Protein 2M4E (pdb70)

Radius of gyration: 12.44 Å; Cα contacts (8 Å, |Δi|>4): 88; chains: 1; bounding box: 30×35×30 Å

Solvent-accessible surface area: 5943 Å² total; per-residue (Å²): 248,107,184,80,47,158,54,100,76,48,98,80,0,8,98,64,0,16,92,34,0,11,104,41,0,128,142,129,62,130,111,43,68,182,38,122,80,76,73,71,4,78,17,2,5,98,26,0,26,113,39,175,85,20,56,100,32,80,141,100,112,68,72,37,66,44,4,77,95,84,0,0,76,21,2,13,71,54,38,126,128,26,67,37,26,201

Nearest PDB structures (foldseek):
  2m4e-assembly1_A  TM=9.504E-01  e=1.041E-12  Vibrio vulnificus CMCP6
  8fck-assembly1_G  TM=4.228E-01  e=3.966E+00  Xenopus laevis
  8tqv-assembly1_A  TM=3.261E-01  e=3.319E+00  Mycobacterium tuberculosis H37Rv
  4rgv-assembly1_A  TM=2.758E-01  e=1.833E+00  Methanocaldococcus jannaschii DSM 2661
  2m4e-assembly1_A  TM=9.273E-01  e=1.649E-11  Vibrio vulnificus CMCP6

Foldseek 3Di:
DDCPVVADDLVLLLVVLLVVLQVVCVVVPDHFDPPVPLSSLVVSLVSCCVVVLFPDDDPVQSDSVSSSVRSNVSSLVVPPVSDHSD

Secondary structure (DSSP, 8-state):
----S----HHHHHHHHHHHHHHHHHHHH------SSHHHHHHHHHHHHHTTSSPPPPTTS-SHHHHHHHHHHHHHHHSTT-----

Sequence (86 aa):
MSKTAKLNNEEKLVKKALEIGGKMAKMQGFDLPQSPQPVRVKAVYLFLVDAKQIAPLPDSKLDGANIKHRLALWIHAALPDNDPLKMSKTAKLNNEEKLVKKALEIGGKMAKMQGFDLPQSPQPVRVKAVYLFLVDAKQIAPLPDSKLDGANIKHRLALWIHAALPDNDPLKMSKTAKLNNEEKLVKKALEIGGKMAKMQGFDLPQSPQPVRVKAVYLFLVDAKQIAPLPDSKLDGANIKHRLALWIHAALPDNDPLKMSKTAKLNNEEKLVKKALEIGGKMAKMQGFDLPQSPQPVRVKAVYLFLVDAKQIAPLPDSKLDGANIKHRLALWIHAALPDNDPLKMSKTAKLNNEEKLVKKALEIGGKMAKMQGFDLPQSPQPVRVKAVYLFLVDAKQIAPLPDSKLDGANIKHRLALWIHAALPDNDPLKMSKTAKLNNEEKLVKKALEIGGKMAKMQGFDLPQSPQPVRVKAVYLFLVDAKQIAPLPDSKLDGANIKHRLALWIHAALPDNDPLKMSKTAKLNNEEKLVKKALEIGGKMAKMQGFDLPQSPQPVRVKAVYLFLVDAKQIAPLPDSKLDGANIKHRLALWIHAALPDNDPLKMSKTAKLNNEEKLVKKALEIGGKMAKMQGFDLPQSPQPVRVKAVYLFLVDAKQIAPLPDSKLDGANIKHRLALWIHAALPDNDPLKMSKTAKLNNEEKLVKKALEIGGKMAKMQGFDLPQSPQPVRVKAVYLFLVDAKQIAPLPDSKLDGANIKHRLALWIHAALPDNDPLKMSKTAKLNNEEKLVKKALEIGGKMAKMQGFDLPQSPQPVRVKAVYLFLVDAKQIAPLPDSKLDGANIKHRLALWIHAALPDNDPLKMSKTAKLNNEEKLVKKALEIGGKMAKMQGFDLPQSPQPVRVKAVYLFLVDAKQIAPLPDSKLDGANIKHRLALWIHAALPDNDPLKMSKTAKLNNEEKLVKKALEIGGKMAKMQGFDLPQSPQPVRVKAVYLFLVDAKQIAPLPDSKLDGANIKHRLALWIHAALPDNDPLKMSKTAKLNNEEKLVKKALEIGGKMAKMQGFDLPQSPQPVRVKAVYLFLVDAKQIAPLPDSKLDGANIKHRLALWIHAALPDNDPLKMSKTAKLNNEEKLVKKALEIGGKMAKMQGFDLPQSPQPVRVKAVYLFLVDAKQIAPLPDSKLDGANIKHRLALWIHAALPDNDPLKMSKTAKLNNEEKLVKKALEIGGKMAKMQGFDLPQSPQPVRVKAVYLFLVDAKQIAPLPDSKLDGANIKHRLALWIHAALPDNDPLKMSKTAKLNNEEKLVKKALEIGGKMAKMQGFDLPQSPQPVRVKAVYLFLVDAKQIAPLPDSKLDGANIKHRLALWIHAALPDNDPLKMSKTAKLNNEEKLVKKALEIGGKMAKMQGFDLPQSPQPVRVKAVYLFLVDAKQIAPLPDSKLDGANIKHRLALWIHAALPDNDPLKMSKTAKLNNEEKLVKKALEIGGKMAKMQGFDLPQSPQPVRVKAVYLFLVDAKQIAPLPDSKLDGANIKHRLALWIHAALPDNDPLKMSKTAKLNNEEKLVKKALEIGGKMAKMQGFDLPQSPQPVRVKAVYLFLVDAKQIAPLPDSKLDGANIKHRLALWIHAALPDNDPLKMSKTAKLNNEEKLVKKALEIGGKMAKMQGFDLPQSPQPVRVKAVYLFLVDAKQIAPLPDSKLDGANIKHRLALWIHAALPDNDPLK

Structure (mmCIF, N/CA/C/O backbone):
data_2M4E
#
_entry.id   2M4E
#
loop_
_atom_site.group_PDB
_atom_site.id
_atom_site.type_symbol
_atom_site.label_atom_id
_atom_site.label_alt_id
_atom_site.label_comp_id
_atom_site.label_asym_id
_atom_site.label_entity_id
_atom_site.label_seq_id
_atom_site.pdbx_PDB_ins_code
_atom_site.Cartn_x
_atom_site.Cartn_y
_atom_site.Cartn_z
_atom_site.occupancy
_atom_site.B_iso_or_equiv
_atom_site.auth_seq_id
_atom_site.auth_comp_id
_atom_site.auth_asym_id
_atom_site.auth_atom_id
_atom_site.pdbx_PDB_model_num
ATOM 1 N N . MET A 1 25 ? 2.373 -1.318 -0.106 1.00 0.00 1 MET A N 1
ATOM 2 C CA . MET A 1 25 ? 2.591 -0.349 -1.202 1.00 0.00 1 MET A CA 1
ATOM 3 C C . MET A 1 25 ? 3.521 0.778 -0.723 1.00 0.00 1 MET A C 1
ATOM 4 O O . MET A 1 25 ? 3.089 1.667 0.031 1.00 0.00 1 MET A O 1
ATOM 18 N N . SER A 1 26 ? 4.799 0.721 -1.131 1.00 0.00 2 SER A N 1
ATOM 19 C CA . SER A 1 26 ? 5.752 1.821 -0.907 1.00 0.00 2 SER A CA 1
ATOM 20 C C . SER A 1 26 ? 5.512 2.930 -1.951 1.00 0.00 2 SER A C 1
ATOM 21 O O . SER A 1 26 ? 5.071 2.643 -3.077 1.00 0.00 2 SER A O 1
ATOM 29 N N . LYS A 1 27 ? 5.763 4.194 -1.560 1.00 0.00 3 LYS A N 1
ATOM 30 C CA . LYS A 1 27 ? 5.526 5.369 -2.421 1.00 0.00 3 LYS A CA 1
ATOM 31 C C . LYS A 1 27 ? 6.486 5.363 -3.633 1.00 0.00 3 LYS A C 1
ATOM 32 O O . LYS A 1 27 ? 7.707 5.499 -3.473 1.00 0.00 3 LYS A O 1
ATOM 51 N N . THR A 1 28 ? 5.906 5.183 -4.830 1.00 0.00 4 THR A N 1
ATOM 52 C CA . THR A 1 28 ? 6.649 5.035 -6.086 1.00 0.00 4 THR A CA 1
ATOM 53 C C . THR A 1 28 ? 7.333 6.358 -6.514 1.00 0.00 4 THR A C 1
ATOM 54 O O . THR A 1 28 ? 6.664 7.399 -6.640 1.00 0.00 4 THR A O 1
ATOM 65 N N . ALA A 1 29 ? 8.679 6.285 -6.681 1.00 0.00 5 ALA A N 1
ATOM 66 C CA . ALA A 1 29 ? 9.527 7.351 -7.262 1.00 0.00 5 ALA A CA 1
ATOM 67 C C . ALA A 1 29 ? 9.654 8.598 -6.364 1.00 0.00 5 ALA A C 1
ATOM 68 O O . ALA A 1 29 ? 8.986 8.712 -5.331 1.00 0.00 5 ALA A O 1
ATOM 75 N N . LYS A 1 30 ? 10.543 9.533 -6.777 1.00 0.00 6 LYS A N 1
ATOM 76 C CA . LYS A 1 30 ? 10.759 10.828 -6.089 1.00 0.00 6 LYS A CA 1
ATOM 77 C C . LYS A 1 30 ? 10.086 11.969 -6.876 1.00 0.00 6 LYS A C 1
ATOM 78 O O . LYS A 1 30 ? 9.839 11.846 -8.083 1.00 0.00 6 LYS A O 1
ATOM 97 N N . LEU A 1 31 ? 9.806 13.075 -6.170 1.00 0.00 7 LEU A N 1
ATOM 98 C CA . LEU A 1 31 ? 9.108 14.256 -6.713 1.00 0.00 7 LEU A CA 1
ATOM 99 C C . LEU A 1 31 ? 10.020 15.478 -6.484 1.00 0.00 7 LEU A C 1
ATOM 100 O O . LEU A 1 31 ? 10.148 15.963 -5.350 1.00 0.00 7 LEU A O 1
ATOM 116 N N . ASN A 1 32 ? 10.705 15.928 -7.559 1.00 0.00 8 ASN A N 1
ATOM 117 C CA . ASN A 1 32 ? 11.743 16.977 -7.479 1.00 0.00 8 ASN A CA 1
ATOM 118 C C . ASN A 1 32 ? 11.124 18.381 -7.659 1.00 0.00 8 ASN A C 1
ATOM 119 O O . ASN A 1 32 ? 10.683 18.988 -6.673 1.00 0.00 8 ASN A O 1
ATOM 130 N N . ASN A 1 33 ? 11.066 18.893 -8.910 1.00 0.00 9 ASN A N 1
ATOM 131 C CA . ASN A 1 33 ? 10.468 20.212 -9.198 1.00 0.00 9 ASN A CA 1
ATOM 132 C C . ASN A 1 33 ? 8.955 20.044 -9.365 1.00 0.00 9 ASN A C 1
ATOM 133 O O . ASN A 1 33 ? 8.484 19.687 -10.455 1.00 0.00 9 ASN A O 1
ATOM 144 N N . GLU A 1 34 ? 8.217 20.279 -8.258 1.00 0.00 10 GLU A N 1
ATOM 145 C CA . GLU A 1 34 ? 6.742 20.178 -8.199 1.00 0.00 10 GLU A CA 1
ATOM 146 C C . GLU A 1 34 ? 6.076 20.973 -9.331 1.00 0.00 10 GLU A C 1
ATOM 147 O O . GLU A 1 34 ? 5.080 20.527 -9.891 1.00 0.00 10 GLU A O 1
ATOM 159 N N . GLU A 1 35 ? 6.690 22.123 -9.671 1.00 0.00 11 GLU A N 1
ATOM 160 C CA . GLU A 1 35 ? 6.195 23.068 -10.693 1.00 0.00 11 GLU A CA 1
ATOM 161 C C . GLU A 1 35 ? 5.839 22.368 -12.026 1.00 0.00 11 GLU A C 1
ATOM 162 O O . GLU A 1 35 ? 4.799 22.655 -12.621 1.00 0.00 11 GLU A O 1
ATOM 174 N N . LYS A 1 36 ? 6.698 21.421 -12.461 1.00 0.00 12 LYS A N 1
ATOM 175 C CA . LYS A 1 36 ? 6.518 20.695 -13.740 1.00 0.00 12 LYS A CA 1
ATOM 176 C C . LYS A 1 36 ? 5.312 19.750 -13.666 1.00 0.00 12 LYS A C 1
ATOM 177 O O . LYS A 1 36 ? 4.574 19.581 -14.644 1.00 0.00 12 LYS A O 1
ATOM 196 N N . LEU A 1 37 ? 5.121 19.155 -12.480 1.00 0.00 13 LEU A N 1
ATOM 197 C CA . LEU A 1 37 ? 4.006 18.234 -12.207 1.00 0.00 13 LEU A CA 1
ATOM 198 C C . LEU A 1 37 ? 2.663 18.991 -12.138 1.00 0.00 13 LEU A C 1
ATOM 199 O O . LEU A 1 37 ? 1.630 18.483 -12.589 1.00 0.00 13 LEU A O 1
ATOM 215 N N . VAL A 1 38 ? 2.707 20.211 -11.584 1.00 0.00 14 VAL A N 1
ATOM 216 C CA . VAL A 1 38 ? 1.547 21.120 -11.526 1.00 0.00 14 VAL A CA 1
ATOM 217 C C . VAL A 1 38 ? 1.092 21.469 -12.953 1.00 0.00 14 VAL A C 1
ATOM 218 O O . VAL A 1 38 ? -0.082 21.316 -13.286 1.00 0.00 14 VAL A O 1
ATOM 231 N N . LYS A 1 39 ? 2.066 21.894 -13.786 1.00 0.00 15 LYS A N 1
ATOM 232 C CA . LYS A 1 39 ? 1.849 22.236 -15.206 1.00 0.00 15 LYS A CA 1
ATOM 233 C C . LYS A 1 39 ? 1.275 21.053 -15.996 1.00 0.00 15 LYS A C 1
ATOM 234 O O . LYS A 1 39 ? 0.364 21.228 -16.802 1.00 0.00 15 LYS A O 1
ATOM 253 N N . LYS A 1 40 ? 1.813 19.848 -15.740 1.00 0.00 16 LYS A N 1
ATOM 254 C CA . LYS A 1 40 ? 1.381 18.621 -16.432 1.00 0.00 16 LYS A CA 1
ATOM 255 C C . LYS A 1 40 ? -0.036 18.232 -15.998 1.00 0.00 16 LYS A C 1
ATOM 256 O O . LYS A 1 40 ? -0.780 17.637 -16.766 1.00 0.00 16 LYS A O 1
ATOM 275 N N . ALA A 1 41 ? -0.399 18.588 -14.763 1.00 0.00 17 ALA A N 1
ATOM 276 C CA . ALA A 1 41 ? -1.759 18.391 -14.245 1.00 0.00 17 ALA A CA 1
ATOM 277 C C . ALA A 1 41 ? -2.725 19.439 -14.832 1.00 0.00 17 ALA A C 1
ATOM 278 O O . ALA A 1 41 ? -3.915 19.168 -14.971 1.00 0.00 17 ALA A O 1
ATOM 285 N N . LEU A 1 42 ? -2.194 20.634 -15.187 1.00 0.00 18 LEU A N 1
ATOM 286 C CA . LEU A 1 42 ? -2.964 21.665 -15.928 1.00 0.00 18 LEU A CA 1
ATOM 287 C C . LEU A 1 42 ? -3.239 21.164 -17.357 1.00 0.00 18 LEU A C 1
ATOM 288 O O . LEU A 1 42 ? -4.298 21.429 -17.928 1.00 0.00 18 LEU A O 1
ATOM 304 N N . GLU A 1 43 ? -2.260 20.419 -17.908 1.00 0.00 19 GLU A N 1
ATOM 305 C CA . GLU A 1 43 ? -2.350 19.813 -19.247 1.00 0.00 19 GLU A CA 1
ATOM 306 C C . GLU A 1 43 ? -3.398 18.686 -19.272 1.00 0.00 19 GLU A C 1
ATOM 307 O O . GLU A 1 43 ? -4.361 18.763 -20.028 1.00 0.00 19 GLU A O 1
ATOM 319 N N . ILE A 1 44 ? -3.206 17.661 -18.419 1.00 0.00 20 ILE A N 1
ATOM 320 C CA . ILE A 1 44 ? -4.063 16.462 -18.396 1.00 0.00 20 ILE A CA 1
ATOM 321 C C . ILE A 1 44 ? -5.451 16.824 -17.845 1.00 0.00 20 ILE A C 1
ATOM 322 O O . ILE A 1 44 ? -6.454 16.529 -18.474 1.00 0.00 20 ILE A O 1
ATOM 338 N N . GLY A 1 45 ? -5.480 17.507 -16.693 1.00 0.00 21 GLY A N 1
ATOM 339 C CA . GLY A 1 45 ? -6.734 17.943 -16.065 1.00 0.00 21 GLY A CA 1
ATOM 340 C C . GLY A 1 45 ? -7.503 18.952 -16.919 1.00 0.00 21 GLY A C 1
ATOM 341 O O . GLY A 1 45 ? -8.738 18.922 -16.960 1.00 0.00 21 GLY A O 1
ATOM 345 N N . GLY A 1 46 ? -6.757 19.833 -17.616 1.00 0.00 22 GLY A N 1
ATOM 346 C CA . GLY A 1 46 ? -7.351 20.837 -18.505 1.00 0.00 22 GLY A CA 1
ATOM 347 C C . GLY A 1 46 ? -7.989 20.235 -19.755 1.00 0.00 22 GLY A C 1
ATOM 348 O O . GLY A 1 46 ? -9.142 20.556 -20.088 1.00 0.00 22 GLY A O 1
ATOM 352 N N . LYS A 1 47 ? -7.241 19.335 -20.431 1.00 0.00 23 LYS A N 1
ATOM 353 C CA . LYS A 1 47 ? -7.703 18.680 -21.672 1.00 0.00 23 LYS A CA 1
ATOM 354 C C . LYS A 1 47 ? -8.841 17.694 -21.366 1.00 0.00 23 LYS A C 1
ATOM 355 O O . LYS A 1 47 ? -9.769 17.570 -22.154 1.00 0.00 23 LYS A O 1
ATOM 374 N N . MET A 1 48 ? -8.756 17.006 -20.199 1.00 0.00 24 MET A N 1
ATOM 375 C CA . MET A 1 48 ? -9.796 16.064 -19.758 1.00 0.00 24 MET A CA 1
ATOM 376 C C . MET A 1 48 ? -11.100 16.823 -19.537 1.00 0.00 24 MET A C 1
ATOM 377 O O . MET A 1 48 ? -12.101 16.456 -20.113 1.00 0.00 24 MET A O 1
ATOM 391 N N . ALA A 1 49 ? -11.044 17.920 -18.744 1.00 0.00 25 ALA A N 1
ATOM 392 C CA . ALA A 1 49 ? -12.210 18.803 -18.478 1.00 0.00 25 ALA A CA 1
ATOM 393 C C . ALA A 1 49 ? -12.879 19.238 -19.789 1.00 0.00 25 ALA A C 1
ATOM 394 O O . ALA A 1 49 ? -14.095 19.089 -19.964 1.00 0.00 25 ALA A O 1
ATOM 401 N N . LYS A 1 50 ? -12.035 19.690 -20.725 1.00 0.00 26 LYS A N 1
ATOM 402 C CA . LYS A 1 50 ? -12.466 20.170 -22.042 1.00 0.00 26 LYS A CA 1
ATOM 403 C C . LYS A 1 50 ? -13.261 19.073 -22.791 1.00 0.00 26 LYS A C 1
ATOM 404 O O . LYS A 1 50 ? -14.435 19.285 -23.133 1.00 0.00 26 LYS A O 1
ATOM 423 N N . MET A 1 51 ? -12.633 17.880 -22.926 1.00 0.00 27 MET A N 1
ATOM 424 C CA . MET A 1 51 ? -13.235 16.687 -23.582 1.00 0.00 27 MET A CA 1
ATOM 425 C C . MET A 1 51 ? -14.479 16.144 -22.831 1.00 0.00 27 MET A C 1
ATOM 426 O O . MET A 1 51 ? -15.354 15.535 -23.449 1.00 0.00 27 MET A O 1
ATOM 440 N N . GLN A 1 52 ? -14.529 16.340 -21.500 1.00 0.00 28 GLN A N 1
ATOM 441 C CA . GLN A 1 52 ? -15.682 15.932 -20.657 1.00 0.00 28 GLN A CA 1
ATOM 442 C C . GLN A 1 52 ? -16.864 16.892 -20.896 1.00 0.00 28 GLN A C 1
ATOM 443 O O . GLN A 1 52 ? -18.019 16.566 -20.617 1.00 0.00 28 GLN A O 1
ATOM 457 N N . GLY A 1 53 ? -16.549 18.090 -21.407 1.00 0.00 29 GLY A N 1
ATOM 458 C CA . GLY A 1 53 ? -17.557 19.034 -21.904 1.00 0.00 29 GLY A CA 1
ATOM 459 C C . GLY A 1 53 ? -17.483 20.363 -21.192 1.00 0.00 29 GLY A C 1
ATOM 460 O O . GLY A 1 53 ? -18.512 20.979 -20.898 1.00 0.00 29 GLY A O 1
ATOM 464 N N . PHE A 1 54 ? -16.248 20.813 -20.916 1.00 0.00 30 PHE A N 1
ATOM 465 C CA . PHE A 1 54 ? -15.993 22.037 -20.108 1.00 0.00 30 PHE A CA 1
ATOM 466 C C . PHE A 1 54 ? -14.935 22.907 -20.801 1.00 0.00 30 PHE A C 1
ATOM 467 O O . PHE A 1 54 ? -14.508 22.600 -21.915 1.00 0.00 30 PHE A O 1
ATOM 484 N N . ASP A 1 55 ? -14.538 24.001 -20.140 1.00 0.00 31 ASP A N 1
ATOM 485 C CA . ASP A 1 55 ? -13.443 24.862 -20.588 1.00 0.00 31 ASP A CA 1
ATOM 486 C C . ASP A 1 55 ? -12.910 25.634 -19.379 1.00 0.00 31 ASP A C 1
ATOM 487 O O . ASP A 1 55 ? -13.569 26.562 -18.882 1.00 0.00 31 ASP A O 1
ATOM 496 N N . LEU A 1 56 ? -11.746 25.209 -18.871 1.00 0.00 32 LEU A N 1
ATOM 497 C CA . LEU A 1 56 ? -11.044 25.921 -17.801 1.00 0.00 32 LEU A CA 1
ATOM 498 C C . LEU A 1 56 ? -10.461 27.234 -18.381 1.00 0.00 32 LEU A C 1
ATOM 499 O O . LEU A 1 56 ? -9.898 27.215 -19.488 1.00 0.00 32 LEU A O 1
ATOM 515 N N . PRO A 1 57 ? -10.597 28.390 -17.666 1.00 0.00 33 PRO A N 1
ATOM 516 C CA . PRO A 1 57 ? -10.253 29.717 -18.226 1.00 0.00 33 PRO A CA 1
ATOM 517 C C . PRO A 1 57 ? -8.723 29.975 -18.269 1.00 0.00 33 PRO A C 1
ATOM 518 O O . PRO A 1 57 ? -7.986 29.539 -17.380 1.00 0.00 33 PRO A O 1
ATOM 529 N N . GLN A 1 58 ? -8.257 30.661 -19.333 1.00 0.00 34 GLN A N 1
ATOM 530 C CA . GLN A 1 58 ? -6.861 31.121 -19.451 1.00 0.00 34 GLN A CA 1
ATOM 531 C C . GLN A 1 58 ? -6.714 32.427 -18.636 1.00 0.00 34 GLN A C 1
ATOM 532 O O . GLN A 1 58 ? -6.789 33.541 -19.168 1.00 0.00 34 GLN A O 1
ATOM 546 N N . SER A 1 59 ? -6.594 32.247 -17.317 1.00 0.00 35 SER A N 1
ATOM 547 C CA . SER A 1 59 ? -6.533 33.329 -16.320 1.00 0.00 35 SER A CA 1
ATOM 548 C C . SER A 1 59 ? -5.208 33.181 -15.526 1.00 0.00 35 SER A C 1
ATOM 549 O O . SER A 1 59 ? -4.735 32.056 -15.424 1.00 0.00 35 SER A O 1
ATOM 557 N N . PRO A 1 60 ? -4.652 34.280 -14.870 1.00 0.00 36 PRO A N 1
ATOM 558 C CA . PRO A 1 60 ? -3.230 34.406 -14.416 1.00 0.00 36 PRO A CA 1
ATOM 559 C C . PRO A 1 60 ? -2.385 33.094 -14.379 1.00 0.00 36 PRO A C 1
ATOM 560 O O . PRO A 1 60 ? -1.634 32.846 -15.323 1.00 0.00 36 PRO A O 1
ATOM 571 N N . GLN A 1 61 ? -2.578 32.251 -13.326 1.00 0.00 37 GLN A N 1
ATOM 572 C CA . GLN A 1 61 ? -1.984 30.886 -13.207 1.00 0.00 37 GLN A CA 1
ATOM 573 C C . GLN A 1 61 ? -2.608 30.104 -12.008 1.00 0.00 37 GLN A C 1
ATOM 574 O O . GLN A 1 61 ? -3.188 29.041 -12.239 1.00 0.00 37 GLN A O 1
ATOM 588 N N . PRO A 1 62 ? -2.522 30.597 -10.702 1.00 0.00 38 PRO A N 1
ATOM 589 C CA . PRO A 1 62 ? -2.962 29.792 -9.516 1.00 0.00 38 PRO A CA 1
ATOM 590 C C . PRO A 1 62 ? -4.488 29.544 -9.509 1.00 0.00 38 PRO A C 1
ATOM 591 O O . PRO A 1 62 ? -4.981 28.606 -8.874 1.00 0.00 38 PRO A O 1
ATOM 602 N N . VAL A 1 63 ? -5.210 30.412 -10.230 1.00 0.00 39 VAL A N 1
ATOM 603 C CA . VAL A 1 63 ? -6.654 30.274 -10.488 1.00 0.00 39 VAL A CA 1
ATOM 604 C C . VAL A 1 63 ? -6.962 29.040 -11.371 1.00 0.00 39 VAL A C 1
ATOM 605 O O . VAL A 1 63 ? -7.948 28.338 -11.136 1.00 0.00 39 VAL A O 1
ATOM 618 N N . ARG A 1 64 ? -6.100 28.790 -12.382 1.00 0.00 40 ARG A N 1
ATOM 619 C CA . ARG A 1 64 ? -6.232 27.630 -13.301 1.00 0.00 40 ARG A CA 1
ATOM 620 C C . ARG A 1 64 ? -5.868 26.339 -12.565 1.00 0.00 40 ARG A C 1
ATOM 621 O O . ARG A 1 64 ? -6.476 25.297 -12.779 1.00 0.00 40 ARG A O 1
ATOM 642 N N . VAL A 1 65 ? -4.852 26.458 -11.701 1.00 0.00 41 VAL A N 1
ATOM 643 C CA . VAL A 1 65 ? -4.377 25.381 -10.818 1.00 0.00 41 VAL A CA 1
ATOM 644 C C . VAL A 1 65 ? -5.519 24.898 -9.897 1.00 0.00 41 VAL A C 1
ATOM 645 O O . VAL A 1 65 ? -5.765 23.690 -9.754 1.00 0.00 41 VAL A O 1
ATOM 658 N N . LYS A 1 66 ? -6.252 25.869 -9.334 1.00 0.00 42 LYS A N 1
ATOM 659 C CA . LYS A 1 66 ? -7.380 25.611 -8.417 1.00 0.00 42 LYS A CA 1
ATOM 660 C C . LYS A 1 66 ? -8.595 25.060 -9.212 1.00 0.00 42 LYS A C 1
ATOM 661 O O . LYS A 1 66 ? -9.331 24.202 -8.716 1.00 0.00 42 LYS A O 1
ATOM 680 N N . ALA A 1 67 ? -8.784 25.560 -10.451 1.00 0.00 43 ALA A N 1
ATOM 681 C CA . ALA A 1 67 ? -9.849 25.080 -11.377 1.00 0.00 43 ALA A CA 1
ATOM 682 C C . ALA A 1 67 ? -9.686 23.577 -11.714 1.00 0.00 43 ALA A C 1
ATOM 683 O O . ALA A 1 67 ? -10.655 22.795 -11.647 1.00 0.00 43 ALA A O 1
ATOM 690 N N . VAL A 1 68 ? -8.437 23.199 -12.062 1.00 0.00 44 VAL A N 1
ATOM 691 C CA . VAL A 1 68 ? -8.043 21.803 -12.348 1.00 0.00 44 VAL A CA 1
ATOM 692 C C . VAL A 1 68 ? -8.308 20.920 -11.121 1.00 0.00 44 VAL A C 1
ATOM 693 O O . VAL A 1 68 ? -8.892 19.847 -11.244 1.00 0.00 44 VAL A O 1
ATOM 706 N N . TYR A 1 69 ? -7.892 21.423 -9.945 1.00 0.00 45 TYR A N 1
ATOM 707 C CA . TYR A 1 69 ? -8.111 20.768 -8.641 1.00 0.00 45 TYR A CA 1
ATOM 708 C C . TYR A 1 69 ? -9.598 20.405 -8.422 1.00 0.00 45 TYR A C 1
ATOM 709 O O . TYR A 1 69 ? -9.903 19.249 -8.131 1.00 0.00 45 TYR A O 1
ATOM 727 N N . LEU A 1 70 ? -10.503 21.401 -8.578 1.00 0.00 46 LEU A N 1
ATOM 728 C CA . LEU A 1 70 ? -11.968 21.214 -8.382 1.00 0.00 46 LEU A CA 1
ATOM 729 C C . LEU A 1 70 ? -12.511 20.125 -9.316 1.00 0.00 46 LEU A C 1
ATOM 730 O O . LEU A 1 70 ? -13.283 19.250 -8.894 1.00 0.00 46 LEU A O 1
ATOM 746 N N . PHE A 1 71 ? -12.076 20.189 -10.585 1.00 0.00 47 PHE A N 1
ATOM 747 C CA . PHE A 1 71 ? -12.423 19.187 -11.606 1.00 0.00 47 PHE A CA 1
ATOM 748 C C . PHE A 1 71 ? -11.947 17.768 -11.185 1.00 0.00 47 PHE A C 1
ATOM 749 O O . PHE A 1 71 ? -12.688 16.796 -11.329 1.00 0.00 47 PHE A O 1
ATOM 766 N N . LEU A 1 72 ? -10.709 17.670 -10.675 1.00 0.00 48 LEU A N 1
ATOM 767 C CA . LEU A 1 72 ? -10.100 16.384 -10.264 1.00 0.00 48 LEU A CA 1
ATOM 768 C C . LEU A 1 72 ? -10.760 15.800 -8.995 1.00 0.00 48 LEU A C 1
ATOM 769 O O . LEU A 1 72 ? -10.864 14.583 -8.870 1.00 0.00 48 LEU A O 1
ATOM 785 N N . VAL A 1 73 ? -11.193 16.662 -8.060 1.00 0.00 49 VAL A N 1
ATOM 786 C CA . VAL A 1 73 ? -11.903 16.215 -6.836 1.00 0.00 49 VAL A CA 1
ATOM 787 C C . VAL A 1 73 ? -13.301 15.678 -7.225 1.00 0.00 49 VAL A C 1
ATOM 788 O O . VAL A 1 73 ? -13.777 14.673 -6.684 1.00 0.00 49 VAL A O 1
ATOM 801 N N . ASP A 1 74 ? -13.919 16.357 -8.214 1.00 0.00 50 ASP A N 1
ATOM 802 C CA . ASP A 1 74 ? -15.205 15.944 -8.819 1.00 0.00 50 ASP A CA 1
ATOM 803 C C . ASP A 1 74 ? -15.055 14.586 -9.525 1.00 0.00 50 ASP A C 1
ATOM 804 O O . ASP A 1 74 ? -15.909 13.699 -9.408 1.00 0.00 50 ASP A O 1
ATOM 813 N N . ALA A 1 75 ? -13.925 14.443 -10.232 1.00 0.00 51 ALA A N 1
ATOM 814 C CA . ALA A 1 75 ? -13.598 13.253 -11.034 1.00 0.00 51 ALA A CA 1
ATOM 815 C C . ALA A 1 75 ? -13.002 12.127 -10.157 1.00 0.00 51 ALA A C 1
ATOM 816 O O . ALA A 1 75 ? -12.624 11.069 -10.677 1.00 0.00 51 ALA A O 1
ATOM 823 N N . LYS A 1 76 ? -12.892 12.401 -8.828 1.00 0.00 52 LYS A N 1
ATOM 824 C CA . LYS A 1 76 ? -12.416 11.444 -7.791 1.00 0.00 52 LYS A CA 1
ATOM 825 C C . LYS A 1 76 ? -10.950 11.018 -8.030 1.00 0.00 52 LYS A C 1
ATOM 826 O O . LYS A 1 76 ? -10.488 9.976 -7.547 1.00 0.00 52 LYS A O 1
ATOM 845 N N . GLN A 1 77 ? -10.234 11.876 -8.768 1.00 0.00 53 GLN A N 1
ATOM 846 C CA . GLN A 1 77 ? -8.806 11.748 -9.047 1.00 0.00 53 GLN A CA 1
ATOM 847 C C . GLN A 1 77 ? -7.980 12.077 -7.789 1.00 0.00 53 GLN A C 1
ATOM 848 O O . GLN A 1 77 ? -6.941 11.457 -7.544 1.00 0.00 53 GLN A O 1
ATOM 862 N N . ILE A 1 78 ? -8.462 13.063 -7.001 1.00 0.00 54 ILE A N 1
ATOM 863 C CA . ILE A 1 78 ? -7.860 13.464 -5.705 1.00 0.00 54 ILE A CA 1
ATOM 864 C C . ILE A 1 78 ? -8.969 13.715 -4.659 1.00 0.00 54 ILE A C 1
ATOM 865 O O . ILE A 1 78 ? -10.138 13.910 -5.018 1.00 0.00 54 ILE A O 1
ATOM 881 N N . ALA A 1 79 ? -8.575 13.704 -3.369 1.00 0.00 55 ALA A N 1
ATOM 882 C CA . ALA A 1 79 ? -9.479 13.925 -2.220 1.00 0.00 55 ALA A CA 1
ATOM 883 C C . ALA A 1 79 ? -9.565 15.437 -1.881 1.00 0.00 55 ALA A C 1
ATOM 884 O O . ALA A 1 79 ? -8.555 16.153 -2.021 1.00 0.00 55 ALA A O 1
ATOM 891 N N . PRO A 1 80 ? -10.760 15.946 -1.428 1.00 0.00 56 PRO A N 1
ATOM 892 C CA . PRO A 1 80 ? -10.950 17.381 -1.112 1.00 0.00 56 PRO A CA 1
ATOM 893 C C . PRO A 1 80 ? -10.173 17.827 0.145 1.00 0.00 56 PRO A C 1
ATOM 894 O O . PRO A 1 80 ? -10.328 17.261 1.235 1.00 0.00 56 PRO A O 1
ATOM 905 N N . LEU A 1 81 ? -9.305 18.820 -0.048 1.00 0.00 57 LEU A N 1
ATOM 906 C CA . LEU A 1 81 ? -8.640 19.550 1.037 1.00 0.00 57 LEU A CA 1
ATOM 907 C C . LEU A 1 81 ? -9.675 20.401 1.822 1.00 0.00 57 LEU A C 1
ATOM 908 O O . LEU A 1 81 ? -10.620 20.925 1.212 1.00 0.00 57 LEU A O 1
ATOM 924 N N . PRO A 1 82 ? -9.533 20.542 3.181 1.00 0.00 58 PRO A N 1
ATOM 925 C CA . PRO A 1 82 ? -10.379 21.474 3.978 1.00 0.00 58 PRO A CA 1
ATOM 926 C C . PRO A 1 82 ? -10.081 22.945 3.619 1.00 0.00 58 PRO A C 1
ATOM 927 O O . PRO A 1 82 ? -9.074 23.227 2.970 1.00 0.00 58 PRO A O 1
ATOM 938 N N . ASP A 1 83 ? -10.940 23.878 4.068 1.00 0.00 59 ASP A N 1
ATOM 939 C CA . ASP A 1 83 ? -10.764 25.329 3.796 1.00 0.00 59 ASP A CA 1
ATOM 940 C C . ASP A 1 83 ? -9.468 25.886 4.429 1.00 0.00 59 ASP A C 1
ATOM 941 O O . ASP A 1 83 ? -8.943 26.913 3.981 1.00 0.00 59 ASP A O 1
ATOM 950 N N . SER A 1 84 ? -8.960 25.188 5.463 1.00 0.00 60 SER A N 1
ATOM 951 C CA . SER A 1 84 ? -7.665 25.504 6.093 1.00 0.00 60 SER A CA 1
ATOM 952 C C . SER A 1 84 ? -6.487 25.119 5.158 1.00 0.00 60 SER A C 1
ATOM 953 O O . SER A 1 84 ? -5.480 25.833 5.091 1.00 0.00 60 SER A O 1
ATOM 961 N N . LYS A 1 85 ? -6.629 23.983 4.433 1.00 0.00 61 LYS A N 1
ATOM 962 C CA . LYS A 1 85 ? -5.610 23.508 3.468 1.00 0.00 61 LYS A CA 1
ATOM 963 C C . LYS A 1 85 ? -6.035 23.831 2.025 1.00 0.00 61 LYS A C 1
ATOM 964 O O . LYS A 1 85 ? -5.478 23.290 1.073 1.00 0.00 61 LYS A O 1
ATOM 983 N N . LEU A 1 86 ? -7.031 24.714 1.864 1.00 0.00 62 LEU A N 1
ATOM 984 C CA . LEU A 1 86 ? -7.420 25.238 0.544 1.00 0.00 62 LEU A CA 1
ATOM 985 C C . LEU A 1 86 ? -6.543 26.474 0.289 1.00 0.00 62 LEU A C 1
ATOM 986 O O . LEU A 1 86 ? -6.950 27.622 0.503 1.00 0.00 62 LEU A O 1
ATOM 1002 N N . ASP A 1 87 ? -5.307 26.183 -0.109 1.00 0.00 63 ASP A N 1
ATOM 1003 C CA . ASP A 1 87 ? -4.222 27.156 -0.265 1.00 0.00 63 ASP A CA 1
ATOM 1004 C C . ASP A 1 87 ? -3.397 26.779 -1.495 1.00 0.00 63 ASP A C 1
ATOM 1005 O O . ASP A 1 87 ? -3.242 25.589 -1.771 1.00 0.00 63 ASP A O 1
ATOM 1014 N N . GLY A 1 88 ? -2.827 27.800 -2.174 1.00 0.00 64 GLY A N 1
ATOM 1015 C CA . GLY A 1 88 ? -2.111 27.627 -3.445 1.00 0.00 64 GLY A CA 1
ATOM 1016 C C . GLY A 1 88 ? -1.061 26.515 -3.437 1.00 0.00 64 GLY A C 1
ATOM 1017 O O . GLY A 1 88 ? -0.981 25.737 -4.385 1.00 0.00 64 GLY A O 1
ATOM 1021 N N . ALA A 1 89 ? -0.296 26.417 -2.330 1.00 0.00 65 ALA A N 1
ATOM 1022 C CA . ALA A 1 89 ? 0.740 25.378 -2.156 1.00 0.00 65 ALA A CA 1
ATOM 1023 C C . ALA A 1 89 ? 0.117 23.968 -2.108 1.00 0.00 65 ALA A C 1
ATOM 1024 O O . ALA A 1 89 ? 0.553 23.061 -2.824 1.00 0.00 65 ALA A O 1
ATOM 1031 N N . ASN A 1 90 ? -0.927 23.820 -1.278 1.00 0.00 66 ASN A N 1
ATOM 1032 C CA . ASN A 1 90 ? -1.616 22.529 -1.050 1.00 0.00 66 ASN A CA 1
ATOM 1033 C C . ASN A 1 90 ? -2.331 22.032 -2.325 1.00 0.00 66 ASN A C 1
ATOM 1034 O O . ASN A 1 90 ? -2.379 20.819 -2.585 1.00 0.00 66 ASN A O 1
ATOM 1045 N N . ILE A 1 91 ? -2.884 22.984 -3.107 1.00 0.00 67 ILE A N 1
ATOM 1046 C CA . ILE A 1 91 ? -3.556 22.698 -4.388 1.00 0.00 67 ILE A CA 1
ATOM 1047 C C . ILE A 1 91 ? -2.543 22.109 -5.392 1.00 0.00 67 ILE A C 1
ATOM 1048 O O . ILE A 1 91 ? -2.769 21.044 -5.975 1.00 0.00 67 ILE A O 1
ATOM 1064 N N . LYS A 1 92 ? -1.407 22.817 -5.538 1.00 0.00 68 LYS A N 1
ATOM 1065 C CA . LYS A 1 92 ? -0.303 22.429 -6.439 1.00 0.00 68 LYS A CA 1
ATOM 1066 C C . LYS A 1 92 ? 0.286 21.067 -6.046 1.00 0.00 68 LYS A C 1
ATOM 1067 O O . LYS A 1 92 ? 0.690 20.284 -6.906 1.00 0.00 68 LYS A O 1
ATOM 1086 N N . HIS A 1 93 ? 0.292 20.804 -4.732 1.00 0.00 69 HIS A N 1
ATOM 1087 C CA . HIS A 1 93 ? 0.817 19.558 -4.159 1.00 0.00 69 HIS A CA 1
ATOM 1088 C C . HIS A 1 93 ? -0.117 18.377 -4.500 1.00 0.00 69 HIS A C 1
ATOM 1089 O O . HIS A 1 93 ? 0.348 17.283 -4.820 1.00 0.00 69 HIS A O 1
ATOM 1104 N N . ARG A 1 94 ? -1.439 18.636 -4.452 1.00 0.00 70 ARG A N 1
ATOM 1105 C CA . ARG A 1 94 ? -2.475 17.658 -4.858 1.00 0.00 70 ARG A CA 1
ATOM 1106 C C . ARG A 1 94 ? -2.285 17.247 -6.323 1.00 0.00 70 ARG A C 1
ATOM 1107 O O . ARG A 1 94 ? -2.237 16.054 -6.644 1.00 0.00 70 ARG A O 1
ATOM 1128 N N . LEU A 1 95 ? -2.149 18.265 -7.182 1.00 0.00 71 LEU A N 1
ATOM 1129 C CA . LEU A 1 95 ? -1.961 18.085 -8.628 1.00 0.00 71 LEU A CA 1
ATOM 1130 C C . LEU A 1 95 ? -0.648 17.328 -8.929 1.00 0.00 71 LEU A C 1
ATOM 1131 O O . LEU A 1 95 ? -0.584 16.494 -9.848 1.00 0.00 71 LEU A O 1
ATOM 1147 N N . ALA A 1 96 ? 0.379 17.626 -8.112 1.00 0.00 72 ALA A N 1
ATOM 1148 C CA . ALA A 1 96 ? 1.722 17.043 -8.241 1.00 0.00 72 ALA A CA 1
ATOM 1149 C C . ALA A 1 96 ? 1.715 15.522 -8.032 1.00 0.00 72 ALA A C 1
ATOM 1150 O O . ALA A 1 96 ? 2.107 14.767 -8.924 1.00 0.00 72 ALA A O 1
ATOM 1157 N N . LEU A 1 97 ? 1.255 15.076 -6.844 1.00 0.00 73 LEU A N 1
ATOM 1158 C CA . LEU A 1 97 ? 1.232 13.634 -6.496 1.00 0.00 73 LEU A CA 1
ATOM 1159 C C . LEU A 1 97 ? 0.203 12.874 -7.341 1.00 0.00 73 LEU A C 1
ATOM 1160 O O . LEU A 1 97 ? 0.367 11.666 -7.574 1.00 0.00 73 LEU A O 1
ATOM 1176 N N . TRP A 1 98 ? -0.843 13.595 -7.803 1.00 0.00 74 TRP A N 1
ATOM 1177 C CA . TRP A 1 98 ? -1.843 13.037 -8.721 1.00 0.00 74 TRP A CA 1
ATOM 1178 C C . TRP A 1 98 ? -1.169 12.542 -10.012 1.00 0.00 74 TRP A C 1
ATOM 1179 O O . TRP A 1 98 ? -1.252 11.361 -10.342 1.00 0.00 74 TRP A O 1
ATOM 1200 N N . ILE A 1 99 ? -0.504 13.471 -10.724 1.00 0.00 75 ILE A N 1
ATOM 1201 C CA . ILE A 1 99 ? 0.106 13.182 -12.034 1.00 0.00 75 ILE A CA 1
ATOM 1202 C C . ILE A 1 99 ? 1.358 12.292 -11.879 1.00 0.00 75 ILE A C 1
ATOM 1203 O O . ILE A 1 99 ? 1.700 11.530 -12.784 1.00 0.00 75 ILE A O 1
ATOM 1219 N N . HIS A 1 100 ? 2.002 12.366 -10.698 1.00 0.00 76 HIS A N 1
ATOM 1220 C CA . HIS A 1 100 ? 3.161 11.514 -10.358 1.00 0.00 76 HIS A CA 1
ATOM 1221 C C . HIS A 1 100 ? 2.719 10.039 -10.272 1.00 0.00 76 HIS A C 1
ATOM 1222 O O . HIS A 1 100 ? 3.465 9.133 -10.638 1.00 0.00 76 HIS A O 1
ATOM 1237 N N . ALA A 1 101 ? 1.492 9.826 -9.766 1.00 0.00 77 ALA A N 1
ATOM 1238 C CA . ALA A 1 101 ? 0.844 8.500 -9.744 1.00 0.00 77 ALA A CA 1
ATOM 1239 C C . ALA A 1 101 ? 0.205 8.153 -11.111 1.00 0.00 77 ALA A C 1
ATOM 1240 O O . ALA A 1 101 ? 0.210 6.987 -11.527 1.00 0.00 77 ALA A O 1
ATOM 1247 N N . ALA A 1 102 ? -0.325 9.182 -11.802 1.00 0.00 78 ALA A N 1
ATOM 1248 C CA . ALA A 1 102 ? -1.115 9.018 -13.049 1.00 0.00 78 ALA A CA 1
ATOM 1249 C C . ALA A 1 102 ? -0.254 8.504 -14.208 1.00 0.00 78 ALA A C 1
ATOM 1250 O O . ALA A 1 102 ? -0.720 7.696 -15.025 1.00 0.00 78 ALA A O 1
ATOM 1257 N N . LEU A 1 103 ? 0.997 8.992 -14.282 1.00 0.00 79 LEU A N 1
ATOM 1258 C CA . LEU A 1 103 ? 1.997 8.466 -15.221 1.00 0.00 79 LEU A CA 1
ATOM 1259 C C . LEU A 1 103 ? 2.327 7.004 -14.827 1.00 0.00 79 LEU A C 1
ATOM 1260 O O . LEU A 1 103 ? 2.644 6.756 -13.658 1.00 0.00 79 LEU A O 1
ATOM 1276 N N . PRO A 1 104 ? 2.243 6.016 -15.780 1.00 0.00 80 PRO A N 1
ATOM 1277 C CA . PRO A 1 104 ? 2.401 4.568 -15.452 1.00 0.00 80 PRO A CA 1
ATOM 1278 C C . PRO A 1 104 ? 3.838 4.214 -15.002 1.00 0.00 80 PRO A C 1
ATOM 1279 O O . PRO A 1 104 ? 4.051 3.267 -14.235 1.00 0.00 80 PRO A O 1
ATOM 1290 N N . ASP A 1 105 ? 4.808 5.001 -15.492 1.00 0.00 81 ASP A N 1
ATOM 1291 C CA . ASP A 1 105 ? 6.234 4.868 -15.133 1.00 0.00 81 ASP A CA 1
ATOM 1292 C C . ASP A 1 105 ? 6.558 5.682 -13.867 1.00 0.00 81 ASP A C 1
ATOM 1293 O O . ASP A 1 105 ? 7.671 5.585 -13.334 1.00 0.00 81 ASP A O 1
ATOM 1302 N N . ASN A 1 106 ? 5.565 6.490 -13.414 1.00 0.00 82 ASN A N 1
ATOM 1303 C CA . ASN A 1 106 ? 5.651 7.340 -12.201 1.00 0.00 82 ASN A CA 1
ATOM 1304 C C . ASN A 1 106 ? 6.832 8.330 -12.297 1.00 0.00 82 ASN A C 1
ATOM 1305 O O . ASN A 1 106 ? 7.505 8.637 -11.306 1.00 0.00 82 ASN A O 1
ATOM 1316 N N . ASP A 1 107 ? 7.017 8.850 -13.525 1.00 0.00 83 ASP A N 1
ATOM 1317 C CA . ASP A 1 107 ? 8.146 9.721 -13.928 1.00 0.00 83 ASP A CA 1
ATOM 1318 C C . ASP A 1 107 ? 8.204 11.014 -13.061 1.00 0.00 83 ASP A C 1
ATOM 1319 O O . ASP A 1 107 ? 7.147 11.539 -12.701 1.00 0.00 83 ASP A O 1
ATOM 1328 N N . PRO A 1 108 ? 9.430 11.523 -12.669 1.00 0.00 84 PRO A N 1
ATOM 1329 C CA . PRO A 1 108 ? 9.571 12.759 -11.844 1.00 0.00 84 PRO A CA 1
ATOM 1330 C C . PRO A 1 108 ? 9.438 14.064 -12.666 1.00 0.00 84 PRO A C 1
ATOM 1331 O O . PRO A 1 108 ? 9.483 15.165 -12.099 1.00 0.00 84 PRO A O 1
ATOM 1342 N N . LEU A 1 109 ? 9.289 13.907 -14.004 1.00 0.00 85 LEU A N 1
ATOM 1343 C CA . LEU A 1 109 ? 9.156 15.008 -14.992 1.00 0.00 85 LEU A CA 1
ATOM 1344 C C . LEU A 1 109 ? 10.432 15.843 -15.141 1.00 0.00 85 LEU A C 1
ATOM 1345 O O . LEU A 1 109 ? 10.414 16.863 -15.821 1.00 0.00 85 LEU A O 1
ATOM 1361 N N . LYS A 1 110 ? 11.530 15.367 -14.554 1.00 0.00 86 LYS A N 1
ATOM 1362 C CA . LYS A 1 110 ? 12.827 16.061 -14.550 1.00 0.00 86 LYS A CA 1
ATOM 1363 C C . LYS A 1 110 ? 13.361 16.253 -16.004 1.00 0.00 86 LYS A C 1
ATOM 1364 O O . LYS A 1 110 ? 13.727 15.248 -16.648 1.00 0.00 86 LYS A O 1
ATOM 1384 N N . MET A 1 25 ? -2.263 3.757 -8.288 1.00 0.00 1 MET A N 2
ATOM 1385 C CA . MET A 1 25 ? -1.292 2.627 -8.296 1.00 0.00 1 MET A CA 2
ATOM 1386 C C . MET A 1 25 ? 0.108 3.073 -7.817 1.00 0.00 1 MET A C 2
ATOM 1387 O O . MET A 1 25 ? 0.923 2.230 -7.420 1.00 0.00 1 MET A O 2
ATOM 1401 N N . SER A 1 26 ? 0.384 4.393 -7.855 1.00 0.00 2 SER A N 2
ATOM 1402 C CA . SER A 1 26 ? 1.704 4.951 -7.500 1.00 0.00 2 SER A CA 2
ATOM 1403 C C . SER A 1 26 ? 1.563 6.236 -6.670 1.00 0.00 2 SER A C 2
ATOM 1404 O O . SER A 1 26 ? 0.802 7.134 -7.021 1.00 0.00 2 SER A O 2
ATOM 1412 N N . LYS A 1 27 ? 2.307 6.293 -5.561 1.00 0.00 3 LYS A N 2
ATOM 1413 C CA . LYS A 1 27 ? 2.494 7.501 -4.743 1.00 0.00 3 LYS A CA 2
ATOM 1414 C C . LYS A 1 27 ? 4.006 7.655 -4.485 1.00 0.00 3 LYS A C 2
ATOM 1415 O O . LYS A 1 27 ? 4.440 7.867 -3.349 1.00 0.00 3 LYS A O 2
ATOM 1434 N N . THR A 1 28 ? 4.792 7.537 -5.580 1.00 0.00 4 THR A N 2
ATOM 1435 C CA . THR A 1 28 ? 6.270 7.646 -5.552 1.00 0.00 4 THR A CA 2
ATOM 1436 C C . THR A 1 28 ? 6.740 9.002 -4.970 1.00 0.00 4 THR A C 2
ATOM 1437 O O . THR A 1 28 ? 6.059 10.026 -5.125 1.00 0.00 4 THR A O 2
ATOM 1448 N N . ALA A 1 29 ? 7.907 8.982 -4.300 1.00 0.00 5 ALA A N 2
ATOM 1449 C CA . ALA A 1 29 ? 8.412 10.124 -3.511 1.00 0.00 5 ALA A CA 2
ATOM 1450 C C . ALA A 1 29 ? 9.338 11.056 -4.316 1.00 0.00 5 ALA A C 2
ATOM 1451 O O . ALA A 1 29 ? 9.757 12.092 -3.790 1.00 0.00 5 ALA A O 2
ATOM 1458 N N . LYS A 1 30 ? 9.656 10.699 -5.581 1.00 0.00 6 LYS A N 2
ATOM 1459 C CA . LYS A 1 30 ? 10.531 11.524 -6.455 1.00 0.00 6 LYS A CA 2
ATOM 1460 C C . LYS A 1 30 ? 9.715 12.701 -7.057 1.00 0.00 6 LYS A C 2
ATOM 1461 O O . LYS A 1 30 ? 9.478 12.780 -8.270 1.00 0.00 6 LYS A O 2
ATOM 1480 N N . LEU A 1 31 ? 9.262 13.605 -6.172 1.00 0.00 7 LEU A N 2
ATOM 1481 C CA . LEU A 1 31 ? 8.336 14.709 -6.506 1.00 0.00 7 LEU A CA 2
ATOM 1482 C C . LEU A 1 31 ? 9.145 16.025 -6.661 1.00 0.00 7 LEU A C 2
ATOM 1483 O O . LEU A 1 31 ? 8.645 17.129 -6.387 1.00 0.00 7 LEU A O 2
ATOM 1499 N N . ASN A 1 32 ? 10.403 15.875 -7.121 1.00 0.00 8 ASN A N 2
ATOM 1500 C CA . ASN A 1 32 ? 11.380 16.973 -7.229 1.00 0.00 8 ASN A CA 2
ATOM 1501 C C . ASN A 1 32 ? 10.876 18.057 -8.210 1.00 0.00 8 ASN A C 2
ATOM 1502 O O . ASN A 1 32 ? 10.557 17.748 -9.369 1.00 0.00 8 ASN A O 2
ATOM 1513 N N . ASN A 1 33 ? 10.800 19.305 -7.703 1.00 0.00 9 ASN A N 2
ATOM 1514 C CA . ASN A 1 33 ? 10.283 20.487 -8.418 1.00 0.00 9 ASN A CA 2
ATOM 1515 C C . ASN A 1 33 ? 8.789 20.284 -8.742 1.00 0.00 9 ASN A C 2
ATOM 1516 O O . ASN A 1 33 ? 8.419 20.017 -9.897 1.00 0.00 9 ASN A O 2
ATOM 1527 N N . GLU A 1 34 ? 7.959 20.427 -7.689 1.00 0.00 10 GLU A N 2
ATOM 1528 C CA . GLU A 1 34 ? 6.496 20.229 -7.727 1.00 0.00 10 GLU A CA 2
ATOM 1529 C C . GLU A 1 34 ? 5.825 21.021 -8.866 1.00 0.00 10 GLU A C 2
ATOM 1530 O O . GLU A 1 34 ? 4.951 20.489 -9.552 1.00 0.00 10 GLU A O 2
ATOM 1542 N N . GLU A 1 35 ? 6.304 22.267 -9.076 1.00 0.00 11 GLU A N 2
ATOM 1543 C CA . GLU A 1 35 ? 5.807 23.215 -10.108 1.00 0.00 11 GLU A CA 2
ATOM 1544 C C . GLU A 1 35 ? 5.619 22.571 -11.495 1.00 0.00 11 GLU A C 2
ATOM 1545 O O . GLU A 1 35 ? 4.587 22.780 -12.131 1.00 0.00 11 GLU A O 2
ATOM 1557 N N . LYS A 1 36 ? 6.617 21.790 -11.938 1.00 0.00 12 LYS A N 2
ATOM 1558 C CA . LYS A 1 36 ? 6.578 21.098 -13.253 1.00 0.00 12 LYS A CA 2
ATOM 1559 C C . LYS A 1 36 ? 5.387 20.125 -13.340 1.00 0.00 12 LYS A C 2
ATOM 1560 O O . LYS A 1 36 ? 4.652 20.105 -14.341 1.00 0.00 12 LYS A O 2
ATOM 1579 N N . LEU A 1 37 ? 5.208 19.331 -12.269 1.00 0.00 13 LEU A N 2
ATOM 1580 C CA . LEU A 1 37 ? 4.131 18.326 -12.186 1.00 0.00 13 LEU A CA 2
ATOM 1581 C C . LEU A 1 37 ? 2.745 19.002 -12.175 1.00 0.00 13 LEU A C 2
ATOM 1582 O O . LEU A 1 37 ? 1.786 18.504 -12.781 1.00 0.00 13 LEU A O 2
ATOM 1598 N N . VAL A 1 38 ? 2.671 20.152 -11.495 1.00 0.00 14 VAL A N 2
ATOM 1599 C CA . VAL A 1 38 ? 1.469 21.001 -11.448 1.00 0.00 14 VAL A CA 2
ATOM 1600 C C . VAL A 1 38 ? 1.081 21.471 -12.855 1.00 0.00 14 VAL A C 2
ATOM 1601 O O . VAL A 1 38 ? -0.080 21.366 -13.242 1.00 0.00 14 VAL A O 2
ATOM 1614 N N . LYS A 1 39 ? 2.082 21.956 -13.616 1.00 0.00 15 LYS A N 2
ATOM 1615 C CA . LYS A 1 39 ? 1.890 22.447 -14.993 1.00 0.00 15 LYS A CA 2
ATOM 1616 C C . LYS A 1 39 ? 1.418 21.316 -15.930 1.00 0.00 15 LYS A C 2
ATOM 1617 O O . LYS A 1 39 ? 0.582 21.545 -16.810 1.00 0.00 15 LYS A O 2
ATOM 1636 N N . LYS A 1 40 ? 1.929 20.092 -15.700 1.00 0.00 16 LYS A N 2
ATOM 1637 C CA . LYS A 1 40 ? 1.508 18.896 -16.459 1.00 0.00 16 LYS A CA 2
ATOM 1638 C C . LYS A 1 40 ? 0.088 18.469 -16.062 1.00 0.00 16 LYS A C 2
ATOM 1639 O O . LYS A 1 40 ? -0.640 17.907 -16.865 1.00 0.00 16 LYS A O 2
ATOM 1658 N N . ALA A 1 41 ? -0.294 18.763 -14.815 1.00 0.00 17 ALA A N 2
ATOM 1659 C CA . ALA A 1 41 ? -1.656 18.517 -14.321 1.00 0.00 17 ALA A CA 2
ATOM 1660 C C . ALA A 1 41 ? -2.621 19.567 -14.898 1.00 0.00 17 ALA A C 2
ATOM 1661 O O . ALA A 1 41 ? -3.808 19.302 -15.041 1.00 0.00 17 ALA A O 2
ATOM 1668 N N . LEU A 1 42 ? -2.089 20.764 -15.247 1.00 0.00 18 LEU A N 2
ATOM 1669 C CA . LEU A 1 42 ? -2.869 21.805 -15.949 1.00 0.00 18 LEU A CA 2
ATOM 1670 C C . LEU A 1 42 ? -3.110 21.373 -17.404 1.00 0.00 18 LEU A C 2
ATOM 1671 O O . LEU A 1 42 ? -4.182 21.613 -17.961 1.00 0.00 18 LEU A O 2
ATOM 1687 N N . GLU A 1 43 ? -2.080 20.736 -18.006 1.00 0.00 19 GLU A N 2
ATOM 1688 C CA . GLU A 1 43 ? -2.149 20.208 -19.383 1.00 0.00 19 GLU A CA 2
ATOM 1689 C C . GLU A 1 43 ? -3.154 19.045 -19.485 1.00 0.00 19 GLU A C 2
ATOM 1690 O O . GLU A 1 43 ? -4.153 19.136 -20.211 1.00 0.00 19 GLU A O 2
ATOM 1702 N N . ILE A 1 44 ? -2.875 17.970 -18.727 1.00 0.00 20 ILE A N 2
ATOM 1703 C CA . ILE A 1 44 ? -3.673 16.738 -18.732 1.00 0.00 20 ILE A CA 2
ATOM 1704 C C . ILE A 1 44 ? -5.055 17.009 -18.127 1.00 0.00 20 ILE A C 2
ATOM 1705 O O . ILE A 1 44 ? -6.051 16.765 -18.776 1.00 0.00 20 ILE A O 2
ATOM 1721 N N . GLY A 1 45 ? -5.091 17.574 -16.909 1.00 0.00 21 GLY A N 2
ATOM 1722 C CA . GLY A 1 45 ? -6.354 17.872 -16.214 1.00 0.00 21 GLY A CA 2
ATOM 1723 C C . GLY A 1 45 ? -7.213 18.893 -16.961 1.00 0.00 21 GLY A C 2
ATOM 1724 O O . GLY A 1 45 ? -8.446 18.816 -16.922 1.00 0.00 21 GLY A O 2
ATOM 1728 N N . GLY A 1 46 ? -6.545 19.849 -17.644 1.00 0.00 22 GLY A N 2
ATOM 1729 C CA . GLY A 1 46 ? -7.233 20.839 -18.477 1.00 0.00 22 GLY A CA 2
ATOM 1730 C C . GLY A 1 46 ? -7.968 20.208 -19.660 1.00 0.00 22 GLY A C 2
ATOM 1731 O O . GLY A 1 46 ? -9.187 20.411 -19.823 1.00 0.00 22 GLY A O 2
ATOM 1735 N N . LYS A 1 47 ? -7.232 19.410 -20.469 1.00 0.00 23 LYS A N 2
ATOM 1736 C CA . LYS A 1 47 ? -7.805 18.747 -21.665 1.00 0.00 23 LYS A CA 2
ATOM 1737 C C . LYS A 1 47 ? -8.833 17.672 -21.259 1.00 0.00 23 LYS A C 2
ATOM 1738 O O . LYS A 1 47 ? -9.821 17.471 -21.958 1.00 0.00 23 LYS A O 2
ATOM 1757 N N . MET A 1 48 ? -8.578 16.993 -20.120 1.00 0.00 24 MET A N 2
ATOM 1758 C CA . MET A 1 48 ? -9.464 15.946 -19.573 1.00 0.00 24 MET A CA 2
ATOM 1759 C C . MET A 1 48 ? -10.834 16.538 -19.251 1.00 0.00 24 MET A C 2
ATOM 1760 O O . MET A 1 48 ? -11.848 16.012 -19.701 1.00 0.00 24 MET A O 2
ATOM 1774 N N . AL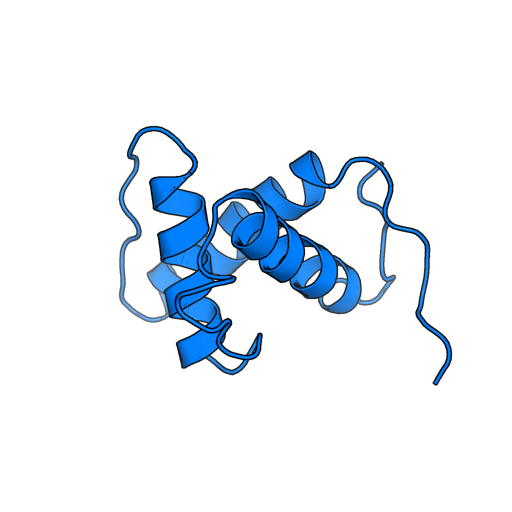A A 1 49 ? -10.825 17.661 -18.502 1.00 0.00 25 ALA A N 2
ATOM 1775 C CA . ALA A 1 49 ? -12.037 18.420 -18.154 1.00 0.00 25 ALA A CA 2
ATOM 1776 C C . ALA A 1 49 ? -12.811 18.812 -19.400 1.00 0.00 25 ALA A C 2
ATOM 1777 O O . ALA A 1 49 ? -14.016 18.559 -19.503 1.00 0.00 25 ALA A O 2
ATOM 1784 N N . LYS A 1 50 ? -12.076 19.388 -20.352 1.00 0.00 26 LYS A N 2
ATOM 1785 C CA . LYS A 1 50 ? -12.615 19.861 -21.621 1.00 0.00 26 LYS A CA 2
ATOM 1786 C C . LYS A 1 50 ? -13.430 18.748 -22.322 1.00 0.00 26 LYS A C 2
ATOM 1787 O O . LYS A 1 50 ? -14.630 18.935 -22.591 1.00 0.00 26 LYS A O 2
ATOM 1806 N N . MET A 1 51 ? -12.792 17.566 -22.465 1.00 0.00 27 MET A N 2
ATOM 1807 C CA . MET A 1 51 ? -13.399 16.353 -23.067 1.00 0.00 27 MET A CA 2
ATOM 1808 C C . MET A 1 51 ? -14.586 15.801 -22.235 1.00 0.00 27 MET A C 2
ATOM 1809 O O . MET A 1 51 ? -15.545 15.258 -22.808 1.00 0.00 27 MET A O 2
ATOM 1823 N N . GLN A 1 52 ? -14.512 15.935 -20.890 1.00 0.00 28 GLN A N 2
ATOM 1824 C CA . GLN A 1 52 ? -15.598 15.512 -19.970 1.00 0.00 28 GLN A CA 2
ATOM 1825 C C . GLN A 1 52 ? -16.847 16.407 -20.144 1.00 0.00 28 GLN A C 2
ATOM 1826 O O . GLN A 1 52 ? -17.967 15.979 -19.849 1.00 0.00 28 GLN A O 2
ATOM 1840 N N . GLY A 1 53 ? -16.631 17.644 -20.618 1.00 0.00 29 GLY A N 2
ATOM 1841 C CA . GLY A 1 53 ? -17.720 18.591 -20.914 1.00 0.00 29 GLY A CA 2
ATOM 1842 C C . GLY A 1 53 ? -17.510 19.930 -20.239 1.00 0.00 29 GLY A C 2
ATOM 1843 O O . GLY A 1 53 ? -18.469 20.584 -19.821 1.00 0.00 29 GLY A O 2
ATOM 1847 N N . PHE A 1 54 ? -16.240 20.353 -20.155 1.00 0.00 30 PHE A N 2
ATOM 1848 C CA . PHE A 1 54 ? -15.832 21.587 -19.432 1.00 0.00 30 PHE A CA 2
ATOM 1849 C C . PHE A 1 54 ? -14.891 22.405 -20.332 1.00 0.00 30 PHE A C 2
ATOM 1850 O O . PHE A 1 54 ? -14.795 22.135 -21.536 1.00 0.00 30 PHE A O 2
ATOM 1867 N N . ASP A 1 55 ? -14.239 23.430 -19.755 1.00 0.00 31 ASP A N 2
ATOM 1868 C CA . ASP A 1 55 ? -13.153 24.186 -20.408 1.00 0.00 31 ASP A CA 2
ATOM 1869 C C . ASP A 1 55 ? -12.329 24.937 -19.342 1.00 0.00 31 ASP A C 2
ATOM 1870 O O . ASP A 1 55 ? -12.735 25.991 -18.838 1.00 0.00 31 ASP A O 2
ATOM 1879 N N . LEU A 1 56 ? -11.193 24.333 -18.943 1.00 0.00 32 LEU A N 2
ATOM 1880 C CA . LEU A 1 56 ? -10.249 24.961 -18.007 1.00 0.00 32 LEU A CA 2
ATOM 1881 C C . LEU A 1 56 ? -9.308 25.894 -18.804 1.00 0.00 32 LEU A C 2
ATOM 1882 O O . LEU A 1 56 ? -8.562 25.412 -19.670 1.00 0.00 32 LEU A O 2
ATOM 1898 N N . PRO A 1 57 ? -9.349 27.245 -18.544 1.00 0.00 33 PRO A N 2
ATOM 1899 C CA . PRO A 1 57 ? -8.634 28.242 -19.370 1.00 0.00 33 PRO A CA 2
ATOM 1900 C C . PRO A 1 57 ? -7.126 28.333 -19.058 1.00 0.00 33 PRO A C 2
ATOM 1901 O O . PRO A 1 57 ? -6.610 27.641 -18.176 1.00 0.00 33 PRO A O 2
ATOM 1912 N N . GLN A 1 58 ? -6.428 29.207 -19.813 1.00 0.00 34 GLN A N 2
ATOM 1913 C CA . GLN A 1 58 ? -4.997 29.515 -19.606 1.00 0.00 34 GLN A CA 2
ATOM 1914 C C . GLN A 1 58 ? -4.833 30.896 -18.935 1.00 0.00 34 GLN A C 2
ATOM 1915 O O . GLN A 1 58 ? -3.829 31.588 -19.131 1.00 0.00 34 GLN A O 2
ATOM 1929 N N . SER A 1 59 ? -5.833 31.245 -18.111 1.00 0.00 35 SER A N 2
ATOM 1930 C CA . SER A 1 59 ? -5.855 32.469 -17.271 1.00 0.00 35 SER A CA 2
ATOM 1931 C C . SER A 1 59 ? -4.636 32.500 -16.294 1.00 0.00 35 SER A C 2
ATOM 1932 O O . SER A 1 59 ? -4.197 31.423 -15.889 1.00 0.00 35 SER A O 2
ATOM 1940 N N . PRO A 1 60 ? -4.161 33.724 -15.817 1.00 0.00 36 PRO A N 2
ATOM 1941 C CA . PRO A 1 60 ? -2.787 34.003 -15.306 1.00 0.00 36 PRO A CA 2
ATOM 1942 C C . PRO A 1 60 ? -1.881 32.769 -15.028 1.00 0.00 36 PRO A C 2
ATOM 1943 O O . PRO A 1 60 ? -0.957 32.497 -15.808 1.00 0.00 36 PRO A O 2
ATOM 1954 N N . GLN A 1 61 ? -2.185 32.017 -13.947 1.00 0.00 37 GLN A N 2
ATOM 1955 C CA . GLN A 1 61 ? -1.444 30.790 -13.567 1.00 0.00 37 GLN A CA 2
ATOM 1956 C C . GLN A 1 61 ? -2.184 30.073 -12.396 1.00 0.00 37 GLN A C 2
ATOM 1957 O O . GLN A 1 61 ? -2.658 28.949 -12.594 1.00 0.00 37 GLN A O 2
ATOM 1971 N N . PRO A 1 62 ? -2.348 30.708 -11.168 1.00 0.00 38 PRO A N 2
ATOM 1972 C CA . PRO A 1 62 ? -2.838 29.976 -9.967 1.00 0.00 38 PRO A CA 2
ATOM 1973 C C . PRO A 1 62 ? -4.352 29.665 -10.026 1.00 0.00 38 PRO A C 2
ATOM 1974 O O . PRO A 1 62 ? -4.827 28.734 -9.365 1.00 0.00 38 PRO A O 2
ATOM 1985 N N . VAL A 1 63 ? -5.086 30.453 -10.829 1.00 0.00 39 VAL A N 2
ATOM 1986 C CA . VAL A 1 63 ? -6.513 30.217 -11.125 1.00 0.00 39 VAL A CA 2
ATOM 1987 C C . VAL A 1 63 ? -6.710 28.877 -11.860 1.00 0.00 39 VAL A C 2
ATOM 1988 O O . VAL A 1 63 ? -7.695 28.177 -11.612 1.00 0.00 39 VAL A O 2
ATOM 2001 N N . ARG A 1 64 ? -5.757 28.530 -12.756 1.00 0.00 40 ARG A N 2
ATOM 2002 C CA . ARG A 1 64 ? -5.764 27.237 -13.475 1.00 0.00 40 ARG A CA 2
ATOM 2003 C C . ARG A 1 64 ? -5.550 26.092 -12.484 1.00 0.00 40 ARG A C 2
ATOM 2004 O O . ARG A 1 64 ? -6.235 25.083 -12.540 1.00 0.00 40 ARG A O 2
ATOM 2025 N N . VAL A 1 65 ? -4.571 26.298 -11.588 1.00 0.00 41 VAL A N 2
ATOM 2026 C CA . VAL A 1 65 ? -4.158 25.321 -10.563 1.00 0.00 41 VAL A CA 2
ATOM 2027 C C . VAL A 1 65 ? -5.366 24.877 -9.698 1.00 0.00 41 VAL A C 2
ATOM 2028 O O . VAL A 1 65 ? -5.642 23.672 -9.561 1.00 0.00 41 VAL A O 2
ATOM 2041 N N . LYS A 1 66 ? -6.123 25.868 -9.202 1.00 0.00 42 LYS A N 2
ATOM 2042 C CA . LYS A 1 66 ? -7.304 25.628 -8.354 1.00 0.00 42 LYS A CA 2
ATOM 2043 C C . LYS A 1 66 ? -8.480 25.067 -9.204 1.00 0.00 42 LYS A C 2
ATOM 2044 O O . LYS A 1 66 ? -9.243 24.222 -8.722 1.00 0.00 42 LYS A O 2
ATOM 2063 N N . ALA A 1 67 ? -8.608 25.538 -10.465 1.00 0.00 43 ALA A N 2
ATOM 2064 C CA . ALA A 1 67 ? -9.645 25.050 -11.412 1.00 0.00 43 ALA A CA 2
ATOM 2065 C C . ALA A 1 67 ? -9.489 23.539 -11.719 1.00 0.00 43 ALA A C 2
ATOM 2066 O O . ALA A 1 67 ? -10.481 22.789 -11.739 1.00 0.00 43 ALA A O 2
ATOM 2073 N N . VAL A 1 68 ? -8.235 23.112 -11.934 1.00 0.00 44 VAL A N 2
ATOM 2074 C CA . VAL A 1 68 ? -7.891 21.710 -12.213 1.00 0.00 44 VAL A CA 2
ATOM 2075 C C . VAL A 1 68 ? -8.160 20.852 -10.971 1.00 0.00 44 VAL A C 2
ATOM 2076 O O . VAL A 1 68 ? -8.705 19.760 -11.094 1.00 0.00 44 VAL A O 2
ATOM 2089 N N . TYR A 1 69 ? -7.794 21.381 -9.790 1.00 0.00 45 TYR A N 2
ATOM 2090 C CA . TYR A 1 69 ? -8.119 20.767 -8.486 1.00 0.00 45 TYR A CA 2
ATOM 2091 C C . TYR A 1 69 ? -9.626 20.452 -8.364 1.00 0.00 45 TYR A C 2
ATOM 2092 O O . TYR A 1 69 ? -9.992 19.313 -8.059 1.00 0.00 45 TYR A O 2
ATOM 2110 N N . LEU A 1 70 ? -10.473 21.479 -8.615 1.00 0.00 46 LEU A N 2
ATOM 2111 C CA . LEU A 1 70 ? -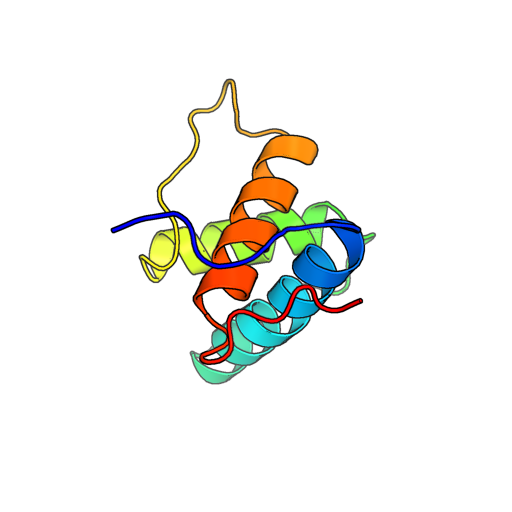11.949 21.353 -8.535 1.00 0.00 46 LEU A CA 2
ATOM 2112 C C . LEU A 1 70 ? -12.454 20.233 -9.448 1.00 0.00 46 LEU A C 2
ATOM 2113 O O . LEU A 1 70 ? -13.248 19.387 -9.015 1.00 0.00 46 LEU A O 2
ATOM 2129 N N . PHE A 1 71 ? -11.956 20.241 -10.700 1.00 0.00 47 PHE A N 2
ATOM 2130 C CA . PHE A 1 71 ? -12.263 19.201 -11.692 1.00 0.00 47 PHE A CA 2
ATOM 2131 C C . PHE A 1 71 ? -11.881 17.803 -11.161 1.00 0.00 47 PHE A C 2
ATOM 2132 O O . PHE A 1 71 ? -12.701 16.903 -11.191 1.00 0.00 47 PHE A O 2
ATOM 2149 N N . LEU A 1 72 ? -10.637 17.646 -10.683 1.00 0.00 48 LEU A N 2
ATOM 2150 C CA . LEU A 1 72 ? -10.090 16.339 -10.274 1.00 0.00 48 LEU A CA 2
ATOM 2151 C C . LEU A 1 72 ? -10.844 15.736 -9.066 1.00 0.00 48 LEU A C 2
ATOM 2152 O O . LEU A 1 72 ? -11.077 14.530 -9.019 1.00 0.00 48 LEU A O 2
ATOM 2168 N N . VAL A 1 73 ? -11.228 16.580 -8.095 1.00 0.00 49 VAL A N 2
ATOM 2169 C CA . VAL A 1 73 ? -12.021 16.136 -6.924 1.00 0.00 49 VAL A CA 2
ATOM 2170 C C . VAL A 1 73 ? -13.439 15.718 -7.383 1.00 0.00 49 VAL A C 2
ATOM 2171 O O . VAL A 1 73 ? -13.988 14.708 -6.922 1.00 0.00 49 VAL A O 2
ATOM 2184 N N . ASP A 1 74 ? -13.989 16.497 -8.328 1.00 0.00 50 ASP A N 2
ATOM 2185 C CA . ASP A 1 74 ? -15.311 16.253 -8.942 1.00 0.00 50 ASP A CA 2
ATOM 2186 C C . ASP A 1 74 ? -15.304 14.973 -9.816 1.00 0.00 50 ASP A C 2
ATOM 2187 O O . ASP A 1 74 ? -16.300 14.243 -9.874 1.00 0.00 50 ASP A O 2
ATOM 2196 N N . ALA A 1 75 ? -14.153 14.698 -10.448 1.00 0.00 51 ALA A N 2
ATOM 2197 C CA . ALA A 1 75 ? -13.991 13.610 -11.430 1.00 0.00 51 ALA A CA 2
ATOM 2198 C C . ALA A 1 75 ? -13.394 12.346 -10.787 1.00 0.00 51 ALA A C 2
ATOM 2199 O O . ALA A 1 75 ? -12.874 11.475 -11.504 1.00 0.00 51 ALA A O 2
ATOM 2206 N N . LYS A 1 76 ? -13.458 12.266 -9.430 1.00 0.00 52 LYS A N 2
ATOM 2207 C CA . LYS A 1 76 ? -13.073 11.064 -8.640 1.00 0.00 52 LYS A CA 2
ATOM 2208 C C . LYS A 1 76 ? -11.557 10.740 -8.735 1.00 0.00 52 LYS A C 2
ATOM 2209 O O . LYS A 1 76 ? -11.123 9.650 -8.347 1.00 0.00 52 LYS A O 2
ATOM 2228 N N . GLN A 1 77 ? -10.765 11.728 -9.185 1.00 0.00 53 GLN A N 2
ATOM 2229 C CA . GLN A 1 77 ? -9.313 11.586 -9.423 1.00 0.00 53 GLN A CA 2
ATOM 2230 C C . GLN A 1 77 ? -8.508 11.730 -8.117 1.00 0.00 53 GLN A C 2
ATOM 2231 O O . GLN A 1 77 ? -7.579 10.953 -7.867 1.00 0.00 53 GLN A O 2
ATOM 2245 N N . ILE A 1 78 ? -8.863 12.743 -7.289 1.00 0.00 54 ILE A N 2
ATOM 2246 C CA . ILE A 1 78 ? -8.176 13.030 -5.994 1.00 0.00 54 ILE A CA 2
ATOM 2247 C C . ILE A 1 78 ? -9.191 13.309 -4.867 1.00 0.00 54 ILE A C 2
ATOM 2248 O O . ILE A 1 78 ? -10.406 13.386 -5.097 1.00 0.00 54 ILE A O 2
ATOM 2264 N N . ALA A 1 79 ? -8.637 13.476 -3.649 1.00 0.00 55 ALA A N 2
ATOM 2265 C CA . ALA A 1 79 ? -9.372 13.844 -2.432 1.00 0.00 55 ALA A CA 2
ATOM 2266 C C . ALA A 1 79 ? -9.419 15.381 -2.286 1.00 0.00 55 ALA A C 2
ATOM 2267 O O . ALA A 1 79 ? -8.505 16.070 -2.765 1.00 0.00 55 ALA A O 2
ATOM 2274 N N . PRO A 1 80 ? -10.486 15.957 -1.640 1.00 0.00 56 PRO A N 2
ATOM 2275 C CA . PRO A 1 80 ? -10.538 17.403 -1.343 1.00 0.00 56 PRO A CA 2
ATOM 2276 C C . PRO A 1 80 ? -9.632 17.792 -0.154 1.00 0.00 56 PRO A C 2
ATOM 2277 O O . PRO A 1 80 ? -9.317 16.968 0.716 1.00 0.00 56 PRO A O 2
ATOM 2288 N N . LEU A 1 81 ? -9.191 19.043 -0.171 1.00 0.00 57 LEU A N 2
ATOM 2289 C CA . LEU A 1 81 ? -8.456 19.676 0.926 1.00 0.00 57 LEU A CA 2
ATOM 2290 C C . LEU A 1 81 ? -9.434 20.395 1.876 1.00 0.00 57 LEU A C 2
ATOM 2291 O O . LEU A 1 81 ? -10.536 20.780 1.450 1.00 0.00 57 LEU A O 2
ATOM 2307 N N . PRO A 1 82 ? -9.052 20.587 3.181 1.00 0.00 58 PRO A N 2
ATOM 2308 C CA . PRO A 1 82 ? -9.776 21.510 4.084 1.00 0.00 58 PRO A CA 2
ATOM 2309 C C . PRO A 1 82 ? -9.652 22.982 3.608 1.00 0.00 58 PRO A C 2
ATOM 2310 O O . PRO A 1 82 ? -8.706 23.325 2.894 1.00 0.00 58 PRO A O 2
ATOM 2321 N N . ASP A 1 83 ? -10.608 23.827 4.020 1.00 0.00 59 ASP A N 2
ATOM 2322 C CA . ASP A 1 83 ? -10.637 25.270 3.676 1.00 0.00 59 ASP A CA 2
ATOM 2323 C C . ASP A 1 83 ? -9.433 26.013 4.292 1.00 0.00 59 ASP A C 2
ATOM 2324 O O . ASP A 1 83 ? -8.959 27.017 3.745 1.00 0.00 59 ASP A O 2
ATOM 2333 N N . SER A 1 84 ? -8.947 25.482 5.425 1.00 0.00 60 SER A N 2
ATOM 2334 C CA . SER A 1 84 ? -7.765 25.995 6.130 1.00 0.00 60 SER A CA 2
ATOM 2335 C C . SER A 1 84 ? -6.472 25.726 5.334 1.00 0.00 60 SER A C 2
ATOM 2336 O O . SER A 1 84 ? -5.479 26.433 5.502 1.00 0.00 60 SER A O 2
ATOM 2344 N N . LYS A 1 85 ? -6.496 24.680 4.478 1.00 0.00 61 LYS A N 2
ATOM 2345 C CA . LYS A 1 85 ? -5.362 24.305 3.599 1.00 0.00 61 LYS A CA 2
ATOM 2346 C C . LYS A 1 85 ? -5.791 24.354 2.125 1.00 0.00 61 LYS A C 2
ATOM 2347 O O . LYS A 1 85 ? -5.296 23.596 1.290 1.00 0.00 61 LYS A O 2
ATOM 2366 N N . LEU A 1 86 ? -6.694 25.299 1.809 1.00 0.00 62 LEU A N 2
ATOM 2367 C CA . LEU A 1 86 ? -7.112 25.589 0.417 1.00 0.00 62 LEU A CA 2
ATOM 2368 C C . LEU A 1 86 ? -6.185 26.701 -0.129 1.00 0.00 62 LEU A C 2
ATOM 2369 O O . LEU A 1 86 ? -6.625 27.730 -0.647 1.00 0.00 62 LEU A O 2
ATOM 2385 N N . ASP A 1 87 ? -4.884 26.433 0.017 1.00 0.00 63 ASP A N 2
ATOM 2386 C CA . ASP A 1 87 ? -3.772 27.329 -0.335 1.00 0.00 63 ASP A CA 2
ATOM 2387 C C . ASP A 1 87 ? -3.127 26.821 -1.625 1.00 0.00 63 ASP A C 2
ATOM 2388 O O . ASP A 1 87 ? -3.117 25.620 -1.854 1.00 0.00 63 ASP A O 2
ATOM 2397 N N . GLY A 1 88 ? -2.552 27.752 -2.415 1.00 0.00 64 GLY A N 2
ATOM 2398 C CA . GLY A 1 88 ? -1.969 27.462 -3.731 1.00 0.00 64 GLY A CA 2
ATOM 2399 C C . GLY A 1 88 ? -1.000 26.283 -3.735 1.00 0.00 64 GLY A C 2
ATOM 2400 O O . GLY A 1 88 ? -1.143 25.386 -4.555 1.00 0.00 64 GLY A O 2
ATOM 2404 N N . ALA A 1 89 ? -0.062 26.258 -2.774 1.00 0.00 65 ALA A N 2
ATOM 2405 C CA . ALA A 1 89 ? 0.973 25.199 -2.679 1.00 0.00 65 ALA A CA 2
ATOM 2406 C C . ALA A 1 89 ? 0.362 23.839 -2.281 1.00 0.00 65 ALA A C 2
ATOM 2407 O O . ALA A 1 89 ? 0.854 22.787 -2.697 1.00 0.00 65 ALA A O 2
ATOM 2414 N N . ASN A 1 90 ? -0.708 23.875 -1.464 1.00 0.00 66 ASN A N 2
ATOM 2415 C CA . ASN A 1 90 ? -1.447 22.654 -1.046 1.00 0.00 66 ASN A CA 2
ATOM 2416 C C . ASN A 1 90 ? -2.258 22.079 -2.223 1.00 0.00 66 ASN A C 2
ATOM 2417 O O . ASN A 1 90 ? -2.366 20.851 -2.375 1.00 0.00 66 ASN A O 2
ATOM 2428 N N . ILE A 1 91 ? -2.823 22.987 -3.051 1.00 0.00 67 ILE A N 2
ATOM 2429 C CA . ILE A 1 91 ? -3.565 22.627 -4.272 1.00 0.00 67 ILE A CA 2
ATOM 2430 C C . ILE A 1 91 ? -2.598 21.940 -5.252 1.00 0.00 67 ILE A C 2
ATOM 2431 O O . ILE A 1 91 ? -2.894 20.874 -5.808 1.00 0.00 67 ILE A O 2
ATOM 2447 N N . LYS A 1 92 ? -1.419 22.569 -5.391 1.00 0.00 68 LYS A N 2
ATOM 2448 C CA . LYS A 1 92 ? -0.309 22.074 -6.211 1.00 0.00 68 LYS A CA 2
ATOM 2449 C C . LYS A 1 92 ? 0.120 20.656 -5.800 1.00 0.00 68 LYS A C 2
ATOM 2450 O O . LYS A 1 92 ? 0.468 19.850 -6.655 1.00 0.00 68 LYS A O 2
ATOM 2469 N N . HIS A 1 93 ? 0.085 20.385 -4.486 1.00 0.00 69 HIS A N 2
ATOM 2470 C CA . HIS A 1 93 ? 0.491 19.091 -3.914 1.00 0.00 69 HIS A CA 2
ATOM 2471 C C . HIS A 1 93 ? -0.467 17.970 -4.372 1.00 0.00 69 HIS A C 2
ATOM 2472 O O . HIS A 1 93 ? -0.025 16.893 -4.777 1.00 0.00 69 HIS A O 2
ATOM 2487 N N . ARG A 1 94 ? -1.783 18.262 -4.334 1.00 0.00 70 ARG A N 2
ATOM 2488 C CA . ARG A 1 94 ? -2.836 17.353 -4.850 1.00 0.00 70 ARG A CA 2
ATOM 2489 C C . ARG A 1 94 ? -2.613 17.037 -6.345 1.00 0.00 70 ARG A C 2
ATOM 2490 O O . ARG A 1 94 ? -2.627 15.863 -6.753 1.00 0.00 70 ARG A O 2
ATOM 2511 N N . LEU A 1 95 ? -2.372 18.104 -7.133 1.00 0.00 71 LEU A N 2
ATOM 2512 C CA . LEU A 1 95 ? -2.143 18.000 -8.588 1.00 0.00 71 LEU A CA 2
ATOM 2513 C C . LEU A 1 95 ? -0.868 17.194 -8.902 1.00 0.00 71 LEU A C 2
ATOM 2514 O O . LEU A 1 95 ? -0.843 16.390 -9.842 1.00 0.00 71 LEU A O 2
ATOM 2530 N N . ALA A 1 96 ? 0.168 17.425 -8.081 1.00 0.00 72 ALA A N 2
ATOM 2531 C CA . ALA A 1 96 ? 1.503 16.848 -8.262 1.00 0.00 72 ALA A CA 2
ATOM 2532 C C . ALA A 1 96 ? 1.486 15.334 -8.060 1.00 0.00 72 ALA A C 2
ATOM 2533 O O . ALA A 1 96 ? 2.016 14.597 -8.888 1.00 0.00 72 ALA A O 2
ATOM 2540 N N . LEU A 1 97 ? 0.861 14.881 -6.957 1.00 0.00 73 LEU A N 2
ATOM 2541 C CA . LEU A 1 97 ? 0.735 13.441 -6.649 1.00 0.00 73 LEU A CA 2
ATOM 2542 C C . LEU A 1 97 ? -0.211 12.727 -7.625 1.00 0.00 73 LEU A C 2
ATOM 2543 O O . LEU A 1 97 ? -0.008 11.534 -7.924 1.00 0.00 73 LEU A O 2
ATOM 2559 N N . TRP A 1 98 ? -1.248 13.449 -8.100 1.00 0.00 74 TRP A N 2
ATOM 2560 C CA . TRP A 1 98 ? -2.189 12.918 -9.102 1.00 0.00 74 TRP A CA 2
ATOM 2561 C C . TRP A 1 98 ? -1.454 12.533 -10.396 1.00 0.00 74 TRP A C 2
ATOM 2562 O O . TRP A 1 98 ? -1.544 11.393 -10.848 1.00 0.00 74 TRP A O 2
ATOM 2583 N N . ILE A 1 99 ? -0.741 13.509 -10.976 1.00 0.00 75 ILE A N 2
ATOM 2584 C CA . ILE A 1 99 ? -0.039 13.334 -12.254 1.00 0.00 75 ILE A CA 2
ATOM 2585 C C . ILE A 1 99 ? 1.197 12.422 -12.079 1.00 0.00 75 ILE A C 2
ATOM 2586 O O . ILE A 1 99 ? 1.575 11.714 -13.003 1.00 0.00 75 ILE A O 2
ATOM 2602 N N . HIS A 1 100 ? 1.784 12.413 -10.861 1.00 0.00 76 HIS A N 2
ATOM 2603 C CA . HIS A 1 100 ? 2.933 11.543 -10.529 1.00 0.00 76 HIS A CA 2
ATOM 2604 C C . HIS A 1 100 ? 2.488 10.066 -10.514 1.00 0.00 76 HIS A C 2
ATOM 2605 O O . HIS A 1 100 ? 3.282 9.159 -10.799 1.00 0.00 76 HIS A O 2
ATOM 2620 N N . ALA A 1 101 ? 1.211 9.858 -10.147 1.00 0.00 77 ALA A N 2
ATOM 2621 C CA . ALA A 1 101 ? 0.535 8.560 -10.273 1.00 0.00 77 ALA A CA 2
ATOM 2622 C C . ALA A 1 101 ? 0.134 8.281 -11.736 1.00 0.00 77 ALA A C 2
ATOM 2623 O O . ALA A 1 101 ? 0.307 7.164 -12.233 1.00 0.00 77 ALA A O 2
ATOM 2630 N N . ALA A 1 102 ? -0.396 9.321 -12.406 1.00 0.00 78 ALA A N 2
ATOM 2631 C CA . ALA A 1 102 ? -0.993 9.213 -13.756 1.00 0.00 78 ALA A CA 2
ATOM 2632 C C . ALA A 1 102 ? 0.048 8.838 -14.830 1.00 0.00 78 ALA A C 2
ATOM 2633 O O . ALA A 1 102 ? -0.289 8.185 -15.817 1.00 0.00 78 ALA A O 2
ATOM 2640 N N . LEU A 1 103 ? 1.306 9.261 -14.622 1.00 0.00 79 LEU A N 2
ATOM 2641 C CA . LEU A 1 103 ? 2.431 8.897 -15.501 1.00 0.00 79 LEU A CA 2
ATOM 2642 C C . LEU A 1 103 ? 2.843 7.435 -15.224 1.00 0.00 79 LEU A C 2
ATOM 2643 O O . LEU A 1 103 ? 3.216 7.130 -14.088 1.00 0.00 79 LEU A O 2
ATOM 2659 N N . PRO A 1 104 ? 2.737 6.508 -16.248 1.00 0.00 80 PRO A N 2
ATOM 2660 C CA . PRO A 1 104 ? 3.097 5.068 -16.104 1.00 0.00 80 PRO A CA 2
ATOM 2661 C C . PRO A 1 104 ? 4.484 4.821 -15.481 1.00 0.00 80 PRO A C 2
ATOM 2662 O O . PRO A 1 104 ? 4.649 3.945 -14.628 1.00 0.00 80 PRO A O 2
ATOM 2673 N N . ASP A 1 105 ? 5.467 5.618 -15.926 1.00 0.00 81 ASP A N 2
ATOM 2674 C CA . ASP A 1 105 ? 6.882 5.492 -15.505 1.00 0.00 81 ASP A CA 2
ATOM 2675 C C . ASP A 1 105 ? 7.173 6.314 -14.230 1.00 0.00 81 ASP A C 2
ATOM 2676 O O . ASP A 1 105 ? 8.291 6.272 -13.709 1.00 0.00 81 ASP A O 2
ATOM 2685 N N . ASN A 1 106 ? 6.149 7.066 -13.760 1.00 0.00 82 ASN A N 2
ATOM 2686 C CA . ASN A 1 106 ? 6.167 7.834 -12.486 1.00 0.00 82 ASN A CA 2
ATOM 2687 C C . ASN A 1 106 ? 7.181 8.999 -12.548 1.00 0.00 82 ASN A C 2
ATOM 2688 O O . ASN A 1 106 ? 7.787 9.358 -11.529 1.00 0.00 82 ASN A O 2
ATOM 2699 N N . ASP A 1 107 ? 7.289 9.619 -13.740 1.00 0.00 83 ASP A N 2
ATOM 2700 C CA . ASP A 1 107 ? 8.328 10.627 -14.065 1.00 0.00 83 ASP A CA 2
ATOM 2701 C C . ASP A 1 107 ? 8.340 11.841 -13.097 1.00 0.00 83 ASP A C 2
ATOM 2702 O O . ASP A 1 107 ? 7.277 12.315 -12.685 1.00 0.00 83 ASP A O 2
ATOM 2711 N N . PRO A 1 108 ? 9.565 12.356 -12.729 1.00 0.00 84 PRO A N 2
ATOM 2712 C CA . PRO A 1 108 ? 9.717 13.644 -12.002 1.00 0.00 84 PRO A CA 2
ATOM 2713 C C . PRO A 1 108 ? 9.679 14.870 -12.947 1.00 0.00 84 PRO A C 2
ATOM 2714 O O . PRO A 1 108 ? 9.823 16.006 -12.489 1.00 0.00 84 PRO A O 2
ATOM 2725 N N . LEU A 1 109 ? 9.496 14.602 -14.270 1.00 0.00 85 LEU A N 2
ATOM 2726 C CA . LEU A 1 109 ? 9.460 15.618 -15.355 1.00 0.00 85 LEU A CA 2
ATOM 2727 C C . LEU A 1 109 ? 10.812 16.327 -15.539 1.00 0.00 85 LEU A C 2
ATOM 2728 O O . LEU A 1 109 ? 10.883 17.458 -16.041 1.00 0.00 85 LEU A O 2
ATOM 2744 N N . LYS A 1 110 ? 11.885 15.637 -15.150 1.00 0.00 86 LYS A N 2
ATOM 2745 C CA . LYS A 1 110 ? 13.265 16.112 -15.327 1.00 0.00 86 LYS A CA 2
ATOM 2746 C C . LYS A 1 110 ? 13.673 15.903 -16.810 1.00 0.00 86 LYS A C 2
ATOM 2747 O O . LYS A 1 110 ? 14.020 16.888 -17.489 1.00 0.00 86 LYS A O 2
ATOM 2767 N N . MET A 1 25 ? -0.283 3.085 -11.125 1.00 0.00 1 MET A N 3
ATOM 2768 C CA . MET A 1 25 ? -0.393 4.059 -10.011 1.00 0.00 1 MET A CA 3
ATOM 2769 C C . MET A 1 25 ? 0.985 4.192 -9.332 1.00 0.00 1 MET A C 3
ATOM 2770 O O . MET A 1 25 ? 1.311 3.442 -8.397 1.00 0.00 1 MET A O 3
ATOM 2784 N N . SER A 1 26 ? 1.818 5.119 -9.852 1.00 0.00 2 SER A N 3
ATOM 2785 C CA . SER A 1 26 ? 3.187 5.338 -9.356 1.00 0.00 2 SER A CA 3
ATOM 2786 C C . SER A 1 26 ? 3.164 6.341 -8.185 1.00 0.00 2 SER A C 3
ATOM 2787 O O . SER A 1 26 ? 3.549 7.513 -8.318 1.00 0.00 2 SER A O 3
ATOM 2795 N N . LYS A 1 27 ? 2.697 5.854 -7.022 1.00 0.00 3 LYS A N 3
ATOM 2796 C CA . LYS A 1 27 ? 2.491 6.674 -5.809 1.00 0.00 3 LYS A CA 3
ATOM 2797 C C . LYS A 1 27 ? 3.803 6.732 -4.962 1.00 0.00 3 LYS A C 3
ATOM 2798 O O . LYS A 1 27 ? 3.778 6.760 -3.727 1.00 0.00 3 LYS A O 3
ATOM 2817 N N . THR A 1 28 ? 4.957 6.788 -5.663 1.00 0.00 4 THR A N 3
ATOM 2818 C CA . THR A 1 28 ? 6.284 6.944 -5.040 1.00 0.00 4 THR A CA 3
ATOM 2819 C C . THR A 1 28 ? 6.467 8.389 -4.510 1.00 0.00 4 THR A C 3
ATOM 2820 O O . THR A 1 28 ? 5.702 9.300 -4.869 1.00 0.00 4 THR A O 3
ATOM 2831 N N . ALA A 1 29 ? 7.468 8.578 -3.635 1.00 0.00 5 ALA A N 3
ATOM 2832 C CA . ALA A 1 29 ? 7.774 9.880 -3.002 1.00 0.00 5 ALA A CA 3
ATOM 2833 C C . ALA A 1 29 ? 8.876 10.659 -3.759 1.00 0.00 5 ALA A C 3
ATOM 2834 O O . ALA A 1 29 ? 9.402 11.652 -3.239 1.00 0.00 5 ALA A O 3
ATOM 2841 N N . LYS A 1 30 ? 9.216 10.217 -4.993 1.00 0.00 6 LYS A N 3
ATOM 2842 C CA . LYS A 1 30 ? 10.225 10.892 -5.852 1.00 0.00 6 LYS A CA 3
ATOM 2843 C C . LYS A 1 30 ? 9.603 12.117 -6.575 1.00 0.00 6 LYS A C 3
ATOM 2844 O O . LYS A 1 30 ? 9.573 12.174 -7.813 1.00 0.00 6 LYS A O 3
ATOM 2863 N N . LEU A 1 31 ? 9.082 13.087 -5.801 1.00 0.00 7 LEU A N 3
ATOM 2864 C CA . LEU A 1 31 ? 8.439 14.297 -6.352 1.00 0.00 7 LEU A CA 3
ATOM 2865 C C . LEU A 1 31 ? 9.537 15.322 -6.739 1.00 0.00 7 LEU A C 3
ATOM 2866 O O . LEU A 1 31 ? 9.902 16.204 -5.951 1.00 0.00 7 LEU A O 3
ATOM 2882 N N . ASN A 1 32 ? 10.117 15.116 -7.936 1.00 0.00 8 ASN A N 3
ATOM 2883 C CA . ASN A 1 32 ? 11.230 15.927 -8.459 1.00 0.00 8 ASN A CA 3
ATOM 2884 C C . ASN A 1 32 ? 10.693 17.217 -9.120 1.00 0.00 8 ASN A C 3
ATOM 2885 O O . ASN A 1 32 ? 10.132 17.166 -10.220 1.00 0.00 8 ASN A O 3
ATOM 2896 N N . ASN A 1 33 ? 10.874 18.354 -8.412 1.00 0.00 9 ASN A N 3
ATOM 2897 C CA . ASN A 1 33 ? 10.443 19.710 -8.840 1.00 0.00 9 ASN A CA 3
ATOM 2898 C C . ASN A 1 33 ? 8.930 19.763 -9.121 1.00 0.00 9 ASN A C 3
ATOM 2899 O O . ASN A 1 33 ? 8.493 19.543 -10.263 1.00 0.00 9 ASN A O 3
ATOM 2910 N N . GLU A 1 34 ? 8.159 20.070 -8.058 1.00 0.00 10 GLU A N 3
ATOM 2911 C CA . GLU A 1 34 ? 6.676 20.116 -8.062 1.00 0.00 10 GLU A CA 3
ATOM 2912 C C . GLU A 1 34 ? 6.105 20.902 -9.260 1.00 0.00 10 GLU A C 3
ATOM 2913 O O . GLU A 1 34 ? 5.115 20.474 -9.853 1.00 0.00 10 GLU A O 3
ATOM 2925 N N . GLU A 1 35 ? 6.781 22.014 -9.620 1.00 0.00 11 GLU A N 3
ATOM 2926 C CA . GLU A 1 35 ? 6.360 22.947 -10.696 1.00 0.00 11 GLU A CA 3
ATOM 2927 C C . GLU A 1 35 ? 5.993 22.231 -12.013 1.00 0.00 11 GLU A C 3
ATOM 2928 O O . GLU A 1 35 ? 4.918 22.473 -12.568 1.00 0.00 11 GLU A O 3
ATOM 2940 N N . LYS A 1 36 ? 6.881 21.329 -12.482 1.00 0.00 12 LYS A N 3
ATOM 2941 C CA . LYS A 1 36 ? 6.688 20.604 -13.763 1.00 0.00 12 LYS A CA 3
ATOM 2942 C C . LYS A 1 36 ? 5.438 19.722 -13.709 1.00 0.00 12 LYS A C 3
ATOM 2943 O O . LYS A 1 36 ? 4.708 19.594 -14.696 1.00 0.00 12 LYS A O 3
ATOM 2962 N N . LEU A 1 37 ? 5.208 19.128 -12.529 1.00 0.00 13 LEU A N 3
ATOM 2963 C CA . LEU A 1 37 ? 4.066 18.238 -12.293 1.00 0.00 13 LEU A CA 3
ATOM 2964 C C . LEU A 1 37 ? 2.743 19.023 -12.200 1.00 0.00 13 LEU A C 3
ATOM 2965 O O . LEU A 1 37 ? 1.701 18.538 -12.646 1.00 0.00 13 LEU A O 3
ATOM 2981 N N . VAL A 1 38 ? 2.800 20.227 -11.602 1.00 0.00 14 VAL A N 3
ATOM 2982 C CA . VAL A 1 38 ? 1.638 21.140 -11.520 1.00 0.00 14 VAL A CA 3
ATOM 2983 C C . VAL A 1 38 ? 1.177 21.503 -12.938 1.00 0.00 14 VAL A C 3
ATOM 2984 O O . VAL A 1 38 ? 0.006 21.342 -13.276 1.00 0.00 14 VAL A O 3
ATOM 2997 N N . LYS A 1 39 ? 2.150 21.937 -13.761 1.00 0.00 15 LYS A N 3
ATOM 2998 C CA . LYS A 1 39 ? 1.943 22.293 -15.178 1.00 0.00 15 LYS A CA 3
ATOM 2999 C C . LYS A 1 39 ? 1.399 21.098 -15.978 1.00 0.00 15 LYS A C 3
ATOM 3000 O O . LYS A 1 39 ? 0.505 21.255 -16.808 1.00 0.00 15 LYS A O 3
ATOM 3019 N N . LYS A 1 40 ? 1.941 19.901 -15.683 1.00 0.00 16 LYS A N 3
ATOM 3020 C CA . LYS A 1 40 ? 1.552 18.654 -16.363 1.00 0.00 16 LYS A CA 3
ATOM 3021 C C . LYS A 1 40 ? 0.127 18.233 -15.961 1.00 0.00 16 LYS A C 3
ATOM 3022 O O . LYS A 1 40 ? -0.581 17.595 -16.735 1.00 0.00 16 LYS A O 3
ATOM 3041 N N . ALA A 1 41 ? -0.277 18.610 -14.743 1.00 0.00 17 ALA A N 3
ATOM 3042 C CA . ALA A 1 41 ? -1.637 18.376 -14.244 1.00 0.00 17 ALA A CA 3
ATOM 3043 C C . ALA A 1 41 ? -2.611 19.411 -14.827 1.00 0.00 17 ALA A C 3
ATOM 3044 O O . ALA A 1 41 ? -3.799 19.135 -14.954 1.00 0.00 17 ALA A O 3
ATOM 3051 N N . LEU A 1 42 ? -2.091 20.608 -15.184 1.00 0.00 18 LEU A N 3
ATOM 3052 C CA . LEU A 1 42 ? -2.875 21.630 -15.912 1.00 0.00 18 LEU A CA 3
ATOM 3053 C C . LEU A 1 42 ? -3.131 21.147 -17.348 1.00 0.00 18 LEU A C 3
ATOM 3054 O O . LEU A 1 42 ? -4.193 21.403 -17.918 1.00 0.00 18 LEU A O 3
ATOM 3070 N N . GLU A 1 43 ? -2.128 20.437 -17.908 1.00 0.00 19 GLU A N 3
ATOM 3071 C CA . GLU A 1 43 ? -2.215 19.822 -19.240 1.00 0.00 19 GLU A CA 3
ATOM 3072 C C . GLU A 1 43 ? -3.269 18.697 -19.256 1.00 0.00 19 GLU A C 3
ATOM 3073 O O . GLU A 1 43 ? -4.269 18.792 -19.964 1.00 0.00 19 GLU A O 3
ATOM 3085 N N . ILE A 1 44 ? -3.044 17.655 -18.432 1.00 0.00 20 ILE A N 3
ATOM 3086 C CA . ILE A 1 44 ? -3.866 16.430 -18.438 1.00 0.00 20 ILE A CA 3
ATOM 3087 C C . ILE A 1 44 ? -5.243 16.703 -17.809 1.00 0.00 20 ILE A C 3
ATOM 3088 O O . ILE A 1 44 ? -6.265 16.361 -18.393 1.00 0.00 20 ILE A O 3
ATOM 3104 N N . GLY A 1 45 ? -5.249 17.350 -16.639 1.00 0.00 21 GLY A N 3
ATOM 3105 C CA . GLY A 1 45 ? -6.490 17.729 -15.959 1.00 0.00 21 GLY A CA 3
ATOM 3106 C C . GLY A 1 45 ? -7.295 18.752 -16.752 1.00 0.00 21 GLY A C 3
ATOM 3107 O O . GLY A 1 45 ? -8.527 18.697 -16.768 1.00 0.00 21 GLY A O 3
ATOM 3111 N N . GLY A 1 46 ? -6.584 19.679 -17.427 1.00 0.00 22 GLY A N 3
ATOM 3112 C CA . GLY A 1 46 ? -7.220 20.717 -18.239 1.00 0.00 22 GLY A CA 3
ATOM 3113 C C . GLY A 1 46 ? -7.845 20.174 -19.523 1.00 0.00 22 GLY A C 3
ATOM 3114 O O . GLY A 1 46 ? -8.949 20.587 -19.892 1.00 0.00 22 GLY A O 3
ATOM 3118 N N . LYS A 1 47 ? -7.140 19.236 -20.201 1.00 0.00 23 LYS A N 3
ATOM 3119 C CA . LYS A 1 47 ? -7.623 18.644 -21.475 1.00 0.00 23 LYS A CA 3
ATOM 3120 C C . LYS A 1 47 ? -8.778 17.672 -21.199 1.00 0.00 23 LYS A C 3
ATOM 3121 O O . LYS A 1 47 ? -9.721 17.594 -21.982 1.00 0.00 23 LYS A O 3
ATOM 3140 N N . MET A 1 48 ? -8.677 16.922 -20.078 1.00 0.00 24 MET A N 3
ATOM 3141 C CA . MET A 1 48 ? -9.712 15.964 -19.675 1.00 0.00 24 MET A CA 3
ATOM 3142 C C . MET A 1 48 ? -10.995 16.716 -19.333 1.00 0.00 24 MET A C 3
ATOM 3143 O O . MET A 1 48 ? -12.049 16.366 -19.836 1.00 0.00 24 MET A O 3
ATOM 3157 N N . ALA A 1 49 ? -10.863 17.775 -18.505 1.00 0.00 25 ALA A N 3
ATOM 3158 C CA . ALA A 1 49 ? -11.979 18.666 -18.133 1.00 0.00 25 ALA A CA 3
ATOM 3159 C C . ALA A 1 49 ? -12.671 19.210 -19.379 1.00 0.00 25 ALA A C 3
ATOM 3160 O O . ALA A 1 49 ? -13.889 19.086 -19.519 1.00 0.00 25 ALA A O 3
ATOM 3167 N N . LYS A 1 50 ? -11.845 19.763 -20.282 1.00 0.00 26 LYS A N 3
ATOM 3168 C CA . LYS A 1 50 ? -12.258 20.312 -21.584 1.00 0.00 26 LYS A CA 3
ATOM 3169 C C . LYS A 1 50 ? -13.209 19.349 -22.315 1.00 0.00 26 LYS A C 3
ATOM 3170 O O . LYS A 1 50 ? -14.375 19.697 -22.562 1.00 0.00 26 LYS A O 3
ATOM 3189 N N . MET A 1 51 ? -12.710 18.109 -22.538 1.00 0.00 27 MET A N 3
ATOM 3190 C CA . MET A 1 51 ? -13.443 17.029 -23.237 1.00 0.00 27 MET A CA 3
ATOM 3191 C C . MET A 1 51 ? -14.708 16.583 -22.463 1.00 0.00 27 MET A C 3
ATOM 3192 O O . MET A 1 51 ? -15.719 16.227 -23.077 1.00 0.00 27 MET A O 3
ATOM 3206 N N . GLN A 1 52 ? -14.638 16.602 -21.117 1.00 0.00 28 GLN A N 3
ATOM 3207 C CA . GLN A 1 52 ? -15.787 16.273 -20.233 1.00 0.00 28 GLN A CA 3
ATOM 3208 C C . GLN A 1 52 ? -16.873 17.367 -20.327 1.00 0.00 28 GLN A C 3
ATOM 3209 O O . GLN A 1 52 ? -18.037 17.129 -19.994 1.00 0.00 28 GLN A O 3
ATOM 3223 N N . GLY A 1 53 ? -16.462 18.567 -20.773 1.00 0.00 29 GLY A N 3
ATOM 3224 C CA . GLY A 1 53 ? -17.373 19.682 -21.052 1.00 0.00 29 GLY A CA 3
ATOM 3225 C C . GLY A 1 53 ? -17.035 20.904 -20.215 1.00 0.00 29 GLY A C 3
ATOM 3226 O O . GLY A 1 53 ? -17.934 21.650 -19.804 1.00 0.00 29 GLY A O 3
ATOM 3230 N N . PHE A 1 54 ? -15.722 21.124 -19.970 1.00 0.00 30 PHE A N 3
ATOM 3231 C CA . PHE A 1 54 ? -15.246 22.157 -19.010 1.00 0.00 30 PHE A CA 3
ATOM 3232 C C . PHE A 1 54 ? -14.000 22.871 -19.553 1.00 0.00 30 PHE A C 3
ATOM 3233 O O . PHE A 1 54 ? -12.864 22.483 -19.251 1.00 0.00 30 PHE A O 3
ATOM 3250 N N . ASP A 1 55 ? -14.218 23.887 -20.395 1.00 0.00 31 ASP A N 3
ATOM 3251 C CA . ASP A 1 55 ? -13.152 24.787 -20.862 1.00 0.00 31 ASP A CA 3
ATOM 3252 C C . ASP A 1 55 ? -12.678 25.660 -19.676 1.00 0.00 31 ASP A C 3
ATOM 3253 O O . ASP A 1 55 ? -13.276 26.700 -19.360 1.00 0.00 31 ASP A O 3
ATOM 3262 N N . LEU A 1 56 ? -11.644 25.161 -18.968 1.00 0.00 32 LEU A N 3
ATOM 3263 C CA . LEU A 1 56 ? -11.111 25.803 -17.754 1.00 0.00 32 LEU A CA 3
ATOM 3264 C C . LEU A 1 56 ? -10.434 27.153 -18.087 1.00 0.00 32 LEU A C 3
ATOM 3265 O O . LEU A 1 56 ? -9.790 27.264 -19.141 1.00 0.00 32 LEU A O 3
ATOM 3281 N N . PRO A 1 57 ? -10.585 28.202 -17.201 1.00 0.00 33 PRO A N 3
ATOM 3282 C CA . PRO A 1 57 ? -9.959 29.532 -17.413 1.00 0.00 33 PRO A CA 3
ATOM 3283 C C . PRO A 1 57 ? -8.418 29.438 -17.491 1.00 0.00 33 PRO A C 3
ATOM 3284 O O . PRO A 1 57 ? -7.801 28.679 -16.728 1.00 0.00 33 PRO A O 3
ATOM 3295 N N . GLN A 1 58 ? -7.808 30.203 -18.416 1.00 0.00 34 GLN A N 3
ATOM 3296 C CA . GLN A 1 58 ? -6.388 30.037 -18.787 1.00 0.00 34 GLN A CA 3
ATOM 3297 C C . GLN A 1 58 ? -5.596 31.345 -18.599 1.00 0.00 34 GLN A C 3
ATOM 3298 O O . GLN A 1 58 ? -4.570 31.341 -17.903 1.00 0.00 34 GLN A O 3
ATOM 3312 N N . SER A 1 59 ? -6.107 32.450 -19.195 1.00 0.00 35 SER A N 3
ATOM 3313 C CA . SER A 1 59 ? -5.321 33.691 -19.440 1.00 0.00 35 SER A CA 3
ATOM 3314 C C . SER A 1 59 ? -4.540 34.259 -18.203 1.00 0.00 35 SER A C 3
ATOM 3315 O O . SER A 1 59 ? -3.336 34.521 -18.350 1.00 0.00 35 SER A O 3
ATOM 3323 N N . PRO A 1 60 ? -5.144 34.452 -16.970 1.00 0.00 36 PRO A N 3
ATOM 3324 C CA . PRO A 1 60 ? -4.397 35.054 -15.832 1.00 0.00 36 PRO A CA 3
ATOM 3325 C C . PRO A 1 60 ? -3.317 34.107 -15.245 1.00 0.00 36 PRO A C 3
ATOM 3326 O O . PRO A 1 60 ? -2.327 34.600 -14.703 1.00 0.00 36 PRO A O 3
ATOM 3337 N N . GLN A 1 61 ? -3.562 32.758 -15.360 1.00 0.00 37 GLN A N 3
ATOM 3338 C CA . GLN A 1 61 ? -2.650 31.618 -14.973 1.00 0.00 37 GLN A CA 3
ATOM 3339 C C . GLN A 1 61 ? -3.004 30.882 -13.627 1.00 0.00 37 GLN A C 3
ATOM 3340 O O . GLN A 1 61 ? -3.228 29.665 -13.678 1.00 0.00 37 GLN A O 3
ATOM 3354 N N . PRO A 1 62 ? -3.075 31.548 -12.396 1.00 0.00 38 PRO A N 3
ATOM 3355 C CA . PRO A 1 62 ? -3.292 30.813 -11.105 1.00 0.00 38 PRO A CA 3
ATOM 3356 C C . PRO A 1 62 ? -4.660 30.089 -11.042 1.00 0.00 38 PRO A C 3
ATOM 3357 O O . PRO A 1 62 ? -4.819 29.080 -10.342 1.00 0.00 38 PRO A O 3
ATOM 3368 N N . VAL A 1 63 ? -5.623 30.618 -11.809 1.00 0.00 39 VAL A N 3
ATOM 3369 C CA . VAL A 1 63 ? -6.995 30.088 -11.878 1.00 0.00 39 VAL A CA 3
ATOM 3370 C C . VAL A 1 63 ? -7.028 28.663 -12.465 1.00 0.00 39 VAL A C 3
ATOM 3371 O O . VAL A 1 63 ? -7.924 27.888 -12.132 1.00 0.00 39 VAL A O 3
ATOM 3384 N N . ARG A 1 64 ? -6.034 28.344 -13.335 1.00 0.00 40 ARG A N 3
ATOM 3385 C CA . ARG A 1 64 ? -5.898 27.007 -13.949 1.00 0.00 40 ARG A CA 3
ATOM 3386 C C . ARG A 1 64 ? -5.712 25.956 -12.854 1.00 0.00 40 ARG A C 3
ATOM 3387 O O . ARG A 1 64 ? -6.405 24.951 -12.829 1.00 0.00 40 ARG A O 3
ATOM 3408 N N . VAL A 1 65 ? -4.791 26.261 -11.934 1.00 0.00 41 VAL A N 3
ATOM 3409 C CA . VAL A 1 65 ? -4.370 25.365 -10.846 1.00 0.00 41 VAL A CA 3
ATOM 3410 C C . VAL A 1 65 ? -5.578 24.950 -9.963 1.00 0.00 41 VAL A C 3
ATOM 3411 O O . VAL A 1 65 ? -5.847 23.749 -9.767 1.00 0.00 41 VAL A O 3
ATOM 3424 N N . LYS A 1 66 ? -6.339 25.958 -9.525 1.00 0.00 42 LYS A N 3
ATOM 3425 C CA . LYS A 1 66 ? -7.500 25.774 -8.633 1.00 0.00 42 LYS A CA 3
ATOM 3426 C C . LYS A 1 66 ? -8.661 25.058 -9.390 1.00 0.00 42 LYS A C 3
ATOM 3427 O O . LYS A 1 66 ? -9.343 24.187 -8.824 1.00 0.00 42 LYS A O 3
ATOM 3446 N N . ALA A 1 67 ? -8.855 25.425 -10.671 1.00 0.00 43 ALA A N 3
ATOM 3447 C CA . ALA A 1 67 ? -9.923 24.860 -11.536 1.00 0.00 43 ALA A CA 3
ATOM 3448 C C . ALA A 1 67 ? -9.707 23.357 -11.804 1.00 0.00 43 ALA A C 3
ATOM 3449 O O . ALA A 1 67 ? -10.652 22.554 -11.722 1.00 0.00 43 ALA A O 3
ATOM 3456 N N . VAL A 1 68 ? -8.449 23.001 -12.125 1.00 0.00 44 VAL A N 3
ATOM 3457 C CA . VAL A 1 68 ? -8.026 21.608 -12.357 1.00 0.00 44 VAL A CA 3
ATOM 3458 C C . VAL A 1 68 ? -8.265 20.772 -11.094 1.00 0.00 44 VAL A C 3
ATOM 3459 O O . VAL A 1 68 ? -8.822 19.685 -11.182 1.00 0.00 44 VAL A O 3
ATOM 3472 N N . TYR A 1 69 ? -7.870 21.326 -9.933 1.00 0.00 45 TYR A N 3
ATOM 3473 C CA . TYR A 1 69 ? -8.112 20.721 -8.611 1.00 0.00 45 TYR A CA 3
ATOM 3474 C C . TYR A 1 69 ? -9.595 20.329 -8.417 1.00 0.00 45 TYR A C 3
ATOM 3475 O O . TYR A 1 69 ? -9.884 19.171 -8.100 1.00 0.00 45 TYR A O 3
ATOM 3493 N N . LEU A 1 70 ? -10.511 21.305 -8.623 1.00 0.00 46 LEU A N 3
ATOM 3494 C CA . LEU A 1 70 ? -11.973 21.090 -8.478 1.00 0.00 46 LEU A CA 3
ATOM 3495 C C . LEU A 1 70 ? -12.451 19.927 -9.358 1.00 0.00 46 LEU A C 3
ATOM 3496 O O . LEU A 1 70 ? -13.134 19.001 -8.880 1.00 0.00 46 LEU A O 3
ATOM 3512 N N . PHE A 1 71 ? -12.041 19.981 -10.637 1.00 0.00 47 PHE A N 3
ATOM 3513 C CA . PHE A 1 71 ? -12.356 18.952 -11.634 1.00 0.00 47 PHE A CA 3
ATOM 3514 C C . PHE A 1 71 ? -11.884 17.557 -11.164 1.00 0.00 47 PHE A C 3
ATOM 3515 O O . PHE A 1 71 ? -12.656 16.605 -11.215 1.00 0.00 47 PHE A O 3
ATOM 3532 N N . LEU A 1 72 ? -10.623 17.468 -10.709 1.00 0.00 48 LEU A N 3
ATOM 3533 C CA . LEU A 1 72 ? -9.994 16.198 -10.299 1.00 0.00 48 LEU A CA 3
ATOM 3534 C C . LEU A 1 72 ? -10.703 15.577 -9.085 1.00 0.00 48 LEU A C 3
ATOM 3535 O O . LEU A 1 72 ? -10.826 14.358 -9.003 1.00 0.00 48 LEU A O 3
ATOM 3551 N N . VAL A 1 73 ? -11.162 16.420 -8.147 1.00 0.00 49 VAL A N 3
ATOM 3552 C CA . VAL A 1 73 ? -11.892 15.943 -6.957 1.00 0.00 49 VAL A CA 3
ATOM 3553 C C . VAL A 1 73 ? -13.250 15.328 -7.372 1.00 0.00 49 VAL A C 3
ATOM 3554 O O . VAL A 1 73 ? -13.601 14.222 -6.942 1.00 0.00 49 VAL A O 3
ATOM 3567 N N . ASP A 1 74 ? -13.983 16.038 -8.248 1.00 0.00 50 ASP A N 3
ATOM 3568 C CA . ASP A 1 74 ? -15.283 15.567 -8.784 1.00 0.00 50 ASP A CA 3
ATOM 3569 C C . ASP A 1 74 ? -15.121 14.370 -9.749 1.00 0.00 50 ASP A C 3
ATOM 3570 O O . ASP A 1 74 ? -16.029 13.541 -9.875 1.00 0.00 50 ASP A O 3
ATOM 3579 N N . ALA A 1 75 ? -13.951 14.274 -10.401 1.00 0.00 51 ALA A N 3
ATOM 3580 C CA . ALA A 1 75 ? -13.608 13.157 -11.312 1.00 0.00 51 ALA A CA 3
ATOM 3581 C C . ALA A 1 75 ? -13.029 11.959 -10.521 1.00 0.00 51 ALA A C 3
ATOM 3582 O O . ALA A 1 75 ? -12.635 10.946 -11.122 1.00 0.00 51 ALA A O 3
ATOM 3589 N N . LYS A 1 76 ? -12.968 12.115 -9.171 1.00 0.00 52 LYS A N 3
ATOM 3590 C CA . LYS A 1 76 ? -12.541 11.074 -8.201 1.00 0.00 52 LYS A CA 3
ATOM 3591 C C . LYS A 1 76 ? -11.062 10.664 -8.404 1.00 0.00 52 LYS A C 3
ATOM 3592 O O . LYS A 1 76 ? -10.634 9.575 -8.003 1.00 0.00 52 LYS A O 3
ATOM 3611 N N . GLN A 1 77 ? -10.299 11.590 -9.007 1.00 0.00 53 GLN A N 3
ATOM 3612 C CA . GLN A 1 77 ? -8.859 11.464 -9.248 1.00 0.00 53 GLN A CA 3
ATOM 3613 C C . GLN A 1 77 ? -8.079 11.714 -7.942 1.00 0.00 53 GLN A C 3
ATOM 3614 O O . GLN A 1 77 ? -7.177 10.945 -7.588 1.00 0.00 53 GLN A O 3
ATOM 3628 N N . ILE A 1 78 ? -8.445 12.811 -7.235 1.00 0.00 54 ILE A N 3
ATOM 3629 C CA . ILE A 1 78 ? -7.895 13.154 -5.902 1.00 0.00 54 ILE A CA 3
ATOM 3630 C C . ILE A 1 78 ? -9.028 13.441 -4.912 1.00 0.00 54 ILE A C 3
ATOM 3631 O O . ILE A 1 78 ? -10.125 13.827 -5.308 1.00 0.00 54 ILE A O 3
ATOM 3647 N N . ALA A 1 79 ? -8.728 13.254 -3.622 1.00 0.00 55 ALA A N 3
ATOM 3648 C CA . ALA A 1 79 ? -9.587 13.704 -2.521 1.00 0.00 55 ALA A CA 3
ATOM 3649 C C . ALA A 1 79 ? -9.430 15.245 -2.350 1.00 0.00 55 ALA A C 3
ATOM 3650 O O . ALA A 1 79 ? -8.424 15.810 -2.814 1.00 0.00 55 ALA A O 3
ATOM 3657 N N . PRO A 1 80 ? -10.415 15.963 -1.723 1.00 0.00 56 PRO A N 3
ATOM 3658 C CA . PRO A 1 80 ? -10.311 17.421 -1.511 1.00 0.00 56 PRO A CA 3
ATOM 3659 C C . PRO A 1 80 ? -9.396 17.800 -0.325 1.00 0.00 56 PRO A C 3
ATOM 3660 O O . PRO A 1 80 ? -8.941 16.951 0.442 1.00 0.00 56 PRO A O 3
ATOM 3671 N N . LEU A 1 81 ? -9.100 19.094 -0.253 1.00 0.00 57 LEU A N 3
ATOM 3672 C CA . LEU A 1 81 ? -8.478 19.755 0.894 1.00 0.00 57 LEU A CA 3
ATOM 3673 C C . LEU A 1 81 ? -9.583 20.374 1.767 1.00 0.00 57 LEU A C 3
ATOM 3674 O O . LEU A 1 81 ? -10.608 20.817 1.224 1.00 0.00 57 LEU A O 3
ATOM 3690 N N . PRO A 1 82 ? -9.408 20.429 3.125 1.00 0.00 58 PRO A N 3
ATOM 3691 C CA . PRO A 1 82 ? -10.326 21.190 4.006 1.00 0.00 58 PRO A CA 3
ATOM 3692 C C . PRO A 1 82 ? -10.135 22.708 3.821 1.00 0.00 58 PRO A C 3
ATOM 3693 O O . PRO A 1 82 ? -9.156 23.140 3.199 1.00 0.00 58 PRO A O 3
ATOM 3704 N N . ASP A 1 83 ? -11.063 23.513 4.373 1.00 0.00 59 ASP A N 3
ATOM 3705 C CA . ASP A 1 83 ? -11.048 24.989 4.212 1.00 0.00 59 ASP A CA 3
ATOM 3706 C C . ASP A 1 83 ? -9.742 25.608 4.771 1.00 0.00 59 ASP A C 3
ATOM 3707 O O . ASP A 1 83 ? -9.213 26.574 4.209 1.00 0.00 59 ASP A O 3
ATOM 3716 N N . SER A 1 84 ? -9.226 25.012 5.863 1.00 0.00 60 SER A N 3
ATOM 3717 C CA . SER A 1 84 ? -7.972 25.441 6.515 1.00 0.00 60 SER A CA 3
ATOM 3718 C C . SER A 1 84 ? -6.734 25.191 5.615 1.00 0.00 60 SER A C 3
ATOM 3719 O O . SER A 1 84 ? -5.759 25.949 5.671 1.00 0.00 60 SER A O 3
ATOM 3727 N N . LYS A 1 85 ? -6.786 24.121 4.786 1.00 0.00 61 LYS A N 3
ATOM 3728 C CA . LYS A 1 85 ? -5.675 23.743 3.872 1.00 0.00 61 LYS A CA 3
ATOM 3729 C C . LYS A 1 85 ? -6.026 24.030 2.413 1.00 0.00 61 LYS A C 3
ATOM 3730 O O . LYS A 1 85 ? -5.339 23.567 1.500 1.00 0.00 61 LYS A O 3
ATOM 3749 N N . LEU A 1 86 ? -7.076 24.830 2.202 1.00 0.00 62 LEU A N 3
ATOM 3750 C CA . LEU A 1 86 ? -7.455 25.314 0.868 1.00 0.00 62 LEU A CA 3
ATOM 3751 C C . LEU A 1 86 ? -6.604 26.562 0.583 1.00 0.00 62 LEU A C 3
ATOM 3752 O O . LEU A 1 86 ? -7.036 27.700 0.783 1.00 0.00 62 LEU A O 3
ATOM 3768 N N . ASP A 1 87 ? -5.359 26.295 0.186 1.00 0.00 63 ASP A N 3
ATOM 3769 C CA . ASP A 1 87 ? -4.318 27.299 -0.075 1.00 0.00 63 ASP A CA 3
ATOM 3770 C C . ASP A 1 87 ? -3.645 26.963 -1.413 1.00 0.00 63 ASP A C 3
ATOM 3771 O O . ASP A 1 87 ? -3.510 25.792 -1.736 1.00 0.00 63 ASP A O 3
ATOM 3780 N N . GLY A 1 88 ? -3.204 28.004 -2.150 1.00 0.00 64 GLY A N 3
ATOM 3781 C CA . GLY A 1 88 ? -2.678 27.869 -3.518 1.00 0.00 64 GLY A CA 3
ATOM 3782 C C . GLY A 1 88 ? -1.545 26.850 -3.661 1.00 0.00 64 GLY A C 3
ATOM 3783 O O . GLY A 1 88 ? -1.551 26.049 -4.597 1.00 0.00 64 GLY A O 3
ATOM 3787 N N . ALA A 1 89 ? -0.600 26.857 -2.704 1.00 0.00 65 ALA A N 3
ATOM 3788 C CA . ALA A 1 89 ? 0.556 25.928 -2.701 1.00 0.00 65 ALA A CA 3
ATOM 3789 C C . ALA A 1 89 ? 0.095 24.480 -2.432 1.00 0.00 65 ALA A C 3
ATOM 3790 O O . ALA A 1 89 ? 0.632 23.528 -3.011 1.00 0.00 65 ALA A O 3
ATOM 3797 N N . ASN A 1 90 ? -0.912 24.339 -1.546 1.00 0.00 66 ASN A N 3
ATOM 3798 C CA . ASN A 1 90 ? -1.532 23.035 -1.213 1.00 0.00 66 ASN A CA 3
ATOM 3799 C C . ASN A 1 90 ? -2.243 22.436 -2.439 1.00 0.00 66 ASN A C 3
ATOM 3800 O O . ASN A 1 90 ? -2.146 21.228 -2.687 1.00 0.00 66 ASN A O 3
ATOM 3811 N N . ILE A 1 91 ? -2.956 23.303 -3.194 1.00 0.00 67 ILE A N 3
ATOM 3812 C CA . ILE A 1 91 ? -3.613 22.936 -4.464 1.00 0.00 67 ILE A CA 3
ATOM 3813 C C . ILE A 1 91 ? -2.572 22.348 -5.455 1.00 0.00 67 ILE A C 3
ATOM 3814 O O . ILE A 1 91 ? -2.766 21.250 -5.992 1.00 0.00 67 ILE A O 3
ATOM 3830 N N . LYS A 1 92 ? -1.453 23.089 -5.637 1.00 0.00 68 LYS A N 3
ATOM 3831 C CA . LYS A 1 92 ? -0.339 22.706 -6.537 1.00 0.00 68 LYS A CA 3
ATOM 3832 C C . LYS A 1 92 ? 0.233 21.331 -6.154 1.00 0.00 68 LYS A C 3
ATOM 3833 O O . LYS A 1 92 ? 0.560 20.514 -7.021 1.00 0.00 68 LYS A O 3
ATOM 3852 N N . HIS A 1 93 ? 0.315 21.094 -4.839 1.00 0.00 69 HIS A N 3
ATOM 3853 C CA . HIS A 1 93 ? 0.852 19.852 -4.266 1.00 0.00 69 HIS A CA 3
ATOM 3854 C C . HIS A 1 93 ? -0.088 18.651 -4.542 1.00 0.00 69 HIS A C 3
ATOM 3855 O O . HIS A 1 93 ? 0.388 17.538 -4.780 1.00 0.00 69 HIS A O 3
ATOM 3870 N N . ARG A 1 94 ? -1.419 18.899 -4.543 1.00 0.00 70 ARG A N 3
ATOM 3871 C CA . ARG A 1 94 ? -2.437 17.861 -4.875 1.00 0.00 70 ARG A CA 3
ATOM 3872 C C . ARG A 1 94 ? -2.317 17.448 -6.348 1.00 0.00 70 ARG A C 3
ATOM 3873 O O . ARG A 1 94 ? -2.363 16.258 -6.674 1.00 0.00 70 ARG A O 3
ATOM 3894 N N . LEU A 1 95 ? -2.162 18.465 -7.214 1.00 0.00 71 LEU A N 3
ATOM 3895 C CA . LEU A 1 95 ? -2.022 18.282 -8.669 1.00 0.00 71 LEU A CA 3
ATOM 3896 C C . LEU A 1 95 ? -0.737 17.502 -9.000 1.00 0.00 71 LEU A C 3
ATOM 3897 O O . LEU A 1 95 ? -0.731 16.619 -9.871 1.00 0.00 71 LEU A O 3
ATOM 3913 N N . ALA A 1 96 ? 0.331 17.856 -8.270 1.00 0.00 72 ALA A N 3
ATOM 3914 C CA . ALA A 1 96 ? 1.665 17.273 -8.423 1.00 0.00 72 ALA A CA 3
ATOM 3915 C C . ALA A 1 96 ? 1.661 15.770 -8.106 1.00 0.00 72 ALA A C 3
ATOM 3916 O O . ALA A 1 96 ? 2.143 14.967 -8.900 1.00 0.00 72 ALA A O 3
ATOM 3923 N N . LEU A 1 97 ? 1.096 15.414 -6.939 1.00 0.00 73 LEU A N 3
ATOM 3924 C CA . LEU A 1 97 ? 1.018 14.015 -6.470 1.00 0.00 73 LEU A CA 3
ATOM 3925 C C . LEU A 1 97 ? 0.056 13.179 -7.333 1.00 0.00 73 LEU A C 3
ATOM 3926 O O . LEU A 1 97 ? 0.295 11.970 -7.544 1.00 0.00 73 LEU A O 3
ATOM 3942 N N . TRP A 1 98 ? -1.017 13.838 -7.829 1.00 0.00 74 TRP A N 3
ATOM 3943 C CA . TRP A 1 98 ? -1.989 13.205 -8.734 1.00 0.00 74 TRP A CA 3
ATOM 3944 C C . TRP A 1 98 ? -1.283 12.692 -9.989 1.00 0.00 74 TRP A C 3
ATOM 3945 O O . TRP A 1 98 ? -1.263 11.484 -10.246 1.00 0.00 74 TRP A O 3
ATOM 3966 N N . ILE A 1 99 ? -0.699 13.639 -10.749 1.00 0.00 75 ILE A N 3
ATOM 3967 C CA . ILE A 1 99 ? -0.057 13.340 -12.028 1.00 0.00 75 ILE A CA 3
ATOM 3968 C C . ILE A 1 99 ? 1.164 12.436 -11.803 1.00 0.00 75 ILE A C 3
ATOM 3969 O O . ILE A 1 99 ? 1.444 11.595 -12.624 1.00 0.00 75 ILE A O 3
ATOM 3985 N N . HIS A 1 100 ? 1.817 12.565 -10.630 1.00 0.00 76 HIS A N 3
ATOM 3986 C CA . HIS A 1 100 ? 2.968 11.722 -10.241 1.00 0.00 76 HIS A CA 3
ATOM 3987 C C . HIS A 1 100 ? 2.570 10.232 -10.228 1.00 0.00 76 HIS A C 3
ATOM 3988 O O . HIS A 1 100 ? 3.332 9.361 -10.666 1.00 0.00 76 HIS A O 3
ATOM 4003 N N . ALA A 1 101 ? 1.350 9.976 -9.723 1.00 0.00 77 ALA A N 3
ATOM 4004 C CA . ALA A 1 101 ? 0.746 8.634 -9.689 1.00 0.00 77 ALA A CA 3
ATOM 4005 C C . ALA A 1 101 ? 0.058 8.278 -11.028 1.00 0.00 77 ALA A C 3
ATOM 4006 O O . ALA A 1 101 ? -0.077 7.097 -11.366 1.00 0.00 77 ALA A O 3
ATOM 4013 N N . ALA A 1 102 ? -0.361 9.312 -11.781 1.00 0.00 78 ALA A N 3
ATOM 4014 C CA . ALA A 1 102 ? -1.093 9.155 -13.062 1.00 0.00 78 ALA A CA 3
ATOM 4015 C C . ALA A 1 102 ? -0.133 8.896 -14.248 1.00 0.00 78 ALA A C 3
ATOM 4016 O O . ALA A 1 102 ? -0.575 8.432 -15.310 1.00 0.00 78 ALA A O 3
ATOM 4023 N N . LEU A 1 103 ? 1.165 9.216 -14.057 1.00 0.00 79 LEU A N 3
ATOM 4024 C CA . LEU A 1 103 ? 2.238 8.909 -15.023 1.00 0.00 79 LEU A CA 3
ATOM 4025 C C . LEU A 1 103 ? 2.537 7.391 -14.991 1.00 0.00 79 LEU A C 3
ATOM 4026 O O . LEU A 1 103 ? 3.036 6.901 -13.966 1.00 0.00 79 LEU A O 3
ATOM 4042 N N . PRO A 1 104 ? 2.223 6.625 -16.098 1.00 0.00 80 PRO A N 3
ATOM 4043 C CA . PRO A 1 104 ? 2.315 5.131 -16.129 1.00 0.00 80 PRO A CA 3
ATOM 4044 C C . PRO A 1 104 ? 3.703 4.569 -15.739 1.00 0.00 80 PRO A C 3
ATOM 4045 O O . PRO A 1 104 ? 3.799 3.525 -15.078 1.00 0.00 80 PRO A O 3
ATOM 4056 N N . ASP A 1 105 ? 4.767 5.283 -16.147 1.00 0.00 81 ASP A N 3
ATOM 4057 C CA . ASP A 1 105 ? 6.174 4.879 -15.888 1.00 0.00 81 ASP A CA 3
ATOM 4058 C C . ASP A 1 105 ? 6.875 5.857 -14.928 1.00 0.00 81 ASP A C 3
ATOM 4059 O O . ASP A 1 105 ? 8.080 5.718 -14.685 1.00 0.00 81 ASP A O 3
ATOM 4068 N N . ASN A 1 106 ? 6.098 6.817 -14.376 1.00 0.00 82 ASN A N 3
ATOM 4069 C CA . ASN A 1 106 ? 6.616 7.953 -13.581 1.00 0.00 82 ASN A CA 3
ATOM 4070 C C . ASN A 1 106 ? 7.601 8.768 -14.448 1.00 0.00 82 ASN A C 3
ATOM 4071 O O . ASN A 1 106 ? 8.821 8.722 -14.252 1.00 0.00 82 ASN A O 3
ATOM 4082 N N . ASP A 1 107 ? 7.031 9.457 -15.450 1.00 0.00 83 ASP A N 3
ATOM 4083 C CA . ASP A 1 107 ? 7.774 10.221 -16.476 1.00 0.00 83 ASP A CA 3
ATOM 4084 C C . ASP A 1 107 ? 8.683 11.305 -15.845 1.00 0.00 83 ASP A C 3
ATOM 4085 O O . ASP A 1 107 ? 8.350 11.842 -14.782 1.00 0.00 83 ASP A O 3
ATOM 4094 N N . PRO A 1 108 ? 9.847 11.646 -16.498 1.00 0.00 84 PRO A N 3
ATOM 4095 C CA . PRO A 1 108 ? 10.793 12.670 -15.978 1.00 0.00 84 PRO A CA 3
ATOM 4096 C C . PRO A 1 108 ? 10.247 14.116 -16.091 1.00 0.00 84 PRO A C 3
ATOM 4097 O O . PRO A 1 108 ? 10.842 15.044 -15.531 1.00 0.00 84 PRO A O 3
ATOM 4108 N N . LEU A 1 109 ? 9.125 14.278 -16.839 1.00 0.00 85 LEU A N 3
ATOM 4109 C CA . LEU A 1 109 ? 8.412 15.572 -17.035 1.00 0.00 85 LEU A CA 3
ATOM 4110 C C . LEU A 1 109 ? 9.326 16.644 -17.674 1.00 0.00 85 LEU A C 3
ATOM 4111 O O . LEU A 1 109 ? 9.128 17.847 -17.479 1.00 0.00 85 LEU A O 3
ATOM 4127 N N . LYS A 1 110 ? 10.306 16.175 -18.457 1.00 0.00 86 LYS A N 3
ATOM 4128 C CA . LYS A 1 110 ? 11.285 17.016 -19.150 1.00 0.00 86 LYS A CA 3
ATOM 4129 C C . LYS A 1 110 ? 10.734 17.471 -20.524 1.00 0.00 86 LYS A C 3
ATOM 4130 O O . LYS A 1 110 ? 10.447 16.598 -21.366 1.00 0.00 86 LYS A O 3
ATOM 4150 N N . MET A 1 25 ? 3.157 5.459 -11.491 1.00 0.00 1 MET A N 4
ATOM 4151 C CA . MET A 1 25 ? 2.271 5.241 -10.326 1.00 0.00 1 MET A CA 4
ATOM 4152 C C . MET A 1 25 ? 3.125 4.914 -9.083 1.00 0.00 1 MET A C 4
ATOM 4153 O O . MET A 1 25 ? 3.355 3.746 -8.758 1.00 0.00 1 MET A O 4
ATOM 4167 N N . SER A 1 26 ? 3.655 5.975 -8.447 1.00 0.00 2 SER A N 4
ATOM 4168 C CA . SER A 1 26 ? 4.464 5.891 -7.211 1.00 0.00 2 SER A CA 4
ATOM 4169 C C . SER A 1 26 ? 4.454 7.258 -6.505 1.00 0.00 2 SER A C 4
ATOM 4170 O O . SER A 1 26 ? 4.226 8.306 -7.133 1.00 0.00 2 SER A O 4
ATOM 4178 N N . LYS A 1 27 ? 4.707 7.228 -5.190 1.00 0.00 3 LYS A N 4
ATOM 4179 C CA . LYS A 1 27 ? 4.820 8.420 -4.334 1.00 0.00 3 LYS A CA 4
ATOM 4180 C C . LYS A 1 27 ? 6.170 8.385 -3.597 1.00 0.00 3 LYS A C 4
ATOM 4181 O O . LYS A 1 27 ? 6.745 7.304 -3.396 1.00 0.00 3 LYS A O 4
ATOM 4200 N N . THR A 1 28 ? 6.667 9.583 -3.230 1.00 0.00 4 THR A N 4
ATOM 4201 C CA . THR A 1 28 ? 7.946 9.774 -2.495 1.00 0.00 4 THR A CA 4
ATOM 4202 C C . THR A 1 28 ? 9.154 9.256 -3.327 1.00 0.00 4 THR A C 4
ATOM 4203 O O . THR A 1 28 ? 10.191 8.842 -2.801 1.00 0.00 4 THR A O 4
ATOM 4214 N N . ALA A 1 29 ? 8.990 9.309 -4.659 1.00 0.00 5 ALA A N 4
ATOM 4215 C CA . ALA A 1 29 ? 10.046 8.991 -5.634 1.00 0.00 5 ALA A CA 4
ATOM 4216 C C . ALA A 1 29 ? 10.574 10.317 -6.245 1.00 0.00 5 ALA A C 4
ATOM 4217 O O . ALA A 1 29 ? 10.582 11.347 -5.551 1.00 0.00 5 ALA A O 4
ATOM 4224 N N . LYS A 1 30 ? 11.029 10.303 -7.521 1.00 0.00 6 LYS A N 4
ATOM 4225 C CA . LYS A 1 30 ? 11.521 11.520 -8.210 1.00 0.00 6 LYS A CA 4
ATOM 4226 C C . LYS A 1 30 ? 10.362 12.510 -8.477 1.00 0.00 6 LYS A C 4
ATOM 4227 O O . LYS A 1 30 ? 9.654 12.416 -9.484 1.00 0.00 6 LYS A O 4
ATOM 4246 N N . LEU A 1 31 ? 10.153 13.399 -7.494 1.00 0.00 7 LEU A N 4
ATOM 4247 C CA . LEU A 1 31 ? 9.254 14.561 -7.580 1.00 0.00 7 LEU A CA 4
ATOM 4248 C C . LEU A 1 31 ? 10.070 15.745 -7.042 1.00 0.00 7 LEU A C 4
ATOM 4249 O O . LEU A 1 31 ? 10.129 15.973 -5.825 1.00 0.00 7 LEU A O 4
ATOM 4265 N N . ASN A 1 32 ? 10.791 16.420 -7.954 1.00 0.00 8 ASN A N 4
ATOM 4266 C CA . ASN A 1 32 ? 11.727 17.502 -7.597 1.00 0.00 8 ASN A CA 4
ATOM 4267 C C . ASN A 1 32 ? 10.994 18.853 -7.617 1.00 0.00 8 ASN A C 4
ATOM 4268 O O . ASN A 1 32 ? 10.652 19.405 -6.562 1.00 0.00 8 ASN A O 4
ATOM 4279 N N . ASN A 1 33 ? 10.747 19.374 -8.832 1.00 0.00 9 ASN A N 4
ATOM 4280 C CA . ASN A 1 33 ? 10.050 20.654 -9.027 1.00 0.00 9 ASN A CA 4
ATOM 4281 C C . ASN A 1 33 ? 8.547 20.375 -9.115 1.00 0.00 9 ASN A C 4
ATOM 4282 O O . ASN A 1 33 ? 8.031 20.068 -10.202 1.00 0.00 9 ASN A O 4
ATOM 4293 N N . GLU A 1 34 ? 7.869 20.448 -7.946 1.00 0.00 10 GLU A N 4
ATOM 4294 C CA . GLU A 1 34 ? 6.417 20.183 -7.808 1.00 0.00 10 GLU A CA 4
ATOM 4295 C C . GLU A 1 34 ? 5.612 20.986 -8.841 1.00 0.00 10 GLU A C 4
ATOM 4296 O O . GLU A 1 34 ? 4.688 20.463 -9.461 1.00 0.00 10 GLU A O 4
ATOM 4308 N N . GLU A 1 35 ? 6.056 22.241 -9.046 1.00 0.00 11 GLU A N 4
ATOM 4309 C CA . GLU A 1 35 ? 5.450 23.212 -9.976 1.00 0.00 11 GLU A CA 4
ATOM 4310 C C . GLU A 1 35 ? 5.263 22.637 -11.398 1.00 0.00 11 GLU A C 4
ATOM 4311 O O . GLU A 1 35 ? 4.237 22.869 -12.036 1.00 0.00 11 GLU A O 4
ATOM 4323 N N . LYS A 1 36 ? 6.267 21.879 -11.874 1.00 0.00 12 LYS A N 4
ATOM 4324 C CA . LYS A 1 36 ? 6.253 21.292 -13.228 1.00 0.00 12 LYS A CA 4
ATOM 4325 C C . LYS A 1 36 ? 5.213 20.168 -13.339 1.00 0.00 12 LYS A C 4
ATOM 4326 O O . LYS A 1 36 ? 4.534 20.039 -14.366 1.00 0.00 12 LYS A O 4
ATOM 4345 N N . LEU A 1 37 ? 5.095 19.359 -12.269 1.00 0.00 13 LEU A N 4
ATOM 4346 C CA . LEU A 1 37 ? 4.079 18.292 -12.184 1.00 0.00 13 LEU A CA 4
ATOM 4347 C C . LEU A 1 37 ? 2.666 18.901 -12.170 1.00 0.00 13 LEU A C 4
ATOM 4348 O O . LEU A 1 37 ? 1.731 18.351 -12.755 1.00 0.00 13 LEU A O 4
ATOM 4364 N N . VAL A 1 38 ? 2.545 20.053 -11.510 1.00 0.00 14 VAL A N 4
ATOM 4365 C CA . VAL A 1 38 ? 1.310 20.850 -11.488 1.00 0.00 14 VAL A CA 4
ATOM 4366 C C . VAL A 1 38 ? 0.922 21.277 -12.911 1.00 0.00 14 VAL A C 4
ATOM 4367 O O . VAL A 1 38 ? -0.230 21.126 -13.306 1.00 0.00 14 VAL A O 4
ATOM 4380 N N . LYS A 1 39 ? 1.917 21.766 -13.683 1.00 0.00 15 LYS A N 4
ATOM 4381 C CA . LYS A 1 39 ? 1.725 22.184 -15.093 1.00 0.00 15 LYS A CA 4
ATOM 4382 C C . LYS A 1 39 ? 1.277 21.004 -15.969 1.00 0.00 15 LYS A C 4
ATOM 4383 O O . LYS A 1 39 ? 0.430 21.163 -16.851 1.00 0.00 15 LYS A O 4
ATOM 4402 N N . LYS A 1 40 ? 1.846 19.822 -15.692 1.00 0.00 16 LYS A N 4
ATOM 4403 C CA . LYS A 1 40 ? 1.485 18.563 -16.377 1.00 0.00 16 LYS A CA 4
ATOM 4404 C C . LYS A 1 40 ? 0.049 18.148 -16.015 1.00 0.00 16 LYS A C 4
ATOM 4405 O O . LYS A 1 40 ? -0.671 17.589 -16.837 1.00 0.00 16 LYS A O 4
ATOM 4424 N N . ALA A 1 41 ? -0.351 18.440 -14.771 1.00 0.00 17 ALA A N 4
ATOM 4425 C CA . ALA A 1 41 ? -1.717 18.202 -14.280 1.00 0.00 17 ALA A CA 4
ATOM 4426 C C . ALA A 1 41 ? -2.693 19.233 -14.878 1.00 0.00 17 ALA A C 4
ATOM 4427 O O . ALA A 1 41 ? -3.890 18.970 -14.963 1.00 0.00 17 ALA A O 4
ATOM 4434 N N . LEU A 1 42 ? -2.168 20.412 -15.285 1.00 0.00 18 LEU A N 4
ATOM 4435 C CA . LEU A 1 42 ? -2.964 21.427 -16.007 1.00 0.00 18 LEU A CA 4
ATOM 4436 C C . LEU A 1 42 ? -3.198 20.966 -17.450 1.00 0.00 18 LEU A C 4
ATOM 4437 O O . LEU A 1 42 ? -4.255 21.229 -18.025 1.00 0.00 18 LEU A O 4
ATOM 4453 N N . GLU A 1 43 ? -2.195 20.271 -18.019 1.00 0.00 19 GLU A N 4
ATOM 4454 C CA . GLU A 1 43 ? -2.293 19.684 -19.363 1.00 0.00 19 GLU A CA 4
ATOM 4455 C C . GLU A 1 43 ? -3.308 18.527 -19.380 1.00 0.00 19 GLU A C 4
ATOM 4456 O O . GLU A 1 43 ? -4.283 18.575 -20.119 1.00 0.00 19 GLU A O 4
ATOM 4468 N N . ILE A 1 44 ? -3.078 17.510 -18.533 1.00 0.00 20 ILE A N 4
ATOM 4469 C CA . ILE A 1 44 ? -3.910 16.292 -18.484 1.00 0.00 20 ILE A CA 4
ATOM 4470 C C . ILE A 1 44 ? -5.295 16.612 -17.891 1.00 0.00 20 ILE A C 4
ATOM 4471 O O . ILE A 1 44 ? -6.311 16.333 -18.516 1.00 0.00 20 ILE A O 4
ATOM 4487 N N . GLY A 1 45 ? -5.313 17.231 -16.705 1.00 0.00 21 GLY A N 4
ATOM 4488 C CA . GLY A 1 45 ? -6.563 17.601 -16.031 1.00 0.00 21 GLY A CA 4
ATOM 4489 C C . GLY A 1 45 ? -7.348 18.662 -16.792 1.00 0.00 21 GLY A C 4
ATOM 4490 O O . GLY A 1 45 ? -8.578 18.645 -16.795 1.00 0.00 21 GLY A O 4
ATOM 4494 N N . GLY A 1 46 ? -6.624 19.583 -17.455 1.00 0.00 22 GLY A N 4
ATOM 4495 C CA . GLY A 1 46 ? -7.246 20.631 -18.259 1.00 0.00 22 GLY A CA 4
ATOM 4496 C C . GLY A 1 46 ? -7.838 20.111 -19.565 1.00 0.00 22 GLY A C 4
ATOM 4497 O O . GLY A 1 46 ? -8.914 20.557 -19.967 1.00 0.00 22 GLY A O 4
ATOM 4501 N N . LYS A 1 47 ? -7.143 19.149 -20.227 1.00 0.00 23 LYS A N 4
ATOM 4502 C CA . LYS A 1 47 ? -7.626 18.566 -21.503 1.00 0.00 23 LYS A CA 4
ATOM 4503 C C . LYS A 1 47 ? -8.787 17.602 -21.235 1.00 0.00 23 LYS A C 4
ATOM 4504 O O . LYS A 1 47 ? -9.717 17.520 -22.029 1.00 0.00 23 LYS A O 4
ATOM 4523 N N . MET A 1 48 ? -8.710 16.871 -20.105 1.00 0.00 24 MET A N 4
ATOM 4524 C CA . MET A 1 48 ? -9.771 15.948 -19.686 1.00 0.00 24 MET A CA 4
ATOM 4525 C C . MET A 1 48 ? -11.032 16.745 -19.343 1.00 0.00 24 MET A C 4
ATOM 4526 O O . MET A 1 48 ? -12.118 16.370 -19.757 1.00 0.00 24 MET A O 4
ATOM 4540 N N . ALA A 1 49 ? -10.849 17.869 -18.617 1.00 0.00 25 ALA A N 4
ATOM 4541 C CA . ALA A 1 49 ? -11.939 18.820 -18.319 1.00 0.00 25 ALA A CA 4
ATOM 4542 C C . ALA A 1 49 ? -12.534 19.367 -19.617 1.00 0.00 25 ALA A C 4
ATOM 4543 O O . ALA A 1 49 ? -13.758 19.408 -19.785 1.00 0.00 25 ALA A O 4
ATOM 4550 N N . LYS A 1 50 ? -11.643 19.726 -20.558 1.00 0.00 26 LYS A N 4
ATOM 4551 C CA . LYS A 1 50 ? -12.032 20.336 -21.834 1.00 0.00 26 LYS A CA 4
ATOM 4552 C C . LYS A 1 50 ? -12.978 19.392 -22.596 1.00 0.00 26 LYS A C 4
ATOM 4553 O O . LYS A 1 50 ? -14.089 19.784 -22.973 1.00 0.00 26 LYS A O 4
ATOM 4572 N N . MET A 1 51 ? -12.539 18.123 -22.723 1.00 0.00 27 MET A N 4
ATOM 4573 C CA . MET A 1 51 ? -13.308 17.049 -23.376 1.00 0.00 27 MET A CA 4
ATOM 4574 C C . MET A 1 51 ? -14.603 16.708 -22.592 1.00 0.00 27 MET A C 4
ATOM 4575 O O . MET A 1 51 ? -15.629 16.391 -23.201 1.00 0.00 27 MET A O 4
ATOM 4589 N N . GLN A 1 52 ? -14.551 16.799 -21.242 1.00 0.00 28 GLN A N 4
ATOM 4590 C CA . GLN A 1 52 ? -15.739 16.604 -20.361 1.00 0.00 28 GLN A CA 4
ATOM 4591 C C . GLN A 1 52 ? -16.774 17.735 -20.563 1.00 0.00 28 GLN A C 4
ATOM 4592 O O . GLN A 1 52 ? -17.937 17.601 -20.171 1.00 0.00 28 GLN A O 4
ATOM 4606 N N . GLY A 1 53 ? -16.329 18.847 -21.163 1.00 0.00 29 GLY A N 4
ATOM 4607 C CA . GLY A 1 53 ? -17.226 19.915 -21.616 1.00 0.00 29 GLY A CA 4
ATOM 4608 C C . GLY A 1 53 ? -16.925 21.223 -20.932 1.00 0.00 29 GLY A C 4
ATOM 4609 O O . GLY A 1 53 ? -17.837 21.952 -20.520 1.00 0.00 29 GLY A O 4
ATOM 4613 N N . PHE A 1 54 ? -15.623 21.525 -20.799 1.00 0.00 30 PHE A N 4
ATOM 4614 C CA . PHE A 1 54 ? -15.142 22.718 -20.071 1.00 0.00 30 PHE A CA 4
ATOM 4615 C C . PHE A 1 54 ? -14.008 23.389 -20.860 1.00 0.00 30 PHE A C 4
ATOM 4616 O O . PHE A 1 54 ? -13.725 23.014 -22.003 1.00 0.00 30 PHE A O 4
ATOM 4633 N N . ASP A 1 55 ? -13.437 24.430 -20.246 1.00 0.00 31 ASP A N 4
ATOM 4634 C CA . ASP A 1 55 ? -12.148 25.022 -20.605 1.00 0.00 31 ASP A CA 4
ATOM 4635 C C . ASP A 1 55 ? -11.825 26.022 -19.494 1.00 0.00 31 ASP A C 4
ATOM 4636 O O . ASP A 1 55 ? -12.529 27.031 -19.334 1.00 0.00 31 ASP A O 4
ATOM 4645 N N . LEU A 1 56 ? -10.795 25.711 -18.709 1.00 0.00 32 LEU A N 4
ATOM 4646 C CA . LEU A 1 56 ? -10.513 26.381 -17.430 1.00 0.00 32 LEU A CA 4
ATOM 4647 C C . LEU A 1 56 ? -9.964 27.809 -17.659 1.00 0.00 32 LEU A C 4
ATOM 4648 O O . LEU A 1 56 ? -9.183 27.998 -18.595 1.00 0.00 32 LEU A O 4
ATOM 4664 N N . PRO A 1 57 ? -10.376 28.822 -16.797 1.00 0.00 33 PRO A N 4
ATOM 4665 C CA . PRO A 1 57 ? -10.109 30.278 -17.023 1.00 0.00 33 PRO A CA 4
ATOM 4666 C C . PRO A 1 57 ? -8.640 30.583 -17.391 1.00 0.00 33 PRO A C 4
ATOM 4667 O O . PRO A 1 57 ? -7.756 30.605 -16.537 1.00 0.00 33 PRO A O 4
ATOM 4678 N N . GLN A 1 58 ? -8.407 30.804 -18.693 1.00 0.00 34 GLN A N 4
ATOM 4679 C CA . GLN A 1 58 ? -7.059 30.816 -19.295 1.00 0.00 34 GLN A CA 4
ATOM 4680 C C . GLN A 1 58 ? -6.407 32.212 -19.293 1.00 0.00 34 GLN A C 4
ATOM 4681 O O . GLN A 1 58 ? -5.208 32.331 -19.582 1.00 0.00 34 GLN A O 4
ATOM 4695 N N . SER A 1 59 ? -7.186 33.261 -18.968 1.00 0.00 35 SER A N 4
ATOM 4696 C CA . SER A 1 59 ? -6.700 34.656 -19.023 1.00 0.00 35 SER A CA 4
ATOM 4697 C C . SER A 1 59 ? -5.760 35.041 -17.832 1.00 0.00 35 SER A C 4
ATOM 4698 O O . SER A 1 59 ? -4.729 35.679 -18.081 1.00 0.00 35 SER A O 4
ATOM 4706 N N . PRO A 1 60 ? -6.064 34.691 -16.518 1.00 0.00 36 PRO A N 4
ATOM 4707 C CA . PRO A 1 60 ? -5.116 34.960 -15.404 1.00 0.00 36 PRO A CA 4
ATOM 4708 C C . PRO A 1 60 ? -3.851 34.085 -15.488 1.00 0.00 36 PRO A C 4
ATOM 4709 O O . PRO A 1 60 ? -2.742 34.588 -15.279 1.00 0.00 36 PRO A O 4
ATOM 4720 N N . GLN A 1 61 ? -4.086 32.772 -15.791 1.00 0.00 37 GLN A N 4
ATOM 4721 C CA . GLN A 1 61 ? -3.097 31.649 -15.854 1.00 0.00 37 GLN A CA 4
ATOM 4722 C C . GLN A 1 61 ? -3.115 30.745 -14.566 1.00 0.00 37 GLN A C 4
ATOM 4723 O O . GLN A 1 61 ? -3.580 29.602 -14.662 1.00 0.00 37 GLN A O 4
ATOM 4737 N N . PRO A 1 62 ? -2.668 31.211 -13.323 1.00 0.00 38 PRO A N 4
ATOM 4738 C CA . PRO A 1 62 ? -2.496 30.301 -12.136 1.00 0.00 38 PRO A CA 4
ATOM 4739 C C . PRO A 1 62 ? -3.825 29.791 -11.536 1.00 0.00 38 PRO A C 4
ATOM 4740 O O . PRO A 1 62 ? -3.824 28.859 -10.728 1.00 0.00 38 PRO A O 4
ATOM 4751 N N . VAL A 1 63 ? -4.953 30.411 -11.922 1.00 0.00 39 VAL A N 4
ATOM 4752 C CA . VAL A 1 63 ? -6.297 30.005 -11.441 1.00 0.00 39 VAL A CA 4
ATOM 4753 C C . VAL A 1 63 ? -6.676 28.597 -11.940 1.00 0.00 39 VAL A C 4
ATOM 4754 O O . VAL A 1 63 ? -7.494 27.913 -11.322 1.00 0.00 39 VAL A O 4
ATOM 4767 N N . ARG A 1 64 ? -6.054 28.185 -13.067 1.00 0.00 40 ARG A N 4
ATOM 4768 C CA . ARG A 1 64 ? -6.290 26.870 -13.687 1.00 0.00 40 ARG A CA 4
ATOM 4769 C C . ARG A 1 64 ? -5.778 25.733 -12.795 1.00 0.00 40 ARG A C 4
ATOM 4770 O O . ARG A 1 64 ? -6.258 24.620 -12.904 1.00 0.00 40 ARG A O 4
ATOM 4791 N N . VAL A 1 65 ? -4.791 26.037 -11.934 1.00 0.00 41 VAL A N 4
ATOM 4792 C CA . VAL A 1 65 ? -4.309 25.105 -10.885 1.00 0.00 41 VAL A CA 4
ATOM 4793 C C . VAL A 1 65 ? -5.478 24.640 -9.984 1.00 0.00 41 VAL A C 4
ATOM 4794 O O . VAL A 1 65 ? -5.770 23.436 -9.874 1.00 0.00 41 VAL A O 4
ATOM 4807 N N . LYS A 1 66 ? -6.183 25.618 -9.402 1.00 0.00 42 LYS A N 4
ATOM 4808 C CA . LYS A 1 66 ? -7.314 25.366 -8.485 1.00 0.00 42 LYS A CA 4
ATOM 4809 C C . LYS A 1 66 ? -8.530 24.827 -9.277 1.00 0.00 42 LYS A C 4
ATOM 4810 O O . LYS A 1 66 ? -9.322 24.034 -8.756 1.00 0.00 42 LYS A O 4
ATOM 4829 N N . ALA A 1 67 ? -8.648 25.249 -10.545 1.00 0.00 43 ALA A N 4
ATOM 4830 C CA . ALA A 1 67 ? -9.716 24.792 -11.459 1.00 0.00 43 ALA A CA 4
ATOM 4831 C C . ALA A 1 67 ? -9.587 23.283 -11.780 1.00 0.00 43 ALA A C 4
ATOM 4832 O O . ALA A 1 67 ? -10.586 22.544 -11.775 1.00 0.00 43 ALA A O 4
ATOM 4839 N N . VAL A 1 68 ? -8.332 22.846 -12.047 1.00 0.00 44 VAL A N 4
ATOM 4840 C CA . VAL A 1 68 ? -7.995 21.426 -12.296 1.00 0.00 44 VAL A CA 4
ATOM 4841 C C . VAL A 1 68 ? -8.309 20.601 -11.049 1.00 0.00 44 VAL A C 4
ATOM 4842 O O . VAL A 1 68 ? -8.920 19.550 -11.150 1.00 0.00 44 VAL A O 4
ATOM 4855 N N . TYR A 1 69 ? -7.908 21.130 -9.878 1.00 0.00 45 TYR A N 4
ATOM 4856 C CA . TYR A 1 69 ? -8.216 20.534 -8.560 1.00 0.00 45 TYR A CA 4
ATOM 4857 C C . TYR A 1 69 ? -9.723 20.239 -8.408 1.00 0.00 45 TYR A C 4
ATOM 4858 O O . TYR A 1 69 ? -10.094 19.108 -8.099 1.00 0.00 45 TYR A O 4
ATOM 4876 N N . LEU A 1 70 ? -10.572 21.264 -8.652 1.00 0.00 46 LEU A N 4
ATOM 4877 C CA . LEU A 1 70 ? -12.046 21.143 -8.519 1.00 0.00 46 LEU A CA 4
ATOM 4878 C C . LEU A 1 70 ? -12.590 20.046 -9.443 1.00 0.00 46 LEU A C 4
ATOM 4879 O O . LEU A 1 70 ? -13.407 19.216 -9.028 1.00 0.00 46 LEU A O 4
ATOM 4895 N N . PHE A 1 71 ? -12.099 20.044 -10.693 1.00 0.00 47 PHE A N 4
ATOM 4896 C CA . PHE A 1 71 ? -12.448 19.035 -11.702 1.00 0.00 47 PHE A CA 4
ATOM 4897 C C . PHE A 1 71 ? -12.035 17.610 -11.242 1.00 0.00 47 PHE A C 4
ATOM 4898 O O . PHE A 1 71 ? -12.803 16.664 -11.395 1.00 0.00 47 PHE A O 4
ATOM 4915 N N . LEU A 1 72 ? -10.817 17.476 -10.699 1.00 0.00 48 LEU A N 4
ATOM 4916 C CA . LEU A 1 72 ? -10.266 16.175 -10.273 1.00 0.00 48 LEU A CA 4
ATOM 4917 C C . LEU A 1 72 ? -11.015 15.608 -9.044 1.00 0.00 48 LEU A C 4
ATOM 4918 O O . LEU A 1 72 ? -11.270 14.413 -8.987 1.00 0.00 48 LEU A O 4
ATOM 4934 N N . VAL A 1 73 ? -11.367 16.469 -8.073 1.00 0.00 49 VAL A N 4
ATOM 4935 C CA . VAL A 1 73 ? -12.128 16.050 -6.871 1.00 0.00 49 VAL A CA 4
ATOM 4936 C C . VAL A 1 73 ? -13.558 15.628 -7.292 1.00 0.00 49 VAL A C 4
ATOM 4937 O O . VAL A 1 73 ? -14.115 14.645 -6.780 1.00 0.00 49 VAL A O 4
ATOM 4950 N N . ASP A 1 74 ? -14.110 16.376 -8.270 1.00 0.00 50 ASP A N 4
ATOM 4951 C CA . ASP A 1 74 ? -15.413 16.079 -8.912 1.00 0.00 50 ASP A CA 4
ATOM 4952 C C . ASP A 1 74 ? -15.369 14.713 -9.617 1.00 0.00 50 ASP A C 4
ATOM 4953 O O . ASP A 1 74 ? -16.289 13.898 -9.493 1.00 0.00 50 ASP A O 4
ATOM 4962 N N . ALA A 1 75 ? -14.254 14.467 -10.314 1.00 0.00 51 ALA A N 4
ATOM 4963 C CA . ALA A 1 75 ? -14.029 13.238 -11.095 1.00 0.00 51 ALA A CA 4
ATOM 4964 C C . ALA A 1 75 ? -13.483 12.096 -10.208 1.00 0.00 51 ALA A C 4
ATOM 4965 O O . ALA A 1 75 ? -13.160 11.014 -10.718 1.00 0.00 51 ALA A O 4
ATOM 4972 N N . LYS A 1 76 ? -13.358 12.371 -8.879 1.00 0.00 52 LYS A N 4
ATOM 4973 C CA . LYS A 1 76 ? -12.915 11.396 -7.849 1.00 0.00 52 LYS A CA 4
ATOM 4974 C C . LYS A 1 76 ? -11.473 10.893 -8.100 1.00 0.00 52 LYS A C 4
ATOM 4975 O O . LYS A 1 76 ? -11.080 9.821 -7.636 1.00 0.00 52 LYS A O 4
ATOM 4994 N N . GLN A 1 77 ? -10.699 11.709 -8.827 1.00 0.00 53 GLN A N 4
ATOM 4995 C CA . GLN A 1 77 ? -9.270 11.493 -9.088 1.00 0.00 53 GLN A CA 4
ATOM 4996 C C . GLN A 1 77 ? -8.442 11.735 -7.810 1.00 0.00 53 GLN A C 4
ATOM 4997 O O . GLN A 1 77 ? -7.542 10.952 -7.480 1.00 0.00 53 GLN A O 4
ATOM 5011 N N . ILE A 1 78 ? -8.764 12.833 -7.092 1.00 0.00 54 ILE A N 4
ATOM 5012 C CA . ILE A 1 78 ? -8.110 13.197 -5.812 1.00 0.00 54 ILE A CA 4
ATOM 5013 C C . ILE A 1 78 ? -9.158 13.504 -4.734 1.00 0.00 54 ILE A C 4
ATOM 5014 O O . ILE A 1 78 ? -10.329 13.766 -5.036 1.00 0.00 54 ILE A O 4
ATOM 5030 N N . ALA A 1 79 ? -8.695 13.474 -3.477 1.00 0.00 55 ALA A N 4
ATOM 5031 C CA . ALA A 1 79 ? -9.464 13.887 -2.301 1.00 0.00 55 ALA A CA 4
ATOM 5032 C C . ALA A 1 79 ? -9.334 15.418 -2.123 1.00 0.00 55 ALA A C 4
ATOM 5033 O O . ALA A 1 79 ? -8.321 15.997 -2.540 1.00 0.00 55 ALA A O 4
ATOM 5040 N N . PRO A 1 80 ? -10.343 16.108 -1.521 1.00 0.00 56 PRO A N 4
ATOM 5041 C CA . PRO A 1 80 ? -10.267 17.560 -1.278 1.00 0.00 56 PRO A CA 4
ATOM 5042 C C . PRO A 1 80 ? -9.370 17.916 -0.075 1.00 0.00 56 PRO A C 4
ATOM 5043 O O . PRO A 1 80 ? -9.123 17.089 0.816 1.00 0.00 56 PRO A O 4
ATOM 5054 N N . LEU A 1 81 ? -8.857 19.144 -0.092 1.00 0.00 57 LEU A N 4
ATOM 5055 C CA . LEU A 1 81 ? -8.166 19.753 1.045 1.00 0.00 57 LEU A CA 4
ATOM 5056 C C . LEU A 1 81 ? -9.201 20.397 1.989 1.00 0.00 57 LEU A C 4
ATOM 5057 O O . LEU A 1 81 ? -10.219 20.920 1.508 1.00 0.00 57 LEU A O 4
ATOM 5073 N N . PRO A 1 82 ? -8.976 20.370 3.343 1.00 0.00 58 PRO A N 4
ATOM 5074 C CA . PRO A 1 82 ? -9.779 21.185 4.289 1.00 0.00 58 PRO A CA 4
ATOM 5075 C C . PRO A 1 82 ? -9.591 22.696 4.019 1.00 0.00 58 PRO A C 4
ATOM 5076 O O . PRO A 1 82 ? -8.622 23.096 3.368 1.00 0.00 58 PRO A O 4
ATOM 5087 N N . ASP A 1 83 ? -10.519 23.520 4.531 1.00 0.00 59 ASP A N 4
ATOM 5088 C CA . ASP A 1 83 ? -10.548 24.983 4.284 1.00 0.00 59 ASP A CA 4
ATOM 5089 C C . ASP A 1 83 ? -9.224 25.678 4.676 1.00 0.00 59 ASP A C 4
ATOM 5090 O O . ASP A 1 83 ? -8.756 26.582 3.975 1.00 0.00 59 ASP A O 4
ATOM 5099 N N . SER A 1 84 ? -8.631 25.221 5.788 1.00 0.00 60 SER A N 4
ATOM 5100 C CA . SER A 1 84 ? -7.337 25.723 6.290 1.00 0.00 60 SER A CA 4
ATOM 5101 C C . SER A 1 84 ? -6.188 25.407 5.301 1.00 0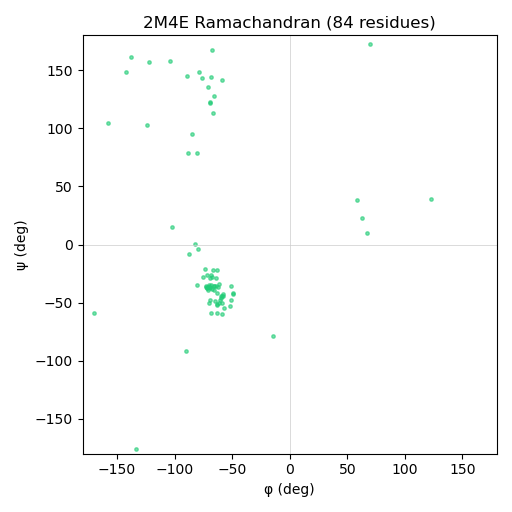.00 60 SER A C 4
ATOM 5102 O O . SER A 1 84 ? -5.266 26.213 5.130 1.00 0.00 60 SER A O 4
ATOM 5110 N N . LYS A 1 85 ? -6.269 24.234 4.640 1.00 0.00 61 LYS A N 4
ATOM 5111 C CA . LYS A 1 85 ? -5.255 23.781 3.660 1.00 0.00 61 LYS A CA 4
ATOM 5112 C C . LYS A 1 85 ? -5.687 24.091 2.222 1.00 0.00 61 LYS A C 4
ATOM 5113 O O . LYS A 1 85 ? -5.000 23.709 1.274 1.00 0.00 61 LYS A O 4
ATOM 5132 N N . LEU A 1 86 ? -6.815 24.801 2.062 1.00 0.00 62 LEU A N 4
ATOM 5133 C CA . LEU A 1 86 ? -7.317 25.205 0.737 1.00 0.00 62 LEU A CA 4
ATOM 5134 C C . LEU A 1 86 ? -6.592 26.500 0.328 1.00 0.00 62 LEU A C 4
ATOM 5135 O O . LEU A 1 86 ? -7.120 27.610 0.453 1.00 0.00 62 LEU A O 4
ATOM 5151 N N . ASP A 1 87 ? -5.337 26.315 -0.089 1.00 0.00 63 ASP A N 4
ATOM 5152 C CA . ASP A 1 87 ? -4.445 27.382 -0.575 1.00 0.00 63 ASP A CA 4
ATOM 5153 C C . ASP A 1 87 ? -3.787 26.893 -1.863 1.00 0.00 63 ASP A C 4
ATOM 5154 O O . ASP A 1 87 ? -3.521 25.706 -1.979 1.00 0.00 63 ASP A O 4
ATOM 5163 N N . GLY A 1 88 ? -3.479 27.824 -2.784 1.00 0.00 64 GLY A N 4
ATOM 5164 C CA . GLY A 1 88 ? -2.964 27.497 -4.121 1.00 0.00 64 GLY A CA 4
ATOM 5165 C C . GLY A 1 88 ? -1.730 26.603 -4.147 1.00 0.00 64 GLY A C 4
ATOM 5166 O O . GLY A 1 88 ? -1.641 25.704 -4.977 1.00 0.00 64 GLY A O 4
ATOM 5170 N N . ALA A 1 89 ? -0.806 26.827 -3.206 1.00 0.00 65 ALA A N 4
ATOM 5171 C CA . ALA A 1 89 ? 0.440 26.045 -3.094 1.00 0.00 65 ALA A CA 4
ATOM 5172 C C . ALA A 1 89 ? 0.170 24.612 -2.564 1.00 0.00 65 ALA A C 4
ATOM 5173 O O . ALA A 1 89 ? 0.929 23.679 -2.850 1.00 0.00 65 ALA A O 4
ATOM 5180 N N . ASN A 1 90 ? -0.923 24.456 -1.790 1.00 0.00 66 ASN A N 4
ATOM 5181 C CA . ASN A 1 90 ? -1.361 23.146 -1.253 1.00 0.00 66 ASN A CA 4
ATOM 5182 C C . ASN A 1 90 ? -2.187 22.378 -2.308 1.00 0.00 66 ASN A C 4
ATOM 5183 O O . ASN A 1 90 ? -2.171 21.137 -2.350 1.00 0.00 66 ASN A O 4
ATOM 5194 N N . ILE A 1 91 ? -2.922 23.141 -3.146 1.00 0.00 67 ILE A N 4
ATOM 5195 C CA . ILE A 1 91 ? -3.630 22.624 -4.333 1.00 0.00 67 ILE A CA 4
ATOM 5196 C C . ILE A 1 91 ? -2.611 21.939 -5.267 1.00 0.00 67 ILE A C 4
ATOM 5197 O O . ILE A 1 91 ? -2.843 20.834 -5.775 1.00 0.00 67 ILE A O 4
ATOM 5213 N N . LYS A 1 92 ? -1.466 22.623 -5.432 1.00 0.00 68 LYS A N 4
ATOM 5214 C CA . LYS A 1 92 ? -0.330 22.158 -6.238 1.00 0.00 68 LYS A CA 4
ATOM 5215 C C . LYS A 1 92 ? 0.200 20.794 -5.764 1.00 0.00 68 LYS A C 4
ATOM 5216 O O . LYS A 1 92 ? 0.600 19.962 -6.583 1.00 0.00 68 LYS A O 4
ATOM 5235 N N . HIS A 1 93 ? 0.161 20.569 -4.442 1.00 0.00 69 HIS A N 4
ATOM 5236 C CA . HIS A 1 93 ? 0.606 19.303 -3.835 1.00 0.00 69 HIS A CA 4
ATOM 5237 C C . HIS A 1 93 ? -0.320 18.141 -4.279 1.00 0.00 69 HIS A C 4
ATOM 5238 O O . HIS A 1 93 ? 0.160 17.086 -4.706 1.00 0.00 69 HIS A O 4
ATOM 5253 N N . ARG A 1 94 ? -1.649 18.380 -4.215 1.00 0.00 70 ARG A N 4
ATOM 5254 C CA . ARG A 1 94 ? -2.677 17.418 -4.695 1.00 0.00 70 ARG A CA 4
ATOM 5255 C C . ARG A 1 94 ? -2.428 17.025 -6.166 1.00 0.00 70 ARG A C 4
ATOM 5256 O O . ARG A 1 94 ? -2.372 15.834 -6.500 1.00 0.00 70 ARG A O 4
ATOM 5277 N N . LEU A 1 95 ? -2.253 18.055 -7.016 1.00 0.00 71 LEU A N 4
ATOM 5278 C CA . LEU A 1 95 ? -2.061 17.886 -8.469 1.00 0.00 71 LEU A CA 4
ATOM 5279 C C . LEU A 1 95 ? -0.765 17.119 -8.791 1.00 0.00 71 LEU A C 4
ATOM 5280 O O . LEU A 1 95 ? -0.738 16.292 -9.704 1.00 0.00 71 LEU A O 4
ATOM 5296 N N . ALA A 1 96 ? 0.296 17.407 -8.012 1.00 0.00 72 ALA A N 4
ATOM 5297 C CA . ALA A 1 96 ? 1.642 16.843 -8.227 1.00 0.00 72 ALA A CA 4
ATOM 5298 C C . ALA A 1 96 ? 1.679 15.337 -7.958 1.00 0.00 72 ALA A C 4
ATOM 5299 O O . ALA A 1 96 ? 2.205 14.571 -8.768 1.00 0.00 72 ALA A O 4
ATOM 5306 N N . LEU A 1 97 ? 1.120 14.918 -6.807 1.00 0.00 73 LEU A N 4
ATOM 5307 C CA . LEU A 1 97 ? 1.068 13.488 -6.435 1.00 0.00 73 LEU A CA 4
ATOM 5308 C C . LEU A 1 97 ? 0.057 12.719 -7.302 1.00 0.00 73 LEU A C 4
ATOM 5309 O O . LEU A 1 97 ? 0.246 11.520 -7.549 1.00 0.00 73 LEU A O 4
ATOM 5325 N N . TRP A 1 98 ? -1.009 13.419 -7.758 1.00 0.00 74 TRP A N 4
ATOM 5326 C CA . TRP A 1 98 ? -1.993 12.841 -8.693 1.00 0.00 74 TRP A CA 4
ATOM 5327 C C . TRP A 1 98 ? -1.307 12.436 -10.003 1.00 0.00 74 TRP A C 4
ATOM 5328 O O . TRP A 1 98 ? -1.404 11.289 -10.438 1.00 0.00 74 TRP A O 4
ATOM 5349 N N . ILE A 1 99 ? -0.623 13.411 -10.617 1.00 0.00 75 ILE A N 4
ATOM 5350 C CA . ILE A 1 99 ? -0.010 13.238 -11.934 1.00 0.00 75 ILE A CA 4
ATOM 5351 C C . ILE A 1 99 ? 1.248 12.359 -11.836 1.00 0.00 75 ILE A C 4
ATOM 5352 O O . ILE A 1 99 ? 1.618 11.714 -12.803 1.00 0.00 75 ILE A O 4
ATOM 5368 N N . HIS A 1 100 ? 1.886 12.319 -10.649 1.00 0.00 76 HIS A N 4
ATOM 5369 C CA . HIS A 1 100 ? 3.027 11.415 -10.396 1.00 0.00 76 HIS A CA 4
ATOM 5370 C C . HIS A 1 100 ? 2.518 9.958 -10.367 1.00 0.00 76 HIS A C 4
ATOM 5371 O O . HIS A 1 100 ? 3.177 9.041 -10.861 1.00 0.00 76 HIS A O 4
ATOM 5386 N N . ALA A 1 101 ? 1.305 9.782 -9.809 1.00 0.00 77 ALA A N 4
ATOM 5387 C CA . ALA A 1 101 ? 0.572 8.505 -9.840 1.00 0.00 77 ALA A CA 4
ATOM 5388 C C . ALA A 1 101 ? 0.017 8.200 -11.254 1.00 0.00 77 ALA A C 4
ATOM 5389 O O . ALA A 1 101 ? -0.083 7.031 -11.650 1.00 0.00 77 ALA A O 4
ATOM 5396 N N . ALA A 1 102 ? -0.331 9.254 -12.009 1.00 0.00 78 ALA A N 4
ATOM 5397 C CA . ALA A 1 102 ? -0.909 9.125 -13.366 1.00 0.00 78 ALA A CA 4
ATOM 5398 C C . ALA A 1 102 ? 0.185 8.843 -14.420 1.00 0.00 78 ALA A C 4
ATOM 5399 O O . ALA A 1 102 ? -0.098 8.262 -15.474 1.00 0.00 78 ALA A O 4
ATOM 5406 N N . LEU A 1 103 ? 1.428 9.269 -14.128 1.00 0.00 79 LEU A N 4
ATOM 5407 C CA . LEU A 1 103 ? 2.607 8.944 -14.945 1.00 0.00 79 LEU A CA 4
ATOM 5408 C C . LEU A 1 103 ? 3.080 7.519 -14.577 1.00 0.00 79 LEU A C 4
ATOM 5409 O O . LEU A 1 103 ? 3.577 7.309 -13.462 1.00 0.00 79 LEU A O 4
ATOM 5425 N N . PRO A 1 104 ? 2.907 6.509 -15.498 1.00 0.00 80 PRO A N 4
ATOM 5426 C CA . PRO A 1 104 ? 3.164 5.074 -15.191 1.00 0.00 80 PRO A CA 4
ATOM 5427 C C . PRO A 1 104 ? 4.656 4.779 -14.916 1.00 0.00 80 PRO A C 4
ATOM 5428 O O . PRO A 1 104 ? 4.989 3.891 -14.124 1.00 0.00 80 PRO A O 4
ATOM 5439 N N . ASP A 1 105 ? 5.539 5.546 -15.575 1.00 0.00 81 ASP A N 4
ATOM 5440 C CA . ASP A 1 105 ? 7.005 5.442 -15.408 1.00 0.00 81 ASP A CA 4
ATOM 5441 C C . ASP A 1 105 ? 7.495 6.371 -14.281 1.00 0.00 81 ASP A C 4
ATOM 5442 O O . ASP A 1 105 ? 8.649 6.264 -13.847 1.00 0.00 81 ASP A O 4
ATOM 5451 N N . ASN A 1 106 ? 6.594 7.272 -13.824 1.00 0.00 82 ASN A N 4
ATOM 5452 C CA . ASN A 1 106 ? 6.879 8.287 -12.787 1.00 0.00 82 ASN A CA 4
ATOM 5453 C C . ASN A 1 106 ? 7.976 9.249 -13.252 1.00 0.00 82 ASN A C 4
ATOM 5454 O O . ASN A 1 106 ? 8.945 9.506 -12.525 1.00 0.00 82 ASN A O 4
ATOM 5465 N N . ASP A 1 107 ? 7.799 9.762 -14.482 1.00 0.00 83 ASP A N 4
ATOM 5466 C CA . ASP A 1 107 ? 8.705 10.745 -15.113 1.00 0.00 83 ASP A CA 4
ATOM 5467 C C . ASP A 1 107 ? 9.011 11.923 -14.145 1.00 0.00 83 ASP A C 4
ATOM 5468 O O . ASP A 1 107 ? 8.091 12.408 -13.480 1.00 0.00 83 ASP A O 4
ATOM 5477 N N . PRO A 1 108 ? 10.313 12.345 -13.979 1.00 0.00 84 PRO A N 4
ATOM 5478 C CA . PRO A 1 108 ? 10.692 13.430 -13.032 1.00 0.00 84 PRO A CA 4
ATOM 5479 C C . PRO A 1 108 ? 10.333 14.841 -13.550 1.00 0.00 84 PRO A C 4
ATOM 5480 O O . PRO A 1 108 ? 10.395 15.817 -12.786 1.00 0.00 84 PRO A O 4
ATOM 5491 N N . LEU A 1 109 ? 9.939 14.915 -14.839 1.00 0.00 85 LEU A N 4
ATOM 5492 C CA . LEU A 1 109 ? 9.693 16.170 -15.564 1.00 0.00 85 LEU A CA 4
ATOM 5493 C C . LEU A 1 109 ? 10.942 17.071 -15.537 1.00 0.00 85 LEU A C 4
ATOM 5494 O O . LEU A 1 109 ? 10.898 18.220 -15.084 1.00 0.00 85 LEU A O 4
ATOM 5510 N N . LYS A 1 110 ? 12.063 16.510 -15.989 1.00 0.00 86 LYS A N 4
ATOM 5511 C CA . LYS A 1 110 ? 13.315 17.256 -16.149 1.00 0.00 86 LYS A CA 4
ATOM 5512 C C . LYS A 1 110 ? 13.231 18.155 -17.403 1.00 0.00 86 LYS A C 4
ATOM 5513 O O . LYS A 1 110 ? 13.384 19.391 -17.275 1.00 0.00 86 LYS A O 4
ATOM 5533 N N . MET A 1 25 ? 3.615 -1.111 -5.912 1.00 0.00 1 MET A N 5
ATOM 5534 C CA . MET A 1 25 ? 4.503 0.024 -5.573 1.00 0.00 1 MET A CA 5
ATOM 5535 C C . MET A 1 25 ? 4.355 1.140 -6.636 1.00 0.00 1 MET A C 5
ATOM 5536 O O . MET A 1 25 ? 4.873 1.014 -7.752 1.00 0.00 1 MET A O 5
ATOM 5550 N N . SER A 1 26 ? 3.604 2.208 -6.301 1.00 0.00 2 SER A N 5
ATOM 5551 C CA . SER A 1 26 ? 3.368 3.348 -7.214 1.00 0.00 2 SER A CA 5
ATOM 5552 C C . SER A 1 26 ? 4.282 4.532 -6.833 1.00 0.00 2 SER A C 5
ATOM 5553 O O . SER A 1 26 ? 5.239 4.854 -7.556 1.00 0.00 2 SER A O 5
ATOM 5561 N N . LYS A 1 27 ? 4.002 5.150 -5.664 1.00 0.00 3 LYS A N 5
ATOM 5562 C CA . LYS A 1 27 ? 4.719 6.343 -5.188 1.00 0.00 3 LYS A CA 5
ATOM 5563 C C . LYS A 1 27 ? 6.014 5.913 -4.485 1.00 0.00 3 LYS A C 5
ATOM 5564 O O . LYS A 1 27 ? 6.032 5.671 -3.270 1.00 0.00 3 LYS A O 5
ATOM 5583 N N . THR A 1 28 ? 7.080 5.756 -5.280 1.00 0.00 4 THR A N 5
ATOM 5584 C CA . THR A 1 28 ? 8.402 5.324 -4.788 1.00 0.00 4 THR A CA 5
ATOM 5585 C C . THR A 1 28 ? 9.533 6.164 -5.419 1.00 0.00 4 THR A C 5
ATOM 5586 O O . THR A 1 28 ? 10.647 6.211 -4.889 1.00 0.00 4 THR A O 5
ATOM 5597 N N . ALA A 1 29 ? 9.232 6.814 -6.557 1.00 0.00 5 ALA A N 5
ATOM 5598 C CA . ALA A 1 29 ? 10.202 7.647 -7.288 1.00 0.00 5 ALA A CA 5
ATOM 5599 C C . ALA A 1 29 ? 10.188 9.095 -6.775 1.00 0.00 5 ALA A C 5
ATOM 5600 O O . ALA A 1 29 ? 9.249 9.516 -6.091 1.00 0.00 5 ALA A O 5
ATOM 5607 N N . LYS A 1 30 ? 11.233 9.843 -7.145 1.00 0.00 6 LYS A N 5
ATOM 5608 C CA . LYS A 1 30 ? 11.512 11.187 -6.604 1.00 0.00 6 LYS A CA 5
ATOM 5609 C C . LYS A 1 30 ? 10.522 12.256 -7.128 1.00 0.00 6 LYS A C 5
ATOM 5610 O O . LYS A 1 30 ? 10.145 12.254 -8.310 1.00 0.00 6 LYS A O 5
ATOM 5629 N N . LEU A 1 31 ? 10.084 13.141 -6.207 1.00 0.00 7 LEU A N 5
ATOM 5630 C CA . LEU A 1 31 ? 9.287 14.345 -6.518 1.00 0.00 7 LEU A CA 5
ATOM 5631 C C . LEU A 1 31 ? 10.170 15.560 -6.187 1.00 0.00 7 LEU A C 5
ATOM 5632 O O . LEU A 1 31 ? 10.377 15.882 -5.006 1.00 0.00 7 LEU A O 5
ATOM 5648 N N . ASN A 1 32 ? 10.732 16.192 -7.231 1.00 0.00 8 ASN A N 5
ATOM 5649 C CA . ASN A 1 32 ? 11.678 17.312 -7.074 1.00 0.00 8 ASN A CA 5
ATOM 5650 C C . ASN A 1 32 ? 10.976 18.640 -7.398 1.00 0.00 8 ASN A C 5
ATOM 5651 O O . ASN A 1 32 ? 10.462 19.316 -6.496 1.00 0.00 8 ASN A O 5
ATOM 5662 N N . ASN A 1 33 ? 10.918 18.994 -8.699 1.00 0.00 9 ASN A N 5
ATOM 5663 C CA . ASN A 1 33 ? 10.338 20.262 -9.150 1.00 0.00 9 ASN A CA 5
ATOM 5664 C C . ASN A 1 33 ? 8.826 20.082 -9.318 1.00 0.00 9 ASN A C 5
ATOM 5665 O O . ASN A 1 33 ? 8.352 19.694 -10.393 1.00 0.00 9 ASN A O 5
ATOM 5676 N N . GLU A 1 34 ? 8.094 20.328 -8.207 1.00 0.00 10 GLU A N 5
ATOM 5677 C CA . GLU A 1 34 ? 6.626 20.198 -8.123 1.00 0.00 10 GLU A CA 5
ATOM 5678 C C . GLU A 1 34 ? 5.927 20.973 -9.248 1.00 0.00 10 GLU A C 5
ATOM 5679 O O . GLU A 1 34 ? 4.912 20.520 -9.760 1.00 0.00 10 GLU A O 5
ATOM 5691 N N . GLU A 1 35 ? 6.521 22.117 -9.633 1.00 0.00 11 GLU A N 5
ATOM 5692 C CA . GLU A 1 35 ? 6.020 23.004 -10.696 1.00 0.00 11 GLU A CA 5
ATOM 5693 C C . GLU A 1 35 ? 5.700 22.240 -12.003 1.00 0.00 11 GLU A C 5
ATOM 5694 O O . GLU A 1 35 ? 4.664 22.482 -12.616 1.00 0.00 11 GLU A O 5
ATOM 5706 N N . LYS A 1 36 ? 6.584 21.298 -12.401 1.00 0.00 12 LYS A N 5
ATOM 5707 C CA . LYS A 1 36 ? 6.411 20.505 -13.647 1.00 0.00 12 LYS A CA 5
ATOM 5708 C C . LYS A 1 36 ? 5.240 19.526 -13.527 1.00 0.00 12 LYS A C 5
ATOM 5709 O O . LYS A 1 36 ? 4.546 19.236 -14.512 1.00 0.00 12 LYS A O 5
ATOM 5728 N N . LEU A 1 37 ? 5.036 19.029 -12.308 1.00 0.00 13 LEU A N 5
ATOM 5729 C CA . LEU A 1 37 ? 3.921 18.141 -11.984 1.00 0.00 13 LEU A CA 5
ATOM 5730 C C . LEU A 1 37 ? 2.586 18.911 -12.033 1.00 0.00 13 LEU A C 5
ATOM 5731 O O . LEU A 1 37 ? 1.579 18.400 -12.531 1.00 0.00 13 LEU A O 5
ATOM 5747 N N . VAL A 1 38 ? 2.614 20.151 -11.520 1.00 0.00 14 VAL A N 5
ATOM 5748 C CA . VAL A 1 38 ? 1.472 21.075 -11.549 1.00 0.00 14 VAL A CA 5
ATOM 5749 C C . VAL A 1 38 ? 1.076 21.370 -13.006 1.00 0.00 14 VAL A C 5
ATOM 5750 O O . VAL A 1 38 ? -0.088 21.222 -13.368 1.00 0.00 14 VAL A O 5
ATOM 5763 N N . LYS A 1 39 ? 2.084 21.736 -13.828 1.00 0.00 15 LYS A N 5
ATOM 5764 C CA . LYS A 1 39 ? 1.908 22.066 -15.255 1.00 0.00 15 LYS A CA 5
ATOM 5765 C C . LYS A 1 39 ? 1.277 20.903 -16.034 1.00 0.00 15 LYS A C 5
ATOM 5766 O O . LYS A 1 39 ? 0.281 21.095 -16.726 1.00 0.00 15 LYS A O 5
ATOM 5785 N N . LYS A 1 40 ? 1.850 19.696 -15.888 1.00 0.00 16 LYS A N 5
ATOM 5786 C CA . LYS A 1 40 ? 1.343 18.493 -16.575 1.00 0.00 16 LYS A CA 5
ATOM 5787 C C . LYS A 1 40 ? -0.056 18.108 -16.058 1.00 0.00 16 LYS A C 5
ATOM 5788 O O . LYS A 1 40 ? -0.851 17.551 -16.795 1.00 0.00 16 LYS A O 5
ATOM 5807 N N . ALA A 1 41 ? -0.350 18.436 -14.796 1.00 0.00 17 ALA A N 5
ATOM 5808 C CA . ALA A 1 41 ? -1.691 18.236 -14.217 1.00 0.00 17 ALA A CA 5
ATOM 5809 C C . ALA A 1 41 ? -2.692 19.275 -14.762 1.00 0.00 17 ALA A C 5
ATOM 5810 O O . ALA A 1 41 ? -3.885 18.997 -14.838 1.00 0.00 17 ALA A O 5
ATOM 5817 N N . LEU A 1 42 ? -2.189 20.470 -15.145 1.00 0.00 18 LEU A N 5
ATOM 5818 C CA . LEU A 1 42 ? -3.004 21.503 -15.828 1.00 0.00 18 LEU A CA 5
ATOM 5819 C C . LEU A 1 42 ? -3.291 21.070 -17.272 1.00 0.00 18 LEU A C 5
ATOM 5820 O O . LEU A 1 42 ? -4.337 21.400 -17.829 1.00 0.00 18 LEU A O 5
ATOM 5836 N N . GLU A 1 43 ? -2.322 20.346 -17.868 1.00 0.00 19 GLU A N 5
ATOM 5837 C CA . GLU A 1 43 ? -2.404 19.855 -19.256 1.00 0.00 19 GLU A CA 5
ATOM 5838 C C . GLU A 1 43 ? -3.371 18.669 -19.365 1.00 0.00 19 GLU A C 5
ATOM 5839 O O . GLU A 1 43 ? -4.234 18.662 -20.235 1.00 0.00 19 GLU A O 5
ATOM 5851 N N . ILE A 1 44 ? -3.219 17.681 -18.461 1.00 0.00 20 ILE A N 5
ATOM 5852 C CA . ILE A 1 44 ? -4.059 16.470 -18.445 1.00 0.00 20 ILE A CA 5
ATOM 5853 C C . ILE A 1 44 ? -5.436 16.814 -17.851 1.00 0.00 20 ILE A C 5
ATOM 5854 O O . ILE A 1 44 ? -6.452 16.539 -18.466 1.00 0.00 20 ILE A O 5
ATOM 5870 N N . GLY A 1 45 ? -5.445 17.448 -16.670 1.00 0.00 21 GLY A N 5
ATOM 5871 C CA . GLY A 1 45 ? -6.688 17.888 -16.021 1.00 0.00 21 GLY A CA 5
ATOM 5872 C C . GLY A 1 45 ? -7.456 18.917 -16.852 1.00 0.00 21 GLY A C 5
ATOM 5873 O O . GLY A 1 45 ? -8.688 18.933 -16.842 1.00 0.00 21 GLY A O 5
ATOM 5877 N N . GLY A 1 46 ? -6.709 19.765 -17.583 1.00 0.00 22 GLY A N 5
ATOM 5878 C CA . GLY A 1 46 ? -7.303 20.780 -18.457 1.00 0.00 22 GLY A CA 5
ATOM 5879 C C . GLY A 1 46 ? -7.903 20.188 -19.731 1.00 0.00 22 GLY A C 5
ATOM 5880 O O . GLY A 1 46 ? -9.017 20.563 -20.118 1.00 0.00 22 GLY A O 5
ATOM 5884 N N . LYS A 1 47 ? -7.163 19.251 -20.385 1.00 0.00 23 LYS A N 5
ATOM 5885 C CA . LYS A 1 47 ? -7.639 18.598 -21.636 1.00 0.00 23 LYS A CA 5
ATOM 5886 C C . LYS A 1 47 ? -8.835 17.682 -21.326 1.00 0.00 23 LYS A C 5
ATOM 5887 O O . LYS A 1 47 ? -9.761 17.586 -22.121 1.00 0.00 23 LYS A O 5
ATOM 5906 N N . MET A 1 48 ? -8.789 17.013 -20.153 1.00 0.00 24 MET A N 5
ATOM 5907 C CA . MET A 1 48 ? -9.846 16.094 -19.720 1.00 0.00 24 MET A CA 5
ATOM 5908 C C . MET A 1 48 ? -11.113 16.879 -19.402 1.00 0.00 24 MET A C 5
ATOM 5909 O O . MET A 1 48 ? -12.169 16.513 -19.876 1.00 0.00 24 MET A O 5
ATOM 5923 N N . ALA A 1 49 ? -10.975 17.985 -18.633 1.00 0.00 25 ALA A N 5
ATOM 5924 C CA . ALA A 1 49 ? -12.095 18.907 -18.329 1.00 0.00 25 ALA A CA 5
ATOM 5925 C C . ALA A 1 49 ? -12.751 19.391 -19.628 1.00 0.00 25 ALA A C 5
ATOM 5926 O O . ALA A 1 49 ? -13.975 19.332 -19.778 1.00 0.00 25 ALA A O 5
ATOM 5933 N N . LYS A 1 50 ? -11.891 19.788 -20.579 1.00 0.00 26 LYS A N 5
ATOM 5934 C CA . LYS A 1 50 ? -12.296 20.262 -21.905 1.00 0.00 26 LYS A CA 5
ATOM 5935 C C . LYS A 1 50 ? -13.222 19.236 -22.584 1.00 0.00 26 LYS A C 5
ATOM 5936 O O . LYS A 1 50 ? -14.395 19.553 -22.868 1.00 0.00 26 LYS A O 5
ATOM 5955 N N . MET A 1 51 ? -12.697 17.988 -22.722 1.00 0.00 27 MET A N 5
ATOM 5956 C CA . MET A 1 51 ? -13.398 16.852 -23.367 1.00 0.00 27 MET A CA 5
ATOM 5957 C C . MET A 1 51 ? -14.713 16.490 -22.643 1.00 0.00 27 MET A C 5
ATOM 5958 O O . MET A 1 51 ? -15.722 16.208 -23.296 1.00 0.00 27 MET A O 5
ATOM 5972 N N . GLN A 1 52 ? -14.684 16.510 -21.292 1.00 0.00 28 GLN A N 5
ATOM 5973 C CA . GLN A 1 52 ? -15.859 16.206 -20.439 1.00 0.00 28 GLN A CA 5
ATOM 5974 C C . GLN A 1 52 ? -16.966 17.266 -20.645 1.00 0.00 28 GLN A C 5
ATOM 5975 O O . GLN A 1 52 ? -18.148 17.002 -20.406 1.00 0.00 28 GLN A O 5
ATOM 5989 N N . GLY A 1 53 ? -16.554 18.465 -21.084 1.00 0.00 29 GLY A N 5
ATOM 5990 C CA . GLY A 1 53 ? -17.480 19.512 -21.527 1.00 0.00 29 GLY A CA 5
ATOM 5991 C C . GLY A 1 53 ? -17.329 20.768 -20.713 1.00 0.00 29 GLY A C 5
ATOM 5992 O O . GLY A 1 53 ? -18.322 21.346 -20.245 1.00 0.00 29 GLY A O 5
ATOM 5996 N N . PHE A 1 54 ? -16.066 21.205 -20.540 1.00 0.00 30 PHE A N 5
ATOM 5997 C CA . PHE A 1 54 ? -15.734 22.365 -19.670 1.00 0.00 30 PHE A CA 5
ATOM 5998 C C . PHE A 1 54 ? -14.668 23.242 -20.339 1.00 0.00 30 PHE A C 5
ATOM 5999 O O . PHE A 1 54 ? -13.976 22.799 -21.243 1.00 0.00 30 PHE A O 5
ATOM 6016 N N . ASP A 1 55 ? -14.555 24.495 -19.884 1.00 0.00 31 ASP A N 5
ATOM 6017 C CA . ASP A 1 55 ? -13.442 25.392 -20.237 1.00 0.00 31 ASP A CA 5
ATOM 6018 C C . ASP A 1 55 ? -13.106 26.228 -18.990 1.00 0.00 31 ASP A C 5
ATOM 6019 O O . ASP A 1 55 ? -13.904 27.057 -18.537 1.00 0.00 31 ASP A O 5
ATOM 6028 N N . LEU A 1 56 ? -11.951 25.919 -18.386 1.00 0.00 32 LEU A N 5
ATOM 6029 C CA . LEU A 1 56 ? -11.494 26.543 -17.137 1.00 0.00 32 LEU A CA 5
ATOM 6030 C C . LEU A 1 56 ? -10.898 27.945 -17.435 1.00 0.00 32 LEU A C 5
ATOM 6031 O O . LEU A 1 56 ? -10.313 28.134 -18.511 1.00 0.00 32 LEU A O 5
ATOM 6047 N N . PRO A 1 57 ? -11.048 28.951 -16.505 1.00 0.00 33 PRO A N 5
ATOM 6048 C CA . PRO A 1 57 ? -10.500 30.316 -16.710 1.00 0.00 33 PRO A CA 5
ATOM 6049 C C . PRO A 1 57 ? -8.951 30.304 -16.778 1.00 0.00 33 PRO A C 5
ATOM 6050 O O . PRO A 1 57 ? -8.278 29.909 -15.822 1.00 0.00 33 PRO A O 5
ATOM 6061 N N . GLN A 1 58 ? -8.412 30.683 -17.945 1.00 0.00 34 GLN A N 5
ATOM 6062 C CA . GLN A 1 58 ? -6.960 30.658 -18.224 1.00 0.00 34 GLN A CA 5
ATOM 6063 C C . GLN A 1 58 ? -6.323 32.059 -18.097 1.00 0.00 34 GLN A C 5
ATOM 6064 O O . GLN A 1 58 ? -5.089 32.180 -18.143 1.00 0.00 34 GLN A O 5
ATOM 6078 N N . SER A 1 59 ? -7.164 33.098 -17.901 1.00 0.00 35 SER A N 5
ATOM 6079 C CA . SER A 1 59 ? -6.743 34.512 -18.036 1.00 0.00 35 SER A CA 5
ATOM 6080 C C . SER A 1 59 ? -5.709 34.975 -16.947 1.00 0.00 35 SER A C 5
ATOM 6081 O O . SER A 1 59 ? -4.569 35.302 -17.320 1.00 0.00 35 SER A O 5
ATOM 6089 N N . PRO A 1 60 ? -6.026 35.011 -15.597 1.00 0.00 36 PRO A N 5
ATOM 6090 C CA . PRO A 1 60 ? -5.061 35.537 -14.595 1.00 0.00 36 PRO A CA 5
ATOM 6091 C C . PRO A 1 60 ? -3.904 34.552 -14.295 1.00 0.00 36 PRO A C 5
ATOM 6092 O O . PRO A 1 60 ? -2.830 34.998 -13.884 1.00 0.00 36 PRO A O 5
ATOM 6103 N N . GLN A 1 61 ? -4.174 33.218 -14.486 1.00 0.00 37 GLN A N 5
ATOM 6104 C CA . GLN A 1 61 ? -3.200 32.068 -14.420 1.00 0.00 37 GLN A CA 5
ATOM 6105 C C . GLN A 1 61 ? -3.278 31.198 -13.111 1.00 0.00 37 GLN A C 5
ATOM 6106 O O . GLN A 1 61 ? -3.475 29.982 -13.234 1.00 0.00 37 GLN A O 5
ATOM 6120 N N . PRO A 1 62 ? -3.114 31.740 -11.834 1.00 0.00 38 PRO A N 5
ATOM 6121 C CA . PRO A 1 62 ? -3.197 30.902 -10.592 1.00 0.00 38 PRO A CA 5
ATOM 6122 C C . PRO A 1 62 ? -4.538 30.137 -10.439 1.00 0.00 38 PRO A C 5
ATOM 6123 O O . PRO A 1 62 ? -4.582 29.045 -9.858 1.00 0.00 38 PRO A O 5
ATOM 6134 N N . VAL A 1 63 ? -5.612 30.725 -10.987 1.00 0.00 39 VAL A N 5
ATOM 6135 C CA . VAL A 1 63 ? -6.970 30.156 -10.927 1.00 0.00 39 VAL A CA 5
ATOM 6136 C C . VAL A 1 63 ? -7.081 28.839 -11.723 1.00 0.00 39 VAL A C 5
ATOM 6137 O O . VAL A 1 63 ? -7.954 28.033 -11.432 1.00 0.00 39 VAL A O 5
ATOM 6150 N N . ARG A 1 64 ? -6.191 28.657 -12.733 1.00 0.00 40 ARG A N 5
ATOM 6151 C CA . ARG A 1 64 ? -6.126 27.424 -13.555 1.00 0.00 40 ARG A CA 5
ATOM 6152 C C . ARG A 1 64 ? -5.837 26.219 -12.659 1.00 0.00 40 ARG A C 5
ATOM 6153 O O . ARG A 1 64 ? -6.487 25.188 -12.764 1.00 0.00 40 ARG A O 5
ATOM 6174 N N . VAL A 1 65 ? -4.864 26.414 -11.759 1.00 0.00 41 VAL A N 5
ATOM 6175 C CA . VAL A 1 65 ? -4.392 25.395 -10.809 1.00 0.00 41 VAL A CA 5
ATOM 6176 C C . VAL A 1 65 ? -5.546 24.928 -9.895 1.00 0.00 41 VAL A C 5
ATOM 6177 O O . VAL A 1 65 ? -5.810 23.720 -9.758 1.00 0.00 41 VAL A O 5
ATOM 6190 N N . LYS A 1 66 ? -6.264 25.912 -9.341 1.00 0.00 42 LYS A N 5
ATOM 6191 C CA . LYS A 1 66 ? -7.371 25.680 -8.399 1.00 0.00 42 LYS A CA 5
ATOM 6192 C C . LYS A 1 66 ? -8.600 25.083 -9.142 1.00 0.00 42 LYS A C 5
ATOM 6193 O O . LYS A 1 66 ? -9.308 24.238 -8.593 1.00 0.00 42 LYS A O 5
ATOM 6212 N N . ALA A 1 67 ? -8.801 25.507 -10.399 1.00 0.00 43 ALA A N 5
ATOM 6213 C CA . ALA A 1 67 ? -9.929 25.054 -11.251 1.00 0.00 43 ALA A CA 5
ATOM 6214 C C . ALA A 1 67 ? -9.756 23.582 -11.674 1.00 0.00 43 ALA A C 5
ATOM 6215 O O . ALA A 1 67 ? -10.725 22.804 -11.675 1.00 0.00 43 ALA A O 5
ATOM 6222 N N . VAL A 1 68 ? -8.511 23.223 -12.039 1.00 0.00 44 VAL A N 5
ATOM 6223 C CA . VAL A 1 68 ? -8.126 21.839 -12.381 1.00 0.00 44 VAL A CA 5
ATOM 6224 C C . VAL A 1 68 ? -8.336 20.934 -11.165 1.00 0.00 44 VAL A C 5
ATOM 6225 O O . VAL A 1 68 ? -8.895 19.852 -11.297 1.00 0.00 44 VAL A O 5
ATOM 6238 N N . TYR A 1 69 ? -7.905 21.419 -9.989 1.00 0.00 45 TYR A N 5
ATOM 6239 C CA . TYR A 1 69 ? -8.121 20.747 -8.701 1.00 0.00 45 TYR A CA 5
ATOM 6240 C C . TYR A 1 69 ? -9.614 20.412 -8.477 1.00 0.00 45 TYR A C 5
ATOM 6241 O O . TYR A 1 69 ? -9.943 19.264 -8.169 1.00 0.00 45 TYR A O 5
ATOM 6259 N N . LEU A 1 70 ? -10.495 21.428 -8.646 1.00 0.00 46 LEU A N 5
ATOM 6260 C CA . LEU A 1 70 ? -11.961 21.267 -8.462 1.00 0.00 46 LEU A CA 5
ATOM 6261 C C . LEU A 1 70 ? -12.511 20.184 -9.404 1.00 0.00 46 LEU A C 5
ATOM 6262 O O . LEU A 1 70 ? -13.315 19.336 -8.990 1.00 0.00 46 LEU A O 5
ATOM 6278 N N . PHE A 1 71 ? -12.026 20.209 -10.658 1.00 0.00 47 PHE A N 5
ATOM 6279 C CA . PHE A 1 71 ? -12.371 19.202 -11.670 1.00 0.00 47 PHE A CA 5
ATOM 6280 C C . PHE A 1 71 ? -11.946 17.796 -11.203 1.00 0.00 47 PHE A C 5
ATOM 6281 O O . PHE A 1 71 ? -12.750 16.883 -11.231 1.00 0.00 47 PHE A O 5
ATOM 6298 N N . LEU A 1 72 ? -10.681 17.651 -10.781 1.00 0.00 48 LEU A N 5
ATOM 6299 C CA . LEU A 1 72 ? -10.094 16.353 -10.397 1.00 0.00 48 LEU A CA 5
ATOM 6300 C C . LEU A 1 72 ? -10.805 15.731 -9.172 1.00 0.00 48 LEU A C 5
ATOM 6301 O O . LEU A 1 72 ? -10.993 14.521 -9.117 1.00 0.00 48 LEU A O 5
ATOM 6317 N N . VAL A 1 73 ? -11.202 16.568 -8.200 1.00 0.00 49 VAL A N 5
ATOM 6318 C CA . VAL A 1 73 ? -11.929 16.105 -6.998 1.00 0.00 49 VAL A CA 5
ATOM 6319 C C . VAL A 1 73 ? -13.349 15.624 -7.390 1.00 0.00 49 VAL A C 5
ATOM 6320 O O . VAL A 1 73 ? -13.820 14.577 -6.922 1.00 0.00 49 VAL A O 5
ATOM 6333 N N . ASP A 1 74 ? -13.997 16.395 -8.290 1.00 0.00 50 ASP A N 5
ATOM 6334 C CA . ASP A 1 74 ? -15.334 16.069 -8.845 1.00 0.00 50 ASP A CA 5
ATOM 6335 C C . ASP A 1 74 ? -15.278 14.786 -9.701 1.00 0.00 50 ASP A C 5
ATOM 6336 O O . ASP A 1 74 ? -16.176 13.939 -9.645 1.00 0.00 50 ASP A O 5
ATOM 6345 N N . ALA A 1 75 ? -14.173 14.643 -10.443 1.00 0.00 51 ALA A N 5
ATOM 6346 C CA . ALA A 1 75 ? -13.950 13.551 -11.402 1.00 0.00 51 ALA A CA 5
ATOM 6347 C C . ALA A 1 75 ? -13.306 12.328 -10.715 1.00 0.00 51 ALA A C 5
ATOM 6348 O O . ALA A 1 75 ? -12.897 11.378 -11.399 1.00 0.00 51 ALA A O 5
ATOM 6355 N N . LYS A 1 76 ? -13.191 12.385 -9.359 1.00 0.00 52 LYS A N 5
ATOM 6356 C CA . LYS A 1 76 ? -12.739 11.256 -8.500 1.00 0.00 52 LYS A CA 5
ATOM 6357 C C . LYS A 1 76 ? -11.277 10.844 -8.788 1.00 0.00 52 LYS A C 5
ATOM 6358 O O . LYS A 1 76 ? -10.860 9.722 -8.491 1.00 0.00 52 LYS A O 5
ATOM 6377 N N . GLN A 1 77 ? -10.516 11.789 -9.357 1.00 0.00 53 GLN A N 5
ATOM 6378 C CA . GLN A 1 77 ? -9.079 11.651 -9.620 1.00 0.00 53 GLN A CA 5
ATOM 6379 C C . GLN A 1 77 ? -8.284 11.788 -8.308 1.00 0.00 53 GLN A C 5
ATOM 6380 O O . GLN A 1 77 ? -7.322 11.055 -8.069 1.00 0.00 53 GLN A O 5
ATOM 6394 N N . ILE A 1 78 ? -8.713 12.754 -7.464 1.00 0.00 54 ILE A N 5
ATOM 6395 C CA . ILE A 1 78 ? -8.134 13.003 -6.122 1.00 0.00 54 ILE A CA 5
ATOM 6396 C C . ILE A 1 78 ? -9.255 13.269 -5.099 1.00 0.00 54 ILE A C 5
ATOM 6397 O O . ILE A 1 78 ? -10.413 13.504 -5.466 1.00 0.00 54 ILE A O 5
ATOM 6413 N N . ALA A 1 79 ? -8.873 13.216 -3.814 1.00 0.00 55 ALA A N 5
ATOM 6414 C CA . ALA A 1 79 ? -9.712 13.630 -2.681 1.00 0.00 55 ALA A CA 5
ATOM 6415 C C . ALA A 1 79 ? -9.430 15.125 -2.379 1.00 0.00 55 ALA A C 5
ATOM 6416 O O . ALA A 1 79 ? -8.337 15.618 -2.705 1.00 0.00 55 ALA A O 5
ATOM 6423 N N . PRO A 1 80 ? -10.398 15.881 -1.762 1.00 0.00 56 PRO A N 5
ATOM 6424 C CA . PRO A 1 80 ? -10.222 17.329 -1.494 1.00 0.00 56 PRO A CA 5
ATOM 6425 C C . PRO A 1 80 ? -9.242 17.625 -0.338 1.00 0.00 56 PRO A C 5
ATOM 6426 O O . PRO A 1 80 ? -8.649 16.721 0.256 1.00 0.00 56 PRO A O 5
ATOM 6437 N N . LEU A 1 81 ? -9.076 18.918 -0.069 1.00 0.00 57 LEU A N 5
ATOM 6438 C CA . LEU A 1 81 ? -8.292 19.457 1.046 1.00 0.00 57 LEU A CA 5
ATOM 6439 C C . LEU A 1 81 ? -9.257 20.022 2.108 1.00 0.00 57 LEU A C 5
ATOM 6440 O O . LEU A 1 81 ? -10.418 20.319 1.784 1.00 0.00 57 LEU A O 5
ATOM 6456 N N . PRO A 1 82 ? -8.816 20.160 3.401 1.00 0.00 58 PRO A N 5
ATOM 6457 C CA . PRO A 1 82 ? -9.560 20.957 4.404 1.00 0.00 58 PRO A CA 5
ATOM 6458 C C . PRO A 1 82 ? -9.516 22.461 4.057 1.00 0.00 58 PRO A C 5
ATOM 6459 O O . PRO A 1 82 ? -8.629 22.905 3.318 1.00 0.00 58 PRO A O 5
ATOM 6470 N N . ASP A 1 83 ? -10.469 23.226 4.613 1.00 0.00 59 ASP A N 5
ATOM 6471 C CA . ASP A 1 83 ? -10.627 24.671 4.330 1.00 0.00 59 ASP A CA 5
ATOM 6472 C C . ASP A 1 83 ? -9.354 25.457 4.698 1.00 0.00 59 ASP A C 5
ATOM 6473 O O . ASP A 1 83 ? -8.985 26.409 4.009 1.00 0.00 59 ASP A O 5
ATOM 6482 N N . SER A 1 84 ? -8.679 25.011 5.774 1.00 0.00 60 SER A N 5
ATOM 6483 C CA . SER A 1 84 ? -7.402 25.582 6.233 1.00 0.00 60 SER A CA 5
ATOM 6484 C C . SER A 1 84 ? -6.300 25.423 5.156 1.00 0.00 60 SER A C 5
ATOM 6485 O O . SER A 1 84 ? -5.542 26.360 4.884 1.00 0.00 60 SER A O 5
ATOM 6493 N N . LYS A 1 85 ? -6.239 24.225 4.535 1.00 0.00 61 LYS A N 5
ATOM 6494 C CA . LYS A 1 85 ? -5.214 23.880 3.525 1.00 0.00 61 LYS A CA 5
ATOM 6495 C C . LYS A 1 85 ? -5.739 24.104 2.105 1.00 0.00 61 LYS A C 5
ATOM 6496 O O . LYS A 1 85 ? -5.124 23.666 1.137 1.00 0.00 61 LYS A O 5
ATOM 6515 N N . LEU A 1 86 ? -6.875 24.802 1.978 1.00 0.00 62 LEU A N 5
ATOM 6516 C CA . LEU A 1 86 ? -7.381 25.234 0.661 1.00 0.00 62 LEU A CA 5
ATOM 6517 C C . LEU A 1 86 ? -6.634 26.527 0.287 1.00 0.00 62 LEU A C 5
ATOM 6518 O O . LEU A 1 86 ? -7.134 27.641 0.470 1.00 0.00 62 LEU A O 5
ATOM 6534 N N . ASP A 1 87 ? -5.393 26.325 -0.162 1.00 0.00 63 ASP A N 5
ATOM 6535 C CA . ASP A 1 87 ? -4.429 27.376 -0.517 1.00 0.00 63 ASP A CA 5
ATOM 6536 C C . ASP A 1 87 ? -3.654 26.908 -1.748 1.00 0.00 63 ASP A C 5
ATOM 6537 O O . ASP A 1 87 ? -3.362 25.723 -1.852 1.00 0.00 63 ASP A O 5
ATOM 6546 N N . GLY A 1 88 ? -3.283 27.860 -2.626 1.00 0.00 64 GLY A N 5
ATOM 6547 C CA . GLY A 1 88 ? -2.689 27.583 -3.941 1.00 0.00 64 GLY A CA 5
ATOM 6548 C C . GLY A 1 88 ? -1.491 26.639 -3.919 1.00 0.00 64 GLY A C 5
ATOM 6549 O O . GLY A 1 88 ? -1.359 25.804 -4.809 1.00 0.00 64 GLY A O 5
ATOM 6553 N N . ALA A 1 89 ? -0.640 26.748 -2.885 1.00 0.00 65 ALA A N 5
ATOM 6554 C CA . ALA A 1 89 ? 0.555 25.885 -2.734 1.00 0.00 65 ALA A CA 5
ATOM 6555 C C . ALA A 1 89 ? 0.148 24.422 -2.443 1.00 0.00 65 ALA A C 5
ATOM 6556 O O . ALA A 1 89 ? 0.765 23.480 -2.952 1.00 0.00 65 ALA A O 5
ATOM 6563 N N . ASN A 1 90 ? -0.908 24.254 -1.627 1.00 0.00 66 ASN A N 5
ATOM 6564 C CA . ASN A 1 90 ? -1.462 22.927 -1.254 1.00 0.00 66 ASN A CA 5
ATOM 6565 C C . ASN A 1 90 ? -2.265 22.309 -2.418 1.00 0.00 66 ASN A C 5
ATOM 6566 O O . ASN A 1 90 ? -2.342 21.076 -2.555 1.00 0.00 66 ASN A O 5
ATOM 6577 N N . ILE A 1 91 ? -2.888 23.188 -3.225 1.00 0.00 67 ILE A N 5
ATOM 6578 C CA . ILE A 1 91 ? -3.582 22.809 -4.463 1.00 0.00 67 ILE A CA 5
ATOM 6579 C C . ILE A 1 91 ? -2.571 22.201 -5.461 1.00 0.00 67 ILE A C 5
ATOM 6580 O O . ILE A 1 91 ? -2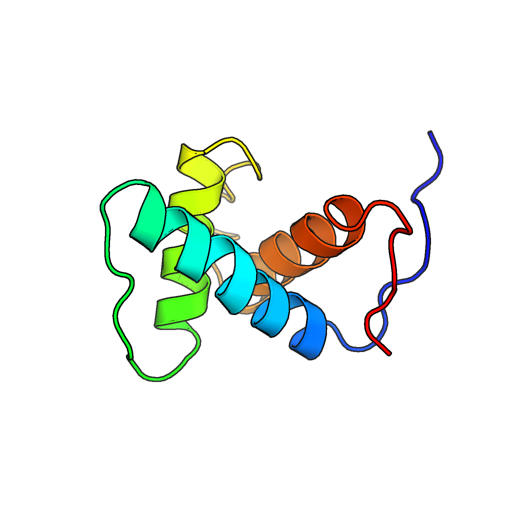.797 21.118 -6.011 1.00 0.00 67 ILE A O 5
ATOM 6596 N N . LYS A 1 92 ? -1.442 22.919 -5.646 1.00 0.00 68 LYS A N 5
ATOM 6597 C CA . LYS A 1 92 ? -0.313 22.490 -6.499 1.00 0.00 68 LYS A CA 5
ATOM 6598 C C . LYS A 1 92 ? 0.234 21.123 -6.047 1.00 0.00 68 LYS A C 5
ATOM 6599 O O . LYS A 1 92 ? 0.660 20.309 -6.872 1.00 0.00 68 LYS A O 5
ATOM 6618 N N . HIS A 1 93 ? 0.189 20.896 -4.727 1.00 0.00 69 HIS A N 5
ATOM 6619 C CA . HIS A 1 93 ? 0.635 19.649 -4.095 1.00 0.00 69 HIS A CA 5
ATOM 6620 C C . HIS A 1 93 ? -0.298 18.471 -4.472 1.00 0.00 69 HIS A C 5
ATOM 6621 O O . HIS A 1 93 ? 0.171 17.372 -4.777 1.00 0.00 69 HIS A O 5
ATOM 6636 N N . ARG A 1 94 ? -1.622 18.726 -4.464 1.00 0.00 70 ARG A N 5
ATOM 6637 C CA . ARG A 1 94 ? -2.644 17.737 -4.895 1.00 0.00 70 ARG A CA 5
ATOM 6638 C C . ARG A 1 94 ? -2.427 17.328 -6.362 1.00 0.00 70 ARG A C 5
ATOM 6639 O O . ARG A 1 94 ? -2.400 16.132 -6.689 1.00 0.00 70 ARG A O 5
ATOM 6660 N N . LEU A 1 95 ? -2.243 18.337 -7.218 1.00 0.00 71 LEU A N 5
ATOM 6661 C CA . LEU A 1 95 ? -2.018 18.138 -8.659 1.00 0.00 71 LEU A CA 5
ATOM 6662 C C . LEU A 1 95 ? -0.706 17.362 -8.908 1.00 0.00 71 LEU A C 5
ATOM 6663 O O . LEU A 1 95 ? -0.626 16.506 -9.813 1.00 0.00 71 LEU A O 5
ATOM 6679 N N . ALA A 1 96 ? 0.291 17.661 -8.054 1.00 0.00 72 ALA A N 5
ATOM 6680 C CA . ALA A 1 96 ? 1.625 17.067 -8.113 1.00 0.00 72 ALA A CA 5
ATOM 6681 C C . ALA A 1 96 ? 1.573 15.552 -7.916 1.00 0.00 72 ALA A C 5
ATOM 6682 O O . ALA A 1 96 ? 1.899 14.799 -8.833 1.00 0.00 72 ALA A O 5
ATOM 6689 N N . LEU A 1 97 ? 1.118 15.119 -6.725 1.00 0.00 73 LEU A N 5
ATOM 6690 C CA . LEU A 1 97 ? 1.064 13.686 -6.369 1.00 0.00 73 LEU A CA 5
ATOM 6691 C C . LEU A 1 97 ? 0.067 12.922 -7.252 1.00 0.00 73 LEU A C 5
ATOM 6692 O O . LEU A 1 97 ? 0.232 11.703 -7.453 1.00 0.00 73 LEU A O 5
ATOM 6708 N N . TRP A 1 98 ? -0.951 13.643 -7.782 1.00 0.00 74 TRP A N 5
ATOM 6709 C CA . TRP A 1 98 ? -1.911 13.066 -8.732 1.00 0.00 74 TRP A CA 5
ATOM 6710 C C . TRP A 1 98 ? -1.183 12.543 -9.981 1.00 0.00 74 TRP A C 5
ATOM 6711 O O . TRP A 1 98 ? -1.182 11.338 -10.229 1.00 0.00 74 TRP A O 5
ATOM 6732 N N . ILE A 1 99 ? -0.539 13.461 -10.729 1.00 0.00 75 ILE A N 5
ATOM 6733 C CA . ILE A 1 99 ? 0.120 13.122 -12.007 1.00 0.00 75 ILE A CA 5
ATOM 6734 C C . ILE A 1 99 ? 1.377 12.249 -11.763 1.00 0.00 75 ILE A C 5
ATOM 6735 O O . ILE A 1 99 ? 1.724 11.410 -12.594 1.00 0.00 75 ILE A O 5
ATOM 6751 N N . HIS A 1 100 ? 2.003 12.428 -10.577 1.00 0.00 76 HIS A N 5
ATOM 6752 C CA . HIS A 1 100 ? 3.202 11.674 -10.150 1.00 0.00 76 HIS A CA 5
ATOM 6753 C C . HIS A 1 100 ? 2.884 10.170 -10.104 1.00 0.00 76 HIS A C 5
ATOM 6754 O O . HIS A 1 100 ? 3.621 9.350 -10.648 1.00 0.00 76 HIS A O 5
ATOM 6769 N N . ALA A 1 101 ? 1.744 9.839 -9.469 1.00 0.00 77 ALA A N 5
ATOM 6770 C CA . ALA A 1 101 ? 1.252 8.453 -9.358 1.00 0.00 77 ALA A CA 5
ATOM 6771 C C . ALA A 1 101 ? 0.502 8.010 -10.641 1.00 0.00 77 ALA A C 5
ATOM 6772 O O . ALA A 1 101 ? 0.483 6.817 -10.965 1.00 0.00 77 ALA A O 5
ATOM 6779 N N . ALA A 1 102 ? -0.100 8.984 -11.365 1.00 0.00 78 ALA A N 5
ATOM 6780 C CA . ALA A 1 102 ? -0.894 8.721 -12.597 1.00 0.00 78 ALA A CA 5
ATOM 6781 C C . ALA A 1 102 ? -0.005 8.203 -13.741 1.00 0.00 78 ALA A C 5
ATOM 6782 O O . ALA A 1 102 ? -0.471 7.457 -14.612 1.00 0.00 78 ALA A O 5
ATOM 6789 N N . LEU A 1 103 ? 1.267 8.637 -13.734 1.00 0.00 79 LEU A N 5
ATOM 6790 C CA . LEU A 1 103 ? 2.306 8.083 -14.609 1.00 0.00 79 LEU A CA 5
ATOM 6791 C C . LEU A 1 103 ? 2.739 6.701 -14.056 1.00 0.00 79 LEU A C 5
ATOM 6792 O O . LEU A 1 103 ? 3.154 6.623 -12.893 1.00 0.00 79 LEU A O 5
ATOM 6808 N N . PRO A 1 104 ? 2.613 5.588 -14.863 1.00 0.00 80 PRO A N 5
ATOM 6809 C CA . PRO A 1 104 ? 2.907 4.200 -14.400 1.00 0.00 80 PRO A CA 5
ATOM 6810 C C . PRO A 1 104 ? 4.378 3.997 -13.949 1.00 0.00 80 PRO A C 5
ATOM 6811 O O . PRO A 1 104 ? 4.647 3.217 -13.025 1.00 0.00 80 PRO A O 5
ATOM 6822 N N . ASP A 1 105 ? 5.317 4.697 -14.614 1.00 0.00 81 ASP A N 5
ATOM 6823 C CA . ASP A 1 105 ? 6.753 4.680 -14.238 1.00 0.00 81 ASP A CA 5
ATOM 6824 C C . ASP A 1 105 ? 7.012 5.592 -13.025 1.00 0.00 81 ASP A C 5
ATOM 6825 O O . ASP A 1 105 ? 8.018 5.416 -12.311 1.00 0.00 81 ASP A O 5
ATOM 6834 N N . ASN A 1 106 ? 6.076 6.553 -12.807 1.00 0.00 82 ASN A N 5
ATOM 6835 C CA . ASN A 1 106 ? 6.146 7.562 -11.743 1.00 0.00 82 ASN A CA 5
ATOM 6836 C C . ASN A 1 106 ? 7.384 8.447 -11.969 1.00 0.00 82 ASN A C 5
ATOM 6837 O O . ASN A 1 106 ? 8.395 8.323 -11.286 1.00 0.00 82 ASN A O 5
ATOM 6848 N N . ASP A 1 107 ? 7.303 9.292 -12.998 1.00 0.00 83 ASP A N 5
ATOM 6849 C CA . ASP A 1 107 ? 8.438 10.126 -13.459 1.00 0.00 83 ASP A CA 5
ATOM 6850 C C . ASP A 1 107 ? 8.663 11.346 -12.537 1.00 0.00 83 ASP A C 5
ATOM 6851 O O . ASP A 1 107 ? 7.762 11.704 -11.772 1.00 0.00 83 ASP A O 5
ATOM 6860 N N . PRO A 1 108 ? 9.883 11.984 -12.568 1.00 0.00 84 PRO A N 5
ATOM 6861 C CA . PRO A 1 108 ? 10.105 13.304 -11.929 1.00 0.00 84 PRO A CA 5
ATOM 6862 C C . PRO A 1 108 ? 9.610 14.470 -12.833 1.00 0.00 84 PRO A C 5
ATOM 6863 O O . PRO A 1 108 ? 9.622 15.634 -12.417 1.00 0.00 84 PRO A O 5
ATOM 6874 N N . LEU A 1 109 ? 9.184 14.107 -14.080 1.00 0.00 85 LEU A N 5
ATOM 6875 C CA . LEU A 1 109 ? 8.641 15.026 -15.114 1.00 0.00 85 LEU A CA 5
ATOM 6876 C C . LEU A 1 109 ? 9.677 16.052 -15.605 1.00 0.00 85 LEU A C 5
ATOM 6877 O O . LEU A 1 109 ? 9.318 17.043 -16.244 1.00 0.00 85 LEU A O 5
ATOM 6893 N N . LYS A 1 110 ? 10.961 15.751 -15.374 1.00 0.00 86 LYS A N 5
ATOM 6894 C CA . LYS A 1 110 ? 12.085 16.619 -15.769 1.00 0.00 86 LYS A CA 5
ATOM 6895 C C . LYS A 1 110 ? 12.262 16.516 -17.305 1.00 0.00 86 LYS A C 5
ATOM 6896 O O . LYS A 1 110 ? 12.068 17.519 -18.009 1.00 0.00 86 LYS A O 5
ATOM 6916 N N . MET A 1 25 ? 0.821 0.577 -6.004 1.00 0.00 1 MET A N 6
ATOM 6917 C CA . MET A 1 25 ? 1.038 0.437 -7.469 1.00 0.00 1 MET A CA 6
ATOM 6918 C C . MET A 1 25 ? 2.157 1.385 -7.943 1.00 0.00 1 MET A C 6
ATOM 6919 O O . MET A 1 25 ? 3.257 0.943 -8.290 1.00 0.00 1 MET A O 6
ATOM 6933 N N . SER A 1 26 ? 1.868 2.701 -7.929 1.00 0.00 2 SER A N 6
ATOM 6934 C CA . SER A 1 26 ? 2.768 3.744 -8.454 1.00 0.00 2 SER A CA 6
ATOM 6935 C C . SER A 1 26 ? 2.717 4.979 -7.539 1.00 0.00 2 SER A C 6
ATOM 6936 O O . SER A 1 26 ? 1.641 5.319 -7.016 1.00 0.00 2 SER A O 6
ATOM 6944 N N . LYS A 1 27 ? 3.890 5.632 -7.363 1.00 0.00 3 LYS A N 6
ATOM 6945 C CA . LYS A 1 27 ? 4.067 6.839 -6.529 1.00 0.00 3 LYS A CA 6
ATOM 6946 C C . LYS A 1 27 ? 3.879 6.510 -5.032 1.00 0.00 3 LYS A C 6
ATOM 6947 O O . LYS A 1 27 ? 2.745 6.316 -4.567 1.00 0.00 3 LYS A O 6
ATOM 6966 N N . THR A 1 28 ? 4.993 6.441 -4.292 1.00 0.00 4 THR A N 6
ATOM 6967 C CA . THR A 1 28 ? 4.985 6.162 -2.843 1.00 0.00 4 THR A CA 6
ATOM 6968 C C . THR A 1 28 ? 5.003 7.485 -2.044 1.00 0.00 4 THR A C 6
ATOM 6969 O O . THR A 1 28 ? 4.122 7.737 -1.218 1.00 0.00 4 THR A O 6
ATOM 6980 N N . ALA A 1 29 ? 6.019 8.328 -2.324 1.00 0.00 5 ALA A N 6
ATOM 6981 C CA . ALA A 1 29 ? 6.201 9.641 -1.652 1.00 0.00 5 ALA A CA 6
ATOM 6982 C C . ALA A 1 29 ? 7.219 10.522 -2.402 1.00 0.00 5 ALA A C 6
ATOM 6983 O O . ALA A 1 29 ? 7.206 11.753 -2.252 1.00 0.00 5 ALA A O 6
ATOM 6990 N N . LYS A 1 30 ? 8.110 9.870 -3.186 1.00 0.00 6 LYS A N 6
ATOM 6991 C CA . LYS A 1 30 ? 9.128 10.553 -4.009 1.00 0.00 6 LYS A CA 6
ATOM 6992 C C . LYS A 1 30 ? 8.460 11.519 -5.000 1.00 0.00 6 LYS A C 6
ATOM 6993 O O . LYS A 1 30 ? 7.591 11.103 -5.786 1.00 0.00 6 LYS A O 6
ATOM 7012 N N . LEU A 1 31 ? 8.858 12.797 -4.920 1.00 0.00 7 LEU A N 6
ATOM 7013 C CA . LEU A 1 31 ? 8.421 13.857 -5.842 1.00 0.00 7 LEU A CA 6
ATOM 7014 C C . LEU A 1 31 ? 9.274 15.112 -5.609 1.00 0.00 7 LEU A C 6
ATOM 7015 O O . LEU A 1 31 ? 9.359 15.613 -4.484 1.00 0.00 7 LEU A O 6
ATOM 7031 N N . ASN A 1 32 ? 9.906 15.601 -6.687 1.00 0.00 8 ASN A N 6
ATOM 7032 C CA . ASN A 1 32 ? 10.708 16.842 -6.689 1.00 0.00 8 ASN A CA 6
ATOM 7033 C C . ASN A 1 32 ? 10.403 17.633 -7.962 1.00 0.00 8 ASN A C 6
ATOM 7034 O O . ASN A 1 32 ? 9.899 17.066 -8.947 1.00 0.00 8 ASN A O 6
ATOM 7045 N N . ASN A 1 33 ? 10.718 18.946 -7.917 1.00 0.00 9 ASN A N 6
ATOM 7046 C CA . ASN A 1 33 ? 10.504 19.889 -9.036 1.00 0.00 9 ASN A CA 6
ATOM 7047 C C . ASN A 1 33 ? 9.001 19.989 -9.350 1.00 0.00 9 ASN A C 6
ATOM 7048 O O . ASN A 1 33 ? 8.587 19.955 -10.517 1.00 0.00 9 ASN A O 6
ATOM 7059 N N . GLU A 1 34 ? 8.216 20.149 -8.262 1.00 0.00 10 GLU A N 6
ATOM 7060 C CA . GLU A 1 34 ? 6.737 20.140 -8.258 1.00 0.00 10 GLU A CA 6
ATOM 7061 C C . GLU A 1 34 ? 6.119 21.011 -9.372 1.00 0.00 10 GLU A C 6
ATOM 7062 O O . GLU A 1 34 ? 5.106 20.634 -9.953 1.00 0.00 10 GLU A O 6
ATOM 7074 N N . GLU A 1 35 ? 6.764 22.160 -9.654 1.00 0.00 11 GLU A N 6
ATOM 7075 C CA . GLU A 1 35 ? 6.315 23.153 -10.660 1.00 0.00 11 GLU A CA 6
ATOM 7076 C C . GLU A 1 35 ? 5.957 22.501 -12.018 1.00 0.00 11 GLU A C 6
ATOM 7077 O O . GLU A 1 35 ? 4.906 22.785 -12.597 1.00 0.00 11 GLU A O 6
ATOM 7089 N N . LYS A 1 36 ? 6.831 21.587 -12.464 1.00 0.00 12 LYS A N 6
ATOM 7090 C CA . LYS A 1 36 ? 6.721 20.888 -13.762 1.00 0.00 12 LYS A CA 6
ATOM 7091 C C . LYS A 1 36 ? 5.494 19.957 -13.780 1.00 0.00 12 LYS A C 6
ATOM 7092 O O . LYS A 1 36 ? 4.785 19.852 -14.793 1.00 0.00 12 LYS A O 6
ATOM 7111 N N . LEU A 1 37 ? 5.239 19.317 -12.628 1.00 0.00 13 LEU A N 6
ATOM 7112 C CA . LEU A 1 37 ? 4.132 18.364 -12.460 1.00 0.00 13 LEU A CA 6
ATOM 7113 C C . LEU A 1 37 ? 2.778 19.092 -12.322 1.00 0.00 13 LEU A C 6
ATOM 7114 O O . LEU A 1 37 ? 1.747 18.578 -12.769 1.00 0.00 13 LEU A O 6
ATOM 7130 N N . VAL A 1 38 ? 2.794 20.279 -11.694 1.00 0.00 14 VAL A N 6
ATOM 7131 C CA . VAL A 1 38 ? 1.595 21.135 -11.564 1.00 0.00 14 VAL A CA 6
ATOM 7132 C C . VAL A 1 38 ? 1.153 21.610 -12.948 1.00 0.00 14 VAL A C 6
ATOM 7133 O O . VAL A 1 38 ? -0.009 21.455 -13.307 1.00 0.00 14 VAL A O 6
ATOM 7146 N N . LYS A 1 39 ? 2.119 22.142 -13.726 1.00 0.00 15 LYS A N 6
ATOM 7147 C CA . LYS A 1 39 ? 1.892 22.594 -15.113 1.00 0.00 15 LYS A CA 6
ATOM 7148 C C . LYS A 1 39 ? 1.367 21.444 -15.989 1.00 0.00 15 LYS A C 6
ATOM 7149 O O . LYS A 1 39 ? 0.465 21.638 -16.803 1.00 0.00 15 LYS A O 6
ATOM 7168 N N . LYS A 1 40 ? 1.935 20.241 -15.781 1.00 0.00 16 LYS A N 6
ATOM 7169 C CA . LYS A 1 40 ? 1.498 19.015 -16.478 1.00 0.00 16 LYS A CA 6
ATOM 7170 C C . LYS A 1 40 ? 0.060 18.646 -16.096 1.00 0.00 16 LYS A C 6
ATOM 7171 O O . LYS A 1 40 ? -0.703 18.190 -16.929 1.00 0.00 16 LYS A O 6
ATOM 7190 N N . ALA A 1 41 ? -0.288 18.852 -14.823 1.00 0.00 17 ALA A N 6
ATOM 7191 C CA . ALA A 1 41 ? -1.636 18.569 -14.305 1.00 0.00 17 ALA A CA 6
ATOM 7192 C C . ALA A 1 41 ? -2.639 19.616 -14.815 1.00 0.00 17 ALA A C 6
ATOM 7193 O O . ALA A 1 41 ? -3.827 19.328 -14.935 1.00 0.00 17 ALA A O 6
ATOM 7200 N N . LEU A 1 42 ? -2.137 20.831 -15.125 1.00 0.00 18 LEU A N 6
ATOM 7201 C CA . LEU A 1 42 ? -2.948 21.894 -15.753 1.00 0.00 18 LEU A CA 6
ATOM 7202 C C . LEU A 1 42 ? -3.271 21.509 -17.201 1.00 0.00 18 LEU A C 6
ATOM 7203 O O . LEU A 1 42 ? -4.374 21.767 -17.696 1.00 0.00 18 LEU A O 6
ATOM 7219 N N . GLU A 1 43 ? -2.275 20.899 -17.869 1.00 0.00 19 GLU A N 6
ATOM 7220 C CA . GLU A 1 43 ? -2.408 20.405 -19.246 1.00 0.00 19 GLU A CA 6
ATOM 7221 C C . GLU A 1 43 ? -3.367 19.206 -19.315 1.00 0.00 19 GLU A C 6
ATOM 7222 O O . GLU A 1 43 ? -4.374 19.264 -20.015 1.00 0.00 19 GLU A O 6
ATOM 7234 N N . ILE A 1 44 ? -3.050 18.149 -18.552 1.00 0.00 20 ILE A N 6
ATOM 7235 C CA . ILE A 1 44 ? -3.793 16.878 -18.568 1.00 0.00 20 ILE A CA 6
ATOM 7236 C C . ILE A 1 44 ? -5.193 17.085 -17.983 1.00 0.00 20 ILE A C 6
ATOM 7237 O O . ILE A 1 44 ? -6.173 16.754 -18.631 1.00 0.00 20 ILE A O 6
ATOM 7253 N N . GLY A 1 45 ? -5.266 17.675 -16.782 1.00 0.00 21 GLY A N 6
ATOM 7254 C CA . GLY A 1 45 ? -6.547 17.982 -16.130 1.00 0.00 21 GLY A CA 6
ATOM 7255 C C . GLY A 1 45 ? -7.394 18.966 -16.941 1.00 0.00 21 GLY A C 6
ATOM 7256 O O . GLY A 1 45 ? -8.625 18.849 -16.973 1.00 0.00 21 GLY A O 6
ATOM 7260 N N . GLY A 1 46 ? -6.720 19.933 -17.604 1.00 0.00 22 GLY A N 6
ATOM 7261 C CA . GLY A 1 46 ? -7.384 20.894 -18.491 1.00 0.00 22 GLY A CA 6
ATOM 7262 C C . GLY A 1 46 ? -8.020 20.242 -19.722 1.00 0.00 22 GLY A C 6
ATOM 7263 O O . GLY A 1 46 ? -9.182 20.524 -20.045 1.00 0.00 22 GLY A O 6
ATOM 7267 N N . LYS A 1 47 ? -7.262 19.354 -20.405 1.00 0.00 23 LYS A N 6
ATOM 7268 C CA . LYS A 1 47 ? -7.728 18.701 -21.654 1.00 0.00 23 LYS A CA 6
ATOM 7269 C C . LYS A 1 47 ? -8.737 17.587 -21.350 1.00 0.00 23 LYS A C 6
ATOM 7270 O O . LYS A 1 47 ? -9.639 17.337 -22.145 1.00 0.00 23 LYS A O 6
ATOM 7289 N N . MET A 1 48 ? -8.571 16.929 -20.192 1.00 0.00 24 MET A N 6
ATOM 7290 C CA . MET A 1 48 ? -9.524 15.918 -19.695 1.00 0.00 24 MET A CA 6
ATOM 7291 C C . MET A 1 48 ? -10.889 16.581 -19.476 1.00 0.00 24 MET A C 6
ATOM 7292 O O . MET A 1 48 ? -11.876 16.155 -20.065 1.00 0.00 24 MET A O 6
ATOM 7306 N N . ALA A 1 49 ? -10.894 17.675 -18.682 1.00 0.00 25 ALA A N 6
ATOM 7307 C CA . ALA A 1 49 ? -12.097 18.492 -18.417 1.00 0.00 25 ALA A CA 6
ATOM 7308 C C . ALA A 1 49 ? -12.755 18.939 -19.728 1.00 0.00 25 ALA A C 6
ATOM 7309 O O . ALA A 1 49 ? -13.960 18.768 -19.911 1.00 0.00 25 ALA A O 6
ATOM 7316 N N . LYS A 1 50 ? -11.915 19.451 -20.644 1.00 0.00 26 LYS A N 6
ATOM 7317 C CA . LYS A 1 50 ? -12.321 19.910 -21.984 1.00 0.00 26 LYS A CA 6
ATOM 7318 C C . LYS A 1 50 ? -13.216 18.877 -22.686 1.00 0.00 26 LYS A C 6
ATOM 7319 O O . LYS A 1 50 ? -14.408 19.127 -22.904 1.00 0.00 26 LYS A O 6
ATOM 7338 N N . MET A 1 51 ? -12.628 17.691 -22.919 1.00 0.00 27 MET A N 6
ATOM 7339 C CA . MET A 1 51 ? -13.240 16.603 -23.703 1.00 0.00 27 MET A CA 6
ATOM 7340 C C . MET A 1 51 ? -14.473 15.999 -23.001 1.00 0.00 27 MET A C 6
ATOM 7341 O O . MET A 1 51 ? -15.409 15.534 -23.668 1.00 0.00 27 MET A O 6
ATOM 7355 N N . GLN A 1 52 ? -14.448 15.992 -21.651 1.00 0.00 28 GLN A N 6
ATOM 7356 C CA . GLN A 1 52 ? -15.599 15.582 -20.821 1.00 0.00 28 GLN A CA 6
ATOM 7357 C C . GLN A 1 52 ? -16.778 16.564 -21.018 1.00 0.00 28 GLN A C 6
ATOM 7358 O O . GLN A 1 52 ? -17.944 16.177 -20.912 1.00 0.00 28 GLN A O 6
ATOM 7372 N N . GLY A 1 53 ? -16.450 17.836 -21.303 1.00 0.00 29 GLY A N 6
ATOM 7373 C CA . GLY A 1 53 ? -17.447 18.850 -21.673 1.00 0.00 29 GLY A CA 6
ATOM 7374 C C . GLY A 1 53 ? -17.336 20.105 -20.830 1.00 0.00 29 GLY A C 6
ATOM 7375 O O . GLY A 1 53 ? -18.357 20.690 -20.438 1.00 0.00 29 GLY A O 6
ATOM 7379 N N . PHE A 1 54 ? -16.088 20.541 -20.558 1.00 0.00 30 PHE A N 6
ATOM 7380 C CA . PHE A 1 54 ? -15.822 21.680 -19.636 1.00 0.00 30 PHE A CA 6
ATOM 7381 C C . PHE A 1 54 ? -14.779 22.636 -20.241 1.00 0.00 30 PHE A C 6
ATOM 7382 O O . PHE A 1 54 ? -14.228 22.376 -21.314 1.00 0.00 30 PHE A O 6
ATOM 7399 N N . ASP A 1 55 ? -14.528 23.751 -19.540 1.00 0.00 31 ASP A N 6
ATOM 7400 C CA . ASP A 1 55 ? -13.533 24.754 -19.932 1.00 0.00 31 ASP A CA 6
ATOM 7401 C C . ASP A 1 55 ? -13.024 25.459 -18.665 1.00 0.00 31 ASP A C 6
ATOM 7402 O O . ASP A 1 55 ? -13.724 26.300 -18.090 1.00 0.00 31 ASP A O 6
ATOM 7411 N N . LEU A 1 56 ? -11.823 25.071 -18.211 1.00 0.00 32 LEU A N 6
ATOM 7412 C CA . LEU A 1 56 ? -11.210 25.610 -16.986 1.00 0.00 32 LEU A CA 6
ATOM 7413 C C . LEU A 1 56 ? -10.522 26.963 -17.293 1.00 0.00 32 LEU A C 6
ATOM 7414 O O . LEU A 1 56 ? -9.750 27.031 -18.259 1.00 0.00 32 LEU A O 6
ATOM 7430 N N . PRO A 1 57 ? -10.832 28.064 -16.510 1.00 0.00 33 PRO A N 6
ATOM 7431 C CA . PRO A 1 57 ? -10.159 29.394 -16.639 1.00 0.00 33 PRO A CA 6
ATOM 7432 C C . PRO A 1 57 ? -8.619 29.287 -16.718 1.00 0.00 33 PRO A C 6
ATOM 7433 O O . PRO A 1 57 ? -7.982 28.691 -15.836 1.00 0.00 33 PRO A O 6
ATOM 7444 N N . GLN A 1 58 ? -8.028 29.861 -17.790 1.00 0.00 34 GLN A N 6
ATOM 7445 C CA . GLN A 1 58 ? -6.615 29.633 -18.147 1.00 0.00 34 GLN A CA 6
ATOM 7446 C C . GLN A 1 58 ? -5.797 30.937 -18.287 1.00 0.00 34 GLN A C 6
ATOM 7447 O O . GLN A 1 58 ? -4.585 30.939 -18.016 1.00 0.00 34 GLN A O 6
ATOM 7461 N N . SER A 1 59 ? -6.473 32.031 -18.682 1.00 0.00 35 SER A N 6
ATOM 7462 C CA . SER A 1 59 ? -5.812 33.262 -19.158 1.00 0.00 35 SER A CA 6
ATOM 7463 C C . SER A 1 59 ? -4.861 33.945 -18.108 1.00 0.00 35 SER A C 6
ATOM 7464 O O . SER A 1 59 ? -3.730 34.277 -18.483 1.00 0.00 35 SER A O 6
ATOM 7472 N N . PRO A 1 60 ? -5.249 34.170 -16.793 1.00 0.00 36 PRO A N 6
ATOM 7473 C CA . PRO A 1 60 ? -4.324 34.813 -15.817 1.00 0.00 36 PRO A CA 6
ATOM 7474 C C . PRO A 1 60 ? -3.189 33.882 -15.316 1.00 0.00 36 PRO A C 6
ATOM 7475 O O . PRO A 1 60 ? -2.135 34.384 -14.931 1.00 0.00 36 PRO A O 6
ATOM 7486 N N . GLN A 1 61 ? -3.466 32.539 -15.313 1.00 0.00 37 GLN A N 6
ATOM 7487 C CA . GLN A 1 61 ? -2.548 31.409 -14.913 1.00 0.00 37 GLN A CA 6
ATOM 7488 C C . GLN A 1 61 ? -2.811 30.778 -13.489 1.00 0.00 37 GLN A C 6
ATOM 7489 O O . GLN A 1 61 ? -3.023 29.563 -13.426 1.00 0.00 37 GLN A O 6
ATOM 7503 N N . PRO A 1 62 ? -2.812 31.532 -12.313 1.00 0.00 38 PRO A N 6
ATOM 7504 C CA . PRO A 1 62 ? -2.940 30.889 -10.963 1.00 0.00 38 PRO A CA 6
ATOM 7505 C C . PRO A 1 62 ? -4.308 30.199 -10.736 1.00 0.00 38 PRO A C 6
ATOM 7506 O O . PRO A 1 62 ? -4.415 29.229 -9.970 1.00 0.00 38 PRO A O 6
ATOM 7517 N N . VAL A 1 63 ? -5.342 30.707 -11.426 1.00 0.00 39 VAL A N 6
ATOM 7518 C CA . VAL A 1 63 ? -6.719 30.183 -11.320 1.00 0.00 39 VAL A CA 6
ATOM 7519 C C . VAL A 1 63 ? -6.835 28.779 -11.947 1.00 0.00 39 VAL A C 6
ATOM 7520 O O . VAL A 1 63 ? -7.761 28.037 -11.611 1.00 0.00 39 VAL A O 6
ATOM 7533 N N . ARG A 1 64 ? -5.898 28.438 -12.868 1.00 0.00 40 ARG A N 6
ATOM 7534 C CA . ARG A 1 64 ? -5.841 27.103 -13.501 1.00 0.00 40 ARG A CA 6
ATOM 7535 C C . ARG A 1 64 ? -5.654 26.032 -12.427 1.00 0.00 40 ARG A C 6
ATOM 7536 O O . ARG A 1 64 ? -6.384 25.064 -12.389 1.00 0.00 40 ARG A O 6
ATOM 7557 N N . VAL A 1 65 ? -4.670 26.274 -11.553 1.00 0.00 41 VAL A N 6
ATOM 7558 C CA . VAL A 1 65 ? -4.254 25.351 -10.481 1.00 0.00 41 VAL A CA 6
ATOM 7559 C C . VAL A 1 65 ? -5.464 24.952 -9.597 1.00 0.00 41 VAL A C 6
ATOM 7560 O O . VAL A 1 65 ? -5.757 23.759 -9.394 1.00 0.00 41 VAL A O 6
ATOM 7573 N N . LYS A 1 66 ? -6.206 25.981 -9.191 1.00 0.00 42 LYS A N 6
ATOM 7574 C CA . LYS A 1 66 ? -7.404 25.867 -8.345 1.00 0.00 42 LYS A CA 6
ATOM 7575 C C . LYS A 1 66 ? -8.527 25.091 -9.103 1.00 0.00 42 LYS A C 6
ATOM 7576 O O . LYS A 1 66 ? -9.090 24.118 -8.580 1.00 0.00 42 LYS A O 6
ATOM 7595 N N . ALA A 1 67 ? -8.835 25.562 -10.325 1.00 0.00 43 ALA A N 6
ATOM 7596 C CA . ALA A 1 67 ? -9.883 24.992 -11.218 1.00 0.00 43 ALA A CA 6
ATOM 7597 C C . ALA A 1 67 ? -9.663 23.495 -11.548 1.00 0.00 43 ALA A C 6
ATOM 7598 O O . ALA A 1 67 ? -10.614 22.700 -11.542 1.00 0.00 43 ALA A O 6
ATOM 7605 N N . VAL A 1 68 ? -8.403 23.138 -11.852 1.00 0.00 44 VAL A N 6
ATOM 7606 C CA . VAL A 1 68 ? -8.001 21.758 -12.186 1.00 0.00 44 VAL A CA 6
ATOM 7607 C C . VAL A 1 68 ? -8.216 20.855 -10.971 1.00 0.00 44 VAL A C 6
ATOM 7608 O O . VAL A 1 68 ? -8.793 19.784 -11.100 1.00 0.00 44 VAL A O 6
ATOM 7621 N N . TYR A 1 69 ? -7.774 21.337 -9.795 1.00 0.00 45 TYR A N 6
ATOM 7622 C CA . TYR A 1 69 ? -8.004 20.661 -8.505 1.00 0.00 45 TYR A CA 6
ATOM 7623 C C . TYR A 1 69 ? -9.499 20.327 -8.298 1.00 0.00 45 TYR A C 6
ATOM 7624 O O . TYR A 1 69 ? -9.836 19.188 -7.959 1.00 0.00 45 TYR A O 6
ATOM 7642 N N . LEU A 1 70 ? -10.372 21.336 -8.514 1.00 0.00 46 LEU A N 6
ATOM 7643 C CA . LEU A 1 70 ? -11.841 21.185 -8.361 1.00 0.00 46 LEU A CA 6
ATOM 7644 C C . LEU A 1 70 ? -12.376 20.068 -9.273 1.00 0.00 46 LEU A C 6
ATOM 7645 O O . LEU A 1 70 ? -13.160 19.210 -8.833 1.00 0.00 46 LEU A O 6
ATOM 7661 N N . PHE A 1 71 ? -11.918 20.091 -10.540 1.00 0.00 47 PHE A N 6
ATOM 7662 C CA . PHE A 1 71 ? -12.260 19.074 -11.549 1.00 0.00 47 PHE A CA 6
ATOM 7663 C C . PHE A 1 71 ? -11.833 17.667 -11.076 1.00 0.00 47 PHE A C 6
ATOM 7664 O O . PHE A 1 71 ? -12.620 16.727 -11.141 1.00 0.00 47 PHE A O 6
ATOM 7681 N N . LEU A 1 72 ? -10.584 17.555 -10.604 1.00 0.00 48 LEU A N 6
ATOM 7682 C CA . LEU A 1 72 ? -9.984 16.274 -10.195 1.00 0.00 48 LEU A CA 6
ATOM 7683 C C . LEU A 1 72 ? -10.725 15.640 -8.998 1.00 0.00 48 LEU A C 6
ATOM 7684 O O . LEU A 1 72 ? -11.015 14.449 -9.018 1.00 0.00 48 LEU A O 6
ATOM 7700 N N . VAL A 1 73 ? -11.040 16.443 -7.969 1.00 0.00 49 VAL A N 6
ATOM 7701 C CA . VAL A 1 73 ? -11.746 15.949 -6.762 1.00 0.00 49 VAL A CA 6
ATOM 7702 C C . VAL A 1 73 ? -13.179 15.500 -7.132 1.00 0.00 49 VAL A C 6
ATOM 7703 O O . VAL A 1 73 ? -13.665 14.461 -6.665 1.00 0.00 49 VAL A O 6
ATOM 7716 N N . ASP A 1 74 ? -13.818 16.295 -8.011 1.00 0.00 50 ASP A N 6
ATOM 7717 C CA . ASP A 1 74 ? -15.157 15.997 -8.569 1.00 0.00 50 ASP A CA 6
ATOM 7718 C C . ASP A 1 74 ? -15.136 14.690 -9.386 1.00 0.00 50 ASP A C 6
ATOM 7719 O O . ASP A 1 74 ? -16.065 13.879 -9.317 1.00 0.00 50 ASP A O 6
ATOM 7728 N N . ALA A 1 75 ? -14.046 14.497 -10.140 1.00 0.00 51 ALA A N 6
ATOM 7729 C CA . ALA A 1 75 ? -13.851 13.332 -11.023 1.00 0.00 51 ALA A CA 6
ATOM 7730 C C . ALA A 1 75 ? -13.163 12.166 -10.271 1.00 0.00 51 ALA A C 6
ATOM 7731 O O . ALA A 1 75 ? -12.706 11.201 -10.897 1.00 0.00 51 ALA A O 6
ATOM 7738 N N . LYS A 1 76 ? -13.068 12.300 -8.925 1.00 0.00 52 LYS A N 6
ATOM 7739 C CA . LYS A 1 76 ? -12.600 11.240 -7.985 1.00 0.00 52 LYS A CA 6
ATOM 7740 C C . LYS A 1 76 ? -11.133 10.823 -8.245 1.00 0.00 52 LYS A C 6
ATOM 7741 O O . LYS A 1 76 ? -10.691 9.749 -7.831 1.00 0.00 52 LYS A O 6
ATOM 7760 N N . GLN A 1 77 ? -10.395 11.718 -8.913 1.00 0.00 53 GLN A N 6
ATOM 7761 C CA . GLN A 1 77 ? -8.966 11.572 -9.225 1.00 0.00 53 GLN A CA 6
ATOM 7762 C C . GLN A 1 77 ? -8.114 11.735 -7.950 1.00 0.00 53 GLN A C 6
ATOM 7763 O O . GLN A 1 77 ? -7.145 10.998 -7.739 1.00 0.00 53 GLN A O 6
ATOM 7777 N N . ILE A 1 78 ? -8.497 12.722 -7.107 1.00 0.00 54 ILE A N 6
ATOM 7778 C CA . ILE A 1 78 ? -7.830 13.016 -5.816 1.00 0.00 54 ILE A CA 6
ATOM 7779 C C . ILE A 1 78 ? -8.870 13.318 -4.725 1.00 0.00 54 ILE A C 6
ATOM 7780 O O . ILE A 1 78 ? -10.028 13.631 -5.022 1.00 0.00 54 ILE A O 6
ATOM 7796 N N . ALA A 1 79 ? -8.411 13.239 -3.466 1.00 0.00 55 ALA A N 6
ATOM 7797 C CA . ALA A 1 79 ? -9.198 13.569 -2.269 1.00 0.00 55 ALA A CA 6
ATOM 7798 C C . ALA A 1 79 ? -9.236 15.105 -2.064 1.00 0.00 55 ALA A C 6
ATOM 7799 O O . ALA A 1 79 ? -8.336 15.808 -2.542 1.00 0.00 55 ALA A O 6
ATOM 7806 N N . PRO A 1 80 ? -10.274 15.663 -1.366 1.00 0.00 56 PRO A N 6
ATOM 7807 C CA . PRO A 1 80 ? -10.348 17.113 -1.075 1.00 0.00 56 PRO A CA 6
ATOM 7808 C C . PRO A 1 80 ? -9.398 17.544 0.062 1.00 0.00 56 PRO A C 6
ATOM 7809 O O . PRO A 1 80 ? -8.895 16.722 0.837 1.00 0.00 56 PRO A O 6
ATOM 7820 N N . LEU A 1 81 ? -9.161 18.850 0.121 1.00 0.00 57 LEU A N 6
ATOM 7821 C CA . LEU A 1 81 ? -8.384 19.516 1.169 1.00 0.00 57 LEU A CA 6
ATOM 7822 C C . LEU A 1 81 ? -9.356 20.234 2.120 1.00 0.00 57 LEU A C 6
ATOM 7823 O O . LEU A 1 81 ? -10.470 20.596 1.702 1.00 0.00 57 LEU A O 6
ATOM 7839 N N . PRO A 1 82 ? -8.975 20.442 3.417 1.00 0.00 58 PRO A N 6
ATOM 7840 C CA . PRO A 1 82 ? -9.732 21.341 4.316 1.00 0.00 58 PRO A CA 6
ATOM 7841 C C . PRO A 1 82 ? -9.649 22.802 3.836 1.00 0.00 58 PRO A C 6
ATOM 7842 O O . PRO A 1 82 ? -8.707 23.174 3.134 1.00 0.00 58 PRO A O 6
ATOM 7853 N N . ASP A 1 83 ? -10.637 23.619 4.229 1.00 0.00 59 ASP A N 6
ATOM 7854 C CA . ASP A 1 83 ? -10.713 25.052 3.855 1.00 0.00 59 ASP A CA 6
ATOM 7855 C C . ASP A 1 83 ? -9.496 25.840 4.365 1.00 0.00 59 ASP A C 6
ATOM 7856 O O . ASP A 1 83 ? -9.102 26.848 3.768 1.00 0.00 59 ASP A O 6
ATOM 7865 N N . SER A 1 84 ? -8.906 25.347 5.467 1.00 0.00 60 SER A N 6
ATOM 7866 C CA . SER A 1 84 ? -7.678 25.906 6.047 1.00 0.00 60 SER A CA 6
ATOM 7867 C C . SER A 1 84 ? -6.474 25.664 5.093 1.00 0.00 60 SER A C 6
ATOM 7868 O O . SER A 1 84 ? -5.614 26.535 4.924 1.00 0.00 60 SER A O 6
ATOM 7876 N N . LYS A 1 85 ? -6.441 24.469 4.455 1.00 0.00 61 LYS A N 6
ATOM 7877 C CA . LYS A 1 85 ? -5.382 24.084 3.490 1.00 0.00 61 LYS A CA 6
ATOM 7878 C C . LYS A 1 85 ? -5.877 24.211 2.040 1.00 0.00 61 LYS A C 6
ATOM 7879 O O . LYS A 1 85 ? -5.290 23.642 1.120 1.00 0.00 61 LYS A O 6
ATOM 7898 N N . LEU A 1 86 ? -6.951 24.977 1.835 1.00 0.00 62 LEU A N 6
ATOM 7899 C CA . LEU A 1 86 ? -7.468 25.274 0.482 1.00 0.00 62 LEU A CA 6
ATOM 7900 C C . LEU A 1 86 ? -6.744 26.536 -0.012 1.00 0.00 62 LEU A C 6
ATOM 7901 O O . LEU A 1 86 ? -7.316 27.626 -0.102 1.00 0.00 62 LEU A O 6
ATOM 7917 N N . ASP A 1 87 ? -5.456 26.352 -0.288 1.00 0.00 63 ASP A N 6
ATOM 7918 C CA . ASP A 1 87 ? -4.518 27.426 -0.626 1.00 0.00 63 ASP A CA 6
ATOM 7919 C C . ASP A 1 87 ? -3.572 26.927 -1.718 1.00 0.00 63 ASP A C 6
ATOM 7920 O O . ASP A 1 87 ? -3.228 25.742 -1.715 1.00 0.00 63 ASP A O 6
ATOM 7929 N N . GLY A 1 88 ? -3.127 27.861 -2.594 1.00 0.00 64 GLY A N 6
ATOM 7930 C CA . GLY A 1 88 ? -2.308 27.561 -3.781 1.00 0.00 64 GLY A CA 6
ATOM 7931 C C . GLY A 1 88 ? -1.187 26.550 -3.547 1.00 0.00 64 GLY A C 6
ATOM 7932 O O . GLY A 1 88 ? -1.026 25.624 -4.334 1.00 0.00 64 GLY A O 6
ATOM 7936 N N . ALA A 1 89 ? -0.467 26.704 -2.417 1.00 0.00 65 ALA A N 6
ATOM 7937 C CA . ALA A 1 89 ? 0.641 25.805 -2.021 1.00 0.00 65 ALA A CA 6
ATOM 7938 C C . ALA A 1 89 ? 0.186 24.329 -1.947 1.00 0.00 65 ALA A C 6
ATOM 7939 O O . ALA A 1 89 ? 0.796 23.440 -2.558 1.00 0.00 65 ALA A O 6
ATOM 7946 N N . ASN A 1 90 ? -0.922 24.109 -1.229 1.00 0.00 66 ASN A N 6
ATOM 7947 C CA . ASN A 1 90 ? -1.474 22.766 -0.947 1.00 0.00 66 ASN A CA 6
ATOM 7948 C C . ASN A 1 90 ? -2.151 22.161 -2.192 1.00 0.00 66 ASN A C 6
ATOM 7949 O O . ASN A 1 90 ? -2.085 20.940 -2.422 1.00 0.00 66 ASN A O 6
ATOM 7960 N N . ILE A 1 91 ? -2.808 23.041 -2.975 1.00 0.00 67 ILE A N 6
ATOM 7961 C CA . ILE A 1 91 ? -3.479 22.673 -4.235 1.00 0.00 67 ILE A CA 6
ATOM 7962 C C . ILE A 1 91 ? -2.452 22.084 -5.233 1.00 0.00 67 ILE A C 6
ATOM 7963 O O . ILE A 1 91 ? -2.693 21.041 -5.854 1.00 0.00 67 ILE A O 6
ATOM 7979 N N . LYS A 1 92 ? -1.295 22.762 -5.339 1.00 0.00 68 LYS A N 6
ATOM 7980 C CA . LYS A 1 92 ? -0.181 22.358 -6.223 1.00 0.00 68 LYS A CA 6
ATOM 7981 C C . LYS A 1 92 ? 0.348 20.958 -5.867 1.00 0.00 68 LYS A C 6
ATOM 7982 O O . LYS A 1 92 ? 0.726 20.190 -6.758 1.00 0.00 68 LYS A O 6
ATOM 8001 N N . HIS A 1 93 ? 0.362 20.640 -4.561 1.00 0.00 69 HIS A N 6
ATOM 8002 C CA . HIS A 1 93 ? 0.840 19.338 -4.064 1.00 0.00 69 HIS A CA 6
ATOM 8003 C C . HIS A 1 93 ? -0.136 18.222 -4.503 1.00 0.00 69 HIS A C 6
ATOM 8004 O O . HIS A 1 93 ? 0.291 17.160 -4.947 1.00 0.00 69 HIS A O 6
ATOM 8019 N N . ARG A 1 94 ? -1.448 18.514 -4.412 1.00 0.00 70 ARG A N 6
ATOM 8020 C CA . ARG A 1 94 ? -2.521 17.612 -4.901 1.00 0.00 70 ARG A CA 6
ATOM 8021 C C . ARG A 1 94 ? -2.345 17.284 -6.398 1.00 0.00 70 ARG A C 6
ATOM 8022 O O . ARG A 1 94 ? -2.405 16.116 -6.792 1.00 0.00 70 ARG A O 6
ATOM 8043 N N . LEU A 1 95 ? -2.122 18.336 -7.202 1.00 0.00 71 LEU A N 6
ATOM 8044 C CA . LEU A 1 95 ? -1.978 18.221 -8.667 1.00 0.00 71 LEU A CA 6
ATOM 8045 C C . LEU A 1 95 ? -0.721 17.414 -9.048 1.00 0.00 71 LEU A C 6
ATOM 8046 O O . LEU A 1 95 ? -0.753 16.578 -9.963 1.00 0.00 71 LEU A O 6
ATOM 8062 N N . ALA A 1 96 ? 0.373 17.693 -8.323 1.00 0.00 72 ALA A N 6
ATOM 8063 C CA . ALA A 1 96 ? 1.687 17.094 -8.573 1.00 0.00 72 ALA A CA 6
ATOM 8064 C C . ALA A 1 96 ? 1.665 15.577 -8.323 1.00 0.00 72 ALA A C 6
ATOM 8065 O O . ALA A 1 96 ? 2.114 14.791 -9.168 1.00 0.00 72 ALA A O 6
ATOM 8072 N N . LEU A 1 97 ? 1.138 15.176 -7.148 1.00 0.00 73 LEU A N 6
ATOM 8073 C CA . LEU A 1 97 ? 1.024 13.752 -6.778 1.00 0.00 73 LEU A CA 6
ATOM 8074 C C . LEU A 1 97 ? -0.007 13.031 -7.655 1.00 0.00 73 LEU A C 6
ATOM 8075 O O . LEU A 1 97 ? 0.174 11.841 -7.970 1.00 0.00 73 LEU A O 6
ATOM 8091 N N . TRP A 1 98 ? -1.076 13.755 -8.056 1.00 0.00 74 TRP A N 6
ATOM 8092 C CA . TRP A 1 98 ? -2.083 13.206 -8.972 1.00 0.00 74 TRP A CA 6
ATOM 8093 C C . TRP A 1 98 ? -1.407 12.710 -10.249 1.00 0.00 74 TRP A C 6
ATOM 8094 O O . TRP A 1 98 ? -1.472 11.532 -10.554 1.00 0.00 74 TRP A O 6
ATOM 8115 N N . ILE A 1 99 ? -0.735 13.637 -10.952 1.00 0.00 75 ILE A N 6
ATOM 8116 C CA . ILE A 1 99 ? -0.140 13.368 -12.263 1.00 0.00 75 ILE A CA 6
ATOM 8117 C C . ILE A 1 99 ? 1.059 12.405 -12.145 1.00 0.00 75 ILE A C 6
ATOM 8118 O O . ILE A 1 99 ? 1.336 11.647 -13.071 1.00 0.00 75 ILE A O 6
ATOM 8134 N N . HIS A 1 100 ? 1.731 12.398 -10.975 1.00 0.00 76 HIS A N 6
ATOM 8135 C CA . HIS A 1 100 ? 2.872 11.485 -10.727 1.00 0.00 76 HIS A CA 6
ATOM 8136 C C . HIS A 1 100 ? 2.382 10.023 -10.613 1.00 0.00 76 HIS A C 6
ATOM 8137 O O . HIS A 1 100 ? 3.128 9.084 -10.917 1.00 0.00 76 HIS A O 6
ATOM 8152 N N . ALA A 1 101 ? 1.129 9.854 -10.149 1.00 0.00 77 ALA A N 6
ATOM 8153 C CA . ALA A 1 101 ? 0.433 8.548 -10.140 1.00 0.00 77 ALA A CA 6
ATOM 8154 C C . ALA A 1 101 ? -0.371 8.316 -11.448 1.00 0.00 77 ALA A C 6
ATOM 8155 O O . ALA A 1 101 ? -0.578 7.167 -11.859 1.00 0.00 77 ALA A O 6
ATOM 8162 N N . ALA A 1 102 ? -0.812 9.419 -12.093 1.00 0.00 78 ALA A N 6
ATOM 8163 C CA . ALA A 1 102 ? -1.670 9.381 -13.308 1.00 0.00 78 ALA A CA 6
ATOM 8164 C C . ALA A 1 102 ? -0.845 9.034 -14.556 1.00 0.00 78 ALA A C 6
ATOM 8165 O O . ALA A 1 102 ? -1.399 8.689 -15.605 1.00 0.00 78 ALA A O 6
ATOM 8172 N N . LEU A 1 103 ? 0.478 9.193 -14.435 1.00 0.00 79 LEU A N 6
ATOM 8173 C CA . LEU A 1 103 ? 1.449 8.574 -15.334 1.00 0.00 79 LEU A CA 6
ATOM 8174 C C . LEU A 1 103 ? 1.758 7.171 -14.751 1.00 0.00 79 LEU A C 6
ATOM 8175 O O . LEU A 1 103 ? 2.432 7.081 -13.716 1.00 0.00 79 LEU A O 6
ATOM 8191 N N . PRO A 1 104 ? 1.195 6.054 -15.348 1.00 0.00 80 PRO A N 6
ATOM 8192 C CA . PRO A 1 104 ? 1.414 4.658 -14.850 1.00 0.00 80 PRO A CA 6
ATOM 8193 C C . PRO A 1 104 ? 2.899 4.235 -14.881 1.00 0.00 80 PRO A C 6
ATOM 8194 O O . PRO A 1 104 ? 3.330 3.358 -14.119 1.00 0.00 80 PRO A O 6
ATOM 8205 N N . ASP A 1 105 ? 3.659 4.877 -15.781 1.00 0.00 81 ASP A N 6
ATOM 8206 C CA . ASP A 1 105 ? 5.118 4.708 -15.894 1.00 0.00 81 ASP A CA 6
ATOM 8207 C C . ASP A 1 105 ? 5.8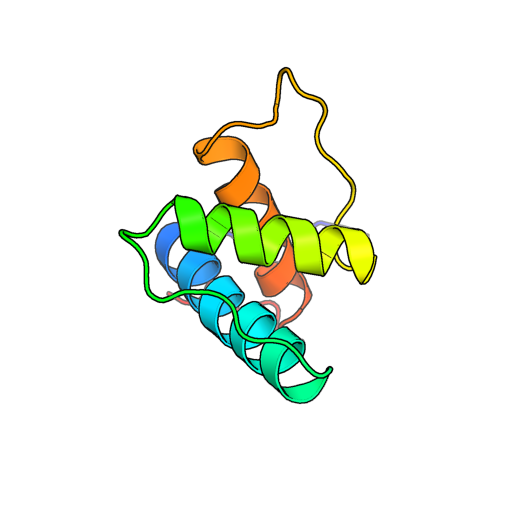50 5.360 -14.692 1.00 0.00 81 ASP A C 6
ATOM 8208 O O . ASP A 1 105 ? 6.954 4.936 -14.326 1.00 0.00 81 ASP A O 6
ATOM 8217 N N . ASN A 1 106 ? 5.187 6.374 -14.093 1.00 0.00 82 ASN A N 6
ATOM 8218 C CA . ASN A 1 106 ? 5.721 7.220 -13.003 1.00 0.00 82 ASN A CA 6
ATOM 8219 C C . ASN A 1 106 ? 6.960 7.967 -13.518 1.00 0.00 82 ASN A C 6
ATOM 8220 O O . ASN A 1 106 ? 8.101 7.556 -13.284 1.00 0.00 82 ASN A O 6
ATOM 8231 N N . ASP A 1 107 ? 6.706 9.024 -14.292 1.00 0.00 83 ASP A N 6
ATOM 8232 C CA . ASP A 1 107 ? 7.750 9.808 -14.971 1.00 0.00 83 ASP A CA 6
ATOM 8233 C C . ASP A 1 107 ? 8.157 11.014 -14.088 1.00 0.00 83 ASP A C 6
ATOM 8234 O O . ASP A 1 107 ? 7.289 11.626 -13.471 1.00 0.00 83 ASP A O 6
ATOM 8243 N N . PRO A 1 108 ? 9.488 11.344 -13.967 1.00 0.00 84 PRO A N 6
ATOM 8244 C CA . PRO A 1 108 ? 9.963 12.543 -13.202 1.00 0.00 84 PRO A CA 6
ATOM 8245 C C . PRO A 1 108 ? 9.708 13.885 -13.938 1.00 0.00 84 PRO A C 6
ATOM 8246 O O . PRO A 1 108 ? 9.826 14.956 -13.325 1.00 0.00 84 PRO A O 6
ATOM 8257 N N . LEU A 1 109 ? 9.386 13.800 -15.258 1.00 0.00 85 LEU A N 6
ATOM 8258 C CA . LEU A 1 109 ? 9.181 14.964 -16.168 1.00 0.00 85 LEU A CA 6
ATOM 8259 C C . LEU A 1 109 ? 10.465 15.778 -16.393 1.00 0.00 85 LEU A C 6
ATOM 8260 O O . LEU A 1 109 ? 10.431 16.825 -17.055 1.00 0.00 85 LEU A O 6
ATOM 8276 N N . LYS A 1 110 ? 11.586 15.257 -15.881 1.00 0.00 86 LYS A N 6
ATOM 8277 C CA . LYS A 1 110 ? 12.853 15.983 -15.783 1.00 0.00 86 LYS A CA 6
ATOM 8278 C C . LYS A 1 110 ? 13.399 16.324 -17.192 1.00 0.00 86 LYS A C 6
ATOM 8279 O O . LYS A 1 110 ? 13.463 17.524 -17.536 1.00 0.00 86 LYS A O 6
ATOM 8299 N N . MET A 1 25 ? -0.065 1.514 -10.067 1.00 0.00 1 MET A N 7
ATOM 8300 C CA . MET A 1 25 ? -0.095 2.970 -9.832 1.00 0.00 1 MET A CA 7
ATOM 8301 C C . MET A 1 25 ? 0.549 3.267 -8.465 1.00 0.00 1 MET A C 7
ATOM 8302 O O . MET A 1 25 ? -0.085 3.081 -7.422 1.00 0.00 1 MET A O 7
ATOM 8316 N N . SER A 1 26 ? 1.821 3.696 -8.486 1.00 0.00 2 SER A N 7
ATOM 8317 C CA . SER A 1 26 ? 2.610 4.006 -7.272 1.00 0.00 2 SER A CA 7
ATOM 8318 C C . SER A 1 26 ? 3.510 5.228 -7.558 1.00 0.00 2 SER A C 7
ATOM 8319 O O . SER A 1 26 ? 3.260 5.968 -8.513 1.00 0.00 2 SER A O 7
ATOM 8327 N N . LYS A 1 27 ? 4.504 5.480 -6.675 1.00 0.00 3 LYS A N 7
ATOM 8328 C CA . LYS A 1 27 ? 5.602 6.442 -6.916 1.00 0.00 3 LYS A CA 7
ATOM 8329 C C . LYS A 1 27 ? 6.927 5.662 -6.878 1.00 0.00 3 LYS A C 7
ATOM 8330 O O . LYS A 1 27 ? 7.205 4.971 -5.898 1.00 0.00 3 LYS A O 7
ATOM 8349 N N . THR A 1 28 ? 7.724 5.759 -7.964 1.00 0.00 4 THR A N 7
ATOM 8350 C CA . THR A 1 28 ? 9.011 5.040 -8.113 1.00 0.00 4 THR A CA 7
ATOM 8351 C C . THR A 1 28 ? 10.053 5.514 -7.070 1.00 0.00 4 THR A C 7
ATOM 8352 O O . THR A 1 28 ? 10.902 4.733 -6.631 1.00 0.00 4 THR A O 7
ATOM 8363 N N . ALA A 1 29 ? 9.953 6.792 -6.669 1.00 0.00 5 ALA A N 7
ATOM 8364 C CA . ALA A 1 29 ? 10.841 7.401 -5.669 1.00 0.00 5 ALA A CA 7
ATOM 8365 C C . ALA A 1 29 ? 10.047 8.442 -4.849 1.00 0.00 5 ALA A C 7
ATOM 8366 O O . ALA A 1 29 ? 9.262 8.058 -3.978 1.00 0.00 5 ALA A O 7
ATOM 8373 N N . LYS A 1 30 ? 10.189 9.748 -5.185 1.00 0.00 6 LYS A N 7
ATOM 8374 C CA . LYS A 1 30 ? 9.563 10.871 -4.449 1.00 0.00 6 LYS A CA 7
ATOM 8375 C C . LYS A 1 30 ? 9.340 12.059 -5.395 1.00 0.00 6 LYS A C 7
ATOM 8376 O O . LYS A 1 30 ? 9.886 12.098 -6.510 1.00 0.00 6 LYS A O 7
ATOM 8395 N N . LEU A 1 31 ? 8.529 13.018 -4.924 1.00 0.00 7 LEU A N 7
ATOM 8396 C CA . LEU A 1 31 ? 8.195 14.253 -5.647 1.00 0.00 7 LEU A CA 7
ATOM 8397 C C . LEU A 1 31 ? 9.438 15.163 -5.776 1.00 0.00 7 LEU A C 7
ATOM 8398 O O . LEU A 1 31 ? 10.161 15.369 -4.796 1.00 0.00 7 LEU A O 7
ATOM 8414 N N . ASN A 1 32 ? 9.665 15.707 -6.983 1.00 0.00 8 ASN A N 7
ATOM 8415 C CA . ASN A 1 32 ? 10.834 16.552 -7.284 1.00 0.00 8 ASN A CA 7
ATOM 8416 C C . ASN A 1 32 ? 10.426 17.673 -8.261 1.00 0.00 8 ASN A C 7
ATOM 8417 O O . ASN A 1 32 ? 9.856 17.395 -9.323 1.00 0.00 8 ASN A O 7
ATOM 8428 N N . ASN A 1 33 ? 10.708 18.934 -7.859 1.00 0.00 9 ASN A N 7
ATOM 8429 C CA . ASN A 1 33 ? 10.317 20.168 -8.584 1.00 0.00 9 ASN A CA 7
ATOM 8430 C C . ASN A 1 33 ? 8.804 20.165 -8.899 1.00 0.00 9 ASN A C 7
ATOM 8431 O O . ASN A 1 33 ? 8.394 19.901 -10.038 1.00 0.00 9 ASN A O 7
ATOM 8442 N N . GLU A 1 34 ? 8.006 20.452 -7.859 1.00 0.00 10 GLU A N 7
ATOM 8443 C CA . GLU A 1 34 ? 6.531 20.353 -7.879 1.00 0.00 10 GLU A CA 7
ATOM 8444 C C . GLU A 1 34 ? 5.895 21.097 -9.071 1.00 0.00 10 GLU A C 7
ATOM 8445 O O . GLU A 1 34 ? 4.973 20.571 -9.692 1.00 0.00 10 GLU A O 7
ATOM 8457 N N . GLU A 1 35 ? 6.462 22.275 -9.414 1.00 0.00 11 GLU A N 7
ATOM 8458 C CA . GLU A 1 35 ? 5.981 23.169 -10.502 1.00 0.00 11 GLU A CA 7
ATOM 8459 C C . GLU A 1 35 ? 5.797 22.444 -11.861 1.00 0.00 11 GLU A C 7
ATOM 8460 O O . GLU A 1 35 ? 4.833 22.727 -12.589 1.00 0.00 11 GLU A O 7
ATOM 8472 N N . LYS A 1 36 ? 6.715 21.506 -12.179 1.00 0.00 12 LYS A N 7
ATOM 8473 C CA . LYS A 1 36 ? 6.648 20.683 -13.417 1.00 0.00 12 LYS A CA 7
ATOM 8474 C C . LYS A 1 36 ? 5.347 19.868 -13.454 1.00 0.00 12 LYS A C 7
ATOM 8475 O O . LYS A 1 36 ? 4.637 19.829 -14.470 1.00 0.00 12 LYS A O 7
ATOM 8494 N N . LEU A 1 37 ? 5.047 19.262 -12.306 1.00 0.00 13 LEU A N 7
ATOM 8495 C CA . LEU A 1 37 ? 3.900 18.368 -12.139 1.00 0.00 13 LEU A CA 7
ATOM 8496 C C . LEU A 1 37 ? 2.577 19.143 -12.056 1.00 0.00 13 LEU A C 7
ATOM 8497 O O . LEU A 1 37 ? 1.541 18.654 -12.514 1.00 0.00 13 LEU A O 7
ATOM 8513 N N . VAL A 1 38 ? 2.634 20.343 -11.463 1.00 0.00 14 VAL A N 7
ATOM 8514 C CA . VAL A 1 38 ? 1.482 21.263 -11.376 1.00 0.00 14 VAL A CA 7
ATOM 8515 C C . VAL A 1 38 ? 1.006 21.625 -12.779 1.00 0.00 14 VAL A C 7
ATOM 8516 O O . VAL A 1 38 ? -0.156 21.406 -13.125 1.00 0.00 14 VAL A O 7
ATOM 8529 N N . LYS A 1 39 ? 1.948 22.143 -13.586 1.00 0.00 15 LYS A N 7
ATOM 8530 C CA . LYS A 1 39 ? 1.680 22.608 -14.948 1.00 0.00 15 LYS A CA 7
ATOM 8531 C C . LYS A 1 39 ? 1.276 21.450 -15.877 1.00 0.00 15 LYS A C 7
ATOM 8532 O O . LYS A 1 39 ? 0.431 21.630 -16.761 1.00 0.00 15 LYS A O 7
ATOM 8551 N N . LYS A 1 40 ? 1.868 20.261 -15.659 1.00 0.00 16 LYS A N 7
ATOM 8552 C CA . LYS A 1 40 ? 1.506 19.054 -16.424 1.00 0.00 16 LYS A CA 7
ATOM 8553 C C . LYS A 1 40 ? 0.086 18.587 -16.064 1.00 0.00 16 LYS A C 7
ATOM 8554 O O . LYS A 1 40 ? -0.624 18.050 -16.905 1.00 0.00 16 LYS A O 7
ATOM 8573 N N . ALA A 1 41 ? -0.307 18.809 -14.804 1.00 0.00 17 ALA A N 7
ATOM 8574 C CA . ALA A 1 41 ? -1.663 18.504 -14.327 1.00 0.00 17 ALA A CA 7
ATOM 8575 C C . ALA A 1 41 ? -2.660 19.540 -14.866 1.00 0.00 17 ALA A C 7
ATOM 8576 O O . ALA A 1 41 ? -3.839 19.238 -15.008 1.00 0.00 17 ALA A O 7
ATOM 8583 N N . LEU A 1 42 ? -2.170 20.766 -15.165 1.00 0.00 18 LEU A N 7
ATOM 8584 C CA . LEU A 1 42 ? -2.980 21.797 -15.850 1.00 0.00 18 LEU A CA 7
ATOM 8585 C C . LEU A 1 42 ? -3.251 21.364 -17.299 1.00 0.00 18 LEU A C 7
ATOM 8586 O O . LEU A 1 42 ? -4.341 21.592 -17.829 1.00 0.00 18 LEU A O 7
ATOM 8602 N N . GLU A 1 43 ? -2.231 20.736 -17.926 1.00 0.00 19 GLU A N 7
ATOM 8603 C CA . GLU A 1 43 ? -2.332 20.199 -19.294 1.00 0.00 19 GLU A CA 7
ATOM 8604 C C . GLU A 1 43 ? -3.319 19.016 -19.358 1.00 0.00 19 GLU A C 7
ATOM 8605 O O . GLU A 1 43 ? -4.308 19.080 -20.083 1.00 0.00 19 GLU A O 7
ATOM 8617 N N . ILE A 1 44 ? -3.035 17.957 -18.578 1.00 0.00 20 ILE A N 7
ATOM 8618 C CA . ILE A 1 44 ? -3.820 16.708 -18.572 1.00 0.00 20 ILE A CA 7
ATOM 8619 C C . ILE A 1 44 ? -5.219 16.937 -17.974 1.00 0.00 20 ILE A C 7
ATOM 8620 O O . ILE A 1 44 ? -6.212 16.557 -18.582 1.00 0.00 20 ILE A O 7
ATOM 8636 N N . GLY A 1 45 ? -5.278 17.584 -16.802 1.00 0.00 21 GLY A N 7
ATOM 8637 C CA . GLY A 1 45 ? -6.554 17.919 -16.155 1.00 0.00 21 GLY A CA 7
ATOM 8638 C C . GLY A 1 45 ? -7.389 18.897 -16.981 1.00 0.00 21 GLY A C 7
ATOM 8639 O O . GLY A 1 45 ? -8.617 18.797 -17.011 1.00 0.00 21 GLY A O 7
ATOM 8643 N N . GLY A 1 46 ? -6.699 19.838 -17.660 1.00 0.00 22 GLY A N 7
ATOM 8644 C CA . GLY A 1 46 ? -7.348 20.807 -18.548 1.00 0.00 22 GLY A CA 7
ATOM 8645 C C . GLY A 1 46 ? -7.974 20.166 -19.782 1.00 0.00 22 GLY A C 7
ATOM 8646 O O . GLY A 1 46 ? -9.127 20.464 -20.117 1.00 0.00 22 GLY A O 7
ATOM 8650 N N . LYS A 1 47 ? -7.220 19.269 -20.454 1.00 0.00 23 LYS A N 7
ATOM 8651 C CA . LYS A 1 47 ? -7.683 18.610 -21.698 1.00 0.00 23 LYS A CA 7
ATOM 8652 C C . LYS A 1 47 ? -8.778 17.578 -21.392 1.00 0.00 23 LYS A C 7
ATOM 8653 O O . LYS A 1 47 ? -9.738 17.445 -22.158 1.00 0.00 23 LYS A O 7
ATOM 8672 N N . MET A 1 48 ? -8.640 16.875 -20.248 1.00 0.00 24 MET A N 7
ATOM 8673 C CA . MET A 1 48 ? -9.645 15.905 -19.779 1.00 0.00 24 MET A CA 7
ATOM 8674 C C . MET A 1 48 ? -10.974 16.618 -19.508 1.00 0.00 24 MET A C 7
ATOM 8675 O O . MET A 1 48 ? -11.997 16.208 -20.043 1.00 0.00 24 MET A O 7
ATOM 8689 N N . ALA A 1 49 ? -10.917 17.721 -18.725 1.00 0.00 25 ALA A N 7
ATOM 8690 C CA . ALA A 1 49 ? -12.088 18.560 -18.398 1.00 0.00 25 ALA A CA 7
ATOM 8691 C C . ALA A 1 49 ? -12.808 19.015 -19.664 1.00 0.00 25 ALA A C 7
ATOM 8692 O O . ALA A 1 49 ? -14.010 18.778 -19.824 1.00 0.00 25 ALA A O 7
ATOM 8699 N N . LYS A 1 50 ? -12.015 19.604 -20.568 1.00 0.00 26 LYS A N 7
ATOM 8700 C CA . LYS A 1 50 ? -12.471 20.137 -21.860 1.00 0.00 26 LYS A CA 7
ATOM 8701 C C . LYS A 1 50 ? -13.336 19.110 -22.613 1.00 0.00 26 LYS A C 7
ATOM 8702 O O . LYS A 1 50 ? -14.532 19.357 -22.846 1.00 0.00 26 LYS A O 7
ATOM 8721 N N . MET A 1 51 ? -12.737 17.926 -22.860 1.00 0.00 27 MET A N 7
ATOM 8722 C CA . MET A 1 51 ? -13.345 16.835 -23.650 1.00 0.00 27 MET A CA 7
ATOM 8723 C C . MET A 1 51 ? -14.550 16.185 -22.931 1.00 0.00 27 MET A C 7
ATOM 8724 O O . MET A 1 51 ? -15.493 15.733 -23.595 1.00 0.00 27 MET A O 7
ATOM 8738 N N . GLN A 1 52 ? -14.500 16.131 -21.579 1.00 0.00 28 GLN A N 7
ATOM 8739 C CA . GLN A 1 52 ? -15.629 15.642 -20.745 1.00 0.00 28 GLN A CA 7
ATOM 8740 C C . GLN A 1 52 ? -16.822 16.610 -20.841 1.00 0.00 28 GLN A C 7
ATOM 8741 O O . GLN A 1 52 ? -17.977 16.212 -20.653 1.00 0.00 28 GLN A O 7
ATOM 8755 N N . GLY A 1 53 ? -16.515 17.883 -21.135 1.00 0.00 29 GLY A N 7
ATOM 8756 C CA . GLY A 1 53 ? -17.519 18.913 -21.369 1.00 0.00 29 GLY A CA 7
ATOM 8757 C C . GLY A 1 53 ? -17.385 20.040 -20.378 1.00 0.00 29 GLY A C 7
ATOM 8758 O O . GLY A 1 53 ? -18.347 20.378 -19.679 1.00 0.00 29 GLY A O 7
ATOM 8762 N N . PHE A 1 54 ? -16.176 20.621 -20.306 1.00 0.00 30 PHE A N 7
ATOM 8763 C CA . PHE A 1 54 ? -15.877 21.755 -19.388 1.00 0.00 30 PHE A CA 7
ATOM 8764 C C . PHE A 1 54 ? -15.018 22.807 -20.104 1.00 0.00 30 PHE A C 7
ATOM 8765 O O . PHE A 1 54 ? -14.564 22.605 -21.238 1.00 0.00 30 PHE A O 7
ATOM 8782 N N . ASP A 1 55 ? -14.809 23.936 -19.415 1.00 0.00 31 ASP A N 7
ATOM 8783 C CA . ASP A 1 55 ? -13.927 25.010 -19.859 1.00 0.00 31 ASP A CA 7
ATOM 8784 C C . ASP A 1 55 ? -13.271 25.627 -18.621 1.00 0.00 31 ASP A C 7
ATOM 8785 O O . ASP A 1 55 ? -13.912 26.379 -17.877 1.00 0.00 31 ASP A O 7
ATOM 8794 N N . LEU A 1 56 ? -12.017 25.225 -18.356 1.00 0.00 32 LEU A N 7
ATOM 8795 C CA . LEU A 1 56 ? -11.211 25.792 -17.265 1.00 0.00 32 LEU A CA 7
ATOM 8796 C C . LEU A 1 56 ? -10.591 27.121 -17.748 1.00 0.00 32 LEU A C 7
ATOM 8797 O O . LEU A 1 56 ? -10.224 27.218 -18.926 1.00 0.00 32 LEU A O 7
ATOM 8813 N N . PRO A 1 57 ? -10.477 28.164 -16.868 1.00 0.00 33 PRO A N 7
ATOM 8814 C CA . PRO A 1 57 ? -9.961 29.494 -17.274 1.00 0.00 33 PRO A CA 7
ATOM 8815 C C . PRO A 1 57 ? -8.462 29.476 -17.655 1.00 0.00 33 PRO A C 7
ATOM 8816 O O . PRO A 1 57 ? -7.684 28.668 -17.140 1.00 0.00 33 PRO A O 7
ATOM 8827 N N . GLN A 1 58 ? -8.096 30.350 -18.604 1.00 0.00 34 GLN A N 7
ATOM 8828 C CA . GLN A 1 58 ? -6.700 30.701 -18.925 1.00 0.00 34 GLN A CA 7
ATOM 8829 C C . GLN A 1 58 ? -6.304 32.000 -18.155 1.00 0.00 34 GLN A C 7
ATOM 8830 O O . GLN A 1 58 ? -5.203 32.540 -18.313 1.00 0.00 34 GLN A O 7
ATOM 8844 N N . SER A 1 59 ? -7.247 32.477 -17.310 1.00 0.00 35 SER A N 7
ATOM 8845 C CA . SER A 1 59 ? -7.074 33.602 -16.367 1.00 0.00 35 SER A CA 7
ATOM 8846 C C . SER A 1 59 ? -5.813 33.397 -15.453 1.00 0.00 35 SER A C 7
ATOM 8847 O O . SER A 1 59 ? -5.408 32.255 -15.285 1.00 0.00 35 SER A O 7
ATOM 8855 N N . PRO A 1 60 ? -5.252 34.487 -14.786 1.00 0.00 36 PRO A N 7
ATOM 8856 C CA . PRO A 1 60 ? -3.868 34.568 -14.231 1.00 0.00 36 PRO A CA 7
ATOM 8857 C C . PRO A 1 60 ? -3.082 33.225 -14.043 1.00 0.00 36 PRO A C 7
ATOM 8858 O O . PRO A 1 60 ? -2.527 32.701 -15.016 1.00 0.00 36 PRO A O 7
ATOM 8869 N N . GLN A 1 61 ? -3.052 32.662 -12.805 1.00 0.00 37 GLN A N 7
ATOM 8870 C CA . GLN A 1 61 ? -2.293 31.419 -12.477 1.00 0.00 37 GLN A CA 7
ATOM 8871 C C . GLN A 1 61 ? -3.062 30.549 -11.434 1.00 0.00 37 GLN A C 7
ATOM 8872 O O . GLN A 1 61 ? -3.417 29.412 -11.765 1.00 0.00 37 GLN A O 7
ATOM 8886 N N . PRO A 1 62 ? -3.367 31.049 -10.159 1.00 0.00 38 PRO A N 7
ATOM 8887 C CA . PRO A 1 62 ? -3.944 30.176 -9.087 1.00 0.00 38 PRO A CA 7
ATOM 8888 C C . PRO A 1 62 ? -5.383 29.730 -9.399 1.00 0.00 38 PRO A C 7
ATOM 8889 O O . PRO A 1 62 ? -5.844 28.701 -8.905 1.00 0.00 38 PRO A O 7
ATOM 8900 N N . VAL A 1 63 ? -6.069 30.531 -10.233 1.00 0.00 39 VAL A N 7
ATOM 8901 C CA . VAL A 1 63 ? -7.423 30.236 -10.726 1.00 0.00 39 VAL A CA 7
ATOM 8902 C C . VAL A 1 63 ? -7.427 28.983 -11.623 1.00 0.00 39 VAL A C 7
ATOM 8903 O O . VAL A 1 63 ? -8.371 28.203 -11.577 1.00 0.00 39 VAL A O 7
ATOM 8916 N N . ARG A 1 64 ? -6.345 28.794 -12.412 1.00 0.00 40 ARG A N 7
ATOM 8917 C CA . ARG A 1 64 ? -6.189 27.626 -13.310 1.00 0.00 40 ARG A CA 7
ATOM 8918 C C . ARG A 1 64 ? -5.840 26.382 -12.490 1.00 0.00 40 ARG A C 7
ATOM 8919 O O . ARG A 1 64 ? -6.427 25.313 -12.685 1.00 0.00 40 ARG A O 7
ATOM 8940 N N . VAL A 1 65 ? -4.870 26.560 -11.572 1.00 0.00 41 VAL A N 7
ATOM 8941 C CA . VAL A 1 65 ? -4.362 25.497 -10.687 1.00 0.00 41 VAL A CA 7
ATOM 8942 C C . VAL A 1 65 ? -5.506 24.900 -9.839 1.00 0.00 41 VAL A C 7
ATOM 8943 O O . VAL A 1 65 ? -5.701 23.667 -9.797 1.00 0.00 41 VAL A O 7
ATOM 8956 N N . LYS A 1 66 ? -6.309 25.791 -9.237 1.00 0.00 42 LYS A N 7
ATOM 8957 C CA . LYS A 1 66 ? -7.444 25.389 -8.408 1.00 0.00 42 LYS A CA 7
ATOM 8958 C C . LYS A 1 66 ? -8.607 24.854 -9.275 1.00 0.00 42 LYS A C 7
ATOM 8959 O O . LYS A 1 66 ? -9.305 23.950 -8.845 1.00 0.00 42 LYS A O 7
ATOM 8978 N N . ALA A 1 67 ? -8.828 25.443 -10.478 1.00 0.00 43 ALA A N 7
ATOM 8979 C CA . ALA A 1 67 ? -9.860 24.951 -11.441 1.00 0.00 43 ALA A CA 7
ATOM 8980 C C . ALA A 1 67 ? -9.655 23.463 -11.779 1.00 0.00 43 ALA A C 7
ATOM 8981 O O . ALA A 1 67 ? -10.619 22.680 -11.820 1.00 0.00 43 ALA A O 7
ATOM 8988 N N . VAL A 1 68 ? -8.384 23.095 -12.002 1.00 0.00 44 VAL A N 7
ATOM 8989 C CA . VAL A 1 68 ? -7.977 21.708 -12.255 1.00 0.00 44 VAL A CA 7
ATOM 8990 C C . VAL A 1 68 ? -8.202 20.843 -11.002 1.00 0.00 44 VAL A C 7
ATOM 8991 O O . VAL A 1 68 ? -8.691 19.726 -11.123 1.00 0.00 44 VAL A O 7
ATOM 9004 N N . TYR A 1 69 ? -7.872 21.387 -9.813 1.00 0.00 45 TYR A N 7
ATOM 9005 C CA . TYR A 1 69 ? -8.105 20.701 -8.518 1.00 0.00 45 TYR A CA 7
ATOM 9006 C C . TYR A 1 69 ? -9.594 20.349 -8.333 1.00 0.00 45 TYR A C 7
ATOM 9007 O O . TYR A 1 69 ? -9.927 19.194 -8.070 1.00 0.00 45 TYR A O 7
ATOM 9025 N N . LEU A 1 70 ? -10.464 21.370 -8.485 1.00 0.00 46 LEU A N 7
ATOM 9026 C CA . LEU A 1 70 ? -11.926 21.256 -8.331 1.00 0.00 46 LEU A CA 7
ATOM 9027 C C . LEU A 1 70 ? -12.489 20.186 -9.279 1.00 0.00 46 LEU A C 7
ATOM 9028 O O . LEU A 1 70 ? -13.256 19.301 -8.854 1.00 0.00 46 LEU A O 7
ATOM 9044 N N . PHE A 1 71 ? -12.038 20.262 -10.549 1.00 0.00 47 PHE A N 7
ATOM 9045 C CA . PHE A 1 71 ? -12.360 19.267 -11.579 1.00 0.00 47 PHE A CA 7
ATOM 9046 C C . PHE A 1 71 ? -11.960 17.847 -11.121 1.00 0.00 47 PHE A C 7
ATOM 9047 O O . PHE A 1 71 ? -12.790 16.951 -11.148 1.00 0.00 47 PHE A O 7
ATOM 9064 N N . LEU A 1 72 ? -10.695 17.679 -10.689 1.00 0.00 48 LEU A N 7
ATOM 9065 C CA . LEU A 1 72 ? -10.115 16.363 -10.348 1.00 0.00 48 LEU A CA 7
ATOM 9066 C C . LEU A 1 72 ? -10.781 15.727 -9.112 1.00 0.00 48 LEU A C 7
ATOM 9067 O O . LEU A 1 72 ? -10.961 14.515 -9.078 1.00 0.00 48 LEU A O 7
ATOM 9083 N N . VAL A 1 73 ? -11.142 16.540 -8.101 1.00 0.00 49 VAL A N 7
ATOM 9084 C CA . VAL A 1 73 ? -11.841 16.030 -6.899 1.00 0.00 49 VAL A CA 7
ATOM 9085 C C . VAL A 1 73 ? -13.226 15.490 -7.302 1.00 0.00 49 VAL A C 7
ATOM 9086 O O . VAL A 1 73 ? -13.608 14.376 -6.924 1.00 0.00 49 VAL A O 7
ATOM 9099 N N . ASP A 1 74 ? -13.944 16.288 -8.110 1.00 0.00 50 ASP A N 7
ATOM 9100 C CA . ASP A 1 74 ? -15.251 15.903 -8.678 1.00 0.00 50 ASP A CA 7
ATOM 9101 C C . ASP A 1 74 ? -15.114 14.730 -9.687 1.00 0.00 50 ASP A C 7
ATOM 9102 O O . ASP A 1 74 ? -16.042 13.935 -9.844 1.00 0.00 50 ASP A O 7
ATOM 9111 N N . ALA A 1 75 ? -13.931 14.614 -10.325 1.00 0.00 51 ALA A N 7
ATOM 9112 C CA . ALA A 1 75 ? -13.623 13.544 -11.306 1.00 0.00 51 ALA A CA 7
ATOM 9113 C C . ALA A 1 75 ? -13.133 12.262 -10.599 1.00 0.00 51 ALA A C 7
ATOM 9114 O O . ALA A 1 75 ? -12.734 11.302 -11.271 1.00 0.00 51 ALA A O 7
ATOM 9121 N N . LYS A 1 76 ? -13.155 12.282 -9.237 1.00 0.00 52 LYS A N 7
ATOM 9122 C CA . LYS A 1 76 ? -12.827 11.126 -8.364 1.00 0.00 52 LYS A CA 7
ATOM 9123 C C . LYS A 1 76 ? -11.337 10.725 -8.486 1.00 0.00 52 LYS A C 7
ATOM 9124 O O . LYS A 1 76 ? -10.956 9.586 -8.203 1.00 0.00 52 LYS A O 7
ATOM 9143 N N . GLN A 1 77 ? -10.510 11.704 -8.872 1.00 0.00 53 GLN A N 7
ATOM 9144 C CA . GLN A 1 77 ? -9.062 11.546 -9.054 1.00 0.00 53 GLN A CA 7
ATOM 9145 C C . GLN A 1 77 ? -8.319 11.792 -7.724 1.00 0.00 53 GLN A C 7
ATOM 9146 O O . GLN A 1 77 ? -7.534 10.946 -7.282 1.00 0.00 53 GLN A O 7
ATOM 9160 N N . ILE A 1 78 ? -8.589 12.953 -7.085 1.00 0.00 54 ILE A N 7
ATOM 9161 C CA . ILE A 1 78 ? -7.912 13.373 -5.820 1.00 0.00 54 ILE A CA 7
ATOM 9162 C C . ILE A 1 78 ? -8.941 13.706 -4.718 1.00 0.00 54 ILE A C 7
ATOM 9163 O O . ILE A 1 78 ? -10.136 13.866 -4.997 1.00 0.00 54 ILE A O 7
ATOM 9179 N N . ALA A 1 79 ? -8.439 13.826 -3.473 1.00 0.00 55 ALA A N 7
ATOM 9180 C CA . ALA A 1 79 ? -9.252 14.083 -2.267 1.00 0.00 55 ALA A CA 7
ATOM 9181 C C . ALA A 1 79 ? -9.334 15.612 -1.966 1.00 0.00 55 ALA A C 7
ATOM 9182 O O . ALA A 1 79 ? -8.376 16.348 -2.258 1.00 0.00 55 ALA A O 7
ATOM 9189 N N . PRO A 1 80 ? -10.483 16.113 -1.374 1.00 0.00 56 PRO A N 7
ATOM 9190 C CA . PRO A 1 80 ? -10.697 17.558 -1.123 1.00 0.00 56 PRO A CA 7
ATOM 9191 C C . PRO A 1 80 ? -9.979 18.075 0.151 1.00 0.00 56 PRO A C 7
ATOM 9192 O O . PRO A 1 80 ? -10.210 17.589 1.266 1.00 0.00 56 PRO A O 7
ATOM 9203 N N . LEU A 1 81 ? -9.096 19.050 -0.052 1.00 0.00 57 LEU A N 7
ATOM 9204 C CA . LEU A 1 81 ? -8.408 19.784 1.020 1.00 0.00 57 LEU A CA 7
ATOM 9205 C C . LEU A 1 81 ? -9.409 20.699 1.780 1.00 0.00 57 LEU A C 7
ATOM 9206 O O . LEU A 1 81 ? -10.326 21.245 1.150 1.00 0.00 57 LEU A O 7
ATOM 9222 N N . PRO A 1 82 ? -9.258 20.880 3.134 1.00 0.00 58 PRO A N 7
ATOM 9223 C CA . PRO A 1 82 ? -10.122 21.804 3.922 1.00 0.00 58 PRO A CA 7
ATOM 9224 C C . PRO A 1 82 ? -9.753 23.282 3.663 1.00 0.00 58 PRO A C 7
ATOM 9225 O O . PRO A 1 82 ? -8.796 23.554 2.946 1.00 0.00 58 PRO A O 7
ATOM 9236 N N . ASP A 1 83 ? -10.501 24.213 4.280 1.00 0.00 59 ASP A N 7
ATOM 9237 C CA . ASP A 1 83 ? -10.302 25.677 4.091 1.00 0.00 59 ASP A CA 7
ATOM 9238 C C . ASP A 1 83 ? -8.917 26.138 4.582 1.00 0.00 59 ASP A C 7
ATOM 9239 O O . ASP A 1 83 ? -8.364 27.119 4.064 1.00 0.00 59 ASP A O 7
ATOM 9248 N N . SER A 1 84 ? -8.378 25.414 5.575 1.00 0.00 60 SER A N 7
ATOM 9249 C CA . SER A 1 84 ? -7.036 25.662 6.122 1.00 0.00 60 SER A CA 7
ATOM 9250 C C . SER A 1 84 ? -5.957 25.360 5.063 1.00 0.00 60 SER A C 7
ATOM 9251 O O . SER A 1 84 ? -4.950 26.065 4.960 1.00 0.00 60 SER A O 7
ATOM 9259 N N . LYS A 1 85 ? -6.196 24.295 4.272 1.00 0.00 61 LYS A N 7
ATOM 9260 C CA . LYS A 1 85 ? -5.263 23.811 3.236 1.00 0.00 61 LYS A CA 7
ATOM 9261 C C . LYS A 1 85 ? -5.813 24.062 1.830 1.00 0.00 61 LYS A C 7
ATOM 9262 O O . LYS A 1 85 ? -5.349 23.469 0.855 1.00 0.00 61 LYS A O 7
ATOM 9281 N N . LEU A 1 86 ? -6.801 24.967 1.725 1.00 0.00 62 LEU A N 7
ATOM 9282 C CA . LEU A 1 86 ? -7.297 25.442 0.427 1.00 0.00 62 LEU A CA 7
ATOM 9283 C C . LEU A 1 86 ? -6.467 26.679 0.071 1.00 0.00 62 LEU A C 7
ATOM 9284 O O . LEU A 1 86 ? -6.901 27.829 0.212 1.00 0.00 62 LEU A O 7
ATOM 9300 N N . ASP A 1 87 ? -5.239 26.382 -0.338 1.00 0.00 63 ASP A N 7
ATOM 9301 C CA . ASP A 1 87 ? -4.173 27.346 -0.584 1.00 0.00 63 ASP A CA 7
ATOM 9302 C C . ASP A 1 87 ? -3.355 26.827 -1.760 1.00 0.00 63 ASP A C 7
ATOM 9303 O O . ASP A 1 87 ? -3.161 25.612 -1.857 1.00 0.00 63 ASP A O 7
ATOM 9312 N N . GLY A 1 88 ? -2.844 27.760 -2.590 1.00 0.00 64 GLY A N 7
ATOM 9313 C CA . GLY A 1 88 ? -2.155 27.460 -3.854 1.00 0.00 64 GLY A CA 7
ATOM 9314 C C . GLY A 1 88 ? -1.130 26.331 -3.768 1.00 0.00 64 GLY A C 7
ATOM 9315 O O . GLY A 1 88 ? -1.203 25.398 -4.553 1.00 0.00 64 GLY A O 7
ATOM 9319 N N . ALA A 1 89 ? -0.240 26.383 -2.758 1.00 0.00 65 ALA A N 7
ATOM 9320 C CA . ALA A 1 89 ? 0.852 25.388 -2.585 1.00 0.00 65 ALA A CA 7
ATOM 9321 C C . ALA A 1 89 ? 0.307 23.972 -2.291 1.00 0.00 65 ALA A C 7
ATOM 9322 O O . ALA A 1 89 ? 0.859 22.970 -2.763 1.00 0.00 65 ALA A O 7
ATOM 9329 N N . ASN A 1 90 ? -0.790 23.909 -1.517 1.00 0.00 66 ASN A N 7
ATOM 9330 C CA . ASN A 1 90 ? -1.442 22.634 -1.135 1.00 0.00 66 ASN A CA 7
ATOM 9331 C C . ASN A 1 90 ? -2.219 22.044 -2.322 1.00 0.00 66 ASN A C 7
ATOM 9332 O O . ASN A 1 90 ? -2.251 20.817 -2.509 1.00 0.00 66 ASN A O 7
ATOM 9343 N N . ILE A 1 91 ? -2.842 22.938 -3.120 1.00 0.00 67 ILE A N 7
ATOM 9344 C CA . ILE A 1 91 ? -3.558 22.574 -4.355 1.00 0.00 67 ILE A CA 7
ATOM 9345 C C . ILE A 1 91 ? -2.569 21.914 -5.337 1.00 0.00 67 ILE A C 7
ATOM 9346 O O . ILE A 1 91 ? -2.834 20.833 -5.881 1.00 0.00 67 ILE A O 7
ATOM 9362 N N . LYS A 1 92 ? -1.414 22.584 -5.492 1.00 0.00 68 LYS A N 7
ATOM 9363 C CA . LYS A 1 92 ? -0.288 22.132 -6.323 1.00 0.00 68 LYS A CA 7
ATOM 9364 C C . LYS A 1 92 ? 0.182 20.725 -5.933 1.00 0.00 68 LYS A C 7
ATOM 9365 O O . LYS A 1 92 ? 0.527 19.926 -6.800 1.00 0.00 68 LYS A O 7
ATOM 9384 N N . HIS A 1 93 ? 0.192 20.460 -4.618 1.00 0.00 69 HIS A N 7
ATOM 9385 C CA . HIS A 1 93 ? 0.640 19.180 -4.047 1.00 0.00 69 HIS A CA 7
ATOM 9386 C C . HIS A 1 93 ? -0.293 18.025 -4.475 1.00 0.00 69 HIS A C 7
ATOM 9387 O O . HIS A 1 93 ? 0.176 16.945 -4.852 1.00 0.00 69 HIS A O 7
ATOM 9402 N N . ARG A 1 94 ? -1.618 18.282 -4.434 1.00 0.00 70 ARG A N 7
ATOM 9403 C CA . ARG A 1 94 ? -2.644 17.324 -4.915 1.00 0.00 70 ARG A CA 7
ATOM 9404 C C . ARG A 1 94 ? -2.438 17.003 -6.407 1.00 0.00 70 ARG A C 7
ATOM 9405 O O . ARG A 1 94 ? -2.392 15.824 -6.796 1.00 0.00 70 ARG A O 7
ATOM 9426 N N . LEU A 1 95 ? -2.275 18.070 -7.216 1.00 0.00 71 LEU A N 7
ATOM 9427 C CA . LEU A 1 95 ? -2.051 17.957 -8.670 1.00 0.00 71 LEU A CA 7
ATOM 9428 C C . LEU A 1 95 ? -0.752 17.179 -8.978 1.00 0.00 71 LEU A C 7
ATOM 9429 O O . LEU A 1 95 ? -0.701 16.375 -9.919 1.00 0.00 71 LEU A O 7
ATOM 9445 N N . ALA A 1 96 ? 0.271 17.429 -8.140 1.00 0.00 72 ALA A N 7
ATOM 9446 C CA . ALA A 1 96 ? 1.620 16.881 -8.299 1.00 0.00 72 ALA A CA 7
ATOM 9447 C C . ALA A 1 96 ? 1.636 15.357 -8.131 1.00 0.00 72 ALA A C 7
ATOM 9448 O O . ALA A 1 96 ? 2.065 14.638 -9.037 1.00 0.00 72 ALA A O 7
ATOM 9455 N N . LEU A 1 97 ? 1.134 14.874 -6.976 1.00 0.00 73 LEU A N 7
ATOM 9456 C CA . LEU A 1 97 ? 1.065 13.424 -6.677 1.00 0.00 73 LEU A CA 7
ATOM 9457 C C . LEU A 1 97 ? 0.125 12.691 -7.638 1.00 0.00 73 LEU A C 7
ATOM 9458 O O . LEU A 1 97 ? 0.368 11.518 -7.966 1.00 0.00 73 LEU A O 7
ATOM 9474 N N . TRP A 1 98 ? -0.944 13.390 -8.067 1.00 0.00 74 TRP A N 7
ATOM 9475 C CA . TRP A 1 98 ? -1.907 12.856 -9.036 1.00 0.00 74 TRP A CA 7
ATOM 9476 C C . TRP A 1 98 ? -1.206 12.454 -10.351 1.00 0.00 74 TRP A C 7
ATOM 9477 O O . TRP A 1 98 ? -1.213 11.278 -10.729 1.00 0.00 74 TRP A O 7
ATOM 9498 N N . ILE A 1 99 ? -0.592 13.452 -11.022 1.00 0.00 75 ILE A N 7
ATOM 9499 C CA . ILE A 1 99 ? 0.055 13.255 -12.334 1.00 0.00 75 ILE A CA 7
ATOM 9500 C C . ILE A 1 99 ? 1.326 12.382 -12.194 1.00 0.00 75 ILE A C 7
ATOM 9501 O O . ILE A 1 99 ? 1.721 11.697 -13.145 1.00 0.00 75 ILE A O 7
ATOM 9517 N N . HIS A 1 100 ? 1.927 12.376 -10.982 1.00 0.00 76 HIS A N 7
ATOM 9518 C CA . HIS A 1 100 ? 3.123 11.565 -10.695 1.00 0.00 76 HIS A CA 7
ATOM 9519 C C . HIS A 1 100 ? 2.764 10.070 -10.721 1.00 0.00 76 HIS A C 7
ATOM 9520 O O . HIS A 1 100 ? 3.514 9.262 -11.259 1.00 0.00 76 HIS A O 7
ATOM 9535 N N . ALA A 1 101 ? 1.603 9.732 -10.136 1.00 0.00 77 ALA A N 7
ATOM 9536 C CA . ALA A 1 101 ? 1.076 8.352 -10.117 1.00 0.00 77 ALA A CA 7
ATOM 9537 C C . ALA A 1 101 ? 0.379 7.994 -11.450 1.00 0.00 77 ALA A C 7
ATOM 9538 O O . ALA A 1 101 ? 0.271 6.812 -11.799 1.00 0.00 77 ALA A O 7
ATOM 9545 N N . ALA A 1 102 ? -0.101 9.033 -12.171 1.00 0.00 78 ALA A N 7
ATOM 9546 C CA . ALA A 1 102 ? -0.782 8.883 -13.480 1.00 0.00 78 ALA A CA 7
ATOM 9547 C C . ALA A 1 102 ? 0.213 8.461 -14.576 1.00 0.00 78 ALA A C 7
ATOM 9548 O O . ALA A 1 102 ? -0.133 7.680 -15.474 1.00 0.00 78 ALA A O 7
ATOM 9555 N N . LEU A 1 103 ? 1.447 9.000 -14.493 1.00 0.00 79 LEU A N 7
ATOM 9556 C CA . LEU A 1 103 ? 2.565 8.571 -15.349 1.00 0.00 79 LEU A CA 7
ATOM 9557 C C . LEU A 1 103 ? 3.068 7.187 -14.882 1.00 0.00 79 LEU A C 7
ATOM 9558 O O . LEU A 1 103 ? 3.405 7.046 -13.708 1.00 0.00 79 LEU A O 7
ATOM 9574 N N . PRO A 1 104 ? 3.086 6.147 -15.789 1.00 0.00 80 PRO A N 7
ATOM 9575 C CA . PRO A 1 104 ? 3.535 4.766 -15.444 1.00 0.00 80 PRO A CA 7
ATOM 9576 C C . PRO A 1 104 ? 4.943 4.698 -14.805 1.00 0.00 80 PRO A C 7
ATOM 9577 O O . PRO A 1 104 ? 5.168 3.926 -13.862 1.00 0.00 80 PRO A O 7
ATOM 9588 N N . ASP A 1 105 ? 5.880 5.509 -15.337 1.00 0.00 81 ASP A N 7
ATOM 9589 C CA . ASP A 1 105 ? 7.288 5.533 -14.864 1.00 0.00 81 ASP A CA 7
ATOM 9590 C C . ASP A 1 105 ? 7.452 6.402 -13.605 1.00 0.00 81 ASP A C 7
ATOM 9591 O O . ASP A 1 105 ? 8.462 6.271 -12.905 1.00 0.00 81 ASP A O 7
ATOM 9600 N N . ASN A 1 106 ? 6.452 7.278 -13.336 1.00 0.00 82 ASN A N 7
ATOM 9601 C CA . ASN A 1 106 ? 6.475 8.245 -12.214 1.00 0.00 82 ASN A CA 7
ATOM 9602 C C . ASN A 1 106 ? 7.686 9.194 -12.386 1.00 0.00 82 ASN A C 7
ATOM 9603 O O . ASN A 1 106 ? 8.521 9.355 -11.480 1.00 0.00 82 ASN A O 7
ATOM 9614 N N . ASP A 1 107 ? 7.731 9.822 -13.567 1.00 0.00 83 ASP A N 7
ATOM 9615 C CA . ASP A 1 107 ? 8.894 10.576 -14.091 1.00 0.00 83 ASP A CA 7
ATOM 9616 C C . ASP A 1 107 ? 9.262 11.833 -13.236 1.00 0.00 83 ASP A C 7
ATOM 9617 O O . ASP A 1 107 ? 8.534 12.190 -12.306 1.00 0.00 83 ASP A O 7
ATOM 9626 N N . PRO A 1 108 ? 10.442 12.490 -13.510 1.00 0.00 84 PRO A N 7
ATOM 9627 C CA . PRO A 1 108 ? 10.705 13.885 -13.051 1.00 0.00 84 PRO A CA 7
ATOM 9628 C C . PRO A 1 108 ? 9.920 14.937 -13.881 1.00 0.00 84 PRO A C 7
ATOM 9629 O O . PRO A 1 108 ? 9.909 16.118 -13.530 1.00 0.00 84 PRO A O 7
ATOM 9640 N N . LEU A 1 109 ? 9.282 14.465 -14.993 1.00 0.00 85 LEU A N 7
ATOM 9641 C CA . LEU A 1 109 ? 8.460 15.279 -15.928 1.00 0.00 85 LEU A CA 7
ATOM 9642 C C . LEU A 1 109 ? 9.292 16.331 -16.672 1.00 0.00 85 LEU A C 7
ATOM 9643 O O . LEU A 1 109 ? 8.721 17.211 -17.316 1.00 0.00 85 LEU A O 7
ATOM 9659 N N . LYS A 1 110 ? 10.627 16.166 -16.629 1.00 0.00 86 LYS A N 7
ATOM 9660 C CA . LYS A 1 110 ? 11.616 17.144 -17.127 1.00 0.00 86 LYS A CA 7
ATOM 9661 C C . LYS A 1 110 ? 11.345 17.481 -18.633 1.00 0.00 86 LYS A C 7
ATOM 9662 O O . LYS A 1 110 ? 11.016 18.649 -18.954 1.00 0.00 86 LYS A O 7
ATOM 9682 N N . MET A 1 25 ? -0.988 2.241 -1.366 1.00 0.00 1 MET A N 8
ATOM 9683 C CA . MET A 1 25 ? 0.080 2.472 -2.369 1.00 0.00 1 MET A CA 8
ATOM 9684 C C . MET A 1 25 ? 1.164 3.384 -1.781 1.00 0.00 1 MET A C 8
ATOM 9685 O O . MET A 1 25 ? 0.864 4.299 -1.004 1.00 0.00 1 MET A O 8
ATOM 9699 N N . SER A 1 26 ? 2.424 3.125 -2.169 1.00 0.00 2 SER A N 8
ATOM 9700 C CA . SER A 1 26 ? 3.590 3.927 -1.772 1.00 0.00 2 SER A CA 8
ATOM 9701 C C . SER A 1 26 ? 3.579 5.312 -2.455 1.00 0.00 2 SER A C 8
ATOM 9702 O O . SER A 1 26 ? 2.838 5.532 -3.431 1.00 0.00 2 SER A O 8
ATOM 9710 N N . LYS A 1 27 ? 4.391 6.244 -1.923 1.00 0.00 3 LYS A N 8
ATOM 9711 C CA . LYS A 1 27 ? 4.615 7.552 -2.551 1.00 0.00 3 LYS A CA 8
ATOM 9712 C C . LYS A 1 27 ? 5.391 7.370 -3.866 1.00 0.00 3 LYS A C 8
ATOM 9713 O O . LYS A 1 27 ? 6.390 6.641 -3.914 1.00 0.00 3 LYS A O 8
ATOM 9732 N N . THR A 1 28 ? 4.884 8.016 -4.922 1.00 0.00 4 THR A N 8
ATOM 9733 C CA . THR A 1 28 ? 5.388 7.881 -6.286 1.00 0.00 4 THR A CA 8
ATOM 9734 C C . THR A 1 28 ? 6.841 8.397 -6.409 1.00 0.00 4 THR A C 8
ATOM 9735 O O . THR A 1 28 ? 7.074 9.604 -6.461 1.00 0.00 4 THR A O 8
ATOM 9746 N N . ALA A 1 29 ? 7.800 7.449 -6.369 1.00 0.00 5 ALA A N 8
ATOM 9747 C CA . ALA A 1 29 ? 9.251 7.708 -6.469 1.00 0.00 5 ALA A CA 8
ATOM 9748 C C . ALA A 1 29 ? 9.745 8.799 -5.482 1.00 0.00 5 ALA A C 8
ATOM 9749 O O . ALA A 1 29 ? 9.930 8.517 -4.293 1.00 0.00 5 ALA A O 8
ATOM 9756 N N . LYS A 1 30 ? 9.898 10.053 -5.972 1.00 0.00 6 LYS A N 8
ATOM 9757 C CA . LYS A 1 30 ? 10.505 11.159 -5.198 1.00 0.00 6 LYS A CA 8
ATOM 9758 C C . LYS A 1 30 ? 9.577 12.393 -5.194 1.00 0.00 6 LYS A C 8
ATOM 9759 O O . LYS A 1 30 ? 8.969 12.701 -4.155 1.00 0.00 6 LYS A O 8
ATOM 9778 N N . LEU A 1 31 ? 9.474 13.056 -6.376 1.00 0.00 7 LEU A N 8
ATOM 9779 C CA . LEU A 1 31 ? 8.729 14.330 -6.576 1.00 0.00 7 LEU A CA 8
ATOM 9780 C C . LEU A 1 31 ? 9.450 15.486 -5.838 1.00 0.00 7 LEU A C 8
ATOM 9781 O O . LEU A 1 31 ? 9.400 15.585 -4.608 1.00 0.00 7 LEU A O 8
ATOM 9797 N N . ASN A 1 32 ? 10.119 16.353 -6.616 1.00 0.00 8 ASN A N 8
ATOM 9798 C CA . ASN A 1 32 ? 10.943 17.466 -6.095 1.00 0.00 8 ASN A CA 8
ATOM 9799 C C . ASN A 1 32 ? 10.657 18.747 -6.900 1.00 0.00 8 ASN A C 8
ATOM 9800 O O . ASN A 1 32 ? 10.476 19.832 -6.329 1.00 0.00 8 ASN A O 8
ATOM 9811 N N . ASN A 1 33 ? 10.619 18.603 -8.240 1.00 0.00 9 ASN A N 8
ATOM 9812 C CA . ASN A 1 33 ? 10.349 19.716 -9.182 1.00 0.00 9 ASN A CA 8
ATOM 9813 C C . ASN A 1 33 ? 8.824 19.883 -9.332 1.00 0.00 9 ASN A C 8
ATOM 9814 O O . ASN A 1 33 ? 8.291 19.766 -10.438 1.00 0.00 9 ASN A O 8
ATOM 9825 N N . GLU A 1 34 ? 8.145 20.172 -8.199 1.00 0.00 10 GLU A N 8
ATOM 9826 C CA . GLU A 1 34 ? 6.663 20.141 -8.080 1.00 0.00 10 GLU A CA 8
ATOM 9827 C C . GLU A 1 34 ? 5.969 20.934 -9.200 1.00 0.00 10 GLU A C 8
ATOM 9828 O O . GLU A 1 34 ? 5.023 20.438 -9.807 1.00 0.00 10 GLU A O 8
ATOM 9840 N N . GLU A 1 35 ? 6.495 22.142 -9.480 1.00 0.00 11 GLU A N 8
ATOM 9841 C CA . GLU A 1 35 ? 5.928 23.088 -10.468 1.00 0.00 11 GLU A CA 8
ATOM 9842 C C . GLU A 1 35 ? 5.781 22.458 -11.867 1.00 0.00 11 GLU A C 8
ATOM 9843 O O . GLU A 1 35 ? 4.808 22.727 -12.561 1.00 0.00 11 GLU A O 8
ATOM 9855 N N . LYS A 1 36 ? 6.739 21.597 -12.241 1.00 0.00 12 LYS A N 8
ATOM 9856 C CA . LYS A 1 36 ? 6.720 20.851 -13.524 1.00 0.00 12 LYS A CA 8
ATOM 9857 C C . LYS A 1 36 ? 5.510 19.901 -13.591 1.00 0.00 12 LYS A C 8
ATOM 9858 O O . LYS A 1 36 ? 4.817 19.803 -14.621 1.00 0.00 12 LYS A O 8
ATOM 9877 N N . LEU A 1 37 ? 5.262 19.218 -12.468 1.00 0.00 13 LEU A N 8
ATOM 9878 C CA . LEU A 1 37 ? 4.143 18.283 -12.329 1.00 0.00 13 LEU A CA 8
ATOM 9879 C C . LEU A 1 37 ? 2.803 19.040 -12.278 1.00 0.00 13 LEU A C 8
ATOM 9880 O O . LEU A 1 37 ? 1.790 18.549 -12.780 1.00 0.00 13 LEU A O 8
ATOM 9896 N N . VAL A 1 38 ? 2.817 20.240 -11.672 1.00 0.00 14 VAL A N 8
ATOM 9897 C CA . VAL A 1 38 ? 1.650 21.138 -11.638 1.00 0.00 14 VAL A CA 8
ATOM 9898 C C . VAL A 1 38 ? 1.241 21.511 -13.075 1.00 0.00 14 VAL A C 8
ATOM 9899 O O . VAL A 1 38 ? 0.070 21.387 -13.429 1.00 0.00 14 VAL A O 8
ATOM 9912 N N . LYS A 1 39 ? 2.246 21.894 -13.903 1.00 0.00 15 LYS A N 8
ATOM 9913 C CA . LYS A 1 39 ? 2.045 22.242 -15.333 1.00 0.00 15 LYS A CA 8
ATOM 9914 C C . LYS A 1 39 ? 1.417 21.068 -16.093 1.00 0.00 15 LYS A C 8
ATOM 9915 O O . LYS A 1 39 ? 0.459 21.247 -16.838 1.00 0.00 15 LYS A O 8
ATOM 9934 N N . LYS A 1 40 ? 1.970 19.861 -15.865 1.00 0.00 16 LYS A N 8
ATOM 9935 C CA . LYS A 1 40 ? 1.516 18.635 -16.548 1.00 0.00 16 LYS A CA 8
ATOM 9936 C C . LYS A 1 40 ? 0.106 18.225 -16.078 1.00 0.00 16 LYS A C 8
ATOM 9937 O O . LYS A 1 40 ? -0.656 17.627 -16.832 1.00 0.00 16 LYS A O 8
ATOM 9956 N N . ALA A 1 41 ? -0.234 18.572 -14.832 1.00 0.00 17 ALA A N 8
ATOM 9957 C CA . ALA A 1 41 ? -1.576 18.342 -14.271 1.00 0.00 17 ALA A CA 8
ATOM 9958 C C . ALA A 1 41 ? -2.579 19.352 -14.854 1.00 0.00 17 ALA A C 8
ATOM 9959 O O . ALA A 1 41 ? -3.764 19.050 -14.979 1.00 0.00 17 ALA A O 8
ATOM 9966 N N . LEU A 1 42 ? -2.079 20.553 -15.211 1.00 0.00 18 LEU A N 8
ATOM 9967 C CA . LEU A 1 42 ? -2.874 21.576 -15.916 1.00 0.00 18 LEU A CA 8
ATOM 9968 C C . LEU A 1 42 ? -3.134 21.132 -17.366 1.00 0.00 18 LEU A C 8
ATOM 9969 O O . LEU A 1 42 ? -4.204 21.391 -17.920 1.00 0.00 18 LEU A O 8
ATOM 9985 N N . GLU A 1 43 ? -2.126 20.465 -17.964 1.00 0.00 19 GLU A N 8
ATOM 9986 C CA . GLU A 1 43 ? -2.202 19.950 -19.339 1.00 0.00 19 GLU A CA 8
ATOM 9987 C C . GLU A 1 43 ? -3.225 18.803 -19.424 1.00 0.00 19 GLU A C 8
ATOM 9988 O O . GLU A 1 43 ? -4.237 18.919 -20.118 1.00 0.00 19 GLU A O 8
ATOM 10000 N N . ILE A 1 44 ? -2.967 17.722 -18.669 1.00 0.00 20 ILE A N 8
ATOM 10001 C CA . ILE A 1 44 ? -3.801 16.510 -18.677 1.00 0.00 20 ILE A CA 8
ATOM 10002 C C . ILE A 1 44 ? -5.187 16.813 -18.082 1.00 0.00 20 ILE A C 8
ATOM 10003 O O . ILE A 1 44 ? -6.200 16.537 -18.715 1.00 0.00 20 ILE A O 8
ATOM 10019 N N . GLY A 1 45 ? -5.208 17.425 -16.887 1.00 0.00 21 GLY A N 8
ATOM 10020 C CA . GLY A 1 45 ? -6.458 17.794 -16.212 1.00 0.00 21 GLY A CA 8
ATOM 10021 C C . GLY A 1 45 ? -7.277 18.826 -16.990 1.00 0.00 21 GLY A C 8
ATOM 10022 O O . GLY A 1 45 ? -8.506 18.807 -16.938 1.00 0.00 21 GLY A O 8
ATOM 10026 N N . GLY A 1 46 ? -6.580 19.723 -17.723 1.00 0.00 22 GLY A N 8
ATOM 10027 C CA . GLY A 1 46 ? -7.234 20.752 -18.542 1.00 0.00 22 GLY A CA 8
ATOM 10028 C C . GLY A 1 46 ? -7.921 20.183 -19.786 1.00 0.00 22 GLY A C 8
ATOM 10029 O O . GLY A 1 46 ? -9.063 20.548 -20.090 1.00 0.00 22 GLY A O 8
ATOM 10033 N N . LYS A 1 47 ? -7.223 19.270 -20.505 1.00 0.00 23 LYS A N 8
ATOM 10034 C CA . LYS A 1 47 ? -7.755 18.656 -21.751 1.00 0.00 23 LYS A CA 8
ATOM 10035 C C . LYS A 1 47 ? -8.802 17.575 -21.432 1.00 0.00 23 LYS A C 8
ATOM 10036 O O . LYS A 1 47 ? -9.716 17.333 -22.224 1.00 0.00 23 LYS A O 8
ATOM 10055 N N . MET A 1 48 ? -8.648 16.915 -20.269 1.00 0.00 24 MET A N 8
ATOM 10056 C CA . MET A 1 48 ? -9.657 15.966 -19.770 1.00 0.00 24 MET A CA 8
ATOM 10057 C C . MET A 1 48 ? -10.936 16.726 -19.418 1.00 0.00 24 MET A C 8
ATOM 10058 O O . MET A 1 48 ? -12.015 16.325 -19.832 1.00 0.00 24 MET A O 8
ATOM 10072 N N . ALA A 1 49 ? -10.778 17.853 -18.682 1.00 0.00 25 ALA A N 8
ATOM 10073 C CA . ALA A 1 49 ? -11.888 18.764 -18.340 1.00 0.00 25 ALA A CA 8
ATOM 10074 C C . ALA A 1 49 ? -12.627 19.200 -19.607 1.00 0.00 25 ALA A C 8
ATOM 10075 O O . ALA A 1 49 ? -13.854 19.116 -19.674 1.00 0.00 25 ALA A O 8
ATOM 10082 N N . LYS A 1 50 ? -11.840 19.606 -20.615 1.00 0.00 26 LYS A N 8
ATOM 10083 C CA . LYS A 1 50 ? -12.324 19.978 -21.954 1.00 0.00 26 LYS A CA 8
ATOM 10084 C C . LYS A 1 50 ? -13.309 18.919 -22.499 1.00 0.00 26 LYS A C 8
ATOM 10085 O O . LYS A 1 50 ? -14.502 19.216 -22.662 1.00 0.00 26 LYS A O 8
ATOM 10104 N N . MET A 1 51 ? -12.796 17.669 -22.623 1.00 0.00 27 MET A N 8
ATOM 10105 C CA . MET A 1 51 ? -13.534 16.506 -23.181 1.00 0.00 27 MET A CA 8
ATOM 10106 C C . MET A 1 51 ? -14.745 16.096 -22.316 1.00 0.00 27 MET A C 8
ATOM 10107 O O . MET A 1 51 ? -15.723 15.535 -22.833 1.00 0.00 27 MET A O 8
ATOM 10121 N N . GLN A 1 52 ? -14.656 16.337 -20.997 1.00 0.00 28 GLN A N 8
ATOM 10122 C CA . GLN A 1 52 ? -15.763 16.090 -20.055 1.00 0.00 28 GLN A CA 8
ATOM 10123 C C . GLN A 1 52 ? -16.879 17.128 -20.285 1.00 0.00 28 GLN A C 8
ATOM 10124 O O . GLN A 1 52 ? -18.057 16.850 -20.063 1.00 0.00 28 GLN A O 8
ATOM 10138 N N . GLY A 1 53 ? -16.472 18.321 -20.749 1.00 0.00 29 GLY A N 8
ATOM 10139 C CA . GLY A 1 53 ? -17.394 19.395 -21.124 1.00 0.00 29 GLY A CA 8
ATOM 10140 C C . GLY A 1 53 ? -17.135 20.653 -20.331 1.00 0.00 29 GLY A C 8
ATOM 10141 O O . GLY A 1 53 ? -18.071 21.281 -19.826 1.00 0.00 29 GLY A O 8
ATOM 10145 N N . PHE A 1 54 ? -15.851 21.032 -20.224 1.00 0.00 30 PHE A N 8
ATOM 10146 C CA . PHE A 1 54 ? -15.430 22.198 -19.396 1.00 0.00 30 PHE A CA 8
ATOM 10147 C C . PHE A 1 54 ? -14.498 23.106 -20.193 1.00 0.00 30 PHE A C 8
ATOM 10148 O O . PHE A 1 54 ? -13.851 22.674 -21.143 1.00 0.00 30 PHE A O 8
ATOM 10165 N N . ASP A 1 55 ? -14.429 24.370 -19.766 1.00 0.00 31 ASP A N 8
ATOM 10166 C CA . ASP A 1 55 ? -13.465 25.352 -20.274 1.00 0.00 31 ASP A CA 8
ATOM 10167 C C . ASP A 1 55 ? -12.924 26.152 -19.075 1.00 0.00 31 ASP A C 8
ATOM 10168 O O . ASP A 1 55 ? -13.559 27.094 -18.585 1.00 0.00 31 ASP A O 8
ATOM 10177 N N . LEU A 1 56 ? -11.775 25.703 -18.551 1.00 0.00 32 LEU A N 8
ATOM 10178 C CA . LEU A 1 56 ? -11.131 26.323 -17.386 1.00 0.00 32 LEU A CA 8
ATOM 10179 C C . LEU A 1 56 ? -10.398 27.615 -17.822 1.00 0.00 32 LEU A C 8
ATOM 10180 O O . LEU A 1 56 ? -9.876 27.662 -18.943 1.00 0.00 32 LEU A O 8
ATOM 10196 N N . PRO A 1 57 ? -10.395 28.703 -16.975 1.00 0.00 33 PRO A N 8
ATOM 10197 C CA . PRO A 1 57 ? -9.699 29.975 -17.307 1.00 0.00 33 PRO A CA 8
ATOM 10198 C C . PRO A 1 57 ? -8.170 29.774 -17.487 1.00 0.00 33 PRO A C 8
ATOM 10199 O O . PRO A 1 57 ? -7.431 29.625 -16.515 1.00 0.00 33 PRO A O 8
ATOM 10210 N N . GLN A 1 58 ? -7.731 29.745 -18.762 1.00 0.00 34 GLN A N 8
ATOM 10211 C CA . GLN A 1 58 ? -6.348 29.388 -19.150 1.00 0.00 34 GLN A CA 8
ATOM 10212 C C . GLN A 1 58 ? -5.399 30.602 -19.066 1.00 0.00 34 GLN A C 8
ATOM 10213 O O . GLN A 1 58 ? -4.304 30.519 -18.494 1.00 0.00 34 GLN A O 8
ATOM 10227 N N . SER A 1 59 ? -5.867 31.731 -19.616 1.00 0.00 35 SER A N 8
ATOM 10228 C CA . SER A 1 59 ? -5.054 32.949 -19.821 1.00 0.00 35 SER A CA 8
ATOM 10229 C C . SER A 1 59 ? -4.422 33.553 -18.522 1.00 0.00 35 SER A C 8
ATOM 10230 O O . SER A 1 59 ? -3.266 33.995 -18.592 1.00 0.00 35 SER A O 8
ATOM 10238 N N . PRO A 1 60 ? -5.126 33.624 -17.322 1.00 0.00 36 PRO A N 8
ATOM 10239 C CA . PRO A 1 60 ? -4.499 34.175 -16.090 1.00 0.00 36 PRO A CA 8
ATOM 10240 C C . PRO A 1 60 ? -3.270 33.371 -15.611 1.00 0.00 36 PRO A C 8
ATOM 10241 O O . PRO A 1 60 ? -2.243 33.975 -15.297 1.00 0.00 36 PRO A O 8
ATOM 10252 N N . GLN A 1 61 ? -3.431 32.014 -15.552 1.00 0.00 37 GLN A N 8
ATOM 10253 C CA . GLN A 1 61 ? -2.419 30.984 -15.102 1.00 0.00 37 GLN A CA 8
ATOM 10254 C C . GLN A 1 61 ? -2.678 30.417 -13.654 1.00 0.00 37 GLN A C 8
ATOM 10255 O O . GLN A 1 61 ? -2.909 29.206 -13.538 1.00 0.00 37 GLN A O 8
ATOM 10269 N N . PRO A 1 62 ? -2.658 31.225 -12.517 1.00 0.00 38 PRO A N 8
ATOM 10270 C CA . PRO A 1 62 ? -2.775 30.647 -11.133 1.00 0.00 38 PRO A CA 8
ATOM 10271 C C . PRO A 1 62 ? -4.180 30.071 -10.844 1.00 0.00 38 PRO A C 8
ATOM 10272 O O . PRO A 1 62 ? -4.342 29.157 -10.021 1.00 0.00 38 PRO A O 8
ATOM 10283 N N . VAL A 1 63 ? -5.176 30.610 -11.559 1.00 0.00 39 VAL A N 8
ATOM 10284 C CA . VAL A 1 63 ? -6.579 30.182 -11.460 1.00 0.00 39 VAL A CA 8
ATOM 10285 C C . VAL A 1 63 ? -6.770 28.764 -12.035 1.00 0.00 39 VAL A C 8
ATOM 10286 O O . VAL A 1 63 ? -7.668 28.037 -11.597 1.00 0.00 39 VAL A O 8
ATOM 10299 N N . ARG A 1 64 ? -5.907 28.390 -13.020 1.00 0.00 40 ARG A N 8
ATOM 10300 C CA . ARG A 1 64 ? -5.953 27.063 -13.673 1.00 0.00 40 ARG A CA 8
ATOM 10301 C C . ARG A 1 64 ? -5.730 25.965 -12.639 1.00 0.00 40 ARG A C 8
ATOM 10302 O O . ARG A 1 64 ? -6.399 24.950 -12.656 1.00 0.00 40 ARG A O 8
ATOM 10323 N N . VAL A 1 65 ? -4.760 26.219 -11.752 1.00 0.00 41 VAL A N 8
ATOM 10324 C CA . VAL A 1 65 ? -4.302 25.267 -10.735 1.00 0.00 41 VAL A CA 8
ATOM 10325 C C . VAL A 1 65 ? -5.477 24.833 -9.824 1.00 0.00 41 VAL A C 8
ATOM 10326 O O . VAL A 1 65 ? -5.761 23.632 -9.675 1.00 0.00 41 VAL A O 8
ATOM 10339 N N . LYS A 1 66 ? -6.199 25.830 -9.294 1.00 0.00 42 LYS A N 8
ATOM 10340 C CA . LYS A 1 66 ? -7.360 25.607 -8.404 1.00 0.00 42 LYS A CA 8
ATOM 10341 C C . LYS A 1 66 ? -8.548 25.009 -9.206 1.00 0.00 42 LYS A C 8
ATOM 10342 O O . LYS A 1 66 ? -9.297 24.173 -8.687 1.00 0.00 42 LYS A O 8
ATOM 10361 N N . ALA A 1 67 ? -8.696 25.435 -10.471 1.00 0.00 43 ALA A N 8
ATOM 10362 C CA . ALA A 1 67 ? -9.779 24.964 -11.370 1.00 0.00 43 ALA A CA 8
ATOM 10363 C C . ALA A 1 67 ? -9.638 23.460 -11.701 1.00 0.00 43 ALA A C 8
ATOM 10364 O O . ALA A 1 67 ? -10.627 22.709 -11.684 1.00 0.00 43 ALA A O 8
ATOM 10371 N N . VAL A 1 68 ? -8.394 23.041 -11.992 1.00 0.00 44 VAL A N 8
ATOM 10372 C CA . VAL A 1 68 ? -8.048 21.636 -12.290 1.00 0.00 44 VAL A CA 8
ATOM 10373 C C . VAL A 1 68 ? -8.254 20.781 -11.036 1.00 0.00 44 VAL A C 8
ATOM 10374 O O . VAL A 1 68 ? -8.773 19.675 -11.126 1.00 0.00 44 VAL A O 8
ATOM 10387 N N . TYR A 1 69 ? -7.861 21.329 -9.871 1.00 0.00 45 TYR A N 8
ATOM 10388 C CA . TYR A 1 69 ? -8.110 20.709 -8.557 1.00 0.00 45 TYR A CA 8
ATOM 10389 C C . TYR A 1 69 ? -9.605 20.373 -8.365 1.00 0.00 45 TYR A C 8
ATOM 10390 O O . TYR A 1 69 ? -9.941 19.232 -8.039 1.00 0.00 45 TYR A O 8
ATOM 10408 N N . LEU A 1 70 ? -10.480 21.387 -8.571 1.00 0.00 46 LEU A N 8
ATOM 10409 C CA . LEU A 1 70 ? -11.948 21.233 -8.417 1.00 0.00 46 LEU A CA 8
ATOM 10410 C C . LEU A 1 70 ? -12.475 20.128 -9.335 1.00 0.00 46 LEU A C 8
ATOM 10411 O O . LEU A 1 70 ? -13.280 19.288 -8.917 1.00 0.00 46 LEU A O 8
ATOM 10427 N N . PHE A 1 71 ? -11.985 20.146 -10.584 1.00 0.00 47 PHE A N 8
ATOM 10428 C CA . PHE A 1 71 ? -12.298 19.143 -11.604 1.00 0.00 47 PHE A CA 8
ATOM 10429 C C . PHE A 1 71 ? -11.890 17.718 -11.139 1.00 0.00 47 PHE A C 8
ATOM 10430 O O . PHE A 1 71 ? -12.680 16.788 -11.255 1.00 0.00 47 PHE A O 8
ATOM 10447 N N . LEU A 1 72 ? -10.658 17.570 -10.623 1.00 0.00 48 LEU A N 8
ATOM 10448 C CA . LEU A 1 72 ? -10.100 16.261 -10.210 1.00 0.00 48 LEU A CA 8
ATOM 10449 C C . LEU A 1 72 ? -10.824 15.688 -8.974 1.00 0.00 48 LEU A C 8
ATOM 10450 O O . LEU A 1 72 ? -11.066 14.488 -8.904 1.00 0.00 48 LEU A O 8
ATOM 10466 N N . VAL A 1 73 ? -11.158 16.554 -8.004 1.00 0.00 49 VAL A N 8
ATOM 10467 C CA . VAL A 1 73 ? -11.919 16.156 -6.798 1.00 0.00 49 VAL A CA 8
ATOM 10468 C C . VAL A 1 73 ? -13.341 15.708 -7.197 1.00 0.00 49 VAL A C 8
ATOM 10469 O O . VAL A 1 73 ? -13.854 14.692 -6.707 1.00 0.00 49 VAL A O 8
ATOM 10482 N N . ASP A 1 74 ? -13.933 16.471 -8.129 1.00 0.00 50 ASP A N 8
ATOM 10483 C CA . ASP A 1 74 ? -15.280 16.207 -8.672 1.00 0.00 50 ASP A CA 8
ATOM 10484 C C . ASP A 1 74 ? -15.291 14.885 -9.458 1.00 0.00 50 ASP A C 8
ATOM 10485 O O . ASP A 1 74 ? -16.232 14.094 -9.363 1.00 0.00 50 ASP A O 8
ATOM 10494 N N . ALA A 1 75 ? -14.194 14.654 -10.200 1.00 0.00 51 ALA A N 8
ATOM 10495 C CA . ALA A 1 75 ? -13.998 13.463 -11.040 1.00 0.00 51 ALA A CA 8
ATOM 10496 C C . ALA A 1 75 ? -13.450 12.278 -10.214 1.00 0.00 51 ALA A C 8
ATOM 10497 O O . ALA A 1 75 ? -13.158 11.218 -10.779 1.00 0.00 51 ALA A O 8
ATOM 10504 N N . LYS A 1 76 ? -13.270 12.497 -8.882 1.00 0.00 52 LYS A N 8
ATOM 10505 C CA . LYS A 1 76 ? -12.848 11.459 -7.902 1.00 0.00 52 LYS A CA 8
ATOM 10506 C C . LYS A 1 76 ? -11.428 10.920 -8.189 1.00 0.00 52 LYS A C 8
ATOM 10507 O O . LYS A 1 76 ? -11.076 9.811 -7.782 1.00 0.00 52 LYS A O 8
ATOM 10526 N N . GLN A 1 77 ? -10.629 11.740 -8.888 1.00 0.00 53 GLN A N 8
ATOM 10527 C CA . GLN A 1 77 ? -9.202 11.493 -9.140 1.00 0.00 53 GLN A CA 8
ATOM 10528 C C . GLN A 1 77 ? -8.393 11.700 -7.844 1.00 0.00 53 GLN A C 8
ATOM 10529 O O . GLN A 1 77 ? -7.541 10.877 -7.490 1.00 0.00 53 GLN A O 8
ATOM 10543 N N . ILE A 1 78 ? -8.693 12.810 -7.134 1.00 0.00 54 ILE A N 8
ATOM 10544 C CA . ILE A 1 78 ? -8.075 13.139 -5.827 1.00 0.00 54 ILE A CA 8
ATOM 10545 C C . ILE A 1 78 ? -9.163 13.462 -4.785 1.00 0.00 54 ILE A C 8
ATOM 10546 O O . ILE A 1 78 ? -10.338 13.632 -5.129 1.00 0.00 54 ILE A O 8
ATOM 10562 N N . ALA A 1 79 ? -8.735 13.553 -3.513 1.00 0.00 55 ALA A N 8
ATOM 10563 C CA . ALA A 1 79 ? -9.603 13.856 -2.362 1.00 0.00 55 ALA A CA 8
ATOM 10564 C C . ALA A 1 79 ? -9.553 15.374 -2.038 1.00 0.00 55 ALA A C 8
ATOM 10565 O O . ALA A 1 79 ? -8.506 16.009 -2.239 1.00 0.00 55 ALA A O 8
ATOM 10572 N N . PRO A 1 80 ? -10.680 15.983 -1.537 1.00 0.00 56 PRO A N 8
ATOM 10573 C CA . PRO A 1 80 ? -10.748 17.435 -1.234 1.00 0.00 56 PRO A CA 8
ATOM 10574 C C . PRO A 1 80 ? -9.901 17.854 -0.006 1.00 0.00 56 PRO A C 8
ATOM 10575 O O . PRO A 1 80 ? -9.965 17.231 1.062 1.00 0.00 56 PRO A O 8
ATOM 10586 N N . LEU A 1 81 ? -9.095 18.901 -0.202 1.00 0.00 57 LEU A N 8
ATOM 10587 C CA . LEU A 1 81 ? -8.378 19.609 0.869 1.00 0.00 57 LEU A CA 8
ATOM 10588 C C . LEU A 1 81 ? -9.372 20.353 1.795 1.00 0.00 57 LEU A C 8
ATOM 10589 O O . LEU A 1 81 ? -10.347 20.934 1.300 1.00 0.00 57 LEU A O 8
ATOM 10605 N N . PRO A 1 82 ? -9.154 20.346 3.152 1.00 0.00 58 PRO A N 8
ATOM 10606 C CA . PRO A 1 82 ? -10.002 21.109 4.104 1.00 0.00 58 PRO A CA 8
ATOM 10607 C C . PRO A 1 82 ? -9.804 22.638 3.984 1.00 0.00 58 PRO A C 8
ATOM 10608 O O . PRO A 1 82 ? -8.942 23.109 3.233 1.00 0.00 58 PRO A O 8
ATOM 10619 N N . ASP A 1 83 ? -10.589 23.397 4.767 1.00 0.00 59 ASP A N 8
ATOM 10620 C CA . ASP A 1 83 ? -10.654 24.874 4.681 1.00 0.00 59 ASP A CA 8
ATOM 10621 C C . ASP A 1 83 ? -9.315 25.550 5.058 1.00 0.00 59 ASP A C 8
ATOM 10622 O O . ASP A 1 83 ? -9.045 26.675 4.629 1.00 0.00 59 ASP A O 8
ATOM 10631 N N . SER A 1 84 ? -8.493 24.854 5.869 1.00 0.00 60 SER A N 8
ATOM 10632 C CA . SER A 1 84 ? -7.153 25.330 6.269 1.00 0.00 60 SER A CA 8
ATOM 10633 C C . SER A 1 84 ? -6.115 25.073 5.156 1.00 0.00 60 SER A C 8
ATOM 10634 O O . SER A 1 84 ? -5.147 25.827 5.012 1.00 0.00 60 SER A O 8
ATOM 10642 N N . LYS A 1 85 ? -6.343 23.999 4.369 1.00 0.00 61 LYS A N 8
ATOM 10643 C CA . LYS A 1 85 ? -5.416 23.562 3.302 1.00 0.00 61 LYS A CA 8
ATOM 10644 C C . LYS A 1 85 ? -5.939 23.937 1.909 1.00 0.00 61 LYS A C 8
ATOM 10645 O O . LYS A 1 85 ? -5.397 23.494 0.898 1.00 0.00 61 LYS A O 8
ATOM 10664 N N . LEU A 1 86 ? -6.989 24.762 1.852 1.00 0.00 62 LEU A N 8
ATOM 10665 C CA . LEU A 1 86 ? -7.517 25.260 0.569 1.00 0.00 62 LEU A CA 8
ATOM 10666 C C . LEU A 1 86 ? -6.764 26.558 0.225 1.00 0.00 62 LEU A C 8
ATOM 10667 O O . LEU A 1 86 ? -7.261 27.672 0.423 1.00 0.00 62 LEU A O 8
ATOM 10683 N N . ASP A 1 87 ? -5.523 26.361 -0.223 1.00 0.00 63 ASP A N 8
ATOM 10684 C CA . ASP A 1 87 ? -4.581 27.430 -0.585 1.00 0.00 63 ASP A CA 8
ATOM 10685 C C . ASP A 1 87 ? -3.754 26.950 -1.774 1.00 0.00 63 ASP A C 8
ATOM 10686 O O . ASP A 1 87 ? -3.404 25.765 -1.822 1.00 0.00 63 ASP A O 8
ATOM 10695 N N . GLY A 1 88 ? -3.404 27.888 -2.682 1.00 0.00 64 GLY A N 8
ATOM 10696 C CA . GLY A 1 88 ? -2.732 27.588 -3.960 1.00 0.00 64 GLY A CA 8
ATOM 10697 C C . GLY A 1 88 ? -1.542 26.632 -3.856 1.00 0.00 64 GLY A C 8
ATOM 10698 O O . GLY A 1 88 ? -1.352 25.790 -4.727 1.00 0.00 64 GLY A O 8
ATOM 10702 N N . ALA A 1 89 ? -0.779 26.741 -2.752 1.00 0.00 65 ALA A N 8
ATOM 10703 C CA . ALA A 1 89 ? 0.395 25.885 -2.478 1.00 0.00 65 ALA A CA 8
ATOM 10704 C C . ALA A 1 89 ? -0.012 24.397 -2.331 1.00 0.00 65 ALA A C 8
ATOM 10705 O O . ALA A 1 89 ? 0.552 23.516 -2.993 1.00 0.00 65 ALA A O 8
ATOM 10712 N N . ASN A 1 90 ? -1.025 24.149 -1.479 1.00 0.00 66 ASN A N 8
ATOM 10713 C CA . ASN A 1 90 ? -1.552 22.789 -1.189 1.00 0.00 66 ASN A CA 8
ATOM 10714 C C . ASN A 1 90 ? -2.224 22.183 -2.433 1.00 0.00 66 ASN A C 8
ATOM 10715 O O . ASN A 1 90 ? -2.131 20.968 -2.681 1.00 0.00 66 ASN A O 8
ATOM 10726 N N . ILE A 1 91 ? -2.924 23.060 -3.182 1.00 0.00 67 ILE A N 8
ATOM 10727 C CA . ILE A 1 91 ? -3.588 22.712 -4.448 1.00 0.00 67 ILE A CA 8
ATOM 10728 C C . ILE A 1 91 ? -2.560 22.107 -5.438 1.00 0.00 67 ILE A C 8
ATOM 10729 O O . ILE A 1 91 ? -2.765 21.006 -5.971 1.00 0.00 67 ILE A O 8
ATOM 10745 N N . LYS A 1 92 ? -1.434 22.834 -5.618 1.00 0.00 68 LYS A N 8
ATOM 10746 C CA . LYS A 1 92 ? -0.312 22.425 -6.496 1.00 0.00 68 LYS A CA 8
ATOM 10747 C C . LYS A 1 92 ? 0.235 21.041 -6.114 1.00 0.00 68 LYS A C 8
ATOM 10748 O O . LYS A 1 92 ? 0.582 20.236 -6.983 1.00 0.00 68 LYS A O 8
ATOM 10767 N N . HIS A 1 93 ? 0.301 20.792 -4.799 1.00 0.00 69 HIS A N 8
ATOM 10768 C CA . HIS A 1 93 ? 0.863 19.556 -4.238 1.00 0.00 69 HIS A CA 8
ATOM 10769 C C . HIS A 1 93 ? -0.032 18.339 -4.568 1.00 0.00 69 HIS A C 8
ATOM 10770 O O . HIS A 1 93 ? 0.469 17.260 -4.893 1.00 0.00 69 HIS A O 8
ATOM 10785 N N . ARG A 1 94 ? -1.360 18.540 -4.503 1.00 0.00 70 ARG A N 8
ATOM 10786 C CA . ARG A 1 94 ? -2.353 17.498 -4.855 1.00 0.00 70 ARG A CA 8
ATOM 10787 C C . ARG A 1 94 ? -2.318 17.179 -6.358 1.00 0.00 70 ARG A C 8
ATOM 10788 O O . ARG A 1 94 ? -2.409 16.010 -6.751 1.00 0.00 70 ARG A O 8
ATOM 10809 N N . LEU A 1 95 ? -2.187 18.235 -7.178 1.00 0.00 71 LEU A N 8
ATOM 10810 C CA . LEU A 1 95 ? -2.045 18.101 -8.642 1.00 0.00 71 LEU A CA 8
ATOM 10811 C C . LEU A 1 95 ? -0.759 17.327 -8.999 1.00 0.00 71 LEU A C 8
ATOM 10812 O O . LEU A 1 95 ? -0.756 16.485 -9.902 1.00 0.00 71 LEU A O 8
ATOM 10828 N N . ALA A 1 96 ? 0.319 17.639 -8.254 1.00 0.00 72 ALA A N 8
ATOM 10829 C CA . ALA A 1 96 ? 1.653 17.057 -8.456 1.00 0.00 72 ALA A CA 8
ATOM 10830 C C . ALA A 1 96 ? 1.650 15.537 -8.204 1.00 0.00 72 ALA A C 8
ATOM 10831 O O . ALA A 1 96 ? 2.116 14.763 -9.043 1.00 0.00 72 ALA A O 8
ATOM 10838 N N . LEU A 1 97 ? 1.115 15.119 -7.039 1.00 0.00 73 LEU A N 8
ATOM 10839 C CA . LEU A 1 97 ? 1.030 13.686 -6.672 1.00 0.00 73 LEU A CA 8
ATOM 10840 C C . LEU A 1 97 ? 0.039 12.923 -7.570 1.00 0.00 73 LEU A C 8
ATOM 10841 O O . LEU A 1 97 ? 0.261 11.737 -7.866 1.00 0.00 73 LEU A O 8
ATOM 10857 N N . TRP A 1 98 ? -1.048 13.607 -7.990 1.00 0.00 74 TRP A N 8
ATOM 10858 C CA . TRP A 1 98 ? -2.041 13.029 -8.915 1.00 0.00 74 TRP A CA 8
ATOM 10859 C C . TRP A 1 98 ? -1.368 12.605 -10.229 1.00 0.00 74 TRP A C 8
ATOM 10860 O O . TRP A 1 98 ? -1.477 11.451 -10.651 1.00 0.00 74 TRP A O 8
ATOM 10881 N N . ILE A 1 99 ? -0.691 13.572 -10.871 1.00 0.00 75 ILE A N 8
ATOM 10882 C CA . ILE A 1 99 ? -0.069 13.371 -12.184 1.00 0.00 75 ILE A CA 8
ATOM 10883 C C . ILE A 1 99 ? 1.165 12.462 -12.067 1.00 0.00 75 ILE A C 8
ATOM 10884 O O . ILE A 1 99 ? 1.522 11.786 -13.018 1.00 0.00 75 ILE A O 8
ATOM 10900 N N . HIS A 1 100 ? 1.793 12.431 -10.876 1.00 0.00 76 HIS A N 8
ATOM 10901 C CA . HIS A 1 100 ? 2.943 11.548 -10.617 1.00 0.00 76 HIS A CA 8
ATOM 10902 C C . HIS A 1 100 ? 2.480 10.085 -10.490 1.00 0.00 76 HIS A C 8
ATOM 10903 O O . HIS A 1 100 ? 3.251 9.163 -10.744 1.00 0.00 76 HIS A O 8
ATOM 10918 N N . ALA A 1 101 ? 1.220 9.902 -10.056 1.00 0.00 77 ALA A N 8
ATOM 10919 C CA . ALA A 1 101 ? 0.540 8.593 -10.063 1.00 0.00 77 ALA A CA 8
ATOM 10920 C C . ALA A 1 101 ? -0.029 8.273 -11.464 1.00 0.00 77 ALA A C 8
ATOM 10921 O O . ALA A 1 101 ? -0.078 7.108 -11.876 1.00 0.00 77 ALA A O 8
ATOM 10928 N N . ALA A 1 102 ? -0.450 9.331 -12.187 1.00 0.00 78 ALA A N 8
ATOM 10929 C CA . ALA A 1 102 ? -1.009 9.220 -13.552 1.00 0.00 78 ALA A CA 8
ATOM 10930 C C . ALA A 1 102 ? 0.095 8.875 -14.573 1.00 0.00 78 ALA A C 8
ATOM 10931 O O . ALA A 1 102 ? -0.180 8.302 -15.629 1.00 0.00 78 ALA A O 8
ATOM 10938 N N . LEU A 1 103 ? 1.338 9.258 -14.242 1.00 0.00 79 LEU A N 8
ATOM 10939 C CA . LEU A 1 103 ? 2.545 8.806 -14.945 1.00 0.00 79 LEU A CA 8
ATOM 10940 C C . LEU A 1 103 ? 3.068 7.565 -14.190 1.00 0.00 79 LEU A C 8
ATOM 10941 O O . LEU A 1 103 ? 3.673 7.712 -13.122 1.00 0.00 79 LEU A O 8
ATOM 10957 N N . PRO A 1 104 ? 2.814 6.311 -14.704 1.00 0.00 80 PRO A N 8
ATOM 10958 C CA . PRO A 1 104 ? 3.183 5.060 -13.992 1.00 0.00 80 PRO A CA 8
ATOM 10959 C C . PRO A 1 104 ? 4.713 4.842 -13.957 1.00 0.00 80 PRO A C 8
ATOM 10960 O O . PRO A 1 104 ? 5.215 4.029 -13.178 1.00 0.00 80 PRO A O 8
ATOM 10971 N N . ASP A 1 105 ? 5.428 5.584 -14.822 1.00 0.00 81 ASP A N 8
ATOM 10972 C CA . ASP A 1 105 ? 6.901 5.618 -14.858 1.00 0.00 81 ASP A CA 8
ATOM 10973 C C . ASP A 1 105 ? 7.478 6.368 -13.638 1.00 0.00 81 ASP A C 8
ATOM 10974 O O . ASP A 1 105 ? 8.659 6.200 -13.309 1.00 0.00 81 ASP A O 8
ATOM 10983 N N . ASN A 1 106 ? 6.629 7.207 -12.998 1.00 0.00 82 ASN A N 8
ATOM 10984 C CA . ASN A 1 106 ? 7.000 8.055 -11.847 1.00 0.00 82 ASN A CA 8
ATOM 10985 C C . ASN A 1 106 ? 8.125 9.042 -12.245 1.00 0.00 82 ASN A C 8
ATOM 10986 O O . ASN A 1 106 ? 9.124 9.202 -11.526 1.00 0.00 82 ASN A O 8
ATOM 10997 N N . ASP A 1 107 ? 7.908 9.726 -13.386 1.00 0.00 83 ASP A N 8
ATOM 10998 C CA . ASP A 1 107 ? 8.886 10.645 -14.015 1.00 0.00 83 ASP A CA 8
ATOM 10999 C C . ASP A 1 107 ? 9.251 11.834 -13.087 1.00 0.00 83 ASP A C 8
ATOM 11000 O O . ASP A 1 107 ? 8.400 12.297 -12.322 1.00 0.00 83 ASP A O 8
ATOM 11009 N N . PRO A 1 108 ? 10.524 12.337 -13.128 1.00 0.00 84 PRO A N 8
ATOM 11010 C CA . PRO A 1 108 ? 10.927 13.554 -12.379 1.00 0.00 84 PRO A CA 8
ATOM 11011 C C . PRO A 1 108 ? 10.383 14.845 -13.033 1.00 0.00 84 PRO A C 8
ATOM 11012 O O . PRO A 1 108 ? 10.206 15.862 -12.347 1.00 0.00 84 PRO A O 8
ATOM 11023 N N . LEU A 1 109 ? 10.108 14.768 -14.362 1.00 0.00 85 LEU A N 8
ATOM 11024 C CA . LEU A 1 109 ? 9.779 15.933 -15.216 1.00 0.00 85 LEU A CA 8
ATOM 11025 C C . LEU A 1 109 ? 10.877 17.010 -15.076 1.00 0.00 85 LEU A C 8
ATOM 11026 O O . LEU A 1 109 ? 10.586 18.201 -15.033 1.00 0.00 85 LEU A O 8
ATOM 11042 N N . LYS A 1 110 ? 12.140 16.556 -15.004 1.00 0.00 86 LYS A N 8
ATOM 11043 C CA . LYS A 1 110 ? 13.292 17.431 -14.737 1.00 0.00 86 LYS A CA 8
ATOM 11044 C C . LYS A 1 110 ? 13.510 18.406 -15.923 1.00 0.00 86 LYS A C 8
ATOM 11045 O O . LYS A 1 110 ? 13.838 17.934 -17.033 1.00 0.00 86 LYS A O 8
ATOM 11065 N N . MET A 1 25 ? -0.583 1.725 -9.350 1.00 0.00 1 MET A N 9
ATOM 11066 C CA . MET A 1 25 ? 0.447 2.732 -9.673 1.00 0.00 1 MET A CA 9
ATOM 11067 C C . MET A 1 25 ? 1.224 3.110 -8.407 1.00 0.00 1 MET A C 9
ATOM 11068 O O . MET A 1 25 ? 0.722 2.950 -7.280 1.00 0.00 1 MET A O 9
ATOM 11082 N N . SER A 1 26 ? 2.457 3.605 -8.607 1.00 0.00 2 SER A N 9
ATOM 11083 C CA . SER A 1 26 ? 3.369 3.990 -7.522 1.00 0.00 2 SER A CA 9
ATOM 11084 C C . SER A 1 26 ? 3.030 5.394 -6.992 1.00 0.00 2 SER A C 9
ATOM 11085 O O . SER A 1 26 ? 2.392 6.202 -7.681 1.00 0.00 2 SER A O 9
ATOM 11093 N N . LYS A 1 27 ? 3.479 5.661 -5.764 1.00 0.00 3 LYS A N 9
ATOM 11094 C CA . LYS A 1 27 ? 3.242 6.926 -5.059 1.00 0.00 3 LYS A CA 9
ATOM 11095 C C . LYS A 1 27 ? 4.342 7.110 -3.998 1.00 0.00 3 LYS A C 9
ATOM 11096 O O . LYS A 1 27 ? 4.933 6.117 -3.548 1.00 0.00 3 LYS A O 9
ATOM 11115 N N . THR A 1 28 ? 4.603 8.381 -3.617 1.00 0.00 4 THR A N 9
ATOM 11116 C CA . THR A 1 28 ? 5.682 8.756 -2.681 1.00 0.00 4 THR A CA 9
ATOM 11117 C C . THR A 1 28 ? 7.048 8.325 -3.267 1.00 0.00 4 THR A C 9
ATOM 11118 O O . THR A 1 28 ? 7.653 7.335 -2.832 1.00 0.00 4 THR A O 9
ATOM 11129 N N . ALA A 1 29 ? 7.475 9.046 -4.315 1.00 0.00 5 ALA A N 9
ATOM 11130 C CA . ALA A 1 29 ? 8.664 8.692 -5.118 1.00 0.00 5 ALA A CA 9
ATOM 11131 C C . ALA A 1 29 ? 9.328 9.963 -5.695 1.00 0.00 5 ALA A C 9
ATOM 11132 O O . ALA A 1 29 ? 8.960 11.072 -5.302 1.00 0.00 5 ALA A O 9
ATOM 11139 N N . LYS A 1 30 ? 10.280 9.770 -6.641 1.00 0.00 6 LYS A N 9
ATOM 11140 C CA . LYS A 1 30 ? 11.106 10.846 -7.262 1.00 0.00 6 LYS A CA 9
ATOM 11141 C C . LYS A 1 30 ? 10.274 12.073 -7.725 1.00 0.00 6 LYS A C 9
ATOM 11142 O O . LYS A 1 30 ? 9.696 12.076 -8.821 1.00 0.00 6 LYS A O 9
ATOM 11161 N N . LEU A 1 31 ? 10.233 13.099 -6.860 1.00 0.00 7 LEU A N 9
ATOM 11162 C CA . LEU A 1 31 ? 9.445 14.332 -7.057 1.00 0.00 7 LEU A CA 9
ATOM 11163 C C . LEU A 1 31 ? 10.248 15.503 -6.454 1.00 0.00 7 LEU A C 9
ATOM 11164 O O . LEU A 1 31 ? 10.255 15.693 -5.231 1.00 0.00 7 LEU A O 9
ATOM 11180 N N . ASN A 1 32 ? 10.978 16.236 -7.314 1.00 0.00 8 ASN A N 9
ATOM 11181 C CA . ASN A 1 32 ? 11.818 17.378 -6.902 1.00 0.00 8 ASN A CA 9
ATOM 11182 C C . ASN A 1 32 ? 11.046 18.691 -7.102 1.00 0.00 8 ASN A C 9
ATOM 11183 O O . ASN A 1 32 ? 10.442 19.211 -6.154 1.00 0.00 8 ASN A O 9
ATOM 11194 N N . ASN A 1 33 ? 11.041 19.211 -8.344 1.00 0.00 9 ASN A N 9
ATOM 11195 C CA . ASN A 1 33 ? 10.369 20.474 -8.669 1.00 0.00 9 ASN A CA 9
ATOM 11196 C C . ASN A 1 33 ? 8.885 20.189 -8.903 1.00 0.00 9 ASN A C 9
ATOM 11197 O O . ASN A 1 33 ? 8.502 19.713 -9.973 1.00 0.00 9 ASN A O 9
ATOM 11208 N N . GLU A 1 34 ? 8.071 20.474 -7.876 1.00 0.00 10 GLU A N 9
ATOM 11209 C CA . GLU A 1 34 ? 6.617 20.267 -7.895 1.00 0.00 10 GLU A CA 9
ATOM 11210 C C . GLU A 1 34 ? 5.958 21.016 -9.065 1.00 0.00 10 GLU A C 9
ATOM 11211 O O . GLU A 1 34 ? 5.001 20.523 -9.657 1.00 0.00 10 GLU A O 9
ATOM 11223 N N . GLU A 1 35 ? 6.553 22.168 -9.416 1.00 0.00 11 GLU A N 9
ATOM 11224 C CA . GLU A 1 35 ? 6.106 23.043 -10.512 1.00 0.00 11 GLU A CA 9
ATOM 11225 C C . GLU A 1 35 ? 5.931 22.268 -11.843 1.00 0.00 11 GLU A C 9
ATOM 11226 O O . GLU A 1 35 ? 4.939 22.466 -12.544 1.00 0.00 11 GLU A O 9
ATOM 11238 N N . LYS A 1 36 ? 6.899 21.375 -12.153 1.00 0.00 12 LYS A N 9
ATOM 11239 C CA . LYS A 1 36 ? 6.881 20.510 -13.370 1.00 0.00 12 LYS A CA 9
ATOM 11240 C C . LYS A 1 36 ? 5.563 19.710 -13.450 1.00 0.00 12 LYS A C 9
ATOM 11241 O O . LYS A 1 36 ? 4.873 19.654 -14.489 1.00 0.00 12 LYS A O 9
ATOM 11260 N N . LEU A 1 37 ? 5.228 19.127 -12.297 1.00 0.00 13 LEU A N 9
ATOM 11261 C CA . LEU A 1 37 ? 4.081 18.235 -12.135 1.00 0.00 13 LEU A CA 9
ATOM 11262 C C . LEU A 1 37 ? 2.752 19.003 -12.163 1.00 0.00 13 LEU A C 9
ATOM 11263 O O . LEU A 1 37 ? 1.762 18.516 -12.719 1.00 0.00 13 LEU A O 9
ATOM 11279 N N . VAL A 1 38 ? 2.752 20.201 -11.564 1.00 0.00 14 VAL A N 9
ATOM 11280 C CA . VAL A 1 38 ? 1.591 21.111 -11.583 1.00 0.00 14 VAL A CA 9
ATOM 11281 C C . VAL A 1 38 ? 1.226 21.468 -13.034 1.00 0.00 14 VAL A C 9
ATOM 11282 O O . VAL A 1 38 ? 0.068 21.347 -13.423 1.00 0.00 14 VAL A O 9
ATOM 11295 N N . LYS A 1 39 ? 2.259 21.844 -13.819 1.00 0.00 15 LYS A N 9
ATOM 11296 C CA . LYS A 1 39 ? 2.132 22.179 -15.253 1.00 0.00 15 LYS A CA 9
ATOM 11297 C C . LYS A 1 39 ? 1.475 21.041 -16.039 1.00 0.00 15 LYS A C 9
ATOM 11298 O O . LYS A 1 39 ? 0.510 21.261 -16.779 1.00 0.00 15 LYS A O 9
ATOM 11317 N N . LYS A 1 40 ? 2.010 19.818 -15.852 1.00 0.00 16 LYS A N 9
ATOM 11318 C CA . LYS A 1 40 ? 1.516 18.625 -16.562 1.00 0.00 16 LYS A CA 9
ATOM 11319 C C . LYS A 1 40 ? 0.090 18.261 -16.115 1.00 0.00 16 LYS A C 9
ATOM 11320 O O . LYS A 1 40 ? -0.694 17.745 -16.904 1.00 0.00 16 LYS A O 9
ATOM 11339 N N . ALA A 1 41 ? -0.241 18.569 -14.855 1.00 0.00 17 ALA A N 9
ATOM 11340 C CA . ALA A 1 41 ? -1.595 18.366 -14.314 1.00 0.00 17 ALA A CA 9
ATOM 11341 C C . ALA A 1 41 ? -2.572 19.411 -14.884 1.00 0.00 17 ALA A C 9
ATOM 11342 O O . ALA A 1 41 ? -3.763 19.139 -15.008 1.00 0.00 17 ALA A O 9
ATOM 11349 N N . LEU A 1 42 ? -2.047 20.606 -15.235 1.00 0.00 18 LEU A N 9
ATOM 11350 C CA . LEU A 1 42 ? -2.836 21.657 -15.920 1.00 0.00 18 LEU A CA 9
ATOM 11351 C C . LEU A 1 42 ? -3.141 21.226 -17.362 1.00 0.00 18 LEU A C 9
ATOM 11352 O O . LEU A 1 42 ? -4.219 21.513 -17.888 1.00 0.00 18 LEU A O 9
ATOM 11368 N N . GLU A 1 43 ? -2.169 20.535 -17.985 1.00 0.00 19 GLU A N 9
ATOM 11369 C CA . GLU A 1 43 ? -2.299 20.017 -19.358 1.00 0.00 19 GLU A CA 9
ATOM 11370 C C . GLU A 1 43 ? -3.331 18.878 -19.426 1.00 0.00 19 GLU A C 9
ATOM 11371 O O . GLU A 1 43 ? -4.314 18.964 -20.166 1.00 0.00 19 GLU A O 9
ATOM 11383 N N . ILE A 1 44 ? -3.092 17.826 -18.627 1.00 0.00 20 ILE A N 9
ATOM 11384 C CA . ILE A 1 44 ? -3.933 16.625 -18.602 1.00 0.00 20 ILE A CA 9
ATOM 11385 C C . ILE A 1 44 ? -5.302 16.964 -17.990 1.00 0.00 20 ILE A C 9
ATOM 11386 O O . ILE A 1 44 ? -6.315 16.795 -18.644 1.00 0.00 20 ILE A O 9
ATOM 11402 N N . GLY A 1 45 ? -5.303 17.518 -16.770 1.00 0.00 21 GLY A N 9
ATOM 11403 C CA . GLY A 1 45 ? -6.546 17.887 -16.071 1.00 0.00 21 GLY A CA 9
ATOM 11404 C C . GLY A 1 45 ? -7.350 18.965 -16.803 1.00 0.00 21 GLY A C 9
ATOM 11405 O O . GLY A 1 45 ? -8.586 18.971 -16.747 1.00 0.00 21 GLY A O 9
ATOM 11409 N N . GLY A 1 46 ? -6.636 19.874 -17.501 1.00 0.00 22 GLY A N 9
ATOM 11410 C CA . GLY A 1 46 ? -7.271 20.916 -18.312 1.00 0.00 22 GLY A CA 9
ATOM 11411 C C . GLY A 1 46 ? -8.006 20.362 -19.530 1.00 0.00 22 GLY A C 9
ATOM 11412 O O . GLY A 1 46 ? -9.180 20.691 -19.753 1.00 0.00 22 GLY A O 9
ATOM 11416 N N . LYS A 1 47 ? -7.318 19.496 -20.309 1.00 0.00 23 LYS A N 9
ATOM 11417 C CA . LYS A 1 47 ? -7.902 18.873 -21.518 1.00 0.00 23 LYS A CA 9
ATOM 11418 C C . LYS A 1 47 ? -9.007 17.874 -21.126 1.00 0.00 23 LYS A C 9
ATOM 11419 O O . LYS A 1 47 ? -9.979 17.729 -21.840 1.00 0.00 23 LYS A O 9
ATOM 11438 N N . MET A 1 48 ? -8.835 17.204 -19.973 1.00 0.00 24 MET A N 9
ATOM 11439 C CA . MET A 1 48 ? -9.799 16.214 -19.454 1.00 0.00 24 MET A CA 9
ATOM 11440 C C . MET A 1 48 ? -11.116 16.901 -19.070 1.00 0.00 24 MET A C 9
ATOM 11441 O O . MET A 1 48 ? -12.196 16.394 -19.383 1.00 0.00 24 MET A O 9
ATOM 11455 N N . ALA A 1 49 ? -10.998 18.061 -18.393 1.00 0.00 25 ALA A N 9
ATOM 11456 C CA . ALA A 1 49 ? -12.150 18.923 -18.064 1.00 0.00 25 ALA A CA 9
ATOM 11457 C C . ALA A 1 49 ? -12.853 19.378 -19.348 1.00 0.00 25 ALA A C 9
ATOM 11458 O O . ALA A 1 49 ? -14.078 19.290 -19.470 1.00 0.00 25 ALA A O 9
ATOM 11465 N N . LYS A 1 50 ? -12.040 19.811 -20.318 1.00 0.00 26 LYS A N 9
ATOM 11466 C CA . LYS A 1 50 ? -12.524 20.290 -21.616 1.00 0.00 26 LYS A CA 9
ATOM 11467 C C . LYS A 1 50 ? -13.372 19.213 -22.323 1.00 0.00 26 LYS A C 9
ATOM 11468 O O . LYS A 1 50 ? -14.512 19.479 -22.706 1.00 0.00 26 LYS A O 9
ATOM 11487 N N . MET A 1 51 ? -12.819 17.989 -22.397 1.00 0.00 27 MET A N 9
ATOM 11488 C CA . MET A 1 51 ? -13.477 16.812 -23.018 1.00 0.00 27 MET A CA 9
ATOM 11489 C C . MET A 1 51 ? -14.735 16.355 -22.241 1.00 0.00 27 MET A C 9
ATOM 11490 O O . MET A 1 51 ? -15.666 15.803 -22.837 1.00 0.00 27 MET A O 9
ATOM 11504 N N . GLN A 1 52 ? -14.743 16.565 -20.909 1.00 0.00 28 GLN A N 9
ATOM 11505 C CA . GLN A 1 52 ? -15.946 16.357 -20.063 1.00 0.00 28 GLN A CA 9
ATOM 11506 C C . GLN A 1 52 ? -17.038 17.388 -20.418 1.00 0.00 28 GLN A C 9
ATOM 11507 O O . GLN A 1 52 ? -18.231 17.145 -20.200 1.00 0.00 28 GLN A O 9
ATOM 11521 N N . GLY A 1 53 ? -16.604 18.542 -20.947 1.00 0.00 29 GLY A N 9
ATOM 11522 C CA . GLY A 1 53 ? -17.507 19.558 -21.504 1.00 0.00 29 GLY A CA 9
ATOM 11523 C C . GLY A 1 53 ? -17.355 20.883 -20.794 1.00 0.00 29 GLY A C 9
ATOM 11524 O O . GLY A 1 53 ? -18.345 21.545 -20.471 1.00 0.00 29 GLY A O 9
ATOM 11528 N N . PHE A 1 54 ? -16.090 21.274 -20.553 1.00 0.00 30 PHE A N 9
ATOM 11529 C CA . PHE A 1 54 ? -15.757 22.491 -19.765 1.00 0.00 30 PHE A CA 9
ATOM 11530 C C . PHE A 1 54 ? -14.676 23.318 -20.483 1.00 0.00 30 PHE A C 9
ATOM 11531 O O . PHE A 1 54 ? -14.276 22.992 -21.605 1.00 0.00 30 PHE A O 9
ATOM 11548 N N . ASP A 1 55 ? -14.237 24.400 -19.822 1.00 0.00 31 ASP A N 9
ATOM 11549 C CA . ASP A 1 55 ? -13.122 25.242 -20.271 1.00 0.00 31 ASP A CA 9
ATOM 11550 C C . ASP A 1 55 ? -12.588 26.006 -19.054 1.00 0.00 31 ASP A C 9
ATOM 11551 O O . ASP A 1 55 ? -13.300 26.840 -18.477 1.00 0.00 31 ASP A O 9
ATOM 11560 N N . LEU A 1 56 ? -11.356 25.685 -18.640 1.00 0.00 32 LEU A N 9
ATOM 11561 C CA . LEU A 1 56 ? -10.724 26.277 -17.449 1.00 0.00 32 LEU A CA 9
ATOM 11562 C C . LEU A 1 56 ? -10.040 27.611 -17.823 1.00 0.00 32 LEU A C 9
ATOM 11563 O O . LEU A 1 56 ? -9.380 27.675 -18.869 1.00 0.00 32 LEU A O 9
ATOM 11579 N N . PRO A 1 57 ? -10.208 28.697 -16.986 1.00 0.00 33 PRO A N 9
ATOM 11580 C CA . PRO A 1 57 ? -9.693 30.056 -17.302 1.00 0.00 33 PRO A CA 9
ATOM 11581 C C . PRO A 1 57 ? -8.150 30.115 -17.361 1.00 0.00 33 PRO A C 9
ATOM 11582 O O . PRO A 1 57 ? -7.479 29.828 -16.372 1.00 0.00 33 PRO A O 9
ATOM 11593 N N . GLN A 1 58 ? -7.604 30.523 -18.525 1.00 0.00 34 GLN A N 9
ATOM 11594 C CA . GLN A 1 58 ? -6.153 30.471 -18.814 1.00 0.00 34 GLN A CA 9
ATOM 11595 C C . GLN A 1 58 ? -5.439 31.799 -18.473 1.00 0.00 34 GLN A C 9
ATOM 11596 O O . GLN A 1 58 ? -4.322 31.785 -17.936 1.00 0.00 34 GLN A O 9
ATOM 11610 N N . SER A 1 59 ? -6.100 32.941 -18.767 1.00 0.00 35 SER A N 9
ATOM 11611 C CA . SER A 1 59 ? -5.467 34.284 -18.700 1.00 0.00 35 SER A CA 9
ATOM 11612 C C . SER A 1 59 ? -5.085 34.767 -17.257 1.00 0.00 35 SER A C 9
ATOM 11613 O O . SER A 1 59 ? -4.010 35.364 -17.115 1.00 0.00 35 SER A O 9
ATOM 11621 N N . PRO A 1 60 ? -5.924 34.564 -16.158 1.00 0.00 36 PRO A N 9
ATOM 11622 C CA . PRO A 1 60 ? -5.531 35.010 -14.788 1.00 0.00 36 PRO A CA 9
ATOM 11623 C C . PRO A 1 60 ? -4.240 34.338 -14.279 1.00 0.00 36 PRO A C 9
ATOM 11624 O O . PRO A 1 60 ? -3.382 35.023 -13.697 1.00 0.00 36 PRO A O 9
ATOM 11635 N N . GLN A 1 61 ? -4.167 32.998 -14.520 1.00 0.00 37 GLN A N 9
ATOM 11636 C CA . GLN A 1 61 ? -3.022 32.071 -14.241 1.00 0.00 37 GLN A CA 9
ATOM 11637 C C . GLN A 1 61 ? -3.287 31.142 -12.997 1.00 0.00 37 GLN A C 9
ATOM 11638 O O . GLN A 1 61 ? -3.416 29.930 -13.201 1.00 0.00 37 GLN A O 9
ATOM 11652 N N . PRO A 1 62 ? -3.373 31.643 -11.693 1.00 0.00 38 PRO A N 9
ATOM 11653 C CA . PRO A 1 62 ? -3.514 30.743 -10.490 1.00 0.00 38 PRO A CA 9
ATOM 11654 C C . PRO A 1 62 ? -4.838 29.958 -10.483 1.00 0.00 38 PRO A C 9
ATOM 11655 O O . PRO A 1 62 ? -4.928 28.867 -9.910 1.00 0.00 38 PRO A O 9
ATOM 11666 N N . VAL A 1 63 ? -5.849 30.524 -11.151 1.00 0.00 39 VAL A N 9
ATOM 11667 C CA . VAL A 1 63 ? -7.190 29.932 -11.243 1.00 0.00 39 VAL A CA 9
ATOM 11668 C C . VAL A 1 63 ? -7.170 28.610 -12.026 1.00 0.00 39 VAL A C 9
ATOM 11669 O O . VAL A 1 63 ? -8.041 27.779 -11.814 1.00 0.00 39 VAL A O 9
ATOM 11682 N N . ARG A 1 64 ? -6.168 28.436 -12.927 1.00 0.00 40 ARG A N 9
ATOM 11683 C CA . ARG A 1 64 ? -5.976 27.173 -13.681 1.00 0.00 40 ARG A CA 9
ATOM 11684 C C . ARG A 1 64 ? -5.730 26.020 -12.699 1.00 0.00 40 ARG A C 9
ATOM 11685 O O . ARG A 1 64 ? -6.380 24.982 -12.770 1.00 0.00 40 ARG A O 9
ATOM 11706 N N . VAL A 1 65 ? -4.803 26.277 -11.763 1.00 0.00 41 VAL A N 9
ATOM 11707 C CA . VAL A 1 65 ? -4.343 25.309 -10.754 1.00 0.00 41 VAL A CA 9
ATOM 11708 C C . VAL A 1 65 ? -5.519 24.826 -9.874 1.00 0.00 41 VAL A C 9
ATOM 11709 O O . VAL A 1 65 ? -5.777 23.615 -9.749 1.00 0.00 41 VAL A O 9
ATOM 11722 N N . LYS A 1 66 ? -6.266 25.801 -9.339 1.00 0.00 42 LYS A N 9
ATOM 11723 C CA . LYS A 1 66 ? -7.395 25.552 -8.421 1.00 0.00 42 LYS A CA 9
ATOM 11724 C C . LYS A 1 66 ? -8.586 24.913 -9.184 1.00 0.00 42 LYS A C 9
ATOM 11725 O O . LYS A 1 66 ? -9.304 24.070 -8.632 1.00 0.00 42 LYS A O 9
ATOM 11744 N N . ALA A 1 67 ? -8.761 25.297 -10.462 1.00 0.00 43 ALA A N 9
ATOM 11745 C CA . ALA A 1 67 ? -9.843 24.766 -11.329 1.00 0.00 43 ALA A CA 9
ATOM 11746 C C . ALA A 1 67 ? -9.620 23.283 -11.678 1.00 0.00 43 ALA A C 9
ATOM 11747 O O . ALA A 1 67 ? -10.565 22.483 -11.659 1.00 0.00 43 ALA A O 9
ATOM 11754 N N . VAL A 1 68 ? -8.354 22.941 -12.004 1.00 0.00 44 VAL A N 9
ATOM 11755 C CA . VAL A 1 68 ? -7.939 21.551 -12.291 1.00 0.00 44 VAL A CA 9
ATOM 11756 C C . VAL A 1 68 ? -8.183 20.676 -11.052 1.00 0.00 44 VAL A C 9
ATOM 11757 O O . VAL A 1 68 ? -8.746 19.593 -11.168 1.00 0.00 44 VAL A O 9
ATOM 11770 N N . TYR A 1 69 ? -7.796 21.203 -9.874 1.00 0.00 45 TYR A N 9
ATOM 11771 C CA . TYR A 1 69 ? -8.064 20.568 -8.568 1.00 0.00 45 TYR A CA 9
ATOM 11772 C C . TYR A 1 69 ? -9.562 20.223 -8.403 1.00 0.00 45 TYR A C 9
ATOM 11773 O O . TYR A 1 69 ? -9.896 19.066 -8.135 1.00 0.00 45 TYR A O 9
ATOM 11791 N N . LEU A 1 70 ? -10.441 21.238 -8.583 1.00 0.00 46 LEU A N 9
ATOM 11792 C CA . LEU A 1 70 ? -11.909 21.084 -8.412 1.00 0.00 46 LEU A CA 9
ATOM 11793 C C . LEU A 1 70 ? -12.458 19.992 -9.336 1.00 0.00 46 LEU A C 9
ATOM 11794 O O . LEU A 1 70 ? -13.262 19.145 -8.913 1.00 0.00 46 LEU A O 9
ATOM 11810 N N . PHE A 1 71 ? -11.980 20.012 -10.587 1.00 0.00 47 PHE A N 9
ATOM 11811 C CA . PHE A 1 71 ? -12.331 19.019 -11.605 1.00 0.00 47 PHE A CA 9
ATOM 11812 C C . PHE A 1 71 ? -11.924 17.596 -11.145 1.00 0.00 47 PHE A C 9
ATOM 11813 O O . PHE A 1 71 ? -12.725 16.669 -11.229 1.00 0.00 47 PHE A O 9
ATOM 11830 N N . LEU A 1 72 ? -10.677 17.449 -10.671 1.00 0.00 48 LEU A N 9
ATOM 11831 C CA . LEU A 1 72 ? -10.115 16.142 -10.278 1.00 0.00 48 LEU A CA 9
ATOM 11832 C C . LEU A 1 72 ? -10.842 15.550 -9.049 1.00 0.00 48 LEU A C 9
ATOM 11833 O O . LEU A 1 72 ? -11.053 14.341 -8.982 1.00 0.00 48 LEU A O 9
ATOM 11849 N N . VAL A 1 73 ? -11.222 16.409 -8.090 1.00 0.00 49 VAL A N 9
ATOM 11850 C CA . VAL A 1 73 ? -11.981 15.986 -6.888 1.00 0.00 49 VAL A CA 9
ATOM 11851 C C . VAL A 1 73 ? -13.381 15.490 -7.308 1.00 0.00 49 VAL A C 9
ATOM 11852 O O . VAL A 1 73 ? -13.859 14.453 -6.830 1.00 0.00 49 VAL A O 9
ATOM 11865 N N . ASP A 1 74 ? -13.992 16.231 -8.250 1.00 0.00 50 ASP A N 9
ATOM 11866 C CA . ASP A 1 74 ? -15.307 15.892 -8.836 1.00 0.00 50 ASP A CA 9
ATOM 11867 C C . ASP A 1 74 ? -15.229 14.565 -9.622 1.00 0.00 50 ASP A C 9
ATOM 11868 O O . ASP A 1 74 ? -16.126 13.720 -9.528 1.00 0.00 50 ASP A O 9
ATOM 11877 N N . ALA A 1 75 ? -14.119 14.391 -10.360 1.00 0.00 51 ALA A N 9
ATOM 11878 C CA . ALA A 1 75 ? -13.906 13.252 -11.273 1.00 0.00 51 ALA A CA 9
ATOM 11879 C C . ALA A 1 75 ? -13.270 12.046 -10.548 1.00 0.00 51 ALA A C 9
ATOM 11880 O O . ALA A 1 75 ? -12.739 11.142 -11.207 1.00 0.00 51 ALA A O 9
ATOM 11887 N N . LYS A 1 76 ? -13.320 12.054 -9.186 1.00 0.00 52 LYS A N 9
ATOM 11888 C CA . LYS A 1 76 ? -12.931 10.904 -8.319 1.00 0.00 52 LYS A CA 9
ATOM 11889 C C . LYS A 1 76 ? -11.417 10.578 -8.412 1.00 0.00 52 LYS A C 9
ATOM 11890 O O . LYS A 1 76 ? -10.976 9.494 -8.008 1.00 0.00 52 LYS A O 9
ATOM 11909 N N . GLN A 1 77 ? -10.636 11.545 -8.918 1.00 0.00 53 GLN A N 9
ATOM 11910 C CA . GLN A 1 77 ? -9.187 11.414 -9.132 1.00 0.00 53 GLN A CA 9
ATOM 11911 C C . GLN A 1 77 ? -8.425 11.649 -7.816 1.00 0.00 53 GLN A C 9
ATOM 11912 O O . GLN A 1 77 ? -7.613 10.819 -7.403 1.00 0.00 53 GLN A O 9
ATOM 11926 N N . ILE A 1 78 ? -8.699 12.794 -7.157 1.00 0.00 54 ILE A N 9
ATOM 11927 C CA . ILE A 1 78 ? -8.061 13.161 -5.867 1.00 0.00 54 ILE A CA 9
ATOM 11928 C C . ILE A 1 78 ? -9.120 13.489 -4.805 1.00 0.00 54 ILE A C 9
ATOM 11929 O O . ILE A 1 78 ? -10.275 13.785 -5.128 1.00 0.00 54 ILE A O 9
ATOM 11945 N N . ALA A 1 79 ? -8.690 13.430 -3.538 1.00 0.00 55 ALA A N 9
ATOM 11946 C CA . ALA A 1 79 ? -9.498 13.808 -2.374 1.00 0.00 55 ALA A CA 9
ATOM 11947 C C . ALA A 1 79 ? -9.400 15.338 -2.162 1.00 0.00 55 ALA A C 9
ATOM 11948 O O . ALA A 1 79 ? -8.395 15.947 -2.551 1.00 0.00 55 ALA A O 9
ATOM 11955 N N . PRO A 1 80 ? -10.438 15.995 -1.573 1.00 0.00 56 PRO A N 9
ATOM 11956 C CA . PRO A 1 80 ? -10.397 17.442 -1.313 1.00 0.00 56 PRO A CA 9
ATOM 11957 C C . PRO A 1 80 ? -9.559 17.808 -0.069 1.00 0.00 56 PRO A C 9
ATOM 11958 O O . PRO A 1 80 ? -9.368 17.000 0.851 1.00 0.00 56 PRO A O 9
ATOM 11969 N N . LEU A 1 81 ? -9.019 19.024 -0.101 1.00 0.00 57 LEU A N 9
ATOM 11970 C CA . LEU A 1 81 ? -8.360 19.669 1.035 1.00 0.00 57 LEU A CA 9
ATOM 11971 C C . LEU A 1 81 ? -9.403 20.453 1.851 1.00 0.00 57 LEU A C 9
ATOM 11972 O O . LEU A 1 81 ? -10.375 20.953 1.263 1.00 0.00 57 LEU A O 9
ATOM 11988 N N . PRO A 1 82 ? -9.230 20.597 3.205 1.00 0.00 58 PRO A N 9
ATOM 11989 C CA . PRO A 1 82 ? -10.085 21.504 4.016 1.00 0.00 58 PRO A CA 9
ATOM 11990 C C . PRO A 1 82 ? -9.924 22.971 3.563 1.00 0.00 58 PRO A C 9
ATOM 11991 O O . PRO A 1 82 ? -8.917 23.312 2.944 1.00 0.00 58 PRO A O 9
ATOM 12002 N N . ASP A 1 83 ? -10.905 23.832 3.887 1.00 0.00 59 ASP A N 9
ATOM 12003 C CA . ASP A 1 83 ? -10.875 25.270 3.506 1.00 0.00 59 ASP A CA 9
ATOM 12004 C C . ASP A 1 83 ? -9.662 25.993 4.140 1.00 0.00 59 ASP A C 9
ATOM 12005 O O . ASP A 1 83 ? -9.183 27.007 3.619 1.00 0.00 59 ASP A O 9
ATOM 12014 N N . SER A 1 84 ? -9.180 25.433 5.265 1.00 0.00 60 SER A N 9
ATOM 12015 C CA . SER A 1 84 ? -7.971 25.892 5.963 1.00 0.00 60 SER A CA 9
ATOM 12016 C C . SER A 1 84 ? -6.691 25.592 5.139 1.00 0.00 60 SER A C 9
ATOM 12017 O O . SER A 1 84 ? -5.740 26.377 5.154 1.00 0.00 60 SER A O 9
ATOM 12025 N N . LYS A 1 85 ? -6.681 24.450 4.423 1.00 0.00 61 LYS A N 9
ATOM 12026 C CA . LYS A 1 85 ? -5.553 24.042 3.552 1.00 0.00 61 LYS A CA 9
ATOM 12027 C C . LYS A 1 85 ? -5.926 24.170 2.074 1.00 0.00 61 LYS A C 9
ATOM 12028 O O . LYS A 1 85 ? -5.251 23.615 1.202 1.00 0.00 61 LYS A O 9
ATOM 12047 N N . LEU A 1 86 ? -6.986 24.930 1.793 1.00 0.00 62 LEU A N 9
ATOM 12048 C CA . LEU A 1 86 ? -7.388 25.266 0.421 1.00 0.00 62 LEU A CA 9
ATOM 12049 C C . LEU A 1 86 ? -6.574 26.498 0.009 1.00 0.00 62 LEU A C 9
ATOM 12050 O O . LEU A 1 86 ? -7.059 27.628 0.007 1.00 0.00 62 LEU A O 9
ATOM 12066 N N . ASP A 1 87 ? -5.299 26.238 -0.263 1.00 0.00 63 ASP A N 9
ATOM 12067 C CA . ASP A 1 87 ? -4.278 27.250 -0.545 1.00 0.00 63 ASP A CA 9
ATOM 12068 C C . ASP A 1 87 ? -3.476 26.807 -1.764 1.00 0.00 63 ASP A C 9
ATOM 12069 O O . ASP A 1 87 ? -3.258 25.615 -1.928 1.00 0.00 63 ASP A O 9
ATOM 12078 N N . GLY A 1 88 ? -2.993 27.790 -2.557 1.00 0.00 64 GLY A N 9
ATOM 12079 C CA . GLY A 1 88 ? -2.312 27.545 -3.838 1.00 0.00 64 GLY A CA 9
ATOM 12080 C C . GLY A 1 88 ? -1.229 26.471 -3.783 1.00 0.00 64 GLY A C 9
ATOM 12081 O O . GLY A 1 88 ? -1.203 25.581 -4.623 1.00 0.00 64 GLY A O 9
ATOM 12085 N N . ALA A 1 89 ? -0.384 26.521 -2.739 1.00 0.00 65 ALA A N 9
ATOM 12086 C CA . ALA A 1 89 ? 0.735 25.574 -2.555 1.00 0.00 65 ALA A CA 9
ATOM 12087 C C . ALA A 1 89 ? 0.232 24.132 -2.295 1.00 0.00 65 ALA A C 9
ATOM 12088 O O . ALA A 1 89 ? 0.799 23.160 -2.808 1.00 0.00 65 ALA A O 9
ATOM 12095 N N . ASN A 1 90 ? -0.846 24.024 -1.496 1.00 0.00 66 ASN A N 9
ATOM 12096 C CA . ASN A 1 90 ? -1.472 22.732 -1.127 1.00 0.00 66 ASN A CA 9
ATOM 12097 C C . ASN A 1 90 ? -2.235 22.124 -2.323 1.00 0.00 66 ASN A C 9
ATOM 12098 O O . ASN A 1 90 ? -2.270 20.897 -2.495 1.00 0.00 66 ASN A O 9
ATOM 12109 N N . ILE A 1 91 ? -2.849 23.003 -3.135 1.00 0.00 67 ILE A N 9
ATOM 12110 C CA . ILE A 1 91 ? -3.554 22.623 -4.373 1.00 0.00 67 ILE A CA 9
ATOM 12111 C C . ILE A 1 91 ? -2.556 22.003 -5.373 1.00 0.00 67 ILE A C 9
ATOM 12112 O O . ILE A 1 91 ? -2.795 20.924 -5.929 1.00 0.00 67 ILE A O 9
ATOM 12128 N N . LYS A 1 92 ? -1.419 22.694 -5.538 1.00 0.00 68 LYS A N 9
ATOM 12129 C CA . LYS A 1 92 ? -0.306 22.272 -6.413 1.00 0.00 68 LYS A CA 9
ATOM 12130 C C . LYS A 1 92 ? 0.263 20.909 -5.990 1.00 0.00 68 LYS A C 9
ATOM 12131 O O . LYS A 1 92 ? 0.694 20.121 -6.832 1.00 0.00 68 LYS A O 9
ATOM 12150 N N . HIS A 1 93 ? 0.237 20.659 -4.674 1.00 0.00 69 HIS A N 9
ATOM 12151 C CA . HIS A 1 93 ? 0.699 19.398 -4.080 1.00 0.00 69 HIS A CA 9
ATOM 12152 C C . HIS A 1 93 ? -0.252 18.234 -4.468 1.00 0.00 69 HIS A C 9
ATOM 12153 O O . HIS A 1 93 ? 0.209 17.151 -4.833 1.00 0.00 69 HIS A O 9
ATOM 12168 N N . ARG A 1 94 ? -1.581 18.495 -4.424 1.00 0.00 70 ARG A N 9
ATOM 12169 C CA . ARG A 1 94 ? -2.619 17.532 -4.891 1.00 0.00 70 ARG A CA 9
ATOM 12170 C C . ARG A 1 94 ? -2.387 17.158 -6.366 1.00 0.00 70 ARG A C 9
ATOM 12171 O O . ARG A 1 94 ? -2.381 15.973 -6.724 1.00 0.00 70 ARG A O 9
ATOM 12192 N N . LEU A 1 95 ? -2.182 18.197 -7.194 1.00 0.00 71 LEU A N 9
ATOM 12193 C CA . LEU A 1 95 ? -1.982 18.053 -8.647 1.00 0.00 71 LEU A CA 9
ATOM 12194 C C . LEU A 1 95 ? -0.686 17.283 -8.956 1.00 0.00 71 LEU A C 9
ATOM 12195 O O . LEU A 1 95 ? -0.639 16.481 -9.896 1.00 0.00 71 LEU A O 9
ATOM 12211 N N . ALA A 1 96 ? 0.344 17.542 -8.130 1.00 0.00 72 ALA A N 9
ATOM 12212 C CA . ALA A 1 96 ? 1.674 16.938 -8.271 1.00 0.00 72 ALA A CA 9
ATOM 12213 C C . ALA A 1 96 ? 1.625 15.421 -8.080 1.00 0.00 72 ALA A C 9
ATOM 12214 O O . ALA A 1 96 ? 2.035 14.665 -8.961 1.00 0.00 72 ALA A O 9
ATOM 12221 N N . LEU A 1 97 ? 1.097 14.986 -6.923 1.00 0.00 73 LEU A N 9
ATOM 12222 C CA . LEU A 1 97 ? 1.019 13.553 -6.586 1.00 0.00 73 LEU A CA 9
ATOM 12223 C C . LEU A 1 97 ? -0.008 12.819 -7.460 1.00 0.00 73 LEU A C 9
ATOM 12224 O O . LEU A 1 97 ? 0.150 11.613 -7.698 1.00 0.00 73 LEU A O 9
ATOM 12240 N N . TRP A 1 98 ? -1.042 13.550 -7.943 1.00 0.00 74 TRP A N 9
ATOM 12241 C CA . TRP A 1 98 ? -2.016 12.992 -8.897 1.00 0.00 74 TRP A CA 9
ATOM 12242 C C . TRP A 1 98 ? -1.299 12.565 -10.182 1.00 0.00 74 TRP A C 9
ATOM 12243 O O . TRP A 1 98 ? -1.286 11.384 -10.522 1.00 0.00 74 TRP A O 9
ATOM 12264 N N . ILE A 1 99 ? -0.688 13.546 -10.872 1.00 0.00 75 ILE A N 9
ATOM 12265 C CA . ILE A 1 99 ? -0.063 13.312 -12.178 1.00 0.00 75 ILE A CA 9
ATOM 12266 C C . ILE A 1 99 ? 1.143 12.368 -12.038 1.00 0.00 75 ILE A C 9
ATOM 12267 O O . ILE A 1 99 ? 1.383 11.565 -12.921 1.00 0.00 75 ILE A O 9
ATOM 12283 N N . HIS A 1 100 ? 1.838 12.422 -10.881 1.00 0.00 76 HIS A N 9
ATOM 12284 C CA . HIS A 1 100 ? 3.010 11.566 -10.615 1.00 0.00 76 HIS A CA 9
ATOM 12285 C C . HIS A 1 100 ? 2.586 10.093 -10.581 1.00 0.00 76 HIS A C 9
ATOM 12286 O O . HIS A 1 100 ? 3.209 9.246 -11.215 1.00 0.00 76 HIS A O 9
ATOM 12301 N N . ALA A 1 101 ? 1.484 9.824 -9.858 1.00 0.00 77 ALA A N 9
ATOM 12302 C CA . ALA A 1 101 ? 0.887 8.480 -9.772 1.00 0.00 77 ALA A CA 9
ATOM 12303 C C . ALA A 1 101 ? 0.176 8.100 -11.087 1.00 0.00 77 ALA A C 9
ATOM 12304 O O . ALA A 1 101 ? 0.058 6.918 -11.412 1.00 0.00 77 ALA A O 9
ATOM 12311 N N . ALA A 1 102 ? -0.281 9.117 -11.846 1.00 0.00 78 ALA A N 9
ATOM 12312 C CA . ALA A 1 102 ? -0.943 8.910 -13.151 1.00 0.00 78 ALA A CA 9
ATOM 12313 C C . ALA A 1 102 ? 0.065 8.371 -14.177 1.00 0.00 78 ALA A C 9
ATOM 12314 O O . ALA A 1 102 ? -0.273 7.514 -15.003 1.00 0.00 78 ALA A O 9
ATOM 12321 N N . LEU A 1 103 ? 1.309 8.879 -14.091 1.00 0.00 79 LEU A N 9
ATOM 12322 C CA . LEU A 1 103 ? 2.440 8.398 -14.892 1.00 0.00 79 LEU A CA 9
ATOM 12323 C C . LEU A 1 103 ? 2.783 6.946 -14.467 1.00 0.00 79 LEU A C 9
ATOM 12324 O O . LEU A 1 103 ? 3.093 6.718 -13.285 1.00 0.00 79 LEU A O 9
ATOM 12340 N N . PRO A 1 104 ? 2.721 5.942 -15.414 1.00 0.00 80 PRO A N 9
ATOM 12341 C CA . PRO A 1 104 ? 2.904 4.498 -15.083 1.00 0.00 80 PRO A CA 9
ATOM 12342 C C . PRO A 1 104 ? 4.321 4.140 -14.581 1.00 0.00 80 PRO A C 9
ATOM 12343 O O . PRO A 1 104 ? 4.558 3.015 -14.121 1.00 0.00 80 PRO A O 9
ATOM 12354 N N . ASP A 1 105 ? 5.253 5.097 -14.693 1.00 0.00 81 ASP A N 9
ATOM 12355 C CA . ASP A 1 105 ? 6.651 4.939 -14.235 1.00 0.00 81 ASP A CA 9
ATOM 12356 C C . ASP A 1 105 ? 7.002 5.934 -13.119 1.00 0.00 81 ASP A C 9
ATOM 12357 O O . ASP A 1 105 ? 8.105 5.866 -12.566 1.00 0.00 81 ASP A O 9
ATOM 12366 N N . ASN A 1 106 ? 6.051 6.842 -12.789 1.00 0.00 82 ASN A N 9
ATOM 12367 C CA . ASN A 1 106 ? 6.288 7.967 -11.855 1.00 0.00 82 ASN A CA 9
ATOM 12368 C C . ASN A 1 106 ? 7.489 8.811 -12.333 1.00 0.00 82 ASN A C 9
ATOM 12369 O O . ASN A 1 106 ? 8.470 9.001 -11.602 1.00 0.00 82 ASN A O 9
ATOM 12380 N N . ASP A 1 107 ? 7.386 9.289 -13.588 1.00 0.00 83 ASP A N 9
ATOM 12381 C CA . ASP A 1 107 ? 8.445 10.042 -14.294 1.00 0.00 83 ASP A CA 9
ATOM 12382 C C . ASP A 1 107 ? 8.873 11.321 -13.516 1.00 0.00 83 ASP A C 9
ATOM 12383 O O . ASP A 1 107 ? 8.098 11.827 -12.693 1.00 0.00 83 ASP A O 9
ATOM 12392 N N . PRO A 1 108 ? 10.129 11.838 -13.729 1.00 0.00 84 PRO A N 9
ATOM 12393 C CA . PRO A 1 108 ? 10.585 13.120 -13.128 1.00 0.00 84 PRO A CA 9
ATOM 12394 C C . PRO A 1 108 ? 10.085 14.351 -13.920 1.00 0.00 84 PRO A C 9
ATOM 12395 O O . PRO A 1 108 ? 10.307 15.497 -13.499 1.00 0.00 84 PRO A O 9
ATOM 12406 N N . LEU A 1 109 ? 9.413 14.077 -15.072 1.00 0.00 85 LEU A N 9
ATOM 12407 C CA . LEU A 1 109 ? 8.879 15.094 -16.003 1.00 0.00 85 LEU A CA 9
ATOM 12408 C C . LEU A 1 109 ? 10.007 15.972 -16.583 1.00 0.00 85 LEU A C 9
ATOM 12409 O O . LEU A 1 109 ? 9.751 17.095 -17.038 1.00 0.00 85 LEU A O 9
ATOM 12425 N N . LYS A 1 110 ? 11.228 15.399 -16.610 1.00 0.00 86 LYS A N 9
ATOM 12426 C CA . LYS A 1 110 ? 12.476 16.087 -16.982 1.00 0.00 86 LYS A CA 9
ATOM 12427 C C . LYS A 1 110 ? 12.365 16.796 -18.360 1.00 0.00 86 LYS A C 9
ATOM 12428 O O . LYS A 1 110 ? 12.269 16.105 -19.396 1.00 0.00 86 LYS A O 9
ATOM 12448 N N . MET A 1 25 ? 8.065 -0.173 -10.629 1.00 0.00 1 MET A N 10
ATOM 12449 C CA . MET A 1 25 ? 7.586 1.209 -10.842 1.00 0.00 1 MET A CA 10
ATOM 12450 C C . MET A 1 25 ? 6.244 1.417 -10.119 1.00 0.00 1 MET A C 10
ATOM 12451 O O . MET A 1 25 ? 5.326 0.608 -10.262 1.00 0.00 1 MET A O 10
ATOM 12465 N N . SER A 1 26 ? 6.153 2.508 -9.337 1.00 0.00 2 SER A N 10
ATOM 12466 C CA . SER A 1 26 ? 4.959 2.876 -8.541 1.00 0.00 2 SER A CA 10
ATOM 12467 C C . SER A 1 26 ? 4.763 4.409 -8.582 1.00 0.00 2 SER A C 10
ATOM 12468 O O . SER A 1 26 ? 5.315 5.073 -9.463 1.00 0.00 2 SER A O 10
ATOM 12476 N N . LYS A 1 27 ? 3.964 4.956 -7.638 1.00 0.00 3 LYS A N 10
ATOM 12477 C CA . LYS A 1 27 ? 3.781 6.411 -7.447 1.00 0.00 3 LYS A CA 10
ATOM 12478 C C . LYS A 1 27 ? 5.108 7.069 -6.997 1.00 0.00 3 LYS A C 10
ATOM 12479 O O . LYS A 1 27 ? 5.440 8.159 -7.446 1.00 0.00 3 LYS A O 10
ATOM 12498 N N . THR A 1 28 ? 5.831 6.360 -6.092 1.00 0.00 4 THR A N 10
ATOM 12499 C CA . THR A 1 28 ? 7.203 6.698 -5.605 1.00 0.00 4 THR A CA 10
ATOM 12500 C C . THR A 1 28 ? 7.288 8.105 -4.936 1.00 0.00 4 THR A C 10
ATOM 12501 O O . THR A 1 28 ? 6.271 8.653 -4.495 1.00 0.00 4 THR A O 10
ATOM 12512 N N . ALA A 1 29 ? 8.521 8.661 -4.816 1.00 0.00 5 ALA A N 10
ATOM 12513 C CA . ALA A 1 29 ? 8.780 9.977 -4.195 1.00 0.00 5 ALA A CA 10
ATOM 12514 C C . ALA A 1 29 ? 9.508 10.937 -5.165 1.00 0.00 5 ALA A C 10
ATOM 12515 O O . ALA A 1 29 ? 10.022 11.972 -4.732 1.00 0.00 5 ALA A O 10
ATOM 12522 N N . LYS A 1 30 ? 9.527 10.604 -6.481 1.00 0.00 6 LYS A N 10
ATOM 12523 C CA . LYS A 1 30 ? 10.180 11.439 -7.534 1.00 0.00 6 LYS A CA 10
ATOM 12524 C C . LYS A 1 30 ? 9.385 12.748 -7.766 1.00 0.00 6 LYS A C 10
ATOM 12525 O O . LYS A 1 30 ? 8.590 12.856 -8.712 1.00 0.00 6 LYS A O 10
ATOM 12544 N N . LEU A 1 31 ? 9.590 13.721 -6.869 1.00 0.00 7 LEU A N 10
ATOM 12545 C CA . LEU A 1 31 ? 8.848 14.985 -6.864 1.00 0.00 7 LEU A CA 10
ATOM 12546 C C . LEU A 1 31 ? 9.745 16.051 -6.217 1.00 0.00 7 LEU A C 10
ATOM 12547 O O . LEU A 1 31 ? 9.721 16.252 -4.998 1.00 0.00 7 LEU A O 10
ATOM 12563 N N . ASN A 1 32 ? 10.618 16.650 -7.043 1.00 0.00 8 ASN A N 10
ATOM 12564 C CA . ASN A 1 32 ? 11.527 17.734 -6.622 1.00 0.00 8 ASN A CA 10
ATOM 12565 C C . ASN A 1 32 ? 10.956 19.060 -7.128 1.00 0.00 8 ASN A C 10
ATOM 12566 O O . ASN A 1 32 ? 10.490 19.897 -6.345 1.00 0.00 8 ASN A O 10
ATOM 12577 N N . ASN A 1 33 ? 10.973 19.228 -8.462 1.00 0.00 9 ASN A N 10
ATOM 12578 C CA . ASN A 1 33 ? 10.413 20.407 -9.136 1.00 0.00 9 ASN A CA 10
ATOM 12579 C C . ASN A 1 33 ? 8.902 20.228 -9.285 1.00 0.00 9 ASN A C 10
ATOM 12580 O O . ASN A 1 33 ? 8.432 19.686 -10.293 1.00 0.00 9 ASN A O 10
ATOM 12591 N N . GLU A 1 34 ? 8.160 20.655 -8.244 1.00 0.00 10 GLU A N 10
ATOM 12592 C CA . GLU A 1 34 ? 6.695 20.532 -8.186 1.00 0.00 10 GLU A CA 10
ATOM 12593 C C . GLU A 1 34 ? 6.032 21.243 -9.389 1.00 0.00 10 GLU A C 10
ATOM 12594 O O . GLU A 1 34 ? 5.054 20.735 -9.923 1.00 0.00 10 GLU A O 10
ATOM 12606 N N . GLU A 1 35 ? 6.634 22.390 -9.816 1.00 0.00 11 GLU A N 10
ATOM 12607 C CA . GLU A 1 35 ? 6.241 23.166 -11.030 1.00 0.00 11 GLU A CA 10
ATOM 12608 C C . GLU A 1 35 ? 5.927 22.246 -12.231 1.00 0.00 11 GLU A C 10
ATOM 12609 O O . GLU A 1 35 ? 4.860 22.351 -12.835 1.00 0.00 11 GLU A O 10
ATOM 12621 N N . LYS A 1 36 ? 6.866 21.318 -12.509 1.00 0.00 12 LYS A N 10
ATOM 12622 C CA . LYS A 1 36 ? 6.772 20.356 -13.625 1.00 0.00 12 LYS A CA 10
ATOM 12623 C C . LYS A 1 36 ? 5.484 19.522 -13.538 1.00 0.00 12 LYS A C 10
ATOM 12624 O O . LYS A 1 36 ? 4.676 19.503 -14.479 1.00 0.00 12 LYS A O 10
ATOM 12643 N N . LEU A 1 37 ? 5.280 18.899 -12.373 1.00 0.00 13 LEU A N 10
ATOM 12644 C CA . LEU A 1 37 ? 4.165 17.971 -12.153 1.00 0.00 13 LEU A CA 10
ATOM 12645 C C . LEU A 1 37 ? 2.805 18.708 -12.177 1.00 0.00 13 LEU A C 10
ATOM 12646 O O . LEU A 1 37 ? 1.848 18.223 -12.781 1.00 0.00 13 LEU A O 10
ATOM 12662 N N . VAL A 1 38 ? 2.753 19.899 -11.557 1.00 0.00 14 VAL A N 10
ATOM 12663 C CA . VAL A 1 38 ? 1.534 20.735 -11.511 1.00 0.00 14 VAL A CA 10
ATOM 12664 C C . VAL A 1 38 ? 1.076 21.104 -12.928 1.00 0.00 14 VAL A C 10
ATOM 12665 O O . VAL A 1 38 ? -0.082 20.903 -13.275 1.00 0.00 14 VAL A O 10
ATOM 12678 N N . LYS A 1 39 ? 2.019 21.613 -13.740 1.00 0.00 15 LYS A N 10
ATOM 12679 C CA . LYS A 1 39 ? 1.748 22.078 -15.111 1.00 0.00 15 LYS A CA 10
ATOM 12680 C C . LYS A 1 39 ? 1.362 20.916 -16.052 1.00 0.00 15 LYS A C 10
ATOM 12681 O O . LYS A 1 39 ? 0.553 21.102 -16.966 1.00 0.00 15 LYS A O 10
ATOM 12700 N N . LYS A 1 40 ? 1.914 19.718 -15.798 1.00 0.00 16 LYS A N 10
ATOM 12701 C CA . LYS A 1 40 ? 1.513 18.480 -16.514 1.00 0.00 16 LYS A CA 10
ATOM 12702 C C . LYS A 1 40 ? 0.093 18.038 -16.100 1.00 0.00 16 LYS A C 10
ATOM 12703 O O . LYS A 1 40 ? -0.660 17.493 -16.908 1.00 0.00 16 LYS A O 10
ATOM 12722 N N . ALA A 1 41 ? -0.250 18.282 -14.829 1.00 0.00 17 ALA A N 10
ATOM 12723 C CA . ALA A 1 41 ? -1.594 18.010 -14.297 1.00 0.00 17 ALA A CA 10
ATOM 12724 C C . ALA A 1 41 ? -2.607 19.026 -14.851 1.00 0.00 17 ALA A C 10
ATOM 12725 O O . ALA A 1 41 ? -3.796 18.725 -14.955 1.00 0.00 17 ALA A O 10
ATOM 12732 N N . LEU A 1 42 ? -2.113 20.236 -15.207 1.00 0.00 18 LEU A N 10
ATOM 12733 C CA . LEU A 1 42 ? -2.915 21.257 -15.910 1.00 0.00 18 LEU A CA 10
ATOM 12734 C C . LEU A 1 42 ? -3.183 20.797 -17.350 1.00 0.00 18 LEU A C 10
ATOM 12735 O O . LEU A 1 42 ? -4.259 21.056 -17.892 1.00 0.00 18 LEU A O 10
ATOM 12751 N N . GLU A 1 43 ? -2.175 20.134 -17.966 1.00 0.00 19 GLU A N 10
ATOM 12752 C CA . GLU A 1 43 ? -2.293 19.557 -19.321 1.00 0.00 19 GLU A CA 10
ATOM 12753 C C . GLU A 1 43 ? -3.377 18.464 -19.365 1.00 0.00 19 GLU A C 10
ATOM 12754 O O . GLU A 1 43 ? -4.365 18.599 -20.092 1.00 0.00 19 GLU A O 10
ATOM 12766 N N . ILE A 1 44 ? -3.189 17.412 -18.548 1.00 0.00 20 ILE A N 10
ATOM 12767 C CA . ILE A 1 44 ? -4.073 16.236 -18.524 1.00 0.00 20 ILE A CA 10
ATOM 12768 C C . ILE A 1 44 ? -5.458 16.618 -17.984 1.00 0.00 20 ILE A C 10
ATOM 12769 O O . ILE A 1 44 ? -6.458 16.367 -18.646 1.00 0.00 20 ILE A O 10
ATOM 12785 N N . GLY A 1 45 ? -5.491 17.272 -16.812 1.00 0.00 21 GLY A N 10
ATOM 12786 C CA . GLY A 1 45 ? -6.744 17.727 -16.195 1.00 0.00 21 GLY A CA 10
ATOM 12787 C C . GLY A 1 45 ? -7.494 18.737 -17.061 1.00 0.00 21 GLY A C 10
ATOM 12788 O O . GLY A 1 45 ? -8.725 18.763 -17.069 1.00 0.00 21 GLY A O 10
ATOM 12792 N N . GLY A 1 46 ? -6.725 19.556 -17.804 1.00 0.00 22 GLY A N 10
ATOM 12793 C CA . GLY A 1 46 ? -7.282 20.554 -18.718 1.00 0.00 22 GLY A CA 10
ATOM 12794 C C . GLY A 1 46 ? -7.997 19.930 -19.909 1.00 0.00 22 GLY A C 10
ATOM 12795 O O . GLY A 1 46 ? -9.173 20.230 -20.156 1.00 0.00 22 GLY A O 10
ATOM 12799 N N . LYS A 1 47 ? -7.292 19.037 -20.633 1.00 0.00 23 LYS A N 10
ATOM 12800 C CA . LYS A 1 47 ? -7.832 18.395 -21.854 1.00 0.00 23 LYS A CA 10
ATOM 12801 C C . LYS A 1 47 ? -8.957 17.410 -21.511 1.00 0.00 23 LYS A C 10
ATOM 12802 O O . LYS A 1 47 ? -9.906 17.268 -22.284 1.00 0.00 23 LYS A O 10
ATOM 12821 N N . MET A 1 48 ? -8.848 16.744 -20.339 1.00 0.00 24 MET A N 10
ATOM 12822 C CA . MET A 1 48 ? -9.898 15.839 -19.836 1.00 0.00 24 MET A CA 10
ATOM 12823 C C . MET A 1 48 ? -11.176 16.631 -19.571 1.00 0.00 24 MET A C 10
ATOM 12824 O O . MET A 1 48 ? -12.222 16.267 -20.095 1.00 0.00 24 MET A O 10
ATOM 12838 N N . ALA A 1 49 ? -11.049 17.743 -18.805 1.00 0.00 25 ALA A N 10
ATOM 12839 C CA . ALA A 1 49 ? -12.169 18.659 -18.489 1.00 0.00 25 ALA A CA 10
ATOM 12840 C C . ALA A 1 49 ? -12.874 19.114 -19.761 1.00 0.00 25 ALA A C 10
ATOM 12841 O O . ALA A 1 49 ? -14.102 19.038 -19.868 1.00 0.00 25 ALA A O 10
ATOM 12848 N N . LYS A 1 50 ? -12.054 19.518 -20.732 1.00 0.00 26 LYS A N 10
ATOM 12849 C CA . LYS A 1 50 ? -12.502 19.985 -22.041 1.00 0.00 26 LYS A CA 10
ATOM 12850 C C . LYS A 1 50 ? -13.426 18.944 -22.701 1.00 0.00 26 LYS A C 10
ATOM 12851 O O . LYS A 1 50 ? -14.590 19.260 -22.997 1.00 0.00 26 LYS A O 10
ATOM 12870 N N . MET A 1 51 ? -12.918 17.685 -22.802 1.00 0.00 27 MET A N 10
ATOM 12871 C CA . MET A 1 51 ? -13.650 16.526 -23.379 1.00 0.00 27 MET A CA 10
ATOM 12872 C C . MET A 1 51 ? -14.955 16.222 -22.618 1.00 0.00 27 MET A C 10
ATOM 12873 O O . MET A 1 51 ? -15.966 15.876 -23.239 1.00 0.00 27 MET A O 10
ATOM 12887 N N . GLN A 1 52 ? -14.902 16.338 -21.273 1.00 0.00 28 GLN A N 10
ATOM 12888 C CA . GLN A 1 52 ? -16.075 16.102 -20.402 1.00 0.00 28 GLN A CA 10
ATOM 12889 C C . GLN A 1 52 ? -17.172 17.137 -20.713 1.00 0.00 28 GLN A C 10
ATOM 12890 O O . GLN A 1 52 ? -18.367 16.851 -20.602 1.00 0.00 28 GLN A O 10
ATOM 12904 N N . GLY A 1 53 ? -16.733 18.331 -21.130 1.00 0.00 29 GLY A N 10
ATOM 12905 C CA . GLY A 1 53 ? -17.616 19.405 -21.562 1.00 0.00 29 GLY A CA 10
ATOM 12906 C C . GLY A 1 53 ? -17.364 20.662 -20.767 1.00 0.00 29 GLY A C 10
ATOM 12907 O O . GLY A 1 53 ? -18.303 21.274 -20.244 1.00 0.00 29 GLY A O 10
ATOM 12911 N N . PHE A 1 54 ? -16.079 21.050 -20.669 1.00 0.00 30 PHE A N 10
ATOM 12912 C CA . PHE A 1 54 ? -15.658 22.236 -19.874 1.00 0.00 30 PHE A CA 10
ATOM 12913 C C . PHE A 1 54 ? -14.682 23.104 -20.666 1.00 0.00 30 PHE A C 10
ATOM 12914 O O . PHE A 1 54 ? -14.205 22.718 -21.735 1.00 0.00 30 PHE A O 10
ATOM 12931 N N . ASP A 1 55 ? -14.412 24.294 -20.120 1.00 0.00 31 ASP A N 10
ATOM 12932 C CA . ASP A 1 55 ? -13.406 25.226 -20.628 1.00 0.00 31 ASP A CA 10
ATOM 12933 C C . ASP A 1 55 ? -12.828 25.959 -19.412 1.00 0.00 31 ASP A C 10
ATOM 12934 O O . ASP A 1 55 ? -13.460 26.869 -18.869 1.00 0.00 31 ASP A O 10
ATOM 12943 N N . LEU A 1 56 ? -11.666 25.484 -18.939 1.00 0.00 32 LEU A N 10
ATOM 12944 C CA . LEU A 1 56 ? -11.008 26.017 -17.736 1.00 0.00 32 LEU A CA 10
ATOM 12945 C C . LEU A 1 56 ? -10.399 27.410 -18.023 1.00 0.00 32 LEU A C 10
ATOM 12946 O O . LEU A 1 56 ? -9.793 27.598 -19.088 1.00 0.00 32 LEU A O 10
ATOM 12962 N N . PRO A 1 57 ? -10.589 28.413 -17.091 1.00 0.00 33 PRO A N 10
ATOM 12963 C CA . PRO A 1 57 ? -10.070 29.797 -17.258 1.00 0.00 33 PRO A CA 10
ATOM 12964 C C . PRO A 1 57 ? -8.563 29.864 -17.582 1.00 0.00 33 PRO A C 10
ATOM 12965 O O . PRO A 1 57 ? -7.769 29.118 -17.007 1.00 0.00 33 PRO A O 10
ATOM 12976 N N . GLN A 1 58 ? -8.200 30.766 -18.509 1.00 0.00 34 GLN A N 10
ATOM 12977 C CA . GLN A 1 58 ? -6.806 30.993 -18.948 1.00 0.00 34 GLN A CA 10
ATOM 12978 C C . GLN A 1 58 ? -6.156 32.151 -18.158 1.00 0.00 34 GLN A C 10
ATOM 12979 O O . GLN A 1 58 ? -5.090 32.651 -18.531 1.00 0.00 34 GLN A O 10
ATOM 12993 N N . SER A 1 59 ? -6.819 32.534 -17.053 1.00 0.00 35 SER A N 10
ATOM 12994 C CA . SER A 1 59 ? -6.367 33.557 -16.080 1.00 0.00 35 SER A CA 10
ATOM 12995 C C . SER A 1 59 ? -4.954 33.205 -15.484 1.00 0.00 35 SER A C 10
ATOM 12996 O O . SER A 1 59 ? -4.589 32.043 -15.545 1.00 0.00 35 SER A O 10
ATOM 13004 N N . PRO A 1 60 ? -4.192 34.192 -14.849 1.00 0.00 36 PRO A N 10
ATOM 13005 C CA . PRO A 1 60 ? -2.742 34.092 -14.464 1.00 0.00 36 PRO A CA 10
ATOM 13006 C C . PRO A 1 60 ? -2.094 32.668 -14.469 1.00 0.00 36 PRO A C 10
ATOM 13007 O O . PRO A 1 60 ? -1.695 32.188 -15.535 1.00 0.00 36 PRO A O 10
ATOM 13018 N N . GLN A 1 61 ? -2.030 31.989 -13.292 1.00 0.00 37 GLN A N 10
ATOM 13019 C CA . GLN A 1 61 ? -1.447 30.626 -13.142 1.00 0.00 37 GLN A CA 10
ATOM 13020 C C . GLN A 1 61 ? -2.136 29.844 -11.981 1.00 0.00 37 GLN A C 10
ATOM 13021 O O . GLN A 1 61 ? -2.738 28.806 -12.255 1.00 0.00 37 GLN A O 10
ATOM 13035 N N . PRO A 1 62 ? -2.095 30.316 -10.667 1.00 0.00 38 PRO A N 10
ATOM 13036 C CA . PRO A 1 62 ? -2.611 29.502 -9.522 1.00 0.00 38 PRO A CA 10
ATOM 13037 C C . PRO A 1 62 ? -4.144 29.345 -9.543 1.00 0.00 38 PRO A C 10
ATOM 13038 O O . PRO A 1 62 ? -4.684 28.403 -8.978 1.00 0.00 38 PRO A O 10
ATOM 13049 N N . VAL A 1 63 ? -4.818 30.289 -10.208 1.00 0.00 39 VAL A N 10
ATOM 13050 C CA . VAL A 1 63 ? -6.265 30.229 -10.491 1.00 0.00 39 VAL A CA 10
ATOM 13051 C C . VAL A 1 63 ? -6.613 29.049 -11.430 1.00 0.00 39 VAL A C 10
ATOM 13052 O O . VAL A 1 63 ? -7.660 28.419 -11.272 1.00 0.00 39 VAL A O 10
ATOM 13065 N N . ARG A 1 64 ? -5.710 28.758 -12.392 1.00 0.00 40 ARG A N 10
ATOM 13066 C CA . ARG A 1 64 ? -5.866 27.628 -13.333 1.00 0.00 40 ARG A CA 10
ATOM 13067 C C . ARG A 1 64 ? -5.602 26.308 -12.618 1.00 0.00 40 ARG A C 10
ATOM 13068 O O . ARG A 1 64 ? -6.265 25.307 -12.877 1.00 0.00 40 ARG A O 10
ATOM 13089 N N . VAL A 1 65 ? -4.592 26.338 -11.738 1.00 0.00 41 VAL A N 10
ATOM 13090 C CA . VAL A 1 65 ? -4.228 25.211 -10.874 1.00 0.00 41 VAL A CA 10
ATOM 13091 C C . VAL A 1 65 ? -5.415 24.841 -9.959 1.00 0.00 41 VAL A C 10
ATOM 13092 O O . VAL A 1 65 ? -5.755 23.664 -9.795 1.00 0.00 41 VAL A O 10
ATOM 13105 N N . LYS A 1 66 ? -6.066 25.882 -9.430 1.00 0.00 42 LYS A N 10
ATOM 13106 C CA . LYS A 1 66 ? -7.230 25.762 -8.543 1.00 0.00 42 LYS A CA 10
ATOM 13107 C C . LYS A 1 66 ? -8.442 25.224 -9.347 1.00 0.00 42 LYS A C 10
ATOM 13108 O O . LYS A 1 66 ? -9.187 24.386 -8.848 1.00 0.00 42 LYS A O 10
ATOM 13127 N N . ALA A 1 67 ? -8.587 25.694 -10.604 1.00 0.00 43 ALA A N 10
ATOM 13128 C CA . ALA A 1 67 ? -9.657 25.247 -11.535 1.00 0.00 43 ALA A CA 10
ATOM 13129 C C . ALA A 1 67 ? -9.553 23.736 -11.858 1.00 0.00 43 ALA A C 10
ATOM 13130 O O . ALA A 1 67 ? -10.553 22.998 -11.781 1.00 0.00 43 ALA A O 10
ATOM 13137 N N . VAL A 1 68 ? -8.326 23.292 -12.201 1.00 0.00 44 VAL A N 10
ATOM 13138 C CA . VAL A 1 68 ? -8.021 21.879 -12.507 1.00 0.00 44 VAL A CA 10
ATOM 13139 C C . VAL A 1 68 ? -8.267 20.997 -11.271 1.00 0.00 44 VAL A C 10
ATOM 13140 O O . VAL A 1 68 ? -8.803 19.898 -11.397 1.00 0.00 44 VAL A O 10
ATOM 13153 N N . TYR A 1 69 ? -7.893 21.516 -10.090 1.00 0.00 45 TYR A N 10
ATOM 13154 C CA . TYR A 1 69 ? -8.153 20.864 -8.795 1.00 0.00 45 TYR A CA 10
ATOM 13155 C C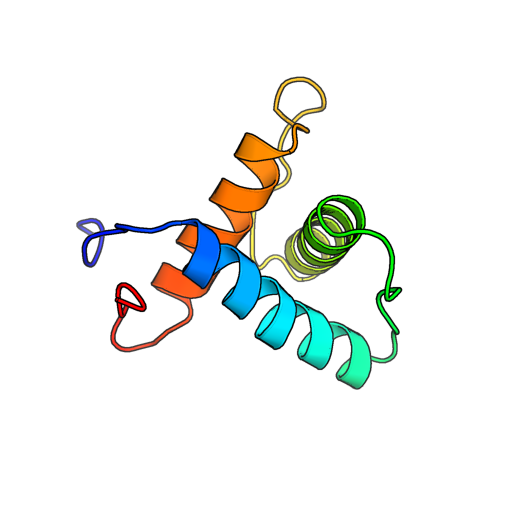 . TYR A 1 69 ? -9.648 20.585 -8.605 1.00 0.00 45 TYR A C 10
ATOM 13156 O O . TYR A 1 69 ? -10.020 19.453 -8.313 1.00 0.00 45 TYR A O 10
ATOM 13174 N N . LEU A 1 70 ? -10.488 21.630 -8.789 1.00 0.00 46 LEU A N 10
ATOM 13175 C CA . LEU A 1 70 ? -11.955 21.531 -8.615 1.00 0.00 46 LEU A CA 10
ATOM 13176 C C . LEU A 1 70 ? -12.532 20.450 -9.536 1.00 0.00 46 LEU A C 10
ATOM 13177 O O . LEU A 1 70 ? -13.379 19.656 -9.115 1.00 0.00 46 LEU A O 10
ATOM 13193 N N . PHE A 1 71 ? -12.027 20.431 -10.784 1.00 0.00 47 PHE A N 10
ATOM 13194 C CA . PHE A 1 71 ? -12.386 19.412 -11.777 1.00 0.00 47 PHE A CA 10
ATOM 13195 C C . PHE A 1 71 ? -12.003 17.991 -11.289 1.00 0.00 47 PHE A C 10
ATOM 13196 O O . PHE A 1 71 ? -12.829 17.090 -11.346 1.00 0.00 47 PHE A O 10
ATOM 13213 N N . LEU A 1 72 ? -10.752 17.808 -10.830 1.00 0.00 48 LEU A N 10
ATOM 13214 C CA . LEU A 1 72 ? -10.218 16.485 -10.435 1.00 0.00 48 LEU A CA 10
ATOM 13215 C C . LEU A 1 72 ? -10.889 15.933 -9.160 1.00 0.00 48 LEU A C 10
ATOM 13216 O O . LEU A 1 72 ? -11.068 14.728 -9.029 1.00 0.00 48 LEU A O 10
ATOM 13232 N N . VAL A 1 73 ? -11.241 16.822 -8.219 1.00 0.00 49 VAL A N 10
ATOM 13233 C CA . VAL A 1 73 ? -11.942 16.434 -6.976 1.00 0.00 49 VAL A CA 10
ATOM 13234 C C . VAL A 1 73 ? -13.397 16.053 -7.306 1.00 0.00 49 VAL A C 10
ATOM 13235 O O . VAL A 1 73 ? -13.948 15.104 -6.740 1.00 0.00 49 VAL A O 10
ATOM 13248 N N . ASP A 1 74 ? -13.993 16.805 -8.246 1.00 0.00 50 ASP A N 10
ATOM 13249 C CA . ASP A 1 74 ? -15.354 16.542 -8.757 1.00 0.00 50 ASP A CA 10
ATOM 13250 C C . ASP A 1 74 ? -15.399 15.196 -9.503 1.00 0.00 50 ASP A C 10
ATOM 13251 O O . ASP A 1 74 ? -16.333 14.406 -9.337 1.00 0.00 50 ASP A O 10
ATOM 13260 N N . ALA A 1 75 ? -14.339 14.953 -10.285 1.00 0.00 51 ALA A N 10
ATOM 13261 C CA . ALA A 1 75 ? -14.150 13.739 -11.093 1.00 0.00 51 ALA A CA 10
ATOM 13262 C C . ALA A 1 75 ? -13.613 12.580 -10.228 1.00 0.00 51 ALA A C 10
ATOM 13263 O O . ALA A 1 75 ? -13.421 11.471 -10.730 1.00 0.00 51 ALA A O 10
ATOM 13270 N N . LYS A 1 76 ? -13.333 12.887 -8.932 1.00 0.00 52 LYS A N 10
ATOM 13271 C CA . LYS A 1 76 ? -12.911 11.914 -7.894 1.00 0.00 52 LYS A CA 10
ATOM 13272 C C . LYS A 1 76 ? -11.523 11.300 -8.200 1.00 0.00 52 LYS A C 10
ATOM 13273 O O . LYS A 1 76 ? -11.162 10.254 -7.653 1.00 0.00 52 LYS A O 10
ATOM 13292 N N . GLN A 1 77 ? -10.752 11.995 -9.067 1.00 0.00 53 GLN A N 10
ATOM 13293 C CA . GLN A 1 77 ? -9.352 11.661 -9.408 1.00 0.00 53 GLN A CA 10
ATOM 13294 C C . GLN A 1 77 ? -8.447 11.849 -8.180 1.00 0.00 53 GLN A C 10
ATOM 13295 O O . GLN A 1 77 ? -7.535 11.052 -7.934 1.00 0.00 53 GLN A O 10
ATOM 13309 N N . ILE A 1 78 ? -8.719 12.931 -7.423 1.00 0.00 54 ILE A N 10
ATOM 13310 C CA . ILE A 1 78 ? -8.070 13.221 -6.126 1.00 0.00 54 ILE A CA 10
ATOM 13311 C C . ILE A 1 78 ? -9.128 13.465 -5.053 1.00 0.00 54 ILE A C 10
ATOM 13312 O O . ILE A 1 78 ? -10.310 13.690 -5.353 1.00 0.00 54 ILE A O 10
ATOM 13328 N N . ALA A 1 79 ? -8.664 13.433 -3.800 1.00 0.00 55 ALA A N 10
ATOM 13329 C CA . ALA A 1 79 ? -9.465 13.750 -2.619 1.00 0.00 55 ALA A CA 10
ATOM 13330 C C . ALA A 1 79 ? -9.425 15.274 -2.374 1.00 0.00 55 ALA A C 10
ATOM 13331 O O . ALA A 1 79 ? -8.440 15.930 -2.751 1.00 0.00 55 ALA A O 10
ATOM 13338 N N . PRO A 1 80 ? -10.493 15.870 -1.762 1.00 0.00 56 PRO A N 10
ATOM 13339 C CA . PRO A 1 80 ? -10.498 17.311 -1.407 1.00 0.00 56 PRO A CA 10
ATOM 13340 C C . PRO A 1 80 ? -9.530 17.643 -0.250 1.00 0.00 56 PRO A C 10
ATOM 13341 O O . PRO A 1 80 ? -8.980 16.752 0.410 1.00 0.00 56 PRO A O 10
ATOM 13352 N N . LEU A 1 81 ? -9.311 18.939 -0.046 1.00 0.00 57 LEU A N 10
ATOM 13353 C CA . LEU A 1 81 ? -8.522 19.477 1.064 1.00 0.00 57 LEU A CA 10
ATOM 13354 C C . LEU A 1 81 ? -9.479 20.088 2.104 1.00 0.00 57 LEU A C 10
ATOM 13355 O O . LEU A 1 81 ? -10.553 20.572 1.725 1.00 0.00 57 LEU A O 10
ATOM 13371 N N . PRO A 1 82 ? -9.128 20.058 3.432 1.00 0.00 58 PRO A N 10
ATOM 13372 C CA . PRO A 1 82 ? -9.857 20.844 4.461 1.00 0.00 58 PRO A CA 10
ATOM 13373 C C . PRO A 1 82 ? -9.661 22.365 4.239 1.00 0.00 58 PRO A C 10
ATOM 13374 O O . PRO A 1 82 ? -8.705 22.770 3.570 1.00 0.00 58 PRO A O 10
ATOM 13385 N N . ASP A 1 83 ? -10.561 23.181 4.815 1.00 0.00 59 ASP A N 10
ATOM 13386 C CA . ASP A 1 83 ? -10.581 24.655 4.627 1.00 0.00 59 ASP A CA 10
ATOM 13387 C C . ASP A 1 83 ? -9.246 25.314 5.037 1.00 0.00 59 ASP A C 10
ATOM 13388 O O . ASP A 1 83 ? -8.791 26.271 4.396 1.00 0.00 59 ASP A O 10
ATOM 13397 N N . SER A 1 84 ? -8.622 24.760 6.088 1.00 0.00 60 SER A N 10
ATOM 13398 C CA . SER A 1 84 ? -7.325 25.226 6.609 1.00 0.00 60 SER A CA 10
ATOM 13399 C C . SER A 1 84 ? -6.186 24.981 5.585 1.00 0.00 60 SER A C 10
ATOM 13400 O O . SER A 1 84 ? -5.231 25.759 5.512 1.00 0.00 60 SER A O 10
ATOM 13408 N N . LYS A 1 85 ? -6.299 23.878 4.804 1.00 0.00 61 LYS A N 10
ATOM 13409 C CA . LYS A 1 85 ? -5.287 23.473 3.787 1.00 0.00 61 LYS A CA 10
ATOM 13410 C C . LYS A 1 85 ? -5.763 23.799 2.366 1.00 0.00 61 LYS A C 10
ATOM 13411 O O . LYS A 1 85 ? -5.122 23.406 1.395 1.00 0.00 61 LYS A O 10
ATOM 13430 N N . LEU A 1 86 ? -6.886 24.520 2.245 1.00 0.00 62 LEU A N 10
ATOM 13431 C CA . LEU A 1 86 ? -7.387 24.978 0.938 1.00 0.00 62 LEU A CA 10
ATOM 13432 C C . LEU A 1 86 ? -6.632 26.270 0.586 1.00 0.00 62 LEU A C 10
ATOM 13433 O O . LEU A 1 86 ? -7.077 27.378 0.909 1.00 0.00 62 LEU A O 10
ATOM 13449 N N . ASP A 1 87 ? -5.467 26.086 -0.042 1.00 0.00 63 ASP A N 10
ATOM 13450 C CA . ASP A 1 87 ? -4.494 27.153 -0.333 1.00 0.00 63 ASP A CA 10
ATOM 13451 C C . ASP A 1 87 ? -3.708 26.788 -1.590 1.00 0.00 63 ASP A C 10
ATOM 13452 O O . ASP A 1 87 ? -3.455 25.609 -1.810 1.00 0.00 63 ASP A O 10
ATOM 13461 N N . GLY A 1 88 ? -3.266 27.822 -2.341 1.00 0.00 64 GLY A N 10
ATOM 13462 C CA . GLY A 1 88 ? -2.647 27.686 -3.666 1.00 0.00 64 GLY A CA 10
ATOM 13463 C C . GLY A 1 88 ? -1.553 26.621 -3.766 1.00 0.00 64 GLY A C 10
ATOM 13464 O O . GLY A 1 88 ? -1.579 25.804 -4.683 1.00 0.00 64 GLY A O 10
ATOM 13468 N N . ALA A 1 89 ? -0.629 26.592 -2.793 1.00 0.00 65 ALA A N 10
ATOM 13469 C CA . ALA A 1 89 ? 0.506 25.638 -2.799 1.00 0.00 65 ALA A CA 10
ATOM 13470 C C . ALA A 1 89 ? 0.035 24.203 -2.518 1.00 0.00 65 ALA A C 10
ATOM 13471 O O . ALA A 1 89 ? 0.553 23.254 -3.099 1.00 0.00 65 ALA A O 10
ATOM 13478 N N . ASN A 1 90 ? -0.960 24.065 -1.626 1.00 0.00 66 ASN A N 10
ATOM 13479 C CA . ASN A 1 90 ? -1.542 22.749 -1.253 1.00 0.00 66 ASN A CA 10
ATOM 13480 C C . ASN A 1 90 ? -2.362 22.162 -2.421 1.00 0.00 66 ASN A C 10
ATOM 13481 O O . ASN A 1 90 ? -2.419 20.937 -2.602 1.00 0.00 66 ASN A O 10
ATOM 13492 N N . ILE A 1 91 ? -3.009 23.061 -3.189 1.00 0.00 67 ILE A N 10
ATOM 13493 C CA . ILE A 1 91 ? -3.686 22.735 -4.457 1.00 0.00 67 ILE A CA 10
ATOM 13494 C C . ILE A 1 91 ? -2.670 22.149 -5.469 1.00 0.00 67 ILE A C 10
ATOM 13495 O O . ILE A 1 91 ? -2.897 21.085 -6.055 1.00 0.00 67 ILE A O 10
ATOM 13511 N N . LYS A 1 92 ? -1.547 22.879 -5.639 1.00 0.00 68 LYS A N 10
ATOM 13512 C CA . LYS A 1 92 ? -0.431 22.480 -6.520 1.00 0.00 68 LYS A CA 10
ATOM 13513 C C . LYS A 1 92 ? 0.122 21.110 -6.111 1.00 0.00 68 LYS A C 10
ATOM 13514 O O . LYS A 1 92 ? 0.411 20.266 -6.959 1.00 0.00 68 LYS A O 10
ATOM 13533 N N . HIS A 1 93 ? 0.215 20.907 -4.795 1.00 0.00 69 HIS A N 10
ATOM 13534 C CA . HIS A 1 93 ? 0.730 19.674 -4.195 1.00 0.00 69 HIS A CA 10
ATOM 13535 C C . HIS A 1 93 ? -0.215 18.487 -4.496 1.00 0.00 69 HIS A C 10
ATOM 13536 O O . HIS A 1 93 ? 0.240 17.381 -4.781 1.00 0.00 69 HIS A O 10
ATOM 13551 N N . ARG A 1 94 ? -1.537 18.751 -4.464 1.00 0.00 70 ARG A N 10
ATOM 13552 C CA . ARG A 1 94 ? -2.582 17.769 -4.848 1.00 0.00 70 ARG A CA 10
ATOM 13553 C C . ARG A 1 94 ? -2.379 17.283 -6.291 1.00 0.00 70 ARG A C 10
ATOM 13554 O O . ARG A 1 94 ? -2.315 16.069 -6.550 1.00 0.00 70 ARG A O 10
ATOM 13575 N N . LEU A 1 95 ? -2.247 18.254 -7.208 1.00 0.00 71 LEU A N 10
ATOM 13576 C CA . LEU A 1 95 ? -2.105 17.985 -8.646 1.00 0.00 71 LEU A CA 10
ATOM 13577 C C . LEU A 1 95 ? -0.771 17.275 -8.945 1.00 0.00 71 LEU A C 10
ATOM 13578 O O . LEU A 1 95 ? -0.696 16.418 -9.838 1.00 0.00 71 LEU A O 10
ATOM 13594 N N . ALA A 1 96 ? 0.254 17.641 -8.158 1.00 0.00 72 ALA A N 10
ATOM 13595 C CA . ALA A 1 96 ? 1.604 17.090 -8.269 1.00 0.00 72 ALA A CA 10
ATOM 13596 C C . ALA A 1 96 ? 1.605 15.579 -7.986 1.00 0.00 72 ALA A C 10
ATOM 13597 O O . ALA A 1 96 ? 2.045 14.803 -8.830 1.00 0.00 72 ALA A O 10
ATOM 13604 N N . LEU A 1 97 ? 1.065 15.174 -6.811 1.00 0.00 73 LEU A N 10
ATOM 13605 C CA . LEU A 1 97 ? 0.988 13.743 -6.411 1.00 0.00 73 LEU A CA 10
ATOM 13606 C C . LEU A 1 97 ? 0.016 12.938 -7.296 1.00 0.00 73 LEU A C 10
ATOM 13607 O O . LEU A 1 97 ? 0.215 11.723 -7.482 1.00 0.00 73 LEU A O 10
ATOM 13623 N N . TRP A 1 98 ? -1.023 13.611 -7.825 1.00 0.00 74 TRP A N 10
ATOM 13624 C CA . TRP A 1 98 ? -1.994 12.988 -8.748 1.00 0.00 74 TRP A CA 10
ATOM 13625 C C . TRP A 1 98 ? -1.291 12.476 -10.010 1.00 0.00 74 TRP A C 10
ATOM 13626 O O . TRP A 1 98 ? -1.325 11.276 -10.317 1.00 0.00 74 TRP A O 10
ATOM 13647 N N . ILE A 1 99 ? -0.656 13.414 -10.727 1.00 0.00 75 ILE A N 10
ATOM 13648 C CA . ILE A 1 99 ? 0.019 13.124 -11.993 1.00 0.00 75 ILE A CA 10
ATOM 13649 C C . ILE A 1 99 ? 1.294 12.286 -11.743 1.00 0.00 75 ILE A C 10
ATOM 13650 O O . ILE A 1 99 ? 1.768 11.598 -12.632 1.00 0.00 75 ILE A O 10
ATOM 13666 N N . HIS A 1 100 ? 1.815 12.355 -10.507 1.00 0.00 76 HIS A N 10
ATOM 13667 C CA . HIS A 1 100 ? 2.962 11.553 -10.057 1.00 0.00 76 HIS A CA 10
ATOM 13668 C C . HIS A 1 100 ? 2.585 10.054 -10.003 1.00 0.00 76 HIS A C 10
ATOM 13669 O O . HIS A 1 100 ? 3.406 9.182 -10.312 1.00 0.00 76 HIS A O 10
ATOM 13684 N N . ALA A 1 101 ? 1.339 9.782 -9.578 1.00 0.00 77 ALA A N 10
ATOM 13685 C CA . ALA A 1 101 ? 0.748 8.431 -9.625 1.00 0.00 77 ALA A CA 10
ATOM 13686 C C . ALA A 1 101 ? 0.360 8.045 -11.073 1.00 0.00 77 ALA A C 10
ATOM 13687 O O . ALA A 1 101 ? 0.477 6.882 -11.469 1.00 0.00 77 ALA A O 10
ATOM 13694 N N . ALA A 1 102 ? -0.093 9.056 -11.849 1.00 0.00 78 ALA A N 10
ATOM 13695 C CA . ALA A 1 102 ? -0.542 8.880 -13.251 1.00 0.00 78 ALA A CA 10
ATOM 13696 C C . ALA A 1 102 ? 0.646 8.714 -14.228 1.00 0.00 78 ALA A C 10
ATOM 13697 O O . ALA A 1 102 ? 0.452 8.301 -15.378 1.00 0.00 78 ALA A O 10
ATOM 13704 N N . LEU A 1 103 ? 1.864 9.078 -13.777 1.00 0.00 79 LEU A N 10
ATOM 13705 C CA . LEU A 1 103 ? 3.127 8.783 -14.484 1.00 0.00 79 LEU A CA 10
ATOM 13706 C C . LEU A 1 103 ? 3.810 7.596 -13.769 1.00 0.00 79 LEU A C 10
ATOM 13707 O O . LEU A 1 103 ? 4.508 7.808 -12.774 1.00 0.00 79 LEU A O 10
ATOM 13723 N N . PRO A 1 104 ? 3.596 6.319 -14.242 1.00 0.00 80 PRO A N 10
ATOM 13724 C CA . PRO A 1 104 ? 4.208 5.122 -13.616 1.00 0.00 80 PRO A CA 10
ATOM 13725 C C . PRO A 1 104 ? 5.732 5.068 -13.853 1.00 0.00 80 PRO A C 10
ATOM 13726 O O . PRO A 1 104 ? 6.472 4.494 -13.055 1.00 0.00 80 PRO A O 10
ATOM 13737 N N . ASP A 1 105 ? 6.175 5.708 -14.952 1.00 0.00 81 ASP A N 10
ATOM 13738 C CA . ASP A 1 105 ? 7.599 5.820 -15.327 1.00 0.00 81 ASP A CA 10
ATOM 13739 C C . ASP A 1 105 ? 8.358 6.716 -14.328 1.00 0.00 81 ASP A C 10
ATOM 13740 O O . ASP A 1 105 ? 9.508 6.422 -13.966 1.00 0.00 81 ASP A O 10
ATOM 13749 N N . ASN A 1 106 ? 7.671 7.793 -13.883 1.00 0.00 82 ASN A N 10
ATOM 13750 C CA . ASN A 1 106 ? 8.228 8.825 -12.976 1.00 0.00 82 ASN A CA 10
ATOM 13751 C C . ASN A 1 106 ? 9.425 9.538 -13.623 1.00 0.00 82 ASN A C 10
ATOM 13752 O O . ASN A 1 106 ? 10.538 9.571 -13.087 1.00 0.00 82 ASN A O 10
ATOM 13763 N N . ASP A 1 107 ? 9.152 10.077 -14.815 1.00 0.00 83 ASP A N 10
ATOM 13764 C CA . ASP A 1 107 ? 10.078 10.937 -15.565 1.00 0.00 83 ASP A CA 10
ATOM 13765 C C . ASP A 1 107 ? 10.171 12.306 -14.841 1.00 0.00 83 ASP A C 10
ATOM 13766 O O . ASP A 1 107 ? 9.158 12.758 -14.307 1.00 0.00 83 ASP A O 10
ATOM 13775 N N . PRO A 1 108 ? 11.369 12.986 -14.797 1.00 0.00 84 PRO A N 10
ATOM 13776 C CA . PRO A 1 108 ? 11.513 14.346 -14.173 1.00 0.00 84 PRO A CA 10
ATOM 13777 C C . PRO A 1 108 ? 10.859 15.494 -14.994 1.00 0.00 84 PRO A C 10
ATOM 13778 O O . PRO A 1 108 ? 10.983 16.671 -14.625 1.00 0.00 84 PRO A O 10
ATOM 13789 N N . LEU A 1 109 ? 10.178 15.122 -16.108 1.00 0.00 85 LEU A N 10
ATOM 13790 C CA . LEU A 1 109 ? 9.380 16.027 -16.976 1.00 0.00 85 LEU A CA 10
ATOM 13791 C C . LEU A 1 109 ? 10.245 17.107 -17.665 1.00 0.00 85 LEU A C 10
ATOM 13792 O O . LEU A 1 109 ? 9.717 18.101 -18.170 1.00 0.00 85 LEU A O 10
ATOM 13808 N N . LYS A 1 110 ? 11.567 16.870 -17.729 1.00 0.00 86 LYS A N 10
ATOM 13809 C CA . LYS A 1 110 ? 12.543 17.832 -18.270 1.00 0.00 86 LYS A CA 10
ATOM 13810 C C . LYS A 1 110 ? 12.430 17.927 -19.809 1.00 0.00 86 LYS A C 10
ATOM 13811 O O . LYS A 1 110 ? 12.003 18.984 -20.326 1.00 0.00 86 LYS A O 10
ATOM 13831 N N . MET A 1 25 ? 6.351 -2.106 -3.852 1.00 0.00 1 MET A N 11
ATOM 13832 C CA . MET A 1 25 ? 6.608 -0.667 -4.100 1.00 0.00 1 MET A CA 11
ATOM 13833 C C . MET A 1 25 ? 6.841 0.071 -2.764 1.00 0.00 1 MET A C 11
ATOM 13834 O O . MET A 1 25 ? 6.091 -0.118 -1.797 1.00 0.00 1 MET A O 11
ATOM 13848 N N . SER A 1 26 ? 7.904 0.891 -2.710 1.00 0.00 2 SER A N 11
ATOM 13849 C CA . SER A 1 26 ? 8.268 1.676 -1.510 1.00 0.00 2 SER A CA 11
ATOM 13850 C C . SER A 1 26 ? 7.760 3.132 -1.622 1.00 0.00 2 SER A C 11
ATOM 13851 O O . SER A 1 26 ? 8.064 3.961 -0.748 1.00 0.00 2 SER A O 11
ATOM 13859 N N . LYS A 1 27 ? 6.981 3.400 -2.701 1.00 0.00 3 LYS A N 11
ATOM 13860 C CA . LYS A 1 27 ? 6.569 4.741 -3.165 1.00 0.00 3 LYS A CA 11
ATOM 13861 C C . LYS A 1 27 ? 7.766 5.475 -3.789 1.00 0.00 3 LYS A C 11
ATOM 13862 O O . LYS A 1 27 ? 7.750 5.771 -4.995 1.00 0.00 3 LYS A O 11
ATOM 13881 N N . THR A 1 28 ? 8.796 5.742 -2.938 1.00 0.00 4 THR A N 11
ATOM 13882 C CA . THR A 1 28 ? 10.005 6.508 -3.284 1.00 0.00 4 THR A CA 11
ATOM 13883 C C . THR A 1 28 ? 9.647 7.993 -3.503 1.00 0.00 4 THR A C 11
ATOM 13884 O O . THR A 1 28 ? 8.832 8.322 -4.380 1.00 0.00 4 THR A O 11
ATOM 13895 N N . ALA A 1 29 ? 10.227 8.881 -2.676 1.00 0.00 5 ALA A N 11
ATOM 13896 C CA . ALA A 1 29 ? 10.056 10.336 -2.811 1.00 0.00 5 ALA A CA 11
ATOM 13897 C C . ALA A 1 29 ? 10.791 10.826 -4.079 1.00 0.00 5 ALA A C 11
ATOM 13898 O O . ALA A 1 29 ? 11.915 11.326 -4.015 1.00 0.00 5 ALA A O 11
ATOM 13905 N N . LYS A 1 30 ? 10.140 10.604 -5.234 1.00 0.00 6 LYS A N 11
ATOM 13906 C CA . LYS A 1 30 ? 10.684 10.866 -6.578 1.00 0.00 6 LYS A CA 11
ATOM 13907 C C . LYS A 1 30 ? 9.943 12.089 -7.156 1.00 0.00 6 LYS A C 11
ATOM 13908 O O . LYS A 1 30 ? 9.421 12.081 -8.277 1.00 0.00 6 LYS A O 11
ATOM 13927 N N . LEU A 1 31 ? 9.910 13.150 -6.334 1.00 0.00 7 LEU A N 11
ATOM 13928 C CA . LEU A 1 31 ? 9.096 14.348 -6.573 1.00 0.00 7 LEU A CA 11
ATOM 13929 C C . LEU A 1 31 ? 9.777 15.524 -5.839 1.00 0.00 7 LEU A C 11
ATOM 13930 O O . LEU A 1 31 ? 9.928 15.479 -4.613 1.00 0.00 7 LEU A O 11
ATOM 13946 N N . ASN A 1 32 ? 10.189 16.556 -6.596 1.00 0.00 8 ASN A N 11
ATOM 13947 C CA . ASN A 1 32 ? 10.918 17.725 -6.052 1.00 0.00 8 ASN A CA 11
ATOM 13948 C C . ASN A 1 32 ? 10.379 19.020 -6.684 1.00 0.00 8 ASN A C 11
ATOM 13949 O O . ASN A 1 32 ? 9.745 19.836 -5.992 1.00 0.00 8 ASN A O 11
ATOM 13960 N N . ASN A 1 33 ? 10.643 19.202 -8.000 1.00 0.00 9 ASN A N 11
ATOM 13961 C CA . ASN A 1 33 ? 10.172 20.368 -8.771 1.00 0.00 9 ASN A CA 11
ATOM 13962 C C . ASN A 1 33 ? 8.660 20.249 -9.001 1.00 0.00 9 ASN A C 11
ATOM 13963 O O . ASN A 1 33 ? 8.218 19.779 -10.047 1.00 0.00 9 ASN A O 11
ATOM 13974 N N . GLU A 1 34 ? 7.894 20.651 -7.978 1.00 0.00 10 GLU A N 11
ATOM 13975 C CA . GLU A 1 34 ? 6.437 20.478 -7.914 1.00 0.00 10 GLU A CA 11
ATOM 13976 C C . GLU A 1 34 ? 5.737 21.199 -9.074 1.00 0.00 10 GLU A C 11
ATOM 13977 O O . GLU A 1 34 ? 4.811 20.653 -9.664 1.00 0.00 10 GLU A O 11
ATOM 13989 N N . GLU A 1 35 ? 6.253 22.396 -9.411 1.00 0.00 11 GLU A N 11
ATOM 13990 C CA . GLU A 1 35 ? 5.749 23.257 -10.506 1.00 0.00 11 GLU A CA 11
ATOM 13991 C C . GLU A 1 35 ? 5.625 22.483 -11.836 1.00 0.00 11 GLU A C 11
ATOM 13992 O O . GLU A 1 35 ? 4.650 22.661 -12.565 1.00 0.00 11 GLU A O 11
ATOM 14004 N N . LYS A 1 36 ? 6.618 21.618 -12.107 1.00 0.00 12 LYS A N 11
ATOM 14005 C CA . LYS A 1 36 ? 6.625 20.698 -13.277 1.00 0.00 12 LYS A CA 11
ATOM 14006 C C . LYS A 1 36 ? 5.350 19.829 -13.325 1.00 0.00 12 LYS A C 11
ATOM 14007 O O . LYS A 1 36 ? 4.656 19.752 -14.357 1.00 0.00 12 LYS A O 11
ATOM 14026 N N . LEU A 1 37 ? 5.058 19.196 -12.182 1.00 0.00 13 LEU A N 11
ATOM 14027 C CA . LEU A 1 37 ? 3.935 18.261 -12.043 1.00 0.00 13 LEU A CA 11
ATOM 14028 C C . LEU A 1 37 ? 2.589 18.989 -12.118 1.00 0.00 13 LEU A C 11
ATOM 14029 O O . LEU A 1 37 ? 1.623 18.466 -12.684 1.00 0.00 13 LEU A O 11
ATOM 14045 N N . VAL A 1 38 ? 2.557 20.201 -11.560 1.00 0.00 14 VAL A N 11
ATOM 14046 C CA . VAL A 1 38 ? 1.375 21.068 -11.583 1.00 0.00 14 VAL A CA 11
ATOM 14047 C C . VAL A 1 38 ? 1.016 21.439 -13.029 1.00 0.00 14 VAL A C 11
ATOM 14048 O O . VAL A 1 38 ? -0.134 21.310 -13.423 1.00 0.00 14 VAL A O 11
ATOM 14061 N N . LYS A 1 39 ? 2.038 21.847 -13.808 1.00 0.00 15 LYS A N 11
ATOM 14062 C CA . LYS A 1 39 ? 1.885 22.231 -15.226 1.00 0.00 15 LYS A CA 11
ATOM 14063 C C . LYS A 1 39 ? 1.373 21.064 -16.089 1.00 0.00 15 LYS A C 11
ATOM 14064 O O . LYS A 1 39 ? 0.502 21.251 -16.945 1.00 0.00 15 LYS A O 11
ATOM 14083 N N . LYS A 1 40 ? 1.923 19.862 -15.855 1.00 0.00 16 LYS A N 11
ATOM 14084 C CA . LYS A 1 40 ? 1.500 18.642 -16.574 1.00 0.00 16 LYS A CA 11
ATOM 14085 C C . LYS A 1 40 ? 0.074 18.234 -16.159 1.00 0.00 16 LYS A C 11
ATOM 14086 O O . LYS A 1 40 ? -0.667 17.654 -16.948 1.00 0.00 16 LYS A O 11
ATOM 14105 N N . ALA A 1 41 ? -0.302 18.566 -14.916 1.00 0.00 17 ALA A N 11
ATOM 14106 C CA . ALA A 1 41 ? -1.667 18.356 -14.407 1.00 0.00 17 ALA A CA 11
ATOM 14107 C C . ALA A 1 41 ? -2.632 19.404 -14.995 1.00 0.00 17 ALA A C 11
ATOM 14108 O O . ALA A 1 41 ? -3.819 19.132 -15.139 1.00 0.00 17 ALA A O 11
ATOM 14115 N N . LEU A 1 42 ? -2.101 20.601 -15.340 1.00 0.00 18 LEU A N 11
ATOM 14116 C CA . LEU A 1 42 ? -2.870 21.644 -16.055 1.00 0.00 18 LEU A CA 11
ATOM 14117 C C . LEU A 1 42 ? -3.183 21.161 -17.477 1.00 0.00 18 LEU A C 11
ATOM 14118 O O . LEU A 1 42 ? -4.268 21.418 -18.004 1.00 0.00 18 LEU A O 11
ATOM 14134 N N . GLU A 1 43 ? -2.201 20.455 -18.082 1.00 0.00 19 GLU A N 11
ATOM 14135 C CA . GLU A 1 43 ? -2.347 19.865 -19.422 1.00 0.00 19 GLU A CA 11
ATOM 14136 C C . GLU A 1 43 ? -3.388 18.734 -19.408 1.00 0.00 19 GLU A C 11
ATOM 14137 O O . GLU A 1 43 ? -4.425 18.854 -20.045 1.00 0.00 19 GLU A O 11
ATOM 14149 N N . ILE A 1 44 ? -3.121 17.676 -18.625 1.00 0.00 20 ILE A N 11
ATOM 14150 C CA . ILE A 1 44 ? -3.956 16.460 -18.586 1.00 0.00 20 ILE A CA 11
ATOM 14151 C C . ILE A 1 44 ? -5.343 16.768 -17.997 1.00 0.00 20 ILE A C 11
ATOM 14152 O O . ILE A 1 44 ? -6.354 16.432 -18.605 1.00 0.00 20 ILE A O 11
ATOM 14168 N N . GLY A 1 45 ? -5.371 17.444 -16.840 1.00 0.00 21 GLY A N 11
ATOM 14169 C CA . GLY A 1 45 ? -6.626 17.848 -16.193 1.00 0.00 21 GLY A CA 11
ATOM 14170 C C . GLY A 1 45 ? -7.413 18.868 -17.016 1.00 0.00 21 GLY A C 11
ATOM 14171 O O . GLY A 1 45 ? -8.647 18.831 -17.033 1.00 0.00 21 GLY A O 11
ATOM 14175 N N . GLY A 1 46 ? -6.684 19.771 -17.710 1.00 0.00 22 GLY A N 11
ATOM 14176 C CA . GLY A 1 46 ? -7.299 20.781 -18.578 1.00 0.00 22 GLY A CA 11
ATOM 14177 C C . GLY A 1 46 ? -7.988 20.181 -19.798 1.00 0.00 22 GLY A C 11
ATOM 14178 O O . GLY A 1 46 ? -9.138 20.516 -20.089 1.00 0.00 22 GLY A O 11
ATOM 14182 N N . LYS A 1 47 ? -7.286 19.262 -20.492 1.00 0.00 23 LYS A N 11
ATOM 14183 C CA . LYS A 1 47 ? -7.797 18.630 -21.727 1.00 0.00 23 LYS A CA 11
ATOM 14184 C C . LYS A 1 47 ? -8.881 17.593 -21.405 1.00 0.00 23 LYS A C 11
ATOM 14185 O O . LYS A 1 47 ? -9.791 17.396 -22.201 1.00 0.00 23 LYS A O 11
ATOM 14204 N N . MET A 1 48 ? -8.770 16.932 -20.232 1.00 0.00 24 MET A N 11
ATOM 14205 C CA . MET A 1 48 ? -9.799 15.983 -19.764 1.00 0.00 24 MET A CA 11
ATOM 14206 C C . MET A 1 48 ? -11.101 16.729 -19.473 1.00 0.00 24 MET A C 11
ATOM 14207 O O . MET A 1 48 ? -12.147 16.330 -19.964 1.00 0.00 24 MET A O 11
ATOM 14221 N N . ALA A 1 49 ? -11.005 17.839 -18.710 1.00 0.00 25 ALA A N 11
ATOM 14222 C CA . ALA A 1 49 ? -12.156 18.717 -18.401 1.00 0.00 25 ALA A CA 11
ATOM 14223 C C . ALA A 1 49 ? -12.818 19.214 -19.685 1.00 0.00 25 ALA A C 11
ATOM 14224 O O . ALA A 1 49 ? -14.043 19.150 -19.834 1.00 0.00 25 ALA A O 11
ATOM 14231 N N . LYS A 1 50 ? -11.967 19.655 -20.618 1.00 0.00 26 LYS A N 11
ATOM 14232 C CA . LYS A 1 50 ? -12.373 20.148 -21.935 1.00 0.00 26 LYS A CA 11
ATOM 14233 C C . LYS A 1 50 ? -13.260 19.106 -22.656 1.00 0.00 26 LYS A C 11
ATOM 14234 O O . LYS A 1 50 ? -14.422 19.398 -22.980 1.00 0.00 26 LYS A O 11
ATOM 14253 N N . MET A 1 51 ? -12.725 17.868 -22.775 1.00 0.00 27 MET A N 11
ATOM 14254 C CA . MET A 1 51 ? -13.421 16.717 -23.412 1.00 0.00 27 MET A CA 11
ATOM 14255 C C . MET A 1 51 ? -14.708 16.312 -22.659 1.00 0.00 27 MET A C 11
ATOM 14256 O O . MET A 1 51 ? -15.684 15.891 -23.288 1.00 0.00 27 MET A O 11
ATOM 14270 N N . GLN A 1 52 ? -14.694 16.438 -21.315 1.00 0.00 28 GLN A N 11
ATOM 14271 C CA . GLN A 1 52 ? -15.870 16.162 -20.451 1.00 0.00 28 GLN A CA 11
ATOM 14272 C C . GLN A 1 52 ? -16.995 17.169 -20.751 1.00 0.00 28 GLN A C 11
ATOM 14273 O O . GLN A 1 52 ? -18.180 16.868 -20.577 1.00 0.00 28 GLN A O 11
ATOM 14287 N N . GLY A 1 53 ? -16.593 18.367 -21.205 1.00 0.00 29 GLY A N 11
ATOM 14288 C CA . GLY A 1 53 ? -17.519 19.399 -21.672 1.00 0.00 29 GLY A CA 11
ATOM 14289 C C . GLY A 1 53 ? -17.330 20.684 -20.909 1.00 0.00 29 GLY A C 11
ATOM 14290 O O . GLY A 1 53 ? -18.299 21.306 -20.469 1.00 0.00 29 GLY A O 11
ATOM 14294 N N . PHE A 1 54 ? -16.057 21.083 -20.740 1.00 0.00 30 PHE A N 11
ATOM 14295 C CA . PHE A 1 54 ? -15.686 22.280 -19.944 1.00 0.00 30 PHE A CA 11
ATOM 14296 C C . PHE A 1 54 ? -14.612 23.104 -20.665 1.00 0.00 30 PHE A C 11
ATOM 14297 O O . PHE A 1 54 ? -14.230 22.807 -21.801 1.00 0.00 30 PHE A O 11
ATOM 14314 N N . ASP A 1 55 ? -14.175 24.173 -19.984 1.00 0.00 31 ASP A N 11
ATOM 14315 C CA . ASP A 1 55 ? -12.970 24.927 -20.322 1.00 0.00 31 ASP A CA 11
ATOM 14316 C C . ASP A 1 55 ? -12.499 25.630 -19.043 1.00 0.00 31 ASP A C 11
ATOM 14317 O O . ASP A 1 55 ? -13.210 26.490 -18.511 1.00 0.00 31 ASP A O 11
ATOM 14326 N N . LEU A 1 56 ? -11.331 25.227 -18.531 1.00 0.00 32 LEU A N 11
ATOM 14327 C CA . LEU A 1 56 ? -10.779 25.764 -17.280 1.00 0.00 32 LEU A CA 11
ATOM 14328 C C . LEU A 1 56 ? -10.137 27.146 -17.546 1.00 0.00 32 LEU A C 11
ATOM 14329 O O . LEU A 1 56 ? -9.260 27.227 -18.420 1.00 0.00 32 LEU A O 11
ATOM 14345 N N . PRO A 1 57 ? -10.579 28.229 -16.794 1.00 0.00 33 PRO A N 11
ATOM 14346 C CA . PRO A 1 57 ? -10.230 29.654 -17.070 1.00 0.00 33 PRO A CA 11
ATOM 14347 C C . PRO A 1 57 ? -8.755 29.899 -17.439 1.00 0.00 33 PRO A C 11
ATOM 14348 O O . PRO A 1 57 ? -7.867 29.629 -16.640 1.00 0.00 33 PRO A O 11
ATOM 14359 N N . GLN A 1 58 ? -8.537 30.421 -18.660 1.00 0.00 34 GLN A N 11
ATOM 14360 C CA . GLN A 1 58 ? -7.208 30.728 -19.231 1.00 0.00 34 GLN A CA 11
ATOM 14361 C C . GLN A 1 58 ? -6.470 31.819 -18.413 1.00 0.00 34 GLN A C 11
ATOM 14362 O O . GLN A 1 58 ? -5.245 31.965 -18.517 1.00 0.00 34 GLN A O 11
ATOM 14376 N N . SER A 1 59 ? -7.259 32.579 -17.623 1.00 0.00 35 SER A N 11
ATOM 14377 C CA . SER A 1 59 ? -6.810 33.571 -16.606 1.00 0.00 35 SER A CA 11
ATOM 14378 C C . SER A 1 59 ? -5.509 33.129 -15.841 1.00 0.00 35 SER A C 11
ATOM 14379 O O . SER A 1 59 ? -5.310 31.932 -15.681 1.00 0.00 35 SER A O 11
ATOM 14387 N N . PRO A 1 60 ? -4.682 34.102 -15.280 1.00 0.00 36 PRO A N 11
ATOM 14388 C CA . PRO A 1 60 ? -3.227 33.946 -14.961 1.00 0.00 36 PRO A CA 11
ATOM 14389 C C . PRO A 1 60 ? -2.685 32.482 -14.808 1.00 0.00 36 PRO A C 11
ATOM 14390 O O . PRO A 1 60 ? -2.484 31.797 -15.816 1.00 0.00 36 PRO A O 11
ATOM 14401 N N . GLN A 1 61 ? -2.457 31.999 -13.557 1.00 0.00 37 GLN A N 11
ATOM 14402 C CA . GLN A 1 61 ? -1.882 30.649 -13.304 1.00 0.00 37 GLN A CA 11
ATOM 14403 C C . GLN A 1 61 ? -2.559 29.963 -12.079 1.00 0.00 37 GLN A C 11
ATOM 14404 O O . GLN A 1 61 ? -3.125 28.891 -12.264 1.00 0.00 37 GLN A O 11
ATOM 14418 N N . PRO A 1 62 ? -2.550 30.557 -10.811 1.00 0.00 38 PRO A N 11
ATOM 14419 C CA . PRO A 1 62 ? -3.086 29.859 -9.593 1.00 0.00 38 PRO A CA 11
ATOM 14420 C C . PRO A 1 62 ? -4.595 29.559 -9.692 1.00 0.00 38 PRO A C 11
ATOM 14421 O O . PRO A 1 62 ? -5.100 28.627 -9.060 1.00 0.00 38 PRO A O 11
ATOM 14432 N N . VAL A 1 63 ? -5.285 30.362 -10.508 1.00 0.00 39 VAL A N 11
ATOM 14433 C CA . VAL A 1 63 ? -6.719 30.205 -10.799 1.00 0.00 39 VAL A CA 11
ATOM 14434 C C . VAL A 1 63 ? -6.971 28.954 -11.669 1.00 0.00 39 VAL A C 11
ATOM 14435 O O . VAL A 1 63 ? -7.998 28.288 -11.518 1.00 0.00 39 VAL A O 11
ATOM 14448 N N . ARG A 1 64 ? -6.006 28.641 -12.563 1.00 0.00 40 ARG A N 11
ATOM 14449 C CA . ARG A 1 64 ? -6.061 27.437 -13.421 1.00 0.00 40 ARG A CA 11
ATOM 14450 C C . ARG A 1 64 ? -5.719 26.199 -12.588 1.00 0.00 40 ARG A C 11
ATOM 14451 O O . ARG A 1 64 ? -6.347 25.162 -12.734 1.00 0.00 40 ARG A O 11
ATOM 14472 N N . VAL A 1 65 ? -4.700 26.353 -11.720 1.00 0.00 41 VAL A N 11
ATOM 14473 C CA . VAL A 1 65 ? -4.229 25.310 -10.779 1.00 0.00 41 VAL A CA 11
ATOM 14474 C C . VAL A 1 65 ? -5.397 24.819 -9.894 1.00 0.00 41 VAL A C 11
ATOM 14475 O O . VAL A 1 65 ? -5.651 23.609 -9.762 1.00 0.00 41 VAL A O 11
ATOM 14488 N N . LYS A 1 66 ? -6.143 25.796 -9.368 1.00 0.00 42 LYS A N 11
ATOM 14489 C CA . LYS A 1 66 ? -7.293 25.568 -8.480 1.00 0.00 42 LYS A CA 11
ATOM 14490 C C . LYS A 1 66 ? -8.493 25.008 -9.292 1.00 0.00 42 LYS A C 11
ATOM 14491 O O . LYS A 1 66 ? -9.229 24.146 -8.797 1.00 0.00 42 LYS A O 11
ATOM 14510 N N . ALA A 1 67 ? -8.683 25.508 -10.535 1.00 0.00 43 ALA A N 11
ATOM 14511 C CA . ALA A 1 67 ? -9.737 25.007 -11.461 1.00 0.00 43 ALA A CA 11
ATOM 14512 C C . ALA A 1 67 ? -9.561 23.502 -11.787 1.00 0.00 43 ALA A C 11
ATOM 14513 O O . ALA A 1 67 ? -10.530 22.723 -11.738 1.00 0.00 43 ALA A O 11
ATOM 14520 N N . VAL A 1 68 ? -8.306 23.116 -12.097 1.00 0.00 44 VAL A N 11
ATOM 14521 C CA . VAL A 1 68 ? -7.925 21.718 -12.390 1.00 0.00 44 VAL A CA 11
ATOM 14522 C C . VAL A 1 68 ? -8.188 20.833 -11.168 1.00 0.00 44 VAL A C 11
ATOM 14523 O O . VAL A 1 68 ? -8.756 19.752 -11.300 1.00 0.00 44 VAL A O 11
ATOM 14536 N N . TYR A 1 69 ? -7.792 21.339 -9.986 1.00 0.00 45 TYR A N 11
ATOM 14537 C CA . TYR A 1 69 ? -8.045 20.684 -8.692 1.00 0.00 45 TYR A CA 11
ATOM 14538 C C . TYR A 1 69 ? -9.539 20.337 -8.508 1.00 0.00 45 TYR A C 11
ATOM 14539 O O . TYR A 1 69 ? -9.863 19.183 -8.240 1.00 0.00 45 TYR A O 11
ATOM 14557 N N . LEU A 1 70 ? -10.424 21.350 -8.667 1.00 0.00 46 LEU A N 11
ATOM 14558 C CA . LEU A 1 70 ? -11.889 21.189 -8.477 1.00 0.00 46 LEU A CA 11
ATOM 14559 C C . LEU A 1 70 ? -12.451 20.123 -9.418 1.00 0.00 46 LEU A C 11
ATOM 14560 O O . LEU A 1 70 ? -13.270 19.290 -9.005 1.00 0.00 46 LEU A O 11
ATOM 14576 N N . PHE A 1 71 ? -11.983 20.160 -10.678 1.00 0.00 47 PHE A N 11
ATOM 14577 C CA . PHE A 1 71 ? -12.329 19.160 -11.697 1.00 0.00 47 PHE A CA 11
ATOM 14578 C C . PHE A 1 71 ? -11.931 17.736 -11.226 1.00 0.00 47 PHE A C 11
ATOM 14579 O O . PHE A 1 71 ? -12.749 16.814 -11.275 1.00 0.00 47 PHE A O 11
ATOM 14596 N N . LEU A 1 72 ? -10.681 17.588 -10.765 1.00 0.00 48 LEU A N 11
ATOM 14597 C CA . LEU A 1 72 ? -10.115 16.288 -10.362 1.00 0.00 48 LEU A CA 11
ATOM 14598 C C . LEU A 1 72 ? -10.807 15.704 -9.106 1.00 0.00 48 LEU A C 11
ATOM 14599 O O . LEU A 1 72 ? -11.027 14.502 -9.042 1.00 0.00 48 LEU A O 11
ATOM 14615 N N . VAL A 1 73 ? -11.151 16.554 -8.121 1.00 0.00 49 VAL A N 11
ATOM 14616 C CA . VAL A 1 73 ? -11.845 16.108 -6.888 1.00 0.00 49 VAL A CA 11
ATOM 14617 C C . VAL A 1 73 ? -13.270 15.646 -7.243 1.00 0.00 49 VAL A C 11
ATOM 14618 O O . VAL A 1 73 ? -13.717 14.590 -6.795 1.00 0.00 49 VAL A O 11
ATOM 14631 N N . ASP A 1 74 ? -13.941 16.440 -8.098 1.00 0.00 50 ASP A N 11
ATOM 14632 C CA . ASP A 1 74 ? -15.303 16.145 -8.597 1.00 0.00 50 ASP A CA 11
ATOM 14633 C C . ASP A 1 74 ? -15.321 14.820 -9.394 1.00 0.00 50 ASP A C 11
ATOM 14634 O O . ASP A 1 74 ? -16.265 14.033 -9.295 1.00 0.00 50 ASP A O 11
ATOM 14643 N N . ALA A 1 75 ? -14.236 14.586 -10.152 1.00 0.00 51 ALA A N 11
ATOM 14644 C CA . ALA A 1 75 ? -14.052 13.384 -10.989 1.00 0.00 51 ALA A CA 11
ATOM 14645 C C . ALA A 1 75 ? -13.373 12.240 -10.194 1.00 0.00 51 ALA A C 11
ATOM 14646 O O . ALA A 1 75 ? -12.974 11.228 -10.786 1.00 0.00 51 ALA A O 11
ATOM 14653 N N . LYS A 1 76 ? -13.209 12.436 -8.859 1.00 0.00 52 LYS A N 11
ATOM 14654 C CA . LYS A 1 76 ? -12.691 11.414 -7.904 1.00 0.00 52 LYS A CA 11
ATOM 14655 C C . LYS A 1 76 ? -11.242 10.969 -8.208 1.00 0.00 52 LYS A C 11
ATOM 14656 O O . LYS A 1 76 ? -10.783 9.946 -7.696 1.00 0.00 52 LYS A O 11
ATOM 14675 N N . GLN A 1 77 ? -10.530 11.780 -9.003 1.00 0.00 53 GLN A N 11
ATOM 14676 C CA . GLN A 1 77 ? -9.111 11.585 -9.340 1.00 0.00 53 GLN A CA 11
ATOM 14677 C C . GLN A 1 77 ? -8.216 11.820 -8.109 1.00 0.00 53 GLN A C 11
ATOM 14678 O O . GLN A 1 77 ? -7.197 11.148 -7.936 1.00 0.00 53 GLN A O 11
ATOM 14692 N N . ILE A 1 78 ? -8.618 12.793 -7.262 1.00 0.00 54 ILE A N 11
ATOM 14693 C CA . ILE A 1 78 ? -7.936 13.108 -5.983 1.00 0.00 54 ILE A CA 11
ATOM 14694 C C . ILE A 1 78 ? -8.963 13.322 -4.855 1.00 0.00 54 ILE A C 11
ATOM 14695 O O . ILE A 1 78 ? -10.177 13.393 -5.098 1.00 0.00 54 ILE A O 11
ATOM 14711 N N . ALA A 1 79 ? -8.433 13.410 -3.625 1.00 0.00 55 ALA A N 11
ATOM 14712 C CA . ALA A 1 79 ? -9.186 13.756 -2.415 1.00 0.00 55 ALA A CA 11
ATOM 14713 C C . ALA A 1 79 ? -9.200 15.293 -2.236 1.00 0.00 55 ALA A C 11
ATOM 14714 O O . ALA A 1 79 ? -8.317 15.978 -2.770 1.00 0.00 55 ALA A O 11
ATOM 14721 N N . PRO A 1 80 ? -10.205 15.874 -1.510 1.00 0.00 56 PRO A N 11
ATOM 14722 C CA . PRO A 1 80 ? -10.207 17.313 -1.190 1.00 0.00 56 PRO A CA 11
ATOM 14723 C C . PRO A 1 80 ? -9.216 17.665 -0.057 1.00 0.00 56 PRO A C 11
ATOM 14724 O O . PRO A 1 80 ? -8.698 16.789 0.647 1.00 0.00 56 PRO A O 11
ATOM 14735 N N . LEU A 1 81 ? -8.949 18.959 0.074 1.00 0.00 57 LEU A N 11
ATOM 14736 C CA . LEU A 1 81 ? -8.141 19.538 1.149 1.00 0.00 57 LEU A CA 11
ATOM 14737 C C . LEU A 1 81 ? -9.077 20.268 2.131 1.00 0.00 57 LEU A C 11
ATOM 14738 O O . LEU A 1 81 ? -10.142 20.746 1.708 1.00 0.00 57 LEU A O 11
ATOM 14754 N N . PRO A 1 82 ? -8.708 20.386 3.450 1.00 0.00 58 PRO A N 11
ATOM 14755 C CA . PRO A 1 82 ? -9.478 21.211 4.414 1.00 0.00 58 PRO A CA 11
ATOM 14756 C C . PRO A 1 82 ? -9.412 22.706 4.033 1.00 0.00 58 PRO A C 11
ATOM 14757 O O . PRO A 1 82 ? -8.458 23.134 3.369 1.00 0.00 58 PRO A O 11
ATOM 14768 N N . ASP A 1 83 ? -10.425 23.482 4.458 1.00 0.00 59 ASP A N 11
ATOM 14769 C CA . ASP A 1 83 ? -10.531 24.934 4.156 1.00 0.00 59 ASP A CA 11
ATOM 14770 C C . ASP A 1 83 ? -9.291 25.713 4.647 1.00 0.00 59 ASP A C 11
ATOM 14771 O O . ASP A 1 83 ? -8.910 26.725 4.051 1.00 0.00 59 ASP A O 11
ATOM 14780 N N . SER A 1 84 ? -8.685 25.205 5.738 1.00 0.00 60 SER A N 11
ATOM 14781 C CA . SER A 1 84 ? -7.460 25.760 6.349 1.00 0.00 60 SER A CA 11
ATOM 14782 C C . SER A 1 84 ? -6.267 25.719 5.369 1.00 0.00 60 SER A C 11
ATOM 14783 O O . SER A 1 84 ? -5.465 26.651 5.320 1.00 0.00 60 SER A O 11
ATOM 14791 N N . LYS A 1 85 ? -6.153 24.617 4.596 1.00 0.00 61 LYS A N 11
ATOM 14792 C CA . LYS A 1 85 ? -5.026 24.388 3.664 1.00 0.00 61 LYS A CA 11
ATOM 14793 C C . LYS A 1 85 ? -5.441 24.607 2.206 1.00 0.00 61 LYS A C 11
ATOM 14794 O O . LYS A 1 85 ? -4.605 24.517 1.309 1.00 0.00 61 LYS A O 11
ATOM 14813 N N . LEU A 1 86 ? -6.726 24.906 1.974 1.00 0.00 62 LEU A N 11
ATOM 14814 C CA . LEU A 1 86 ? -7.259 25.148 0.621 1.00 0.00 62 LEU A CA 11
ATOM 14815 C C . LEU A 1 86 ? -6.693 26.489 0.090 1.00 0.00 62 LEU A C 11
ATOM 14816 O O . LEU A 1 86 ? -7.256 27.562 0.325 1.00 0.00 62 LEU A O 11
ATOM 14832 N N . ASP A 1 87 ? -5.536 26.375 -0.563 1.00 0.00 63 ASP A N 11
ATOM 14833 C CA . ASP A 1 87 ? -4.768 27.486 -1.141 1.00 0.00 63 ASP A CA 11
ATOM 14834 C C . ASP A 1 87 ? -3.789 26.903 -2.157 1.00 0.00 63 ASP A C 11
ATOM 14835 O O . ASP A 1 87 ? -3.355 25.759 -1.978 1.00 0.00 63 ASP A O 11
ATOM 14844 N N . GLY A 1 88 ? -3.415 27.724 -3.167 1.00 0.00 64 GLY A N 11
ATOM 14845 C CA . GLY A 1 88 ? -2.605 27.314 -4.323 1.00 0.00 64 GLY A CA 11
ATOM 14846 C C . GLY A 1 88 ? -1.398 26.443 -3.990 1.00 0.00 64 GLY A C 11
ATOM 14847 O O . GLY A 1 88 ? -1.116 25.496 -4.710 1.00 0.00 64 GLY A O 11
ATOM 14851 N N . ALA A 1 89 ? -0.735 26.744 -2.852 1.00 0.00 65 ALA A N 11
ATOM 14852 C CA . ALA A 1 89 ? 0.428 25.978 -2.351 1.00 0.00 65 ALA A CA 11
ATOM 14853 C C . ALA A 1 89 ? 0.097 24.477 -2.169 1.00 0.00 65 ALA A C 11
ATOM 14854 O O . ALA A 1 89 ? 0.786 23.607 -2.708 1.00 0.00 65 ALA A O 11
ATOM 14861 N N . ASN A 1 90 ? -0.994 24.196 -1.436 1.00 0.00 66 ASN A N 11
ATOM 14862 C CA . ASN A 1 90 ? -1.425 22.811 -1.119 1.00 0.00 66 ASN A CA 11
ATOM 14863 C C . ASN A 1 90 ? -2.170 22.170 -2.305 1.00 0.00 66 ASN A C 11
ATOM 14864 O O . ASN A 1 90 ? -2.174 20.936 -2.449 1.00 0.00 66 ASN A O 11
ATOM 14875 N N . ILE A 1 91 ? -2.801 23.024 -3.143 1.00 0.00 67 ILE A N 11
ATOM 14876 C CA . ILE A 1 91 ? -3.491 22.596 -4.381 1.00 0.00 67 ILE A CA 11
ATOM 14877 C C . ILE A 1 91 ? -2.475 21.930 -5.333 1.00 0.00 67 ILE A C 11
ATOM 14878 O O . ILE A 1 91 ? -2.751 20.878 -5.933 1.00 0.00 67 ILE A O 11
ATOM 14894 N N . LYS A 1 92 ? -1.283 22.551 -5.405 1.00 0.00 68 LYS A N 11
ATOM 14895 C CA . LYS A 1 92 ? -0.139 22.047 -6.174 1.00 0.00 68 LYS A CA 11
ATOM 14896 C C . LYS A 1 92 ? 0.242 20.619 -5.758 1.00 0.00 68 LYS A C 11
ATOM 14897 O O . LYS A 1 92 ? 0.566 19.804 -6.608 1.00 0.00 68 LYS A O 11
ATOM 14916 N N . HIS A 1 93 ? 0.209 20.351 -4.440 1.00 0.00 69 HIS A N 11
ATOM 14917 C CA . HIS A 1 93 ? 0.598 19.041 -3.873 1.00 0.00 69 HIS A CA 11
ATOM 14918 C C . HIS A 1 93 ? -0.364 17.937 -4.352 1.00 0.00 69 HIS A C 11
ATOM 14919 O O . HIS A 1 93 ? 0.062 16.826 -4.672 1.00 0.00 69 HIS A O 11
ATOM 14934 N N . ARG A 1 94 ? -1.662 18.278 -4.414 1.00 0.00 70 ARG A N 11
ATOM 14935 C CA . ARG A 1 94 ? -2.704 17.380 -4.949 1.00 0.00 70 ARG A CA 11
ATOM 14936 C C . ARG A 1 94 ? -2.433 17.041 -6.422 1.00 0.00 70 ARG A C 11
ATOM 14937 O O . ARG A 1 94 ? -2.387 15.861 -6.791 1.00 0.00 70 ARG A O 11
ATOM 14958 N N . LEU A 1 95 ? -2.213 18.094 -7.229 1.00 0.00 71 LEU A N 11
ATOM 14959 C CA . LEU A 1 95 ? -1.945 17.958 -8.673 1.00 0.00 71 LEU A CA 11
ATOM 14960 C C . LEU A 1 95 ? -0.635 17.182 -8.924 1.00 0.00 71 LEU A C 11
ATOM 14961 O O . LEU A 1 95 ? -0.536 16.410 -9.884 1.00 0.00 71 LEU A O 11
ATOM 14977 N N . ALA A 1 96 ? 0.337 17.380 -8.014 1.00 0.00 72 ALA A N 11
ATOM 14978 C CA . ALA A 1 96 ? 1.680 16.802 -8.107 1.00 0.00 72 ALA A CA 11
ATOM 14979 C C . ALA A 1 96 ? 1.635 15.278 -7.952 1.00 0.00 72 ALA A C 11
ATOM 14980 O O . ALA A 1 96 ? 2.019 14.549 -8.869 1.00 0.00 72 ALA A O 11
ATOM 14987 N N . LEU A 1 97 ? 1.117 14.802 -6.803 1.00 0.00 73 LEU A N 11
ATOM 14988 C CA . LEU A 1 97 ? 1.032 13.352 -6.522 1.00 0.00 73 LEU A CA 11
ATOM 14989 C C . LEU A 1 97 ? 0.037 12.652 -7.457 1.00 0.00 73 LEU A C 11
ATOM 14990 O O . LEU A 1 97 ? 0.215 11.465 -7.759 1.00 0.00 73 LEU A O 11
ATOM 15006 N N . TRP A 1 98 ? -0.993 13.400 -7.919 1.00 0.00 74 TRP A N 11
ATOM 15007 C CA . TRP A 1 98 ? -1.966 12.884 -8.894 1.00 0.00 74 TRP A CA 11
ATOM 15008 C C . TRP A 1 98 ? -1.261 12.463 -10.186 1.00 0.00 74 TRP A C 11
ATOM 15009 O O . TRP A 1 98 ? -1.290 11.295 -10.550 1.00 0.00 74 TRP A O 11
ATOM 15030 N N . ILE A 1 99 ? -0.619 13.440 -10.855 1.00 0.00 75 ILE A N 11
ATOM 15031 C CA . ILE A 1 99 ? 0.000 13.226 -12.173 1.00 0.00 75 ILE A CA 11
ATOM 15032 C C . ILE A 1 99 ? 1.247 12.331 -12.053 1.00 0.00 75 ILE A C 11
ATOM 15033 O O . ILE A 1 99 ? 1.607 11.642 -12.999 1.00 0.00 75 ILE A O 11
ATOM 15049 N N . HIS A 1 100 ? 1.878 12.331 -10.860 1.00 0.00 76 HIS A N 11
ATOM 15050 C CA . HIS A 1 100 ? 3.032 11.462 -10.575 1.00 0.00 76 HIS A CA 11
ATOM 15051 C C . HIS A 1 100 ? 2.586 9.993 -10.579 1.00 0.00 76 HIS A C 11
ATOM 15052 O O . HIS A 1 100 ? 3.280 9.132 -11.108 1.00 0.00 76 HIS A O 11
ATOM 15067 N N . ALA A 1 101 ? 1.401 9.740 -9.989 1.00 0.00 77 ALA A N 11
ATOM 15068 C CA . ALA A 1 101 ? 0.779 8.403 -9.953 1.00 0.00 77 ALA A CA 11
ATOM 15069 C C . ALA A 1 101 ? 0.085 8.057 -11.288 1.00 0.00 77 ALA A C 11
ATOM 15070 O O . ALA A 1 101 ? 0.002 6.879 -11.659 1.00 0.00 77 ALA A O 11
ATOM 15077 N N . ALA A 1 102 ? -0.407 9.097 -11.993 1.00 0.00 78 ALA A N 11
ATOM 15078 C CA . ALA A 1 102 ? -1.146 8.949 -13.264 1.00 0.00 78 ALA A CA 11
ATOM 15079 C C . ALA A 1 102 ? -0.197 8.481 -14.376 1.00 0.00 78 ALA A C 11
ATOM 15080 O O . ALA A 1 102 ? -0.541 7.594 -15.164 1.00 0.00 78 ALA A O 11
ATOM 15087 N N . LEU A 1 103 ? 0.999 9.095 -14.418 1.00 0.00 79 LEU A N 11
ATOM 15088 C CA . LEU A 1 103 ? 2.104 8.643 -15.272 1.00 0.00 79 LEU A CA 11
ATOM 15089 C C . LEU A 1 103 ? 2.629 7.301 -14.705 1.00 0.00 79 LEU A C 11
ATOM 15090 O O . LEU A 1 103 ? 3.189 7.289 -13.599 1.00 0.00 79 LEU A O 11
ATOM 15106 N N . PRO A 1 104 ? 2.437 6.152 -15.439 1.00 0.00 80 PRO A N 11
ATOM 15107 C CA . PRO A 1 104 ? 2.734 4.791 -14.907 1.00 0.00 80 PRO A CA 11
ATOM 15108 C C . PRO A 1 104 ? 4.246 4.498 -14.789 1.00 0.00 80 PRO A C 11
ATOM 15109 O O . PRO A 1 104 ? 4.652 3.478 -14.221 1.00 0.00 80 PRO A O 11
ATOM 15120 N N . ASP A 1 105 ? 5.056 5.392 -15.360 1.00 0.00 81 ASP A N 11
ATOM 15121 C CA . ASP A 1 105 ? 6.527 5.331 -15.290 1.00 0.00 81 ASP A CA 11
ATOM 15122 C C . ASP A 1 105 ? 7.068 6.240 -14.175 1.00 0.00 81 ASP A C 11
ATOM 15123 O O . ASP A 1 105 ? 8.267 6.197 -13.874 1.00 0.00 81 ASP A O 11
ATOM 15132 N N . ASN A 1 106 ? 6.172 7.071 -13.582 1.00 0.00 82 ASN A N 11
ATOM 15133 C CA . ASN A 1 106 ? 6.523 8.087 -12.559 1.00 0.00 82 ASN A CA 11
ATOM 15134 C C . ASN A 1 106 ? 7.640 9.013 -13.082 1.00 0.00 82 ASN A C 11
ATOM 15135 O O . ASN A 1 106 ? 8.542 9.420 -12.334 1.00 0.00 82 ASN A O 11
ATOM 15146 N N . ASP A 1 107 ? 7.512 9.338 -14.392 1.00 0.00 83 ASP A N 11
ATOM 15147 C CA . ASP A 1 107 ? 8.471 10.144 -15.188 1.00 0.00 83 ASP A CA 11
ATOM 15148 C C . ASP A 1 107 ? 8.832 11.465 -14.455 1.00 0.00 83 ASP A C 11
ATOM 15149 O O . ASP A 1 107 ? 7.957 12.025 -13.807 1.00 0.00 83 ASP A O 11
ATOM 15158 N N . PRO A 1 108 ? 10.119 11.970 -14.527 1.00 0.00 84 PRO A N 11
ATOM 15159 C CA . PRO A 1 108 ? 10.535 13.250 -13.860 1.00 0.00 84 PRO A CA 11
ATOM 15160 C C . PRO A 1 108 ? 9.992 14.520 -14.564 1.00 0.00 84 PRO A C 11
ATOM 15161 O O . PRO A 1 108 ? 10.304 15.650 -14.156 1.00 0.00 84 PRO A O 11
ATOM 15172 N N . LEU A 1 109 ? 9.193 14.303 -15.629 1.00 0.00 85 LEU A N 11
ATOM 15173 C CA . LEU A 1 109 ? 8.422 15.332 -16.363 1.00 0.00 85 LEU A CA 11
ATOM 15174 C C . LEU A 1 109 ? 9.316 16.319 -17.148 1.00 0.00 85 LEU A C 11
ATOM 15175 O O . LEU A 1 109 ? 8.810 17.253 -17.778 1.00 0.00 85 LEU A O 11
ATOM 15191 N N . LYS A 1 110 ? 10.635 16.083 -17.140 1.00 0.00 86 LYS A N 11
ATOM 15192 C CA . LYS A 1 110 ? 11.621 16.922 -17.828 1.00 0.00 86 LYS A CA 11
ATOM 15193 C C . LYS A 1 110 ? 12.082 16.136 -19.079 1.00 0.00 86 LYS A C 11
ATOM 15194 O O . LYS A 1 110 ? 12.818 15.141 -18.919 1.00 0.00 86 LYS A O 11
ATOM 15214 N N . MET A 1 25 ? 4.440 -1.341 -11.328 1.00 0.00 1 MET A N 12
ATOM 15215 C CA . MET A 1 25 ? 5.353 -0.347 -10.712 1.00 0.00 1 MET A CA 12
ATOM 15216 C C . MET A 1 25 ? 4.681 0.242 -9.469 1.00 0.00 1 MET A C 12
ATOM 15217 O O . MET A 1 25 ? 3.570 0.778 -9.574 1.00 0.00 1 MET A O 12
ATOM 15231 N N . SER A 1 26 ? 5.333 0.113 -8.298 1.00 0.00 2 SER A N 12
ATOM 15232 C CA . SER A 1 26 ? 4.838 0.708 -7.041 1.00 0.00 2 SER A CA 12
ATOM 15233 C C . SER A 1 26 ? 4.921 2.252 -7.134 1.00 0.00 2 SER A C 12
ATOM 15234 O O . SER A 1 26 ? 3.948 2.886 -7.585 1.00 0.00 2 SER A O 12
ATOM 15242 N N . LYS A 1 27 ? 6.093 2.823 -6.757 1.00 0.00 3 LYS A N 12
ATOM 15243 C CA . LYS A 1 27 ? 6.439 4.251 -6.919 1.00 0.00 3 LYS A CA 12
ATOM 15244 C C . LYS A 1 27 ? 7.742 4.527 -6.153 1.00 0.00 3 LYS A C 12
ATOM 15245 O O . LYS A 1 27 ? 7.852 4.167 -4.977 1.00 0.00 3 LYS A O 12
ATOM 15264 N N . THR A 1 28 ? 8.716 5.149 -6.823 1.00 0.00 4 THR A N 12
ATOM 15265 C CA . THR A 1 28 ? 9.969 5.614 -6.187 1.00 0.00 4 THR A CA 12
ATOM 15266 C C . THR A 1 28 ? 9.727 6.912 -5.378 1.00 0.00 4 THR A C 12
ATOM 15267 O O . THR A 1 28 ? 10.576 7.323 -4.582 1.00 0.00 4 THR A O 12
ATOM 15278 N N . ALA A 1 29 ? 8.561 7.550 -5.637 1.00 0.00 5 ALA A N 12
ATOM 15279 C CA . ALA A 1 29 ? 8.033 8.703 -4.869 1.00 0.00 5 ALA A CA 12
ATOM 15280 C C . ALA A 1 29 ? 8.894 9.979 -5.011 1.00 0.00 5 ALA A C 12
ATOM 15281 O O . ALA A 1 29 ? 8.714 10.938 -4.256 1.00 0.00 5 ALA A O 12
ATOM 15288 N N . LYS A 1 30 ? 9.794 9.987 -6.016 1.00 0.00 6 LYS A N 12
ATOM 15289 C CA . LYS A 1 30 ? 10.668 11.133 -6.298 1.00 0.00 6 LYS A CA 12
ATOM 15290 C C . LYS A 1 30 ? 9.843 12.271 -6.915 1.00 0.00 6 LYS A C 12
ATOM 15291 O O . LYS A 1 30 ? 9.234 12.105 -7.974 1.00 0.00 6 LYS A O 12
ATOM 15310 N N . LEU A 1 31 ? 9.809 13.399 -6.211 1.00 0.00 7 LEU A N 12
ATOM 15311 C CA . LEU A 1 31 ? 9.028 14.578 -6.589 1.00 0.00 7 LEU A CA 12
ATOM 15312 C C . LEU A 1 31 ? 9.766 15.791 -6.003 1.00 0.00 7 LEU A C 12
ATOM 15313 O O . LEU A 1 31 ? 9.539 16.184 -4.853 1.00 0.00 7 LEU A O 12
ATOM 15329 N N . ASN A 1 32 ? 10.737 16.300 -6.776 1.00 0.00 8 ASN A N 12
ATOM 15330 C CA . ASN A 1 32 ? 11.632 17.382 -6.345 1.00 0.00 8 ASN A CA 12
ATOM 15331 C C . ASN A 1 32 ? 11.089 18.733 -6.827 1.00 0.00 8 ASN A C 12
ATOM 15332 O O . ASN A 1 32 ? 10.646 19.556 -6.014 1.00 0.00 8 ASN A O 12
ATOM 15343 N N . ASN A 1 33 ? 11.097 18.958 -8.151 1.00 0.00 9 ASN A N 12
ATOM 15344 C CA . ASN A 1 33 ? 10.580 20.203 -8.740 1.00 0.00 9 ASN A CA 12
ATOM 15345 C C . ASN A 1 33 ? 9.090 20.031 -9.070 1.00 0.00 9 ASN A C 12
ATOM 15346 O O . ASN A 1 33 ? 8.728 19.646 -10.190 1.00 0.00 9 ASN A O 12
ATOM 15357 N N . GLU A 1 34 ? 8.246 20.297 -8.059 1.00 0.00 10 GLU A N 12
ATOM 15358 C CA . GLU A 1 34 ? 6.781 20.150 -8.133 1.00 0.00 10 GLU A CA 12
ATOM 15359 C C . GLU A 1 34 ? 6.170 20.962 -9.288 1.00 0.00 10 GLU A C 12
ATOM 15360 O O . GLU A 1 34 ? 5.203 20.521 -9.911 1.00 0.00 10 GLU A O 12
ATOM 15372 N N . GLU A 1 35 ? 6.779 22.124 -9.557 1.00 0.00 11 GLU A N 12
ATOM 15373 C CA . GLU A 1 35 ? 6.358 23.088 -10.595 1.00 0.00 11 GLU A CA 12
ATOM 15374 C C . GLU A 1 35 ? 6.007 22.409 -11.946 1.00 0.00 11 GLU A C 12
ATOM 15375 O O . GLU A 1 35 ? 4.959 22.696 -12.532 1.00 0.00 11 GLU A O 12
ATOM 15387 N N . LYS A 1 36 ? 6.880 21.489 -12.402 1.00 0.00 12 LYS A N 12
ATOM 15388 C CA . LYS A 1 36 ? 6.728 20.808 -13.712 1.00 0.00 12 LYS A CA 12
ATOM 15389 C C . LYS A 1 36 ? 5.536 19.834 -13.693 1.00 0.00 12 LYS A C 12
ATOM 15390 O O . LYS A 1 36 ? 4.821 19.691 -14.693 1.00 0.00 12 LYS A O 12
ATOM 15409 N N . LEU A 1 37 ? 5.324 19.185 -12.534 1.00 0.00 13 LEU A N 12
ATOM 15410 C CA . LEU A 1 37 ? 4.182 18.268 -12.325 1.00 0.00 13 LEU A CA 12
ATOM 15411 C C . LEU A 1 37 ? 2.845 19.038 -12.294 1.00 0.00 13 LEU A C 12
ATOM 15412 O O . LEU A 1 37 ? 1.824 18.539 -12.784 1.00 0.00 13 LEU A O 12
ATOM 15428 N N . VAL A 1 38 ? 2.871 20.245 -11.702 1.00 0.00 14 VAL A N 12
ATOM 15429 C CA . VAL A 1 38 ? 1.702 21.144 -11.643 1.00 0.00 14 VAL A CA 12
ATOM 15430 C C . VAL A 1 38 ? 1.296 21.559 -13.066 1.00 0.00 14 VAL A C 12
ATOM 15431 O O . VAL A 1 38 ? 0.120 21.457 -13.427 1.00 0.00 14 VAL A O 12
ATOM 15444 N N . LYS A 1 39 ? 2.300 21.983 -13.867 1.00 0.00 15 LYS A N 12
ATOM 15445 C CA . LYS A 1 39 ? 2.113 22.346 -15.293 1.00 0.00 15 LYS A CA 12
ATOM 15446 C C . LYS A 1 39 ? 1.480 21.184 -16.070 1.00 0.00 15 LYS A C 12
ATOM 15447 O O . LYS A 1 39 ? 0.524 21.371 -16.824 1.00 0.00 15 LYS A O 12
ATOM 15466 N N . LYS A 1 40 ? 2.035 19.979 -15.846 1.00 0.00 16 LYS A N 12
ATOM 15467 C CA . LYS A 1 40 ? 1.593 18.749 -16.517 1.00 0.00 16 LYS A CA 12
ATOM 15468 C C . LYS A 1 40 ? 0.138 18.419 -16.140 1.00 0.00 16 LYS A C 12
ATOM 15469 O O . LYS A 1 40 ? -0.632 17.968 -16.975 1.00 0.00 16 LYS A O 12
ATOM 15488 N N . ALA A 1 41 ? -0.227 18.689 -14.881 1.00 0.00 17 ALA A N 12
ATOM 15489 C CA . ALA A 1 41 ? -1.594 18.475 -14.373 1.00 0.00 17 ALA A CA 12
ATOM 15490 C C . ALA A 1 41 ? -2.573 19.531 -14.928 1.00 0.00 17 ALA A C 12
ATOM 15491 O O . ALA A 1 41 ? -3.769 19.265 -15.035 1.00 0.00 17 ALA A O 12
ATOM 15498 N N . LEU A 1 42 ? -2.052 20.731 -15.271 1.00 0.00 18 LEU A N 12
ATOM 15499 C CA . LEU A 1 42 ? -2.848 21.781 -15.953 1.00 0.00 18 LEU A CA 12
ATOM 15500 C C . LEU A 1 42 ? -3.165 21.343 -17.391 1.00 0.00 18 LEU A C 12
ATOM 15501 O O . LEU A 1 42 ? -4.269 21.577 -17.890 1.00 0.00 18 LEU A O 12
ATOM 15517 N N . GLU A 1 43 ? -2.169 20.703 -18.037 1.00 0.00 19 GLU A N 12
ATOM 15518 C CA . GLU A 1 43 ? -2.290 20.200 -19.419 1.00 0.00 19 GLU A CA 12
ATOM 15519 C C . GLU A 1 43 ? -3.274 19.020 -19.496 1.00 0.00 19 GLU A C 12
ATOM 15520 O O . GLU A 1 43 ? -4.228 19.046 -20.277 1.00 0.00 19 GLU A O 12
ATOM 15532 N N . ILE A 1 44 ? -3.032 17.998 -18.656 1.00 0.00 20 ILE A N 12
ATOM 15533 C CA . ILE A 1 44 ? -3.826 16.760 -18.649 1.00 0.00 20 ILE A CA 12
ATOM 15534 C C . ILE A 1 44 ? -5.225 17.051 -18.088 1.00 0.00 20 ILE A C 12
ATOM 15535 O O . ILE A 1 44 ? -6.207 16.772 -18.748 1.00 0.00 20 ILE A O 12
ATOM 15551 N N . GLY A 1 45 ? -5.286 17.663 -16.895 1.00 0.00 21 GLY A N 12
ATOM 15552 C CA . GLY A 1 45 ? -6.559 18.011 -16.245 1.00 0.00 21 GLY A CA 12
ATOM 15553 C C . GLY A 1 45 ? -7.392 19.003 -17.057 1.00 0.00 21 GLY A C 12
ATOM 15554 O O . GLY A 1 45 ? -8.628 18.927 -17.066 1.00 0.00 21 GLY A O 12
ATOM 15558 N N . GLY A 1 46 ? -6.701 19.937 -17.744 1.00 0.00 22 GLY A N 12
ATOM 15559 C CA . GLY A 1 46 ? -7.352 20.921 -18.616 1.00 0.00 22 GLY A CA 12
ATOM 15560 C C . GLY A 1 46 ? -8.033 20.280 -19.828 1.00 0.00 22 GLY A C 12
ATOM 15561 O O . GLY A 1 46 ? -9.233 20.505 -20.063 1.00 0.00 22 GLY A O 12
ATOM 15565 N N . LYS A 1 47 ? -7.266 19.459 -20.585 1.00 0.00 23 LYS A N 12
ATOM 15566 C CA . LYS A 1 47 ? -7.781 18.780 -21.798 1.00 0.00 23 LYS A CA 12
ATOM 15567 C C . LYS A 1 47 ? -8.837 17.722 -21.417 1.00 0.00 23 LYS A C 12
ATOM 15568 O O . LYS A 1 47 ? -9.801 17.534 -22.148 1.00 0.00 23 LYS A O 12
ATOM 15587 N N . MET A 1 48 ? -8.627 17.041 -20.263 1.00 0.00 24 MET A N 12
ATOM 15588 C CA . MET A 1 48 ? -9.554 16.011 -19.749 1.00 0.00 24 MET A CA 12
ATOM 15589 C C . MET A 1 48 ? -10.919 16.639 -19.512 1.00 0.00 24 MET A C 12
ATOM 15590 O O . MET A 1 48 ? -11.901 16.174 -20.067 1.00 0.00 24 MET A O 12
ATOM 15604 N N . ALA A 1 49 ? -10.939 17.739 -18.727 1.00 0.00 25 ALA A N 12
ATOM 15605 C CA . ALA A 1 49 ? -12.162 18.506 -18.431 1.00 0.00 25 ALA A CA 12
ATOM 15606 C C . ALA A 1 49 ? -12.882 18.898 -19.718 1.00 0.00 25 ALA A C 12
ATOM 15607 O O . ALA A 1 49 ? -14.075 18.622 -19.879 1.00 0.00 25 ALA A O 12
ATOM 15614 N N . LYS A 1 50 ? -12.105 19.471 -20.652 1.00 0.00 26 LYS A N 12
ATOM 15615 C CA . LYS A 1 50 ? -12.609 19.931 -21.949 1.00 0.00 26 LYS A CA 12
ATOM 15616 C C . LYS A 1 50 ? -13.398 18.812 -22.663 1.00 0.00 26 LYS A C 12
ATOM 15617 O O . LYS A 1 50 ? -14.598 18.971 -22.933 1.00 0.00 26 LYS A O 12
ATOM 15636 N N . MET A 1 51 ? -12.722 17.663 -22.856 1.00 0.00 27 MET A N 12
ATOM 15637 C CA . MET A 1 51 ? -13.279 16.483 -23.552 1.00 0.00 27 MET A CA 12
ATOM 15638 C C . MET A 1 51 ? -14.458 15.847 -22.774 1.00 0.00 27 MET A C 12
ATOM 15639 O O . MET A 1 51 ? -15.393 15.322 -23.386 1.00 0.00 27 MET A O 12
ATOM 15653 N N . GLN A 1 52 ? -14.406 15.904 -21.426 1.00 0.00 28 GLN A N 12
ATOM 15654 C CA . GLN A 1 52 ? -15.488 15.385 -20.550 1.00 0.00 28 GLN A CA 12
ATOM 15655 C C . GLN A 1 52 ? -16.764 16.237 -20.711 1.00 0.00 28 GLN A C 12
ATOM 15656 O O . GLN A 1 52 ? -17.871 15.768 -20.429 1.00 0.00 28 GLN A O 12
ATOM 15670 N N . GLY A 1 53 ? -16.585 17.495 -21.145 1.00 0.00 29 GLY A N 12
ATOM 15671 C CA . GLY A 1 53 ? -17.699 18.376 -21.510 1.00 0.00 29 GLY A CA 12
ATOM 15672 C C . GLY A 1 53 ? -17.616 19.712 -20.805 1.00 0.00 29 GLY A C 12
ATOM 15673 O O . GLY A 1 53 ? -18.640 20.307 -20.456 1.00 0.00 29 GLY A O 12
ATOM 15677 N N . PHE A 1 54 ? -16.383 20.208 -20.622 1.00 0.00 30 PHE A N 12
ATOM 15678 C CA . PHE A 1 54 ? -16.106 21.443 -19.856 1.00 0.00 30 PHE A CA 12
ATOM 15679 C C . PHE A 1 54 ? -15.118 22.308 -20.652 1.00 0.00 30 PHE A C 12
ATOM 15680 O O . PHE A 1 54 ? -14.896 22.060 -21.843 1.00 0.00 30 PHE A O 12
ATOM 15697 N N . ASP A 1 55 ? -14.581 23.349 -19.999 1.00 0.00 31 ASP A N 12
ATOM 15698 C CA . ASP A 1 55 ? -13.423 24.116 -20.486 1.00 0.00 31 ASP A CA 12
ATOM 15699 C C . ASP A 1 55 ? -12.869 24.967 -19.324 1.00 0.00 31 ASP A C 12
ATOM 15700 O O . ASP A 1 55 ? -13.470 25.971 -18.920 1.00 0.00 31 ASP A O 12
ATOM 15709 N N . LEU A 1 56 ? -11.751 24.504 -18.735 1.00 0.00 32 LEU A N 12
ATOM 15710 C CA . LEU A 1 56 ? -11.057 25.232 -17.662 1.00 0.00 32 LEU A CA 12
ATOM 15711 C C . LEU A 1 56 ? -10.332 26.450 -18.270 1.00 0.00 32 LEU A C 12
ATOM 15712 O O . LEU A 1 56 ? -9.491 26.268 -19.164 1.00 0.00 32 LEU A O 12
ATOM 15728 N N . PRO A 1 57 ? -10.646 27.707 -17.802 1.00 0.00 33 PRO A N 12
ATOM 15729 C CA . PRO A 1 57 ? -10.160 28.948 -18.454 1.00 0.00 33 PRO A CA 12
ATOM 15730 C C . PRO A 1 57 ? -8.626 29.072 -18.414 1.00 0.00 33 PRO A C 12
ATOM 15731 O O . PRO A 1 57 ? -7.978 28.652 -17.441 1.00 0.00 33 PRO A O 12
ATOM 15742 N N . GLN A 1 58 ? -8.056 29.655 -19.482 1.00 0.00 34 GLN A N 12
ATOM 15743 C CA . GLN A 1 58 ? -6.605 29.887 -19.608 1.00 0.00 34 GLN A CA 12
ATOM 15744 C C . GLN A 1 58 ? -6.270 31.267 -18.986 1.00 0.00 34 GLN A C 12
ATOM 15745 O O . GLN A 1 58 ? -5.679 32.145 -19.607 1.00 0.00 34 GLN A O 12
ATOM 15759 N N . SER A 1 59 ? -6.697 31.429 -17.725 1.00 0.00 35 SER A N 12
ATOM 15760 C CA . SER A 1 59 ? -6.437 32.618 -16.900 1.00 0.00 35 SER A CA 12
ATOM 15761 C C . SER A 1 59 ? -4.956 32.582 -16.379 1.00 0.00 35 SER A C 12
ATOM 15762 O O . SER A 1 59 ? -4.296 31.578 -16.631 1.00 0.00 35 SER A O 12
ATOM 15770 N N . PRO A 1 60 ? -4.401 33.664 -15.695 1.00 0.00 36 PRO A N 12
ATOM 15771 C CA . PRO A 1 60 ? -2.972 33.750 -15.237 1.00 0.00 36 PRO A CA 12
ATOM 15772 C C . PRO A 1 60 ? -2.234 32.399 -14.927 1.00 0.00 36 PRO A C 12
ATOM 15773 O O . PRO A 1 60 ? -1.709 31.768 -15.857 1.00 0.00 36 PRO A O 12
ATOM 15784 N N . GLN A 1 61 ? -2.193 31.951 -13.645 1.00 0.00 37 GLN A N 12
ATOM 15785 C CA . GLN A 1 61 ? -1.494 30.697 -13.241 1.00 0.00 37 GLN A CA 12
ATOM 15786 C C . GLN A 1 61 ? -2.250 30.020 -12.048 1.00 0.00 37 GLN A C 12
ATOM 15787 O O . GLN A 1 61 ? -2.844 28.959 -12.256 1.00 0.00 37 GLN A O 12
ATOM 15801 N N . PRO A 1 62 ? -2.319 30.636 -10.789 1.00 0.00 38 PRO A N 12
ATOM 15802 C CA . PRO A 1 62 ? -2.838 29.927 -9.569 1.00 0.00 38 PRO A CA 12
ATOM 15803 C C . PRO A 1 62 ? -4.346 29.612 -9.662 1.00 0.00 38 PRO A C 12
ATOM 15804 O O . PRO A 1 62 ? -4.839 28.655 -9.054 1.00 0.00 38 PRO A O 12
ATOM 15815 N N . VAL A 1 63 ? -5.054 30.443 -10.428 1.00 0.00 39 VAL A N 12
ATOM 15816 C CA . VAL A 1 63 ? -6.491 30.305 -10.687 1.00 0.00 39 VAL A CA 12
ATOM 15817 C C . VAL A 1 63 ? -6.796 29.054 -11.539 1.00 0.00 39 VAL A C 12
ATOM 15818 O O . VAL A 1 63 ? -7.818 28.392 -11.322 1.00 0.00 39 VAL A O 12
ATOM 15831 N N . ARG A 1 64 ? -5.895 28.732 -12.497 1.00 0.00 40 ARG A N 12
ATOM 15832 C CA . ARG A 1 64 ? -6.020 27.510 -13.326 1.00 0.00 40 ARG A CA 12
ATOM 15833 C C . ARG A 1 64 ? -5.702 26.278 -12.480 1.00 0.00 40 ARG A C 12
ATOM 15834 O O . ARG A 1 64 ? -6.345 25.249 -12.618 1.00 0.00 40 ARG A O 12
ATOM 15855 N N . VAL A 1 65 ? -4.678 26.422 -11.621 1.00 0.00 41 VAL A N 12
ATOM 15856 C CA . VAL A 1 65 ? -4.226 25.375 -10.686 1.00 0.00 41 VAL A CA 12
ATOM 15857 C C . VAL A 1 65 ? -5.402 24.896 -9.801 1.00 0.00 41 VAL A C 12
ATOM 15858 O O . VAL A 1 65 ? -5.672 23.689 -9.684 1.00 0.00 41 VAL A O 12
ATOM 15871 N N . LYS A 1 66 ? -6.136 25.871 -9.254 1.00 0.00 42 LYS A N 12
ATOM 15872 C CA . LYS A 1 66 ? -7.283 25.621 -8.366 1.00 0.00 42 LYS A CA 12
ATOM 15873 C C . LYS A 1 66 ? -8.498 25.103 -9.185 1.00 0.00 42 LYS A C 12
ATOM 15874 O O . LYS A 1 66 ? -9.245 24.237 -8.708 1.00 0.00 42 LYS A O 12
ATOM 15893 N N . ALA A 1 67 ? -8.686 25.638 -10.413 1.00 0.00 43 ALA A N 12
ATOM 15894 C CA . ALA A 1 67 ? -9.761 25.180 -11.337 1.00 0.00 43 ALA A CA 12
ATOM 15895 C C . ALA A 1 67 ? -9.625 23.673 -11.681 1.00 0.00 43 ALA A C 12
ATOM 15896 O O . ALA A 1 67 ? -10.608 22.911 -11.613 1.00 0.00 43 ALA A O 12
ATOM 15903 N N . VAL A 1 68 ? -8.388 23.271 -12.036 1.00 0.00 44 VAL A N 12
ATOM 15904 C CA . VAL A 1 68 ? -8.031 21.871 -12.351 1.00 0.00 44 VAL A CA 12
ATOM 15905 C C . VAL A 1 68 ? -8.284 20.978 -11.133 1.00 0.00 44 VAL A C 12
ATOM 15906 O O . VAL A 1 68 ? -8.877 19.913 -11.264 1.00 0.00 44 VAL A O 12
ATOM 15919 N N . TYR A 1 69 ? -7.857 21.461 -9.955 1.00 0.00 45 TYR A N 12
ATOM 15920 C CA . TYR A 1 69 ? -8.090 20.795 -8.662 1.00 0.00 45 TYR A CA 12
ATOM 15921 C C . TYR A 1 69 ? -9.584 20.445 -8.450 1.00 0.00 45 TYR A C 12
ATOM 15922 O O . TYR A 1 69 ? -9.905 19.294 -8.149 1.00 0.00 45 TYR A O 12
ATOM 15940 N N . LEU A 1 70 ? -10.476 21.448 -8.620 1.00 0.00 46 LEU A N 12
ATOM 15941 C CA . LEU A 1 70 ? -11.942 21.272 -8.435 1.00 0.00 46 LEU A CA 12
ATOM 15942 C C . LEU A 1 70 ? -12.504 20.214 -9.393 1.00 0.00 46 LEU A C 12
ATOM 15943 O O . LEU A 1 70 ? -13.352 19.391 -9.001 1.00 0.00 46 LEU A O 12
ATOM 15959 N N . PHE A 1 71 ? -12.032 20.259 -10.657 1.00 0.00 47 PHE A N 12
ATOM 15960 C CA . PHE A 1 71 ? -12.367 19.254 -11.678 1.00 0.00 47 PHE A CA 12
ATOM 15961 C C . PHE A 1 71 ? -11.977 17.840 -11.187 1.00 0.00 47 PHE A C 12
ATOM 15962 O O . PHE A 1 71 ? -12.805 16.934 -11.201 1.00 0.00 47 PHE A O 12
ATOM 15979 N N . LEU A 1 72 ? -10.720 17.693 -10.739 1.00 0.00 48 LEU A N 12
ATOM 15980 C CA . LEU A 1 72 ? -10.154 16.399 -10.318 1.00 0.00 48 LEU A CA 12
ATOM 15981 C C . LEU A 1 72 ? -10.910 15.806 -9.110 1.00 0.00 48 LEU A C 12
ATOM 15982 O O . LEU A 1 72 ? -11.206 14.614 -9.090 1.00 0.00 48 LEU A O 12
ATOM 15998 N N . VAL A 1 73 ? -11.233 16.651 -8.121 1.00 0.00 49 VAL A N 12
ATOM 15999 C CA . VAL A 1 73 ? -11.970 16.231 -6.910 1.00 0.00 49 VAL A CA 12
ATOM 16000 C C . VAL A 1 73 ? -13.379 15.721 -7.291 1.00 0.00 49 VAL A C 12
ATOM 16001 O O . VAL A 1 73 ? -13.821 14.659 -6.823 1.00 0.00 49 VAL A O 12
ATOM 16014 N N . ASP A 1 74 ? -14.048 16.477 -8.183 1.00 0.00 50 ASP A N 12
ATOM 16015 C CA . ASP A 1 74 ? -15.389 16.130 -8.704 1.00 0.00 50 ASP A CA 12
ATOM 16016 C C . ASP A 1 74 ? -15.335 14.839 -9.549 1.00 0.00 50 ASP A C 12
ATOM 16017 O O . ASP A 1 74 ? -16.260 14.018 -9.520 1.00 0.00 50 ASP A O 12
ATOM 16026 N N . ALA A 1 75 ? -14.210 14.662 -10.261 1.00 0.00 51 ALA A N 12
ATOM 16027 C CA . ALA A 1 75 ? -13.989 13.536 -11.189 1.00 0.00 51 ALA A CA 12
ATOM 16028 C C . ALA A 1 75 ? -13.351 12.317 -10.480 1.00 0.00 51 ALA A C 12
ATOM 16029 O O . ALA A 1 75 ? -12.876 11.384 -11.153 1.00 0.00 51 ALA A O 12
ATOM 16036 N N . LYS A 1 76 ? -13.333 12.353 -9.117 1.00 0.00 52 LYS A N 12
ATOM 16037 C CA . LYS A 1 76 ? -12.908 11.221 -8.236 1.00 0.00 52 LYS A CA 12
ATOM 16038 C C . LYS A 1 76 ? -11.405 10.875 -8.411 1.00 0.00 52 LYS A C 12
ATOM 16039 O O . LYS A 1 76 ? -10.957 9.778 -8.055 1.00 0.00 52 LYS A O 12
ATOM 16058 N N . GLN A 1 77 ? -10.645 11.837 -8.956 1.00 0.00 53 GLN A N 12
ATOM 16059 C CA . GLN A 1 77 ? -9.203 11.712 -9.214 1.00 0.00 53 GLN A CA 12
ATOM 16060 C C . GLN A 1 77 ? -8.408 11.884 -7.902 1.00 0.00 53 GLN A C 12
ATOM 16061 O O . GLN A 1 77 ? -7.504 11.100 -7.607 1.00 0.00 53 GLN A O 12
ATOM 16075 N N . ILE A 1 78 ? -8.772 12.926 -7.120 1.00 0.00 54 ILE A N 12
ATOM 16076 C CA . ILE A 1 78 ? -8.127 13.251 -5.824 1.00 0.00 54 ILE A CA 12
ATOM 16077 C C . ILE A 1 78 ? -9.190 13.577 -4.755 1.00 0.00 54 ILE A C 12
ATOM 16078 O O . ILE A 1 78 ? -10.381 13.722 -5.064 1.00 0.00 54 ILE A O 12
ATOM 16094 N N . ALA A 1 79 ? -8.720 13.705 -3.501 1.00 0.00 55 ALA A N 12
ATOM 16095 C CA . ALA A 1 79 ? -9.555 14.014 -2.331 1.00 0.00 55 ALA A CA 12
ATOM 16096 C C . ALA A 1 79 ? -9.541 15.535 -2.055 1.00 0.00 55 ALA A C 12
ATOM 16097 O O . ALA A 1 79 ? -8.509 16.192 -2.271 1.00 0.00 55 ALA A O 12
ATOM 16104 N N . PRO A 1 80 ? -10.682 16.127 -1.579 1.00 0.00 56 PRO A N 12
ATOM 16105 C CA . PRO A 1 80 ? -10.755 17.567 -1.258 1.00 0.00 56 PRO A CA 12
ATOM 16106 C C . PRO A 1 80 ? -9.985 17.920 0.037 1.00 0.00 56 PRO A C 12
ATOM 16107 O O . PRO A 1 80 ? -10.223 17.331 1.103 1.00 0.00 56 PRO A O 12
ATOM 16118 N N . LEU A 1 81 ? -9.040 18.857 -0.092 1.00 0.00 57 LEU A N 12
ATOM 16119 C CA . LEU A 1 81 ? -8.326 19.475 1.038 1.00 0.00 57 LEU A CA 12
ATOM 16120 C C . LEU A 1 81 ? -9.315 20.209 1.982 1.00 0.00 57 LEU A C 12
ATOM 16121 O O . LEU A 1 81 ? -10.341 20.726 1.510 1.00 0.00 57 LEU A O 12
ATOM 16137 N N . PRO A 1 82 ? -9.037 20.260 3.327 1.00 0.00 58 PRO A N 12
ATOM 16138 C CA . PRO A 1 82 ? -9.832 21.081 4.271 1.00 0.00 58 PRO A CA 12
ATOM 16139 C C . PRO A 1 82 ? -9.677 22.583 3.969 1.00 0.00 58 PRO A C 12
ATOM 16140 O O . PRO A 1 82 ? -8.741 22.993 3.263 1.00 0.00 58 PRO A O 12
ATOM 16151 N N . ASP A 1 83 ? -10.600 23.388 4.506 1.00 0.00 59 ASP A N 12
ATOM 16152 C CA . ASP A 1 83 ? -10.664 24.842 4.259 1.00 0.00 59 ASP A CA 12
ATOM 16153 C C . ASP A 1 83 ? -9.341 25.543 4.651 1.00 0.00 59 ASP A C 12
ATOM 16154 O O . ASP A 1 83 ? -8.863 26.434 3.942 1.00 0.00 59 ASP A O 12
ATOM 16163 N N . SER A 1 84 ? -8.743 25.081 5.764 1.00 0.00 60 SER A N 12
ATOM 16164 C CA . SER A 1 84 ? -7.462 25.602 6.280 1.00 0.00 60 SER A CA 12
ATOM 16165 C C . SER A 1 84 ? -6.296 25.325 5.286 1.00 0.00 60 SER A C 12
ATOM 16166 O O . SER A 1 84 ? -5.391 26.153 5.126 1.00 0.00 60 SER A O 12
ATOM 16174 N N . LYS A 1 85 ? -6.341 24.145 4.626 1.00 0.00 61 LYS A N 12
ATOM 16175 C CA . LYS A 1 85 ? -5.295 23.696 3.670 1.00 0.00 61 LYS A CA 12
ATOM 16176 C C . LYS A 1 85 ? -5.748 23.928 2.221 1.00 0.00 61 LYS A C 12
ATOM 16177 O O . LYS A 1 85 ? -5.118 23.430 1.285 1.00 0.00 61 LYS A O 12
ATOM 16196 N N . LEU A 1 86 ? -6.834 24.703 2.030 1.00 0.00 62 LEU A N 12
ATOM 16197 C CA . LEU A 1 86 ? -7.269 25.137 0.689 1.00 0.00 62 LEU A CA 12
ATOM 16198 C C . LEU A 1 86 ? -6.451 26.390 0.330 1.00 0.00 62 LEU A C 12
ATOM 16199 O O . LEU A 1 86 ? -6.917 27.529 0.441 1.00 0.00 62 LEU A O 12
ATOM 16215 N N . ASP A 1 87 ? -5.191 26.125 -0.022 1.00 0.00 63 ASP A N 12
ATOM 16216 C CA . ASP A 1 87 ? -4.147 27.130 -0.269 1.00 0.00 63 ASP A CA 12
ATOM 16217 C C . ASP A 1 87 ? -3.392 26.746 -1.544 1.00 0.00 63 ASP A C 12
ATOM 16218 O O . ASP A 1 87 ? -3.194 25.562 -1.789 1.00 0.00 63 ASP A O 12
ATOM 16227 N N . GLY A 1 88 ? -2.948 27.764 -2.308 1.00 0.00 64 GLY A N 12
ATOM 16228 C CA . GLY A 1 88 ? -2.312 27.586 -3.626 1.00 0.00 64 GLY A CA 12
ATOM 16229 C C . GLY A 1 88 ? -1.228 26.504 -3.678 1.00 0.00 64 GLY A C 12
ATOM 16230 O O . GLY A 1 88 ? -1.225 25.678 -4.587 1.00 0.00 64 GLY A O 12
ATOM 16234 N N . ALA A 1 89 ? -0.342 26.483 -2.662 1.00 0.00 65 ALA A N 12
ATOM 16235 C CA . ALA A 1 89 ? 0.782 25.518 -2.582 1.00 0.00 65 ALA A CA 12
ATOM 16236 C C . ALA A 1 89 ? 0.275 24.081 -2.326 1.00 0.00 65 ALA A C 12
ATOM 16237 O O . ALA A 1 89 ? 0.807 23.116 -2.886 1.00 0.00 65 ALA A O 12
ATOM 16244 N N . ASN A 1 90 ? -0.759 23.961 -1.470 1.00 0.00 66 ASN A N 12
ATOM 16245 C CA . ASN A 1 90 ? -1.386 22.661 -1.116 1.00 0.00 66 ASN A CA 12
ATOM 16246 C C . ASN A 1 90 ? -2.189 22.095 -2.309 1.00 0.00 66 ASN A C 12
ATOM 16247 O O . ASN A 1 90 ? -2.265 20.869 -2.496 1.00 0.00 66 ASN A O 12
ATOM 16258 N N . ILE A 1 91 ? -2.799 23.006 -3.095 1.00 0.00 67 ILE A N 12
ATOM 16259 C CA . ILE A 1 91 ? -3.500 22.671 -4.350 1.00 0.00 67 ILE A CA 12
ATOM 16260 C C . ILE A 1 91 ? -2.499 22.072 -5.361 1.00 0.00 67 ILE A C 12
ATOM 16261 O O . ILE A 1 91 ? -2.758 21.029 -5.972 1.00 0.00 67 ILE A O 12
ATOM 16277 N N . LYS A 1 92 ? -1.345 22.751 -5.502 1.00 0.00 68 LYS A N 12
ATOM 16278 C CA . LYS A 1 92 ? -0.231 22.321 -6.375 1.00 0.00 68 LYS A CA 12
ATOM 16279 C C . LYS A 1 92 ? 0.300 20.939 -5.957 1.00 0.00 68 LYS A C 12
ATOM 16280 O O . LYS A 1 92 ? 0.713 20.145 -6.806 1.00 0.00 68 LYS A O 12
ATOM 16299 N N . HIS A 1 93 ? 0.278 20.681 -4.633 1.00 0.00 69 HIS A N 12
ATOM 16300 C CA . HIS A 1 93 ? 0.701 19.395 -4.055 1.00 0.00 69 HIS A CA 12
ATOM 16301 C C . HIS A 1 93 ? -0.270 18.270 -4.482 1.00 0.00 69 HIS A C 12
ATOM 16302 O O . HIS A 1 93 ? 0.157 17.163 -4.817 1.00 0.00 69 HIS A O 12
ATOM 16317 N N . ARG A 1 94 ? -1.581 18.585 -4.487 1.00 0.00 70 ARG A N 12
ATOM 16318 C CA . ARG A 1 94 ? -2.633 17.660 -4.975 1.00 0.00 70 ARG A CA 12
ATOM 16319 C C . ARG A 1 94 ? -2.409 17.296 -6.449 1.00 0.00 70 ARG A C 12
ATOM 16320 O O . ARG A 1 94 ? -2.421 16.115 -6.807 1.00 0.00 70 ARG A O 12
ATOM 16341 N N . LEU A 1 95 ? -2.187 18.328 -7.273 1.00 0.00 71 LEU A N 12
ATOM 16342 C CA . LEU A 1 95 ? -1.985 18.175 -8.725 1.00 0.00 71 LEU A CA 12
ATOM 16343 C C . LEU A 1 95 ? -0.699 17.377 -9.025 1.00 0.00 71 LEU A C 12
ATOM 16344 O O . LEU A 1 95 ? -0.658 16.574 -9.965 1.00 0.00 71 LEU A O 12
ATOM 16360 N N . ALA A 1 96 ? 0.328 17.619 -8.191 1.00 0.00 72 ALA A N 12
ATOM 16361 C CA . ALA A 1 96 ? 1.652 16.995 -8.319 1.00 0.00 72 ALA A CA 12
ATOM 16362 C C . ALA A 1 96 ? 1.580 15.479 -8.122 1.00 0.00 72 ALA A C 12
ATOM 16363 O O . ALA A 1 96 ? 1.994 14.719 -8.992 1.00 0.00 72 ALA A O 12
ATOM 16370 N N . LEU A 1 97 ? 1.048 15.049 -6.959 1.00 0.00 73 LEU A N 12
ATOM 16371 C CA . LEU A 1 97 ? 0.936 13.611 -6.626 1.00 0.00 73 LEU A CA 12
ATOM 16372 C C . LEU A 1 97 ? -0.140 12.914 -7.475 1.00 0.00 73 LEU A C 12
ATOM 16373 O O . LEU A 1 97 ? -0.044 11.699 -7.702 1.00 0.00 73 LEU A O 12
ATOM 16389 N N . TRP A 1 98 ? -1.147 13.689 -7.947 1.00 0.00 74 TRP A N 12
ATOM 16390 C CA . TRP A 1 98 ? -2.173 13.170 -8.869 1.00 0.00 74 TRP A CA 12
ATOM 16391 C C . TRP A 1 98 ? -1.510 12.678 -10.155 1.00 0.00 74 TRP A C 12
ATOM 16392 O O . TRP A 1 98 ? -1.633 11.505 -10.514 1.00 0.00 74 TRP A O 12
ATOM 16413 N N . ILE A 1 99 ? -0.821 13.608 -10.842 1.00 0.00 75 ILE A N 12
ATOM 16414 C CA . ILE A 1 99 ? -0.200 13.335 -12.138 1.00 0.00 75 ILE A CA 12
ATOM 16415 C C . ILE A 1 99 ? 0.968 12.351 -11.965 1.00 0.00 75 ILE A C 12
ATOM 16416 O O . ILE A 1 99 ? 1.186 11.522 -12.814 1.00 0.00 75 ILE A O 12
ATOM 16432 N N . HIS A 1 100 ? 1.652 12.405 -10.807 1.00 0.00 76 HIS A N 12
ATOM 16433 C CA . HIS A 1 100 ? 2.772 11.496 -10.477 1.00 0.00 76 HIS A CA 12
ATOM 16434 C C . HIS A 1 100 ? 2.269 10.040 -10.316 1.00 0.00 76 HIS A C 12
ATOM 16435 O O . HIS A 1 100 ? 3.008 9.082 -10.561 1.00 0.00 76 HIS A O 12
ATOM 16450 N N . ALA A 1 101 ? 1.003 9.910 -9.865 1.00 0.00 77 ALA A N 12
ATOM 16451 C CA . ALA A 1 101 ? 0.289 8.615 -9.778 1.00 0.00 77 ALA A CA 12
ATOM 16452 C C . ALA A 1 101 ? -0.349 8.231 -11.133 1.00 0.00 77 ALA A C 12
ATOM 16453 O O . ALA A 1 101 ? -0.452 7.044 -11.463 1.00 0.00 77 ALA A O 12
ATOM 16460 N N . ALA A 1 102 ? -0.776 9.255 -11.900 1.00 0.00 78 ALA A N 12
ATOM 16461 C CA . ALA A 1 102 ? -1.476 9.075 -13.194 1.00 0.00 78 ALA A CA 12
ATOM 16462 C C . ALA A 1 102 ? -0.497 8.617 -14.286 1.00 0.00 78 ALA A C 12
ATOM 16463 O O . ALA A 1 102 ? -0.874 7.870 -15.190 1.00 0.00 78 ALA A O 12
ATOM 16470 N N . LEU A 1 103 ? 0.762 9.076 -14.167 1.00 0.00 79 LEU A N 12
ATOM 16471 C CA . LEU A 1 103 ? 1.866 8.665 -15.042 1.00 0.00 79 LEU A CA 12
ATOM 16472 C C . LEU A 1 103 ? 2.175 7.176 -14.796 1.00 0.00 79 LEU A C 12
ATOM 16473 O O . LEU A 1 103 ? 2.586 6.819 -13.682 1.00 0.00 79 LEU A O 12
ATOM 16489 N N . PRO A 1 104 ? 1.946 6.278 -15.813 1.00 0.00 80 PRO A N 12
ATOM 16490 C CA . PRO A 1 104 ? 2.202 4.819 -15.678 1.00 0.00 80 PRO A CA 12
ATOM 16491 C C . PRO A 1 104 ? 3.682 4.501 -15.378 1.00 0.00 80 PRO A C 12
ATOM 16492 O O . PRO A 1 104 ? 4.004 3.499 -14.724 1.00 0.00 80 PRO A O 12
ATOM 16503 N N . ASP A 1 105 ? 4.565 5.386 -15.867 1.00 0.00 81 ASP A N 12
ATOM 16504 C CA . ASP A 1 105 ? 6.022 5.281 -15.684 1.00 0.00 81 ASP A CA 12
ATOM 16505 C C . ASP A 1 105 ? 6.443 5.763 -14.277 1.00 0.00 81 ASP A C 12
ATOM 16506 O O . ASP A 1 105 ? 7.520 5.403 -13.796 1.00 0.00 81 ASP A O 12
ATOM 16515 N N . ASN A 1 106 ? 5.556 6.561 -13.625 1.00 0.00 82 ASN A N 12
ATOM 16516 C CA . ASN A 1 106 ? 5.777 7.133 -12.265 1.00 0.00 82 ASN A CA 12
ATOM 16517 C C . ASN A 1 106 ? 6.988 8.094 -12.238 1.00 0.00 82 ASN A C 12
ATOM 16518 O O . ASN A 1 106 ? 7.584 8.330 -11.173 1.00 0.00 82 ASN A O 12
ATOM 16529 N N . ASP A 1 107 ? 7.303 8.685 -13.407 1.00 0.00 83 ASP A N 12
ATOM 16530 C CA . ASP A 1 107 ? 8.488 9.551 -13.593 1.00 0.00 83 ASP A CA 12
ATOM 16531 C C . ASP A 1 107 ? 8.348 10.889 -12.814 1.00 0.00 83 ASP A C 12
ATOM 16532 O O . ASP A 1 107 ? 7.226 11.372 -12.618 1.00 0.00 83 ASP A O 12
ATOM 16541 N N . PRO A 1 108 ? 9.491 11.512 -12.356 1.00 0.00 84 PRO A N 12
ATOM 16542 C CA . PRO A 1 108 ? 9.462 12.760 -11.559 1.00 0.00 84 PRO A CA 12
ATOM 16543 C C . PRO A 1 108 ? 9.400 14.037 -12.420 1.00 0.00 84 PRO A C 12
ATOM 16544 O O . PRO A 1 108 ? 9.343 15.138 -11.872 1.00 0.00 84 PRO A O 12
ATOM 16555 N N . LEU A 1 109 ? 9.387 13.871 -13.764 1.00 0.00 85 LEU A N 12
ATOM 16556 C CA . LEU A 1 109 ? 9.523 14.985 -14.737 1.00 0.00 85 LEU A CA 12
ATOM 16557 C C . LEU A 1 109 ? 10.862 15.725 -14.533 1.00 0.00 85 LEU A C 12
ATOM 16558 O O . LEU A 1 109 ? 10.961 16.937 -14.741 1.00 0.00 85 LEU A O 12
ATOM 16574 N N . LYS A 1 110 ? 11.892 14.963 -14.139 1.00 0.00 86 LYS A N 12
ATOM 16575 C CA . LYS A 1 110 ? 13.265 15.471 -13.992 1.00 0.00 86 LYS A CA 12
ATOM 16576 C C . LYS A 1 110 ? 13.805 15.820 -15.401 1.00 0.00 86 LYS A C 12
ATOM 16577 O O . LYS A 1 110 ? 13.879 14.911 -16.249 1.00 0.00 86 LYS A O 12
ATOM 16597 N N . MET A 1 25 ? -3.102 -0.060 -4.881 1.00 0.00 1 MET A N 13
ATOM 16598 C CA . MET A 1 25 ? -2.331 1.025 -5.547 1.00 0.00 1 MET A CA 13
ATOM 16599 C C . MET A 1 25 ? -0.817 0.786 -5.381 1.00 0.00 1 MET A C 13
ATOM 16600 O O . MET A 1 25 ? -0.376 0.201 -4.382 1.00 0.00 1 MET A O 13
ATOM 16614 N N . SER A 1 26 ? -0.027 1.244 -6.371 1.00 0.00 2 SER A N 13
ATOM 16615 C CA . SER A 1 26 ? 1.433 1.053 -6.409 1.00 0.00 2 SER A CA 13
ATOM 16616 C C . SER A 1 26 ? 2.126 2.349 -6.887 1.00 0.00 2 SER A C 13
ATOM 16617 O O . SER A 1 26 ? 2.559 2.478 -8.043 1.00 0.00 2 SER A O 13
ATOM 16625 N N . LYS A 1 27 ? 2.167 3.338 -5.980 1.00 0.00 3 LYS A N 13
ATOM 16626 C CA . LYS A 1 27 ? 2.821 4.635 -6.216 1.00 0.00 3 LYS A CA 13
ATOM 16627 C C . LYS A 1 27 ? 4.285 4.556 -5.740 1.00 0.00 3 LYS A C 13
ATOM 16628 O O . LYS A 1 27 ? 4.552 4.097 -4.622 1.00 0.00 3 LYS A O 13
ATOM 16647 N N . THR A 1 28 ? 5.228 5.001 -6.590 1.00 0.00 4 THR A N 13
ATOM 16648 C CA . THR A 1 28 ? 6.682 4.906 -6.320 1.00 0.00 4 THR A CA 13
ATOM 16649 C C . THR A 1 28 ? 7.411 6.197 -6.727 1.00 0.00 4 THR A C 13
ATOM 16650 O O . THR A 1 28 ? 6.806 7.115 -7.304 1.00 0.00 4 THR A O 13
ATOM 16661 N N . ALA A 1 29 ? 8.718 6.242 -6.385 1.00 0.00 5 ALA A N 13
ATOM 16662 C CA . ALA A 1 29 ? 9.663 7.317 -6.764 1.00 0.00 5 ALA A CA 13
ATOM 16663 C C . ALA A 1 29 ? 9.337 8.678 -6.100 1.00 0.00 5 ALA A C 13
ATOM 16664 O O . ALA A 1 29 ? 8.315 8.836 -5.418 1.00 0.00 5 ALA A O 13
ATOM 16671 N N . LYS A 1 30 ? 10.231 9.667 -6.318 1.00 0.00 6 LYS A N 13
ATOM 16672 C CA . LYS A 1 30 ? 10.255 10.921 -5.537 1.00 0.00 6 LYS A CA 13
ATOM 16673 C C . LYS A 1 30 ? 9.741 12.130 -6.347 1.00 0.00 6 LYS A C 13
ATOM 16674 O O . LYS A 1 30 ? 10.036 12.275 -7.539 1.00 0.00 6 LYS A O 13
ATOM 16693 N N . LEU A 1 31 ? 8.957 12.983 -5.661 1.00 0.00 7 LEU A N 13
ATOM 16694 C CA . LEU A 1 31 ? 8.425 14.246 -6.203 1.00 0.00 7 LEU A CA 13
ATOM 16695 C C . LEU A 1 31 ? 9.540 15.311 -6.232 1.00 0.00 7 LEU A C 13
ATOM 16696 O O . LEU A 1 31 ? 9.885 15.879 -5.190 1.00 0.00 7 LEU A O 13
ATOM 16712 N N . ASN A 1 32 ? 10.134 15.543 -7.416 1.00 0.00 8 ASN A N 13
ATOM 16713 C CA . ASN A 1 32 ? 11.202 16.548 -7.593 1.00 0.00 8 ASN A CA 13
ATOM 16714 C C . ASN A 1 32 ? 10.727 17.662 -8.547 1.00 0.00 8 ASN A C 13
ATOM 16715 O O . ASN A 1 32 ? 10.211 17.366 -9.637 1.00 0.00 8 ASN A O 13
ATOM 16726 N N . ASN A 1 33 ? 10.942 18.930 -8.114 1.00 0.00 9 ASN A N 13
ATOM 16727 C CA . ASN A 1 33 ? 10.473 20.160 -8.798 1.00 0.00 9 ASN A CA 13
ATOM 16728 C C . ASN A 1 33 ? 8.962 20.070 -9.063 1.00 0.00 9 ASN A C 13
ATOM 16729 O O . ASN A 1 33 ? 8.541 19.729 -10.185 1.00 0.00 9 ASN A O 13
ATOM 16740 N N . GLU A 1 34 ? 8.168 20.331 -8.004 1.00 0.00 10 GLU A N 13
ATOM 16741 C CA . GLU A 1 34 ? 6.691 20.216 -8.020 1.00 0.00 10 GLU A CA 13
ATOM 16742 C C . GLU A 1 34 ? 6.067 20.969 -9.207 1.00 0.00 10 GLU A C 13
ATOM 16743 O O . GLU A 1 34 ? 5.110 20.488 -9.812 1.00 0.00 10 GLU A O 13
ATOM 16755 N N . GLU A 1 35 ? 6.684 22.109 -9.552 1.00 0.00 11 GLU A N 13
ATOM 16756 C CA . GLU A 1 35 ? 6.224 23.039 -10.603 1.00 0.00 11 GLU A CA 13
ATOM 16757 C C . GLU A 1 35 ? 5.966 22.322 -11.939 1.00 0.00 11 GLU A C 13
ATOM 16758 O O . GLU A 1 35 ? 4.972 22.592 -12.609 1.00 0.00 11 GLU A O 13
ATOM 16770 N N . LYS A 1 36 ? 6.865 21.386 -12.281 1.00 0.00 12 LYS A N 13
ATOM 16771 C CA . LYS A 1 36 ? 6.803 20.620 -13.543 1.00 0.00 12 LYS A CA 13
ATOM 16772 C C . LYS A 1 36 ? 5.536 19.753 -13.591 1.00 0.00 12 LYS A C 13
ATOM 16773 O O . LYS A 1 36 ? 4.865 19.652 -14.625 1.00 0.00 12 LYS A O 13
ATOM 16792 N N . LEU A 1 37 ? 5.206 19.171 -12.429 1.00 0.00 13 LEU A N 13
ATOM 16793 C CA . LEU A 1 37 ? 4.062 18.267 -12.268 1.00 0.00 13 LEU A CA 13
ATOM 16794 C C . LEU A 1 37 ? 2.735 19.042 -12.187 1.00 0.00 13 LEU A C 13
ATOM 16795 O O . LEU A 1 37 ? 1.691 18.538 -12.608 1.00 0.00 13 LEU A O 13
ATOM 16811 N N . VAL A 1 38 ? 2.794 20.259 -11.631 1.00 0.00 14 VAL A N 13
ATOM 16812 C CA . VAL A 1 38 ? 1.632 21.161 -11.543 1.00 0.00 14 VAL A CA 13
ATOM 16813 C C . VAL A 1 38 ? 1.203 21.583 -12.951 1.00 0.00 14 VAL A C 13
ATOM 16814 O O . VAL A 1 38 ? 0.050 21.387 -13.325 1.00 0.00 14 VAL A O 13
ATOM 16827 N N . LYS A 1 39 ? 2.168 22.120 -13.725 1.00 0.00 15 LYS A N 13
ATOM 16828 C CA . LYS A 1 39 ? 1.947 22.573 -15.115 1.00 0.00 15 LYS A CA 13
ATOM 16829 C C . LYS A 1 39 ? 1.473 21.402 -15.993 1.00 0.00 15 LYS A C 13
ATOM 16830 O O . LYS A 1 39 ? 0.569 21.563 -16.811 1.00 0.00 15 LYS A O 13
ATOM 16849 N N . LYS A 1 40 ? 2.082 20.221 -15.772 1.00 0.00 16 LYS A N 13
ATOM 16850 C CA . LYS A 1 40 ? 1.688 18.968 -16.448 1.00 0.00 16 LYS A CA 13
ATOM 16851 C C . LYS A 1 40 ? 0.230 18.598 -16.124 1.00 0.00 16 LYS A C 13
ATOM 16852 O O . LYS A 1 40 ? -0.509 18.186 -17.004 1.00 0.00 16 LYS A O 13
ATOM 16871 N N . ALA A 1 41 ? -0.163 18.769 -14.854 1.00 0.00 17 ALA A N 13
ATOM 16872 C CA . ALA A 1 41 ? -1.528 18.464 -14.385 1.00 0.00 17 ALA A CA 13
ATOM 16873 C C . ALA A 1 41 ? -2.532 19.510 -14.894 1.00 0.00 17 ALA A C 13
ATOM 16874 O O . ALA A 1 41 ? -3.724 19.227 -14.994 1.00 0.00 17 ALA A O 13
ATOM 16881 N N . LEU A 1 42 ? -2.038 20.727 -15.204 1.00 0.00 18 LEU A N 13
ATOM 16882 C CA . LEU A 1 42 ? -2.854 21.772 -15.847 1.00 0.00 18 LEU A CA 13
ATOM 16883 C C . LEU A 1 42 ? -3.129 21.384 -17.300 1.00 0.00 18 LEU A C 13
ATOM 16884 O O . LEU A 1 42 ? -4.213 21.636 -17.823 1.00 0.00 18 LEU A O 13
ATOM 16900 N N . GLU A 1 43 ? -2.115 20.776 -17.944 1.00 0.00 19 GLU A N 13
ATOM 16901 C CA . GLU A 1 43 ? -2.229 20.284 -19.321 1.00 0.00 19 GLU A CA 13
ATOM 16902 C C . GLU A 1 43 ? -3.204 19.100 -19.387 1.00 0.00 19 GLU A C 13
ATOM 16903 O O . GLU A 1 43 ? -4.181 19.150 -20.126 1.00 0.00 19 GLU A O 13
ATOM 16915 N N . ILE A 1 44 ? -2.946 18.068 -18.564 1.00 0.00 20 ILE A N 13
ATOM 16916 C CA . ILE A 1 44 ? -3.719 16.820 -18.567 1.00 0.00 20 ILE A CA 13
ATOM 16917 C C . ILE A 1 44 ? -5.124 17.073 -18.018 1.00 0.00 20 ILE A C 13
ATOM 16918 O O . ILE A 1 44 ? -6.095 16.839 -18.718 1.00 0.00 20 ILE A O 13
ATOM 16934 N N . GLY A 1 45 ? -5.209 17.601 -16.789 1.00 0.00 21 GLY A N 13
ATOM 16935 C CA . GLY A 1 45 ? -6.496 17.882 -16.137 1.00 0.00 21 GLY A CA 13
ATOM 16936 C C . GLY A 1 45 ? -7.297 18.962 -16.864 1.00 0.00 21 GLY A C 13
ATOM 16937 O O . GLY A 1 45 ? -8.534 18.958 -16.825 1.00 0.00 21 GLY A O 13
ATOM 16941 N N . GLY A 1 46 ? -6.571 19.890 -17.528 1.00 0.00 22 GLY A N 13
ATOM 16942 C CA . GLY A 1 46 ? -7.187 20.921 -18.364 1.00 0.00 22 GLY A CA 13
ATOM 16943 C C . GLY A 1 46 ? -7.884 20.340 -19.591 1.00 0.00 22 GLY A C 13
ATOM 16944 O O . GLY A 1 46 ? -9.067 20.621 -19.817 1.00 0.00 22 GLY A O 13
ATOM 16948 N N . LYS A 1 47 ? -7.152 19.507 -20.373 1.00 0.00 23 LYS A N 13
ATOM 16949 C CA . LYS A 1 47 ? -7.706 18.883 -21.602 1.00 0.00 23 LYS A CA 13
ATOM 16950 C C . LYS A 1 47 ? -8.746 17.809 -21.252 1.00 0.00 23 LYS A C 13
ATOM 16951 O O . LYS A 1 47 ? -9.681 17.605 -22.002 1.00 0.00 23 LYS A O 13
ATOM 16970 N N . MET A 1 48 ? -8.562 17.147 -20.101 1.00 0.00 24 MET A N 13
ATOM 16971 C CA . MET A 1 48 ? -9.503 16.132 -19.583 1.00 0.00 24 MET A CA 13
ATOM 16972 C C . MET A 1 48 ? -10.867 16.783 -19.319 1.00 0.00 24 MET A C 13
ATOM 16973 O O . MET A 1 48 ? -11.871 16.350 -19.880 1.00 0.00 24 MET A O 13
ATOM 16987 N N . ALA A 1 49 ? -10.864 17.858 -18.499 1.00 0.00 25 ALA A N 13
ATOM 16988 C CA . ALA A 1 49 ? -12.070 18.656 -18.190 1.00 0.00 25 ALA A CA 13
ATOM 16989 C C . ALA A 1 49 ? -12.725 19.173 -19.475 1.00 0.00 25 ALA A C 13
ATOM 16990 O O . ALA A 1 49 ? -13.937 19.055 -19.667 1.00 0.00 25 ALA A O 13
ATOM 16997 N N . LYS A 1 50 ? -11.880 19.699 -20.360 1.00 0.00 26 LYS A N 13
ATOM 16998 C CA . LYS A 1 50 ? -12.302 20.307 -21.621 1.00 0.00 26 LYS A CA 13
ATOM 16999 C C . LYS A 1 50 ? -13.081 19.297 -22.495 1.00 0.00 26 LYS A C 13
ATOM 17000 O O . LYS A 1 50 ? -14.195 19.594 -22.950 1.00 0.00 26 LYS A O 13
ATOM 17019 N N . MET A 1 51 ? -12.510 18.088 -22.634 1.00 0.00 27 MET A N 13
ATOM 17020 C CA . MET A 1 51 ? -13.122 16.958 -23.372 1.00 0.00 27 MET A CA 13
ATOM 17021 C C . MET A 1 51 ? -14.376 16.401 -22.663 1.00 0.00 27 MET A C 13
ATOM 17022 O O . MET A 1 51 ? -15.267 15.850 -23.325 1.00 0.00 27 MET A O 13
ATOM 17036 N N . GLN A 1 52 ? -14.418 16.501 -21.320 1.00 0.00 28 GLN A N 13
ATOM 17037 C CA . GLN A 1 52 ? -15.602 16.108 -20.526 1.00 0.00 28 GLN A CA 13
ATOM 17038 C C . GLN A 1 52 ? -16.771 17.069 -20.818 1.00 0.00 28 GLN A C 13
ATOM 17039 O O . GLN A 1 52 ? -17.938 16.684 -20.740 1.00 0.00 28 GLN A O 13
ATOM 17053 N N . GLY A 1 53 ? -16.428 18.324 -21.155 1.00 0.00 29 GLY A N 13
ATOM 17054 C CA . GLY A 1 53 ? -17.414 19.332 -21.571 1.00 0.00 29 GLY A CA 13
ATOM 17055 C C . GLY A 1 53 ? -17.197 20.668 -20.886 1.00 0.00 29 GLY A C 13
ATOM 17056 O O . GLY A 1 53 ? -18.165 21.343 -20.505 1.00 0.00 29 GLY A O 13
ATOM 17060 N N . PHE A 1 54 ? -15.921 21.059 -20.740 1.00 0.00 30 PHE A N 13
ATOM 17061 C CA . PHE A 1 54 ? -15.529 22.313 -20.057 1.00 0.00 30 PHE A CA 13
ATOM 17062 C C . PHE A 1 54 ? -14.520 23.093 -20.914 1.00 0.00 30 PHE A C 13
ATOM 17063 O O . PHE A 1 54 ? -14.301 22.766 -22.086 1.00 0.00 30 PHE A O 13
ATOM 17080 N N . ASP A 1 55 ? -13.951 24.145 -20.304 1.00 0.00 31 ASP A N 13
ATOM 17081 C CA . ASP A 1 55 ? -12.851 24.949 -20.849 1.00 0.00 31 ASP A CA 13
ATOM 17082 C C . ASP A 1 55 ? -12.371 25.886 -19.721 1.00 0.00 31 ASP A C 13
ATOM 17083 O O . ASP A 1 55 ? -13.077 26.816 -19.326 1.00 0.00 31 ASP A O 13
ATOM 17092 N N . LEU A 1 56 ? -11.190 25.584 -19.155 1.00 0.00 32 LEU A N 13
ATOM 17093 C CA . LEU A 1 56 ? -10.675 26.274 -17.952 1.00 0.00 32 LEU A CA 13
ATOM 17094 C C . LEU A 1 56 ? -10.003 27.620 -18.332 1.00 0.00 32 LEU A C 13
ATOM 17095 O O . LEU A 1 56 ? -9.314 27.680 -19.356 1.00 0.00 32 LEU A O 13
ATOM 17111 N N . PRO A 1 57 ? -10.198 28.718 -17.514 1.00 0.00 33 PRO A N 13
ATOM 17112 C CA . PRO A 1 57 ? -9.676 30.072 -17.835 1.00 0.00 33 PRO A CA 13
ATOM 17113 C C . PRO A 1 57 ? -8.129 30.100 -17.853 1.00 0.00 33 PRO A C 13
ATOM 17114 O O . PRO A 1 57 ? -7.486 29.957 -16.810 1.00 0.00 33 PRO A O 13
ATOM 17125 N N . GLN A 1 58 ? -7.541 30.248 -19.049 1.00 0.00 34 GLN A N 13
ATOM 17126 C CA . GLN A 1 58 ? -6.071 30.198 -19.230 1.00 0.00 34 GLN A CA 13
ATOM 17127 C C . GLN A 1 58 ? -5.420 31.586 -19.109 1.00 0.00 34 GLN A C 13
ATOM 17128 O O . GLN A 1 58 ? -4.240 31.686 -18.766 1.00 0.00 34 GLN A O 13
ATOM 17142 N N . SER A 1 59 ? -6.207 32.640 -19.362 1.00 0.00 35 SER A N 13
ATOM 17143 C CA . SER A 1 59 ? -5.703 34.032 -19.433 1.00 0.00 35 SER A CA 13
ATOM 17144 C C . SER A 1 59 ? -5.165 34.581 -18.061 1.00 0.00 35 SER A C 13
ATOM 17145 O O . SER A 1 59 ? -4.104 35.229 -18.071 1.00 0.00 35 SER A O 13
ATOM 17153 N N . PRO A 1 60 ? -5.846 34.372 -16.862 1.00 0.00 36 PRO A N 13
ATOM 17154 C CA . PRO A 1 60 ? -5.268 34.795 -15.554 1.00 0.00 36 PRO A CA 13
ATOM 17155 C C . PRO A 1 60 ? -4.006 33.989 -15.169 1.00 0.00 36 PRO A C 13
ATOM 17156 O O . PRO A 1 60 ? -3.002 34.596 -14.778 1.00 0.00 36 PRO A O 13
ATOM 17167 N N . GLN A 1 61 ? -4.120 32.622 -15.266 1.00 0.00 37 GLN A N 13
ATOM 17168 C CA . GLN A 1 61 ? -3.068 31.587 -14.976 1.00 0.00 37 GLN A CA 13
ATOM 17169 C C . GLN A 1 61 ? -3.236 30.832 -13.604 1.00 0.00 37 GLN A C 13
ATOM 17170 O O . GLN A 1 61 ? -3.412 29.606 -13.641 1.00 0.00 37 GLN A O 13
ATOM 17184 N N . PRO A 1 62 ? -3.200 31.485 -12.369 1.00 0.00 38 PRO A N 13
ATOM 17185 C CA . PRO A 1 62 ? -3.312 30.734 -11.067 1.00 0.00 38 PRO A CA 13
ATOM 17186 C C . PRO A 1 62 ? -4.692 30.054 -10.896 1.00 0.00 38 PRO A C 13
ATOM 17187 O O . PRO A 1 62 ? -4.838 29.098 -10.130 1.00 0.00 38 PRO A O 13
ATOM 17198 N N . VAL A 1 63 ? -5.679 30.559 -11.655 1.00 0.00 39 VAL A N 13
ATOM 17199 C CA . VAL A 1 63 ? -7.055 30.046 -11.654 1.00 0.00 39 VAL A CA 13
ATOM 17200 C C . VAL A 1 63 ? -7.135 28.643 -12.284 1.00 0.00 39 VAL A C 13
ATOM 17201 O O . VAL A 1 63 ? -8.018 27.867 -11.936 1.00 0.00 39 VAL A O 13
ATOM 17214 N N . ARG A 1 64 ? -6.196 28.340 -13.217 1.00 0.00 40 ARG A N 13
ATOM 17215 C CA . ARG A 1 64 ? -6.092 27.014 -13.863 1.00 0.00 40 ARG A CA 13
ATOM 17216 C C . ARG A 1 64 ? -5.832 25.944 -12.800 1.00 0.00 40 ARG A C 13
ATOM 17217 O O . ARG A 1 64 ? -6.465 24.902 -12.795 1.00 0.00 40 ARG A O 13
ATOM 17238 N N . VAL A 1 65 ? -4.912 26.267 -11.882 1.00 0.00 41 VAL A N 13
ATOM 17239 C CA . VAL A 1 65 ? -4.459 25.374 -10.800 1.00 0.00 41 VAL A CA 13
ATOM 17240 C C . VAL A 1 65 ? -5.650 24.911 -9.918 1.00 0.00 41 VAL A C 13
ATOM 17241 O O . VAL A 1 65 ? -5.881 23.699 -9.735 1.00 0.00 41 VAL A O 13
ATOM 17254 N N . LYS A 1 66 ? -6.443 25.891 -9.458 1.00 0.00 42 LYS A N 13
ATOM 17255 C CA . LYS A 1 66 ? -7.604 25.648 -8.575 1.00 0.00 42 LYS A CA 13
ATOM 17256 C C . LYS A 1 66 ? -8.747 24.939 -9.362 1.00 0.00 42 LYS A C 13
ATOM 17257 O O . LYS A 1 66 ? -9.433 24.065 -8.820 1.00 0.00 42 LYS A O 13
ATOM 17276 N N . ALA A 1 67 ? -8.926 25.330 -10.635 1.00 0.00 43 ALA A N 13
ATOM 17277 C CA . ALA A 1 67 ? -9.976 24.775 -11.526 1.00 0.00 43 ALA A CA 13
ATOM 17278 C C . ALA A 1 67 ? -9.752 23.274 -11.811 1.00 0.00 43 ALA A C 13
ATOM 17279 O O . ALA A 1 67 ? -10.695 22.465 -11.742 1.00 0.00 43 ALA A O 13
ATOM 17286 N N . VAL A 1 68 ? -8.487 22.921 -12.117 1.00 0.00 44 VAL A N 13
ATOM 17287 C CA . VAL A 1 68 ? -8.063 21.529 -12.354 1.00 0.00 44 VAL A CA 13
ATOM 17288 C C . VAL A 1 68 ? -8.310 20.702 -11.085 1.00 0.00 44 VAL A C 13
ATOM 17289 O O . VAL A 1 68 ? -8.880 19.618 -11.165 1.00 0.00 44 VAL A O 13
ATOM 17302 N N . TYR A 1 69 ? -7.914 21.267 -9.923 1.00 0.00 45 TYR A N 13
ATOM 17303 C CA . TYR A 1 69 ? -8.167 20.666 -8.599 1.00 0.00 45 TYR A CA 13
ATOM 17304 C C . TYR A 1 69 ? -9.652 20.270 -8.416 1.00 0.00 45 TYR A C 13
ATOM 17305 O O . TYR A 1 69 ? -9.937 19.107 -8.135 1.00 0.00 45 TYR A O 13
ATOM 17323 N N . LEU A 1 70 ? -10.576 21.246 -8.606 1.00 0.00 46 LEU A N 13
ATOM 17324 C CA . LEU A 1 70 ? -12.036 21.024 -8.424 1.00 0.00 46 LEU A CA 13
ATOM 17325 C C . LEU A 1 70 ? -12.539 19.884 -9.316 1.00 0.00 46 LEU A C 13
ATOM 17326 O O . LEU A 1 70 ? -13.285 19.010 -8.862 1.00 0.00 46 LEU A O 13
ATOM 17342 N N . PHE A 1 71 ? -12.103 19.925 -10.586 1.00 0.00 47 PHE A N 13
ATOM 17343 C CA . PHE A 1 71 ? -12.426 18.898 -11.584 1.00 0.00 47 PHE A CA 13
ATOM 17344 C C . PHE A 1 71 ? -11.967 17.500 -11.114 1.00 0.00 47 PHE A C 13
ATOM 17345 O O . PHE A 1 71 ? -12.726 16.540 -11.212 1.00 0.00 47 PHE A O 13
ATOM 17362 N N . LEU A 1 72 ? -10.727 17.406 -10.614 1.00 0.00 48 LEU A N 13
ATOM 17363 C CA . LEU A 1 72 ? -10.134 16.135 -10.161 1.00 0.00 48 LEU A CA 13
ATOM 17364 C C . LEU A 1 72 ? -10.870 15.565 -8.931 1.00 0.00 48 LEU A C 13
ATOM 17365 O O . LEU A 1 72 ? -11.131 14.370 -8.864 1.00 0.00 48 LEU A O 13
ATOM 17381 N N . VAL A 1 73 ? -11.212 16.436 -7.968 1.00 0.00 49 VAL A N 13
ATOM 17382 C CA . VAL A 1 73 ? -11.919 16.031 -6.733 1.00 0.00 49 VAL A CA 13
ATOM 17383 C C . VAL A 1 73 ? -13.343 15.543 -7.080 1.00 0.00 49 VAL A C 13
ATOM 17384 O O . VAL A 1 73 ? -13.841 14.565 -6.505 1.00 0.00 49 VAL A O 13
ATOM 17397 N N . ASP A 1 74 ? -13.958 16.219 -8.066 1.00 0.00 50 ASP A N 13
ATOM 17398 C CA . ASP A 1 74 ? -15.304 15.888 -8.574 1.00 0.00 50 ASP A CA 13
ATOM 17399 C C . ASP A 1 74 ? -15.285 14.556 -9.347 1.00 0.00 50 ASP A C 13
ATOM 17400 O O . ASP A 1 74 ? -16.173 13.716 -9.188 1.00 0.00 50 ASP A O 13
ATOM 17409 N N . ALA A 1 75 ? -14.229 14.372 -10.153 1.00 0.00 51 ALA A N 13
ATOM 17410 C CA . ALA A 1 75 ? -14.036 13.171 -10.994 1.00 0.00 51 ALA A CA 13
ATOM 17411 C C . ALA A 1 75 ? -13.422 12.016 -10.175 1.00 0.00 51 ALA A C 13
ATOM 17412 O O . ALA A 1 75 ? -13.122 10.945 -10.720 1.00 0.00 51 ALA A O 13
ATOM 17419 N N . LYS A 1 76 ? -13.215 12.280 -8.858 1.00 0.00 52 LYS A N 13
ATOM 17420 C CA . LYS A 1 76 ? -12.753 11.304 -7.847 1.00 0.00 52 LYS A CA 13
ATOM 17421 C C . LYS A 1 76 ? -11.312 10.823 -8.139 1.00 0.00 52 LYS A C 13
ATOM 17422 O O . LYS A 1 76 ? -10.891 9.752 -7.692 1.00 0.00 52 LYS A O 13
ATOM 17441 N N . GLN A 1 77 ? -10.565 11.668 -8.877 1.00 0.00 53 GLN A N 13
ATOM 17442 C CA . GLN A 1 77 ? -9.138 11.481 -9.186 1.00 0.00 53 GLN A CA 13
ATOM 17443 C C . GLN A 1 77 ? -8.274 11.700 -7.930 1.00 0.00 53 GLN A C 13
ATOM 17444 O O . GLN A 1 77 ? -7.296 10.979 -7.710 1.00 0.00 53 GLN A O 13
ATOM 17458 N N . ILE A 1 78 ? -8.649 12.718 -7.119 1.00 0.00 54 ILE A N 13
ATOM 17459 C CA . ILE A 1 78 ? -7.981 13.038 -5.829 1.00 0.00 54 ILE A CA 13
ATOM 17460 C C . ILE A 1 78 ? -9.025 13.310 -4.732 1.00 0.00 54 ILE A C 13
ATOM 17461 O O . ILE A 1 78 ? -10.213 13.511 -5.017 1.00 0.00 54 ILE A O 13
ATOM 17477 N N . ALA A 1 79 ? -8.542 13.321 -3.478 1.00 0.00 55 ALA A N 13
ATOM 17478 C CA . ALA A 1 79 ? -9.325 13.706 -2.296 1.00 0.00 55 ALA A CA 13
ATOM 17479 C C . ALA A 1 79 ? -9.272 15.240 -2.119 1.00 0.00 55 ALA A C 13
ATOM 17480 O O . ALA A 1 79 ? -8.308 15.880 -2.573 1.00 0.00 55 ALA A O 13
ATOM 17487 N N . PRO A 1 80 ? -10.307 15.865 -1.476 1.00 0.00 56 PRO A N 13
ATOM 17488 C CA . PRO A 1 80 ? -10.292 17.312 -1.179 1.00 0.00 56 PRO A CA 13
ATOM 17489 C C . PRO A 1 80 ? -9.313 17.671 -0.039 1.00 0.00 56 PRO A C 13
ATOM 17490 O O . PRO A 1 80 ? -8.876 16.812 0.729 1.00 0.00 56 PRO A O 13
ATOM 17501 N N . LEU A 1 81 ? -8.951 18.944 0.017 1.00 0.00 57 LEU A N 13
ATOM 17502 C CA . LEU A 1 81 ? -8.164 19.537 1.101 1.00 0.00 57 LEU A CA 13
ATOM 17503 C C . LEU A 1 81 ? -9.117 20.074 2.190 1.00 0.00 57 LEU A C 13
ATOM 17504 O O . LEU A 1 81 ? -10.308 20.297 1.907 1.00 0.00 57 LEU A O 13
ATOM 17520 N N . PRO A 1 82 ? -8.630 20.281 3.456 1.00 0.00 58 PRO A N 13
ATOM 17521 C CA . PRO A 1 82 ? -9.397 21.035 4.466 1.00 0.00 58 PRO A CA 13
ATOM 17522 C C . PRO A 1 82 ? -9.468 22.527 4.080 1.00 0.00 58 PRO A C 13
ATOM 17523 O O . PRO A 1 82 ? -8.637 23.005 3.295 1.00 0.00 58 PRO A O 13
ATOM 17534 N N . ASP A 1 83 ? -10.462 23.244 4.625 1.00 0.00 59 ASP A N 13
ATOM 17535 C CA . ASP A 1 83 ? -10.667 24.687 4.334 1.00 0.00 59 ASP A CA 13
ATOM 17536 C C . ASP A 1 83 ? -9.417 25.519 4.704 1.00 0.00 59 ASP A C 13
ATOM 17537 O O . ASP A 1 83 ? -9.102 26.523 4.047 1.00 0.00 59 ASP A O 13
ATOM 17546 N N . SER A 1 84 ? -8.716 25.067 5.751 1.00 0.00 60 SER A N 13
ATOM 17547 C CA . SER A 1 84 ? -7.457 25.661 6.217 1.00 0.00 60 SER A CA 13
ATOM 17548 C C . SER A 1 84 ? -6.353 25.559 5.137 1.00 0.00 60 SER A C 13
ATOM 17549 O O . SER A 1 84 ? -5.680 26.548 4.820 1.00 0.00 60 SER A O 13
ATOM 17557 N N . LYS A 1 85 ? -6.200 24.350 4.558 1.00 0.00 61 LYS A N 13
ATOM 17558 C CA . LYS A 1 85 ? -5.179 24.059 3.524 1.00 0.00 61 LYS A CA 13
ATOM 17559 C C . LYS A 1 85 ? -5.785 24.122 2.113 1.00 0.00 61 LYS A C 13
ATOM 17560 O O . LYS A 1 85 ? -5.256 23.526 1.177 1.00 0.00 61 LYS A O 13
ATOM 17579 N N . LEU A 1 86 ? -6.876 24.886 1.957 1.00 0.00 62 LEU A N 13
ATOM 17580 C CA . LEU A 1 86 ? -7.418 25.235 0.631 1.00 0.00 62 LEU A CA 13
ATOM 17581 C C . LEU A 1 86 ? -6.679 26.509 0.169 1.00 0.00 62 LEU A C 13
ATOM 17582 O O . LEU A 1 86 ? -7.246 27.605 0.094 1.00 0.00 62 LEU A O 13
ATOM 17598 N N . ASP A 1 87 ? -5.376 26.322 -0.081 1.00 0.00 63 ASP A N 13
ATOM 17599 C CA . ASP A 1 87 ? -4.420 27.382 -0.458 1.00 0.00 63 ASP A CA 13
ATOM 17600 C C . ASP A 1 87 ? -3.653 26.918 -1.699 1.00 0.00 63 ASP A C 13
ATOM 17601 O O . ASP A 1 87 ? -3.403 25.719 -1.836 1.00 0.00 63 ASP A O 13
ATOM 17610 N N . GLY A 1 88 ? -3.243 27.885 -2.544 1.00 0.00 64 GLY A N 13
ATOM 17611 C CA . GLY A 1 88 ? -2.628 27.624 -3.854 1.00 0.00 64 GLY A CA 13
ATOM 17612 C C . GLY A 1 88 ? -1.488 26.612 -3.839 1.00 0.00 64 GLY A C 13
ATOM 17613 O O . GLY A 1 88 ? -1.419 25.763 -4.723 1.00 0.00 64 GLY A O 13
ATOM 17617 N N . ALA A 1 89 ? -0.626 26.673 -2.809 1.00 0.00 65 ALA A N 13
ATOM 17618 C CA . ALA A 1 89 ? 0.512 25.735 -2.653 1.00 0.00 65 ALA A CA 13
ATOM 17619 C C . ALA A 1 89 ? 0.023 24.285 -2.465 1.00 0.00 65 ALA A C 13
ATOM 17620 O O . ALA A 1 89 ? 0.523 23.359 -3.112 1.00 0.00 65 ALA A O 13
ATOM 17627 N N . ASN A 1 90 ? -0.979 24.112 -1.589 1.00 0.00 66 ASN A N 13
ATOM 17628 C CA . ASN A 1 90 ? -1.556 22.788 -1.259 1.00 0.00 66 ASN A CA 13
ATOM 17629 C C . ASN A 1 90 ? -2.366 22.222 -2.441 1.00 0.00 66 ASN A C 13
ATOM 17630 O O . ASN A 1 90 ? -2.438 20.995 -2.622 1.00 0.00 66 ASN A O 13
ATOM 17641 N N . ILE A 1 91 ? -2.991 23.131 -3.220 1.00 0.00 67 ILE A N 13
ATOM 17642 C CA . ILE A 1 91 ? -3.682 22.787 -4.475 1.00 0.00 67 ILE A CA 13
ATOM 17643 C C . ILE A 1 91 ? -2.668 22.185 -5.477 1.00 0.00 67 ILE A C 13
ATOM 17644 O O . ILE A 1 91 ? -2.892 21.104 -6.029 1.00 0.00 67 ILE A O 13
ATOM 17660 N N . LYS A 1 92 ? -1.540 22.905 -5.658 1.00 0.00 68 LYS A N 13
ATOM 17661 C CA . LYS A 1 92 ? -0.433 22.500 -6.548 1.00 0.00 68 LYS A CA 13
ATOM 17662 C C . LYS A 1 92 ? 0.129 21.128 -6.141 1.00 0.00 68 LYS A C 13
ATOM 17663 O O . LYS A 1 92 ? 0.515 20.326 -6.992 1.00 0.00 68 LYS A O 13
ATOM 17682 N N . HIS A 1 93 ? 0.140 20.878 -4.824 1.00 0.00 69 HIS A N 13
ATOM 17683 C CA . HIS A 1 93 ? 0.633 19.625 -4.237 1.00 0.00 69 HIS A CA 13
ATOM 17684 C C . HIS A 1 93 ? -0.312 18.452 -4.588 1.00 0.00 69 HIS A C 13
ATOM 17685 O O . HIS A 1 93 ? 0.146 17.348 -4.893 1.00 0.00 69 HIS A O 13
ATOM 17700 N N . ARG A 1 94 ? -1.634 18.720 -4.570 1.00 0.00 70 ARG A N 13
ATOM 17701 C CA . ARG A 1 94 ? -2.667 17.744 -4.997 1.00 0.00 70 ARG A CA 13
ATOM 17702 C C . ARG A 1 94 ? -2.462 17.347 -6.470 1.00 0.00 70 ARG A C 13
ATOM 17703 O O . ARG A 1 94 ? -2.470 16.157 -6.808 1.00 0.00 70 ARG A O 13
ATOM 17724 N N . LEU A 1 95 ? -2.257 18.368 -7.317 1.00 0.00 71 LEU A N 13
ATOM 17725 C CA . LEU A 1 95 ? -2.045 18.195 -8.767 1.00 0.00 71 LEU A CA 13
ATOM 17726 C C . LEU A 1 95 ? -0.754 17.398 -9.041 1.00 0.00 71 LEU A C 13
ATOM 17727 O O . LEU A 1 95 ? -0.708 16.547 -9.941 1.00 0.00 71 LEU A O 13
ATOM 17743 N N . ALA A 1 96 ? 0.268 17.686 -8.221 1.00 0.00 72 ALA A N 13
ATOM 17744 C CA . ALA A 1 96 ? 1.605 17.098 -8.335 1.00 0.00 72 ALA A CA 13
ATOM 17745 C C . ALA A 1 96 ? 1.583 15.579 -8.103 1.00 0.00 72 ALA A C 13
ATOM 17746 O O . ALA A 1 96 ? 2.037 14.808 -8.953 1.00 0.00 72 ALA A O 13
ATOM 17753 N N . LEU A 1 97 ? 1.031 15.159 -6.946 1.00 0.00 73 LEU A N 13
ATOM 17754 C CA . LEU A 1 97 ? 0.952 13.726 -6.583 1.00 0.00 73 LEU A CA 13
ATOM 17755 C C . LEU A 1 97 ? -0.073 12.978 -7.446 1.00 0.00 73 LEU A C 13
ATOM 17756 O O . LEU A 1 97 ? 0.087 11.766 -7.667 1.00 0.00 73 LEU A O 13
ATOM 17772 N N . TRP A 1 98 ? -1.115 13.697 -7.928 1.00 0.00 74 TRP A N 13
ATOM 17773 C CA . TRP A 1 98 ? -2.102 13.119 -8.857 1.00 0.00 74 TRP A CA 13
ATOM 17774 C C . TRP A 1 98 ? -1.396 12.616 -10.115 1.00 0.00 74 TRP A C 13
ATOM 17775 O O . TRP A 1 98 ? -1.439 11.429 -10.418 1.00 0.00 74 TRP A O 13
ATOM 17796 N N . ILE A 1 99 ? -0.735 13.549 -10.821 1.00 0.00 75 ILE A N 13
ATOM 17797 C CA . ILE A 1 99 ? -0.100 13.266 -12.108 1.00 0.00 75 ILE A CA 13
ATOM 17798 C C . ILE A 1 99 ? 1.123 12.345 -11.923 1.00 0.00 75 ILE A C 13
ATOM 17799 O O . ILE A 1 99 ? 1.425 11.552 -12.796 1.00 0.00 75 ILE A O 13
ATOM 17815 N N . HIS A 1 100 ? 1.779 12.408 -10.741 1.00 0.00 76 HIS A N 13
ATOM 17816 C CA . HIS A 1 100 ? 2.941 11.544 -10.431 1.00 0.00 76 HIS A CA 13
ATOM 17817 C C . HIS A 1 100 ? 2.500 10.075 -10.275 1.00 0.00 76 HIS A C 13
ATOM 17818 O O . HIS A 1 100 ? 3.249 9.150 -10.606 1.00 0.00 76 HIS A O 13
ATOM 17833 N N . ALA A 1 101 ? 1.277 9.884 -9.750 1.00 0.00 77 ALA A N 13
ATOM 17834 C CA . ALA A 1 101 ? 0.645 8.558 -9.631 1.00 0.00 77 ALA A CA 13
ATOM 17835 C C . ALA A 1 101 ? -0.092 8.163 -10.932 1.00 0.00 77 ALA A C 13
ATOM 17836 O O . ALA A 1 101 ? -0.272 6.974 -11.208 1.00 0.00 77 ALA A O 13
ATOM 17843 N N . ALA A 1 102 ? -0.517 9.174 -11.717 1.00 0.00 78 ALA A N 13
ATOM 17844 C CA . ALA A 1 102 ? -1.249 8.974 -12.989 1.00 0.00 78 ALA A CA 13
ATOM 17845 C C . ALA A 1 102 ? -0.289 8.547 -14.111 1.00 0.00 78 ALA A C 13
ATOM 17846 O O . ALA A 1 102 ? -0.707 7.922 -15.087 1.00 0.00 78 ALA A O 13
ATOM 17853 N N . LEU A 1 103 ? 0.993 8.923 -13.965 1.00 0.00 79 LEU A N 13
ATOM 17854 C CA . LEU A 1 103 ? 2.082 8.426 -14.812 1.00 0.00 79 LEU A CA 13
ATOM 17855 C C . LEU A 1 103 ? 2.610 7.119 -14.172 1.00 0.00 79 LEU A C 13
ATOM 17856 O O . LEU A 1 103 ? 3.194 7.172 -13.082 1.00 0.00 79 LEU A O 13
ATOM 17872 N N . PRO A 1 104 ? 2.381 5.914 -14.806 1.00 0.00 80 PRO A N 13
ATOM 17873 C CA . PRO A 1 104 ? 2.888 4.611 -14.282 1.00 0.00 80 PRO A CA 13
ATOM 17874 C C . PRO A 1 104 ? 4.429 4.511 -14.339 1.00 0.00 80 PRO A C 13
ATOM 17875 O O . PRO A 1 104 ? 5.028 3.579 -13.784 1.00 0.00 80 PRO A O 13
ATOM 17886 N N . ASP A 1 105 ? 5.034 5.474 -15.048 1.00 0.00 81 ASP A N 13
ATOM 17887 C CA . ASP A 1 105 ? 6.484 5.682 -15.092 1.00 0.00 81 ASP A CA 13
ATOM 17888 C C . ASP A 1 105 ? 6.998 6.091 -13.695 1.00 0.00 81 ASP A C 13
ATOM 17889 O O . ASP A 1 105 ? 8.090 5.689 -13.275 1.00 0.00 81 ASP A O 13
ATOM 17898 N N . ASN A 1 106 ? 6.162 6.910 -13.001 1.00 0.00 82 ASN A N 13
ATOM 17899 C CA . ASN A 1 106 ? 6.466 7.517 -11.678 1.00 0.00 82 ASN A CA 13
ATOM 17900 C C . ASN A 1 106 ? 7.731 8.405 -11.764 1.00 0.00 82 ASN A C 13
ATOM 17901 O O . ASN A 1 106 ? 8.431 8.635 -10.777 1.00 0.00 82 ASN A O 13
ATOM 17912 N N . ASP A 1 107 ? 7.952 8.940 -12.965 1.00 0.00 83 ASP A N 13
ATOM 17913 C CA . ASP A 1 107 ? 9.128 9.754 -13.331 1.00 0.00 83 ASP A CA 13
ATOM 17914 C C . ASP A 1 107 ? 9.124 11.126 -12.609 1.00 0.00 83 ASP A C 13
ATOM 17915 O O . ASP A 1 107 ? 8.059 11.617 -12.232 1.00 0.00 83 ASP A O 13
ATOM 17924 N N . PRO A 1 108 ? 10.323 11.775 -12.408 1.00 0.00 84 PRO A N 13
ATOM 17925 C CA . PRO A 1 108 ? 10.409 13.149 -11.835 1.00 0.00 84 PRO A CA 13
ATOM 17926 C C . PRO A 1 108 ? 10.044 14.257 -12.856 1.00 0.00 84 PRO A C 13
ATOM 17927 O O . PRO A 1 108 ? 10.116 15.441 -12.516 1.00 0.00 84 PRO A O 13
ATOM 17938 N N . LEU A 1 109 ? 9.647 13.845 -14.088 1.00 0.00 85 LEU A N 13
ATOM 17939 C CA . LEU A 1 109 ? 9.309 14.743 -15.222 1.00 0.00 85 LEU A CA 13
ATOM 17940 C C . LEU A 1 109 ? 10.533 15.511 -15.738 1.00 0.00 85 LEU A C 13
ATOM 17941 O O . LEU A 1 109 ? 10.395 16.557 -16.388 1.00 0.00 85 LEU A O 13
ATOM 17957 N N . LYS A 1 110 ? 11.723 14.946 -15.488 1.00 0.00 86 LYS A N 13
ATOM 17958 C CA . LYS A 1 110 ? 13.006 15.542 -15.891 1.00 0.00 86 LYS A CA 13
ATOM 17959 C C . LYS A 1 110 ? 13.149 15.389 -17.435 1.00 0.00 86 LYS A C 13
ATOM 17960 O O . LYS A 1 110 ? 12.994 16.397 -18.162 1.00 0.00 86 LYS A O 13
ATOM 17980 N N . MET A 1 25 ? -1.164 2.964 -11.463 1.00 0.00 1 MET A N 14
ATOM 17981 C CA . MET A 1 25 ? -0.673 4.167 -10.755 1.00 0.00 1 MET A CA 14
ATOM 17982 C C . MET A 1 25 ? 0.144 3.736 -9.521 1.00 0.00 1 MET A C 14
ATOM 17983 O O . MET A 1 25 ? -0.415 3.527 -8.437 1.00 0.00 1 MET A O 14
ATOM 17997 N N . SER A 1 26 ? 1.471 3.563 -9.703 1.00 0.00 2 SER A N 14
ATOM 17998 C CA . SER A 1 26 ? 2.375 3.098 -8.627 1.00 0.00 2 SER A CA 14
ATOM 17999 C C . SER A 1 26 ? 2.784 4.262 -7.695 1.00 0.00 2 SER A C 14
ATOM 18000 O O . SER A 1 26 ? 2.763 4.110 -6.466 1.00 0.00 2 SER A O 14
ATOM 18008 N N . LYS A 1 27 ? 3.138 5.417 -8.310 1.00 0.00 3 LYS A N 14
ATOM 18009 C CA . LYS A 1 27 ? 3.587 6.647 -7.609 1.00 0.00 3 LYS A CA 14
ATOM 18010 C C . LYS A 1 27 ? 4.869 6.369 -6.780 1.00 0.00 3 LYS A C 14
ATOM 18011 O O . LYS A 1 27 ? 4.801 5.877 -5.649 1.00 0.00 3 LYS A O 14
ATOM 18030 N N . THR A 1 28 ? 6.030 6.698 -7.364 1.00 0.00 4 THR A N 14
ATOM 18031 C CA . THR A 1 28 ? 7.353 6.262 -6.864 1.00 0.00 4 THR A CA 14
ATOM 18032 C C . THR A 1 28 ? 7.918 7.118 -5.704 1.00 0.00 4 THR A C 14
ATOM 18033 O O . THR A 1 28 ? 9.039 6.850 -5.254 1.00 0.00 4 THR A O 14
ATOM 18044 N N . ALA A 1 29 ? 7.144 8.127 -5.223 1.00 0.00 5 ALA A N 14
ATOM 18045 C CA . ALA A 1 29 ? 7.575 9.065 -4.145 1.00 0.00 5 ALA A CA 14
ATOM 18046 C C . ALA A 1 29 ? 8.819 9.894 -4.563 1.00 0.00 5 ALA A C 14
ATOM 18047 O O . ALA A 1 29 ? 9.197 9.898 -5.749 1.00 0.00 5 ALA A O 14
ATOM 18054 N N . LYS A 1 30 ? 9.420 10.628 -3.588 1.00 0.00 6 LYS A N 14
ATOM 18055 C CA . LYS A 1 30 ? 10.624 11.477 -3.813 1.00 0.00 6 LYS A CA 14
ATOM 18056 C C . LYS A 1 30 ? 10.332 12.583 -4.851 1.00 0.00 6 LYS A C 14
ATOM 18057 O O . LYS A 1 30 ? 11.211 12.959 -5.634 1.00 0.00 6 LYS A O 14
ATOM 18076 N N . LEU A 1 31 ? 9.087 13.094 -4.828 1.00 0.00 7 LEU A N 14
ATOM 18077 C CA . LEU A 1 31 ? 8.577 14.068 -5.814 1.00 0.00 7 LEU A CA 14
ATOM 18078 C C . LEU A 1 31 ? 9.399 15.370 -5.764 1.00 0.00 7 LEU A C 14
ATOM 18079 O O . LEU A 1 31 ? 9.303 16.143 -4.804 1.00 0.00 7 LEU A O 14
ATOM 18095 N N . ASN A 1 32 ? 10.240 15.559 -6.789 1.00 0.00 8 ASN A N 14
ATOM 18096 C CA . ASN A 1 32 ? 11.070 16.765 -6.978 1.00 0.00 8 ASN A CA 14
ATOM 18097 C C . ASN A 1 32 ? 10.562 17.548 -8.200 1.00 0.00 8 ASN A C 14
ATOM 18098 O O . ASN A 1 32 ? 9.981 16.954 -9.124 1.00 0.00 8 ASN A O 14
ATOM 18109 N N . ASN A 1 33 ? 10.778 18.887 -8.168 1.00 0.00 9 ASN A N 14
ATOM 18110 C CA . ASN A 1 33 ? 10.403 19.825 -9.252 1.00 0.00 9 ASN A CA 14
ATOM 18111 C C . ASN A 1 33 ? 8.876 19.845 -9.446 1.00 0.00 9 ASN A C 14
ATOM 18112 O O . ASN A 1 33 ? 8.380 19.788 -10.579 1.00 0.00 9 ASN A O 14
ATOM 18123 N N . GLU A 1 34 ? 8.159 19.974 -8.299 1.00 0.00 10 GLU A N 14
ATOM 18124 C CA . GLU A 1 34 ? 6.675 19.959 -8.214 1.00 0.00 10 GLU A CA 14
ATOM 18125 C C . GLU A 1 34 ? 6.019 20.870 -9.244 1.00 0.00 10 GLU A C 14
ATOM 18126 O O . GLU A 1 34 ? 5.025 20.505 -9.842 1.00 0.00 10 GLU A O 14
ATOM 18138 N N . GLU A 1 35 ? 6.625 22.041 -9.437 1.00 0.00 11 GLU A N 14
ATOM 18139 C CA . GLU A 1 35 ? 6.116 23.116 -10.301 1.00 0.00 11 GLU A CA 14
ATOM 18140 C C . GLU A 1 35 ? 5.875 22.606 -11.747 1.00 0.00 11 GLU A C 14
ATOM 18141 O O . GLU A 1 35 ? 4.870 22.951 -12.375 1.00 0.00 11 GLU A O 14
ATOM 18153 N N . LYS A 1 36 ? 6.779 21.729 -12.226 1.00 0.00 12 LYS A N 14
ATOM 18154 C CA . LYS A 1 36 ? 6.653 21.066 -13.548 1.00 0.00 12 LYS A CA 14
ATOM 18155 C C . LYS A 1 36 ? 5.468 20.076 -13.565 1.00 0.00 12 LYS A C 14
ATOM 18156 O O . LYS A 1 36 ? 4.742 19.974 -14.566 1.00 0.00 12 LYS A O 14
ATOM 18175 N N . LEU A 1 37 ? 5.285 19.349 -12.445 1.00 0.00 13 LEU A N 14
ATOM 18176 C CA . LEU A 1 37 ? 4.161 18.404 -12.271 1.00 0.00 13 LEU A CA 14
ATOM 18177 C C . LEU A 1 37 ? 2.815 19.145 -12.214 1.00 0.00 13 LEU A C 14
ATOM 18178 O O . LEU A 1 37 ? 1.799 18.626 -12.675 1.00 0.00 13 LEU A O 14
ATOM 18194 N N . VAL A 1 38 ? 2.837 20.353 -11.637 1.00 0.00 14 VAL A N 14
ATOM 18195 C CA . VAL A 1 38 ? 1.672 21.247 -11.578 1.00 0.00 14 VAL A CA 14
ATOM 18196 C C . VAL A 1 38 ? 1.266 21.638 -13.001 1.00 0.00 14 VAL A C 14
ATOM 18197 O O . VAL A 1 38 ? 0.094 21.501 -13.359 1.00 0.00 14 VAL A O 14
ATOM 18210 N N . LYS A 1 39 ? 2.267 22.061 -13.816 1.00 0.00 15 LYS A N 14
ATOM 18211 C CA . LYS A 1 39 ? 2.065 22.399 -15.245 1.00 0.00 15 LYS A CA 14
ATOM 18212 C C . LYS A 1 39 ? 1.415 21.224 -15.993 1.00 0.00 15 LYS A C 14
ATOM 18213 O O . LYS A 1 39 ? 0.457 21.411 -16.748 1.00 0.00 15 LYS A O 14
ATOM 18232 N N . LYS A 1 40 ? 1.949 20.007 -15.753 1.00 0.00 16 LYS A N 14
ATOM 18233 C CA . LYS A 1 40 ? 1.502 18.785 -16.447 1.00 0.00 16 LYS A CA 14
ATOM 18234 C C . LYS A 1 40 ? 0.106 18.354 -15.978 1.00 0.00 16 LYS A C 14
ATOM 18235 O O . LYS A 1 40 ? -0.642 17.737 -16.733 1.00 0.00 16 LYS A O 14
ATOM 18254 N N . ALA A 1 41 ? -0.232 18.683 -14.731 1.00 0.00 17 ALA A N 14
ATOM 18255 C CA . ALA A 1 41 ? -1.565 18.417 -14.172 1.00 0.00 17 ALA A CA 14
ATOM 18256 C C . ALA A 1 41 ? -2.587 19.413 -14.739 1.00 0.00 17 ALA A C 14
ATOM 18257 O O . ALA A 1 41 ? -3.769 19.092 -14.857 1.00 0.00 17 ALA A O 14
ATOM 18264 N N . LEU A 1 42 ? -2.110 20.625 -15.096 1.00 0.00 18 LEU A N 14
ATOM 18265 C CA . LEU A 1 42 ? -2.927 21.628 -15.807 1.00 0.00 18 LEU A CA 14
ATOM 18266 C C . LEU A 1 42 ? -3.172 21.156 -17.247 1.00 0.00 18 LEU A C 14
ATOM 18267 O O . LEU A 1 42 ? -4.259 21.351 -17.790 1.00 0.00 18 LEU A O 14
ATOM 18283 N N . GLU A 1 43 ? -2.146 20.520 -17.843 1.00 0.00 19 GLU A N 14
ATOM 18284 C CA . GLU A 1 43 ? -2.231 19.948 -19.196 1.00 0.00 19 GLU A CA 14
ATOM 18285 C C . GLU A 1 43 ? -3.274 18.820 -19.236 1.00 0.00 19 GLU A C 14
ATOM 18286 O O . GLU A 1 43 ? -4.283 18.943 -19.921 1.00 0.00 19 GLU A O 14
ATOM 18298 N N . ILE A 1 44 ? -3.037 17.766 -18.441 1.00 0.00 20 ILE A N 14
ATOM 18299 C CA . ILE A 1 44 ? -3.848 16.538 -18.443 1.00 0.00 20 ILE A CA 14
ATOM 18300 C C . ILE A 1 44 ? -5.241 16.798 -17.844 1.00 0.00 20 ILE A C 14
ATOM 18301 O O . ILE A 1 44 ? -6.245 16.458 -18.462 1.00 0.00 20 ILE A O 14
ATOM 18317 N N . GLY A 1 45 ? -5.282 17.436 -16.669 1.00 0.00 21 GLY A N 14
ATOM 18318 C CA . GLY A 1 45 ? -6.543 17.774 -16.005 1.00 0.00 21 GLY A CA 14
ATOM 18319 C C . GLY A 1 45 ? -7.366 18.784 -16.805 1.00 0.00 21 GLY A C 14
ATOM 18320 O O . GLY A 1 45 ? -8.591 18.693 -16.843 1.00 0.00 21 GLY A O 14
ATOM 18324 N N . GLY A 1 46 ? -6.664 19.725 -17.470 1.00 0.00 22 GLY A N 14
ATOM 18325 C CA . GLY A 1 46 ? -7.305 20.745 -18.303 1.00 0.00 22 GLY A CA 14
ATOM 18326 C C . GLY A 1 46 ? -7.919 20.178 -19.584 1.00 0.00 22 GLY A C 14
ATOM 18327 O O . GLY A 1 46 ? -9.042 20.537 -19.937 1.00 0.00 22 GLY A O 14
ATOM 18331 N N . LYS A 1 47 ? -7.181 19.274 -20.282 1.00 0.00 23 LYS A N 14
ATOM 18332 C CA . LYS A 1 47 ? -7.653 18.660 -21.549 1.00 0.00 23 LYS A CA 14
ATOM 18333 C C . LYS A 1 47 ? -8.753 17.630 -21.280 1.00 0.00 23 LYS A C 14
ATOM 18334 O O . LYS A 1 47 ? -9.685 17.500 -22.070 1.00 0.00 23 LYS A O 14
ATOM 18353 N N . MET A 1 48 ? -8.637 16.904 -20.146 1.00 0.00 24 MET A N 14
ATOM 18354 C CA . MET A 1 48 ? -9.668 15.947 -19.709 1.00 0.00 24 MET A CA 14
ATOM 18355 C C . MET A 1 48 ? -10.969 16.701 -19.428 1.00 0.00 24 MET A C 14
ATOM 18356 O O . MET A 1 48 ? -12.009 16.335 -19.953 1.00 0.00 24 MET A O 14
ATOM 18370 N N . ALA A 1 49 ? -10.865 17.789 -18.631 1.00 0.00 25 ALA A N 14
ATOM 18371 C CA . ALA A 1 49 ? -12.000 18.677 -18.308 1.00 0.00 25 ALA A CA 14
ATOM 18372 C C . ALA A 1 49 ? -12.663 19.194 -19.586 1.00 0.00 25 ALA A C 14
ATOM 18373 O O . ALA A 1 49 ? -13.882 19.082 -19.757 1.00 0.00 25 ALA A O 14
ATOM 18380 N N . LYS A 1 50 ? -11.810 19.691 -20.490 1.00 0.00 26 LYS A N 14
ATOM 18381 C CA . LYS A 1 50 ? -12.212 20.274 -21.775 1.00 0.00 26 LYS A CA 14
ATOM 18382 C C . LYS A 1 50 ? -13.134 19.303 -22.543 1.00 0.00 26 LYS A C 14
ATOM 18383 O O . LYS A 1 50 ? -14.296 19.632 -22.820 1.00 0.00 26 LYS A O 14
ATOM 18402 N N . MET A 1 51 ? -12.621 18.070 -22.749 1.00 0.00 27 MET A N 14
ATOM 18403 C CA . MET A 1 51 ? -13.307 16.994 -23.498 1.00 0.00 27 MET A CA 14
ATOM 18404 C C . MET A 1 51 ? -14.553 16.461 -22.754 1.00 0.00 27 MET A C 14
ATOM 18405 O O . MET A 1 51 ? -15.517 16.023 -23.390 1.00 0.00 27 MET A O 14
ATOM 18419 N N . GLN A 1 52 ? -14.514 16.485 -21.405 1.00 0.00 28 GLN A N 14
ATOM 18420 C CA . GLN A 1 52 ? -15.667 16.096 -20.550 1.00 0.00 28 GLN A CA 14
ATOM 18421 C C . GLN A 1 52 ? -16.782 17.151 -20.639 1.00 0.00 28 GLN A C 14
ATOM 18422 O O . GLN A 1 52 ? -17.941 16.868 -20.315 1.00 0.00 28 GLN A O 14
ATOM 18436 N N . GLY A 1 53 ? -16.409 18.365 -21.068 1.00 0.00 29 GLY A N 14
ATOM 18437 C CA . GLY A 1 53 ? -17.357 19.445 -21.312 1.00 0.00 29 GLY A CA 14
ATOM 18438 C C . GLY A 1 53 ? -17.107 20.606 -20.379 1.00 0.00 29 GLY A C 14
ATOM 18439 O O . GLY A 1 53 ? -18.003 21.022 -19.635 1.00 0.00 29 GLY A O 14
ATOM 18443 N N . PHE A 1 54 ? -15.853 21.100 -20.390 1.00 0.00 30 PHE A N 14
ATOM 18444 C CA . PHE A 1 54 ? -15.439 22.290 -19.603 1.00 0.00 30 PHE A CA 14
ATOM 18445 C C . PHE A 1 54 ? -14.524 23.176 -20.453 1.00 0.00 30 PHE A C 14
ATOM 18446 O O . PHE A 1 54 ? -14.157 22.820 -21.579 1.00 0.00 30 PHE A O 14
ATOM 18463 N N . ASP A 1 55 ? -14.191 24.342 -19.901 1.00 0.00 31 ASP A N 14
ATOM 18464 C CA . ASP A 1 55 ? -13.206 25.260 -20.465 1.00 0.00 31 ASP A CA 14
ATOM 18465 C C . ASP A 1 55 ? -12.674 26.112 -19.308 1.00 0.00 31 ASP A C 14
ATOM 18466 O O . ASP A 1 55 ? -13.268 27.142 -18.948 1.00 0.00 31 ASP A O 14
ATOM 18475 N N . LEU A 1 56 ? -11.613 25.608 -18.667 1.00 0.00 32 LEU A N 14
ATOM 18476 C CA . LEU A 1 56 ? -10.977 26.267 -17.521 1.00 0.00 32 LEU A CA 14
ATOM 18477 C C . LEU A 1 56 ? -10.225 27.517 -18.031 1.00 0.00 32 LEU A C 14
ATOM 18478 O O . LEU A 1 56 ? -9.471 27.393 -18.998 1.00 0.00 32 LEU A O 14
ATOM 18494 N N . PRO A 1 57 ? -10.452 28.739 -17.426 1.00 0.00 33 PRO A N 14
ATOM 18495 C CA . PRO A 1 57 ? -9.843 30.011 -17.902 1.00 0.00 33 PRO A CA 14
ATOM 18496 C C . PRO A 1 57 ? -8.300 29.953 -17.951 1.00 0.00 33 PRO A C 14
ATOM 18497 O O . PRO A 1 57 ? -7.627 29.992 -16.915 1.00 0.00 33 PRO A O 14
ATOM 18508 N N . GLN A 1 58 ? -7.754 29.817 -19.172 1.00 0.00 34 GLN A N 14
ATOM 18509 C CA . GLN A 1 58 ? -6.305 29.702 -19.412 1.00 0.00 34 GLN A CA 14
ATOM 18510 C C . GLN A 1 58 ? -5.606 31.072 -19.316 1.00 0.00 34 GLN A C 14
ATOM 18511 O O . GLN A 1 58 ? -4.416 31.141 -18.980 1.00 0.00 34 GLN A O 14
ATOM 18525 N N . SER A 1 59 ? -6.357 32.155 -19.604 1.00 0.00 35 SER A N 14
ATOM 18526 C CA . SER A 1 59 ? -5.802 33.519 -19.691 1.00 0.00 35 SER A CA 14
ATOM 18527 C C . SER A 1 59 ? -5.209 34.044 -18.339 1.00 0.00 35 SER A C 14
ATOM 18528 O O . SER A 1 59 ? -4.043 34.471 -18.341 1.00 0.00 35 SER A O 14
ATOM 18536 N N . PRO A 1 60 ? -5.958 34.029 -17.156 1.00 0.00 36 PRO A N 14
ATOM 18537 C CA . PRO A 1 60 ? -5.432 34.594 -15.881 1.00 0.00 36 PRO A CA 14
ATOM 18538 C C . PRO A 1 60 ? -4.141 33.905 -15.386 1.00 0.00 36 PRO A C 14
ATOM 18539 O O . PRO A 1 60 ? -3.222 34.603 -14.943 1.00 0.00 36 PRO A O 14
ATOM 18550 N N . GLN A 1 61 ? -4.130 32.537 -15.476 1.00 0.00 37 GLN A N 14
ATOM 18551 C CA . GLN A 1 61 ? -3.016 31.603 -15.088 1.00 0.00 37 GLN A CA 14
ATOM 18552 C C . GLN A 1 61 ? -3.238 30.882 -13.707 1.00 0.00 37 GLN A C 14
ATOM 18553 O O . GLN A 1 61 ? -3.412 29.658 -13.723 1.00 0.00 37 GLN A O 14
ATOM 18567 N N . PRO A 1 62 ? -3.266 31.568 -12.488 1.00 0.00 38 PRO A N 14
ATOM 18568 C CA . PRO A 1 62 ? -3.390 30.847 -11.170 1.00 0.00 38 PRO A CA 14
ATOM 18569 C C . PRO A 1 62 ? -4.742 30.123 -10.996 1.00 0.00 38 PRO A C 14
ATOM 18570 O O . PRO A 1 62 ? -4.836 29.124 -10.274 1.00 0.00 38 PRO A O 14
ATOM 18581 N N . VAL A 1 63 ? -5.778 30.640 -11.692 1.00 0.00 39 VAL A N 14
ATOM 18582 C CA . VAL A 1 63 ? -7.141 30.084 -11.635 1.00 0.00 39 VAL A CA 14
ATOM 18583 C C . VAL A 1 63 ? -7.197 28.661 -12.226 1.00 0.00 39 VAL A C 14
ATOM 18584 O O . VAL A 1 63 ? -8.051 27.870 -11.831 1.00 0.00 39 VAL A O 14
ATOM 18597 N N . ARG A 1 64 ? -6.261 28.357 -13.165 1.00 0.00 40 ARG A N 14
ATOM 18598 C CA . ARG A 1 64 ? -6.152 27.028 -13.808 1.00 0.00 40 ARG A CA 14
ATOM 18599 C C . ARG A 1 64 ? -5.884 25.946 -12.756 1.00 0.00 40 ARG A C 14
ATOM 18600 O O . ARG A 1 64 ? -6.494 24.889 -12.790 1.00 0.00 40 ARG A O 14
ATOM 18621 N N . VAL A 1 65 ? -4.978 26.264 -11.814 1.00 0.00 41 VAL A N 14
ATOM 18622 C CA . VAL A 1 65 ? -4.498 25.324 -10.785 1.00 0.00 41 VAL A CA 14
ATOM 18623 C C . VAL A 1 65 ? -5.662 24.824 -9.902 1.00 0.00 41 VAL A C 14
ATOM 18624 O O . VAL A 1 65 ? -5.902 23.607 -9.781 1.00 0.00 41 VAL A O 14
ATOM 18637 N N . LYS A 1 66 ? -6.429 25.775 -9.357 1.00 0.00 42 LYS A N 14
ATOM 18638 C CA . LYS A 1 66 ? -7.548 25.475 -8.444 1.00 0.00 42 LYS A CA 14
ATOM 18639 C C . LYS A 1 66 ? -8.750 24.891 -9.241 1.00 0.00 42 LYS A C 14
ATOM 18640 O O . LYS A 1 66 ? -9.497 24.054 -8.724 1.00 0.00 42 LYS A O 14
ATOM 18659 N N . ALA A 1 67 ? -8.903 25.322 -10.507 1.00 0.00 43 ALA A N 14
ATOM 18660 C CA . ALA A 1 67 ? -9.966 24.820 -11.417 1.00 0.00 43 ALA A CA 14
ATOM 18661 C C . ALA A 1 67 ? -9.787 23.320 -11.717 1.00 0.00 43 ALA A C 14
ATOM 18662 O O . ALA A 1 67 ? -10.748 22.537 -11.645 1.00 0.00 43 ALA A O 14
ATOM 18669 N N . VAL A 1 68 ? -8.531 22.944 -12.046 1.00 0.00 44 VAL A N 14
ATOM 18670 C CA . VAL A 1 68 ? -8.132 21.548 -12.303 1.00 0.00 44 VAL A CA 14
ATOM 18671 C C . VAL A 1 68 ? -8.369 20.702 -11.045 1.00 0.00 44 VAL A C 14
ATOM 18672 O O . VAL A 1 68 ? -8.907 19.607 -11.140 1.00 0.00 44 VAL A O 14
ATOM 18685 N N . TYR A 1 69 ? -7.990 21.256 -9.877 1.00 0.00 45 TYR A N 14
ATOM 18686 C CA . TYR A 1 69 ? -8.228 20.633 -8.558 1.00 0.00 45 TYR A CA 14
ATOM 18687 C C . TYR A 1 69 ? -9.714 20.246 -8.364 1.00 0.00 45 TYR A C 14
ATOM 18688 O O . TYR A 1 69 ? -10.005 19.073 -8.116 1.00 0.00 45 TYR A O 14
ATOM 18706 N N . LEU A 1 70 ? -10.630 21.237 -8.505 1.00 0.00 46 LEU A N 14
ATOM 18707 C CA . LEU A 1 70 ? -12.096 21.029 -8.336 1.00 0.00 46 LEU A CA 14
ATOM 18708 C C . LEU A 1 70 ? -12.600 19.920 -9.268 1.00 0.00 46 LEU A C 14
ATOM 18709 O O . LEU A 1 70 ? -13.338 19.018 -8.844 1.00 0.00 46 LEU A O 14
ATOM 18725 N N . PHE A 1 71 ? -12.153 20.001 -10.535 1.00 0.00 47 PHE A N 14
ATOM 18726 C CA . PHE A 1 71 ? -12.475 19.014 -11.572 1.00 0.00 47 PHE A CA 14
ATOM 18727 C C . PHE A 1 71 ? -12.032 17.595 -11.146 1.00 0.00 47 PHE A C 14
ATOM 18728 O O . PHE A 1 71 ? -12.820 16.663 -11.231 1.00 0.00 47 PHE A O 14
ATOM 18745 N N . LEU A 1 72 ? -10.776 17.459 -10.684 1.00 0.00 48 LEU A N 14
ATOM 18746 C CA . LEU A 1 72 ? -10.178 16.158 -10.309 1.00 0.00 48 LEU A CA 14
ATOM 18747 C C . LEU A 1 72 ? -10.855 15.549 -9.070 1.00 0.00 48 LEU A C 14
ATOM 18748 O O . LEU A 1 72 ? -10.961 14.326 -8.970 1.00 0.00 48 LEU A O 14
ATOM 18764 N N . VAL A 1 73 ? -11.295 16.401 -8.133 1.00 0.00 49 VAL A N 14
ATOM 18765 C CA . VAL A 1 73 ? -12.011 15.943 -6.924 1.00 0.00 49 VAL A CA 14
ATOM 18766 C C . VAL A 1 73 ? -13.387 15.365 -7.328 1.00 0.00 49 VAL A C 14
ATOM 18767 O O . VAL A 1 73 ? -13.787 14.287 -6.859 1.00 0.00 49 VAL A O 14
ATOM 18780 N N . ASP A 1 74 ? -14.078 16.076 -8.244 1.00 0.00 50 ASP A N 14
ATOM 18781 C CA . ASP A 1 74 ? -15.358 15.623 -8.834 1.00 0.00 50 ASP A CA 14
ATOM 18782 C C . ASP A 1 74 ? -15.160 14.396 -9.742 1.00 0.00 50 ASP A C 14
ATOM 18783 O O . ASP A 1 74 ? -16.039 13.536 -9.830 1.00 0.00 50 ASP A O 14
ATOM 18792 N N . ALA A 1 75 ? -13.987 14.317 -10.390 1.00 0.00 51 ALA A N 14
ATOM 18793 C CA . ALA A 1 75 ? -13.631 13.224 -11.319 1.00 0.00 51 ALA A CA 14
ATOM 18794 C C . ALA A 1 75 ? -13.096 11.999 -10.552 1.00 0.00 51 ALA A C 14
ATOM 18795 O O . ALA A 1 75 ? -12.744 10.984 -11.171 1.00 0.00 51 ALA A O 14
ATOM 18802 N N . LYS A 1 76 ? -13.024 12.129 -9.201 1.00 0.00 52 LYS A N 14
ATOM 18803 C CA . LYS A 1 76 ? -12.619 11.047 -8.265 1.00 0.00 52 LYS A CA 14
ATOM 18804 C C . LYS A 1 76 ? -11.168 10.592 -8.520 1.00 0.00 52 LYS A C 14
ATOM 18805 O O . LYS A 1 76 ? -10.797 9.441 -8.265 1.00 0.00 52 LYS A O 14
ATOM 18824 N N . GLN A 1 77 ? -10.368 11.541 -9.018 1.00 0.00 53 GLN A N 14
ATOM 18825 C CA . GLN A 1 77 ? -8.930 11.390 -9.230 1.00 0.00 53 GLN A CA 14
ATOM 18826 C C . GLN A 1 77 ? -8.176 11.642 -7.911 1.00 0.00 53 GLN A C 14
ATOM 18827 O O . GLN A 1 77 ? -7.255 10.897 -7.556 1.00 0.00 53 GLN A O 14
ATOM 18841 N N . ILE A 1 78 ? -8.587 12.713 -7.192 1.00 0.00 54 ILE A N 14
ATOM 18842 C CA . ILE A 1 78 ? -8.009 13.087 -5.881 1.00 0.00 54 ILE A CA 14
ATOM 18843 C C . ILE A 1 78 ? -9.118 13.353 -4.852 1.00 0.00 54 ILE A C 14
ATOM 18844 O O . ILE A 1 78 ? -10.296 13.513 -5.202 1.00 0.00 54 ILE A O 14
ATOM 18860 N N . ALA A 1 79 ? -8.700 13.397 -3.581 1.00 0.00 55 ALA A N 14
ATOM 18861 C CA . ALA A 1 79 ? -9.533 13.794 -2.440 1.00 0.00 55 ALA A CA 14
ATOM 18862 C C . ALA A 1 79 ? -9.347 15.310 -2.186 1.00 0.00 55 ALA A C 14
ATOM 18863 O O . ALA A 1 79 ? -8.291 15.859 -2.528 1.00 0.00 55 ALA A O 14
ATOM 18870 N N . PRO A 1 80 ? -10.365 16.026 -1.614 1.00 0.00 56 PRO A N 14
ATOM 18871 C CA . PRO A 1 80 ? -10.241 17.472 -1.328 1.00 0.00 56 PRO A CA 14
ATOM 18872 C C . PRO A 1 80 ? -9.380 17.787 -0.079 1.00 0.00 56 PRO A C 14
ATOM 18873 O O . PRO A 1 80 ? -9.048 16.908 0.729 1.00 0.00 56 PRO A O 14
ATOM 18884 N N . LEU A 1 81 ? -8.997 19.063 0.020 1.00 0.00 57 LEU A N 14
ATOM 18885 C CA . LEU A 1 81 ? -8.274 19.649 1.157 1.00 0.00 57 LEU A CA 14
ATOM 18886 C C . LEU A 1 81 ? -9.279 20.314 2.122 1.00 0.00 57 LEU A C 14
ATOM 18887 O O . LEU A 1 81 ? -10.383 20.671 1.696 1.00 0.00 57 LEU A O 14
ATOM 18903 N N . PRO A 1 82 ? -8.925 20.495 3.437 1.00 0.00 58 PRO A N 14
ATOM 18904 C CA . PRO A 1 82 ? -9.716 21.354 4.355 1.00 0.00 58 PRO A CA 14
ATOM 18905 C C . PRO A 1 82 ? -9.604 22.844 3.959 1.00 0.00 58 PRO A C 14
ATOM 18906 O O . PRO A 1 82 ? -8.707 23.223 3.197 1.00 0.00 58 PRO A O 14
ATOM 18917 N N . ASP A 1 83 ? -10.504 23.674 4.510 1.00 0.00 59 ASP A N 14
ATOM 18918 C CA . ASP A 1 83 ? -10.552 25.132 4.236 1.00 0.00 59 ASP A CA 14
ATOM 18919 C C . ASP A 1 83 ? -9.248 25.830 4.684 1.00 0.00 59 ASP A C 14
ATOM 18920 O O . ASP A 1 83 ? -8.832 26.831 4.088 1.00 0.00 59 ASP A O 14
ATOM 18929 N N . SER A 1 84 ? -8.622 25.270 5.740 1.00 0.00 60 SER A N 14
ATOM 18930 C CA . SER A 1 84 ? -7.345 25.757 6.293 1.00 0.00 60 SER A CA 14
ATOM 18931 C C . SER A 1 84 ? -6.164 25.481 5.331 1.00 0.00 60 SER A C 14
ATOM 18932 O O . SER A 1 84 ? -5.207 26.267 5.258 1.00 0.00 60 SER A O 14
ATOM 18940 N N . LYS A 1 85 ? -6.246 24.354 4.593 1.00 0.00 61 LYS A N 14
ATOM 18941 C CA . LYS A 1 85 ? -5.215 23.929 3.616 1.00 0.00 61 LYS A CA 14
ATOM 18942 C C . LYS A 1 85 ? -5.705 24.129 2.176 1.00 0.00 61 LYS A C 14
ATOM 18943 O O . LYS A 1 85 ? -5.147 23.556 1.241 1.00 0.00 61 LYS A O 14
ATOM 18962 N N . LEU A 1 86 ? -6.714 24.989 2.001 1.00 0.00 62 LEU A N 14
ATOM 18963 C CA . LEU A 1 86 ? -7.208 25.375 0.669 1.00 0.00 62 LEU A CA 14
ATOM 18964 C C . LEU A 1 86 ? -6.407 26.613 0.234 1.00 0.00 62 LEU A C 14
ATOM 18965 O O . LEU A 1 86 ? -6.889 27.748 0.253 1.00 0.00 62 LEU A O 14
ATOM 18981 N N . ASP A 1 87 ? -5.141 26.349 -0.070 1.00 0.00 63 ASP A N 14
ATOM 18982 C CA . ASP A 1 87 ? -4.125 27.352 -0.419 1.00 0.00 63 ASP A CA 14
ATOM 18983 C C . ASP A 1 87 ? -3.485 26.947 -1.748 1.00 0.00 63 ASP A C 14
ATOM 18984 O O . ASP A 1 87 ? -3.345 25.757 -2.001 1.00 0.00 63 ASP A O 14
ATOM 18993 N N . GLY A 1 88 ? -3.048 27.949 -2.544 1.00 0.00 64 GLY A N 14
ATOM 18994 C CA . GLY A 1 88 ? -2.510 27.731 -3.895 1.00 0.00 64 GLY A CA 14
ATOM 18995 C C . GLY A 1 88 ? -1.425 26.653 -3.989 1.00 0.00 64 GLY A C 14
ATOM 18996 O O . GLY A 1 88 ? -1.506 25.773 -4.843 1.00 0.00 64 GLY A O 14
ATOM 19000 N N . ALA A 1 89 ? -0.450 26.689 -3.058 1.00 0.00 65 ALA A N 14
ATOM 19001 C CA . ALA A 1 89 ? 0.673 25.724 -3.023 1.00 0.00 65 ALA A CA 14
ATOM 19002 C C . ALA A 1 89 ? 0.197 24.306 -2.619 1.00 0.00 65 ALA A C 14
ATOM 19003 O O . ALA A 1 89 ? 0.727 23.302 -3.109 1.00 0.00 65 ALA A O 14
ATOM 19010 N N . ASN A 1 90 ? -0.807 24.240 -1.725 1.00 0.00 66 ASN A N 14
ATOM 19011 C CA . ASN A 1 90 ? -1.408 22.958 -1.276 1.00 0.00 66 ASN A CA 14
ATOM 19012 C C . ASN A 1 90 ? -2.242 22.309 -2.395 1.00 0.00 66 ASN A C 14
ATOM 19013 O O . ASN A 1 90 ? -2.291 21.073 -2.513 1.00 0.00 66 ASN A O 14
ATOM 19024 N N . ILE A 1 91 ? -2.905 23.162 -3.198 1.00 0.00 67 ILE A N 14
ATOM 19025 C CA . ILE A 1 91 ? -3.636 22.746 -4.403 1.00 0.00 67 ILE A CA 14
ATOM 19026 C C . ILE A 1 91 ? -2.649 22.101 -5.397 1.00 0.00 67 ILE A C 14
ATOM 19027 O O . ILE A 1 91 ? -2.907 21.024 -5.941 1.00 0.00 67 ILE A O 14
ATOM 19043 N N . LYS A 1 92 ? -1.496 22.774 -5.575 1.00 0.00 68 LYS A N 14
ATOM 19044 C CA . LYS A 1 92 ? -0.400 22.312 -6.440 1.00 0.00 68 LYS A CA 14
ATOM 19045 C C . LYS A 1 92 ? 0.128 20.939 -5.999 1.00 0.00 68 LYS A C 14
ATOM 19046 O O . LYS A 1 92 ? 0.484 20.114 -6.836 1.00 0.00 68 LYS A O 14
ATOM 19065 N N . HIS A 1 93 ? 0.158 20.721 -4.673 1.00 0.00 69 HIS A N 14
ATOM 19066 C CA . HIS A 1 93 ? 0.644 19.470 -4.068 1.00 0.00 69 HIS A CA 14
ATOM 19067 C C . HIS A 1 93 ? -0.313 18.298 -4.387 1.00 0.00 69 HIS A C 14
ATOM 19068 O O . HIS A 1 93 ? 0.138 17.180 -4.664 1.00 0.00 69 HIS A O 14
ATOM 19083 N N . ARG A 1 94 ? -1.637 18.589 -4.360 1.00 0.00 70 ARG A N 14
ATOM 19084 C CA . ARG A 1 94 ? -2.696 17.642 -4.801 1.00 0.00 70 ARG A CA 14
ATOM 19085 C C . ARG A 1 94 ? -2.471 17.229 -6.265 1.00 0.00 70 ARG A C 14
ATOM 19086 O O . ARG A 1 94 ? -2.425 16.037 -6.588 1.00 0.00 70 ARG A O 14
ATOM 19107 N N . LEU A 1 95 ? -2.310 18.251 -7.125 1.00 0.00 71 LEU A N 14
ATOM 19108 C CA . LEU A 1 95 ? -2.162 18.081 -8.581 1.00 0.00 71 LEU A CA 14
ATOM 19109 C C . LEU A 1 95 ? -0.883 17.306 -8.940 1.00 0.00 71 LEU A C 14
ATOM 19110 O O . LEU A 1 95 ? -0.878 16.480 -9.859 1.00 0.00 71 LEU A O 14
ATOM 19126 N N . ALA A 1 96 ? 0.186 17.598 -8.188 1.00 0.00 72 ALA A N 14
ATOM 19127 C CA . ALA A 1 96 ? 1.522 17.041 -8.422 1.00 0.00 72 ALA A CA 14
ATOM 19128 C C . ALA A 1 96 ? 1.570 15.551 -8.082 1.00 0.00 72 ALA A C 14
ATOM 19129 O O . ALA A 1 96 ? 2.050 14.753 -8.880 1.00 0.00 72 ALA A O 14
ATOM 19136 N N . LEU A 1 97 ? 1.077 15.192 -6.881 1.00 0.00 73 LEU A N 14
ATOM 19137 C CA . LEU A 1 97 ? 1.011 13.787 -6.421 1.00 0.00 73 LEU A CA 14
ATOM 19138 C C . LEU A 1 97 ? 0.085 12.959 -7.326 1.00 0.00 73 LEU A C 14
ATOM 19139 O O . LEU A 1 97 ? 0.366 11.776 -7.613 1.00 0.00 73 LEU A O 14
ATOM 19155 N N . TRP A 1 98 ? -1.002 13.616 -7.785 1.00 0.00 74 TRP A N 14
ATOM 19156 C CA . TRP A 1 98 ? -1.950 13.030 -8.736 1.00 0.00 74 TRP A CA 14
ATOM 19157 C C . TRP A 1 98 ? -1.231 12.595 -10.019 1.00 0.00 74 TRP A C 14
ATOM 19158 O O . TRP A 1 98 ? -1.245 11.420 -10.358 1.00 0.00 74 TRP A O 14
ATOM 19179 N N . ILE A 1 99 ? -0.603 13.565 -10.710 1.00 0.00 75 ILE A N 14
ATOM 19180 C CA . ILE A 1 99 ? 0.051 13.345 -12.012 1.00 0.00 75 ILE A CA 14
ATOM 19181 C C . ILE A 1 99 ? 1.323 12.481 -11.838 1.00 0.00 75 ILE A C 14
ATOM 19182 O O . ILE A 1 99 ? 1.747 11.797 -12.767 1.00 0.00 75 ILE A O 14
ATOM 19198 N N . HIS A 1 100 ? 1.886 12.488 -10.612 1.00 0.00 76 HIS A N 14
ATOM 19199 C CA . HIS A 1 100 ? 3.040 11.638 -10.248 1.00 0.00 76 HIS A CA 14
ATOM 19200 C C . HIS A 1 100 ? 2.613 10.163 -10.194 1.00 0.00 76 HIS A C 14
ATOM 19201 O O . HIS A 1 100 ? 3.439 9.270 -10.351 1.00 0.00 76 HIS A O 14
ATOM 19216 N N . ALA A 1 101 ? 1.322 9.934 -9.903 1.00 0.00 77 ALA A N 14
ATOM 19217 C CA . ALA A 1 101 ? 0.694 8.603 -9.994 1.00 0.00 77 ALA A CA 14
ATOM 19218 C C . ALA A 1 101 ? 0.119 8.351 -11.409 1.00 0.00 77 ALA A C 14
ATOM 19219 O O . ALA A 1 101 ? 0.239 7.245 -11.940 1.00 0.00 77 ALA A O 14
ATOM 19226 N N . ALA A 1 102 ? -0.463 9.406 -12.015 1.00 0.00 78 ALA A N 14
ATOM 19227 C CA . ALA A 1 102 ? -1.299 9.309 -13.240 1.00 0.00 78 ALA A CA 14
ATOM 19228 C C . ALA A 1 102 ? -0.462 9.021 -14.497 1.00 0.00 78 ALA A C 14
ATOM 19229 O O . ALA A 1 102 ? -0.946 8.363 -15.431 1.00 0.00 78 ALA A O 14
ATOM 19236 N N . LEU A 1 103 ? 0.778 9.540 -14.525 1.00 0.00 79 LEU A N 14
ATOM 19237 C CA . LEU A 1 103 ? 1.765 9.190 -15.559 1.00 0.00 79 LEU A CA 14
ATOM 19238 C C . LEU A 1 103 ? 2.214 7.733 -15.339 1.00 0.00 79 LEU A C 14
ATOM 19239 O O . LEU A 1 103 ? 2.710 7.420 -14.256 1.00 0.00 79 LEU A O 14
ATOM 19255 N N . PRO A 1 104 ? 2.024 6.809 -16.347 1.00 0.00 80 PRO A N 14
ATOM 19256 C CA . PRO A 1 104 ? 2.407 5.371 -16.218 1.00 0.00 80 PRO A CA 14
ATOM 19257 C C . PRO A 1 104 ? 3.920 5.145 -15.956 1.00 0.00 80 PRO A C 14
ATOM 19258 O O . PRO A 1 104 ? 4.332 4.043 -15.582 1.00 0.00 80 PRO A O 14
ATOM 19269 N N . ASP A 1 105 ? 4.731 6.201 -16.160 1.00 0.00 81 ASP A N 14
ATOM 19270 C CA . ASP A 1 105 ? 6.175 6.191 -15.839 1.00 0.00 81 ASP A CA 14
ATOM 19271 C C . ASP A 1 105 ? 6.408 6.506 -14.348 1.00 0.00 81 ASP A C 14
ATOM 19272 O O . ASP A 1 105 ? 7.299 5.918 -13.717 1.00 0.00 81 ASP A O 14
ATOM 19281 N N . ASN A 1 106 ? 5.590 7.452 -13.822 1.00 0.00 82 ASN A N 14
ATOM 19282 C CA . ASN A 1 106 ? 5.715 8.016 -12.451 1.00 0.00 82 ASN A CA 14
ATOM 19283 C C . ASN A 1 106 ? 7.018 8.827 -12.303 1.00 0.00 82 ASN A C 14
ATOM 19284 O O . ASN A 1 106 ? 7.571 8.968 -11.204 1.00 0.00 82 ASN A O 14
ATOM 19295 N N . ASP A 1 107 ? 7.447 9.408 -13.430 1.00 0.00 83 ASP A N 14
ATOM 19296 C CA . ASP A 1 107 ? 8.702 10.171 -13.550 1.00 0.00 83 ASP A CA 14
ATOM 19297 C C . ASP A 1 107 ? 8.618 11.531 -12.796 1.00 0.00 83 ASP A C 14
ATOM 19298 O O . ASP A 1 107 ? 7.510 12.009 -12.518 1.00 0.00 83 ASP A O 14
ATOM 19307 N N . PRO A 1 108 ? 9.791 12.172 -12.438 1.00 0.00 84 PRO A N 14
ATOM 19308 C CA . PRO A 1 108 ? 9.813 13.496 -11.756 1.00 0.00 84 PRO A CA 14
ATOM 19309 C C . PRO A 1 108 ? 9.763 14.691 -12.733 1.00 0.00 84 PRO A C 14
ATOM 19310 O O . PRO A 1 108 ? 9.949 15.843 -12.310 1.00 0.00 84 PRO A O 14
ATOM 19321 N N . LEU A 1 109 ? 9.515 14.389 -14.037 1.00 0.00 85 LEU A N 14
ATOM 19322 C CA . LEU A 1 109 ? 9.433 15.390 -15.119 1.00 0.00 85 LEU A CA 14
ATOM 19323 C C . LEU A 1 109 ? 10.740 16.180 -15.244 1.00 0.00 85 LEU A C 14
ATOM 19324 O O . LEU A 1 109 ? 10.725 17.385 -15.491 1.00 0.00 85 LEU A O 14
ATOM 19340 N N . LYS A 1 110 ? 11.869 15.484 -15.100 1.00 0.00 86 LYS A N 14
ATOM 19341 C CA . LYS A 1 110 ? 13.183 16.127 -15.068 1.00 0.00 86 LYS A CA 14
ATOM 19342 C C . LYS A 1 110 ? 13.668 16.441 -16.512 1.00 0.00 86 LYS A C 14
ATOM 19343 O O . LYS A 1 110 ? 13.451 17.582 -16.981 1.00 0.00 86 LYS A O 14
ATOM 19363 N N . MET A 1 25 ? 2.696 -1.726 -5.358 1.00 0.00 1 MET A N 15
ATOM 19364 C CA . MET A 1 25 ? 2.824 -0.574 -6.269 1.00 0.00 1 MET A CA 15
ATOM 19365 C C . MET A 1 25 ? 3.700 0.501 -5.601 1.00 0.00 1 MET A C 15
ATOM 19366 O O . MET A 1 25 ? 4.830 0.742 -6.047 1.00 0.00 1 MET A O 15
ATOM 19380 N N . SER A 1 26 ? 3.161 1.114 -4.511 1.00 0.00 2 SER A N 15
ATOM 19381 C CA . SER A 1 26 ? 3.813 2.192 -3.730 1.00 0.00 2 SER A CA 15
ATOM 19382 C C . SER A 1 26 ? 3.980 3.497 -4.555 1.00 0.00 2 SER A C 15
ATOM 19383 O O . SER A 1 26 ? 3.746 3.530 -5.771 1.00 0.00 2 SER A O 15
ATOM 19391 N N . LYS A 1 27 ? 4.356 4.588 -3.859 1.00 0.00 3 LYS A N 15
ATOM 19392 C CA . LYS A 1 27 ? 4.565 5.924 -4.470 1.00 0.00 3 LYS A CA 15
ATOM 19393 C C . LYS A 1 27 ? 5.990 6.428 -4.149 1.00 0.00 3 LYS A C 15
ATOM 19394 O O . LYS A 1 27 ? 6.228 7.638 -4.030 1.00 0.00 3 LYS A O 15
ATOM 19413 N N . THR A 1 28 ? 6.935 5.469 -4.062 1.00 0.00 4 THR A N 15
ATOM 19414 C CA . THR A 1 28 ? 8.332 5.705 -3.629 1.00 0.00 4 THR A CA 15
ATOM 19415 C C . THR A 1 28 ? 9.136 6.588 -4.628 1.00 0.00 4 THR A C 15
ATOM 19416 O O . THR A 1 28 ? 10.163 7.177 -4.251 1.00 0.00 4 THR A O 15
ATOM 19427 N N . ALA A 1 29 ? 8.645 6.683 -5.886 1.00 0.00 5 ALA A N 15
ATOM 19428 C CA . ALA A 1 29 ? 9.277 7.492 -6.954 1.00 0.00 5 ALA A CA 15
ATOM 19429 C C . ALA A 1 29 ? 9.460 8.964 -6.507 1.00 0.00 5 ALA A C 15
ATOM 19430 O O . ALA A 1 29 ? 8.589 9.520 -5.827 1.00 0.00 5 ALA A O 15
ATOM 19437 N N . LYS A 1 30 ? 10.600 9.571 -6.891 1.00 0.00 6 LYS A N 15
ATOM 19438 C CA . LYS A 1 30 ? 10.985 10.933 -6.449 1.00 0.00 6 LYS A CA 15
ATOM 19439 C C . LYS A 1 30 ? 10.100 12.024 -7.089 1.00 0.00 6 LYS A C 15
ATOM 19440 O O . LYS A 1 30 ? 9.620 11.876 -8.217 1.00 0.00 6 LYS A O 15
ATOM 19459 N N . LEU A 1 31 ? 9.892 13.101 -6.319 1.00 0.00 7 LEU A N 15
ATOM 19460 C CA . LEU A 1 31 ? 9.135 14.295 -6.720 1.00 0.00 7 LEU A CA 15
ATOM 19461 C C . LEU A 1 31 ? 9.868 15.502 -6.103 1.00 0.00 7 LEU A C 15
ATOM 19462 O O . LEU A 1 31 ? 9.884 15.664 -4.876 1.00 0.00 7 LEU A O 15
ATOM 19478 N N . ASN A 1 32 ? 10.503 16.320 -6.958 1.00 0.00 8 ASN A N 15
ATOM 19479 C CA . ASN A 1 32 ? 11.355 17.450 -6.530 1.00 0.00 8 ASN A CA 15
ATOM 19480 C C . ASN A 1 32 ? 10.751 18.774 -7.021 1.00 0.00 8 ASN A C 15
ATOM 19481 O O . ASN A 1 32 ? 10.139 19.510 -6.238 1.00 0.00 8 ASN A O 15
ATOM 19492 N N . ASN A 1 33 ? 10.904 19.055 -8.333 1.00 0.00 9 ASN A N 15
ATOM 19493 C CA . ASN A 1 33 ? 10.417 20.300 -8.952 1.00 0.00 9 ASN A CA 15
ATOM 19494 C C . ASN A 1 33 ? 8.910 20.184 -9.232 1.00 0.00 9 ASN A C 15
ATOM 19495 O O . ASN A 1 33 ? 8.491 19.822 -10.343 1.00 0.00 9 ASN A O 15
ATOM 19506 N N . GLU A 1 34 ? 8.124 20.478 -8.175 1.00 0.00 10 GLU A N 15
ATOM 19507 C CA . GLU A 1 34 ? 6.653 20.368 -8.141 1.00 0.00 10 GLU A CA 15
ATOM 19508 C C . GLU A 1 34 ? 5.993 21.086 -9.332 1.00 0.00 10 GLU A C 15
ATOM 19509 O O . GLU A 1 34 ? 5.048 20.558 -9.916 1.00 0.00 10 GLU A O 15
ATOM 19521 N N . GLU A 1 35 ? 6.545 22.273 -9.672 1.00 0.00 11 GLU A N 15
ATOM 19522 C CA . GLU A 1 35 ? 6.046 23.162 -10.742 1.00 0.00 11 GLU A CA 15
ATOM 19523 C C . GLU A 1 35 ? 5.760 22.408 -12.052 1.00 0.00 11 GLU A C 15
ATOM 19524 O O . GLU A 1 35 ? 4.694 22.578 -12.626 1.00 0.00 11 GLU A O 15
ATOM 19536 N N . LYS A 1 36 ? 6.697 21.549 -12.486 1.00 0.00 12 LYS A N 15
ATOM 19537 C CA . LYS A 1 36 ? 6.575 20.822 -13.774 1.00 0.00 12 LYS A CA 15
ATOM 19538 C C . LYS A 1 36 ? 5.388 19.851 -13.747 1.00 0.00 12 LYS A C 15
ATOM 19539 O O . LYS A 1 36 ? 4.660 19.710 -14.739 1.00 0.00 12 LYS A O 15
ATOM 19558 N N . LEU A 1 37 ? 5.196 19.210 -12.582 1.00 0.00 13 LEU A N 15
ATOM 19559 C CA . LEU A 1 37 ? 4.087 18.268 -12.355 1.00 0.00 13 LEU A CA 15
ATOM 19560 C C . LEU A 1 37 ? 2.740 19.009 -12.303 1.00 0.00 13 LEU A C 15
ATOM 19561 O O . LEU A 1 37 ? 1.732 18.497 -12.794 1.00 0.00 13 LEU A O 15
ATOM 19577 N N . VAL A 1 38 ? 2.744 20.211 -11.709 1.00 0.00 14 VAL A N 15
ATOM 19578 C CA . VAL A 1 38 ? 1.557 21.085 -11.653 1.00 0.00 14 VAL A CA 15
ATOM 19579 C C . VAL A 1 38 ? 1.130 21.467 -13.077 1.00 0.00 14 VAL A C 15
ATOM 19580 O O . VAL A 1 38 ? -0.033 21.321 -13.429 1.00 0.00 14 VAL A O 15
ATOM 19593 N N . LYS A 1 39 ? 2.117 21.891 -13.892 1.00 0.00 15 LYS A N 15
ATOM 19594 C CA . LYS A 1 39 ? 1.902 22.319 -15.293 1.00 0.00 15 LYS A CA 15
ATOM 19595 C C . LYS A 1 39 ? 1.417 21.146 -16.156 1.00 0.00 15 LYS A C 15
ATOM 19596 O O . LYS A 1 39 ? 0.599 21.335 -17.050 1.00 0.00 15 LYS A O 15
ATOM 19615 N N . LYS A 1 40 ? 1.919 19.934 -15.850 1.00 0.00 16 LYS A N 15
ATOM 19616 C CA . LYS A 1 40 ? 1.507 18.688 -16.531 1.00 0.00 16 LYS A CA 15
ATOM 19617 C C . LYS A 1 40 ? 0.072 18.318 -16.138 1.00 0.00 16 LYS A C 15
ATOM 19618 O O . LYS A 1 40 ? -0.675 17.778 -16.942 1.00 0.00 16 LYS A O 15
ATOM 19637 N N . ALA A 1 41 ? -0.293 18.616 -14.884 1.00 0.00 17 ALA A N 15
ATOM 19638 C CA . ALA A 1 41 ? -1.654 18.401 -14.372 1.00 0.00 17 ALA A CA 15
ATOM 19639 C C . ALA A 1 41 ? -2.611 19.446 -14.964 1.00 0.00 17 ALA A C 15
ATOM 19640 O O . ALA A 1 41 ? -3.799 19.183 -15.101 1.00 0.00 17 ALA A O 15
ATOM 19647 N N . LEU A 1 42 ? -2.068 20.633 -15.319 1.00 0.00 18 LEU A N 15
ATOM 19648 C CA . LEU A 1 42 ? -2.827 21.672 -16.039 1.00 0.00 18 LEU A CA 15
ATOM 19649 C C . LEU A 1 42 ? -3.103 21.204 -17.473 1.00 0.00 18 LEU A C 15
ATOM 19650 O O . LEU A 1 42 ? -4.193 21.426 -18.003 1.00 0.00 18 LEU A O 15
ATOM 19666 N N . GLU A 1 43 ? -2.089 20.547 -18.081 1.00 0.00 19 GLU A N 15
ATOM 19667 C CA . GLU A 1 43 ? -2.190 19.974 -19.433 1.00 0.00 19 GLU A CA 15
ATOM 19668 C C . GLU A 1 43 ? -3.249 18.860 -19.473 1.00 0.00 19 GLU A C 15
ATOM 19669 O O . GLU A 1 43 ? -4.266 19.002 -20.145 1.00 0.00 19 GLU A O 15
ATOM 19681 N N . ILE A 1 44 ? -3.023 17.795 -18.686 1.00 0.00 20 ILE A N 15
ATOM 19682 C CA . ILE A 1 44 ? -3.868 16.590 -18.672 1.00 0.00 20 ILE A CA 15
ATOM 19683 C C . ILE A 1 44 ? -5.250 16.901 -18.083 1.00 0.00 20 ILE A C 15
ATOM 19684 O O . ILE A 1 44 ? -6.254 16.612 -18.711 1.00 0.00 20 ILE A O 15
ATOM 19700 N N . GLY A 1 45 ? -5.275 17.529 -16.899 1.00 0.00 21 GLY A N 15
ATOM 19701 C CA . GLY A 1 45 ? -6.529 17.897 -16.227 1.00 0.00 21 GLY A CA 15
ATOM 19702 C C . GLY A 1 45 ? -7.356 18.902 -17.028 1.00 0.00 21 GLY A C 15
ATOM 19703 O O . GLY A 1 45 ? -8.589 18.817 -17.045 1.00 0.00 21 GLY A O 15
ATOM 19707 N N . GLY A 1 46 ? -6.660 19.829 -17.719 1.00 0.00 22 GLY A N 15
ATOM 19708 C CA . GLY A 1 46 ? -7.308 20.831 -18.568 1.00 0.00 22 GLY A CA 15
ATOM 19709 C C . GLY A 1 46 ? -7.985 20.221 -19.793 1.00 0.00 22 GLY A C 15
ATOM 19710 O O . GLY A 1 46 ? -9.177 20.456 -20.032 1.00 0.00 22 GLY A O 15
ATOM 19714 N N . LYS A 1 47 ? -7.227 19.391 -20.546 1.00 0.00 23 LYS A N 15
ATOM 19715 C CA . LYS A 1 47 ? -7.723 18.765 -21.795 1.00 0.00 23 LYS A CA 15
ATOM 19716 C C . LYS A 1 47 ? -8.782 17.688 -21.496 1.00 0.00 23 LYS A C 15
ATOM 19717 O O . LYS A 1 47 ? -9.719 17.516 -22.274 1.00 0.00 23 LYS A O 15
ATOM 19736 N N . MET A 1 48 ? -8.634 16.985 -20.349 1.00 0.00 24 MET A N 15
ATOM 19737 C CA . MET A 1 48 ? -9.623 15.983 -19.902 1.00 0.00 24 MET A CA 15
ATOM 19738 C C . MET A 1 48 ? -10.948 16.665 -19.587 1.00 0.00 24 MET A C 15
ATOM 19739 O O . MET A 1 48 ? -11.966 16.241 -20.094 1.00 0.00 24 MET A O 15
ATOM 19753 N N . ALA A 1 49 ? -10.903 17.735 -18.758 1.00 0.00 25 ALA A N 15
ATOM 19754 C CA . ALA A 1 49 ? -12.096 18.523 -18.370 1.00 0.00 25 ALA A CA 15
ATOM 19755 C C . ALA A 1 49 ? -12.846 19.010 -19.606 1.00 0.00 25 ALA A C 15
ATOM 19756 O O . ALA A 1 49 ? -14.065 18.852 -19.717 1.00 0.00 25 ALA A O 15
ATOM 19763 N N . LYS A 1 50 ? -12.066 19.553 -20.541 1.00 0.00 26 LYS A N 15
ATOM 19764 C CA . LYS A 1 50 ? -12.553 20.056 -21.825 1.00 0.00 26 LYS A CA 15
ATOM 19765 C C . LYS A 1 50 ? -13.392 18.978 -22.545 1.00 0.00 26 LYS A C 15
ATOM 19766 O O . LYS A 1 50 ? -14.577 19.201 -22.835 1.00 0.00 26 LYS A O 15
ATOM 19785 N N . MET A 1 51 ? -12.778 17.787 -22.714 1.00 0.00 27 MET A N 15
ATOM 19786 C CA . MET A 1 51 ? -13.410 16.608 -23.356 1.00 0.00 27 MET A CA 15
ATOM 19787 C C . MET A 1 51 ? -14.613 16.066 -22.556 1.00 0.00 27 MET A C 15
ATOM 19788 O O . MET A 1 51 ? -15.544 15.514 -23.143 1.00 0.00 27 MET A O 15
ATOM 19802 N N . GLN A 1 52 ? -14.554 16.187 -21.216 1.00 0.00 28 GLN A N 15
ATOM 19803 C CA . GLN A 1 52 ? -15.652 15.777 -20.313 1.00 0.00 28 GLN A CA 15
ATOM 19804 C C . GLN A 1 52 ? -16.889 16.656 -20.571 1.00 0.00 28 GLN A C 15
ATOM 19805 O O . GLN A 1 52 ? -18.024 16.210 -20.409 1.00 0.00 28 GLN A O 15
ATOM 19819 N N . GLY A 1 53 ? -16.635 17.906 -20.987 1.00 0.00 29 GLY A N 15
ATOM 19820 C CA . GLY A 1 53 ? -17.685 18.851 -21.366 1.00 0.00 29 GLY A CA 15
ATOM 19821 C C . GLY A 1 53 ? -17.541 20.150 -20.611 1.00 0.00 29 GLY A C 15
ATOM 19822 O O . GLY A 1 53 ? -18.528 20.700 -20.107 1.00 0.00 29 GLY A O 15
ATOM 19826 N N . PHE A 1 54 ? -16.289 20.644 -20.513 1.00 0.00 30 PHE A N 15
ATOM 19827 C CA . PHE A 1 54 ? -15.963 21.860 -19.725 1.00 0.00 30 PHE A CA 15
ATOM 19828 C C . PHE A 1 54 ? -15.007 22.782 -20.502 1.00 0.00 30 PHE A C 15
ATOM 19829 O O . PHE A 1 54 ? -14.672 22.523 -21.665 1.00 0.00 30 PHE A O 15
ATOM 19846 N N . ASP A 1 55 ? -14.613 23.879 -19.838 1.00 0.00 31 ASP A N 15
ATOM 19847 C CA . ASP A 1 55 ? -13.563 24.785 -20.297 1.00 0.00 31 ASP A CA 15
ATOM 19848 C C . ASP A 1 55 ? -12.983 25.497 -19.068 1.00 0.00 31 ASP A C 15
ATOM 19849 O O . ASP A 1 55 ? -13.614 26.409 -18.510 1.00 0.00 31 ASP A O 15
ATOM 19858 N N . LEU A 1 56 ? -11.818 25.022 -18.602 1.00 0.00 32 LEU A N 15
ATOM 19859 C CA . LEU A 1 56 ? -11.098 25.629 -17.471 1.00 0.00 32 LEU A CA 15
ATOM 19860 C C . LEU A 1 56 ? -10.443 26.953 -17.928 1.00 0.00 32 LEU A C 15
ATOM 19861 O O . LEU A 1 56 ? -9.984 27.029 -19.075 1.00 0.00 32 LEU A O 15
ATOM 19877 N N . PRO A 1 57 ? -10.399 28.013 -17.054 1.00 0.00 33 PRO A N 15
ATOM 19878 C CA . PRO A 1 57 ? -9.877 29.354 -17.430 1.00 0.00 33 PRO A CA 15
ATOM 19879 C C . PRO A 1 57 ? -8.403 29.303 -17.900 1.00 0.00 33 PRO A C 15
ATOM 19880 O O . PRO A 1 57 ? -7.564 28.656 -17.270 1.00 0.00 33 PRO A O 15
ATOM 19891 N N . GLN A 1 58 ? -8.126 29.967 -19.038 1.00 0.00 34 GLN A N 15
ATOM 19892 C CA . GLN A 1 58 ? -6.761 30.158 -19.571 1.00 0.00 34 GLN A CA 15
ATOM 19893 C C . GLN A 1 58 ? -6.040 31.299 -18.802 1.00 0.00 34 GLN A C 15
ATOM 19894 O O . GLN A 1 58 ? -4.825 31.499 -18.956 1.00 0.00 34 GLN A O 15
ATOM 19908 N N . SER A 1 59 ? -6.828 32.025 -17.970 1.00 0.00 35 SER A N 15
ATOM 19909 C CA . SER A 1 59 ? -6.388 33.079 -17.028 1.00 0.00 35 SER A CA 15
ATOM 19910 C C . SER A 1 59 ? -5.052 32.708 -16.291 1.00 0.00 35 SER A C 15
ATOM 19911 O O . SER A 1 59 ? -4.840 31.532 -16.045 1.00 0.00 35 SER A O 15
ATOM 19919 N N . PRO A 1 60 ? -4.216 33.721 -15.840 1.00 0.00 36 PRO A N 15
ATOM 19920 C CA . PRO A 1 60 ? -2.747 33.601 -15.578 1.00 0.00 36 PRO A CA 15
ATOM 19921 C C . PRO A 1 60 ? -2.181 32.159 -15.395 1.00 0.00 36 PRO A C 15
ATOM 19922 O O . PRO A 1 60 ? -1.822 31.512 -16.388 1.00 0.00 36 PRO A O 15
ATOM 19933 N N . GLN A 1 61 ? -2.164 31.654 -14.142 1.00 0.00 37 GLN A N 15
ATOM 19934 C CA . GLN A 1 61 ? -1.615 30.323 -13.779 1.00 0.00 37 GLN A CA 15
ATOM 19935 C C . GLN A 1 61 ? -2.253 29.798 -12.463 1.00 0.00 37 GLN A C 15
ATOM 19936 O O . GLN A 1 61 ? -2.813 28.705 -12.498 1.00 0.00 37 GLN A O 15
ATOM 19950 N N . PRO A 1 62 ? -2.211 30.551 -11.278 1.00 0.00 38 PRO A N 15
ATOM 19951 C CA . PRO A 1 62 ? -2.732 30.032 -9.969 1.00 0.00 38 PRO A CA 15
ATOM 19952 C C . PRO A 1 62 ? -4.222 29.624 -10.033 1.00 0.00 38 PRO A C 15
ATOM 19953 O O . PRO A 1 62 ? -4.674 28.679 -9.374 1.00 0.00 38 PRO A O 15
ATOM 19964 N N . VAL A 1 63 ? -4.955 30.369 -10.857 1.00 0.00 39 VAL A N 15
ATOM 19965 C CA . VAL A 1 63 ? -6.386 30.163 -11.119 1.00 0.00 39 VAL A CA 15
ATOM 19966 C C . VAL A 1 63 ? -6.640 28.882 -11.947 1.00 0.00 39 VAL A C 15
ATOM 19967 O O . VAL A 1 63 ? -7.657 28.212 -11.751 1.00 0.00 39 VAL A O 15
ATOM 19980 N N . ARG A 1 64 ? -5.696 28.546 -12.856 1.00 0.00 40 ARG A N 15
ATOM 19981 C CA . ARG A 1 64 ? -5.748 27.292 -13.649 1.00 0.00 40 ARG A CA 15
ATOM 19982 C C . ARG A 1 64 ? -5.504 26.099 -12.716 1.00 0.00 40 ARG A C 15
ATOM 19983 O O . ARG A 1 64 ? -6.174 25.085 -12.817 1.00 0.00 40 ARG A O 15
ATOM 20004 N N . VAL A 1 65 ? -4.530 26.281 -11.802 1.00 0.00 41 VAL A N 15
ATOM 20005 C CA . VAL A 1 65 ? -4.129 25.279 -10.800 1.00 0.00 41 VAL A CA 15
ATOM 20006 C C . VAL A 1 65 ? -5.335 24.855 -9.931 1.00 0.00 41 VAL A C 15
ATOM 20007 O O . VAL A 1 65 ? -5.641 23.659 -9.792 1.00 0.00 41 VAL A O 15
ATOM 20020 N N . LYS A 1 66 ? -6.052 25.862 -9.418 1.00 0.00 42 LYS A N 15
ATOM 20021 C CA . LYS A 1 66 ? -7.226 25.666 -8.542 1.00 0.00 42 LYS A CA 15
ATOM 20022 C C . LYS A 1 66 ? -8.420 25.093 -9.359 1.00 0.00 42 LYS A C 15
ATOM 20023 O O . LYS A 1 66 ? -9.185 24.263 -8.853 1.00 0.00 42 LYS A O 15
ATOM 20042 N N . ALA A 1 67 ? -8.560 25.547 -10.623 1.00 0.00 43 ALA A N 15
ATOM 20043 C CA . ALA A 1 67 ? -9.606 25.049 -11.558 1.00 0.00 43 ALA A CA 15
ATOM 20044 C C . ALA A 1 67 ? -9.481 23.529 -11.810 1.00 0.00 43 ALA A C 15
ATOM 20045 O O . ALA A 1 67 ? -10.475 22.779 -11.724 1.00 0.00 43 ALA A O 15
ATOM 20052 N N . VAL A 1 68 ? -8.241 23.101 -12.113 1.00 0.00 44 VAL A N 15
ATOM 20053 C CA . VAL A 1 68 ? -7.897 21.689 -12.357 1.00 0.00 44 VAL A CA 15
ATOM 20054 C C . VAL A 1 68 ? -8.166 20.851 -11.102 1.00 0.00 44 VAL A C 15
ATOM 20055 O O . VAL A 1 68 ? -8.730 19.769 -11.202 1.00 0.00 44 VAL A O 15
ATOM 20068 N N . TYR A 1 69 ? -7.794 21.399 -9.928 1.00 0.00 45 TYR A N 15
ATOM 20069 C CA . TYR A 1 69 ? -8.084 20.787 -8.613 1.00 0.00 45 TYR A CA 15
ATOM 20070 C C . TYR A 1 69 ? -9.586 20.460 -8.458 1.00 0.00 45 TYR A C 15
ATOM 20071 O O . TYR A 1 69 ? -9.927 19.315 -8.162 1.00 0.00 45 TYR A O 15
ATOM 20089 N N . LEU A 1 70 ? -10.460 21.474 -8.676 1.00 0.00 46 LEU A N 15
ATOM 20090 C CA . LEU A 1 70 ? -11.936 21.326 -8.541 1.00 0.00 46 LEU A CA 15
ATOM 20091 C C . LEU A 1 70 ? -12.464 20.205 -9.441 1.00 0.00 46 LEU A C 15
ATOM 20092 O O . LEU A 1 70 ? -13.272 19.369 -9.007 1.00 0.00 46 LEU A O 15
ATOM 20108 N N . PHE A 1 71 ? -11.970 20.195 -10.694 1.00 0.00 47 PHE A N 15
ATOM 20109 C CA . PHE A 1 71 ? -12.306 19.161 -11.685 1.00 0.00 47 PHE A CA 15
ATOM 20110 C C . PHE A 1 71 ? -11.895 17.753 -11.183 1.00 0.00 47 PHE A C 15
ATOM 20111 O O . PHE A 1 71 ? -12.702 16.830 -11.221 1.00 0.00 47 PHE A O 15
ATOM 20128 N N . LEU A 1 72 ? -10.646 17.616 -10.719 1.00 0.00 48 LEU A N 15
ATOM 20129 C CA . LEU A 1 72 ? -10.072 16.320 -10.300 1.00 0.00 48 LEU A CA 15
ATOM 20130 C C . LEU A 1 72 ? -10.777 15.749 -9.047 1.00 0.00 48 LEU A C 15
ATOM 20131 O O . LEU A 1 72 ? -10.985 14.545 -8.962 1.00 0.00 48 LEU A O 15
ATOM 20147 N N . VAL A 1 73 ? -11.136 16.617 -8.090 1.00 0.00 49 VAL A N 15
ATOM 20148 C CA . VAL A 1 73 ? -11.853 16.201 -6.859 1.00 0.00 49 VAL A CA 15
ATOM 20149 C C . VAL A 1 73 ? -13.279 15.732 -7.220 1.00 0.00 49 VAL A C 15
ATOM 20150 O O . VAL A 1 73 ? -13.764 14.719 -6.700 1.00 0.00 49 VAL A O 15
ATOM 20163 N N . ASP A 1 74 ? -13.915 16.472 -8.146 1.00 0.00 50 ASP A N 15
ATOM 20164 C CA . ASP A 1 74 ? -15.259 16.153 -8.672 1.00 0.00 50 ASP A CA 15
ATOM 20165 C C . ASP A 1 74 ? -15.232 14.807 -9.428 1.00 0.00 50 ASP A C 15
ATOM 20166 O O . ASP A 1 74 ? -16.126 13.972 -9.280 1.00 0.00 50 ASP A O 15
ATOM 20175 N N . ALA A 1 75 ? -14.152 14.605 -10.201 1.00 0.00 51 ALA A N 15
ATOM 20176 C CA . ALA A 1 75 ? -13.944 13.408 -11.036 1.00 0.00 51 ALA A CA 15
ATOM 20177 C C . ALA A 1 75 ? -13.330 12.254 -10.212 1.00 0.00 51 ALA A C 15
ATOM 20178 O O . ALA A 1 75 ? -13.052 11.179 -10.756 1.00 0.00 51 ALA A O 15
ATOM 20185 N N . LYS A 1 76 ? -13.102 12.513 -8.893 1.00 0.00 52 LYS A N 15
ATOM 20186 C CA . LYS A 1 76 ? -12.611 11.522 -7.895 1.00 0.00 52 LYS A CA 15
ATOM 20187 C C . LYS A 1 76 ? -11.174 11.036 -8.214 1.00 0.00 52 LYS A C 15
ATOM 20188 O O . LYS A 1 76 ? -10.733 9.984 -7.737 1.00 0.00 52 LYS A O 15
ATOM 20207 N N . GLN A 1 77 ? -10.458 11.839 -9.020 1.00 0.00 53 GLN A N 15
ATOM 20208 C CA . GLN A 1 77 ? -9.037 11.658 -9.335 1.00 0.00 53 GLN A CA 15
ATOM 20209 C C . GLN A 1 77 ? -8.162 11.915 -8.089 1.00 0.00 53 GLN A C 15
ATOM 20210 O O . GLN A 1 77 ? -7.127 11.267 -7.913 1.00 0.00 53 GLN A O 15
ATOM 20224 N N . ILE A 1 78 ? -8.587 12.882 -7.238 1.00 0.00 54 ILE A N 15
ATOM 20225 C CA . ILE A 1 78 ? -7.922 13.201 -5.944 1.00 0.00 54 ILE A CA 15
ATOM 20226 C C . ILE A 1 78 ? -8.970 13.445 -4.843 1.00 0.00 54 ILE A C 15
ATOM 20227 O O . ILE A 1 78 ? -10.168 13.582 -5.126 1.00 0.00 54 ILE A O 15
ATOM 20243 N N . ALA A 1 79 ? -8.472 13.519 -3.597 1.00 0.00 55 ALA A N 15
ATOM 20244 C CA . ALA A 1 79 ? -9.260 13.822 -2.394 1.00 0.00 55 ALA A CA 15
ATOM 20245 C C . ALA A 1 79 ? -9.333 15.357 -2.182 1.00 0.00 55 ALA A C 15
ATOM 20246 O O . ALA A 1 79 ? -8.423 16.081 -2.622 1.00 0.00 55 ALA A O 15
ATOM 20253 N N . PRO A 1 80 ? -10.422 15.884 -1.536 1.00 0.00 56 PRO A N 15
ATOM 20254 C CA . PRO A 1 80 ? -10.537 17.325 -1.220 1.00 0.00 56 PRO A CA 15
ATOM 20255 C C . PRO A 1 80 ? -9.627 17.762 -0.048 1.00 0.00 56 PRO A C 15
ATOM 20256 O O . PRO A 1 80 ? -9.179 16.945 0.771 1.00 0.00 56 PRO A O 15
ATOM 20267 N N . LEU A 1 81 ? -9.343 19.061 -0.021 1.00 0.00 57 LEU A N 15
ATOM 20268 C CA . LEU A 1 81 ? -8.650 19.743 1.073 1.00 0.00 57 LEU A CA 15
ATOM 20269 C C . LEU A 1 81 ? -9.698 20.505 1.908 1.00 0.00 57 LEU A C 15
ATOM 20270 O O . LEU A 1 81 ? -10.612 21.105 1.325 1.00 0.00 57 LEU A O 15
ATOM 20286 N N . PRO A 1 82 ? -9.608 20.494 3.277 1.00 0.00 58 PRO A N 15
ATOM 20287 C CA . PRO A 1 82 ? -10.455 21.366 4.131 1.0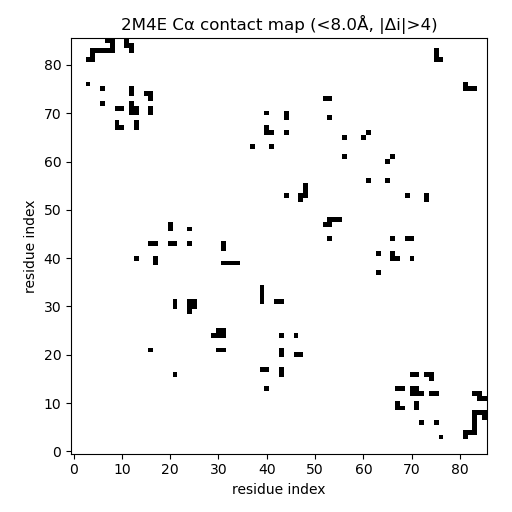0 0.00 58 PRO A CA 15
ATOM 20288 C C . PRO A 1 82 ? -10.146 22.861 3.887 1.00 0.00 58 PRO A C 15
ATOM 20289 O O . PRO A 1 82 ? -9.097 23.197 3.320 1.00 0.00 58 PRO A O 15
ATOM 20300 N N . ASP A 1 83 ? -11.046 23.745 4.343 1.00 0.00 59 ASP A N 15
ATOM 20301 C CA . ASP A 1 83 ? -10.918 25.213 4.159 1.00 0.00 59 ASP A CA 15
ATOM 20302 C C . ASP A 1 83 ? -9.643 25.771 4.832 1.00 0.00 59 ASP A C 15
ATOM 20303 O O . ASP A 1 83 ? -9.160 26.843 4.459 1.00 0.00 59 ASP A O 15
ATOM 20312 N N . SER A 1 84 ? -9.123 25.033 5.838 1.00 0.00 60 SER A N 15
ATOM 20313 C CA . SER A 1 84 ? -7.839 25.340 6.496 1.00 0.00 60 SER A CA 15
ATOM 20314 C C . SER A 1 84 ? -6.661 25.085 5.525 1.00 0.00 60 SER A C 15
ATOM 20315 O O . SER A 1 84 ? -5.742 25.901 5.414 1.00 0.00 60 SER A O 15
ATOM 20323 N N . LYS A 1 85 ? -6.719 23.935 4.813 1.00 0.00 61 LYS A N 15
ATOM 20324 C CA . LYS A 1 85 ? -5.630 23.467 3.918 1.00 0.00 61 LYS A CA 15
ATOM 20325 C C . LYS A 1 85 ? -5.894 23.854 2.452 1.00 0.00 61 LYS A C 15
ATOM 20326 O O . LYS A 1 85 ? -5.180 23.395 1.559 1.00 0.00 61 LYS A O 15
ATOM 20345 N N . LEU A 1 86 ? -6.908 24.706 2.206 1.00 0.00 62 LEU A N 15
ATOM 20346 C CA . LEU A 1 86 ? -7.234 25.200 0.851 1.00 0.00 62 LEU A CA 15
ATOM 20347 C C . LEU A 1 86 ? -6.303 26.389 0.525 1.00 0.00 62 LEU A C 15
ATOM 20348 O O . LEU A 1 86 ? -6.706 27.556 0.545 1.00 0.00 62 LEU A O 15
ATOM 20364 N N . ASP A 1 87 ? -5.034 26.048 0.287 1.00 0.00 63 ASP A N 15
ATOM 20365 C CA . ASP A 1 87 ? -3.944 26.990 -0.014 1.00 0.00 63 ASP A CA 15
ATOM 20366 C C . ASP A 1 87 ? -3.380 26.667 -1.398 1.00 0.00 63 ASP A C 15
ATOM 20367 O O . ASP A 1 87 ? -3.344 25.502 -1.755 1.00 0.00 63 ASP A O 15
ATOM 20376 N N . GLY A 1 88 ? -2.903 27.696 -2.127 1.00 0.00 64 GLY A N 15
ATOM 20377 C CA . GLY A 1 88 ? -2.402 27.543 -3.502 1.00 0.00 64 GLY A CA 15
ATOM 20378 C C . GLY A 1 88 ? -1.314 26.480 -3.671 1.00 0.00 64 GLY A C 15
ATOM 20379 O O . GLY A 1 88 ? -1.362 25.699 -4.617 1.00 0.00 64 GLY A O 15
ATOM 20383 N N . ALA A 1 89 ? -0.366 26.421 -2.712 1.00 0.00 65 ALA A N 15
ATOM 20384 C CA . ALA A 1 89 ? 0.729 25.423 -2.714 1.00 0.00 65 ALA A CA 15
ATOM 20385 C C . ALA A 1 89 ? 0.193 24.016 -2.391 1.00 0.00 65 ALA A C 15
ATOM 20386 O O . ALA A 1 89 ? 0.693 23.015 -2.913 1.00 0.00 65 ALA A O 15
ATOM 20393 N N . ASN A 1 90 ? -0.841 23.958 -1.528 1.00 0.00 66 ASN A N 15
ATOM 20394 C CA . ASN A 1 90 ? -1.493 22.686 -1.129 1.00 0.00 66 ASN A CA 15
ATOM 20395 C C . ASN A 1 90 ? -2.297 22.103 -2.318 1.00 0.00 66 ASN A C 15
ATOM 20396 O O . ASN A 1 90 ? -2.376 20.878 -2.487 1.00 0.00 66 ASN A O 15
ATOM 20407 N N . ILE A 1 91 ? -2.890 23.013 -3.125 1.00 0.00 67 ILE A N 15
ATOM 20408 C CA . ILE A 1 91 ? -3.560 22.681 -4.393 1.00 0.00 67 ILE A CA 15
ATOM 20409 C C . ILE A 1 91 ? -2.534 22.070 -5.374 1.00 0.00 67 ILE A C 15
ATOM 20410 O O . ILE A 1 91 ? -2.782 21.028 -5.985 1.00 0.00 67 ILE A O 15
ATOM 20426 N N . LYS A 1 92 ? -1.370 22.744 -5.480 1.00 0.00 68 LYS A N 15
ATOM 20427 C CA . LYS A 1 92 ? -0.245 22.313 -6.336 1.00 0.00 68 LYS A CA 15
ATOM 20428 C C . LYS A 1 92 ? 0.265 20.924 -5.942 1.00 0.00 68 LYS A C 15
ATOM 20429 O O . LYS A 1 92 ? 0.652 20.144 -6.804 1.00 0.00 68 LYS A O 15
ATOM 20448 N N . HIS A 1 93 ? 0.263 20.644 -4.625 1.00 0.00 69 HIS A N 15
ATOM 20449 C CA . HIS A 1 93 ? 0.739 19.360 -4.079 1.00 0.00 69 HIS A CA 15
ATOM 20450 C C . HIS A 1 93 ? -0.252 18.236 -4.443 1.00 0.00 69 HIS A C 15
ATOM 20451 O O . HIS A 1 93 ? 0.157 17.124 -4.761 1.00 0.00 69 HIS A O 15
ATOM 20466 N N . 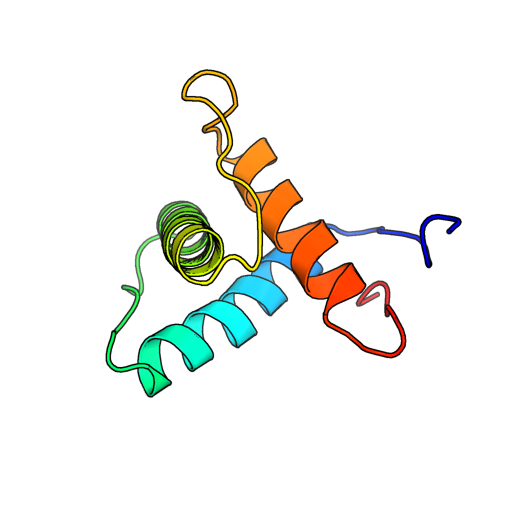ARG A 1 94 ? -1.560 18.563 -4.422 1.00 0.00 70 ARG A N 15
ATOM 20467 C CA . ARG A 1 94 ? -2.631 17.653 -4.893 1.00 0.00 70 ARG A CA 15
ATOM 20468 C C . ARG A 1 94 ? -2.404 17.267 -6.366 1.00 0.00 70 ARG A C 15
ATOM 20469 O O . ARG A 1 94 ? -2.410 16.083 -6.710 1.00 0.00 70 ARG A O 15
ATOM 20490 N N . LEU A 1 95 ? -2.170 18.292 -7.205 1.00 0.00 71 LEU A N 15
ATOM 20491 C CA . LEU A 1 95 ? -1.948 18.121 -8.652 1.00 0.00 71 LEU A CA 15
ATOM 20492 C C . LEU A 1 95 ? -0.638 17.358 -8.936 1.00 0.00 71 LEU A C 15
ATOM 20493 O O . LEU A 1 95 ? -0.572 16.551 -9.871 1.00 0.00 71 LEU A O 15
ATOM 20509 N N . ALA A 1 96 ? 0.387 17.637 -8.104 1.00 0.00 72 ALA A N 15
ATOM 20510 C CA . ALA A 1 96 ? 1.736 17.064 -8.242 1.00 0.00 72 ALA A CA 15
ATOM 20511 C C . ALA A 1 96 ? 1.698 15.546 -8.047 1.00 0.00 72 ALA A C 15
ATOM 20512 O O . ALA A 1 96 ? 2.085 14.799 -8.942 1.00 0.00 72 ALA A O 15
ATOM 20519 N N . LEU A 1 97 ? 1.177 15.108 -6.882 1.00 0.00 73 LEU A N 15
ATOM 20520 C CA . LEU A 1 97 ? 1.076 13.673 -6.537 1.00 0.00 73 LEU A CA 15
ATOM 20521 C C . LEU A 1 97 ? 0.045 12.953 -7.409 1.00 0.00 73 LEU A C 15
ATOM 20522 O O . LEU A 1 97 ? 0.185 11.743 -7.640 1.00 0.00 73 LEU A O 15
ATOM 20538 N N . TRP A 1 98 ? -0.987 13.697 -7.879 1.00 0.00 74 TRP A N 15
ATOM 20539 C CA . TRP A 1 98 ? -1.984 13.147 -8.805 1.00 0.00 74 TRP A CA 15
ATOM 20540 C C . TRP A 1 98 ? -1.299 12.648 -10.083 1.00 0.00 74 TRP A C 15
ATOM 20541 O O . TRP A 1 98 ? -1.322 11.458 -10.362 1.00 0.00 74 TRP A O 15
ATOM 20562 N N . ILE A 1 99 ? -0.682 13.584 -10.829 1.00 0.00 75 ILE A N 15
ATOM 20563 C CA . ILE A 1 99 ? -0.084 13.295 -12.143 1.00 0.00 75 ILE A CA 15
ATOM 20564 C C . ILE A 1 99 ? 1.158 12.400 -11.983 1.00 0.00 75 ILE A C 15
ATOM 20565 O O . ILE A 1 99 ? 1.516 11.664 -12.891 1.00 0.00 75 ILE A O 15
ATOM 20581 N N . HIS A 1 100 ? 1.778 12.457 -10.794 1.00 0.00 76 HIS A N 15
ATOM 20582 C CA . HIS A 1 100 ? 2.916 11.600 -10.444 1.00 0.00 76 HIS A CA 15
ATOM 20583 C C . HIS A 1 100 ? 2.465 10.132 -10.319 1.00 0.00 76 HIS A C 15
ATOM 20584 O O . HIS A 1 100 ? 3.211 9.227 -10.653 1.00 0.00 76 HIS A O 15
ATOM 20599 N N . ALA A 1 101 ? 1.240 9.916 -9.806 1.00 0.00 77 ALA A N 15
ATOM 20600 C CA . ALA A 1 101 ? 0.627 8.568 -9.714 1.00 0.00 77 ALA A CA 15
ATOM 20601 C C . ALA A 1 101 ? -0.199 8.217 -10.982 1.00 0.00 77 ALA A C 15
ATOM 20602 O O . ALA A 1 101 ? -0.475 7.039 -11.230 1.00 0.00 77 ALA A O 15
ATOM 20609 N N . ALA A 1 102 ? -0.590 9.248 -11.767 1.00 0.00 78 ALA A N 15
ATOM 20610 C CA . ALA A 1 102 ? -1.431 9.090 -12.983 1.00 0.00 78 ALA A CA 15
ATOM 20611 C C . ALA A 1 102 ? -0.578 8.620 -14.166 1.00 0.00 78 ALA A C 15
ATOM 20612 O O . ALA A 1 102 ? -0.998 7.742 -14.935 1.00 0.00 78 ALA A O 15
ATOM 20619 N N . LEU A 1 103 ? 0.615 9.230 -14.311 1.00 0.00 79 LEU A N 15
ATOM 20620 C CA . LEU A 1 103 ? 1.653 8.757 -15.238 1.00 0.00 79 LEU A CA 15
ATOM 20621 C C . LEU A 1 103 ? 2.073 7.329 -14.811 1.00 0.00 79 LEU A C 15
ATOM 20622 O O . LEU A 1 103 ? 2.500 7.153 -13.668 1.00 0.00 79 LEU A O 15
ATOM 20638 N N . PRO A 1 104 ? 1.904 6.285 -15.693 1.00 0.00 80 PRO A N 15
ATOM 20639 C CA . PRO A 1 104 ? 2.148 4.860 -15.322 1.00 0.00 80 PRO A CA 15
ATOM 20640 C C . PRO A 1 104 ? 3.622 4.558 -14.958 1.00 0.00 80 PRO A C 15
ATOM 20641 O O . PRO A 1 104 ? 3.903 3.619 -14.203 1.00 0.00 80 PRO A O 15
ATOM 20652 N N . ASP A 1 105 ? 4.549 5.360 -15.509 1.00 0.00 81 ASP A N 15
ATOM 20653 C CA . ASP A 1 105 ? 5.993 5.278 -15.188 1.00 0.00 81 ASP A CA 15
ATOM 20654 C C . ASP A 1 105 ? 6.301 5.996 -13.849 1.00 0.00 81 ASP A C 15
ATOM 20655 O O . ASP A 1 105 ? 7.336 5.735 -13.216 1.00 0.00 81 ASP A O 15
ATOM 20664 N N . ASN A 1 106 ? 5.352 6.860 -13.425 1.00 0.00 82 ASN A N 15
ATOM 20665 C CA . ASN A 1 106 ? 5.431 7.676 -12.198 1.00 0.00 82 ASN A CA 15
ATOM 20666 C C . ASN A 1 106 ? 6.571 8.696 -12.296 1.00 0.00 82 ASN A C 15
ATOM 20667 O O . ASN A 1 106 ? 7.297 8.948 -11.322 1.00 0.00 82 ASN A O 15
ATOM 20678 N N . ASP A 1 107 ? 6.653 9.306 -13.497 1.00 0.00 83 ASP A N 15
ATOM 20679 C CA . ASP A 1 107 ? 7.714 10.246 -13.903 1.00 0.00 83 ASP A CA 15
ATOM 20680 C C . ASP A 1 107 ? 7.901 11.390 -12.882 1.00 0.00 83 ASP A C 15
ATOM 20681 O O . ASP A 1 107 ? 6.904 11.946 -12.395 1.00 0.00 83 ASP A O 15
ATOM 20690 N N . PRO A 1 108 ? 9.173 11.763 -12.539 1.00 0.00 84 PRO A N 15
ATOM 20691 C CA . PRO A 1 108 ? 9.453 12.974 -11.746 1.00 0.00 84 PRO A CA 15
ATOM 20692 C C . PRO A 1 108 ? 9.390 14.248 -12.621 1.00 0.00 84 PRO A C 15
ATOM 20693 O O . PRO A 1 108 ? 9.417 15.361 -12.094 1.00 0.00 84 PRO A O 15
ATOM 20704 N N . LEU A 1 109 ? 9.285 14.042 -13.960 1.00 0.00 85 LEU A N 15
ATOM 20705 C CA . LEU A 1 109 ? 9.355 15.097 -14.977 1.00 0.00 85 LEU A CA 15
ATOM 20706 C C . LEU A 1 109 ? 10.720 15.798 -14.902 1.00 0.00 85 LEU A C 15
ATOM 20707 O O . LEU A 1 109 ? 10.812 17.022 -14.822 1.00 0.00 85 LEU A O 15
ATOM 20723 N N . LYS A 1 110 ? 11.774 14.975 -14.908 1.00 0.00 86 LYS A N 15
ATOM 20724 C CA . LYS A 1 110 ? 13.160 15.437 -14.828 1.00 0.00 86 LYS A CA 15
ATOM 20725 C C . LYS A 1 110 ? 13.606 16.035 -16.190 1.00 0.00 86 LYS A C 15
ATOM 20726 O O . LYS A 1 110 ? 13.810 15.268 -17.157 1.00 0.00 86 LYS A O 15
ATOM 20746 N N . MET A 1 25 ? 3.592 2.960 -10.568 1.00 0.00 1 MET A N 16
ATOM 20747 C CA . MET A 1 25 ? 2.917 2.209 -9.482 1.00 0.00 1 MET A CA 16
ATOM 20748 C C . MET A 1 25 ? 2.759 3.091 -8.221 1.00 0.00 1 MET A C 16
ATOM 20749 O O . MET A 1 25 ? 1.636 3.360 -7.776 1.00 0.00 1 MET A O 16
ATOM 20763 N N . SER A 1 26 ? 3.894 3.556 -7.670 1.00 0.00 2 SER A N 16
ATOM 20764 C CA . SER A 1 26 ? 3.929 4.326 -6.409 1.00 0.00 2 SER A CA 16
ATOM 20765 C C . SER A 1 26 ? 3.640 5.826 -6.639 1.00 0.00 2 SER A C 16
ATOM 20766 O O . SER A 1 26 ? 4.273 6.467 -7.475 1.00 0.00 2 SER A O 16
ATOM 20774 N N . LYS A 1 27 ? 2.683 6.382 -5.873 1.00 0.00 3 LYS A N 16
ATOM 20775 C CA . LYS A 1 27 ? 2.416 7.840 -5.867 1.00 0.00 3 LYS A CA 16
ATOM 20776 C C . LYS A 1 27 ? 3.575 8.608 -5.199 1.00 0.00 3 LYS A C 16
ATOM 20777 O O . LYS A 1 27 ? 3.805 9.789 -5.491 1.00 0.00 3 LYS A O 16
ATOM 20796 N N . THR A 1 28 ? 4.281 7.912 -4.287 1.00 0.00 4 THR A N 16
ATOM 20797 C CA . THR A 1 28 ? 5.457 8.435 -3.586 1.00 0.00 4 THR A CA 16
ATOM 20798 C C . THR A 1 28 ? 6.733 7.865 -4.232 1.00 0.00 4 THR A C 16
ATOM 20799 O O . THR A 1 28 ? 6.975 6.654 -4.181 1.00 0.00 4 THR A O 16
ATOM 20810 N N . ALA A 1 29 ? 7.507 8.755 -4.855 1.00 0.00 5 ALA A N 16
ATOM 20811 C CA . ALA A 1 29 ? 8.791 8.443 -5.497 1.00 0.00 5 ALA A CA 16
ATOM 20812 C C . ALA A 1 29 ? 9.581 9.760 -5.639 1.00 0.00 5 ALA A C 16
ATOM 20813 O O . ALA A 1 29 ? 9.336 10.707 -4.871 1.00 0.00 5 ALA A O 16
ATOM 20820 N N . LYS A 1 30 ? 10.531 9.824 -6.590 1.00 0.00 6 LYS A N 16
ATOM 20821 C CA . LYS A 1 30 ? 11.297 11.054 -6.867 1.00 0.00 6 LYS A CA 16
ATOM 20822 C C . LYS A 1 30 ? 10.345 12.185 -7.327 1.00 0.00 6 LYS A C 16
ATOM 20823 O O . LYS A 1 30 ? 9.505 11.970 -8.205 1.00 0.00 6 LYS A O 16
ATOM 20842 N N . LEU A 1 31 ? 10.497 13.371 -6.728 1.00 0.00 7 LEU A N 16
ATOM 20843 C CA . LEU A 1 31 ? 9.667 14.554 -7.023 1.00 0.00 7 LEU A CA 16
ATOM 20844 C C . LEU A 1 31 ? 10.548 15.798 -6.789 1.00 0.00 7 LEU A C 16
ATOM 20845 O O . LEU A 1 31 ? 10.649 16.297 -5.659 1.00 0.00 7 LEU A O 16
ATOM 20861 N N . ASN A 1 32 ? 11.258 16.237 -7.858 1.00 0.00 8 ASN A N 16
ATOM 20862 C CA . ASN A 1 32 ? 12.270 17.316 -7.769 1.00 0.00 8 ASN A CA 16
ATOM 20863 C C . ASN A 1 32 ? 11.617 18.707 -7.760 1.00 0.00 8 ASN A C 16
ATOM 20864 O O . ASN A 1 32 ? 11.722 19.435 -6.767 1.00 0.00 8 ASN A O 16
ATOM 20875 N N . ASN A 1 33 ? 10.935 19.068 -8.858 1.00 0.00 9 ASN A N 16
ATOM 20876 C CA . ASN A 1 33 ? 10.243 20.362 -8.996 1.00 0.00 9 ASN A CA 16
ATOM 20877 C C . ASN A 1 33 ? 8.749 20.102 -9.153 1.00 0.00 9 ASN A C 16
ATOM 20878 O O . ASN A 1 33 ? 8.289 19.785 -10.255 1.00 0.00 9 ASN A O 16
ATOM 20889 N N . GLU A 1 34 ? 8.011 20.214 -8.023 1.00 0.00 10 GLU A N 16
ATOM 20890 C CA . GLU A 1 34 ? 6.538 20.071 -7.959 1.00 0.00 10 GLU A CA 16
ATOM 20891 C C . GLU A 1 34 ? 5.854 20.923 -9.041 1.00 0.00 10 GLU A C 16
ATOM 20892 O O . GLU A 1 34 ? 4.893 20.486 -9.656 1.00 0.00 10 GLU A O 16
ATOM 20904 N N . GLU A 1 35 ? 6.437 22.110 -9.266 1.00 0.00 11 GLU A N 16
ATOM 20905 C CA . GLU A 1 35 ? 6.022 23.108 -10.273 1.00 0.00 11 GLU A CA 16
ATOM 20906 C C . GLU A 1 35 ? 5.713 22.474 -11.648 1.00 0.00 11 GLU A C 16
ATOM 20907 O O . GLU A 1 35 ? 4.677 22.762 -12.256 1.00 0.00 11 GLU A O 16
ATOM 20919 N N . LYS A 1 36 ? 6.614 21.586 -12.100 1.00 0.00 12 LYS A N 16
ATOM 20920 C CA . LYS A 1 36 ? 6.509 20.919 -13.411 1.00 0.00 12 LYS A CA 16
ATOM 20921 C C . LYS A 1 36 ? 5.338 19.925 -13.426 1.00 0.00 12 LYS A C 16
ATOM 20922 O O . LYS A 1 36 ? 4.612 19.823 -14.423 1.00 0.00 12 LYS A O 16
ATOM 20941 N N . LEU A 1 37 ? 5.170 19.212 -12.300 1.00 0.00 13 LEU A N 16
ATOM 20942 C CA . LEU A 1 37 ? 4.074 18.249 -12.110 1.00 0.00 13 LEU A CA 16
ATOM 20943 C C . LEU A 1 37 ? 2.710 18.969 -12.115 1.00 0.00 13 LEU A C 16
ATOM 20944 O O . LEU A 1 37 ? 1.723 18.455 -12.643 1.00 0.00 13 LEU A O 16
ATOM 20960 N N . VAL A 1 38 ? 2.691 20.173 -11.523 1.00 0.00 14 VAL A N 16
ATOM 20961 C CA . VAL A 1 38 ? 1.504 21.039 -11.475 1.00 0.00 14 VAL A CA 16
ATOM 20962 C C . VAL A 1 38 ? 1.096 21.453 -12.890 1.00 0.00 14 VAL A C 16
ATOM 20963 O O . VAL A 1 38 ? -0.060 21.285 -13.269 1.00 0.00 14 VAL A O 16
ATOM 20976 N N . LYS A 1 39 ? 2.074 21.957 -13.669 1.00 0.00 15 LYS A N 16
ATOM 20977 C CA . LYS A 1 39 ? 1.854 22.410 -15.058 1.00 0.00 15 LYS A CA 16
ATOM 20978 C C . LYS A 1 39 ? 1.378 21.251 -15.957 1.00 0.00 15 LYS A C 16
ATOM 20979 O O . LYS A 1 39 ? 0.512 21.442 -16.818 1.00 0.00 15 LYS A O 16
ATOM 20998 N N . LYS A 1 40 ? 1.942 20.053 -15.731 1.00 0.00 16 LYS A N 16
ATOM 20999 C CA . LYS A 1 40 ? 1.563 18.837 -16.466 1.00 0.00 16 LYS A CA 16
ATOM 21000 C C . LYS A 1 40 ? 0.131 18.405 -16.093 1.00 0.00 16 LYS A C 16
ATOM 21001 O O . LYS A 1 40 ? -0.613 17.893 -16.927 1.00 0.00 16 LYS A O 16
ATOM 21020 N N . ALA A 1 41 ? -0.240 18.648 -14.829 1.00 0.00 17 ALA A N 16
ATOM 21021 C CA . ALA A 1 41 ? -1.598 18.398 -14.330 1.00 0.00 17 ALA A CA 16
ATOM 21022 C C . ALA A 1 41 ? -2.581 19.450 -14.878 1.00 0.00 17 ALA A C 16
ATOM 21023 O O . ALA A 1 41 ? -3.772 19.181 -14.985 1.00 0.00 17 ALA A O 16
ATOM 21030 N N . LEU A 1 42 ? -2.065 20.653 -15.226 1.00 0.00 18 LEU A N 16
ATOM 21031 C CA . LEU A 1 42 ? -2.868 21.699 -15.896 1.00 0.00 18 LEU A CA 16
ATOM 21032 C C . LEU A 1 42 ? -3.164 21.276 -17.340 1.00 0.00 18 LEU A C 16
ATOM 21033 O O . LEU A 1 42 ? -4.244 21.549 -17.870 1.00 0.00 18 LEU A O 16
ATOM 21049 N N . GLU A 1 43 ? -2.177 20.607 -17.969 1.00 0.00 19 GLU A N 16
ATOM 21050 C CA . GLU A 1 43 ? -2.308 20.076 -19.335 1.00 0.00 19 GLU A CA 16
ATOM 21051 C C . GLU A 1 43 ? -3.326 18.921 -19.387 1.00 0.00 19 GLU A C 16
ATOM 21052 O O . GLU A 1 43 ? -4.313 18.997 -20.121 1.00 0.00 19 GLU A O 16
ATOM 21064 N N . ILE A 1 44 ? -3.078 17.870 -18.583 1.00 0.00 20 ILE A N 16
ATOM 21065 C CA . ILE A 1 44 ? -3.899 16.646 -18.571 1.00 0.00 20 ILE A CA 16
ATOM 21066 C C . ILE A 1 44 ? -5.274 16.919 -17.936 1.00 0.00 20 ILE A C 16
ATOM 21067 O O . ILE A 1 44 ? -6.304 16.571 -18.505 1.00 0.00 20 ILE A O 16
ATOM 21083 N N . GLY A 1 45 ? -5.271 17.562 -16.760 1.00 0.00 21 GLY A N 16
ATOM 21084 C CA . GLY A 1 45 ? -6.507 17.935 -16.070 1.00 0.00 21 GLY A CA 16
ATOM 21085 C C . GLY A 1 45 ? -7.326 18.963 -16.850 1.00 0.00 21 GLY A C 16
ATOM 21086 O O . GLY A 1 45 ? -8.552 18.937 -16.798 1.00 0.00 21 GLY A O 16
ATOM 21090 N N . GLY A 1 46 ? -6.631 19.865 -17.571 1.00 0.00 22 GLY A N 16
ATOM 21091 C CA . GLY A 1 46 ? -7.290 20.884 -18.400 1.00 0.00 22 GLY A CA 16
ATOM 21092 C C . GLY A 1 46 ? -7.987 20.301 -19.630 1.00 0.00 22 GLY A C 16
ATOM 21093 O O . GLY A 1 46 ? -9.153 20.631 -19.900 1.00 0.00 22 GLY A O 16
ATOM 21097 N N . LYS A 1 47 ? -7.274 19.424 -20.381 1.00 0.00 23 LYS A N 16
ATOM 21098 C CA . LYS A 1 47 ? -7.825 18.790 -21.608 1.00 0.00 23 LYS A CA 16
ATOM 21099 C C . LYS A 1 47 ? -8.961 17.821 -21.243 1.00 0.00 23 LYS A C 16
ATOM 21100 O O . LYS A 1 47 ? -9.963 17.736 -21.958 1.00 0.00 23 LYS A O 16
ATOM 21119 N N . MET A 1 48 ? -8.797 17.092 -20.116 1.00 0.00 24 MET A N 16
ATOM 21120 C CA . MET A 1 48 ? -9.820 16.161 -19.624 1.00 0.00 24 MET A CA 16
ATOM 21121 C C . MET A 1 48 ? -11.068 16.931 -19.202 1.00 0.00 24 MET A C 16
ATOM 21122 O O . MET A 1 48 ? -12.168 16.525 -19.546 1.00 0.00 24 MET A O 16
ATOM 21136 N N . ALA A 1 49 ? -10.870 18.046 -18.460 1.00 0.00 25 ALA A N 16
ATOM 21137 C CA . ALA A 1 49 ? -11.964 18.940 -18.029 1.00 0.00 25 ALA A CA 16
ATOM 21138 C C . ALA A 1 49 ? -12.786 19.384 -19.232 1.00 0.00 25 ALA A C 16
ATOM 21139 O O . ALA A 1 49 ? -14.014 19.283 -19.227 1.00 0.00 25 ALA A O 16
ATOM 21146 N N . LYS A 1 50 ? -12.062 19.809 -20.278 1.00 0.00 26 LYS A N 16
ATOM 21147 C CA . LYS A 1 50 ? -12.645 20.260 -21.541 1.00 0.00 26 LYS A CA 16
ATOM 21148 C C . LYS A 1 50 ? -13.582 19.192 -22.123 1.00 0.00 26 LYS A C 16
ATOM 21149 O O . LYS A 1 50 ? -14.784 19.445 -22.287 1.00 0.00 26 LYS A O 16
ATOM 21168 N N . MET A 1 51 ? -13.026 17.979 -22.320 1.00 0.00 27 MET A N 16
ATOM 21169 C CA . MET A 1 51 ? -13.735 16.831 -22.920 1.00 0.00 27 MET A CA 16
ATOM 21170 C C . MET A 1 51 ? -14.927 16.362 -22.052 1.00 0.00 27 MET A C 16
ATOM 21171 O O . MET A 1 51 ? -15.955 15.928 -22.588 1.00 0.00 27 MET A O 16
ATOM 21185 N N . GLN A 1 52 ? -14.771 16.455 -20.713 1.00 0.00 28 GLN A N 16
ATOM 21186 C CA . GLN A 1 52 ? -15.833 16.097 -19.746 1.00 0.00 28 GLN A CA 16
ATOM 21187 C C . GLN A 1 52 ? -16.994 17.099 -19.839 1.00 0.00 28 GLN A C 16
ATOM 21188 O O . GLN A 1 52 ? -18.151 16.742 -19.602 1.00 0.00 28 GLN A O 16
ATOM 21202 N N . GLY A 1 53 ? -16.668 18.354 -20.194 1.00 0.00 29 GLY A N 16
ATOM 21203 C CA . GLY A 1 53 ? -17.672 19.392 -20.433 1.00 0.00 29 GLY A CA 16
ATOM 21204 C C . GLY A 1 53 ? -17.335 20.700 -19.742 1.00 0.00 29 GLY A C 16
ATOM 21205 O O . GLY A 1 53 ? -18.190 21.282 -19.064 1.00 0.00 29 GLY A O 16
ATOM 21209 N N . PHE A 1 54 ? -16.087 21.177 -19.925 1.00 0.00 30 PHE A N 16
ATOM 21210 C CA . PHE A 1 54 ? -15.593 22.441 -19.298 1.00 0.00 30 PHE A CA 16
ATOM 21211 C C . PHE A 1 54 ? -14.662 23.203 -20.266 1.00 0.00 30 PHE A C 16
ATOM 21212 O O . PHE A 1 54 ? -14.499 22.820 -21.425 1.00 0.00 30 PHE A O 16
ATOM 21229 N N . ASP A 1 55 ? -14.108 24.318 -19.766 1.00 0.00 31 ASP A N 16
ATOM 21230 C CA . ASP A 1 55 ? -12.939 25.002 -20.333 1.00 0.00 31 ASP A CA 16
ATOM 21231 C C . ASP A 1 55 ? -12.411 25.933 -19.237 1.00 0.00 31 ASP A C 16
ATOM 21232 O O . ASP A 1 55 ? -13.015 26.974 -18.956 1.00 0.00 31 ASP A O 16
ATOM 21241 N N . LEU A 1 56 ? -11.314 25.522 -18.594 1.00 0.00 32 LEU A N 16
ATOM 21242 C CA . LEU A 1 56 ? -10.753 26.226 -17.432 1.00 0.00 32 LEU A CA 16
ATOM 21243 C C . LEU A 1 56 ? -10.030 27.521 -17.882 1.00 0.00 32 LEU A C 16
ATOM 21244 O O . LEU A 1 56 ? -9.463 27.541 -18.986 1.00 0.00 32 LEU A O 16
ATOM 21260 N N . PRO A 1 57 ? -10.056 28.624 -17.053 1.00 0.00 33 PRO A N 16
ATOM 21261 C CA . PRO A 1 57 ? -9.350 29.901 -17.373 1.00 0.00 33 PRO A CA 16
ATOM 21262 C C . PRO A 1 57 ? -7.825 29.692 -17.555 1.00 0.00 33 PRO A C 16
ATOM 21263 O O . PRO A 1 57 ? -7.267 28.724 -17.029 1.00 0.00 33 PRO A O 16
ATOM 21274 N N . GLN A 1 58 ? -7.164 30.604 -18.295 1.00 0.00 34 GLN A N 16
ATOM 21275 C CA . GLN A 1 58 ? -5.759 30.416 -18.724 1.00 0.00 34 GLN A CA 16
ATOM 21276 C C . GLN A 1 58 ? -4.860 31.632 -18.408 1.00 0.00 34 GLN A C 16
ATOM 21277 O O . GLN A 1 58 ? -3.706 31.462 -17.981 1.00 0.00 34 GLN A O 16
ATOM 21291 N N . SER A 1 59 ? -5.390 32.849 -18.606 1.00 0.00 35 SER A N 16
ATOM 21292 C CA . SER A 1 59 ? -4.578 34.085 -18.616 1.00 0.00 35 SER A CA 16
ATOM 21293 C C . SER A 1 59 ? -4.086 34.574 -17.209 1.00 0.00 35 SER A C 16
ATOM 21294 O O . SER A 1 59 ? -2.883 34.846 -17.082 1.00 0.00 35 SER A O 16
ATOM 21302 N N . PRO A 1 60 ? -4.950 34.690 -16.124 1.00 0.00 36 PRO A N 16
ATOM 21303 C CA . PRO A 1 60 ? -4.515 35.336 -14.845 1.00 0.00 36 PRO A CA 16
ATOM 21304 C C . PRO A 1 60 ? -3.507 34.488 -14.014 1.00 0.00 36 PRO A C 16
ATOM 21305 O O . PRO A 1 60 ? -2.931 35.012 -13.062 1.00 0.00 36 PRO A O 16
ATOM 21316 N N . GLN A 1 61 ? -3.333 33.192 -14.403 1.00 0.00 37 GLN A N 16
ATOM 21317 C CA . GLN A 1 61 ? -2.260 32.240 -13.945 1.00 0.00 37 GLN A CA 16
ATOM 21318 C C . GLN A 1 61 ? -2.694 31.237 -12.805 1.00 0.00 37 GLN A C 16
ATOM 21319 O O . GLN A 1 61 ? -2.998 30.084 -13.132 1.00 0.00 37 GLN A O 16
ATOM 21333 N N . PRO A 1 62 ? -2.766 31.602 -11.458 1.00 0.00 38 PRO A N 16
ATOM 21334 C CA . PRO A 1 62 ? -2.943 30.578 -10.358 1.00 0.00 38 PRO A CA 16
ATOM 21335 C C . PRO A 1 62 ? -4.352 29.941 -10.320 1.00 0.00 38 PRO A C 16
ATOM 21336 O O . PRO A 1 62 ? -4.571 28.928 -9.638 1.00 0.00 38 PRO A O 16
ATOM 21347 N N . VAL A 1 63 ? -5.278 30.548 -11.077 1.00 0.00 39 VAL A N 16
ATOM 21348 C CA . VAL A 1 63 ? -6.675 30.107 -11.184 1.00 0.00 39 VAL A CA 16
ATOM 21349 C C . VAL A 1 63 ? -6.766 28.696 -11.781 1.00 0.00 39 VAL A C 16
ATOM 21350 O O . VAL A 1 63 ? -7.649 27.923 -11.420 1.00 0.00 39 VAL A O 16
ATOM 21363 N N . ARG A 1 64 ? -5.810 28.389 -12.685 1.00 0.00 40 ARG A N 16
ATOM 21364 C CA . ARG A 1 64 ? -5.779 27.133 -13.442 1.00 0.00 40 ARG A CA 16
ATOM 21365 C C . ARG A 1 64 ? -5.532 25.961 -12.502 1.00 0.00 40 ARG A C 16
ATOM 21366 O O . ARG A 1 64 ? -6.152 24.915 -12.622 1.00 0.00 40 ARG A O 16
ATOM 21387 N N . VAL A 1 65 ? -4.608 26.189 -11.561 1.00 0.00 41 VAL A N 16
ATOM 21388 C CA . VAL A 1 65 ? -4.157 25.192 -10.588 1.00 0.00 41 VAL A CA 16
ATOM 21389 C C . VAL A 1 65 ? -5.341 24.704 -9.723 1.00 0.00 41 VAL A C 16
ATOM 21390 O O . VAL A 1 65 ? -5.607 23.494 -9.619 1.00 0.00 41 VAL A O 16
ATOM 21403 N N . LYS A 1 66 ? -6.093 25.670 -9.176 1.00 0.00 42 LYS A N 16
ATOM 21404 C CA . LYS A 1 66 ? -7.248 25.398 -8.304 1.00 0.00 42 LYS A CA 16
ATOM 21405 C C . LYS A 1 66 ? -8.453 24.875 -9.137 1.00 0.00 42 LYS A C 16
ATOM 21406 O O . LYS A 1 66 ? -9.243 24.062 -8.648 1.00 0.00 42 LYS A O 16
ATOM 21425 N N . ALA A 1 67 ? -8.554 25.333 -10.399 1.00 0.00 43 ALA A N 16
ATOM 21426 C CA . ALA A 1 67 ? -9.618 24.907 -11.337 1.00 0.00 43 ALA A CA 16
ATOM 21427 C C . ALA A 1 67 ? -9.494 23.406 -11.673 1.00 0.00 43 ALA A C 16
ATOM 21428 O O . ALA A 1 67 ? -10.488 22.660 -11.641 1.00 0.00 43 ALA A O 16
ATOM 21435 N N . VAL A 1 68 ? -8.254 22.987 -11.976 1.00 0.00 44 VAL A N 16
ATOM 21436 C CA . VAL A 1 68 ? -7.914 21.584 -12.259 1.00 0.00 44 VAL A CA 16
ATOM 21437 C C . VAL A 1 68 ? -8.186 20.725 -11.019 1.00 0.00 44 VAL A C 16
ATOM 21438 O O . VAL A 1 68 ? -8.784 19.663 -11.138 1.00 0.00 44 VAL A O 16
ATOM 21451 N N . TYR A 1 69 ? -7.762 21.223 -9.842 1.00 0.00 45 TYR A N 16
ATOM 21452 C CA . TYR A 1 69 ? -8.029 20.582 -8.538 1.00 0.00 45 TYR A CA 16
ATOM 21453 C C . TYR A 1 69 ? -9.530 20.265 -8.346 1.00 0.00 45 TYR A C 16
ATOM 21454 O O . TYR A 1 69 ? -9.882 19.121 -8.055 1.00 0.00 45 TYR A O 16
ATOM 21472 N N . LEU A 1 70 ? -10.396 21.290 -8.528 1.00 0.00 46 LEU A N 16
ATOM 21473 C CA . LEU A 1 70 ? -11.866 21.153 -8.361 1.00 0.00 46 LEU A CA 16
ATOM 21474 C C . LEU A 1 70 ? -12.426 20.085 -9.307 1.00 0.00 46 LEU A C 16
ATOM 21475 O O . LEU A 1 70 ? -13.259 19.261 -8.904 1.00 0.00 46 LEU A O 16
ATOM 21491 N N . PHE A 1 71 ? -11.943 20.123 -10.559 1.00 0.00 47 PHE A N 16
ATOM 21492 C CA . PHE A 1 71 ? -12.309 19.143 -11.589 1.00 0.00 47 PHE A CA 16
ATOM 21493 C C . PHE A 1 71 ? -11.878 17.712 -11.175 1.00 0.00 47 PHE A C 16
ATOM 21494 O O . PHE A 1 71 ? -12.645 16.764 -11.341 1.00 0.00 47 PHE A O 16
ATOM 21511 N N . LEU A 1 72 ? -10.645 17.570 -10.669 1.00 0.00 48 LEU A N 16
ATOM 21512 C CA . LEU A 1 72 ? -10.079 16.262 -10.307 1.00 0.00 48 LEU A CA 16
ATOM 21513 C C . LEU A 1 72 ? -10.824 15.637 -9.107 1.00 0.00 48 LEU A C 16
ATOM 21514 O O . LEU A 1 72 ? -11.070 14.439 -9.092 1.00 0.00 48 LEU A O 16
ATOM 21530 N N . VAL A 1 73 ? -11.193 16.463 -8.112 1.00 0.00 49 VAL A N 16
ATOM 21531 C CA . VAL A 1 73 ? -11.974 15.999 -6.941 1.00 0.00 49 VAL A CA 16
ATOM 21532 C C . VAL A 1 73 ? -13.397 15.603 -7.389 1.00 0.00 49 VAL A C 16
ATOM 21533 O O . VAL A 1 73 ? -13.968 14.619 -6.902 1.00 0.00 49 VAL A O 16
ATOM 21546 N N . ASP A 1 74 ? -13.938 16.378 -8.349 1.00 0.00 50 ASP A N 16
ATOM 21547 C CA . ASP A 1 74 ? -15.253 16.117 -8.974 1.00 0.00 50 ASP A CA 16
ATOM 21548 C C . ASP A 1 74 ? -15.244 14.758 -9.701 1.00 0.00 50 ASP A C 16
ATOM 21549 O O . ASP A 1 74 ? -16.191 13.973 -9.598 1.00 0.00 50 ASP A O 16
ATOM 21558 N N . ALA A 1 75 ? -14.127 14.496 -10.400 1.00 0.00 51 ALA A N 16
ATOM 21559 C CA . ALA A 1 75 ? -13.910 13.269 -11.184 1.00 0.00 51 ALA A CA 16
ATOM 21560 C C . ALA A 1 75 ? -13.348 12.130 -10.296 1.00 0.00 51 ALA A C 16
ATOM 21561 O O . ALA A 1 75 ? -13.047 11.045 -10.799 1.00 0.00 51 ALA A O 16
ATOM 21568 N N . LYS A 1 76 ? -13.187 12.424 -8.976 1.00 0.00 52 LYS A N 16
ATOM 21569 C CA . LYS A 1 76 ? -12.740 11.462 -7.928 1.00 0.00 52 LYS A CA 16
ATOM 21570 C C . LYS A 1 76 ? -11.287 10.965 -8.169 1.00 0.00 52 LYS A C 16
ATOM 21571 O O . LYS A 1 76 ? -10.876 9.919 -7.650 1.00 0.00 52 LYS A O 16
ATOM 21590 N N . GLN A 1 77 ? -10.533 11.750 -8.958 1.00 0.00 53 GLN A N 16
ATOM 21591 C CA . GLN A 1 77 ? -9.096 11.555 -9.223 1.00 0.00 53 GLN A CA 16
ATOM 21592 C C . GLN A 1 77 ? -8.267 11.764 -7.945 1.00 0.00 53 GLN A C 16
ATOM 21593 O O . GLN A 1 77 ? -7.377 10.970 -7.626 1.00 0.00 53 GLN A O 16
ATOM 21607 N N . ILE A 1 78 ? -8.573 12.852 -7.218 1.00 0.00 54 ILE A N 16
ATOM 21608 C CA . ILE A 1 78 ? -7.914 13.192 -5.934 1.00 0.00 54 ILE A CA 16
ATOM 21609 C C . ILE A 1 78 ? -8.964 13.428 -4.842 1.00 0.00 54 ILE A C 16
ATOM 21610 O O . ILE A 1 78 ? -10.152 13.644 -5.130 1.00 0.00 54 ILE A O 16
ATOM 21626 N N . ALA A 1 79 ? -8.494 13.372 -3.592 1.00 0.00 55 ALA A N 16
ATOM 21627 C CA . ALA A 1 79 ? -9.284 13.677 -2.399 1.00 0.00 55 ALA A CA 16
ATOM 21628 C C . ALA A 1 79 ? -9.375 15.207 -2.229 1.00 0.00 55 ALA A C 16
ATOM 21629 O O . ALA A 1 79 ? -8.449 15.927 -2.640 1.00 0.00 55 ALA A O 16
ATOM 21636 N N . PRO A 1 80 ? -10.484 15.739 -1.638 1.00 0.00 56 PRO A N 16
ATOM 21637 C CA . PRO A 1 80 ? -10.603 17.185 -1.358 1.00 0.00 56 PRO A CA 16
ATOM 21638 C C . PRO A 1 80 ? -9.657 17.634 -0.229 1.00 0.00 56 PRO A C 16
ATOM 21639 O O . PRO A 1 80 ? -9.235 16.833 0.614 1.00 0.00 56 PRO A O 16
ATOM 21650 N N . LEU A 1 81 ? -9.302 18.904 -0.264 1.00 0.00 57 LEU A N 16
ATOM 21651 C CA . LEU A 1 81 ? -8.602 19.593 0.818 1.00 0.00 57 LEU A CA 16
ATOM 21652 C C . LEU A 1 81 ? -9.631 20.356 1.673 1.00 0.00 57 LEU A C 16
ATOM 21653 O O . LEU A 1 81 ? -10.706 20.711 1.164 1.00 0.00 57 LEU A O 16
ATOM 21669 N N . PRO A 1 82 ? -9.334 20.616 2.984 1.00 0.00 58 PRO A N 16
ATOM 21670 C CA . PRO A 1 82 ? -10.214 21.437 3.838 1.00 0.00 58 PRO A CA 16
ATOM 21671 C C . PRO A 1 82 ? -10.240 22.903 3.357 1.00 0.00 58 PRO A C 16
ATOM 21672 O O . PRO A 1 82 ? -9.237 23.406 2.825 1.00 0.00 58 PRO A O 16
ATOM 21683 N N . ASP A 1 83 ? -11.395 23.560 3.545 1.00 0.00 59 ASP A N 16
ATOM 21684 C CA . ASP A 1 83 ? -11.628 24.962 3.131 1.00 0.00 59 ASP A CA 16
ATOM 21685 C C . ASP A 1 83 ? -10.586 25.916 3.766 1.00 0.00 59 ASP A C 16
ATOM 21686 O O . ASP A 1 83 ? -10.150 26.881 3.128 1.00 0.00 59 ASP A O 16
ATOM 21695 N N . SER A 1 84 ? -10.189 25.604 5.022 1.00 0.00 60 SER A N 16
ATOM 21696 C CA . SER A 1 84 ? -9.162 26.358 5.777 1.00 0.00 60 SER A CA 16
ATOM 21697 C C . SER A 1 84 ? -7.811 26.394 5.024 1.00 0.00 60 SER A C 16
ATOM 21698 O O . SER A 1 84 ? -7.063 27.375 5.113 1.00 0.00 60 SER A O 16
ATOM 21706 N N . LYS A 1 85 ? -7.500 25.306 4.291 1.00 0.00 61 LYS A N 16
ATOM 21707 C CA . LYS A 1 85 ? -6.348 25.274 3.385 1.00 0.00 61 LYS A CA 16
ATOM 21708 C C . LYS A 1 85 ? -6.755 25.928 2.050 1.00 0.00 61 LYS A C 16
ATOM 21709 O O . LYS A 1 85 ? -6.797 27.167 1.969 1.00 0.00 61 LYS A O 16
ATOM 21728 N N . LEU A 1 86 ? -7.083 25.099 1.023 1.00 0.00 62 LEU A N 16
ATOM 21729 C CA . LEU A 1 86 ? -7.409 25.560 -0.355 1.00 0.00 62 LEU A CA 16
ATOM 21730 C C . LEU A 1 86 ? -6.366 26.561 -0.922 1.00 0.00 62 LEU A C 16
ATOM 21731 O O . LEU A 1 86 ? -6.642 27.297 -1.873 1.00 0.00 62 LEU A O 16
ATOM 21747 N N . ASP A 1 87 ? -5.164 26.521 -0.345 1.00 0.00 63 ASP A N 16
ATOM 21748 C CA . ASP A 1 87 ? -4.053 27.420 -0.660 1.00 0.00 63 ASP A CA 16
ATOM 21749 C C . ASP A 1 87 ? -3.202 26.804 -1.769 1.00 0.00 63 ASP A C 16
ATOM 21750 O O . ASP A 1 87 ? -3.113 25.575 -1.845 1.00 0.00 63 ASP A O 16
ATOM 21759 N N . GLY A 1 88 ? -2.550 27.681 -2.570 1.00 0.00 64 GLY A N 16
ATOM 21760 C CA . GLY A 1 88 ? -1.752 27.292 -3.739 1.00 0.00 64 GLY A CA 16
ATOM 21761 C C . GLY A 1 88 ? -0.834 26.099 -3.495 1.00 0.00 64 GLY A C 16
ATOM 21762 O O . GLY A 1 88 ? -0.913 25.125 -4.225 1.00 0.00 64 GLY A O 16
ATOM 21766 N N . ALA A 1 89 ? -0.025 26.159 -2.417 1.00 0.00 65 ALA A N 16
ATOM 21767 C CA . ALA A 1 89 ? 0.945 25.089 -2.054 1.00 0.00 65 ALA A CA 16
ATOM 21768 C C . ALA A 1 89 ? 0.257 23.716 -1.908 1.00 0.00 65 ALA A C 16
ATOM 21769 O O . ALA A 1 89 ? 0.740 22.701 -2.430 1.00 0.00 65 ALA A O 16
ATOM 21776 N N . ASN A 1 90 ? -0.896 23.719 -1.215 1.00 0.00 66 ASN A N 16
ATOM 21777 C CA . ASN A 1 90 ? -1.678 22.496 -0.913 1.00 0.00 66 ASN A CA 16
ATOM 21778 C C . ASN A 1 90 ? -2.314 21.924 -2.193 1.00 0.00 66 ASN A C 16
ATOM 21779 O O . ASN A 1 90 ? -2.314 20.702 -2.411 1.00 0.00 66 ASN A O 16
ATOM 21790 N N . ILE A 1 91 ? -2.846 22.831 -3.030 1.00 0.00 67 ILE A N 16
ATOM 21791 C CA . ILE A 1 91 ? -3.515 22.483 -4.298 1.00 0.00 67 ILE A CA 16
ATOM 21792 C C . ILE A 1 91 ? -2.505 21.826 -5.266 1.00 0.00 67 ILE A C 16
ATOM 21793 O O . ILE A 1 91 ? -2.766 20.755 -5.835 1.00 0.00 67 ILE A O 16
ATOM 21809 N N . LYS A 1 92 ? -1.345 22.484 -5.391 1.00 0.00 68 LYS A N 16
ATOM 21810 C CA . LYS A 1 92 ? -0.229 22.052 -6.248 1.00 0.00 68 LYS A CA 16
ATOM 21811 C C . LYS A 1 92 ? 0.265 20.649 -5.880 1.00 0.00 68 LYS A C 16
ATOM 21812 O O . LYS A 1 92 ? 0.637 19.867 -6.753 1.00 0.00 68 LYS A O 16
ATOM 21831 N N . HIS A 1 93 ? 0.257 20.359 -4.572 1.00 0.00 69 HIS A N 16
ATOM 21832 C CA . HIS A 1 93 ? 0.712 19.077 -4.021 1.00 0.00 69 HIS A CA 16
ATOM 21833 C C . HIS A 1 93 ? -0.234 17.934 -4.448 1.00 0.00 69 HIS A C 16
ATOM 21834 O O . HIS A 1 93 ? 0.220 16.850 -4.835 1.00 0.00 69 HIS A O 16
ATOM 21849 N N . ARG A 1 94 ? -1.558 18.206 -4.398 1.00 0.00 70 ARG A N 16
ATOM 21850 C CA . ARG A 1 94 ? -2.593 17.265 -4.887 1.00 0.00 70 ARG A CA 16
ATOM 21851 C C . ARG A 1 94 ? -2.358 16.931 -6.371 1.00 0.00 70 ARG A C 16
ATOM 21852 O O . ARG A 1 94 ? -2.296 15.752 -6.751 1.00 0.00 70 ARG A O 16
ATOM 21873 N N . LEU A 1 95 ? -2.191 17.994 -7.180 1.00 0.00 71 LEU A N 16
ATOM 21874 C CA . LEU A 1 95 ? -1.969 17.882 -8.634 1.00 0.00 71 LEU A CA 16
ATOM 21875 C C . LEU A 1 95 ? -0.662 17.122 -8.940 1.00 0.00 71 LEU A C 16
ATOM 21876 O O . LEU A 1 95 ? -0.596 16.338 -9.899 1.00 0.00 71 LEU A O 16
ATOM 21892 N N . ALA A 1 96 ? 0.357 17.375 -8.100 1.00 0.00 72 ALA A N 16
ATOM 21893 C CA . ALA A 1 96 ? 1.698 16.810 -8.250 1.00 0.00 72 ALA A CA 16
ATOM 21894 C C . ALA A 1 96 ? 1.673 15.289 -8.136 1.00 0.00 72 ALA A C 16
ATOM 21895 O O . ALA A 1 96 ? 2.016 14.593 -9.091 1.00 0.00 72 ALA A O 16
ATOM 21902 N N . LEU A 1 97 ? 1.227 14.778 -6.973 1.00 0.00 73 LEU A N 16
ATOM 21903 C CA . LEU A 1 97 ? 1.204 13.329 -6.705 1.00 0.00 73 LEU A CA 16
ATOM 21904 C C . LEU A 1 97 ? 0.163 12.614 -7.577 1.00 0.00 73 LEU A C 16
ATOM 21905 O O . LEU A 1 97 ? 0.313 11.413 -7.854 1.00 0.00 73 LEU A O 16
ATOM 21921 N N . TRP A 1 98 ? -0.880 13.356 -8.009 1.00 0.00 74 TRP A N 16
ATOM 21922 C CA . TRP A 1 98 ? -1.879 12.836 -8.951 1.00 0.00 74 TRP A CA 16
ATOM 21923 C C . TRP A 1 98 ? -1.215 12.422 -10.278 1.00 0.00 74 TRP A C 16
ATOM 21924 O O . TRP A 1 98 ? -1.248 11.246 -10.648 1.00 0.00 74 TRP A O 16
ATOM 21945 N N . ILE A 1 99 ? -0.612 13.409 -10.973 1.00 0.00 75 ILE A N 16
ATOM 21946 C CA . ILE A 1 99 ? 0.013 13.191 -12.291 1.00 0.00 75 ILE A CA 16
ATOM 21947 C C . ILE A 1 99 ? 1.257 12.289 -12.154 1.00 0.00 75 ILE A C 16
ATOM 21948 O O . ILE A 1 99 ? 1.596 11.550 -13.069 1.00 0.00 75 ILE A O 16
ATOM 21964 N N . HIS A 1 100 ? 1.879 12.326 -10.965 1.00 0.00 76 HIS A N 16
ATOM 21965 C CA . HIS A 1 100 ? 3.045 11.495 -10.632 1.00 0.00 76 HIS A CA 16
ATOM 21966 C C . HIS A 1 100 ? 2.645 10.005 -10.599 1.00 0.00 76 HIS A C 16
ATOM 21967 O O . HIS A 1 100 ? 3.404 9.143 -11.042 1.00 0.00 76 HIS A O 16
ATOM 21982 N N . ALA A 1 101 ? 1.442 9.726 -10.067 1.00 0.00 77 ALA A N 16
ATOM 21983 C CA . ALA A 1 101 ? 0.865 8.368 -10.039 1.00 0.00 77 ALA A CA 16
ATOM 21984 C C . ALA A 1 101 ? 0.040 8.061 -11.309 1.00 0.00 77 ALA A C 16
ATOM 21985 O O . ALA A 1 101 ? -0.344 6.911 -11.535 1.00 0.00 77 ALA A O 16
ATOM 21992 N N . ALA A 1 102 ? -0.249 9.096 -12.118 1.00 0.00 78 ALA A N 16
ATOM 21993 C CA . ALA A 1 102 ? -0.889 8.915 -13.436 1.00 0.00 78 ALA A CA 16
ATOM 21994 C C . ALA A 1 102 ? 0.160 8.422 -14.445 1.00 0.00 78 ALA A C 16
ATOM 21995 O O . ALA A 1 102 ? -0.148 7.629 -15.340 1.00 0.00 78 ALA A O 16
ATOM 22002 N N . LEU A 1 103 ? 1.410 8.894 -14.272 1.00 0.00 79 LEU A N 16
ATOM 22003 C CA . LEU A 1 103 ? 2.570 8.407 -15.029 1.00 0.00 79 LEU A CA 16
ATOM 22004 C C . LEU A 1 103 ? 2.919 6.973 -14.549 1.00 0.00 79 LEU A C 16
ATOM 22005 O O . LEU A 1 103 ? 3.166 6.784 -13.355 1.00 0.00 79 LEU A O 16
ATOM 22021 N N . PRO A 1 104 ? 2.911 5.941 -15.466 1.00 0.00 80 PRO A N 16
ATOM 22022 C CA . PRO A 1 104 ? 3.214 4.525 -15.097 1.00 0.00 80 PRO A CA 16
ATOM 22023 C C . PRO A 1 104 ? 4.647 4.352 -14.538 1.00 0.00 80 PRO A C 16
ATOM 22024 O O . PRO A 1 104 ? 4.890 3.524 -13.645 1.00 0.00 80 PRO A O 16
ATOM 22035 N N . ASP A 1 105 ? 5.568 5.165 -15.081 1.00 0.00 81 ASP A N 16
ATOM 22036 C CA . ASP A 1 105 ? 6.990 5.199 -14.688 1.00 0.00 81 ASP A CA 16
ATOM 22037 C C . ASP A 1 105 ? 7.176 5.924 -13.336 1.00 0.00 81 ASP A C 16
ATOM 22038 O O . ASP A 1 105 ? 8.165 5.686 -12.625 1.00 0.00 81 ASP A O 16
ATOM 22047 N N . ASN A 1 106 ? 6.185 6.790 -12.999 1.00 0.00 82 ASN A N 16
ATOM 22048 C CA . ASN A 1 106 ? 6.215 7.697 -11.829 1.00 0.00 82 ASN A CA 16
ATOM 22049 C C . ASN A 1 106 ? 7.355 8.699 -11.980 1.00 0.00 82 ASN A C 16
ATOM 22050 O O . ASN A 1 106 ? 8.047 9.032 -11.007 1.00 0.00 82 ASN A O 16
ATOM 22061 N N . ASP A 1 107 ? 7.500 9.190 -13.215 1.00 0.00 83 ASP A N 16
ATOM 22062 C CA . ASP A 1 107 ? 8.590 10.088 -13.619 1.00 0.00 83 ASP A CA 16
ATOM 22063 C C . ASP A 1 107 ? 8.572 11.375 -12.754 1.00 0.00 83 ASP A C 16
ATOM 22064 O O . ASP A 1 107 ? 7.499 11.941 -12.538 1.00 0.00 83 ASP A O 16
ATOM 22073 N N . PRO A 1 108 ? 9.753 11.845 -12.228 1.00 0.00 84 PRO A N 16
ATOM 22074 C CA . PRO A 1 108 ? 9.836 13.078 -11.386 1.00 0.00 84 PRO A CA 16
ATOM 22075 C C . PRO A 1 108 ? 9.666 14.386 -12.191 1.00 0.00 84 PRO A C 16
ATOM 22076 O O . PRO A 1 108 ? 9.657 15.477 -11.604 1.00 0.00 84 PRO A O 16
ATOM 22087 N N . LEU A 1 109 ? 9.509 14.241 -13.527 1.00 0.00 85 LEU A N 16
ATOM 22088 C CA . LEU A 1 109 ? 9.527 15.344 -14.496 1.00 0.00 85 LEU A CA 16
ATOM 22089 C C . LEU A 1 109 ? 10.876 16.075 -14.414 1.00 0.00 85 LEU A C 16
ATOM 22090 O O . LEU A 1 109 ? 10.963 17.265 -14.117 1.00 0.00 85 LEU A O 16
ATOM 22106 N N . LYS A 1 110 ? 11.939 15.282 -14.607 1.00 0.00 86 LYS A N 16
ATOM 22107 C CA . LYS A 1 110 ? 13.320 15.772 -14.680 1.00 0.00 86 LYS A CA 16
ATOM 22108 C C . LYS A 1 110 ? 13.549 16.419 -16.076 1.00 0.00 86 LYS A C 16
ATOM 22109 O O . LYS A 1 110 ? 13.448 15.705 -17.089 1.00 0.00 86 LYS A O 16
ATOM 22129 N N . MET A 1 25 ? 7.970 4.023 2.490 1.00 0.00 1 MET A N 17
ATOM 22130 C CA . MET A 1 25 ? 8.481 3.578 1.171 1.00 0.00 1 MET A CA 17
ATOM 22131 C C . MET A 1 25 ? 8.229 4.670 0.118 1.00 0.00 1 MET A C 17
ATOM 22132 O O . MET A 1 25 ? 7.258 5.428 0.234 1.00 0.00 1 MET A O 17
ATOM 22146 N N . SER A 1 26 ? 9.133 4.759 -0.885 1.00 0.00 2 SER A N 17
ATOM 22147 C CA . SER A 1 26 ? 8.932 5.585 -2.086 1.00 0.00 2 SER A CA 17
ATOM 22148 C C . SER A 1 26 ? 7.691 5.070 -2.849 1.00 0.00 2 SER A C 17
ATOM 22149 O O . SER A 1 26 ? 7.765 4.037 -3.532 1.00 0.00 2 SER A O 17
ATOM 22157 N N . LYS A 1 27 ? 6.551 5.764 -2.650 1.00 0.00 3 LYS A N 17
ATOM 22158 C CA . LYS A 1 27 ? 5.230 5.371 -3.196 1.00 0.00 3 LYS A CA 17
ATOM 22159 C C . LYS A 1 27 ? 5.247 5.300 -4.731 1.00 0.00 3 LYS A C 17
ATOM 22160 O O . LYS A 1 27 ? 4.624 4.421 -5.340 1.00 0.00 3 LYS A O 17
ATOM 22179 N N . THR A 1 28 ? 5.951 6.251 -5.336 1.00 0.00 4 THR A N 17
ATOM 22180 C CA . THR A 1 28 ? 6.115 6.352 -6.788 1.00 0.00 4 THR A CA 17
ATOM 22181 C C . THR A 1 28 ? 7.617 6.234 -7.132 1.00 0.00 4 THR A C 17
ATOM 22182 O O . THR A 1 28 ? 8.053 5.220 -7.701 1.00 0.00 4 THR A O 17
ATOM 22193 N N . ALA A 1 29 ? 8.398 7.262 -6.739 1.00 0.00 5 ALA A N 17
ATOM 22194 C CA . ALA A 1 29 ? 9.855 7.322 -6.953 1.00 0.00 5 ALA A CA 17
ATOM 22195 C C . ALA A 1 29 ? 10.445 8.510 -6.167 1.00 0.00 5 ALA A C 17
ATOM 22196 O O . ALA A 1 29 ? 10.941 8.334 -5.046 1.00 0.00 5 ALA A O 17
ATOM 22203 N N . LYS A 1 30 ? 10.353 9.721 -6.755 1.00 0.00 6 LYS A N 17
ATOM 22204 C CA . LYS A 1 30 ? 10.855 10.975 -6.159 1.00 0.00 6 LYS A CA 17
ATOM 22205 C C . LYS A 1 30 ? 10.242 12.183 -6.878 1.00 0.00 6 LYS A C 17
ATOM 22206 O O . LYS A 1 30 ? 9.959 12.126 -8.086 1.00 0.00 6 LYS A O 17
ATOM 22225 N N . LEU A 1 31 ? 10.032 13.266 -6.124 1.00 0.00 7 LEU A N 17
ATOM 22226 C CA . LEU A 1 31 ? 9.341 14.471 -6.599 1.00 0.00 7 LEU A CA 17
ATOM 22227 C C . LEU A 1 31 ? 10.155 15.703 -6.161 1.00 0.00 7 LEU A C 17
ATOM 22228 O O . LEU A 1 31 ? 10.201 16.034 -4.967 1.00 0.00 7 LEU A O 17
ATOM 22244 N N . ASN A 1 32 ? 10.820 16.355 -7.134 1.00 0.00 8 ASN A N 17
ATOM 22245 C CA . ASN A 1 32 ? 11.699 17.520 -6.882 1.00 0.00 8 ASN A CA 17
ATOM 22246 C C . ASN A 1 32 ? 11.123 18.793 -7.535 1.00 0.00 8 ASN A C 17
ATOM 22247 O O . ASN A 1 32 ? 10.956 19.829 -6.879 1.00 0.00 8 ASN A O 17
ATOM 22258 N N . ASN A 1 33 ? 10.828 18.704 -8.847 1.00 0.00 9 ASN A N 17
ATOM 22259 C CA . ASN A 1 33 ? 10.291 19.831 -9.647 1.00 0.00 9 ASN A CA 17
ATOM 22260 C C . ASN A 1 33 ? 8.751 19.794 -9.638 1.00 0.00 9 ASN A C 17
ATOM 22261 O O . ASN A 1 33 ? 8.129 19.526 -10.676 1.00 0.00 9 ASN A O 17
ATOM 22272 N N . GLU A 1 34 ? 8.155 20.072 -8.449 1.00 0.00 10 GLU A N 17
ATOM 22273 C CA . GLU A 1 34 ? 6.690 20.015 -8.229 1.00 0.00 10 GLU A CA 17
ATOM 22274 C C . GLU A 1 34 ? 5.931 20.855 -9.261 1.00 0.00 10 GLU A C 17
ATOM 22275 O O . GLU A 1 34 ? 4.903 20.416 -9.773 1.00 0.00 10 GLU A O 17
ATOM 22287 N N . GLU A 1 35 ? 6.502 22.027 -9.595 1.00 0.00 11 GLU A N 17
ATOM 22288 C CA . GLU A 1 35 ? 5.913 22.987 -10.543 1.00 0.00 11 GLU A CA 17
ATOM 22289 C C . GLU A 1 35 ? 5.586 22.340 -11.904 1.00 0.00 11 GLU A C 17
ATOM 22290 O O . GLU A 1 35 ? 4.535 22.607 -12.478 1.00 0.00 11 GLU A O 17
ATOM 22302 N N . LYS A 1 36 ? 6.483 21.461 -12.378 1.00 0.00 12 LYS A N 17
ATOM 22303 C CA . LYS A 1 36 ? 6.340 20.795 -13.688 1.00 0.00 12 LYS A CA 17
ATOM 22304 C C . LYS A 1 36 ? 5.209 19.756 -13.659 1.00 0.00 12 LYS A C 17
ATOM 22305 O O . LYS A 1 36 ? 4.525 19.546 -14.668 1.00 0.00 12 LYS A O 17
ATOM 22324 N N . LEU A 1 37 ? 5.024 19.123 -12.490 1.00 0.00 13 LEU A N 17
ATOM 22325 C CA . LEU A 1 37 ? 3.925 18.169 -12.258 1.00 0.00 13 LEU A CA 17
ATOM 22326 C C . LEU A 1 37 ? 2.573 18.896 -12.203 1.00 0.00 13 LEU A C 17
ATOM 22327 O O . LEU A 1 37 ? 1.553 18.370 -12.662 1.00 0.00 13 LEU A O 17
ATOM 22343 N N . VAL A 1 38 ? 2.589 20.105 -11.624 1.00 0.00 14 VAL A N 17
ATOM 22344 C CA . VAL A 1 38 ? 1.421 20.992 -11.569 1.00 0.00 14 VAL A CA 17
ATOM 22345 C C . VAL A 1 38 ? 1.015 21.412 -12.987 1.00 0.00 14 VAL A C 17
ATOM 22346 O O . VAL A 1 38 ? -0.149 21.280 -13.360 1.00 0.00 14 VAL A O 17
ATOM 22359 N N . LYS A 1 39 ? 2.013 21.868 -13.771 1.00 0.00 15 LYS A N 17
ATOM 22360 C CA . LYS A 1 39 ? 1.834 22.291 -15.171 1.00 0.00 15 LYS A CA 17
ATOM 22361 C C . LYS A 1 39 ? 1.334 21.127 -16.038 1.00 0.00 15 LYS A C 17
ATOM 22362 O O . LYS A 1 39 ? 0.521 21.327 -16.944 1.00 0.00 15 LYS A O 17
ATOM 22381 N N . LYS A 1 40 ? 1.811 19.907 -15.733 1.00 0.00 16 LYS A N 17
ATOM 22382 C CA . LYS A 1 40 ? 1.376 18.697 -16.440 1.00 0.00 16 LYS A CA 17
ATOM 22383 C C . LYS A 1 40 ? -0.076 18.362 -16.092 1.00 0.00 16 LYS A C 17
ATOM 22384 O O . LYS A 1 40 ? -0.832 17.943 -16.949 1.00 0.00 16 LYS A O 17
ATOM 22403 N N . ALA A 1 41 ? -0.443 18.567 -14.821 1.00 0.00 17 ALA A N 17
ATOM 22404 C CA . ALA A 1 41 ? -1.821 18.369 -14.353 1.00 0.00 17 ALA A CA 17
ATOM 22405 C C . ALA A 1 41 ? -2.753 19.422 -14.974 1.00 0.00 17 ALA A C 17
ATOM 22406 O O . ALA A 1 41 ? -3.936 19.166 -15.156 1.00 0.00 17 ALA A O 17
ATOM 22413 N N . LEU A 1 42 ? -2.195 20.604 -15.312 1.00 0.00 18 LEU A N 17
ATOM 22414 C CA . LEU A 1 42 ? -2.930 21.642 -16.056 1.00 0.00 18 LEU A CA 17
ATOM 22415 C C . LEU A 1 42 ? -3.184 21.173 -17.495 1.00 0.00 18 LEU A C 17
ATOM 22416 O O . LEU A 1 42 ? -4.259 21.419 -18.047 1.00 0.00 18 LEU A O 17
ATOM 22432 N N . GLU A 1 43 ? -2.175 20.504 -18.103 1.00 0.00 19 GLU A N 17
ATOM 22433 C CA . GLU A 1 43 ? -2.295 19.955 -19.468 1.00 0.00 19 GLU A CA 17
ATOM 22434 C C . GLU A 1 43 ? -3.330 18.816 -19.513 1.00 0.00 19 GLU A C 17
ATOM 22435 O O . GLU A 1 43 ? -4.341 18.926 -20.203 1.00 0.00 19 GLU A O 17
ATOM 22447 N N . ILE A 1 44 ? -3.063 17.751 -18.738 1.00 0.00 20 ILE A N 17
ATOM 22448 C CA . ILE A 1 44 ? -3.885 16.532 -18.694 1.00 0.00 20 ILE A CA 17
ATOM 22449 C C . ILE A 1 44 ? -5.282 16.849 -18.138 1.00 0.00 20 ILE A C 17
ATOM 22450 O O . ILE A 1 44 ? -6.280 16.604 -18.802 1.00 0.00 20 ILE A O 17
ATOM 22466 N N . GLY A 1 45 ? -5.320 17.443 -16.936 1.00 0.00 21 GLY A N 17
ATOM 22467 C CA . GLY A 1 45 ? -6.575 17.769 -16.255 1.00 0.00 21 GLY A CA 17
ATOM 22468 C C . GLY A 1 45 ? -7.386 18.825 -16.998 1.00 0.00 21 GLY A C 17
ATOM 22469 O O . GLY A 1 45 ? -8.620 18.759 -17.026 1.00 0.00 21 GLY A O 17
ATOM 22473 N N . GLY A 1 46 ? -6.674 19.795 -17.611 1.00 0.00 22 GLY A N 17
ATOM 22474 C CA . GLY A 1 46 ? -7.312 20.857 -18.391 1.00 0.00 22 GLY A CA 17
ATOM 22475 C C . GLY A 1 46 ? -7.989 20.336 -19.652 1.00 0.00 22 GLY A C 17
ATOM 22476 O O . GLY A 1 46 ? -9.156 20.659 -19.916 1.00 0.00 22 GLY A O 17
ATOM 22480 N N . LYS A 1 47 ? -7.264 19.496 -20.422 1.00 0.00 23 LYS A N 17
ATOM 22481 C CA . LYS A 1 47 ? -7.771 18.948 -21.696 1.00 0.00 23 LYS A CA 17
ATOM 22482 C C . LYS A 1 47 ? -8.834 17.876 -21.443 1.00 0.00 23 LYS A C 17
ATOM 22483 O O . LYS A 1 47 ? -9.747 17.722 -22.243 1.00 0.00 23 LYS A O 17
ATOM 22502 N N . MET A 1 48 ? -8.691 17.117 -20.332 1.00 0.00 24 MET A N 17
ATOM 22503 C CA . MET A 1 48 ? -9.682 16.099 -19.938 1.00 0.00 24 MET A CA 17
ATOM 22504 C C . MET A 1 48 ? -11.011 16.780 -19.622 1.00 0.00 24 MET A C 17
ATOM 22505 O O . MET A 1 48 ? -12.023 16.389 -20.173 1.00 0.00 24 MET A O 17
ATOM 22519 N N . ALA A 1 49 ? -10.968 17.834 -18.775 1.00 0.00 25 ALA A N 17
ATOM 22520 C CA . ALA A 1 49 ? -12.152 18.651 -18.428 1.00 0.00 25 ALA A CA 17
ATOM 22521 C C . ALA A 1 49 ? -12.823 19.205 -19.689 1.00 0.00 25 ALA A C 17
ATOM 22522 O O . ALA A 1 49 ? -14.039 19.078 -19.867 1.00 0.00 25 ALA A O 17
ATOM 22529 N N . LYS A 1 50 ? -11.981 19.751 -20.575 1.00 0.00 26 LYS A N 17
ATOM 22530 C CA . LYS A 1 50 ? -12.394 20.317 -21.863 1.00 0.00 26 LYS A CA 17
ATOM 22531 C C . LYS A 1 50 ? -13.225 19.295 -22.668 1.00 0.00 26 LYS A C 17
ATOM 22532 O O . LYS A 1 50 ? -14.411 19.543 -22.938 1.00 0.00 26 LYS A O 17
ATOM 22551 N N . MET A 1 51 ? -12.612 18.112 -22.919 1.00 0.00 27 MET A N 17
ATOM 22552 C CA . MET A 1 51 ? -13.223 16.990 -23.677 1.00 0.00 27 MET A CA 17
ATOM 22553 C C . MET A 1 51 ? -14.480 16.416 -22.981 1.00 0.00 27 MET A C 17
ATOM 22554 O O . MET A 1 51 ? -15.414 15.965 -23.657 1.00 0.00 27 MET A O 17
ATOM 22568 N N . GLN A 1 52 ? -14.482 16.423 -21.633 1.00 0.00 28 GLN A N 17
ATOM 22569 C CA . GLN A 1 52 ? -15.638 15.968 -20.826 1.00 0.00 28 GLN A CA 17
ATOM 22570 C C . GLN A 1 52 ? -16.814 16.951 -20.969 1.00 0.00 28 GLN A C 17
ATOM 22571 O O . GLN A 1 52 ? -17.974 16.585 -20.750 1.00 0.00 28 GLN A O 17
ATOM 22585 N N . GLY A 1 53 ? -16.492 18.201 -21.339 1.00 0.00 29 GLY A N 17
ATOM 22586 C CA . GLY A 1 53 ? -17.484 19.213 -21.708 1.00 0.00 29 GLY A CA 17
ATOM 22587 C C . GLY A 1 53 ? -17.433 20.401 -20.782 1.00 0.00 29 GLY A C 17
ATOM 22588 O O . GLY A 1 53 ? -18.473 20.844 -20.280 1.00 0.00 29 GLY A O 17
ATOM 22592 N N . PHE A 1 54 ? -16.210 20.931 -20.553 1.00 0.00 30 PHE A N 17
ATOM 22593 C CA . PHE A 1 54 ? -15.987 22.030 -19.569 1.00 0.00 30 PHE A CA 17
ATOM 22594 C C . PHE A 1 54 ? -15.041 23.092 -20.127 1.00 0.00 30 PHE A C 17
ATOM 22595 O O . PHE A 1 54 ? -14.135 22.788 -20.901 1.00 0.00 30 PHE A O 17
ATOM 22612 N N . ASP A 1 55 ? -15.262 24.351 -19.718 1.00 0.00 31 ASP A N 17
ATOM 22613 C CA . ASP A 1 55 ? -14.408 25.487 -20.092 1.00 0.00 31 ASP A CA 17
ATOM 22614 C C . ASP A 1 55 ? -13.658 25.964 -18.841 1.00 0.00 31 ASP A C 17
ATOM 22615 O O . ASP A 1 55 ? -14.196 26.760 -18.057 1.00 0.00 31 ASP A O 17
ATOM 22624 N N . LEU A 1 56 ? -12.457 25.408 -18.603 1.00 0.00 32 LEU A N 17
ATOM 22625 C CA . LEU A 1 56 ? -11.563 25.913 -17.552 1.00 0.00 32 LEU A CA 17
ATOM 22626 C C . LEU A 1 56 ? -10.927 27.229 -18.048 1.00 0.00 32 LEU A C 17
ATOM 22627 O O . LEU A 1 56 ? -10.222 27.211 -19.069 1.00 0.00 32 LEU A O 17
ATOM 22643 N N . PRO A 1 57 ? -11.184 28.390 -17.358 1.00 0.00 33 PRO A N 17
ATOM 22644 C CA . PRO A 1 57 ? -10.726 29.712 -17.836 1.00 0.00 33 PRO A CA 17
ATOM 22645 C C . PRO A 1 57 ? -9.186 29.826 -17.858 1.00 0.00 33 PRO A C 17
ATOM 22646 O O . PRO A 1 57 ? -8.499 29.268 -16.991 1.00 0.00 33 PRO A O 17
ATOM 22657 N N . GLN A 1 58 ? -8.661 30.574 -18.844 1.00 0.00 34 GLN A N 17
ATOM 22658 C CA . GLN A 1 58 ? -7.217 30.830 -19.013 1.00 0.00 34 GLN A CA 17
ATOM 22659 C C . GLN A 1 58 ? -6.803 32.090 -18.229 1.00 0.00 34 GLN A C 17
ATOM 22660 O O . GLN A 1 58 ? -5.954 32.873 -18.661 1.00 0.00 34 GLN A O 17
ATOM 22674 N N . SER A 1 59 ? -7.397 32.233 -17.045 1.00 0.00 35 SER A N 17
ATOM 22675 C CA . SER A 1 59 ? -7.167 33.349 -16.121 1.00 0.00 35 SER A CA 17
ATOM 22676 C C . SER A 1 59 ? -5.797 33.157 -15.404 1.00 0.00 35 SER A C 17
ATOM 22677 O O . SER A 1 59 ? -5.346 32.022 -15.326 1.00 0.00 35 SER A O 17
ATOM 22685 N N . PRO A 1 60 ? -5.173 34.252 -14.805 1.00 0.00 36 PRO A N 17
ATOM 22686 C CA . PRO A 1 60 ? -3.740 34.339 -14.381 1.00 0.00 36 PRO A CA 17
ATOM 22687 C C . PRO A 1 60 ? -2.915 33.012 -14.354 1.00 0.00 36 PRO A C 17
ATOM 22688 O O . PRO A 1 60 ? -2.458 32.556 -15.409 1.00 0.00 36 PRO A O 17
ATOM 22699 N N . GLN A 1 61 ? -2.738 32.385 -13.163 1.00 0.00 37 GLN A N 17
ATOM 22700 C CA . GLN A 1 61 ? -2.016 31.090 -13.001 1.00 0.00 37 GLN A CA 17
ATOM 22701 C C . GLN A 1 61 ? -2.681 30.234 -11.878 1.00 0.00 37 GLN A C 17
ATOM 22702 O O . GLN A 1 61 ? -3.171 29.142 -12.182 1.00 0.00 37 GLN A O 17
ATOM 22716 N N . PRO A 1 62 ? -2.752 30.716 -10.564 1.00 0.00 38 PRO A N 17
ATOM 22717 C CA . PRO A 1 62 ? -3.214 29.858 -9.424 1.00 0.00 38 PRO A CA 17
ATOM 22718 C C . PRO A 1 62 ? -4.706 29.491 -9.512 1.00 0.00 38 PRO A C 17
ATOM 22719 O O . PRO A 1 62 ? -5.136 28.484 -8.958 1.00 0.00 38 PRO A O 17
ATOM 22730 N N . VAL A 1 63 ? -5.467 30.334 -10.222 1.00 0.00 39 VAL A N 17
ATOM 22731 C CA . VAL A 1 63 ? -6.900 30.121 -10.494 1.00 0.00 39 VAL A CA 17
ATOM 22732 C C . VAL A 1 63 ? -7.125 28.936 -11.457 1.00 0.00 39 VAL A C 17
ATOM 22733 O O . VAL A 1 63 ? -8.120 28.226 -11.333 1.00 0.00 39 VAL A O 17
ATOM 22746 N N . ARG A 1 64 ? -6.184 28.736 -12.408 1.00 0.00 40 ARG A N 17
ATOM 22747 C CA . ARG A 1 64 ? -6.205 27.580 -13.335 1.00 0.00 40 ARG A CA 17
ATOM 22748 C C . ARG A 1 64 ? -5.820 26.296 -12.593 1.00 0.00 40 ARG A C 17
ATOM 22749 O O . ARG A 1 64 ? -6.394 25.231 -12.835 1.00 0.00 40 ARG A O 17
ATOM 22770 N N . VAL A 1 65 ? -4.822 26.434 -11.710 1.00 0.00 41 VAL A N 17
ATOM 22771 C CA . VAL A 1 65 ? -4.328 25.355 -10.839 1.00 0.00 41 VAL A CA 17
ATOM 22772 C C . VAL A 1 65 ? -5.475 24.839 -9.934 1.00 0.00 41 VAL A C 17
ATOM 22773 O O . VAL A 1 65 ? -5.711 23.623 -9.822 1.00 0.00 41 VAL A O 17
ATOM 22786 N N . LYS A 1 66 ? -6.226 25.797 -9.377 1.00 0.00 42 LYS A N 17
ATOM 22787 C CA . LYS A 1 66 ? -7.354 25.539 -8.470 1.00 0.00 42 LYS A CA 17
ATOM 22788 C C . LYS A 1 66 ? -8.571 25.000 -9.272 1.00 0.00 42 LYS A C 17
ATOM 22789 O O . LYS A 1 66 ? -9.320 24.161 -8.770 1.00 0.00 42 LYS A O 17
ATOM 22808 N N . ALA A 1 67 ? -8.740 25.475 -10.523 1.00 0.00 43 ALA A N 17
ATOM 22809 C CA . ALA A 1 67 ? -9.821 25.013 -11.434 1.00 0.00 43 ALA A CA 17
ATOM 22810 C C . ALA A 1 67 ? -9.672 23.514 -11.782 1.00 0.00 43 ALA A C 17
ATOM 22811 O O . ALA A 1 67 ? -10.646 22.740 -11.715 1.00 0.00 43 ALA A O 17
ATOM 22818 N N . VAL A 1 68 ? -8.433 23.123 -12.134 1.00 0.00 44 VAL A N 17
ATOM 22819 C CA . VAL A 1 68 ? -8.075 21.726 -12.437 1.00 0.00 44 VAL A CA 17
ATOM 22820 C C . VAL A 1 68 ? -8.288 20.847 -11.193 1.00 0.00 44 VAL A C 17
ATOM 22821 O O . VAL A 1 68 ? -8.828 19.747 -11.305 1.00 0.00 44 VAL A O 17
ATOM 22834 N N . TYR A 1 69 ? -7.877 21.372 -10.025 1.00 0.00 45 TYR A N 17
ATOM 22835 C CA . TYR A 1 69 ? -8.113 20.738 -8.714 1.00 0.00 45 TYR A CA 17
ATOM 22836 C C . TYR A 1 69 ? -9.604 20.389 -8.509 1.00 0.00 45 TYR A C 17
ATOM 22837 O O . TYR A 1 69 ? -9.924 19.244 -8.181 1.00 0.00 45 TYR A O 17
ATOM 22855 N N . LEU A 1 70 ? -10.492 21.387 -8.725 1.00 0.00 46 LEU A N 17
ATOM 22856 C CA . LEU A 1 70 ? -11.961 21.227 -8.560 1.00 0.00 46 LEU A CA 17
ATOM 22857 C C . LEU A 1 70 ? -12.492 20.095 -9.452 1.00 0.00 46 LEU A C 17
ATOM 22858 O O . LEU A 1 70 ? -13.263 19.239 -8.995 1.00 0.00 46 LEU A O 17
ATOM 22874 N N . PHE A 1 71 ? -12.037 20.110 -10.720 1.00 0.00 47 PHE A N 17
ATOM 22875 C CA . PHE A 1 71 ? -12.356 19.068 -11.709 1.00 0.00 47 PHE A CA 17
ATOM 22876 C C . PHE A 1 71 ? -11.911 17.667 -11.221 1.00 0.00 47 PHE A C 17
ATOM 22877 O O . PHE A 1 71 ? -12.684 16.711 -11.301 1.00 0.00 47 PHE A O 17
ATOM 22894 N N . LEU A 1 72 ? -10.665 17.566 -10.733 1.00 0.00 48 LEU A N 17
ATOM 22895 C CA . LEU A 1 72 ? -10.066 16.285 -10.318 1.00 0.00 48 LEU A CA 17
ATOM 22896 C C . LEU A 1 72 ? -10.754 15.686 -9.072 1.00 0.00 48 LEU A C 17
ATOM 22897 O O . LEU A 1 72 ? -10.949 14.477 -9.009 1.00 0.00 48 LEU A O 17
ATOM 22913 N N . VAL A 1 73 ? -11.122 16.528 -8.087 1.00 0.00 49 VAL A N 17
ATOM 22914 C CA . VAL A 1 73 ? -11.840 16.062 -6.875 1.00 0.00 49 VAL A CA 17
ATOM 22915 C C . VAL A 1 73 ? -13.238 15.555 -7.271 1.00 0.00 49 VAL A C 17
ATOM 22916 O O . VAL A 1 73 ? -13.689 14.496 -6.805 1.00 0.00 49 VAL A O 17
ATOM 22929 N N . ASP A 1 74 ? -13.880 16.316 -8.170 1.00 0.00 50 ASP A N 17
ATOM 22930 C CA . ASP A 1 74 ? -15.199 15.984 -8.741 1.00 0.00 50 ASP A CA 17
ATOM 22931 C C . ASP A 1 74 ? -15.152 14.637 -9.493 1.00 0.00 50 ASP A C 17
ATOM 22932 O O . ASP A 1 74 ? -16.086 13.832 -9.407 1.00 0.00 50 ASP A O 17
ATOM 22941 N N . ALA A 1 75 ? -14.035 14.403 -10.203 1.00 0.00 51 ALA A N 17
ATOM 22942 C CA . ALA A 1 75 ? -13.822 13.198 -11.024 1.00 0.00 51 ALA A CA 17
ATOM 22943 C C . ALA A 1 75 ? -13.204 12.040 -10.204 1.00 0.00 51 ALA A C 17
ATOM 22944 O O . ALA A 1 75 ? -12.804 11.021 -10.785 1.00 0.00 51 ALA A O 17
ATOM 22951 N N . LYS A 1 76 ? -13.115 12.223 -8.855 1.00 0.00 52 LYS A N 17
ATOM 22952 C CA . LYS A 1 76 ? -12.582 11.212 -7.895 1.00 0.00 52 LYS A CA 17
ATOM 22953 C C . LYS A 1 76 ? -11.093 10.875 -8.149 1.00 0.00 52 LYS A C 17
ATOM 22954 O O . LYS A 1 76 ? -10.589 9.859 -7.665 1.00 0.00 52 LYS A O 17
ATOM 22973 N N . GLN A 1 77 ? -10.402 11.759 -8.877 1.00 0.00 53 GLN A N 17
ATOM 22974 C CA . GLN A 1 77 ? -8.973 11.632 -9.197 1.00 0.00 53 GLN A CA 17
ATOM 22975 C C . GLN A 1 77 ? -8.102 11.932 -7.959 1.00 0.00 53 GLN A C 17
ATOM 22976 O O . GLN A 1 77 ? -7.096 11.252 -7.720 1.00 0.00 53 GLN A O 17
ATOM 22990 N N . ILE A 1 78 ? -8.508 12.956 -7.176 1.00 0.00 54 ILE A N 17
ATOM 22991 C CA . ILE A 1 78 ? -7.848 13.329 -5.895 1.00 0.00 54 ILE A CA 17
ATOM 22992 C C . ILE A 1 78 ? -8.885 13.561 -4.792 1.00 0.00 54 ILE A C 17
ATOM 22993 O O . ILE A 1 78 ? -10.082 13.736 -5.066 1.00 0.00 54 ILE A O 17
ATOM 23009 N N . ALA A 1 79 ? -8.389 13.572 -3.543 1.00 0.00 55 ALA A N 17
ATOM 23010 C CA . ALA A 1 79 ? -9.180 13.900 -2.350 1.00 0.00 55 ALA A CA 17
ATOM 23011 C C . ALA A 1 79 ? -9.309 15.437 -2.216 1.00 0.00 55 ALA A C 17
ATOM 23012 O O . ALA A 1 79 ? -8.450 16.172 -2.729 1.00 0.00 55 ALA A O 17
ATOM 23019 N N . PRO A 1 80 ? -10.388 15.958 -1.548 1.00 0.00 56 PRO A N 17
ATOM 23020 C CA . PRO A 1 80 ? -10.511 17.404 -1.265 1.00 0.00 56 PRO A CA 17
ATOM 23021 C C . PRO A 1 80 ? -9.536 17.849 -0.158 1.00 0.00 56 PRO A C 17
ATOM 23022 O O . PRO A 1 80 ? -9.054 17.032 0.634 1.00 0.00 56 PRO A O 17
ATOM 23033 N N . LEU A 1 81 ? -9.237 19.139 -0.138 1.00 0.00 57 LEU A N 17
ATOM 23034 C CA . LEU A 1 81 ? -8.421 19.775 0.900 1.00 0.00 57 LEU A CA 17
ATOM 23035 C C . LEU A 1 81 ? -9.345 20.455 1.919 1.00 0.00 57 LEU A C 17
ATOM 23036 O O . LEU A 1 81 ? -10.438 20.904 1.543 1.00 0.00 57 LEU A O 17
ATOM 23052 N N . PRO A 1 82 ? -8.932 20.547 3.220 1.00 0.00 58 PRO A N 17
ATOM 23053 C CA . PRO A 1 82 ? -9.689 21.316 4.230 1.00 0.00 58 PRO A CA 17
ATOM 23054 C C . PRO A 1 82 ? -9.723 22.824 3.879 1.00 0.00 58 PRO A C 17
ATOM 23055 O O . PRO A 1 82 ? -8.777 23.352 3.279 1.00 0.00 58 PRO A O 17
ATOM 23066 N N . ASP A 1 83 ? -10.823 23.490 4.255 1.00 0.00 59 ASP A N 17
ATOM 23067 C CA . ASP A 1 83 ? -11.019 24.940 4.017 1.00 0.00 59 ASP A CA 17
ATOM 23068 C C . ASP A 1 83 ? -10.051 25.780 4.867 1.00 0.00 59 ASP A C 17
ATOM 23069 O O . ASP A 1 83 ? -9.788 26.941 4.551 1.00 0.00 59 ASP A O 17
ATOM 23078 N N . SER A 1 84 ? -9.538 25.165 5.950 1.00 0.00 60 SER A N 17
ATOM 23079 C CA . SER A 1 84 ? -8.506 25.750 6.822 1.00 0.00 60 SER A CA 17
ATOM 23080 C C . SER A 1 84 ? -7.147 25.827 6.092 1.00 0.00 60 SER A C 17
ATOM 23081 O O . SER A 1 84 ? -6.271 26.605 6.475 1.00 0.00 60 SER A O 17
ATOM 23089 N N . LYS A 1 85 ? -6.968 24.981 5.051 1.00 0.00 61 LYS A N 17
ATOM 23090 C CA . LYS A 1 85 ? -5.809 25.050 4.146 1.00 0.00 61 LYS A CA 17
ATOM 23091 C C . LYS A 1 85 ? -6.259 25.610 2.784 1.00 0.00 61 LYS A C 17
ATOM 23092 O O . LYS A 1 85 ? -6.319 26.839 2.625 1.00 0.00 61 LYS A O 17
ATOM 23111 N N . LEU A 1 86 ? -6.589 24.702 1.812 1.00 0.00 62 LEU A N 17
ATOM 23112 C CA . LEU A 1 86 ? -7.040 25.061 0.434 1.00 0.00 62 LEU A CA 17
ATOM 23113 C C . LEU A 1 86 ? -6.038 26.035 -0.264 1.00 0.00 62 LEU A C 17
ATOM 23114 O O . LEU A 1 86 ? -6.366 26.692 -1.248 1.00 0.00 62 LEU A O 17
ATOM 23130 N N . ASP A 1 87 ? -4.798 26.067 0.246 1.00 0.00 63 ASP A N 17
ATOM 23131 C CA . ASP A 1 87 ? -3.767 27.053 -0.139 1.00 0.00 63 ASP A CA 17
ATOM 23132 C C . ASP A 1 87 ? -3.206 26.738 -1.531 1.00 0.00 63 ASP A C 17
ATOM 23133 O O . ASP A 1 87 ? -3.240 25.590 -1.942 1.00 0.00 63 ASP A O 17
ATOM 23142 N N . GLY A 1 88 ? -2.662 27.772 -2.220 1.00 0.00 64 GLY A N 17
ATOM 23143 C CA . GLY A 1 88 ? -2.090 27.645 -3.570 1.00 0.00 64 GLY A CA 17
ATOM 23144 C C . GLY A 1 88 ? -1.078 26.506 -3.697 1.00 0.00 64 GLY A C 17
ATOM 23145 O O . GLY A 1 88 ? -1.148 25.718 -4.637 1.00 0.00 64 GLY A O 17
ATOM 23149 N N . ALA A 1 89 ? -0.175 26.403 -2.707 1.00 0.00 65 ALA A N 17
ATOM 23150 C CA . ALA A 1 89 ? 0.851 25.343 -2.648 1.00 0.00 65 ALA A CA 17
ATOM 23151 C C . ALA A 1 89 ? 0.217 23.966 -2.364 1.00 0.00 65 ALA A C 17
ATOM 23152 O O . ALA A 1 89 ? 0.703 22.950 -2.855 1.00 0.00 65 ALA A O 17
ATOM 23159 N N . ASN A 1 90 ? -0.875 23.957 -1.573 1.00 0.00 66 ASN A N 17
ATOM 23160 C CA . ASN A 1 90 ? -1.584 22.709 -1.191 1.00 0.00 66 ASN A CA 17
ATOM 23161 C C . ASN A 1 90 ? -2.342 22.129 -2.400 1.00 0.00 66 ASN A C 17
ATOM 23162 O O . ASN A 1 90 ? -2.431 20.901 -2.563 1.00 0.00 66 ASN A O 17
ATOM 23173 N N . ILE A 1 91 ? -2.890 23.037 -3.231 1.00 0.00 67 ILE A N 17
ATOM 23174 C CA . ILE A 1 91 ? -3.555 22.698 -4.496 1.00 0.00 67 ILE A CA 17
ATOM 23175 C C . ILE A 1 91 ? -2.529 22.060 -5.451 1.00 0.00 67 ILE A C 17
ATOM 23176 O O . ILE A 1 91 ? -2.782 21.007 -6.042 1.00 0.00 67 ILE A O 17
ATOM 23192 N N . LYS A 1 92 ? -1.361 22.716 -5.551 1.00 0.00 68 LYS A N 17
ATOM 23193 C CA . LYS A 1 92 ? -0.233 22.258 -6.376 1.00 0.00 68 LYS A CA 17
ATOM 23194 C C . LYS A 1 92 ? 0.274 20.880 -5.928 1.00 0.00 68 LYS A C 17
ATOM 23195 O O . LYS A 1 92 ? 0.662 20.059 -6.759 1.00 0.00 68 LYS A O 17
ATOM 23214 N N . HIS A 1 93 ? 0.237 20.649 -4.610 1.00 0.00 69 HIS A N 17
ATOM 23215 C CA . HIS A 1 93 ? 0.667 19.388 -3.994 1.00 0.00 69 HIS A CA 17
ATOM 23216 C C . HIS A 1 93 ? -0.284 18.236 -4.397 1.00 0.00 69 HIS A C 17
ATOM 23217 O O . HIS A 1 93 ? 0.171 17.129 -4.712 1.00 0.00 69 HIS A O 17
ATOM 23232 N N . ARG A 1 94 ? -1.604 18.537 -4.408 1.00 0.00 70 ARG A N 17
ATOM 23233 C CA . ARG A 1 94 ? -2.658 17.607 -4.883 1.00 0.00 70 ARG A CA 17
ATOM 23234 C C . ARG A 1 94 ? -2.414 17.202 -6.348 1.00 0.00 70 ARG A C 17
ATOM 23235 O O . ARG A 1 94 ? -2.379 16.007 -6.674 1.00 0.00 70 ARG A O 17
ATOM 23256 N N . LEU A 1 95 ? -2.221 18.224 -7.204 1.00 0.00 71 LEU A N 17
ATOM 23257 C CA . LEU A 1 95 ? -2.028 18.040 -8.656 1.00 0.00 71 LEU A CA 17
ATOM 23258 C C . LEU A 1 95 ? -0.747 17.238 -8.958 1.00 0.00 71 LEU A C 17
ATOM 23259 O O . LEU A 1 95 ? -0.732 16.385 -9.858 1.00 0.00 71 LEU A O 17
ATOM 23275 N N . ALA A 1 96 ? 0.302 17.527 -8.171 1.00 0.00 72 ALA A N 17
ATOM 23276 C CA . ALA A 1 96 ? 1.624 16.913 -8.315 1.00 0.00 72 ALA A CA 17
ATOM 23277 C C . ALA A 1 96 ? 1.575 15.408 -8.043 1.00 0.00 72 ALA A C 17
ATOM 23278 O O . ALA A 1 96 ? 1.985 14.609 -8.885 1.00 0.00 72 ALA A O 17
ATOM 23285 N N . LEU A 1 97 ? 1.038 15.036 -6.867 1.00 0.00 73 LEU A N 17
ATOM 23286 C CA . LEU A 1 97 ? 0.943 13.626 -6.441 1.00 0.00 73 LEU A CA 17
ATOM 23287 C C . LEU A 1 97 ? -0.009 12.827 -7.345 1.00 0.00 73 LEU A C 17
ATOM 23288 O O . LEU A 1 97 ? 0.224 11.628 -7.599 1.00 0.00 73 LEU A O 17
ATOM 23304 N N . TRP A 1 98 ? -1.071 13.511 -7.834 1.00 0.00 74 TRP A N 17
ATOM 23305 C CA . TRP A 1 98 ? -2.037 12.929 -8.782 1.00 0.00 74 TRP A CA 17
ATOM 23306 C C . TRP A 1 98 ? -1.328 12.431 -10.041 1.00 0.00 74 TRP A C 17
ATOM 23307 O O . TRP A 1 98 ? -1.346 11.230 -10.340 1.00 0.00 74 TRP A O 17
ATOM 23328 N N . ILE A 1 99 ? -0.708 13.383 -10.763 1.00 0.00 75 ILE A N 17
ATOM 23329 C CA . ILE A 1 99 ? -0.078 13.112 -12.051 1.00 0.00 75 ILE A CA 17
ATOM 23330 C C . ILE A 1 99 ? 1.160 12.211 -11.861 1.00 0.00 75 ILE A C 17
ATOM 23331 O O . ILE A 1 99 ? 1.484 11.434 -12.740 1.00 0.00 75 ILE A O 17
ATOM 23347 N N . HIS A 1 100 ? 1.791 12.274 -10.668 1.00 0.00 76 HIS A N 17
ATOM 23348 C CA . HIS A 1 100 ? 2.969 11.444 -10.342 1.00 0.00 76 HIS A CA 17
ATOM 23349 C C . HIS A 1 100 ? 2.573 9.955 -10.298 1.00 0.00 76 HIS A C 17
ATOM 23350 O O . HIS A 1 100 ? 3.335 9.084 -10.733 1.00 0.00 76 HIS A O 17
ATOM 23365 N N . ALA A 1 101 ? 1.373 9.694 -9.759 1.00 0.00 77 ALA A N 17
ATOM 23366 C CA . ALA A 1 101 ? 0.786 8.343 -9.713 1.00 0.00 77 ALA A CA 17
ATOM 23367 C C . ALA A 1 101 ? 0.095 7.974 -11.046 1.00 0.00 77 ALA A C 17
ATOM 23368 O O . ALA A 1 101 ? -0.034 6.792 -11.379 1.00 0.00 77 ALA A O 17
ATOM 23375 N N . ALA A 1 102 ? -0.349 9.000 -11.798 1.00 0.00 78 ALA A N 17
ATOM 23376 C CA . ALA A 1 102 ? -1.026 8.816 -13.102 1.00 0.00 78 ALA A CA 17
ATOM 23377 C C . ALA A 1 102 ? -0.013 8.458 -14.203 1.00 0.00 78 ALA A C 17
ATOM 23378 O O . ALA A 1 102 ? -0.371 7.853 -15.216 1.00 0.00 78 ALA A O 17
ATOM 23385 N N . LEU A 1 103 ? 1.250 8.861 -13.993 1.00 0.00 79 LEU A N 17
ATOM 23386 C CA . LEU A 1 103 ? 2.375 8.497 -14.860 1.00 0.00 79 LEU A CA 17
ATOM 23387 C C . LEU A 1 103 ? 2.954 7.149 -14.392 1.00 0.00 79 LEU A C 17
ATOM 23388 O O . LEU A 1 103 ? 3.450 7.070 -13.265 1.00 0.00 79 LEU A O 17
ATOM 23404 N N . PRO A 1 104 ? 2.870 6.063 -15.236 1.00 0.00 80 PRO A N 17
ATOM 23405 C CA . PRO A 1 104 ? 3.386 4.712 -14.880 1.00 0.00 80 PRO A CA 17
ATOM 23406 C C . PRO A 1 104 ? 4.904 4.702 -14.584 1.00 0.00 80 PRO A C 17
ATOM 23407 O O . PRO A 1 104 ? 5.389 3.903 -13.775 1.00 0.00 80 PRO A O 17
ATOM 23418 N N . ASP A 1 105 ? 5.632 5.602 -15.266 1.00 0.00 81 ASP A N 17
ATOM 23419 C CA . ASP A 1 105 ? 7.093 5.769 -15.121 1.00 0.00 81 ASP A CA 17
ATOM 23420 C C . ASP A 1 105 ? 7.462 6.465 -13.792 1.00 0.00 81 ASP A C 17
ATOM 23421 O O . ASP A 1 105 ? 8.599 6.328 -13.318 1.00 0.00 81 ASP A O 17
ATOM 23430 N N . ASN A 1 106 ? 6.487 7.223 -13.225 1.00 0.00 82 ASN A N 17
ATOM 23431 C CA . ASN A 1 106 ? 6.640 7.974 -11.954 1.00 0.00 82 ASN A CA 17
ATOM 23432 C C . ASN A 1 106 ? 7.754 9.034 -12.057 1.00 0.00 82 ASN A C 17
ATOM 23433 O O . ASN A 1 106 ? 8.411 9.357 -11.051 1.00 0.00 82 ASN A O 17
ATOM 23444 N N . ASP A 1 107 ? 7.926 9.597 -13.272 1.00 0.00 83 ASP A N 17
ATOM 23445 C CA . ASP A 1 107 ? 9.002 10.559 -13.587 1.00 0.00 83 ASP A CA 17
ATOM 23446 C C . ASP A 1 107 ? 8.929 11.820 -12.696 1.00 0.00 83 ASP A C 17
ATOM 23447 O O . ASP A 1 107 ? 7.854 12.184 -12.224 1.00 0.00 83 ASP A O 17
ATOM 23456 N N . PRO A 1 108 ? 10.087 12.502 -12.448 1.00 0.00 84 PRO A N 17
ATOM 23457 C CA . PRO A 1 108 ? 10.104 13.843 -11.804 1.00 0.00 84 PRO A CA 17
ATOM 23458 C C . PRO A 1 108 ? 9.793 14.976 -12.812 1.00 0.00 84 PRO A C 17
ATOM 23459 O O . PRO A 1 108 ? 9.789 16.152 -12.437 1.00 0.00 84 PRO A O 17
ATOM 23470 N N . LEU A 1 109 ? 9.579 14.575 -14.100 1.00 0.00 85 LEU A N 17
ATOM 23471 C CA . LEU A 1 109 ? 9.269 15.471 -15.236 1.00 0.00 85 LEU A CA 17
ATOM 23472 C C . LEU A 1 109 ? 10.436 16.402 -15.576 1.00 0.00 85 LEU A C 17
ATOM 23473 O O . LEU A 1 109 ? 10.287 17.323 -16.371 1.00 0.00 85 LEU A O 17
ATOM 23489 N N . LYS A 1 110 ? 11.606 16.086 -15.014 1.00 0.00 86 LYS A N 17
ATOM 23490 C CA . LYS A 1 110 ? 12.830 16.872 -15.143 1.00 0.00 86 LYS A CA 17
ATOM 23491 C C . LYS A 1 110 ? 13.353 16.793 -16.605 1.00 0.00 86 LYS A C 17
ATOM 23492 O O . LYS A 1 110 ? 13.333 17.820 -17.326 1.00 0.00 86 LYS A O 17
ATOM 23512 N N . MET A 1 25 ? -1.351 5.601 -9.173 1.00 0.00 1 MET A N 18
ATOM 23513 C CA . MET A 1 25 ? -0.703 4.437 -8.535 1.00 0.00 1 MET A CA 18
ATOM 23514 C C . MET A 1 25 ? 0.602 4.859 -7.819 1.00 0.00 1 MET A C 18
ATOM 23515 O O . MET A 1 25 ? 0.793 4.548 -6.640 1.00 0.00 1 MET A O 18
ATOM 23529 N N . SER A 1 26 ? 1.478 5.579 -8.545 1.00 0.00 2 SER A N 18
ATOM 23530 C CA . SER A 1 26 ? 2.824 5.955 -8.065 1.00 0.00 2 SER A CA 18
ATOM 23531 C C . SER A 1 26 ? 2.784 7.048 -6.965 1.00 0.00 2 SER A C 18
ATOM 23532 O O . SER A 1 26 ? 2.587 8.235 -7.253 1.00 0.00 2 SER A O 18
ATOM 23540 N N . LYS A 1 27 ? 2.960 6.626 -5.699 1.00 0.00 3 LYS A N 18
ATOM 23541 C CA . LYS A 1 27 ? 3.042 7.530 -4.534 1.00 0.00 3 LYS A CA 18
ATOM 23542 C C . LYS A 1 27 ? 4.343 7.249 -3.758 1.00 0.00 3 LYS A C 18
ATOM 23543 O O . LYS A 1 27 ? 4.788 6.093 -3.688 1.00 0.00 3 LYS A O 18
ATOM 23562 N N . THR A 1 28 ? 4.929 8.317 -3.175 1.00 0.00 4 THR A N 18
ATOM 23563 C CA . THR A 1 28 ? 6.187 8.270 -2.394 1.00 0.00 4 THR A CA 18
ATOM 23564 C C . THR A 1 28 ? 7.362 7.775 -3.274 1.00 0.00 4 THR A C 18
ATOM 23565 O O . THR A 1 28 ? 7.775 6.612 -3.197 1.00 0.00 4 THR A O 18
ATOM 23576 N N . ALA A 1 29 ? 7.836 8.668 -4.163 1.00 0.00 5 ALA A N 18
ATOM 23577 C CA . ALA A 1 29 ? 8.923 8.383 -5.129 1.00 0.00 5 ALA A CA 18
ATOM 23578 C C . ALA A 1 29 ? 9.401 9.704 -5.785 1.00 0.00 5 ALA A C 18
ATOM 23579 O O . ALA A 1 29 ? 9.166 10.785 -5.219 1.00 0.00 5 ALA A O 18
ATOM 23586 N N . LYS A 1 30 ? 10.068 9.602 -6.968 1.00 0.00 6 LYS A N 18
ATOM 23587 C CA . LYS A 1 30 ? 10.683 10.743 -7.686 1.00 0.00 6 LYS A CA 18
ATOM 23588 C C . LYS A 1 30 ? 9.703 11.918 -7.914 1.00 0.00 6 LYS A C 18
ATOM 23589 O O . LYS A 1 30 ? 8.880 11.886 -8.834 1.00 0.00 6 LYS A O 18
ATOM 23608 N N . LEU A 1 31 ? 9.833 12.940 -7.062 1.00 0.00 7 LEU A N 18
ATOM 23609 C CA . LEU A 1 31 ? 9.059 14.189 -7.134 1.00 0.00 7 LEU A CA 18
ATOM 23610 C C . LEU A 1 31 ? 9.873 15.265 -6.398 1.00 0.00 7 LEU A C 18
ATOM 23611 O O . LEU A 1 31 ? 9.814 15.349 -5.164 1.00 0.00 7 LEU A O 18
ATOM 23627 N N . ASN A 1 32 ? 10.692 16.027 -7.144 1.00 0.00 8 ASN A N 18
ATOM 23628 C CA . ASN A 1 32 ? 11.491 17.133 -6.581 1.00 0.00 8 ASN A CA 18
ATOM 23629 C C . ASN A 1 32 ? 10.774 18.468 -6.849 1.00 0.00 8 ASN A C 18
ATOM 23630 O O . ASN A 1 32 ? 10.200 19.062 -5.934 1.00 0.00 8 ASN A O 18
ATOM 23641 N N . ASN A 1 33 ? 10.796 18.915 -8.119 1.00 0.00 9 ASN A N 18
ATOM 23642 C CA . ASN A 1 33 ? 10.218 20.213 -8.515 1.00 0.00 9 ASN A CA 18
ATOM 23643 C C . ASN A 1 33 ? 8.728 20.047 -8.820 1.00 0.00 9 ASN A C 18
ATOM 23644 O O . ASN A 1 33 ? 8.345 19.679 -9.937 1.00 0.00 9 ASN A O 18
ATOM 23655 N N . GLU A 1 34 ? 7.913 20.329 -7.791 1.00 0.00 10 GLU A N 18
ATOM 23656 C CA . GLU A 1 34 ? 6.448 20.183 -7.806 1.00 0.00 10 GLU A CA 18
ATOM 23657 C C . GLU A 1 34 ? 5.802 20.909 -9.003 1.00 0.00 10 GLU A C 18
ATOM 23658 O O . GLU A 1 34 ? 4.948 20.338 -9.676 1.00 0.00 10 GLU A O 18
ATOM 23670 N N . GLU A 1 35 ? 6.287 22.141 -9.278 1.00 0.00 11 GLU A N 18
ATOM 23671 C CA . GLU A 1 35 ? 5.730 23.052 -10.310 1.00 0.00 11 GLU A CA 18
ATOM 23672 C C . GLU A 1 35 ? 5.586 22.400 -11.704 1.00 0.00 11 GLU A C 18
ATOM 23673 O O . GLU A 1 35 ? 4.595 22.641 -12.400 1.00 0.00 11 GLU A O 18
ATOM 23685 N N . LYS A 1 36 ? 6.577 21.587 -12.090 1.00 0.00 12 LYS A N 18
ATOM 23686 C CA . LYS A 1 36 ? 6.585 20.884 -13.394 1.00 0.00 12 LYS A CA 18
ATOM 23687 C C . LYS A 1 36 ? 5.401 19.909 -13.483 1.00 0.00 12 LYS A C 18
ATOM 23688 O O . LYS A 1 36 ? 4.680 19.866 -14.492 1.00 0.00 12 LYS A O 18
ATOM 23707 N N . LEU A 1 37 ? 5.197 19.161 -12.386 1.00 0.00 13 LEU A N 18
ATOM 23708 C CA . LEU A 1 37 ? 4.109 18.181 -12.271 1.00 0.00 13 LEU A CA 18
ATOM 23709 C C . LEU A 1 37 ? 2.731 18.887 -12.227 1.00 0.00 13 LEU A C 18
ATOM 23710 O O . LEU A 1 37 ? 1.759 18.397 -12.806 1.00 0.00 13 LEU A O 18
ATOM 23726 N N . VAL A 1 38 ? 2.676 20.044 -11.546 1.00 0.00 14 VAL A N 18
ATOM 23727 C CA . VAL A 1 38 ? 1.450 20.877 -11.446 1.00 0.00 14 VAL A CA 18
ATOM 23728 C C . VAL A 1 38 ? 0.967 21.291 -12.839 1.00 0.00 14 VAL A C 18
ATOM 23729 O O . VAL A 1 38 ? -0.194 21.075 -13.190 1.00 0.00 14 VAL A O 18
ATOM 23742 N N . LYS A 1 39 ? 1.893 21.854 -13.631 1.00 0.00 15 LYS A N 18
ATOM 23743 C CA . LYS A 1 39 ? 1.601 22.346 -14.984 1.00 0.00 15 LYS A CA 18
ATOM 23744 C C . LYS A 1 39 ? 1.249 21.196 -15.936 1.00 0.00 15 LYS A C 18
ATOM 23745 O O . LYS A 1 39 ? 0.423 21.366 -16.832 1.00 0.00 15 LYS A O 18
ATOM 23764 N N . LYS A 1 40 ? 1.871 20.028 -15.715 1.00 0.00 16 LYS A N 18
ATOM 23765 C CA . LYS A 1 40 ? 1.541 18.789 -16.450 1.00 0.00 16 LYS A CA 18
ATOM 23766 C C . LYS A 1 40 ? 0.104 18.334 -16.128 1.00 0.00 16 LYS A C 18
ATOM 23767 O O . LYS A 1 40 ? -0.611 17.839 -16.997 1.00 0.00 16 LYS A O 18
ATOM 23786 N N . ALA A 1 41 ? -0.299 18.527 -14.864 1.00 0.00 17 ALA A N 18
ATOM 23787 C CA . ALA A 1 41 ? -1.658 18.222 -14.386 1.00 0.00 17 ALA A CA 18
ATOM 23788 C C . ALA A 1 41 ? -2.670 19.261 -14.906 1.00 0.00 17 ALA A C 18
ATOM 23789 O O . ALA A 1 41 ? -3.859 18.968 -15.004 1.00 0.00 17 ALA A O 18
ATOM 23796 N N . LEU A 1 42 ? -2.182 20.480 -15.223 1.00 0.00 18 LEU A N 18
ATOM 23797 C CA . LEU A 1 42 ? -3.003 21.530 -15.871 1.00 0.00 18 LEU A CA 18
ATOM 23798 C C . LEU A 1 42 ? -3.257 21.166 -17.335 1.00 0.00 18 LEU A C 18
ATOM 23799 O O . LEU A 1 42 ? -4.326 21.457 -17.874 1.00 0.00 18 LEU A O 18
ATOM 23815 N N . GLU A 1 43 ? -2.248 20.537 -17.970 1.00 0.00 19 GLU A N 18
ATOM 23816 C CA . GLU A 1 43 ? -2.358 20.048 -19.353 1.00 0.00 19 GLU A CA 18
ATOM 23817 C C . GLU A 1 43 ? -3.352 18.877 -19.434 1.00 0.00 19 GLU A C 18
ATOM 23818 O O . GLU A 1 43 ? -4.330 18.947 -20.171 1.00 0.00 19 GLU A O 18
ATOM 23830 N N . ILE A 1 44 ? -3.097 17.819 -18.640 1.00 0.00 20 ILE A N 18
ATOM 23831 C CA . ILE A 1 44 ? -3.904 16.582 -18.651 1.00 0.00 20 ILE A CA 18
ATOM 23832 C C . ILE A 1 44 ? -5.308 16.853 -18.084 1.00 0.00 20 ILE A C 18
ATOM 23833 O O . ILE A 1 44 ? -6.305 16.543 -18.729 1.00 0.00 20 ILE A O 18
ATOM 23849 N N . GLY A 1 45 ? -5.362 17.452 -16.888 1.00 0.00 21 GLY A N 18
ATOM 23850 C CA . GLY A 1 45 ? -6.625 17.814 -16.239 1.00 0.00 21 GLY A CA 18
ATOM 23851 C C . GLY A 1 45 ? -7.419 18.847 -17.036 1.00 0.00 21 GLY A C 18
ATOM 23852 O O . GLY A 1 45 ? -8.652 18.817 -17.032 1.00 0.00 21 GLY A O 18
ATOM 23856 N N . GLY A 1 46 ? -6.696 19.752 -17.729 1.00 0.00 22 GLY A N 18
ATOM 23857 C CA . GLY A 1 46 ? -7.308 20.773 -18.582 1.00 0.00 22 GLY A CA 18
ATOM 23858 C C . GLY A 1 46 ? -7.970 20.191 -19.828 1.00 0.00 22 GLY A C 18
ATOM 23859 O O . GLY A 1 46 ? -9.112 20.539 -20.137 1.00 0.00 22 GLY A O 18
ATOM 23863 N N . LYS A 1 47 ? -7.250 19.289 -20.542 1.00 0.00 23 LYS A N 18
ATOM 23864 C CA . LYS A 1 47 ? -7.744 18.680 -21.804 1.00 0.00 23 LYS A CA 18
ATOM 23865 C C . LYS A 1 47 ? -8.850 17.657 -21.510 1.00 0.00 23 LYS A C 18
ATOM 23866 O O . LYS A 1 47 ? -9.802 17.536 -22.279 1.00 0.00 23 LYS A O 18
ATOM 23885 N N . MET A 1 48 ? -8.713 16.944 -20.368 1.00 0.00 24 MET A N 18
ATOM 23886 C CA . MET A 1 48 ? -9.741 16.002 -19.891 1.00 0.00 24 MET A CA 18
ATOM 23887 C C . MET A 1 48 ? -11.039 16.761 -19.622 1.00 0.00 24 MET A C 18
ATOM 23888 O O . MET A 1 48 ? -12.050 16.465 -20.240 1.00 0.00 24 MET A O 18
ATOM 23902 N N . ALA A 1 49 ? -10.955 17.787 -18.743 1.00 0.00 25 ALA A N 18
ATOM 23903 C CA . ALA A 1 49 ? -12.090 18.658 -18.376 1.00 0.00 25 ALA A CA 18
ATOM 23904 C C . ALA A 1 49 ? -12.763 19.243 -19.614 1.00 0.00 25 ALA A C 18
ATOM 23905 O O . ALA A 1 49 ? -13.987 19.212 -19.732 1.00 0.00 25 ALA A O 18
ATOM 23912 N N . LYS A 1 50 ? -11.928 19.728 -20.540 1.00 0.00 26 LYS A N 18
ATOM 23913 C CA . LYS A 1 50 ? -12.366 20.326 -21.807 1.00 0.00 26 LYS A CA 18
ATOM 23914 C C . LYS A 1 50 ? -13.317 19.367 -22.550 1.00 0.00 26 LYS A C 18
ATOM 23915 O O . LYS A 1 50 ? -14.480 19.723 -22.788 1.00 0.00 26 LYS A O 18
ATOM 23934 N N . MET A 1 51 ? -12.827 18.119 -22.778 1.00 0.00 27 MET A N 18
ATOM 23935 C CA . MET A 1 51 ? -13.583 17.032 -23.455 1.00 0.00 27 MET A CA 18
ATOM 23936 C C . MET A 1 51 ? -14.864 16.643 -22.694 1.00 0.00 27 MET A C 18
ATOM 23937 O O . MET A 1 51 ? -15.903 16.379 -23.310 1.00 0.00 27 MET A O 18
ATOM 23951 N N . GLN A 1 52 ? -14.773 16.602 -21.349 1.00 0.00 28 GLN A N 18
ATOM 23952 C CA . GLN A 1 52 ? -15.923 16.329 -20.458 1.00 0.00 28 GLN A CA 18
ATOM 23953 C C . GLN A 1 52 ? -17.003 17.420 -20.649 1.00 0.00 28 GLN A C 18
ATOM 23954 O O . GLN A 1 52 ? -18.197 17.173 -20.490 1.00 0.00 28 GLN A O 18
ATOM 23968 N N . GLY A 1 53 ? -16.537 18.624 -21.020 1.00 0.00 29 GLY A N 18
ATOM 23969 C CA . GLY A 1 53 ? -17.392 19.756 -21.351 1.00 0.00 29 GLY A CA 18
ATOM 23970 C C . GLY A 1 53 ? -17.162 20.898 -20.391 1.00 0.00 29 GLY A C 18
ATOM 23971 O O . GLY A 1 53 ? -18.119 21.435 -19.815 1.00 0.00 29 GLY A O 18
ATOM 23975 N N . PHE A 1 54 ? -15.875 21.273 -20.201 1.00 0.00 30 PHE A N 18
ATOM 23976 C CA . PHE A 1 54 ? -15.483 22.296 -19.183 1.00 0.00 30 PHE A CA 18
ATOM 23977 C C . PHE A 1 54 ? -14.442 23.276 -19.736 1.00 0.00 30 PHE A C 18
ATOM 23978 O O . PHE A 1 54 ? -13.332 22.883 -20.106 1.00 0.00 30 PHE A O 18
ATOM 23995 N N . ASP A 1 55 ? -14.828 24.553 -19.784 1.00 0.00 31 ASP A N 18
ATOM 23996 C CA . ASP A 1 55 ? -13.930 25.666 -20.084 1.00 0.00 31 ASP A CA 18
ATOM 23997 C C . ASP A 1 55 ? -13.276 26.117 -18.765 1.00 0.00 31 ASP A C 18
ATOM 23998 O O . ASP A 1 55 ? -13.943 26.731 -17.923 1.00 0.00 31 ASP A O 18
ATOM 24007 N N . LEU A 1 56 ? -12.002 25.738 -18.551 1.00 0.00 32 LEU A N 18
ATOM 24008 C CA . LEU A 1 56 ? -11.253 26.121 -17.339 1.00 0.00 32 LEU A CA 18
ATOM 24009 C C . LEU A 1 56 ? -10.602 27.512 -17.531 1.00 0.00 32 LEU A C 18
ATOM 24010 O O . LEU A 1 56 ? -10.027 27.769 -18.597 1.00 0.00 32 LEU A O 18
ATOM 24026 N N . PRO A 1 57 ? -10.676 28.430 -16.504 1.00 0.00 33 PRO A N 18
ATOM 24027 C CA . PRO A 1 57 ? -10.133 29.814 -16.609 1.00 0.00 33 PRO A CA 18
ATOM 24028 C C . PRO A 1 57 ? -8.594 29.830 -16.741 1.00 0.00 33 PRO A C 18
ATOM 24029 O O . PRO A 1 57 ? -7.902 29.059 -16.070 1.00 0.00 33 PRO A O 18
ATOM 24040 N N . GLN A 1 58 ? -8.089 30.718 -17.610 1.00 0.00 34 GLN A N 18
ATOM 24041 C CA . GLN A 1 58 ? -6.653 30.805 -17.961 1.00 0.00 34 GLN A CA 18
ATOM 24042 C C . GLN A 1 58 ? -6.125 32.248 -17.753 1.00 0.00 34 GLN A C 18
ATOM 24043 O O . GLN A 1 58 ? -4.966 32.424 -17.361 1.00 0.00 34 GLN A O 18
ATOM 24057 N N . SER A 1 59 ? -7.003 33.251 -17.997 1.00 0.00 35 SER A N 18
ATOM 24058 C CA . SER A 1 59 ? -6.626 34.689 -18.082 1.00 0.00 35 SER A CA 18
ATOM 24059 C C . SER A 1 59 ? -5.808 35.221 -16.859 1.00 0.00 35 SER A C 18
ATOM 24060 O O . SER A 1 59 ? -4.785 35.876 -17.082 1.00 0.00 35 SER A O 18
ATOM 24068 N N . PRO A 1 60 ? -6.231 34.997 -15.554 1.00 0.00 36 PRO A N 18
ATOM 24069 C CA . PRO A 1 60 ? -5.342 35.284 -14.391 1.00 0.00 36 PRO A CA 18
ATOM 24070 C C . PRO A 1 60 ? -4.068 34.375 -14.405 1.00 0.00 36 PRO A C 18
ATOM 24071 O O . PRO A 1 60 ? -3.095 34.728 -15.083 1.00 0.00 36 PRO A O 18
ATOM 24082 N N . GLN A 1 61 ? -4.108 33.213 -13.688 1.00 0.00 37 GLN A N 18
ATOM 24083 C CA . GLN A 1 61 ? -3.057 32.151 -13.700 1.00 0.00 37 GLN A CA 18
ATOM 24084 C C . GLN A 1 61 ? -3.391 31.080 -12.610 1.00 0.00 37 GLN A C 18
ATOM 24085 O O . GLN A 1 61 ? -3.603 29.922 -12.967 1.00 0.00 37 GLN A O 18
ATOM 24099 N N . PRO A 1 62 ? -3.457 31.431 -11.254 1.00 0.00 38 PRO A N 18
ATOM 24100 C CA . PRO A 1 62 ? -3.647 30.410 -10.165 1.00 0.00 38 PRO A CA 18
ATOM 24101 C C . PRO A 1 62 ? -5.041 29.746 -10.224 1.00 0.00 38 PRO A C 18
ATOM 24102 O O . PRO A 1 62 ? -5.271 28.674 -9.652 1.00 0.00 38 PRO A O 18
ATOM 24113 N N . VAL A 1 63 ? -5.943 30.402 -10.966 1.00 0.00 39 VAL A N 18
ATOM 24114 C CA . VAL A 1 63 ? -7.304 29.923 -11.251 1.00 0.00 39 VAL A CA 18
ATOM 24115 C C . VAL A 1 63 ? -7.296 28.605 -12.047 1.00 0.00 39 VAL A C 18
ATOM 24116 O O . VAL A 1 63 ? -8.209 27.806 -11.900 1.00 0.00 39 VAL A O 18
ATOM 24129 N N . ARG A 1 64 ? -6.250 28.406 -12.888 1.00 0.00 40 ARG A N 18
ATOM 24130 C CA . ARG A 1 64 ? -6.060 27.155 -13.660 1.00 0.00 40 ARG A CA 18
ATOM 24131 C C . ARG A 1 64 ? -5.849 25.989 -12.693 1.00 0.00 40 ARG A C 18
ATOM 24132 O O . ARG A 1 64 ? -6.543 24.984 -12.754 1.00 0.00 40 ARG A O 18
ATOM 24153 N N . VAL A 1 65 ? -4.889 26.202 -11.779 1.00 0.00 41 VAL A N 18
ATOM 24154 C CA . VAL A 1 65 ? -4.457 25.214 -10.781 1.00 0.00 41 VAL A CA 18
ATOM 24155 C C . VAL A 1 65 ? -5.639 24.791 -9.879 1.00 0.00 41 VAL A C 18
ATOM 24156 O O . VAL A 1 65 ? -5.893 23.590 -9.674 1.00 0.00 41 VAL A O 18
ATOM 24169 N N . LYS A 1 66 ? -6.399 25.795 -9.427 1.00 0.00 42 LYS A N 18
ATOM 24170 C CA . LYS A 1 66 ? -7.560 25.612 -8.533 1.00 0.00 42 LYS A CA 18
ATOM 24171 C C . LYS A 1 66 ? -8.732 24.930 -9.295 1.00 0.00 42 LYS A C 18
ATOM 24172 O O . LYS A 1 66 ? -9.437 24.085 -8.733 1.00 0.00 42 LYS A O 18
ATOM 24191 N N . ALA A 1 67 ? -8.930 25.304 -10.576 1.00 0.00 43 ALA A N 18
ATOM 24192 C CA . ALA A 1 67 ? -10.041 24.776 -11.417 1.00 0.00 43 ALA A CA 18
ATOM 24193 C C . ALA A 1 67 ? -9.832 23.294 -11.756 1.00 0.00 43 ALA A C 18
ATOM 24194 O O . ALA A 1 67 ? -10.775 22.494 -11.720 1.00 0.00 43 ALA A O 18
ATOM 24201 N N . VAL A 1 68 ? -8.573 22.959 -12.100 1.00 0.00 44 VAL A N 18
ATOM 24202 C CA . VAL A 1 68 ? -8.146 21.573 -12.363 1.00 0.00 44 VAL A CA 18
ATOM 24203 C C . VAL A 1 68 ? -8.342 20.722 -11.098 1.00 0.00 44 VAL A C 18
ATOM 24204 O O . VAL A 1 68 ? -8.852 19.615 -11.180 1.00 0.00 44 VAL A O 18
ATOM 24217 N N . TYR A 1 69 ? -7.974 21.294 -9.933 1.00 0.00 45 TYR A N 18
ATOM 24218 C CA . TYR A 1 69 ? -8.220 20.683 -8.607 1.00 0.00 45 TYR A CA 18
ATOM 24219 C C . TYR A 1 69 ? -9.711 20.317 -8.415 1.00 0.00 45 TYR A C 18
ATOM 24220 O O . TYR A 1 69 ? -10.014 19.163 -8.118 1.00 0.00 45 TYR A O 18
ATOM 24238 N N . LEU A 1 70 ? -10.615 21.303 -8.607 1.00 0.00 46 LEU A N 18
ATOM 24239 C CA . LEU A 1 70 ? -12.084 21.120 -8.430 1.00 0.00 46 LEU A CA 18
ATOM 24240 C C . LEU A 1 70 ? -12.613 19.984 -9.321 1.00 0.00 46 LEU A C 18
ATOM 24241 O O . LEU A 1 70 ? -13.360 19.107 -8.859 1.00 0.00 46 LEU A O 18
ATOM 24257 N N . PHE A 1 71 ? -12.190 20.020 -10.594 1.00 0.00 47 PHE A N 18
ATOM 24258 C CA . PHE A 1 71 ? -12.530 19.007 -11.605 1.00 0.00 47 PHE A CA 18
ATOM 24259 C C . PHE A 1 71 ? -12.051 17.602 -11.168 1.00 0.00 47 PHE A C 18
ATOM 24260 O O . PHE A 1 71 ? -12.821 16.643 -11.213 1.00 0.00 47 PHE A O 18
ATOM 24277 N N . LEU A 1 72 ? -10.781 17.506 -10.749 1.00 0.00 48 LEU A N 18
ATOM 24278 C CA . LEU A 1 72 ? -10.149 16.226 -10.368 1.00 0.00 48 LEU A CA 18
ATOM 24279 C C . LEU A 1 72 ? -10.778 15.635 -9.090 1.00 0.00 48 LEU A C 18
ATOM 24280 O O . LEU A 1 72 ? -10.907 14.422 -8.982 1.00 0.00 48 LEU A O 18
ATOM 24296 N N . VAL A 1 73 ? -11.175 16.490 -8.131 1.00 0.00 49 VAL A N 18
ATOM 24297 C CA . VAL A 1 73 ? -11.860 16.026 -6.907 1.00 0.00 49 VAL A CA 18
ATOM 24298 C C . VAL A 1 73 ? -13.246 15.474 -7.287 1.00 0.00 49 VAL A C 18
ATOM 24299 O O . VAL A 1 73 ? -13.635 14.384 -6.860 1.00 0.00 49 VAL A O 18
ATOM 24312 N N . ASP A 1 74 ? -13.936 16.216 -8.168 1.00 0.00 50 ASP A N 18
ATOM 24313 C CA . ASP A 1 74 ? -15.274 15.853 -8.671 1.00 0.00 50 ASP A CA 18
ATOM 24314 C C . ASP A 1 74 ? -15.212 14.551 -9.498 1.00 0.00 50 ASP A C 18
ATOM 24315 O O . ASP A 1 74 ? -16.164 13.773 -9.520 1.00 0.00 50 ASP A O 18
ATOM 24324 N N . ALA A 1 75 ? -14.064 14.330 -10.165 1.00 0.00 51 ALA A N 18
ATOM 24325 C CA . ALA A 1 75 ? -13.821 13.154 -11.018 1.00 0.00 51 ALA A CA 18
ATOM 24326 C C . ALA A 1 75 ? -13.194 11.987 -10.213 1.00 0.00 51 ALA A C 18
ATOM 24327 O O . ALA A 1 75 ? -12.821 10.963 -10.795 1.00 0.00 51 ALA A O 18
ATOM 24334 N N . LYS A 1 76 ? -13.092 12.168 -8.866 1.00 0.00 52 LYS A N 18
ATOM 24335 C CA . LYS A 1 76 ? -12.558 11.151 -7.904 1.00 0.00 52 LYS A CA 18
ATOM 24336 C C . LYS A 1 76 ? -11.082 10.784 -8.194 1.00 0.00 52 LYS A C 18
ATOM 24337 O O . LYS A 1 76 ? -10.593 9.723 -7.789 1.00 0.00 52 LYS A O 18
ATOM 24356 N N . GLN A 1 77 ? -10.384 11.701 -8.866 1.00 0.00 53 GLN A N 18
ATOM 24357 C CA . GLN A 1 77 ? -8.955 11.598 -9.177 1.00 0.00 53 GLN A CA 18
ATOM 24358 C C . GLN A 1 77 ? -8.102 11.932 -7.936 1.00 0.00 53 GLN A C 18
ATOM 24359 O O . GLN A 1 77 ? -7.103 11.256 -7.658 1.00 0.00 53 GLN A O 18
ATOM 24373 N N . ILE A 1 78 ? -8.506 12.991 -7.195 1.00 0.00 54 ILE A N 18
ATOM 24374 C CA . ILE A 1 78 ? -7.858 13.392 -5.917 1.00 0.00 54 ILE A CA 18
ATOM 24375 C C . ILE A 1 78 ? -8.919 13.648 -4.829 1.00 0.00 54 ILE A C 18
ATOM 24376 O O . ILE A 1 78 ? -10.077 13.954 -5.130 1.00 0.00 54 ILE A O 18
ATOM 24392 N N . ALA A 1 79 ? -8.493 13.501 -3.566 1.00 0.00 55 ALA A N 18
ATOM 24393 C CA . ALA A 1 79 ? -9.295 13.826 -2.379 1.00 0.00 55 ALA A CA 18
ATOM 24394 C C . ALA A 1 79 ? -9.219 15.351 -2.087 1.00 0.00 55 ALA A C 18
ATOM 24395 O O . ALA A 1 79 ? -8.166 15.966 -2.330 1.00 0.00 55 ALA A O 18
ATOM 24402 N N . PRO A 1 80 ? -10.322 15.989 -1.566 1.00 0.00 56 PRO A N 18
ATOM 24403 C CA . PRO A 1 80 ? -10.370 17.452 -1.335 1.00 0.00 56 PRO A CA 18
ATOM 24404 C C . PRO A 1 80 ? -9.545 17.913 -0.116 1.00 0.00 56 PRO A C 18
ATOM 24405 O O . PRO A 1 80 ? -9.353 17.178 0.859 1.00 0.00 56 PRO A O 18
ATOM 24416 N N . LEU A 1 81 ? -9.053 19.146 -0.217 1.00 0.00 57 LEU A N 18
ATOM 24417 C CA . LEU A 1 81 ? -8.397 19.872 0.874 1.00 0.00 57 LEU A CA 18
ATOM 24418 C C . LEU A 1 81 ? -9.449 20.601 1.728 1.00 0.00 57 LEU A C 18
ATOM 24419 O O . LEU A 1 81 ? -10.484 21.012 1.193 1.00 0.00 57 LEU A O 18
ATOM 24435 N N . PRO A 1 82 ? -9.209 20.789 3.062 1.00 0.00 58 PRO A N 18
ATOM 24436 C CA . PRO A 1 82 ? -10.075 21.648 3.905 1.00 0.00 58 PRO A CA 18
ATOM 24437 C C . PRO A 1 82 ? -9.814 23.144 3.624 1.00 0.00 58 PRO A C 18
ATOM 24438 O O . PRO A 1 82 ? -8.851 23.492 2.928 1.00 0.00 58 PRO A O 18
ATOM 24449 N N . ASP A 1 83 ? -10.666 24.015 4.174 1.00 0.00 59 ASP A N 18
ATOM 24450 C CA . ASP A 1 83 ? -10.541 25.485 4.009 1.00 0.00 59 ASP A CA 18
ATOM 24451 C C . ASP A 1 83 ? -9.306 26.030 4.750 1.00 0.00 59 ASP A C 18
ATOM 24452 O O . ASP A 1 83 ? -8.779 27.095 4.400 1.00 0.00 59 ASP A O 18
ATOM 24461 N N . SER A 1 84 ? -8.874 25.282 5.793 1.00 0.00 60 SER A N 18
ATOM 24462 C CA . SER A 1 84 ? -7.638 25.556 6.553 1.00 0.00 60 SER A CA 18
ATOM 24463 C C . SER A 1 84 ? -6.399 25.374 5.645 1.00 0.00 60 SER A C 18
ATOM 24464 O O . SER A 1 84 ? -5.367 26.021 5.843 1.00 0.00 60 SER A O 18
ATOM 24472 N N . LYS A 1 85 ? -6.524 24.469 4.649 1.00 0.00 61 LYS A N 18
ATOM 24473 C CA . LYS A 1 85 ? -5.580 24.378 3.532 1.00 0.00 61 LYS A CA 18
ATOM 24474 C C . LYS A 1 85 ? -6.158 25.210 2.364 1.00 0.00 61 LYS A C 18
ATOM 24475 O O . LYS A 1 85 ? -6.254 26.431 2.505 1.00 0.00 61 LYS A O 18
ATOM 24494 N N . LEU A 1 86 ? -6.543 24.564 1.228 1.00 0.00 62 LEU A N 18
ATOM 24495 C CA . LEU A 1 86 ? -7.091 25.251 0.019 1.00 0.00 62 LEU A CA 18
ATOM 24496 C C . LEU A 1 86 ? -6.141 26.348 -0.548 1.00 0.00 62 LEU A C 18
ATOM 24497 O O . LEU A 1 86 ? -6.522 27.094 -1.444 1.00 0.00 62 LEU A O 18
ATOM 24513 N N . ASP A 1 87 ? -4.908 26.398 -0.030 1.00 0.00 63 ASP A N 18
ATOM 24514 C CA . ASP A 1 87 ? -3.875 27.374 -0.409 1.00 0.00 63 ASP A CA 18
ATOM 24515 C C . ASP A 1 87 ? -3.184 26.886 -1.690 1.00 0.00 63 ASP A C 18
ATOM 24516 O O . ASP A 1 87 ? -3.154 25.678 -1.930 1.00 0.00 63 ASP A O 18
ATOM 24525 N N . GLY A 1 88 ? -2.609 27.834 -2.465 1.00 0.00 64 GLY A N 18
ATOM 24526 C CA . GLY A 1 88 ? -1.973 27.554 -3.761 1.00 0.00 64 GLY A CA 18
ATOM 24527 C C . GLY A 1 88 ? -1.040 26.345 -3.746 1.00 0.00 64 GLY A C 18
ATOM 24528 O O . GLY A 1 88 ? -1.201 25.438 -4.554 1.00 0.00 64 GLY A O 18
ATOM 24532 N N . ALA A 1 89 ? -0.126 26.308 -2.759 1.00 0.00 65 ALA A N 18
ATOM 24533 C CA . ALA A 1 89 ? 0.873 25.227 -2.604 1.00 0.00 65 ALA A CA 18
ATOM 24534 C C . ALA A 1 89 ? 0.206 23.858 -2.345 1.00 0.00 65 ALA A C 18
ATOM 24535 O O . ALA A 1 89 ? 0.668 22.833 -2.851 1.00 0.00 65 ALA A O 18
ATOM 24542 N N . ASN A 1 90 ? -0.886 23.863 -1.561 1.00 0.00 66 ASN A N 18
ATOM 24543 C CA . ASN A 1 90 ? -1.630 22.627 -1.201 1.00 0.00 66 ASN A CA 18
ATOM 24544 C C . ASN A 1 90 ? -2.378 22.057 -2.414 1.00 0.00 66 ASN A C 18
ATOM 24545 O O . ASN A 1 90 ? -2.412 20.829 -2.619 1.00 0.00 66 ASN A O 18
ATOM 24556 N N . ILE A 1 91 ? -2.985 22.969 -3.202 1.00 0.00 67 ILE A N 18
ATOM 24557 C CA . ILE A 1 91 ? -3.692 22.628 -4.447 1.00 0.00 67 ILE A CA 18
ATOM 24558 C C . ILE A 1 91 ? -2.694 21.955 -5.420 1.00 0.00 67 ILE A C 18
ATOM 24559 O O . ILE A 1 91 ? -2.943 20.866 -5.955 1.00 0.00 67 ILE A O 18
ATOM 24575 N N . LYS A 1 92 ? -1.535 22.620 -5.561 1.00 0.00 68 LYS A N 18
ATOM 24576 C CA . LYS A 1 92 ? -0.419 22.190 -6.414 1.00 0.00 68 LYS A CA 18
ATOM 24577 C C . LYS A 1 92 ? 0.133 20.821 -5.979 1.00 0.00 68 LYS A C 18
ATOM 24578 O O . LYS A 1 92 ? 0.527 20.020 -6.817 1.00 0.00 68 LYS A O 18
ATOM 24597 N N . HIS A 1 93 ? 0.146 20.581 -4.656 1.00 0.00 69 HIS A N 18
ATOM 24598 C CA . HIS A 1 93 ? 0.646 19.320 -4.072 1.00 0.00 69 HIS A CA 18
ATOM 24599 C C . HIS A 1 93 ? -0.277 18.144 -4.448 1.00 0.00 69 HIS A C 18
ATOM 24600 O O . HIS A 1 93 ? 0.199 17.049 -4.752 1.00 0.00 69 HIS A O 18
ATOM 24615 N N . ARG A 1 94 ? -1.599 18.395 -4.450 1.00 0.00 70 ARG A N 18
ATOM 24616 C CA . ARG A 1 94 ? -2.605 17.398 -4.882 1.00 0.00 70 ARG A CA 18
ATOM 24617 C C . ARG A 1 94 ? -2.439 17.060 -6.375 1.00 0.00 70 ARG A C 18
ATOM 24618 O O . ARG A 1 94 ? -2.426 15.882 -6.750 1.00 0.00 70 ARG A O 18
ATOM 24639 N N . LEU A 1 95 ? -2.294 18.109 -7.204 1.00 0.00 71 LEU A N 18
ATOM 24640 C CA . LEU A 1 95 ? -2.098 17.964 -8.661 1.00 0.00 71 LEU A CA 18
ATOM 24641 C C . LEU A 1 95 ? -0.779 17.226 -8.978 1.00 0.00 71 LEU A C 18
ATOM 24642 O O . LEU A 1 95 ? -0.717 16.417 -9.909 1.00 0.00 71 LEU A O 18
ATOM 24658 N N . ALA A 1 96 ? 0.257 17.519 -8.167 1.00 0.00 72 ALA A N 18
ATOM 24659 C CA . ALA A 1 96 ? 1.609 16.955 -8.332 1.00 0.00 72 ALA A CA 18
ATOM 24660 C C . ALA A 1 96 ? 1.616 15.444 -8.080 1.00 0.00 72 ALA A C 18
ATOM 24661 O O . ALA A 1 96 ? 2.123 14.687 -8.898 1.00 0.00 72 ALA A O 18
ATOM 24668 N N . LEU A 1 97 ? 1.040 15.021 -6.936 1.00 0.00 73 LEU A N 18
ATOM 24669 C CA . LEU A 1 97 ? 0.957 13.589 -6.561 1.00 0.00 73 LEU A CA 18
ATOM 24670 C C . LEU A 1 97 ? -0.028 12.821 -7.452 1.00 0.00 73 LEU A C 18
ATOM 24671 O O . LEU A 1 97 ? 0.124 11.609 -7.624 1.00 0.00 73 LEU A O 18
ATOM 24687 N N . TRP A 1 98 ? -1.033 13.533 -7.993 1.00 0.00 74 TRP A N 18
ATOM 24688 C CA . TRP A 1 98 ? -2.003 12.948 -8.935 1.00 0.00 74 TRP A CA 18
ATOM 24689 C C . TRP A 1 98 ? -1.303 12.509 -10.226 1.00 0.00 74 TRP A C 18
ATOM 24690 O O . TRP A 1 98 ? -1.355 11.336 -10.614 1.00 0.00 74 TRP A O 18
ATOM 24711 N N . ILE A 1 99 ? -0.670 13.483 -10.890 1.00 0.00 75 ILE A N 18
ATOM 24712 C CA . ILE A 1 99 ? -0.003 13.264 -12.175 1.00 0.00 75 ILE A CA 18
ATOM 24713 C C . ILE A 1 99 ? 1.259 12.404 -11.980 1.00 0.00 75 ILE A C 18
ATOM 24714 O O . ILE A 1 99 ? 1.667 11.709 -12.889 1.00 0.00 75 ILE A O 18
ATOM 24730 N N . HIS A 1 100 ? 1.848 12.450 -10.767 1.00 0.00 76 HIS A N 18
ATOM 24731 C CA . HIS A 1 100 ? 2.956 11.554 -10.379 1.00 0.00 76 HIS A CA 18
ATOM 24732 C C . HIS A 1 100 ? 2.466 10.104 -10.352 1.00 0.00 76 HIS A C 18
ATOM 24733 O O . HIS A 1 100 ? 3.154 9.197 -10.801 1.00 0.00 76 HIS A O 18
ATOM 24748 N N . ALA A 1 101 ? 1.248 9.928 -9.809 1.00 0.00 77 ALA A N 18
ATOM 24749 C CA . ALA A 1 101 ? 0.557 8.634 -9.753 1.00 0.00 77 ALA A CA 18
ATOM 24750 C C . ALA A 1 101 ? 0.098 8.177 -11.147 1.00 0.00 77 ALA A C 18
ATOM 24751 O O . ALA A 1 101 ? -0.022 6.970 -11.401 1.00 0.00 77 ALA A O 18
ATOM 24758 N N . ALA A 1 102 ? -0.154 9.156 -12.031 1.00 0.00 78 ALA A N 18
ATOM 24759 C CA . ALA A 1 102 ? -0.571 8.915 -13.425 1.00 0.00 78 ALA A CA 18
ATOM 24760 C C . ALA A 1 102 ? 0.642 8.611 -14.334 1.00 0.00 78 ALA A C 18
ATOM 24761 O O . ALA A 1 102 ? 0.492 7.925 -15.347 1.00 0.00 78 ALA A O 18
ATOM 24768 N N . LEU A 1 103 ? 1.826 9.161 -13.977 1.00 0.00 79 LEU A N 18
ATOM 24769 C CA . LEU A 1 103 ? 3.106 8.888 -14.664 1.00 0.00 79 LEU A CA 18
ATOM 24770 C C . LEU A 1 103 ? 3.773 7.678 -13.971 1.00 0.00 79 LEU A C 18
ATOM 24771 O O . LEU A 1 103 ? 4.428 7.851 -12.934 1.00 0.00 79 LEU A O 18
ATOM 24787 N N . PRO A 1 104 ? 3.625 6.427 -14.523 1.00 0.00 80 PRO A N 18
ATOM 24788 C CA . PRO A 1 104 ? 4.097 5.201 -13.840 1.00 0.00 80 PRO A CA 18
ATOM 24789 C C . PRO A 1 104 ? 5.635 5.100 -13.837 1.00 0.00 80 PRO A C 18
ATOM 24790 O O . PRO A 1 104 ? 6.218 4.407 -12.998 1.00 0.00 80 PRO A O 18
ATOM 24801 N N . ASP A 1 105 ? 6.270 5.839 -14.762 1.00 0.00 81 ASP A N 18
ATOM 24802 C CA . ASP A 1 105 ? 7.737 5.924 -14.895 1.00 0.00 81 ASP A CA 18
ATOM 24803 C C . ASP A 1 105 ? 8.342 6.812 -13.801 1.00 0.00 81 ASP A C 18
ATOM 24804 O O . ASP A 1 105 ? 9.504 6.622 -13.416 1.00 0.00 81 ASP A O 18
ATOM 24813 N N . ASN A 1 106 ? 7.515 7.763 -13.287 1.00 0.00 82 ASN A N 18
ATOM 24814 C CA . ASN A 1 106 ? 7.923 8.762 -12.263 1.00 0.00 82 ASN A CA 18
ATOM 24815 C C . ASN A 1 106 ? 9.044 9.663 -12.816 1.00 0.00 82 ASN A C 18
ATOM 24816 O O . ASN A 1 106 ? 9.953 10.075 -12.086 1.00 0.00 82 ASN A O 18
ATOM 24827 N N . ASP A 1 107 ? 8.944 9.965 -14.127 1.00 0.00 83 ASP A N 18
ATOM 24828 C CA . ASP A 1 107 ? 9.915 10.800 -14.849 1.00 0.00 83 ASP A CA 18
ATOM 24829 C C . ASP A 1 107 ? 9.932 12.227 -14.247 1.00 0.00 83 ASP A C 18
ATOM 24830 O O . ASP A 1 107 ? 8.869 12.744 -13.913 1.00 0.00 83 ASP A O 18
ATOM 24839 N N . PRO A 1 108 ? 11.132 12.873 -14.074 1.00 0.00 84 PRO A N 18
ATOM 24840 C CA . PRO A 1 108 ? 11.247 14.265 -13.540 1.00 0.00 84 PRO A CA 18
ATOM 24841 C C . PRO A 1 108 ? 10.844 15.380 -14.552 1.00 0.00 84 PRO A C 18
ATOM 24842 O O . PRO A 1 108 ? 11.146 16.557 -14.314 1.00 0.00 84 PRO A O 18
ATOM 24853 N N . LEU A 1 109 ? 10.168 14.988 -15.660 1.00 0.00 85 LEU A N 18
ATOM 24854 C CA . LEU A 1 109 ? 9.562 15.908 -16.661 1.00 0.00 85 LEU A CA 18
ATOM 24855 C C . LEU A 1 109 ? 10.613 16.804 -17.355 1.00 0.00 85 LEU A C 18
ATOM 24856 O O . LEU A 1 109 ? 10.336 17.968 -17.667 1.00 0.00 85 LEU A O 18
ATOM 24872 N N . LYS A 1 110 ? 11.800 16.231 -17.618 1.00 0.00 86 LYS A N 18
ATOM 24873 C CA . LYS A 1 110 ? 12.944 16.948 -18.231 1.00 0.00 86 LYS A CA 18
ATOM 24874 C C . LYS A 1 110 ? 12.559 17.623 -19.575 1.00 0.00 86 LYS A C 18
ATOM 24875 O O . LYS A 1 110 ? 12.552 18.870 -19.652 1.00 0.00 86 LYS A O 18
ATOM 24895 N N . MET A 1 25 ? 2.715 2.765 5.494 1.00 0.00 1 MET A N 19
ATOM 24896 C CA . MET A 1 25 ? 3.371 2.503 4.188 1.00 0.00 1 MET A CA 19
ATOM 24897 C C . MET A 1 25 ? 4.211 3.717 3.771 1.00 0.00 1 MET A C 19
ATOM 24898 O O . MET A 1 25 ? 3.911 4.856 4.156 1.00 0.00 1 MET A O 19
ATOM 24912 N N . SER A 1 26 ? 5.267 3.465 2.990 1.00 0.00 2 SER A N 19
ATOM 24913 C CA . SER A 1 26 ? 6.123 4.515 2.425 1.00 0.00 2 SER A CA 19
ATOM 24914 C C . SER A 1 26 ? 5.461 5.105 1.166 1.00 0.00 2 SER A C 19
ATOM 24915 O O . SER A 1 26 ? 4.638 4.432 0.533 1.00 0.00 2 SER A O 19
ATOM 24923 N N . LYS A 1 27 ? 5.837 6.346 0.794 1.00 0.00 3 LYS A N 19
ATOM 24924 C CA . LYS A 1 27 ? 5.211 7.067 -0.338 1.00 0.00 3 LYS A CA 19
ATOM 24925 C C . LYS A 1 27 ? 5.403 6.310 -1.675 1.00 0.00 3 LYS A C 19
ATOM 24926 O O . LYS A 1 27 ? 4.545 6.396 -2.558 1.00 0.00 3 LYS A O 19
ATOM 24945 N N . THR A 1 28 ? 6.532 5.556 -1.772 1.00 0.00 4 THR A N 19
ATOM 24946 C CA . THR A 1 28 ? 6.925 4.728 -2.938 1.00 0.00 4 THR A CA 19
ATOM 24947 C C . THR A 1 28 ? 7.340 5.609 -4.140 1.00 0.00 4 THR A C 19
ATOM 24948 O O . THR A 1 28 ? 8.483 5.541 -4.601 1.00 0.00 4 THR A O 19
ATOM 24959 N N . ALA A 1 29 ? 6.395 6.411 -4.644 1.00 0.00 5 ALA A N 19
ATOM 24960 C CA . ALA A 1 29 ? 6.660 7.456 -5.639 1.00 0.00 5 ALA A CA 19
ATOM 24961 C C . ALA A 1 29 ? 7.334 8.664 -4.961 1.00 0.00 5 ALA A C 19
ATOM 24962 O O . ALA A 1 29 ? 6.802 9.189 -3.978 1.00 0.00 5 ALA A O 19
ATOM 24969 N N . LYS A 1 30 ? 8.494 9.093 -5.492 1.00 0.00 6 LYS A N 19
ATOM 24970 C CA . LYS A 1 30 ? 9.221 10.297 -5.010 1.00 0.00 6 LYS A CA 19
ATOM 24971 C C . LYS A 1 30 ? 8.449 11.588 -5.402 1.00 0.00 6 LYS A C 19
ATOM 24972 O O . LYS A 1 30 ? 7.230 11.526 -5.646 1.00 0.00 6 LYS A O 19
ATOM 24991 N N . LEU A 1 31 ? 9.156 12.743 -5.432 1.00 0.00 7 LEU A N 19
ATOM 24992 C CA . LEU A 1 31 ? 8.665 13.998 -6.060 1.00 0.00 7 LEU A CA 19
ATOM 24993 C C . LEU A 1 31 ? 9.747 15.084 -5.927 1.00 0.00 7 LEU A C 19
ATOM 24994 O O . LEU A 1 31 ? 10.111 15.460 -4.803 1.00 0.00 7 LEU A O 19
ATOM 25010 N N . ASN A 1 32 ? 10.270 15.564 -7.074 1.00 0.00 8 ASN A N 19
ATOM 25011 C CA . ASN A 1 32 ? 11.372 16.546 -7.110 1.00 0.00 8 ASN A CA 19
ATOM 25012 C C . ASN A 1 32 ? 10.837 17.974 -7.372 1.00 0.00 8 ASN A C 19
ATOM 25013 O O . ASN A 1 32 ? 10.625 18.748 -6.431 1.00 0.00 8 ASN A O 19
ATOM 25024 N N . ASN A 1 33 ? 10.582 18.300 -8.654 1.00 0.00 9 ASN A N 19
ATOM 25025 C CA . ASN A 1 33 ? 10.254 19.675 -9.093 1.00 0.00 9 ASN A CA 19
ATOM 25026 C C . ASN A 1 33 ? 8.742 19.823 -9.280 1.00 0.00 9 ASN A C 19
ATOM 25027 O O . ASN A 1 33 ? 8.235 19.678 -10.399 1.00 0.00 9 ASN A O 19
ATOM 25038 N N . GLU A 1 34 ? 8.046 20.106 -8.155 1.00 0.00 10 GLU A N 19
ATOM 25039 C CA . GLU A 1 34 ? 6.571 20.118 -8.070 1.00 0.00 10 GLU A CA 19
ATOM 25040 C C . GLU A 1 34 ? 5.923 20.980 -9.164 1.00 0.00 10 GLU A C 19
ATOM 25041 O O . GLU A 1 34 ? 4.967 20.537 -9.788 1.00 0.00 10 GLU A O 19
ATOM 25053 N N . GLU A 1 35 ? 6.492 22.181 -9.401 1.00 0.00 11 GLU A N 19
ATOM 25054 C CA . GLU A 1 35 ? 5.995 23.165 -10.399 1.00 0.00 11 GLU A CA 19
ATOM 25055 C C . GLU A 1 35 ? 5.731 22.533 -11.780 1.00 0.00 11 GLU A C 19
ATOM 25056 O O . GLU A 1 35 ? 4.715 22.829 -12.421 1.00 0.00 11 GLU A O 19
ATOM 25068 N N . LYS A 1 36 ? 6.644 21.649 -12.211 1.00 0.00 12 LYS A N 19
ATOM 25069 C CA . LYS A 1 36 ? 6.556 20.980 -13.524 1.00 0.00 12 LYS A CA 19
ATOM 25070 C C . LYS A 1 36 ? 5.402 19.970 -13.554 1.00 0.00 12 LYS A C 19
ATOM 25071 O O . LYS A 1 36 ? 4.714 19.834 -14.570 1.00 0.00 12 LYS A O 19
ATOM 25090 N N . LEU A 1 37 ? 5.200 19.281 -12.422 1.00 0.00 13 LEU A N 19
ATOM 25091 C CA . LEU A 1 37 ? 4.108 18.312 -12.250 1.00 0.00 13 LEU A CA 19
ATOM 25092 C C . LEU A 1 37 ? 2.737 19.027 -12.207 1.00 0.00 13 LEU A C 19
ATOM 25093 O O . LEU A 1 37 ? 1.741 18.512 -12.716 1.00 0.00 13 LEU A O 19
ATOM 25109 N N . VAL A 1 38 ? 2.718 20.222 -11.596 1.00 0.00 14 VAL A N 19
ATOM 25110 C CA . VAL A 1 38 ? 1.525 21.090 -11.529 1.00 0.00 14 VAL A CA 19
ATOM 25111 C C . VAL A 1 38 ? 1.091 21.495 -12.939 1.00 0.00 14 VAL A C 19
ATOM 25112 O O . VAL A 1 38 ? -0.070 21.332 -13.301 1.00 0.00 14 VAL A O 19
ATOM 25125 N N . LYS A 1 39 ? 2.057 21.996 -13.728 1.00 0.00 15 LYS A N 19
ATOM 25126 C CA . LYS A 1 39 ? 1.825 22.437 -15.112 1.00 0.00 15 LYS A CA 19
ATOM 25127 C C . LYS A 1 39 ? 1.426 21.260 -16.023 1.00 0.00 15 LYS A C 19
ATOM 25128 O O . LYS A 1 39 ? 0.594 21.423 -16.920 1.00 0.00 15 LYS A O 19
ATOM 25147 N N . LYS A 1 40 ? 1.995 20.069 -15.757 1.00 0.00 16 LYS A N 19
ATOM 25148 C CA . LYS A 1 40 ? 1.639 18.837 -16.488 1.00 0.00 16 LYS A CA 19
ATOM 25149 C C . LYS A 1 40 ? 0.219 18.371 -16.104 1.00 0.00 16 LYS A C 19
ATOM 25150 O O . LYS A 1 40 ? -0.482 17.763 -16.908 1.00 0.00 16 LYS A O 19
ATOM 25169 N N . ALA A 1 41 ? -0.195 18.691 -14.872 1.00 0.00 17 ALA A N 19
ATOM 25170 C CA . ALA A 1 41 ? -1.556 18.415 -14.388 1.00 0.00 17 ALA A CA 19
ATOM 25171 C C . ALA A 1 41 ? -2.551 19.444 -14.954 1.00 0.00 17 ALA A C 19
ATOM 25172 O O . ALA A 1 41 ? -3.735 19.157 -15.065 1.00 0.00 17 ALA A O 19
ATOM 25179 N N . LEU A 1 42 ? -2.053 20.648 -15.310 1.00 0.00 18 LEU A N 19
ATOM 25180 C CA . LEU A 1 42 ? -2.860 21.661 -16.028 1.00 0.00 18 LEU A CA 19
ATOM 25181 C C . LEU A 1 42 ? -3.103 21.188 -17.467 1.00 0.00 18 LEU A C 19
ATOM 25182 O O . LEU A 1 42 ? -4.166 21.432 -18.042 1.00 0.00 18 LEU A O 19
ATOM 25198 N N . GLU A 1 43 ? -2.090 20.508 -18.037 1.00 0.00 19 GLU A N 19
ATOM 25199 C CA . GLU A 1 43 ? -2.170 19.917 -19.382 1.00 0.00 19 GLU A CA 19
ATOM 25200 C C . GLU A 1 43 ? -3.182 18.752 -19.415 1.00 0.00 19 GLU A C 19
ATOM 25201 O O . GLU A 1 43 ? -4.166 18.811 -20.149 1.00 0.00 19 GLU A O 19
ATOM 25213 N N . ILE A 1 44 ? -2.942 17.719 -18.590 1.00 0.00 20 ILE A N 19
ATOM 25214 C CA . ILE A 1 44 ? -3.756 16.487 -18.576 1.00 0.00 20 ILE A CA 19
ATOM 25215 C C . ILE A 1 44 ? -5.138 16.752 -17.950 1.00 0.00 20 ILE A C 19
ATOM 25216 O O . ILE A 1 44 ? -6.164 16.374 -18.515 1.00 0.00 20 ILE A O 19
ATOM 25232 N N . GLY A 1 45 ? -5.147 17.428 -16.796 1.00 0.00 21 GLY A N 19
ATOM 25233 C CA . GLY A 1 45 ? -6.391 17.810 -16.127 1.00 0.00 21 GLY A CA 19
ATOM 25234 C C . GLY A 1 45 ? -7.206 18.809 -16.946 1.00 0.00 21 GLY A C 19
ATOM 25235 O O . GLY A 1 45 ? -8.435 18.772 -16.915 1.00 0.00 21 GLY A O 19
ATOM 25239 N N . GLY A 1 46 ? -6.507 19.695 -17.685 1.00 0.00 22 GLY A N 19
ATOM 25240 C CA . GLY A 1 46 ? -7.159 20.700 -18.533 1.00 0.00 22 GLY A CA 19
ATOM 25241 C C . GLY A 1 46 ? -7.829 20.110 -19.770 1.00 0.00 22 GLY A C 19
ATOM 25242 O O . GLY A 1 46 ? -8.981 20.452 -20.074 1.00 0.00 22 GLY A O 19
ATOM 25246 N N . LYS A 1 47 ? -7.108 19.211 -20.484 1.00 0.00 23 LYS A N 19
ATOM 25247 C CA . LYS A 1 47 ? -7.626 18.570 -21.721 1.00 0.00 23 LYS A CA 19
ATOM 25248 C C . LYS A 1 47 ? -8.807 17.656 -21.378 1.00 0.00 23 LYS A C 19
ATOM 25249 O O . LYS A 1 47 ? -9.825 17.646 -22.083 1.00 0.00 23 LYS A O 19
ATOM 25268 N N . MET A 1 48 ? -8.664 16.904 -20.264 1.00 0.00 24 MET A N 19
ATOM 25269 C CA . MET A 1 48 ? -9.702 15.989 -19.793 1.00 0.00 24 MET A CA 19
ATOM 25270 C C . MET A 1 48 ? -10.950 16.772 -19.377 1.00 0.00 24 MET A C 19
ATOM 25271 O O . MET A 1 48 ? -12.038 16.399 -19.777 1.00 0.00 24 MET A O 19
ATOM 25285 N N . ALA A 1 49 ? -10.766 17.870 -18.607 1.00 0.00 25 ALA A N 19
ATOM 25286 C CA . ALA A 1 49 ? -11.875 18.753 -18.169 1.00 0.00 25 ALA A CA 19
ATOM 25287 C C . ALA A 1 49 ? -12.682 19.252 -19.371 1.00 0.00 25 ALA A C 19
ATOM 25288 O O . ALA A 1 49 ? -13.911 19.117 -19.408 1.00 0.00 25 ALA A O 19
ATOM 25295 N N . LYS A 1 50 ? -11.950 19.776 -20.362 1.00 0.00 26 LYS A N 19
ATOM 25296 C CA . LYS A 1 50 ? -12.504 20.265 -21.634 1.00 0.00 26 LYS A CA 19
ATOM 25297 C C . LYS A 1 50 ? -13.454 19.223 -22.254 1.00 0.00 26 LYS A C 19
ATOM 25298 O O . LYS A 1 50 ? -14.656 19.497 -22.437 1.00 0.00 26 LYS A O 19
ATOM 25317 N N . MET A 1 51 ? -12.909 18.003 -22.454 1.00 0.00 27 MET A N 19
ATOM 25318 C CA . MET A 1 51 ? -13.625 16.865 -23.075 1.00 0.00 27 MET A CA 19
ATOM 25319 C C . MET A 1 51 ? -14.787 16.344 -22.192 1.00 0.00 27 MET A C 19
ATOM 25320 O O . MET A 1 51 ? -15.790 15.842 -22.718 1.00 0.00 27 MET A O 19
ATOM 25334 N N . GLN A 1 52 ? -14.637 16.464 -20.856 1.00 0.00 28 GLN A N 19
ATOM 25335 C CA . GLN A 1 52 ? -15.680 16.070 -19.878 1.00 0.00 28 GLN A CA 19
ATOM 25336 C C . GLN A 1 52 ? -16.862 17.056 -19.926 1.00 0.00 28 GLN A C 19
ATOM 25337 O O . GLN A 1 52 ? -17.979 16.721 -19.513 1.00 0.00 28 GLN A O 19
ATOM 25351 N N . GLY A 1 53 ? -16.591 18.274 -20.418 1.00 0.00 29 GLY A N 19
ATOM 25352 C CA . GLY A 1 53 ? -17.620 19.285 -20.659 1.00 0.00 29 GLY A CA 19
ATOM 25353 C C . GLY A 1 53 ? -17.339 20.560 -19.895 1.00 0.00 29 GLY A C 19
ATOM 25354 O O . GLY A 1 53 ? -18.231 21.102 -19.226 1.00 0.00 29 GLY A O 19
ATOM 25358 N N . PHE A 1 54 ? -16.082 21.040 -19.988 1.00 0.00 30 PHE A N 19
ATOM 25359 C CA . PHE A 1 54 ? -15.627 22.263 -19.273 1.00 0.00 30 PHE A CA 19
ATOM 25360 C C . PHE A 1 54 ? -14.765 23.138 -20.199 1.00 0.00 30 PHE A C 19
ATOM 25361 O O . PHE A 1 54 ? -14.507 22.781 -21.354 1.00 0.00 30 PHE A O 19
ATOM 25378 N N . ASP A 1 55 ? -14.353 24.296 -19.668 1.00 0.00 31 ASP A N 19
ATOM 25379 C CA . ASP A 1 55 ? -13.393 25.205 -20.300 1.00 0.00 31 ASP A CA 19
ATOM 25380 C C . ASP A 1 55 ? -12.795 26.066 -19.178 1.00 0.00 31 ASP A C 19
ATOM 25381 O O . ASP A 1 55 ? -13.460 26.969 -18.653 1.00 0.00 31 ASP A O 19
ATOM 25390 N N . LEU A 1 56 ? -11.558 25.734 -18.777 1.00 0.00 32 LEU A N 19
ATOM 25391 C CA . LEU A 1 56 ? -10.916 26.306 -17.582 1.00 0.00 32 LEU A CA 19
ATOM 25392 C C . LEU A 1 56 ? -10.324 27.701 -17.900 1.00 0.00 32 LEU A C 19
ATOM 25393 O O . LEU A 1 56 ? -9.751 27.881 -18.978 1.00 0.00 32 LEU A O 19
ATOM 25409 N N . PRO A 1 57 ? -10.482 28.713 -16.976 1.00 0.00 33 PRO A N 19
ATOM 25410 C CA . PRO A 1 57 ? -9.940 30.087 -17.169 1.00 0.00 33 PRO A CA 19
ATOM 25411 C C . PRO A 1 57 ? -8.393 30.101 -17.227 1.00 0.00 33 PRO A C 19
ATOM 25412 O O . PRO A 1 57 ? -7.736 29.286 -16.571 1.00 0.00 33 PRO A O 19
ATOM 25423 N N . GLN A 1 58 ? -7.832 31.032 -18.025 1.00 0.00 34 GLN A N 19
ATOM 25424 C CA . GLN A 1 58 ? -6.388 31.058 -18.349 1.00 0.00 34 GLN A CA 19
ATOM 25425 C C . GLN A 1 58 ? -5.663 32.249 -17.676 1.00 0.00 34 GLN A C 19
ATOM 25426 O O . GLN A 1 58 ? -4.873 32.069 -16.737 1.00 0.00 34 GLN A O 19
ATOM 25440 N N . SER A 1 59 ? -5.983 33.471 -18.143 1.00 0.00 35 SER A N 19
ATOM 25441 C CA . SER A 1 59 ? -5.129 34.672 -17.975 1.00 0.00 35 SER A CA 19
ATOM 25442 C C . SER A 1 59 ? -4.829 35.135 -16.510 1.00 0.00 35 SER A C 19
ATOM 25443 O O . SER A 1 59 ? -3.662 35.428 -16.228 1.00 0.00 35 SER A O 19
ATOM 25451 N N . PRO A 1 60 ? -5.829 35.247 -15.561 1.00 0.00 36 PRO A N 19
ATOM 25452 C CA . PRO A 1 60 ? -5.558 35.768 -14.182 1.00 0.00 36 PRO A CA 19
ATOM 25453 C C . PRO A 1 60 ? -4.518 34.944 -13.371 1.00 0.00 36 PRO A C 19
ATOM 25454 O O . PRO A 1 60 ? -3.993 35.471 -12.391 1.00 0.00 36 PRO A O 19
ATOM 25465 N N . GLN A 1 61 ? -4.252 33.671 -13.808 1.00 0.00 37 GLN A N 19
ATOM 25466 C CA . GLN A 1 61 ? -3.134 32.769 -13.356 1.00 0.00 37 GLN A CA 19
ATOM 25467 C C . GLN A 1 61 ? -3.555 31.637 -12.335 1.00 0.00 37 GLN A C 19
ATOM 25468 O O . GLN A 1 61 ? -3.653 30.478 -12.768 1.00 0.00 37 GLN A O 19
ATOM 25482 N N . PRO A 1 62 ? -3.853 31.902 -10.992 1.00 0.00 38 PRO A N 19
ATOM 25483 C CA . PRO A 1 62 ? -4.056 30.803 -9.981 1.00 0.00 38 PRO A CA 19
ATOM 25484 C C . PRO A 1 62 ? -5.348 29.999 -10.237 1.00 0.00 38 PRO A C 19
ATOM 25485 O O . PRO A 1 62 ? -5.526 28.888 -9.720 1.00 0.00 38 PRO A O 19
ATOM 25496 N N . VAL A 1 63 ? -6.204 30.589 -11.081 1.00 0.00 39 VAL A N 19
ATOM 25497 C CA . VAL A 1 63 ? -7.501 30.051 -11.473 1.00 0.00 39 VAL A CA 19
ATOM 25498 C C . VAL A 1 63 ? -7.359 28.707 -12.198 1.00 0.00 39 VAL A C 19
ATOM 25499 O O . VAL A 1 63 ? -8.222 27.860 -12.073 1.00 0.00 39 VAL A O 19
ATOM 25512 N N . ARG A 1 64 ? -6.243 28.534 -12.934 1.00 0.00 40 ARG A N 19
ATOM 25513 C CA . ARG A 1 64 ? -5.974 27.313 -13.716 1.00 0.00 40 ARG A CA 19
ATOM 25514 C C . ARG A 1 64 ? -5.720 26.139 -12.769 1.00 0.00 40 ARG A C 19
ATOM 25515 O O . ARG A 1 64 ? -6.377 25.104 -12.844 1.00 0.00 40 ARG A O 19
ATOM 25536 N N . VAL A 1 65 ? -4.767 26.372 -11.857 1.00 0.00 41 VAL A N 19
ATOM 25537 C CA . VAL A 1 65 ? -4.293 25.395 -10.867 1.00 0.00 41 VAL A CA 19
ATOM 25538 C C . VAL A 1 65 ? -5.459 24.893 -9.986 1.00 0.00 41 VAL A C 19
ATOM 25539 O O . VAL A 1 65 ? -5.660 23.676 -9.806 1.00 0.00 41 VAL A O 19
ATOM 25552 N N . LYS A 1 66 ? -6.275 25.846 -9.522 1.00 0.00 42 LYS A N 19
ATOM 25553 C CA . LYS A 1 66 ? -7.394 25.574 -8.614 1.00 0.00 42 LYS A CA 19
ATOM 25554 C C . LYS A 1 66 ? -8.587 24.944 -9.383 1.00 0.00 42 LYS A C 19
ATOM 25555 O O . LYS A 1 66 ? -9.293 24.100 -8.833 1.00 0.00 42 LYS A O 19
ATOM 25574 N N . ALA A 1 67 ? -8.789 25.344 -10.655 1.00 0.00 43 ALA A N 19
ATOM 25575 C CA . ALA A 1 67 ? -9.881 24.796 -11.509 1.00 0.00 43 ALA A CA 19
ATOM 25576 C C . ALA A 1 67 ? -9.639 23.314 -11.844 1.00 0.00 43 ALA A C 19
ATOM 25577 O O . ALA A 1 67 ? -10.579 22.506 -11.854 1.00 0.00 43 ALA A O 19
ATOM 25584 N N . VAL A 1 68 ? -8.369 22.984 -12.128 1.00 0.00 44 VAL A N 19
ATOM 25585 C CA . VAL A 1 68 ? -7.933 21.600 -12.368 1.00 0.00 44 VAL A CA 19
ATOM 25586 C C . VAL A 1 68 ? -8.153 20.763 -11.099 1.00 0.00 44 VAL A C 19
ATOM 25587 O O . VAL A 1 68 ? -8.681 19.661 -11.181 1.00 0.00 44 VAL A O 19
ATOM 25600 N N . TYR A 1 69 ? -7.769 21.329 -9.936 1.00 0.00 45 TYR A N 19
ATOM 25601 C CA . TYR A 1 69 ? -8.037 20.726 -8.610 1.00 0.00 45 TYR A CA 19
ATOM 25602 C C . TYR A 1 69 ? -9.524 20.350 -8.446 1.00 0.00 45 TYR A C 19
ATOM 25603 O O . TYR A 1 69 ? -9.829 19.197 -8.146 1.00 0.00 45 TYR A O 19
ATOM 25621 N N . LEU A 1 70 ? -10.429 21.336 -8.668 1.00 0.00 46 LEU A N 19
ATOM 25622 C CA . LEU A 1 70 ? -11.894 21.147 -8.536 1.00 0.00 46 LEU A CA 19
ATOM 25623 C C . LEU A 1 70 ? -12.364 19.979 -9.409 1.00 0.00 46 LEU A C 19
ATOM 25624 O O . LEU A 1 70 ? -13.021 19.057 -8.924 1.00 0.00 46 LEU A O 19
ATOM 25640 N N . PHE A 1 71 ? -11.965 20.038 -10.692 1.00 0.00 47 PHE A N 19
ATOM 25641 C CA . PHE A 1 71 ? -12.266 19.003 -11.689 1.00 0.00 47 PHE A CA 19
ATOM 25642 C C . PHE A 1 71 ? -11.830 17.608 -11.195 1.00 0.00 47 PHE A C 19
ATOM 25643 O O . PHE A 1 71 ? -12.618 16.672 -11.233 1.00 0.00 47 PHE A O 19
ATOM 25660 N N . LEU A 1 72 ? -10.578 17.501 -10.726 1.00 0.00 48 LEU A N 19
ATOM 25661 C CA . LEU A 1 72 ? -9.989 16.227 -10.286 1.00 0.00 48 LEU A CA 19
ATOM 25662 C C . LEU A 1 72 ? -10.693 15.670 -9.031 1.00 0.00 48 LEU A C 19
ATOM 25663 O O . LEU A 1 72 ? -10.810 14.462 -8.881 1.00 0.00 48 LEU A O 19
ATOM 25679 N N . VAL A 1 73 ? -11.159 16.552 -8.130 1.00 0.00 49 VAL A N 19
ATOM 25680 C CA . VAL A 1 73 ? -11.901 16.123 -6.925 1.00 0.00 49 VAL A CA 19
ATOM 25681 C C . VAL A 1 73 ? -13.279 15.561 -7.338 1.00 0.00 49 VAL A C 19
ATOM 25682 O O . VAL A 1 73 ? -13.678 14.474 -6.904 1.00 0.00 49 VAL A O 19
ATOM 25695 N N . ASP A 1 74 ? -13.967 16.305 -8.215 1.00 0.00 50 ASP A N 19
ATOM 25696 C CA . ASP A 1 74 ? -15.292 15.935 -8.745 1.00 0.00 50 ASP A CA 19
ATOM 25697 C C . ASP A 1 74 ? -15.217 14.688 -9.659 1.00 0.00 50 ASP A C 19
ATOM 25698 O O . ASP A 1 74 ? -16.194 13.947 -9.786 1.00 0.00 50 ASP A O 19
ATOM 25707 N N . ALA A 1 75 ? -14.049 14.474 -10.289 1.00 0.00 51 ALA A N 19
ATOM 25708 C CA . ALA A 1 75 ? -13.776 13.304 -11.153 1.00 0.00 51 ALA A CA 19
ATOM 25709 C C . ALA A 1 75 ? -13.129 12.156 -10.345 1.00 0.00 51 ALA A C 19
ATOM 25710 O O . ALA A 1 75 ? -12.712 11.147 -10.927 1.00 0.00 51 ALA A O 19
ATOM 25717 N N . LYS A 1 76 ? -13.030 12.357 -9.002 1.00 0.00 52 LYS A N 19
ATOM 25718 C CA . LYS A 1 76 ? -12.559 11.344 -8.014 1.00 0.00 52 LYS A CA 19
ATOM 25719 C C . LYS A 1 76 ? -11.084 10.928 -8.240 1.00 0.00 52 LYS A C 19
ATOM 25720 O O . LYS A 1 76 ? -10.621 9.911 -7.715 1.00 0.00 52 LYS A O 19
ATOM 25739 N N . GLN A 1 77 ? -10.360 11.770 -8.985 1.00 0.00 53 GLN A N 19
ATOM 25740 C CA . GLN A 1 77 ? -8.928 11.617 -9.274 1.00 0.00 53 GLN A CA 19
ATOM 25741 C C . GLN A 1 77 ? -8.088 11.889 -8.010 1.00 0.00 53 GLN A C 19
ATOM 25742 O O . GLN A 1 77 ? -7.101 11.191 -7.746 1.00 0.00 53 GLN A O 19
ATOM 25756 N N . ILE A 1 78 ? -8.498 12.919 -7.240 1.00 0.00 54 ILE A N 19
ATOM 25757 C CA . ILE A 1 78 ? -7.875 13.272 -5.940 1.00 0.00 54 ILE A CA 19
ATOM 25758 C C . ILE A 1 78 ? -8.953 13.462 -4.862 1.00 0.00 54 ILE A C 19
ATOM 25759 O O . ILE A 1 78 ? -10.155 13.537 -5.158 1.00 0.00 54 ILE A O 19
ATOM 25775 N N . ALA A 1 79 ? -8.485 13.539 -3.611 1.00 0.00 55 ALA A N 19
ATOM 25776 C CA . ALA A 1 79 ? -9.296 13.880 -2.440 1.00 0.00 55 ALA A CA 19
ATOM 25777 C C . ALA A 1 79 ? -9.330 15.417 -2.284 1.00 0.00 55 ALA A C 19
ATOM 25778 O O . ALA A 1 79 ? -8.396 16.096 -2.733 1.00 0.00 55 ALA A O 19
ATOM 25785 N N . PRO A 1 80 ? -10.405 16.004 -1.678 1.00 0.00 56 PRO A N 19
ATOM 25786 C CA . PRO A 1 80 ? -10.446 17.452 -1.390 1.00 0.00 56 PRO A CA 19
ATOM 25787 C C . PRO A 1 80 ? -9.537 17.834 -0.199 1.00 0.00 56 PRO A C 19
ATOM 25788 O O . PRO A 1 80 ? -9.239 17.014 0.674 1.00 0.00 56 PRO A O 19
ATOM 25799 N N . LEU A 1 81 ? -9.060 19.072 -0.227 1.00 0.00 57 LEU A N 19
ATOM 25800 C CA . LEU A 1 81 ? -8.355 19.707 0.886 1.00 0.00 57 LEU A CA 19
ATOM 25801 C C . LEU A 1 81 ? -9.378 20.368 1.830 1.00 0.00 57 LEU A C 19
ATOM 25802 O O . LEU A 1 81 ? -10.498 20.674 1.397 1.00 0.00 57 LEU A O 19
ATOM 25818 N N . PRO A 1 82 ? -9.027 20.591 3.134 1.00 0.00 58 PRO A N 19
ATOM 25819 C CA . PRO A 1 82 ? -9.876 21.385 4.047 1.00 0.00 58 PRO A CA 19
ATOM 25820 C C . PRO A 1 82 ? -9.856 22.889 3.676 1.00 0.00 58 PRO A C 19
ATOM 25821 O O . PRO A 1 82 ? -8.862 23.381 3.119 1.00 0.00 58 PRO A O 19
ATOM 25832 N N . ASP A 1 83 ? -10.950 23.605 4.000 1.00 0.00 59 ASP A N 19
ATOM 25833 C CA . ASP A 1 83 ? -11.059 25.069 3.789 1.00 0.00 59 ASP A CA 19
ATOM 25834 C C . ASP A 1 83 ? -10.079 25.821 4.703 1.00 0.00 59 ASP A C 19
ATOM 25835 O O . ASP A 1 83 ? -9.708 26.960 4.417 1.00 0.00 59 ASP A O 19
ATOM 25844 N N . SER A 1 84 ? -9.696 25.159 5.815 1.00 0.00 60 SER A N 19
ATOM 25845 C CA . SER A 1 84 ? -8.652 25.638 6.735 1.00 0.00 60 SER A CA 19
ATOM 25846 C C . SER A 1 84 ? -7.318 25.823 5.983 1.00 0.00 60 SER A C 19
ATOM 25847 O O . SER A 1 84 ? -6.584 26.788 6.230 1.00 0.00 60 SER A O 19
ATOM 25855 N N . LYS A 1 85 ? -7.023 24.884 5.063 1.00 0.00 61 LYS A N 19
ATOM 25856 C CA . LYS A 1 85 ? -5.888 25.007 4.138 1.00 0.00 61 LYS A CA 19
ATOM 25857 C C . LYS A 1 85 ? -6.383 25.625 2.812 1.00 0.00 61 LYS A C 19
ATOM 25858 O O . LYS A 1 85 ? -6.519 26.850 2.730 1.00 0.00 61 LYS A O 19
ATOM 25877 N N . LEU A 1 86 ? -6.688 24.766 1.794 1.00 0.00 62 LEU A N 19
ATOM 25878 C CA . LEU A 1 86 ? -7.127 25.190 0.435 1.00 0.00 62 LEU A CA 19
ATOM 25879 C C . LEU A 1 86 ? -6.138 26.219 -0.187 1.00 0.00 62 LEU A C 19
ATOM 25880 O O . LEU A 1 86 ? -6.488 26.970 -1.106 1.00 0.00 62 LEU A O 19
ATOM 25896 N N . ASP A 1 87 ? -4.892 26.201 0.314 1.00 0.00 63 ASP A N 19
ATOM 25897 C CA . ASP A 1 87 ? -3.825 27.129 -0.089 1.00 0.00 63 ASP A CA 19
ATOM 25898 C C . ASP A 1 87 ? -3.346 26.785 -1.497 1.00 0.00 63 ASP A C 19
ATOM 25899 O O . ASP A 1 87 ? -3.329 25.616 -1.855 1.00 0.00 63 ASP A O 19
ATOM 25908 N N . GLY A 1 88 ? -2.943 27.816 -2.267 1.00 0.00 64 GLY A N 19
ATOM 25909 C CA . GLY A 1 88 ? -2.529 27.659 -3.670 1.00 0.00 64 GLY A CA 19
ATOM 25910 C C . GLY A 1 88 ? -1.417 26.629 -3.862 1.00 0.00 64 GLY A C 19
ATOM 25911 O O . GLY A 1 88 ? -1.422 25.894 -4.847 1.00 0.00 64 GLY A O 19
ATOM 25915 N N . ALA A 1 89 ? -0.481 26.565 -2.895 1.00 0.00 65 ALA A N 19
ATOM 25916 C CA . ALA A 1 89 ? 0.615 25.580 -2.903 1.00 0.00 65 ALA A CA 19
ATOM 25917 C C . ALA A 1 89 ? 0.099 24.183 -2.520 1.00 0.00 65 ALA A C 19
ATOM 25918 O O . ALA A 1 89 ? 0.565 23.193 -3.063 1.00 0.00 65 ALA A O 19
ATOM 25925 N N . ASN A 1 90 ? -0.882 24.116 -1.591 1.00 0.00 66 ASN A N 19
ATOM 25926 C CA . ASN A 1 90 ? -1.513 22.828 -1.182 1.00 0.00 66 ASN A CA 19
ATOM 25927 C C . ASN A 1 90 ? -2.280 22.206 -2.366 1.00 0.00 66 ASN A C 19
ATOM 25928 O O . ASN A 1 90 ? -2.333 20.977 -2.511 1.00 0.00 66 ASN A O 19
ATOM 25939 N N . ILE A 1 91 ? -2.886 23.083 -3.193 1.00 0.00 67 ILE A N 19
ATOM 25940 C CA . ILE A 1 91 ? -3.547 22.699 -4.452 1.00 0.00 67 ILE A CA 19
ATOM 25941 C C . ILE A 1 91 ? -2.517 22.034 -5.386 1.00 0.00 67 ILE A C 19
ATOM 25942 O O . ILE A 1 91 ? -2.766 20.965 -5.952 1.00 0.00 67 ILE A O 19
ATOM 25958 N N . LYS A 1 92 ? -1.350 22.692 -5.491 1.00 0.00 68 LYS A N 19
ATOM 25959 C CA . LYS A 1 92 ? -0.227 22.238 -6.326 1.00 0.00 68 LYS A CA 19
ATOM 25960 C C . LYS A 1 92 ? 0.292 20.859 -5.884 1.00 0.00 68 LYS A C 19
ATOM 25961 O O . LYS A 1 92 ? 0.696 20.059 -6.729 1.00 0.00 68 LYS A O 19
ATOM 25980 N N . HIS A 1 93 ? 0.268 20.597 -4.559 1.00 0.00 69 HIS A N 19
ATOM 25981 C CA . HIS A 1 93 ? 0.638 19.285 -3.990 1.00 0.00 69 HIS A CA 19
ATOM 25982 C C . HIS A 1 93 ? -0.300 18.188 -4.532 1.00 0.00 69 HIS A C 19
ATOM 25983 O O . HIS A 1 93 ? 0.164 17.154 -5.018 1.00 0.00 69 HIS A O 19
ATOM 25998 N N . ARG A 1 94 ? -1.622 18.449 -4.461 1.00 0.00 70 ARG A N 19
ATOM 25999 C CA . ARG A 1 94 ? -2.662 17.531 -4.983 1.00 0.00 70 ARG A CA 19
ATOM 26000 C C . ARG A 1 94 ? -2.408 17.181 -6.463 1.00 0.00 70 ARG A C 19
ATOM 26001 O O . ARG A 1 94 ? -2.364 15.997 -6.831 1.00 0.00 70 ARG A O 19
ATOM 26022 N N . LEU A 1 95 ? -2.206 18.231 -7.279 1.00 0.00 71 LEU A N 19
ATOM 26023 C CA . LEU A 1 95 ? -2.000 18.100 -8.734 1.00 0.00 71 LEU A CA 19
ATOM 26024 C C . LEU A 1 95 ? -0.724 17.300 -9.056 1.00 0.00 71 LEU A C 19
ATOM 26025 O O . LEU A 1 95 ? -0.704 16.487 -9.989 1.00 0.00 71 LEU A O 19
ATOM 26041 N N . ALA A 1 96 ? 0.322 17.548 -8.257 1.00 0.00 72 ALA A N 19
ATOM 26042 C CA . ALA A 1 96 ? 1.658 16.994 -8.476 1.00 0.00 72 ALA A CA 19
ATOM 26043 C C . ALA A 1 96 ? 1.708 15.483 -8.205 1.00 0.00 72 ALA A C 19
ATOM 26044 O O . ALA A 1 96 ? 2.153 14.710 -9.065 1.00 0.00 72 ALA A O 19
ATOM 26051 N N . LEU A 1 97 ? 1.243 15.061 -7.013 1.00 0.00 73 LEU A N 19
ATOM 26052 C CA . LEU A 1 97 ? 1.211 13.629 -6.645 1.00 0.00 73 LEU A CA 19
ATOM 26053 C C . LEU A 1 97 ? 0.217 12.855 -7.529 1.00 0.00 73 LEU A C 19
ATOM 26054 O O . LEU A 1 97 ? 0.443 11.665 -7.829 1.00 0.00 73 LEU A O 19
ATOM 26070 N N . TRP A 1 98 ? -0.871 13.540 -7.950 1.00 0.00 74 TRP A N 19
ATOM 26071 C CA . TRP A 1 98 ? -1.855 12.975 -8.890 1.00 0.00 74 TRP A CA 19
ATOM 26072 C C . TRP A 1 98 ? -1.173 12.548 -10.198 1.00 0.00 74 TRP A C 19
ATOM 26073 O O . TRP A 1 98 ? -1.213 11.373 -10.570 1.00 0.00 74 TRP A O 19
ATOM 26094 N N . ILE A 1 99 ? -0.543 13.526 -10.875 1.00 0.00 75 ILE A N 19
ATOM 26095 C CA . ILE A 1 99 ? 0.059 13.316 -12.199 1.00 0.00 75 ILE A CA 19
ATOM 26096 C C . ILE A 1 99 ? 1.282 12.388 -12.101 1.00 0.00 75 ILE A C 19
ATOM 26097 O O . ILE A 1 99 ? 1.597 11.685 -13.051 1.00 0.00 75 ILE A O 19
ATOM 26113 N N . HIS A 1 100 ? 1.934 12.358 -10.924 1.00 0.00 76 HIS A N 19
ATOM 26114 C CA . HIS A 1 100 ? 3.085 11.471 -10.683 1.00 0.00 76 HIS A CA 19
ATOM 26115 C C . HIS A 1 100 ? 2.622 9.998 -10.659 1.00 0.00 76 HIS A C 19
ATOM 26116 O O . HIS A 1 100 ? 3.333 9.107 -11.143 1.00 0.00 76 HIS A O 19
ATOM 26131 N N . ALA A 1 101 ? 1.425 9.769 -10.092 1.00 0.00 77 ALA A N 19
ATOM 26132 C CA . ALA A 1 101 ? 0.764 8.447 -10.106 1.00 0.00 77 ALA A CA 19
ATOM 26133 C C . ALA A 1 101 ? 0.107 8.148 -11.479 1.00 0.00 77 ALA A C 19
ATOM 26134 O O . ALA A 1 101 ? 0.012 6.984 -11.885 1.00 0.00 77 ALA A O 19
ATOM 26141 N N . ALA A 1 102 ? -0.334 9.212 -12.183 1.00 0.00 78 ALA A N 19
ATOM 26142 C CA . ALA A 1 102 ? -1.032 9.102 -13.489 1.00 0.00 78 ALA A CA 19
ATOM 26143 C C . ALA A 1 102 ? -0.057 8.736 -14.627 1.00 0.00 78 ALA A C 19
ATOM 26144 O O . ALA A 1 102 ? -0.441 8.086 -15.608 1.00 0.00 78 ALA A O 19
ATOM 26151 N N . LEU A 1 103 ? 1.200 9.190 -14.494 1.00 0.00 79 LEU A N 19
ATOM 26152 C CA . LEU A 1 103 ? 2.302 8.810 -15.387 1.00 0.00 79 LEU A CA 19
ATOM 26153 C C . LEU A 1 103 ? 2.800 7.398 -14.988 1.00 0.00 79 LEU A C 19
ATOM 26154 O O . LEU A 1 103 ? 3.306 7.239 -13.872 1.00 0.00 79 LEU A O 19
ATOM 26170 N N . PRO A 1 104 ? 2.644 6.349 -15.875 1.00 0.00 80 PRO A N 19
ATOM 26171 C CA . PRO A 1 104 ? 3.042 4.950 -15.547 1.00 0.00 80 PRO A CA 19
ATOM 26172 C C . PRO A 1 104 ? 4.567 4.784 -15.354 1.00 0.00 80 PRO A C 19
ATOM 26173 O O . PRO A 1 104 ? 5.017 3.870 -14.659 1.00 0.00 80 PRO A O 19
ATOM 26184 N N . ASP A 1 105 ? 5.344 5.684 -15.978 1.00 0.00 81 ASP A N 19
ATOM 26185 C CA . ASP A 1 105 ? 6.817 5.694 -15.870 1.00 0.00 81 ASP A CA 19
ATOM 26186 C C . ASP A 1 105 ? 7.266 6.362 -14.551 1.00 0.00 81 ASP A C 19
ATOM 26187 O O . ASP A 1 105 ? 8.428 6.219 -14.147 1.00 0.00 81 ASP A O 19
ATOM 26196 N N . ASN A 1 106 ? 6.314 7.081 -13.900 1.00 0.00 82 ASN A N 19
ATOM 26197 C CA . ASN A 1 106 ? 6.531 7.840 -12.647 1.00 0.00 82 ASN A CA 19
ATOM 26198 C C . ASN A 1 106 ? 7.725 8.808 -12.814 1.00 0.00 82 ASN A C 19
ATOM 26199 O O . ASN A 1 106 ? 8.669 8.831 -12.018 1.00 0.00 82 ASN A O 19
ATOM 26210 N N . ASP A 1 107 ? 7.644 9.590 -13.898 1.00 0.00 83 ASP A N 19
ATOM 26211 C CA . ASP A 1 107 ? 8.706 10.501 -14.354 1.00 0.00 83 ASP A CA 19
ATOM 26212 C C . ASP A 1 107 ? 9.029 11.566 -13.282 1.00 0.00 83 ASP A C 19
ATOM 26213 O O . ASP A 1 107 ? 8.118 12.039 -12.606 1.00 0.00 83 ASP A O 19
ATOM 26222 N N . PRO A 1 108 ? 10.327 11.956 -13.093 1.00 0.00 84 PRO A N 19
ATOM 26223 C CA . PRO A 1 108 ? 10.692 13.094 -12.210 1.00 0.00 84 PRO A CA 19
ATOM 26224 C C . PRO A 1 108 ? 10.367 14.460 -12.859 1.00 0.00 84 PRO A C 19
ATOM 26225 O O . PRO A 1 108 ? 10.396 15.496 -12.184 1.00 0.00 84 PRO A O 19
ATOM 26236 N N . LEU A 1 109 ? 10.050 14.410 -14.180 1.00 0.00 85 LEU A N 19
ATOM 26237 C CA . LEU A 1 109 ? 9.869 15.580 -15.053 1.00 0.00 85 LEU A CA 19
ATOM 26238 C C . LEU A 1 109 ? 11.152 16.431 -15.089 1.00 0.00 85 LEU A C 19
ATOM 26239 O O . LEU A 1 109 ? 11.113 17.636 -15.272 1.00 0.00 85 LEU A O 19
ATOM 26255 N N . LYS A 1 110 ? 12.302 15.750 -14.947 1.00 0.00 86 LYS A N 19
ATOM 26256 C CA . LYS A 1 110 ? 13.630 16.353 -15.037 1.00 0.00 86 LYS A CA 19
ATOM 26257 C C . LYS A 1 110 ? 14.330 15.799 -16.301 1.00 0.00 86 LYS A C 19
ATOM 26258 O O . LYS A 1 110 ? 14.816 14.642 -16.266 1.00 0.00 86 LYS A O 19
ATOM 26278 N N . MET A 1 25 ? 2.480 3.052 -2.527 1.00 0.00 1 MET A N 20
ATOM 26279 C CA . MET A 1 25 ? 2.053 2.424 -3.794 1.00 0.00 1 MET A CA 20
ATOM 26280 C C . MET A 1 25 ? 3.284 2.100 -4.661 1.00 0.00 1 MET A C 20
ATOM 26281 O O . MET A 1 25 ? 3.587 0.922 -4.911 1.00 0.00 1 MET A O 20
ATOM 26295 N N . SER A 1 26 ? 3.997 3.159 -5.104 1.00 0.00 2 SER A N 20
ATOM 26296 C CA . SER A 1 26 ? 5.177 3.030 -5.979 1.00 0.00 2 SER A CA 20
ATOM 26297 C C . SER A 1 26 ? 6.141 4.212 -5.763 1.00 0.00 2 SER A C 20
ATOM 26298 O O . SER A 1 26 ? 7.172 4.038 -5.103 1.00 0.00 2 SER A O 20
ATOM 26306 N N . LYS A 1 27 ? 5.774 5.413 -6.308 1.00 0.00 3 LYS A N 20
ATOM 26307 C CA . LYS A 1 27 ? 6.598 6.648 -6.254 1.00 0.00 3 LYS A CA 20
ATOM 26308 C C . LYS A 1 27 ? 8.055 6.359 -6.677 1.00 0.00 3 LYS A C 20
ATOM 26309 O O . LYS A 1 27 ? 9.000 6.564 -5.905 1.00 0.00 3 LYS A O 20
ATOM 26328 N N . THR A 1 28 ? 8.207 5.854 -7.913 1.00 0.00 4 THR A N 20
ATOM 26329 C CA . THR A 1 28 ? 9.493 5.354 -8.438 1.00 0.00 4 THR A CA 20
ATOM 26330 C C . THR A 1 28 ? 10.513 6.501 -8.580 1.00 0.00 4 THR A C 20
ATOM 26331 O O . THR A 1 28 ? 11.639 6.401 -8.080 1.00 0.00 4 THR A O 20
ATOM 26342 N N . ALA A 1 29 ? 10.092 7.607 -9.242 1.00 0.00 5 ALA A N 20
ATOM 26343 C CA . ALA A 1 29 ? 10.898 8.853 -9.346 1.00 0.00 5 ALA A CA 20
ATOM 26344 C C . ALA A 1 29 ? 10.674 9.790 -8.132 1.00 0.00 5 ALA A C 20
ATOM 26345 O O . ALA A 1 29 ? 11.092 10.956 -8.163 1.00 0.00 5 ALA A O 20
ATOM 26352 N N . LYS A 1 30 ? 10.033 9.229 -7.066 1.00 0.00 6 LYS A N 20
ATOM 26353 C CA . LYS A 1 30 ? 9.723 9.897 -5.781 1.00 0.00 6 LYS A CA 20
ATOM 26354 C C . LYS A 1 30 ? 8.789 11.105 -6.011 1.00 0.00 6 LYS A C 20
ATOM 26355 O O . LYS A 1 30 ? 7.559 10.953 -5.919 1.00 0.00 6 LYS A O 20
ATOM 26374 N N . LEU A 1 31 ? 9.422 12.255 -6.378 1.00 0.00 7 LEU A N 20
ATOM 26375 C CA . LEU A 1 31 ? 8.801 13.557 -6.737 1.00 0.00 7 LEU A CA 20
ATOM 26376 C C . LEU A 1 31 ? 9.891 14.628 -6.551 1.00 0.00 7 LEU A C 20
ATOM 26377 O O . LEU A 1 31 ? 10.588 14.613 -5.532 1.00 0.00 7 LEU A O 20
ATOM 26393 N N . ASN A 1 32 ? 10.048 15.542 -7.532 1.00 0.00 8 ASN A N 20
ATOM 26394 C CA . ASN A 1 32 ? 11.022 16.656 -7.444 1.00 0.00 8 ASN A CA 20
ATOM 26395 C C . ASN A 1 32 ? 10.600 17.799 -8.383 1.00 0.00 8 ASN A C 20
ATOM 26396 O O . ASN A 1 32 ? 10.148 17.543 -9.505 1.00 0.00 8 ASN A O 20
ATOM 26407 N N . ASN A 1 33 ? 10.796 19.044 -7.896 1.00 0.00 9 ASN A N 20
ATOM 26408 C CA . ASN A 1 33 ? 10.392 20.294 -8.573 1.00 0.00 9 ASN A CA 20
ATOM 26409 C C . ASN A 1 33 ? 8.891 20.260 -8.926 1.00 0.00 9 ASN A C 20
ATOM 26410 O O . ASN A 1 33 ? 8.514 19.966 -10.070 1.00 0.00 9 ASN A O 20
ATOM 26421 N N . GLU A 1 34 ? 8.061 20.546 -7.907 1.00 0.00 10 GLU A N 20
ATOM 26422 C CA . GLU A 1 34 ? 6.587 20.503 -7.984 1.00 0.00 10 GLU A CA 20
ATOM 26423 C C . GLU A 1 34 ? 6.048 21.299 -9.188 1.00 0.00 10 GLU A C 20
ATOM 26424 O O . GLU A 1 34 ? 5.076 20.880 -9.798 1.00 0.00 10 GLU A O 20
ATOM 26436 N N . GLU A 1 35 ? 6.748 22.407 -9.523 1.00 0.00 11 GLU A N 20
ATOM 26437 C CA . GLU A 1 35 ? 6.487 23.271 -10.705 1.00 0.00 11 GLU A CA 20
ATOM 26438 C C . GLU A 1 35 ? 6.109 22.459 -11.970 1.00 0.00 11 GLU A C 20
ATOM 26439 O O . GLU A 1 35 ? 5.057 22.694 -12.577 1.00 0.00 11 GLU A O 20
ATOM 26451 N N . LYS A 1 36 ? 6.978 21.485 -12.316 1.00 0.00 12 LYS A N 20
ATOM 26452 C CA . LYS A 1 36 ? 6.819 20.620 -13.506 1.00 0.00 12 LYS A CA 20
ATOM 26453 C C . LYS A 1 36 ? 5.511 19.824 -13.435 1.00 0.00 12 LYS A C 20
ATOM 26454 O O . LYS A 1 36 ? 4.753 19.740 -14.411 1.00 0.00 12 LYS A O 20
ATOM 26473 N N . LEU A 1 37 ? 5.266 19.256 -12.248 1.00 0.00 13 LEU A N 20
ATOM 26474 C CA . LEU A 1 37 ? 4.109 18.392 -11.993 1.00 0.00 13 LEU A CA 20
ATOM 26475 C C . LEU A 1 37 ? 2.786 19.180 -12.042 1.00 0.00 13 LEU A C 20
ATOM 26476 O O . LEU A 1 37 ? 1.777 18.671 -12.544 1.00 0.00 13 LEU A O 20
ATOM 26492 N N . VAL A 1 38 ? 2.811 20.426 -11.545 1.00 0.00 14 VAL A N 20
ATOM 26493 C CA . VAL A 1 38 ? 1.655 21.334 -11.588 1.00 0.00 14 VAL A CA 20
ATOM 26494 C C . VAL A 1 38 ? 1.283 21.624 -13.046 1.00 0.00 14 VAL A C 20
ATOM 26495 O O . VAL A 1 38 ? 0.137 21.423 -13.439 1.00 0.00 14 VAL A O 20
ATOM 26508 N N . LYS A 1 39 ? 2.296 22.040 -13.839 1.00 0.00 15 LYS A N 20
ATOM 26509 C CA . LYS A 1 39 ? 2.138 22.368 -15.267 1.00 0.00 15 LYS A CA 20
ATOM 26510 C C . LYS A 1 39 ? 1.511 21.205 -16.061 1.00 0.00 15 LYS A C 20
ATOM 26511 O O . LYS A 1 39 ? 0.553 21.415 -16.807 1.00 0.00 15 LYS A O 20
ATOM 26530 N N . LYS A 1 40 ? 2.036 19.978 -15.860 1.00 0.00 16 LYS A N 20
ATOM 26531 C CA . LYS A 1 40 ? 1.549 18.773 -16.566 1.00 0.00 16 LYS A CA 20
ATOM 26532 C C . LYS A 1 40 ? 0.152 18.365 -16.074 1.00 0.00 16 LYS A C 20
ATOM 26533 O O . LYS A 1 40 ? -0.624 17.802 -16.828 1.00 0.00 16 LYS A O 20
ATOM 26552 N N . ALA A 1 41 ? -0.160 18.665 -14.806 1.00 0.00 17 ALA A N 20
ATOM 26553 C CA . ALA A 1 41 ? -1.506 18.433 -14.248 1.00 0.00 17 ALA A CA 20
ATOM 26554 C C . ALA A 1 41 ? -2.518 19.430 -14.840 1.00 0.00 17 ALA A C 20
ATOM 26555 O O . ALA A 1 41 ? -3.701 19.124 -14.941 1.00 0.00 17 ALA A O 20
ATOM 26562 N N . LEU A 1 42 ? -2.030 20.624 -15.233 1.00 0.00 18 LEU A N 20
ATOM 26563 C CA . LEU A 1 42 ? -2.852 21.639 -15.925 1.00 0.00 18 LEU A CA 20
ATOM 26564 C C . LEU A 1 42 ? -3.082 21.227 -17.387 1.00 0.00 18 LEU A C 20
ATOM 26565 O O . LEU A 1 42 ? -4.146 21.490 -17.952 1.00 0.00 18 LEU A O 20
ATOM 26581 N N . GLU A 1 43 ? -2.055 20.587 -17.985 1.00 0.00 19 GLU A N 20
ATOM 26582 C CA . GLU A 1 43 ? -2.119 20.056 -19.361 1.00 0.00 19 GLU A CA 20
ATOM 26583 C C . GLU A 1 43 ? -3.133 18.901 -19.452 1.00 0.00 19 GLU A C 20
ATOM 26584 O O . GLU A 1 43 ? -4.096 18.966 -20.219 1.00 0.00 19 GLU A O 20
ATOM 26596 N N . ILE A 1 44 ? -2.906 17.869 -18.626 1.00 0.00 20 ILE A N 20
ATOM 26597 C CA . ILE A 1 44 ? -3.710 16.643 -18.602 1.00 0.00 20 ILE A CA 20
ATOM 26598 C C . ILE A 1 44 ? -5.104 16.933 -18.043 1.00 0.00 20 ILE A C 20
ATOM 26599 O O . ILE A 1 44 ? -6.088 16.649 -18.702 1.00 0.00 20 ILE A O 20
ATOM 26615 N N . GLY A 1 45 ? -5.163 17.537 -16.847 1.00 0.00 21 GLY A N 20
ATOM 26616 C CA . GLY A 1 45 ? -6.434 17.880 -16.197 1.00 0.00 21 GLY A CA 20
ATOM 26617 C C . GLY A 1 45 ? -7.240 18.915 -16.980 1.00 0.00 21 GLY A C 20
ATOM 26618 O O . GLY A 1 45 ? -8.471 18.926 -16.910 1.00 0.00 21 GLY A O 20
ATOM 26622 N N . GLY A 1 46 ? -6.527 19.783 -17.733 1.00 0.00 22 GLY A N 20
ATOM 26623 C CA . GLY A 1 46 ? -7.158 20.770 -18.613 1.00 0.00 22 GLY A CA 20
ATOM 26624 C C . GLY A 1 46 ? -7.816 20.132 -19.834 1.00 0.00 22 GLY A C 20
ATOM 26625 O O . GLY A 1 46 ? -8.956 20.468 -20.160 1.00 0.00 22 GLY A O 20
ATOM 26629 N N . LYS A 1 47 ? -7.099 19.195 -20.509 1.00 0.00 23 LYS A N 20
ATOM 26630 C CA . LYS A 1 47 ? -7.622 18.519 -21.728 1.00 0.00 23 LYS A CA 20
ATOM 26631 C C . LYS A 1 47 ? -8.686 17.470 -21.361 1.00 0.00 23 LYS A C 20
ATOM 26632 O O . LYS A 1 47 ? -9.589 17.189 -22.147 1.00 0.00 23 LYS A O 20
ATOM 26651 N N . MET A 1 48 ? -8.546 16.886 -20.162 1.00 0.00 24 MET A N 20
ATOM 26652 C CA . MET A 1 48 ? -9.531 15.951 -19.595 1.00 0.00 24 MET A CA 20
ATOM 26653 C C . MET A 1 48 ? -10.841 16.701 -19.340 1.00 0.00 24 MET A C 20
ATOM 26654 O O . MET A 1 48 ? -11.891 16.276 -19.813 1.00 0.00 24 MET A O 20
ATOM 26668 N N . ALA A 1 49 ? -10.734 17.859 -18.644 1.00 0.00 25 ALA A N 20
ATOM 26669 C CA . ALA A 1 49 ? -11.870 18.770 -18.391 1.00 0.00 25 ALA A CA 20
ATOM 26670 C C . ALA A 1 49 ? -12.535 19.199 -19.707 1.00 0.00 25 ALA A C 20
ATOM 26671 O O . ALA A 1 49 ? -13.767 19.182 -19.817 1.00 0.00 25 ALA A O 20
ATOM 26678 N N . LYS A 1 50 ? -11.686 19.539 -20.701 1.00 0.00 26 LYS A N 20
ATOM 26679 C CA . LYS A 1 50 ? -12.106 19.909 -22.068 1.00 0.00 26 LYS A CA 20
ATOM 26680 C C . LYS A 1 50 ? -13.090 18.876 -22.633 1.00 0.00 26 LYS A C 20
ATOM 26681 O O . LYS A 1 50 ? -14.251 19.206 -22.885 1.00 0.00 26 LYS A O 20
ATOM 26700 N N . MET A 1 51 ? -12.605 17.614 -22.718 1.00 0.00 27 MET A N 20
ATOM 26701 C CA . MET A 1 51 ? -13.335 16.466 -23.302 1.00 0.00 27 MET A CA 20
ATOM 26702 C C . MET A 1 51 ? -14.584 16.093 -22.480 1.00 0.00 27 MET A C 20
ATOM 26703 O O . MET A 1 51 ? -15.548 15.554 -23.026 1.00 0.00 27 MET A O 20
ATOM 26717 N N . GLN A 1 52 ? -14.533 16.355 -21.160 1.00 0.00 28 GLN A N 20
ATOM 26718 C CA . GLN A 1 52 ? -15.690 16.171 -20.258 1.00 0.00 28 GLN A CA 20
ATOM 26719 C C . GLN A 1 52 ? -16.759 17.247 -20.531 1.00 0.00 28 GLN A C 20
ATOM 26720 O O . GLN A 1 52 ? -17.938 17.049 -20.235 1.00 0.00 28 GLN A O 20
ATOM 26734 N N . GLY A 1 53 ? -16.315 18.384 -21.084 1.00 0.00 29 GLY A N 20
ATOM 26735 C CA . GLY A 1 53 ? -17.202 19.445 -21.559 1.00 0.00 29 GLY A CA 20
ATOM 26736 C C . GLY A 1 53 ? -16.981 20.735 -20.815 1.00 0.00 29 GLY A C 20
ATOM 26737 O O . GLY A 1 53 ? -17.947 21.386 -20.402 1.00 0.00 29 GLY A O 20
ATOM 26741 N N . PHE A 1 54 ? -15.701 21.130 -20.653 1.00 0.00 30 PHE A N 20
ATOM 26742 C CA . PHE A 1 54 ? -15.335 22.320 -19.828 1.00 0.00 30 PHE A CA 20
ATOM 26743 C C . PHE A 1 54 ? -14.266 23.182 -20.505 1.00 0.00 30 PHE A C 20
ATOM 26744 O O . PHE A 1 54 ? -13.588 22.747 -21.430 1.00 0.00 30 PHE A O 20
ATOM 26761 N N . ASP A 1 55 ? -14.128 24.417 -19.989 1.00 0.00 31 ASP A N 20
ATOM 26762 C CA . ASP A 1 55 ? -13.154 25.415 -20.452 1.00 0.00 31 ASP A CA 20
ATOM 26763 C C . ASP A 1 55 ? -12.640 26.215 -19.232 1.00 0.00 31 ASP A C 20
ATOM 26764 O O . ASP A 1 55 ? -13.277 27.164 -18.766 1.00 0.00 31 ASP A O 20
ATOM 26773 N N . LEU A 1 56 ? -11.495 25.779 -18.682 1.00 0.00 32 LEU A N 20
ATOM 26774 C CA . LEU A 1 56 ? -10.931 26.346 -17.440 1.00 0.00 32 LEU A CA 20
ATOM 26775 C C . LEU A 1 56 ? -10.182 27.671 -17.745 1.00 0.00 32 LEU A C 20
ATOM 26776 O O . LEU A 1 56 ? -9.374 27.692 -18.678 1.00 0.00 32 LEU A O 20
ATOM 26792 N N . PRO A 1 57 ? -10.442 28.787 -16.962 1.00 0.00 33 PRO A N 20
ATOM 26793 C CA . PRO A 1 57 ? -9.897 30.155 -17.248 1.00 0.00 33 PRO A CA 20
ATOM 26794 C C . PRO A 1 57 ? -8.345 30.178 -17.358 1.00 0.00 33 PRO A C 20
ATOM 26795 O O . PRO A 1 57 ? -7.638 30.007 -16.368 1.00 0.00 33 PRO A O 20
ATOM 26806 N N . GLN A 1 58 ? -7.856 30.393 -18.593 1.00 0.00 34 GLN A N 20
ATOM 26807 C CA . GLN A 1 58 ? -6.436 30.218 -18.973 1.00 0.00 34 GLN A CA 20
ATOM 26808 C C . GLN A 1 58 ? -5.552 31.422 -18.567 1.00 0.00 34 GLN A C 20
ATOM 26809 O O . GLN A 1 58 ? -4.481 31.244 -17.973 1.00 0.00 34 GLN A O 20
ATOM 26823 N N . SER A 1 59 ? -6.043 32.633 -18.870 1.00 0.00 35 SER A N 20
ATOM 26824 C CA . SER A 1 59 ? -5.241 33.876 -18.841 1.00 0.00 35 SER A CA 20
ATOM 26825 C C . SER A 1 59 ? -4.663 34.262 -17.436 1.00 0.00 35 SER A C 20
ATOM 26826 O O . SER A 1 59 ? -3.471 34.606 -17.378 1.00 0.00 35 SER A O 20
ATOM 26834 N N . PRO A 1 60 ? -5.452 34.240 -16.289 1.00 0.00 36 PRO A N 20
ATOM 26835 C CA . PRO A 1 60 ? -4.928 34.670 -14.954 1.00 0.00 36 PRO A CA 20
ATOM 26836 C C . PRO A 1 60 ? -3.725 33.835 -14.470 1.00 0.00 36 PRO A C 20
ATOM 26837 O O . PRO A 1 60 ? -2.762 34.422 -13.977 1.00 0.00 36 PRO A O 20
ATOM 26848 N N . GLN A 1 61 ? -3.839 32.477 -14.619 1.00 0.00 37 GLN A N 20
ATOM 26849 C CA . GLN A 1 61 ? -2.825 31.424 -14.253 1.00 0.00 37 GLN A CA 20
ATOM 26850 C C . GLN A 1 61 ? -3.142 30.652 -12.921 1.00 0.00 37 GLN A C 20
ATOM 26851 O O . GLN A 1 61 ? -3.348 29.431 -13.006 1.00 0.00 37 GLN A O 20
ATOM 26865 N N . PRO A 1 62 ? -3.208 31.281 -11.668 1.00 0.00 38 PRO A N 20
ATOM 26866 C CA . PRO A 1 62 ? -3.451 30.505 -10.397 1.00 0.00 38 PRO A CA 20
ATOM 26867 C C . PRO A 1 62 ? -4.851 29.858 -10.360 1.00 0.00 38 PRO A C 20
ATOM 26868 O O . PRO A 1 62 ? -5.071 28.856 -9.666 1.00 0.00 38 PRO A O 20
ATOM 26879 N N . VAL A 1 63 ? -5.775 30.442 -11.129 1.00 0.00 39 VAL A N 20
ATOM 26880 C CA . VAL A 1 63 ? -7.161 29.974 -11.228 1.00 0.00 39 VAL A CA 20
ATOM 26881 C C . VAL A 1 63 ? -7.244 28.651 -12.008 1.00 0.00 39 VAL A C 20
ATOM 26882 O O . VAL A 1 63 ? -8.149 27.867 -11.759 1.00 0.00 39 VAL A O 20
ATOM 26895 N N . ARG A 1 64 ? -6.285 28.421 -12.946 1.00 0.00 40 ARG A N 20
ATOM 26896 C CA . ARG A 1 64 ? -6.184 27.150 -13.699 1.00 0.00 40 ARG A CA 20
ATOM 26897 C C . ARG A 1 64 ? -5.909 26.008 -12.729 1.00 0.00 40 ARG A C 20
ATOM 26898 O O . ARG A 1 64 ? -6.521 24.955 -12.806 1.00 0.00 40 ARG A O 20
ATOM 26919 N N . VAL A 1 65 ? -4.972 26.275 -11.812 1.00 0.00 41 VAL A N 20
ATOM 26920 C CA . VAL A 1 65 ? -4.485 25.316 -10.817 1.00 0.00 41 VAL A CA 20
ATOM 26921 C C . VAL A 1 65 ? -5.641 24.822 -9.923 1.00 0.00 41 VAL A C 20
ATOM 26922 O O . VAL A 1 65 ? -5.875 23.609 -9.789 1.00 0.00 41 VAL A O 20
ATOM 26935 N N . LYS A 1 66 ? -6.398 25.783 -9.385 1.00 0.00 42 LYS A N 20
ATOM 26936 C CA . LYS A 1 66 ? -7.527 25.515 -8.480 1.00 0.00 42 LYS A CA 20
ATOM 26937 C C . LYS A 1 66 ? -8.733 24.928 -9.266 1.00 0.00 42 LYS A C 20
ATOM 26938 O O . LYS A 1 66 ? -9.500 24.139 -8.714 1.00 0.00 42 LYS A O 20
ATOM 26957 N N . ALA A 1 67 ? -8.861 25.295 -10.555 1.00 0.00 43 ALA A N 20
ATOM 26958 C CA . ALA A 1 67 ? -9.939 24.785 -11.445 1.00 0.00 43 ALA A CA 20
ATOM 26959 C C . ALA A 1 67 ? -9.746 23.294 -11.767 1.00 0.00 43 ALA A C 20
ATOM 26960 O O . ALA A 1 67 ? -10.704 22.510 -11.715 1.00 0.00 43 ALA A O 20
ATOM 26967 N N . VAL A 1 68 ? -8.497 22.927 -12.111 1.00 0.00 44 VAL A N 20
ATOM 26968 C CA . VAL A 1 68 ? -8.099 21.538 -12.386 1.00 0.00 44 VAL A CA 20
ATOM 26969 C C . VAL A 1 68 ? -8.308 20.691 -11.124 1.00 0.00 44 VAL A C 20
ATOM 26970 O O . VAL A 1 68 ? -8.855 19.599 -11.207 1.00 0.00 44 VAL A O 20
ATOM 26983 N N . TYR A 1 69 ? -7.904 21.245 -9.967 1.00 0.00 45 TYR A N 20
ATOM 26984 C CA . TYR A 1 69 ? -8.136 20.641 -8.645 1.00 0.00 45 TYR A CA 20
ATOM 26985 C C . TYR A 1 69 ? -9.620 20.287 -8.433 1.00 0.00 45 TYR A C 20
ATOM 26986 O O . TYR A 1 69 ? -9.931 19.139 -8.133 1.00 0.00 45 TYR A O 20
ATOM 27004 N N . LEU A 1 70 ? -10.512 21.292 -8.604 1.00 0.00 46 LEU A N 20
ATOM 27005 C CA . LEU A 1 70 ? -11.974 21.122 -8.429 1.00 0.00 46 LEU A CA 20
ATOM 27006 C C . LEU A 1 70 ? -12.510 20.006 -9.341 1.00 0.00 46 LEU A C 20
ATOM 27007 O O . LEU A 1 70 ? -13.297 19.163 -8.908 1.00 0.00 46 LEU A O 20
ATOM 27023 N N . PHE A 1 71 ? -12.035 20.018 -10.591 1.00 0.00 47 PHE A N 20
ATOM 27024 C CA . PHE A 1 71 ? -12.366 19.009 -11.606 1.00 0.00 47 PHE A CA 20
ATOM 27025 C C . PHE A 1 71 ? -11.957 17.589 -11.132 1.00 0.00 47 PHE A C 20
ATOM 27026 O O . PHE A 1 71 ? -12.748 16.649 -11.228 1.00 0.00 47 PHE A O 20
ATOM 27043 N N . LEU A 1 72 ? -10.731 17.460 -10.610 1.00 0.00 48 LEU A N 20
ATOM 27044 C CA . LEU A 1 72 ? -10.168 16.171 -10.172 1.00 0.00 48 LEU A CA 20
ATOM 27045 C C . LEU A 1 72 ? -10.853 15.629 -8.900 1.00 0.00 48 LEU A C 20
ATOM 27046 O O . LEU A 1 72 ? -11.034 14.422 -8.769 1.00 0.00 48 LEU A O 20
ATOM 27062 N N . VAL A 1 73 ? -11.219 16.522 -7.965 1.00 0.00 49 VAL A N 20
ATOM 27063 C CA . VAL A 1 73 ? -11.916 16.139 -6.718 1.00 0.00 49 VAL A CA 20
ATOM 27064 C C . VAL A 1 73 ? -13.349 15.673 -7.047 1.00 0.00 49 VAL A C 20
ATOM 27065 O O . VAL A 1 73 ? -13.843 14.696 -6.486 1.00 0.00 49 VAL A O 20
ATOM 27078 N N . ASP A 1 74 ? -13.986 16.383 -7.993 1.00 0.00 50 ASP A N 20
ATOM 27079 C CA . ASP A 1 74 ? -15.336 16.054 -8.498 1.00 0.00 50 ASP A CA 20
ATOM 27080 C C . ASP A 1 74 ? -15.321 14.699 -9.236 1.00 0.00 50 ASP A C 20
ATOM 27081 O O . ASP A 1 74 ? -16.244 13.894 -9.100 1.00 0.00 50 ASP A O 20
ATOM 27090 N N . ALA A 1 75 ? -14.233 14.461 -9.989 1.00 0.00 51 ALA A N 20
ATOM 27091 C CA . ALA A 1 75 ? -14.015 13.218 -10.757 1.00 0.00 51 ALA A CA 20
ATOM 27092 C C . ALA A 1 75 ? -13.391 12.113 -9.869 1.00 0.00 51 ALA A C 20
ATOM 27093 O O . ALA A 1 75 ? -13.089 11.018 -10.360 1.00 0.00 51 ALA A O 20
ATOM 27100 N N . LYS A 1 76 ? -13.173 12.444 -8.566 1.00 0.00 52 LYS A N 20
ATOM 27101 C CA . LYS A 1 76 ? -12.694 11.513 -7.503 1.00 0.00 52 LYS A CA 20
ATOM 27102 C C . LYS A 1 76 ? -11.267 10.980 -7.780 1.00 0.00 52 LYS A C 20
ATOM 27103 O O . LYS A 1 76 ? -10.838 9.978 -7.196 1.00 0.00 52 LYS A O 20
ATOM 27122 N N . GLN A 1 77 ? -10.542 11.697 -8.656 1.00 0.00 53 GLN A N 20
ATOM 27123 C CA . GLN A 1 77 ? -9.123 11.454 -8.966 1.00 0.00 53 GLN A CA 20
ATOM 27124 C C . GLN A 1 77 ? -8.256 11.702 -7.722 1.00 0.00 53 GLN A C 20
ATOM 27125 O O . GLN A 1 77 ? -7.319 10.949 -7.443 1.00 0.00 53 GLN A O 20
ATOM 27139 N N . ILE A 1 78 ? -8.593 12.775 -6.985 1.00 0.00 54 ILE A N 20
ATOM 27140 C CA . ILE A 1 78 ? -7.939 13.138 -5.710 1.00 0.00 54 ILE A CA 20
ATOM 27141 C C . ILE A 1 78 ? -8.998 13.406 -4.631 1.00 0.00 54 ILE A C 20
ATOM 27142 O O . ILE A 1 78 ? -10.187 13.589 -4.932 1.00 0.00 54 ILE A O 20
ATOM 27158 N N . ALA A 1 79 ? -8.528 13.429 -3.376 1.00 0.00 55 ALA A N 20
ATOM 27159 C CA . ALA A 1 79 ? -9.328 13.793 -2.202 1.00 0.00 55 ALA A CA 20
ATOM 27160 C C . ALA A 1 79 ? -9.344 15.327 -2.060 1.00 0.00 55 ALA A C 20
ATOM 27161 O O . ALA A 1 79 ? -8.381 15.994 -2.482 1.00 0.00 55 ALA A O 20
ATOM 27168 N N . PRO A 1 80 ? -10.428 15.925 -1.479 1.00 0.00 56 PRO A N 20
ATOM 27169 C CA . PRO A 1 80 ? -10.461 17.374 -1.195 1.00 0.00 56 PRO A CA 20
ATOM 27170 C C . PRO A 1 80 ? -9.483 17.773 -0.070 1.00 0.00 56 PRO A C 20
ATOM 27171 O O . PRO A 1 80 ? -8.934 16.927 0.643 1.00 0.00 56 PRO A O 20
ATOM 27182 N N . LEU A 1 81 ? -9.255 19.067 0.039 1.00 0.00 57 LEU A N 20
ATOM 27183 C CA . LEU A 1 81 ? -8.465 19.683 1.098 1.00 0.00 57 LEU A CA 20
ATOM 27184 C C . LEU A 1 81 ? -9.428 20.382 2.061 1.00 0.00 57 LEU A C 20
ATOM 27185 O O . LEU A 1 81 ? -10.470 20.885 1.612 1.00 0.00 57 LEU A O 20
ATOM 27201 N N . PRO A 1 82 ? -9.125 20.432 3.393 1.00 0.00 58 PRO A N 20
ATOM 27202 C CA . PRO A 1 82 ? -9.918 21.242 4.336 1.00 0.00 58 PRO A CA 20
ATOM 27203 C C . PRO A 1 82 ? -9.821 22.745 3.986 1.00 0.00 58 PRO A C 20
ATOM 27204 O O . PRO A 1 82 ? -8.957 23.151 3.199 1.00 0.00 58 PRO A O 20
ATOM 27215 N N . ASP A 1 83 ? -10.723 23.548 4.562 1.00 0.00 59 ASP A N 20
ATOM 27216 C CA . ASP A 1 83 ? -10.714 25.022 4.413 1.00 0.00 59 ASP A CA 20
ATOM 27217 C C . ASP A 1 83 ? -9.345 25.611 4.826 1.00 0.00 59 ASP A C 20
ATOM 27218 O O . ASP A 1 83 ? -8.811 26.507 4.162 1.00 0.00 59 ASP A O 20
ATOM 27227 N N . SER A 1 84 ? -8.785 25.046 5.908 1.00 0.00 60 SER A N 20
ATOM 27228 C CA . SER A 1 84 ? -7.479 25.444 6.463 1.00 0.00 60 SER A CA 20
ATOM 27229 C C . SER A 1 84 ? -6.297 25.076 5.533 1.00 0.00 60 SER A C 20
ATOM 27230 O O . SER A 1 84 ? -5.193 25.597 5.711 1.00 0.00 60 SER A O 20
ATOM 27238 N N . LYS A 1 85 ? -6.533 24.175 4.553 1.00 0.00 61 LYS A N 20
ATOM 27239 C CA . LYS A 1 85 ? -5.514 23.758 3.552 1.00 0.00 61 LYS A CA 20
ATOM 27240 C C . LYS A 1 85 ? -5.948 24.095 2.118 1.00 0.00 61 LYS A C 20
ATOM 27241 O O . LYS A 1 85 ? -5.372 23.573 1.164 1.00 0.00 61 LYS A O 20
ATOM 27260 N N . LEU A 1 86 ? -6.917 24.996 1.960 1.00 0.00 62 LEU A N 20
ATOM 27261 C CA . LEU A 1 86 ? -7.384 25.419 0.621 1.00 0.00 62 LEU A CA 20
ATOM 27262 C C . LEU A 1 86 ? -6.579 26.666 0.199 1.00 0.00 62 LEU A C 20
ATOM 27263 O O . LEU A 1 86 ? -7.075 27.797 0.218 1.00 0.00 62 LEU A O 20
ATOM 27279 N N . ASP A 1 87 ? -5.309 26.416 -0.137 1.00 0.00 63 ASP A N 20
ATOM 27280 C CA . ASP A 1 87 ? -4.338 27.432 -0.580 1.00 0.00 63 ASP A CA 20
ATOM 27281 C C . ASP A 1 87 ? -3.633 26.927 -1.833 1.00 0.00 63 ASP A C 20
ATOM 27282 O O . ASP A 1 87 ? -3.419 25.725 -1.950 1.00 0.00 63 ASP A O 20
ATOM 27291 N N . GLY A 1 88 ? -3.224 27.873 -2.712 1.00 0.00 64 GLY A N 20
ATOM 27292 C CA . GLY A 1 88 ? -2.595 27.580 -4.006 1.00 0.00 64 GLY A CA 20
ATOM 27293 C C . GLY A 1 88 ? -1.459 26.557 -3.943 1.00 0.00 64 GLY A C 20
ATOM 27294 O O . GLY A 1 88 ? -1.389 25.686 -4.794 1.00 0.00 64 GLY A O 20
ATOM 27298 N N . ALA A 1 89 ? -0.613 26.635 -2.891 1.00 0.00 65 ALA A N 20
ATOM 27299 C CA . ALA A 1 89 ? 0.510 25.685 -2.679 1.00 0.00 65 ALA A CA 20
ATOM 27300 C C . ALA A 1 89 ? -0.001 24.244 -2.472 1.00 0.00 65 ALA A C 20
ATOM 27301 O O . ALA A 1 89 ? 0.481 23.298 -3.109 1.00 0.00 65 ALA A O 20
ATOM 27308 N N . ASN A 1 90 ? -0.998 24.108 -1.591 1.00 0.00 66 ASN A N 20
ATOM 27309 C CA . ASN A 1 90 ? -1.593 22.803 -1.211 1.00 0.00 66 ASN A CA 20
ATOM 27310 C C . ASN A 1 90 ? -2.394 22.197 -2.382 1.00 0.00 66 ASN A C 20
ATOM 27311 O O . ASN A 1 90 ? -2.467 20.965 -2.528 1.00 0.00 66 ASN A O 20
ATOM 27322 N N . ILE A 1 91 ? -3.008 23.086 -3.191 1.00 0.00 67 ILE A N 20
ATOM 27323 C CA . ILE A 1 91 ? -3.692 22.724 -4.444 1.00 0.00 67 ILE A CA 20
ATOM 27324 C C . ILE A 1 91 ? -2.678 22.094 -5.421 1.00 0.00 67 ILE A C 20
ATOM 27325 O O . ILE A 1 91 ? -2.900 20.999 -5.946 1.00 0.00 67 ILE A O 20
ATOM 27341 N N . LYS A 1 92 ? -1.554 22.812 -5.616 1.00 0.00 68 LYS A N 20
ATOM 27342 C CA . LYS A 1 92 ? -0.435 22.392 -6.487 1.00 0.00 68 LYS A CA 20
ATOM 27343 C C . LYS A 1 92 ? 0.139 21.037 -6.058 1.00 0.00 68 LYS A C 20
ATOM 27344 O O . LYS A 1 92 ? 0.584 20.256 -6.901 1.00 0.00 68 LYS A O 20
ATOM 27363 N N . HIS A 1 93 ? 0.113 20.779 -4.742 1.00 0.00 69 HIS A N 20
ATOM 27364 C CA . HIS A 1 93 ? 0.621 19.534 -4.149 1.00 0.00 69 HIS A CA 20
ATOM 27365 C C . HIS A 1 93 ? -0.314 18.346 -4.485 1.00 0.00 69 HIS A C 20
ATOM 27366 O O . HIS A 1 93 ? 0.160 17.249 -4.812 1.00 0.00 69 HIS A O 20
ATOM 27381 N N . ARG A 1 94 ? -1.644 18.593 -4.421 1.00 0.00 70 ARG A N 20
ATOM 27382 C CA . ARG A 1 94 ? -2.678 17.617 -4.858 1.00 0.00 70 ARG A CA 20
ATOM 27383 C C . ARG A 1 94 ? -2.455 17.231 -6.330 1.00 0.00 70 ARG A C 20
ATOM 27384 O O . ARG A 1 94 ? -2.436 16.042 -6.675 1.00 0.00 70 ARG A O 20
ATOM 27405 N N . LEU A 1 95 ? -2.253 18.265 -7.164 1.00 0.00 71 LEU A N 20
ATOM 27406 C CA . LEU A 1 95 ? -2.024 18.112 -8.608 1.00 0.00 71 LEU A CA 20
ATOM 27407 C C . LEU A 1 95 ? -0.701 17.375 -8.886 1.00 0.00 71 LEU A C 20
ATOM 27408 O O . LEU A 1 95 ? -0.613 16.595 -9.837 1.00 0.00 71 LEU A O 20
ATOM 27424 N N . ALA A 1 96 ? 0.305 17.639 -8.032 1.00 0.00 72 ALA A N 20
ATOM 27425 C CA . ALA A 1 96 ? 1.657 17.081 -8.158 1.00 0.00 72 ALA A CA 20
ATOM 27426 C C . ALA A 1 96 ? 1.648 15.553 -8.008 1.00 0.00 72 ALA A C 20
ATOM 27427 O O . ALA A 1 96 ? 2.054 14.828 -8.926 1.00 0.00 72 ALA A O 20
ATOM 27434 N N . LEU A 1 97 ? 1.152 15.065 -6.855 1.00 0.00 73 LEU A N 20
ATOM 27435 C CA . LEU A 1 97 ? 1.086 13.612 -6.590 1.00 0.00 73 LEU A CA 20
ATOM 27436 C C . LEU A 1 97 ? 0.056 12.916 -7.490 1.00 0.00 73 LEU A C 20
ATOM 27437 O O . LEU A 1 97 ? 0.233 11.730 -7.808 1.00 0.00 73 LEU A O 20
ATOM 27453 N N . TRP A 1 98 ? -1.006 13.655 -7.907 1.00 0.00 74 TRP A N 20
ATOM 27454 C CA . TRP A 1 98 ? -2.001 13.127 -8.858 1.00 0.00 74 TRP A CA 20
ATOM 27455 C C . TRP A 1 98 ? -1.321 12.725 -10.167 1.00 0.00 74 TRP A C 20
ATOM 27456 O O . TRP A 1 98 ? -1.384 11.566 -10.565 1.00 0.00 74 TRP A O 20
ATOM 27477 N N . ILE A 1 99 ? -0.674 13.708 -10.820 1.00 0.00 75 ILE A N 20
ATOM 27478 C CA . ILE A 1 99 ? -0.080 13.525 -12.147 1.00 0.00 75 ILE A CA 20
ATOM 27479 C C . ILE A 1 99 ? 1.110 12.560 -12.077 1.00 0.00 75 ILE A C 20
ATOM 27480 O O . ILE A 1 99 ? 1.355 11.824 -13.020 1.00 0.00 75 ILE A O 20
ATOM 27496 N N . HIS A 1 100 ? 1.812 12.537 -10.928 1.00 0.00 76 HIS A N 20
ATOM 27497 C CA . HIS A 1 100 ? 2.955 11.636 -10.724 1.00 0.00 76 HIS A CA 20
ATOM 27498 C C . HIS A 1 100 ? 2.467 10.174 -10.630 1.00 0.00 76 HIS A C 20
ATOM 27499 O O . HIS A 1 100 ? 3.172 9.253 -11.033 1.00 0.00 76 HIS A O 20
ATOM 27514 N N . ALA A 1 101 ? 1.249 9.988 -10.086 1.00 0.00 77 ALA A N 20
ATOM 27515 C CA . ALA A 1 101 ? 0.576 8.676 -10.039 1.00 0.00 77 ALA A CA 20
ATOM 27516 C C . ALA A 1 101 ? -0.179 8.376 -11.357 1.00 0.00 77 ALA A C 20
ATOM 27517 O O . ALA A 1 101 ? -0.407 7.213 -11.689 1.00 0.00 77 ALA A O 20
ATOM 27524 N N . ALA A 1 102 ? -0.561 9.436 -12.089 1.00 0.00 78 ALA A N 20
ATOM 27525 C CA . ALA A 1 102 ? -1.318 9.318 -13.359 1.00 0.00 78 ALA A CA 20
ATOM 27526 C C . ALA A 1 102 ? -0.386 8.898 -14.506 1.00 0.00 78 ALA A C 20
ATOM 27527 O O . ALA A 1 102 ? -0.805 8.206 -15.435 1.00 0.00 78 ALA A O 20
ATOM 27534 N N . LEU A 1 103 ? 0.880 9.343 -14.417 1.00 0.00 79 LEU A N 20
ATOM 27535 C CA . LEU A 1 103 ? 1.957 8.916 -15.316 1.00 0.00 79 LEU A CA 20
ATOM 27536 C C . LEU A 1 103 ? 2.297 7.435 -15.027 1.00 0.00 79 LEU A C 20
ATOM 27537 O O . LEU A 1 103 ? 2.629 7.120 -13.872 1.00 0.00 79 LEU A O 20
ATOM 27553 N N . PRO A 1 104 ? 2.160 6.509 -16.049 1.00 0.00 80 PRO A N 20
ATOM 27554 C CA . PRO A 1 104 ? 2.417 5.049 -15.891 1.00 0.00 80 PRO A CA 20
ATOM 27555 C C . PRO A 1 104 ? 3.746 4.717 -15.181 1.00 0.00 80 PRO A C 20
ATOM 27556 O O . PRO A 1 104 ? 3.773 3.960 -14.201 1.00 0.00 80 PRO A O 20
ATOM 27567 N N . ASP A 1 105 ? 4.832 5.332 -15.660 1.00 0.00 81 ASP A N 20
ATOM 27568 C CA . ASP A 1 105 ? 6.196 5.075 -15.159 1.00 0.00 81 ASP A CA 20
ATOM 27569 C C . ASP A 1 105 ? 6.511 5.893 -13.893 1.00 0.00 81 ASP A C 20
ATOM 27570 O O . ASP A 1 105 ? 7.582 5.712 -13.303 1.00 0.00 81 ASP A O 20
ATOM 27579 N N . ASN A 1 106 ? 5.548 6.755 -13.474 1.00 0.00 82 ASN A N 20
ATOM 27580 C CA . ASN A 1 106 ? 5.723 7.746 -12.383 1.00 0.00 82 ASN A CA 20
ATOM 27581 C C . ASN A 1 106 ? 6.888 8.681 -12.752 1.00 0.00 82 ASN A C 20
ATOM 27582 O O . ASN A 1 106 ? 7.760 8.977 -11.930 1.00 0.00 82 ASN A O 20
ATOM 27593 N N . ASP A 1 107 ? 6.823 9.151 -14.010 1.00 0.00 83 ASP A N 20
ATOM 27594 C CA . ASP A 1 107 ? 7.904 9.856 -14.731 1.00 0.00 83 ASP A CA 20
ATOM 27595 C C . ASP A 1 107 ? 8.411 11.107 -13.973 1.00 0.00 83 ASP A C 20
ATOM 27596 O O . ASP A 1 107 ? 7.647 11.711 -13.223 1.00 0.00 83 ASP A O 20
ATOM 27605 N N . PRO A 1 108 ? 9.718 11.494 -14.136 1.00 0.00 84 PRO A N 20
ATOM 27606 C CA . PRO A 1 108 ? 10.310 12.661 -13.429 1.00 0.00 84 PRO A CA 20
ATOM 27607 C C . PRO A 1 108 ? 10.009 14.018 -14.113 1.00 0.00 84 PRO A C 20
ATOM 27608 O O . PRO A 1 108 ? 10.410 15.064 -13.595 1.00 0.00 84 PRO A O 20
ATOM 27619 N N . LEU A 1 109 ? 9.303 13.968 -15.272 1.00 0.00 85 LEU A N 20
ATOM 27620 C CA . LEU A 1 109 ? 8.859 15.155 -16.055 1.00 0.00 85 LEU A CA 20
ATOM 27621 C C . LEU A 1 109 ? 10.032 15.996 -16.603 1.00 0.00 85 LEU A C 20
ATOM 27622 O O . LEU A 1 109 ? 9.845 17.152 -17.000 1.00 0.00 85 LEU A O 20
ATOM 27638 N N . LYS A 1 110 ? 11.229 15.387 -16.667 1.00 0.00 86 LYS A N 20
ATOM 27639 C CA . LYS A 1 110 ? 12.449 16.055 -17.155 1.00 0.00 86 LYS A CA 20
ATOM 27640 C C . LYS A 1 110 ? 12.359 16.155 -18.707 1.00 0.00 86 LYS A C 20
ATOM 27641 O O . LYS A 1 110 ? 12.526 15.118 -19.385 1.00 0.00 86 LYS A O 20
#

CATH classification: 1.20.120.1930